Protein 2KJ9 (pdb70)

CATH classification: 1.10.150.130

Solvent-accessible surface area: 8297 Å² total; per-residue (Å²): 212,41,141,169,89,212,162,106,52,63,130,0,0,81,61,4,0,110,42,9,58,83,99,57,124,116,87,69,124,112,76,14,130,44,0,31,72,39,0,78,76,58,1,19,86,45,0,2,118,69,60,0,51,147,11,51,16,10,36,4,29,55,1,17,71,108,0,73,165,77,61,126,110,107,34,1,108,104,0,61,107,7,0,17,35,0,1,165,55,0,54,134,55,175,7,12,200,156,14,13,18,150,94,42,162,56,65,14,162,109,69,73,111,116,120,131,123,203

InterPro domains:
  IPR002104 Integrase, catalytic domain [PF00589] (210-392)
  IPR002104 Integrase, catalytic domain [PS51898] (203-401)
  IPR010998 Integrase/recombinase, N-terminal [G3DSA:1.10.150.130] (90-203)
  IPR011010 DNA breaking-rejoining enzyme, catalytic core [SSF56349] (102-399)
  IPR013762 Integrase-like, catalytic domain superfamily [G3DSA:1.10.443.10] (204-402)
  IPR025166 Integrase, DNA-binding domain [PF13356] (3-87)
  IPR038488 Integrase, DNA-binding domain superfamily [G3DSA:3.30.160.390] (1-87)
  IPR050808 Phage Integrase [PTHR30629] (1-411)
  IPR053876 Phage integrase, central domain [PF22022] (102-196)

Sequence (118 aa):
KSVQEKRNNTRAFKTVAKSWFATKTTWSEDYQRSVWTRLETYLFPDIGNKDIAELDTGDLLVPIKKIEKLGYLEIAMRVKQYATAIMRYAVQQKMIRFNPAYDLEGAVQKLEHHHHHHKSVQEKRNNTRAFKTVAKSWFATKTTWSEDYQRSVWTRLETYLFPDIGNKDIAELDTGDLLVPIKKIEKLGYLEIAMRVKQYATAIMRYAVQQKMIRFNPAYDLEGAVQKLEHHHHHHKSVQEKRNNTRAFKTVAKSWFATKTTWSEDYQRSVWTRLETYLFPDIGNKDIAELDTGDLLVPIKKIEKLGYLEIAMRVKQYATAIMRYAVQQKMIRFNPAYDLEGAVQKLEHHHHHHKSVQEKRNNTRAFKTVAKSWFATKTTWSEDYQRSVWTRLETYLFPDIGNKDIAELDTGDLLVPIKKIEKLGYLEIAMRVKQYATAIMRYAVQQKMIRFNPAYDLEGAVQKLEHHHHHHKSVQEKRNNTRAFKTVAKSWFATKTTWSEDYQRSVWTRLETYLFPDIGNKDIAELDTGDLLVPIKKIEKLGYLEIAMRVKQYATAIMRYAVQQKMIRFNPAYDLEGAVQKLEHHHHHHKSVQEKRNNTRAFKTVAKSWFATKTTWSEDYQRSVWTRLETYLFPDIGNKDIAELDTGDLLVPIKKIEKLGYLEIAMRVKQYATAIMRYAVQQKMIRFNPAYDLEGAVQKLEHHHHHHKSVQEKRNNTRAFKTVAKSWFATKTTWSEDYQRSVWTRLETYLFPDIGNKDIAELDTGDLLVPIKKIEKLGYLEIAMRVKQYATAIMRYAVQQKMIRFNPAYDLEGAVQKLEHHHHHHKSVQEKRNNTRAFKTVAKSWFATKTTWSEDYQRSVWTRLETYLFPDIGNKDIAELDTGDLLVPIKKIEKLGYLEIAMRVKQYATAIMRYAVQQKMIRFNPAYDLEGAVQKLEHHHHHHKSVQEKRNNTRAFKTVAKSWFATKTTWSEDYQRSVWTRLETYLFPDIGNKDIAELDTGDLLVPIKKIEKLGYLEIAMRVKQYATAIMRYAVQQKMIRFNPAYDLEGAVQKLEHHHHHHKSVQEKRNNTRAFKTVAKSWFATKTTWSEDYQRSVWTRLETYLFPDIGNKDIAELDTGDLLVPIKKIEKLGYLEIAMRVKQYATAIMRYAVQQKMIRFNPAYDLEGAVQKLEHHHHHHKSVQEKRNNTRAFKTVAKSWFATKTTWSEDYQRSVWTRLETYLFPDIGNKDIAELDTGDLLVPIKKIEKLGYLEIAMRVKQYATAIMRYAVQQKMIRFNPAYDLEGAVQKLEHHHHHHKSVQEKRNNTRAFKTVAKSWFATKTTWSEDYQRSVWTRLETYLFPDIGNKDIAELDTGDLLVPIKKIEKLGYLEIAMRVKQYATAIMRYAVQQKMIRFNPAYDLEGAVQKLEHHHHHHKSVQEKRNNTRAFKTVAKSWFATKTTWSEDYQRSVWTRLETYLFPDIGNKDIAELDTGDLLVPIKKIEKLGYLEIAMRVKQYATAIMRYAVQQKMIRFNPAYDLEGAVQKLEHHHHHHKSVQEKRNNTRAFKTVAKSWFATKTTWSEDYQRSVWTRLETYLFPDIGNKDIAELDTGDLLVPIKKIEKLGYLEIAMRVKQYATAIMRYAVQQKMIRFNPAYDLEGAVQKLEHHHHHHKSVQEKRNNTRAFKTVAKSWFATKTTWSEDYQRSVWTRLETYLFPDIGNKDIAELDTGDLLVPIKKIEKLGYLEIAMRVKQYATAIMRYAVQQKMIRFNPAYDLEGAVQKLEHHHHHHKSVQEKRNNTRAFKTVAKSWFATKTTWSEDYQRSVWTRLETYLFPDIGNKDIAELDTGDLLVPIKKIEKLGYLEIAMRVKQYATAIMRYAVQQKMIRFNPAYDLEGAVQKLEHHHHHHKSVQEKRNNTRAFKTVAKSWFATKTTWSEDYQRSVWTRLETYLFPDIGNKDIAELDTGDLLVPIKKIEKLGYLEIAMRVKQYATAIMRYAVQQKMIRFNPAYDLEGAVQKLEHHHHHHKSVQEKRNNTRAFKTVAKSWFATKTTWSEDYQRSVWTRLETYLFPDIGNKDIAELDTGDLLVPIKKIEKLGYLEIAMRVKQYATAIMRYAVQQKMIRFNPAYDLEGAVQKLEHHHHHHKSVQEKRNNTRAFKTVAKSWFATKTTWSEDYQRSVWTRLETYLFPDIGNKDIAELDTGDLLVPIKKIEKLGYLEIAMRVKQYATAIMRYAVQQKMIRFNPAYDLEGAVQKLEHHHHHHKSVQEKRNNTRAFKTVAKSWFATKTTWSEDYQRSVWTRLETYLFPDIGNKDIAELDTGDLLVPIKKIEKLGYLEIAMRVKQYATAIMRYAVQQKMIRFNPAYDLEGAVQKLEHHHHHH

Secondary structure (DSSP, 8-state):
-TTTSSSSS-SBHHHHHHHHHHT--SS-HHHHHHHHHHHHHTSSTTGGGSBGGG--HHHHHHHHHHHHTTT-HHHHHHHHHHHHHHHHHHHHTTSSSS-HHHH--S-SSSSSS-SS--

Organism: Pectobacterium atrosepticum (strain SCRI 1043 / ATCC BAA-672) (NCBI:txid218491)

Radius of gyration: 14.83 Å; Cα contacts (8 Å, |Δi|>4): 111; chains: 1; bounding box: 41×26×47 Å

Structure (mmCIF, N/CA/C/O backbone):
data_2KJ9
#
_entry.id   2KJ9
#
loop_
_atom_site.group_PDB
_atom_site.id
_atom_site.type_symbol
_atom_site.label_atom_id
_atom_site.label_alt_id
_atom_site.label_comp_id
_atom_site.label_asym_id
_atom_site.label_entity_id
_atom_site.label_seq_id
_atom_site.pdbx_PDB_ins_code
_atom_site.Cartn_x
_atom_site.Cartn_y
_atom_site.Cartn_z
_atom_site.occupancy
_atom_site.B_iso_or_equiv
_atom_site.auth_seq_id
_atom_site.auth_comp_id
_atom_site.auth_asym_id
_atom_site.auth_atom_id
_atom_site.pdbx_PDB_model_num
ATOM 1 N N . LYS A 1 1 ? -25.978 5.456 5.070 1.00 0.00 1 LYS A N 1
ATOM 2 C CA . LYS A 1 1 ? -26.293 6.412 3.982 1.00 0.00 1 LYS A CA 1
ATOM 3 C C . LYS A 1 1 ? -25.884 5.844 2.623 1.00 0.00 1 LYS A C 1
ATOM 4 O O . LYS A 1 1 ? -26.247 6.388 1.580 1.00 0.00 1 LYS A O 1
ATOM 25 N N . SER A 1 2 ? -25.166 4.725 2.639 1.00 0.00 2 SER A N 1
ATOM 26 C CA . SER A 1 2 ? -24.568 4.171 1.429 1.00 0.00 2 SER A CA 1
ATOM 27 C C . SER A 1 2 ? -25.620 3.623 0.464 1.00 0.00 2 SER A C 1
ATOM 28 O O . SER A 1 2 ? -25.308 3.296 -0.680 1.00 0.00 2 SER A O 1
ATOM 36 N N . VAL A 1 3 ? -26.864 3.529 0.922 1.00 0.00 3 VAL A N 1
ATOM 37 C CA . VAL A 1 3 ? -27.957 3.076 0.070 1.00 0.00 3 VAL A CA 1
ATOM 38 C C . VAL A 1 3 ? -28.327 4.165 -0.939 1.00 0.00 3 VAL A C 1
ATOM 39 O O . VAL A 1 3 ? -28.772 3.880 -2.055 1.00 0.00 3 VAL A O 1
ATOM 52 N N . GLN A 1 4 ? -28.127 5.418 -0.542 1.00 0.00 4 GLN A N 1
ATOM 53 C CA . GLN A 1 4 ? -28.383 6.543 -1.429 1.00 0.00 4 GLN A CA 1
ATOM 54 C C . GLN A 1 4 ? -27.162 6.827 -2.295 1.00 0.00 4 GLN A C 1
ATOM 55 O O . GLN A 1 4 ? -27.270 7.448 -3.358 1.00 0.00 4 GLN A O 1
ATOM 69 N N . GLU A 1 5 ? -26.004 6.366 -1.840 1.00 0.00 5 GLU A N 1
ATOM 70 C CA . GLU A 1 5 ? -24.802 6.379 -2.661 1.00 0.00 5 GLU A CA 1
ATOM 71 C C . GLU A 1 5 ? -24.929 5.333 -3.761 1.00 0.00 5 GLU A C 1
ATOM 72 O O . GLU A 1 5 ? -25.688 4.369 -3.626 1.00 0.00 5 GLU A O 1
ATOM 84 N N . LYS A 1 6 ? -24.198 5.516 -4.848 1.00 0.00 6 LYS A N 1
ATOM 85 C CA . LYS A 1 6 ? -24.269 4.583 -5.960 1.00 0.00 6 LYS A CA 1
ATOM 86 C C . LYS A 1 6 ? -23.464 3.329 -5.647 1.00 0.00 6 LYS A C 1
ATOM 87 O O . LYS A 1 6 ? -23.724 2.255 -6.187 1.00 0.00 6 LYS A O 1
ATOM 106 N N . ARG A 1 7 ? -22.492 3.471 -4.762 1.00 0.00 7 ARG A N 1
ATOM 107 C CA . ARG A 1 7 ? -21.667 2.351 -4.354 1.00 0.00 7 ARG A CA 1
ATOM 108 C C . ARG A 1 7 ? -21.379 2.447 -2.862 1.00 0.00 7 ARG A C 1
ATOM 109 O O . ARG A 1 7 ? -20.843 3.450 -2.387 1.00 0.00 7 ARG A O 1
ATOM 130 N N . ASN A 1 8 ? -21.749 1.399 -2.140 1.00 0.00 8 ASN A N 1
ATOM 131 C CA . ASN A 1 8 ? -21.664 1.372 -0.682 1.00 0.00 8 ASN A CA 1
ATOM 132 C C . ASN A 1 8 ? -20.249 1.642 -0.191 1.00 0.00 8 ASN A C 1
ATOM 133 O O . ASN A 1 8 ? -20.015 2.572 0.583 1.00 0.00 8 ASN A O 1
ATOM 144 N N . ASN A 1 9 ? -19.306 0.833 -0.643 1.00 0.00 9 ASN A N 1
ATOM 145 C CA . ASN A 1 9 ? -17.930 0.964 -0.204 1.00 0.00 9 ASN A CA 1
ATOM 146 C C . ASN A 1 9 ? -17.127 1.768 -1.219 1.00 0.00 9 ASN A C 1
ATOM 147 O O . ASN A 1 9 ? -16.491 1.209 -2.113 1.00 0.00 9 ASN A O 1
ATOM 158 N N . THR A 1 10 ? -17.200 3.083 -1.098 1.00 0.00 10 THR A N 1
ATOM 159 C CA . THR A 1 10 ? -16.478 3.979 -1.985 1.00 0.00 10 THR A CA 1
ATOM 160 C C . THR A 1 10 ? -15.369 4.701 -1.232 1.00 0.00 10 THR A C 1
ATOM 161 O O . THR A 1 10 ? -15.432 4.824 -0.010 1.00 0.00 10 THR A O 1
ATOM 172 N N . ARG A 1 11 ? -14.354 5.161 -1.966 1.00 0.00 11 ARG A N 1
ATOM 173 C CA . ARG A 1 11 ? -13.176 5.791 -1.364 1.00 0.00 11 ARG A CA 1
ATOM 174 C C . ARG A 1 11 ? -12.463 4.822 -0.424 1.00 0.00 11 ARG A C 1
ATOM 175 O O . ARG A 1 11 ? -11.776 5.231 0.505 1.00 0.00 11 ARG A O 1
ATOM 196 N N . ALA A 1 12 ? -12.611 3.533 -0.693 1.00 0.00 12 ALA A N 1
ATOM 197 C CA . ALA A 1 12 ? -11.959 2.510 0.107 1.00 0.00 12 ALA A CA 1
ATOM 198 C C . ALA A 1 12 ? -10.570 2.224 -0.433 1.00 0.00 12 ALA A C 1
ATOM 199 O O . ALA A 1 12 ? -10.337 2.335 -1.638 1.00 0.00 12 ALA A O 1
ATOM 206 N N . PHE A 1 13 ? -9.662 1.836 0.460 1.00 0.00 13 PHE A N 1
ATOM 207 C CA . PHE A 1 13 ? -8.256 1.643 0.113 1.00 0.00 13 PHE A CA 1
ATOM 208 C C . PHE A 1 13 ? -8.087 0.747 -1.115 1.00 0.00 13 PHE A C 1
ATOM 209 O O . PHE A 1 13 ? -7.293 1.056 -1.996 1.00 0.00 13 PHE A O 1
ATOM 226 N N . LYS A 1 14 ? -8.847 -0.344 -1.186 1.00 0.00 14 LYS A N 1
ATOM 227 C CA . LYS A 1 14 ? -8.703 -1.288 -2.295 1.00 0.00 14 LYS A CA 1
ATOM 228 C C . LYS A 1 14 ? -9.079 -0.649 -3.634 1.00 0.00 14 LYS A C 1
ATOM 229 O O . LYS A 1 14 ? -8.463 -0.936 -4.655 1.00 0.00 14 LYS A O 1
ATOM 248 N N . THR A 1 15 ? -10.077 0.227 -3.623 1.00 0.00 15 THR A N 1
ATOM 249 C CA . THR A 1 15 ? -10.499 0.923 -4.832 1.00 0.00 15 THR A CA 1
ATOM 250 C C . THR A 1 15 ? -9.489 2.004 -5.203 1.00 0.00 15 THR A C 1
ATOM 251 O O . THR A 1 15 ? -9.172 2.215 -6.374 1.00 0.00 15 THR A O 1
ATOM 262 N N . VAL A 1 16 ? -8.975 2.674 -4.188 1.00 0.00 16 VAL A N 1
ATOM 263 C CA . VAL A 1 16 ? -8.022 3.752 -4.382 1.00 0.00 16 VAL A CA 1
ATOM 264 C C . VAL A 1 16 ? -6.683 3.207 -4.859 1.00 0.00 16 VAL A C 1
ATOM 265 O O . VAL A 1 16 ? -6.089 3.729 -5.801 1.00 0.00 16 VAL A O 1
ATOM 278 N N . ALA A 1 17 ? -6.221 2.146 -4.210 1.00 0.00 17 ALA A N 1
ATOM 279 C CA . ALA A 1 17 ? -5.016 1.450 -4.642 1.00 0.00 17 ALA A CA 1
ATOM 280 C C . ALA A 1 17 ? -5.208 0.874 -6.041 1.00 0.00 17 ALA A C 1
ATOM 281 O O . ALA A 1 17 ? -4.265 0.800 -6.825 1.00 0.00 17 ALA A O 1
ATOM 288 N N . LYS A 1 18 ? -6.440 0.473 -6.345 1.00 0.00 18 LYS A N 1
ATOM 289 C CA . LYS A 1 18 ? -6.791 -0.004 -7.677 1.00 0.00 18 LYS A CA 1
ATOM 290 C C . LYS A 1 18 ? -6.571 1.111 -8.693 1.00 0.00 18 LYS A C 1
ATOM 291 O O . LYS A 1 18 ? -5.961 0.907 -9.742 1.00 0.00 18 LYS A O 1
ATOM 310 N N . SER A 1 19 ? -7.070 2.294 -8.357 1.00 0.00 19 SER A N 1
ATOM 311 C CA . SER A 1 19 ? -6.915 3.469 -9.200 1.00 0.00 19 SER A CA 1
ATOM 312 C C . SER A 1 19 ? -5.438 3.838 -9.315 1.00 0.00 19 SER A C 1
ATOM 313 O O . SER A 1 19 ? -4.949 4.174 -10.393 1.00 0.00 19 SER A O 1
ATOM 321 N N . TRP A 1 20 ? -4.734 3.751 -8.195 1.00 0.00 20 TRP A N 1
ATOM 322 C CA . TRP A 1 20 ? -3.300 4.010 -8.153 1.00 0.00 20 TRP A CA 1
ATOM 323 C C . TRP A 1 20 ? -2.559 3.045 -9.077 1.00 0.00 20 TRP A C 1
ATOM 324 O O . TRP A 1 20 ? -1.701 3.456 -9.857 1.00 0.00 20 TRP A O 1
ATOM 345 N N . PHE A 1 21 ? -2.916 1.768 -8.992 1.00 0.00 21 PHE A N 1
ATOM 346 C CA . PHE A 1 21 ? -2.342 0.739 -9.853 1.00 0.00 21 PHE A CA 1
ATOM 347 C C . PHE A 1 21 ? -2.637 1.042 -11.319 1.00 0.00 21 PHE A C 1
ATOM 348 O O . PHE A 1 21 ? -1.769 0.900 -12.178 1.00 0.00 21 PHE A O 1
ATOM 365 N N . ALA A 1 22 ? -3.860 1.479 -11.593 1.00 0.00 22 ALA A N 1
ATOM 366 C CA . ALA A 1 22 ? -4.274 1.815 -12.952 1.00 0.00 22 ALA A CA 1
ATOM 367 C C . ALA A 1 22 ? -3.529 3.041 -13.479 1.00 0.00 22 ALA A C 1
ATOM 368 O O . ALA A 1 22 ? -3.438 3.254 -14.688 1.00 0.00 22 ALA A O 1
ATOM 375 N N . THR A 1 23 ? -2.994 3.840 -12.568 1.00 0.00 23 THR A N 1
ATOM 376 C CA . THR A 1 23 ? -2.265 5.044 -12.938 1.00 0.00 23 THR A CA 1
ATOM 377 C C . THR A 1 23 ? -0.754 4.785 -12.903 1.00 0.00 23 THR A C 1
ATOM 378 O O . THR A 1 23 ? 0.060 5.686 -13.112 1.00 0.00 23 THR A O 1
ATOM 389 N N . LYS A 1 24 ? -0.383 3.538 -12.649 1.00 0.00 24 LYS A N 1
ATOM 390 C CA . LYS A 1 24 ? 1.021 3.162 -12.580 1.00 0.00 24 LYS A CA 1
ATOM 391 C C . LYS A 1 24 ? 1.399 2.196 -13.694 1.00 0.00 24 LYS A C 1
ATOM 392 O O . LYS A 1 24 ? 0.850 1.101 -13.798 1.00 0.00 24 LYS A O 1
ATOM 411 N N . THR A 1 25 ? 2.316 2.629 -14.540 1.00 0.00 25 THR A N 1
ATOM 412 C CA . THR A 1 25 ? 2.919 1.768 -15.546 1.00 0.00 25 THR A CA 1
ATOM 413 C C . THR A 1 25 ? 4.427 1.982 -15.564 1.00 0.00 25 THR A C 1
ATOM 414 O O . THR A 1 25 ? 5.133 1.490 -16.445 1.00 0.00 25 THR A O 1
ATOM 425 N N . THR A 1 26 ? 4.908 2.712 -14.563 1.00 0.00 26 THR A N 1
ATOM 426 C CA . THR A 1 26 ? 6.310 3.082 -14.467 1.00 0.00 26 THR A CA 1
ATOM 427 C C . THR A 1 26 ? 7.198 1.866 -14.230 1.00 0.00 26 THR A C 1
ATOM 428 O O . THR A 1 26 ? 8.274 1.743 -14.819 1.00 0.00 26 THR A O 1
ATOM 439 N N . TRP A 1 27 ? 6.745 0.973 -13.363 1.00 0.00 27 TRP A N 1
ATOM 440 C CA . TRP A 1 27 ? 7.472 -0.256 -13.086 1.00 0.00 27 TRP A CA 1
ATOM 441 C C . TRP A 1 27 ? 7.315 -1.236 -14.240 1.00 0.00 27 TRP A C 1
ATOM 442 O O . TRP A 1 27 ? 6.505 -1.018 -15.143 1.00 0.00 27 TRP A O 1
ATOM 463 N N . SER A 1 28 ? 8.091 -2.308 -14.219 1.00 0.00 28 SER A N 1
ATOM 464 C CA . SER A 1 28 ? 8.002 -3.312 -15.262 1.00 0.00 28 SER A CA 1
ATOM 465 C C . SER A 1 28 ? 6.755 -4.166 -15.071 1.00 0.00 28 SER A C 1
ATOM 466 O O . SER A 1 28 ? 6.267 -4.324 -13.952 1.00 0.00 28 SER A O 1
ATOM 474 N N . GLU A 1 29 ? 6.256 -4.709 -16.171 1.00 0.00 29 GLU A N 1
ATOM 475 C CA . GLU A 1 29 ? 5.013 -5.474 -16.186 1.00 0.00 29 GLU A CA 1
ATOM 476 C C . GLU A 1 29 ? 5.067 -6.628 -15.180 1.00 0.00 29 GLU A C 1
ATOM 477 O O . GLU A 1 29 ? 4.140 -6.822 -14.395 1.00 0.00 29 GLU A O 1
ATOM 489 N N . ASP A 1 30 ? 6.167 -7.373 -15.195 1.00 0.00 30 ASP A N 1
ATOM 490 C CA . ASP A 1 30 ? 6.329 -8.519 -14.303 1.00 0.00 30 ASP A CA 1
ATOM 491 C C . ASP A 1 30 ? 6.449 -8.079 -12.846 1.00 0.00 30 ASP A C 1
ATOM 492 O O . ASP A 1 30 ? 5.722 -8.567 -11.978 1.00 0.00 30 ASP A O 1
ATOM 501 N N . TYR A 1 31 ? 7.362 -7.149 -12.587 1.00 0.00 31 TYR A N 1
ATOM 502 C CA . TYR A 1 31 ? 7.622 -6.688 -11.228 1.00 0.00 31 TYR A CA 1
ATOM 503 C C . TYR A 1 31 ? 6.393 -6.020 -10.625 1.00 0.00 31 TYR A C 1
ATOM 504 O O . TYR A 1 31 ? 6.069 -6.241 -9.458 1.00 0.00 31 TYR A O 1
ATOM 522 N N . GLN A 1 32 ? 5.701 -5.217 -11.419 1.00 0.00 32 GLN A N 1
ATOM 523 C CA . GLN A 1 32 ? 4.539 -4.496 -10.928 1.00 0.00 32 GLN A CA 1
ATOM 524 C C . GLN A 1 32 ? 3.405 -5.457 -10.583 1.00 0.00 32 GLN A C 1
ATOM 525 O O . GLN A 1 32 ? 2.648 -5.221 -9.640 1.00 0.00 32 GLN A O 1
ATOM 539 N N . ARG A 1 33 ? 3.297 -6.543 -11.340 1.00 0.00 33 ARG A N 1
ATOM 540 C CA . ARG A 1 33 ? 2.340 -7.596 -11.025 1.00 0.00 33 ARG A CA 1
ATOM 541 C C . ARG A 1 33 ? 2.637 -8.178 -9.648 1.00 0.00 33 ARG A C 1
ATOM 542 O O . ARG A 1 33 ? 1.727 -8.442 -8.860 1.00 0.00 33 ARG A O 1
ATOM 563 N N . SER A 1 34 ? 3.918 -8.356 -9.358 1.00 0.00 34 SER A N 1
ATOM 564 C CA . SER A 1 34 ? 4.341 -8.856 -8.062 1.00 0.00 34 SER A CA 1
ATOM 565 C C . SER A 1 34 ? 4.003 -7.833 -6.975 1.00 0.00 34 SER A C 1
ATOM 566 O O . SER A 1 34 ? 3.561 -8.197 -5.883 1.00 0.00 34 SER A O 1
ATOM 574 N N . VAL A 1 35 ? 4.192 -6.551 -7.294 1.00 0.00 35 VAL A N 1
ATOM 575 C CA . VAL A 1 35 ? 3.807 -5.464 -6.396 1.00 0.00 35 VAL A CA 1
ATOM 576 C C . VAL A 1 35 ? 2.330 -5.575 -6.042 1.00 0.00 35 VAL A C 1
ATOM 577 O O . VAL A 1 35 ? 1.957 -5.573 -4.868 1.00 0.00 35 VAL A O 1
ATOM 590 N N . TRP A 1 36 ? 1.505 -5.702 -7.073 1.00 0.00 36 TRP A N 1
ATOM 591 C CA . TRP A 1 36 ? 0.063 -5.787 -6.908 1.00 0.00 36 TRP A CA 1
ATOM 592 C C . TRP A 1 36 ? -0.324 -7.019 -6.094 1.00 0.00 36 TRP A C 1
ATOM 593 O O . TRP A 1 36 ? -1.189 -6.948 -5.223 1.00 0.00 36 TRP A O 1
ATOM 614 N N . THR A 1 37 ? 0.338 -8.135 -6.363 1.00 0.00 37 THR A N 1
ATOM 615 C CA . THR A 1 37 ? 0.059 -9.382 -5.663 1.00 0.00 37 THR A CA 1
ATOM 616 C C . THR A 1 37 ? 0.340 -9.247 -4.161 1.00 0.00 37 THR A C 1
ATOM 617 O O . THR A 1 37 ? -0.384 -9.799 -3.327 1.00 0.00 37 THR A O 1
ATOM 628 N N . ARG A 1 38 ? 1.377 -8.489 -3.816 1.00 0.00 38 ARG A N 1
ATOM 629 C CA . ARG A 1 38 ? 1.723 -8.269 -2.417 1.00 0.00 38 ARG A CA 1
ATOM 630 C C . ARG A 1 38 ? 0.752 -7.291 -1.766 1.00 0.00 38 ARG A C 1
ATOM 631 O O . ARG A 1 38 ? 0.502 -7.356 -0.563 1.00 0.00 38 ARG A O 1
ATOM 652 N N . LEU A 1 39 ? 0.190 -6.395 -2.566 1.00 0.00 39 LEU A N 1
ATOM 653 C CA . LEU A 1 39 ? -0.836 -5.485 -2.076 1.00 0.00 39 LEU A CA 1
ATOM 654 C C . LEU A 1 39 ? -2.120 -6.259 -1.805 1.00 0.00 39 LEU A C 1
ATOM 655 O O . LEU A 1 39 ? -2.739 -6.106 -0.755 1.00 0.00 39 LEU A O 1
ATOM 671 N N . GLU A 1 40 ? -2.487 -7.114 -2.756 1.00 0.00 40 GLU A N 1
ATOM 672 C CA . GLU A 1 40 ? -3.673 -7.959 -2.646 1.00 0.00 40 GLU A CA 1
ATOM 673 C C . GLU A 1 40 ? -3.655 -8.807 -1.374 1.00 0.00 40 GLU A C 1
ATOM 674 O O . GLU A 1 40 ? -4.674 -8.953 -0.700 1.00 0.00 40 GLU A O 1
ATOM 686 N N . THR A 1 41 ? -2.497 -9.359 -1.050 1.00 0.00 41 THR A N 1
ATOM 687 C CA . THR A 1 41 ? -2.393 -10.320 0.035 1.00 0.00 41 THR A CA 1
ATOM 688 C C . THR A 1 41 ? -2.166 -9.668 1.400 1.00 0.00 41 THR A C 1
ATOM 689 O O . THR A 1 41 ? -2.677 -10.156 2.408 1.00 0.00 41 THR A O 1
ATOM 700 N N . TYR A 1 42 ? -1.414 -8.571 1.442 1.00 0.00 42 TYR A N 1
ATOM 701 C CA . TYR A 1 42 ? -1.048 -7.967 2.721 1.00 0.00 42 TYR A CA 1
ATOM 702 C C . TYR A 1 42 ? -1.750 -6.633 2.968 1.00 0.00 42 TYR A C 1
ATOM 703 O O . TYR A 1 42 ? -2.330 -6.421 4.029 1.00 0.00 42 TYR A O 1
ATOM 721 N N . LEU A 1 43 ? -1.713 -5.745 1.987 1.00 0.00 43 LEU A N 1
ATOM 722 C CA . LEU A 1 43 ? -2.124 -4.359 2.199 1.00 0.00 43 LEU A CA 1
ATOM 723 C C . LEU A 1 43 ? -3.587 -4.131 1.806 1.00 0.00 43 LEU A C 1
ATOM 724 O O . LEU A 1 43 ? -4.018 -2.998 1.617 1.00 0.00 43 LEU A O 1
ATOM 740 N N . PHE A 1 44 ? -4.351 -5.207 1.697 1.00 0.00 44 PHE A N 1
ATOM 741 C CA . PHE A 1 44 ? -5.771 -5.105 1.358 1.00 0.00 44 PHE A CA 1
ATOM 742 C C . PHE A 1 44 ? -6.701 -5.667 2.445 1.00 0.00 44 PHE A C 1
ATOM 743 O O . PHE A 1 44 ? -7.665 -4.998 2.811 1.00 0.00 44 PHE A O 1
ATOM 760 N N . PRO A 1 45 ? -6.439 -6.883 2.986 1.00 0.00 45 PRO A N 1
ATOM 761 C CA . PRO A 1 45 ? -7.368 -7.563 3.909 1.00 0.00 45 PRO A CA 1
ATOM 762 C C . PRO A 1 45 ? -7.928 -6.662 5.012 1.00 0.00 45 PRO A C 1
ATOM 763 O O . PRO A 1 45 ? -9.135 -6.662 5.272 1.00 0.00 45 PRO A O 1
ATOM 774 N N . ASP A 1 46 ? -7.062 -5.888 5.647 1.00 0.00 46 ASP A N 1
ATOM 775 C CA . ASP A 1 46 ? -7.470 -5.060 6.777 1.00 0.00 46 ASP A CA 1
ATOM 776 C C . ASP A 1 46 ? -8.054 -3.726 6.314 1.00 0.00 46 ASP A C 1
ATOM 777 O O . ASP A 1 46 ? -9.233 -3.441 6.532 1.00 0.00 46 ASP A O 1
ATOM 786 N N . ILE A 1 47 ? -7.232 -2.934 5.646 1.00 0.00 47 ILE A N 1
ATOM 787 C CA . ILE A 1 47 ? -7.577 -1.555 5.308 1.00 0.00 47 ILE A CA 1
ATOM 788 C C . ILE A 1 47 ? -8.491 -1.447 4.087 1.00 0.00 47 ILE A C 1
ATOM 789 O O . ILE A 1 47 ? -9.206 -0.459 3.930 1.00 0.00 47 ILE A O 1
ATOM 805 N N . GLY A 1 48 ? -8.481 -2.463 3.236 1.00 0.00 48 GLY A N 1
ATOM 806 C CA . GLY A 1 48 ? -9.244 -2.409 2.001 1.00 0.00 48 GLY A CA 1
ATOM 807 C C . GLY A 1 48 ? -10.743 -2.420 2.226 1.00 0.00 48 GLY A C 1
ATOM 808 O O . GLY A 1 48 ? -11.503 -1.914 1.399 1.00 0.00 48 GLY A O 1
ATOM 812 N N . ASN A 1 49 ? -11.169 -2.988 3.345 1.00 0.00 49 ASN A N 1
ATOM 813 C CA . ASN A 1 49 ? -12.591 -3.091 3.659 1.00 0.00 49 ASN A CA 1
ATOM 814 C C . ASN A 1 49 ? -13.010 -1.951 4.585 1.00 0.00 49 ASN A C 1
ATOM 815 O O . ASN A 1 49 ? -14.166 -1.845 4.990 1.00 0.00 49 ASN A O 1
ATOM 826 N N . LYS A 1 50 ? -12.060 -1.088 4.908 1.00 0.00 50 LYS A N 1
ATOM 827 C CA . LYS A 1 50 ? -12.315 0.036 5.793 1.00 0.00 50 LYS A CA 1
ATOM 828 C C . LYS A 1 50 ? -12.390 1.333 5.003 1.00 0.00 50 LYS A C 1
ATOM 829 O O . LYS A 1 50 ? -11.749 1.471 3.959 1.00 0.00 50 LYS A O 1
ATOM 848 N N . ASP A 1 51 ? -13.185 2.272 5.493 1.00 0.00 51 ASP A N 1
ATOM 849 C CA . ASP A 1 51 ? -13.195 3.620 4.944 1.00 0.00 51 ASP A CA 1
ATOM 850 C C . ASP A 1 51 ? -11.905 4.319 5.341 1.00 0.00 51 ASP A C 1
ATOM 851 O O . ASP A 1 51 ? -11.667 4.574 6.525 1.00 0.00 51 ASP A O 1
ATOM 860 N N . ILE A 1 52 ? -11.070 4.607 4.351 1.00 0.00 52 ILE A N 1
ATOM 861 C CA . ILE A 1 52 ? -9.727 5.122 4.596 1.00 0.00 52 ILE A CA 1
ATOM 862 C C . ILE A 1 52 ? -9.766 6.467 5.320 1.00 0.00 52 ILE A C 1
ATOM 863 O O . ILE A 1 52 ? -8.809 6.851 5.990 1.00 0.00 52 ILE A O 1
ATOM 879 N N . ALA A 1 53 ? -10.892 7.163 5.213 1.00 0.00 53 ALA A N 1
ATOM 880 C CA . ALA A 1 53 ? -11.061 8.447 5.874 1.00 0.00 53 ALA A CA 1
ATOM 881 C C . ALA A 1 53 ? -10.916 8.314 7.388 1.00 0.00 53 ALA A C 1
ATOM 882 O O . ALA A 1 53 ? -10.508 9.259 8.067 1.00 0.00 53 ALA A O 1
ATOM 889 N N . GLU A 1 54 ? -11.233 7.133 7.913 1.00 0.00 54 GLU A N 1
ATOM 890 C CA . GLU A 1 54 ? -11.137 6.885 9.344 1.00 0.00 54 GLU A CA 1
ATOM 891 C C . GLU A 1 54 ? -9.958 5.975 9.673 1.00 0.00 54 GLU A C 1
ATOM 892 O O . GLU A 1 54 ? -9.808 5.534 10.815 1.00 0.00 54 GLU A O 1
ATOM 904 N N . LEU A 1 55 ? -9.132 5.682 8.677 1.00 0.00 55 LEU A N 1
ATOM 905 C CA . LEU A 1 55 ? -7.969 4.835 8.894 1.00 0.00 55 LEU A CA 1
ATOM 906 C C . LEU A 1 55 ? -6.901 5.587 9.666 1.00 0.00 55 LEU A C 1
ATOM 907 O O . LEU A 1 55 ? -6.333 6.566 9.183 1.00 0.00 55 LEU A O 1
ATOM 923 N N . ASP A 1 56 ? -6.649 5.125 10.877 1.00 0.00 56 ASP A N 1
ATOM 924 C CA . ASP A 1 56 ? -5.704 5.774 11.765 1.00 0.00 56 ASP A CA 1
ATOM 925 C C . ASP A 1 56 ? -4.293 5.293 11.462 1.00 0.00 56 ASP A C 1
ATOM 926 O O . ASP A 1 56 ? -4.110 4.313 10.734 1.00 0.00 56 ASP A O 1
ATOM 935 N N . THR A 1 57 ? -3.302 5.983 12.013 1.00 0.00 57 THR A N 1
ATOM 936 C CA . THR A 1 57 ? -1.918 5.555 11.910 1.00 0.00 57 THR A CA 1
ATOM 937 C C . THR A 1 57 ? -1.792 4.104 12.367 1.00 0.00 57 THR A C 1
ATOM 938 O O . THR A 1 57 ? -1.112 3.299 11.733 1.00 0.00 57 THR A O 1
ATOM 949 N N . GLY A 1 58 ? -2.500 3.774 13.445 1.00 0.00 58 GLY A N 1
ATOM 950 C CA . GLY A 1 58 ? -2.489 2.421 13.965 1.00 0.00 58 GLY A CA 1
ATOM 951 C C . GLY A 1 58 ? -3.071 1.415 12.988 1.00 0.00 58 GLY A C 1
ATOM 952 O O . GLY A 1 58 ? -2.533 0.320 12.832 1.00 0.00 58 GLY A O 1
ATOM 956 N N . ASP A 1 59 ? -4.159 1.796 12.316 1.00 0.00 59 ASP A N 1
ATOM 957 C CA . ASP A 1 59 ? -4.829 0.913 11.354 1.00 0.00 59 ASP A CA 1
ATOM 958 C C . ASP A 1 59 ? -3.882 0.494 10.242 1.00 0.00 59 ASP A C 1
ATOM 959 O O . ASP A 1 59 ? -3.841 -0.668 9.858 1.00 0.00 59 ASP A O 1
ATOM 968 N N . LEU A 1 60 ? -3.125 1.450 9.729 1.00 0.00 60 LEU A N 1
ATOM 969 C CA . LEU A 1 60 ? -2.186 1.186 8.647 1.00 0.00 60 LEU A CA 1
ATOM 970 C C . LEU A 1 60 ? -0.941 0.478 9.172 1.00 0.00 60 LEU A C 1
ATOM 971 O O . LEU A 1 60 ? -0.279 -0.282 8.452 1.00 0.00 60 LEU A O 1
ATOM 987 N N . LEU A 1 61 ? -0.635 0.708 10.438 1.00 0.00 61 LEU A N 1
ATOM 988 C CA . LEU A 1 61 ? 0.494 0.051 11.070 1.00 0.00 61 LEU A CA 1
ATOM 989 C C . LEU A 1 61 ? 0.208 -1.426 11.302 1.00 0.00 61 LEU A C 1
ATOM 990 O O . LEU A 1 61 ? 1.132 -2.207 11.480 1.00 0.00 61 LEU A O 1
ATOM 1006 N N . VAL A 1 62 ? -1.066 -1.810 11.300 1.00 0.00 62 VAL A N 1
ATOM 1007 C CA . VAL A 1 62 ? -1.427 -3.216 11.457 1.00 0.00 62 VAL A CA 1
ATOM 1008 C C . VAL A 1 62 ? -0.842 -4.066 10.317 1.00 0.00 62 VAL A C 1
ATOM 1009 O O . VAL A 1 62 ? -0.051 -4.972 10.581 1.00 0.00 62 VAL A O 1
ATOM 1022 N N . PRO A 1 63 ? -1.200 -3.794 9.037 1.00 0.00 63 PRO A N 1
ATOM 1023 C CA . PRO A 1 63 ? -0.623 -4.514 7.896 1.00 0.00 63 PRO A CA 1
ATOM 1024 C C . PRO A 1 63 ? 0.891 -4.333 7.797 1.00 0.00 63 PRO A C 1
ATOM 1025 O O . PRO A 1 63 ? 1.606 -5.264 7.425 1.00 0.00 63 PRO A O 1
ATOM 1036 N N . ILE A 1 64 ? 1.384 -3.141 8.129 1.00 0.00 64 ILE A N 1
ATOM 1037 C CA . ILE A 1 64 ? 2.827 -2.907 8.143 1.00 0.00 64 ILE A CA 1
ATOM 1038 C C . ILE A 1 64 ? 3.509 -3.799 9.183 1.00 0.00 64 ILE A C 1
ATOM 1039 O O . ILE A 1 64 ? 4.459 -4.514 8.869 1.00 0.00 64 ILE A O 1
ATOM 1055 N N . LYS A 1 65 ? 2.998 -3.770 10.411 1.00 0.00 65 LYS A N 1
ATOM 1056 C CA . LYS A 1 65 ? 3.535 -4.581 11.503 1.00 0.00 65 LYS A CA 1
ATOM 1057 C C . LYS A 1 65 ? 3.422 -6.064 11.165 1.00 0.00 65 LYS A C 1
ATOM 1058 O O . LYS A 1 65 ? 4.276 -6.871 11.536 1.00 0.00 65 LYS A O 1
ATOM 1077 N N . LYS A 1 66 ? 2.347 -6.403 10.463 1.00 0.00 66 LYS A N 1
ATOM 1078 C CA . LYS A 1 66 ? 2.099 -7.763 9.998 1.00 0.00 66 LYS A CA 1
ATOM 1079 C C . LYS A 1 66 ? 3.288 -8.282 9.190 1.00 0.00 66 LYS A C 1
ATOM 1080 O O . LYS A 1 66 ? 3.755 -9.400 9.404 1.00 0.00 66 LYS A O 1
ATOM 1099 N N . ILE A 1 67 ? 3.782 -7.455 8.275 1.00 0.00 67 ILE A N 1
ATOM 1100 C CA . ILE A 1 67 ? 4.924 -7.827 7.447 1.00 0.00 67 ILE A CA 1
ATOM 1101 C C . ILE A 1 67 ? 6.232 -7.633 8.215 1.00 0.00 67 ILE A C 1
ATOM 1102 O O . ILE A 1 67 ? 7.167 -8.428 8.084 1.00 0.00 67 ILE A O 1
ATOM 1118 N N . GLU A 1 68 ? 6.280 -6.578 9.025 1.00 0.00 68 GLU A N 1
ATOM 1119 C CA . GLU A 1 68 ? 7.433 -6.293 9.877 1.00 0.00 68 GLU A CA 1
ATOM 1120 C C . GLU A 1 68 ? 7.816 -7.507 10.716 1.00 0.00 68 GLU A C 1
ATOM 1121 O O . GLU A 1 68 ? 8.986 -7.881 10.786 1.00 0.00 68 GLU A O 1
ATOM 1133 N N . LYS A 1 69 ? 6.825 -8.125 11.343 1.00 0.00 69 LYS A N 1
ATOM 1134 C CA . LYS A 1 69 ? 7.071 -9.273 12.204 1.00 0.00 69 LYS A CA 1
ATOM 1135 C C . LYS A 1 69 ? 6.879 -10.581 11.448 1.00 0.00 69 LYS A C 1
ATOM 1136 O O . LYS A 1 69 ? 6.910 -11.662 12.035 1.00 0.00 69 LYS A O 1
ATOM 1155 N N . LEU A 1 70 ? 6.697 -10.479 10.139 1.00 0.00 70 LEU A N 1
ATOM 1156 C CA . LEU A 1 70 ? 6.592 -11.655 9.285 1.00 0.00 70 LEU A CA 1
ATOM 1157 C C . LEU A 1 70 ? 7.988 -12.191 8.986 1.00 0.00 70 LEU A C 1
ATOM 1158 O O . LEU A 1 70 ? 8.162 -13.352 8.613 1.00 0.00 70 LEU A O 1
ATOM 1174 N N . GLY A 1 71 ? 8.980 -11.330 9.168 1.00 0.00 71 GLY A N 1
ATOM 1175 C CA . GLY A 1 71 ? 10.354 -11.719 8.934 1.00 0.00 71 GLY A CA 1
ATOM 1176 C C . GLY A 1 71 ? 10.849 -11.287 7.571 1.00 0.00 71 GLY A C 1
ATOM 1177 O O . GLY A 1 71 ? 11.829 -11.830 7.062 1.00 0.00 71 GLY A O 1
ATOM 1181 N N . TYR A 1 72 ? 10.165 -10.319 6.973 1.00 0.00 72 TYR A N 1
ATOM 1182 C CA . TYR A 1 72 ? 10.557 -9.797 5.672 1.00 0.00 72 TYR A CA 1
ATOM 1183 C C . TYR A 1 72 ? 10.600 -8.273 5.710 1.00 0.00 72 TYR A C 1
ATOM 1184 O O . TYR A 1 72 ? 9.607 -7.600 5.424 1.00 0.00 72 TYR A O 1
ATOM 1202 N N . LEU A 1 73 ? 11.758 -7.742 6.078 1.00 0.00 73 LEU A N 1
ATOM 1203 C CA . LEU A 1 73 ? 11.927 -6.305 6.267 1.00 0.00 73 LEU A CA 1
ATOM 1204 C C . LEU A 1 73 ? 11.871 -5.559 4.942 1.00 0.00 73 LEU A C 1
ATOM 1205 O O . LEU A 1 73 ? 11.265 -4.493 4.851 1.00 0.00 73 LEU A O 1
ATOM 1221 N N . GLU A 1 74 ? 12.492 -6.128 3.916 1.00 0.00 74 GLU A N 1
ATOM 1222 C CA . GLU A 1 74 ? 12.501 -5.511 2.595 1.00 0.00 74 GLU A CA 1
ATOM 1223 C C . GLU A 1 74 ? 11.081 -5.352 2.081 1.00 0.00 74 GLU A C 1
ATOM 1224 O O . GLU A 1 74 ? 10.701 -4.290 1.593 1.00 0.00 74 GLU A O 1
ATOM 1236 N N . ILE A 1 75 ? 10.296 -6.413 2.220 1.00 0.00 75 ILE A N 1
ATOM 1237 C CA . ILE A 1 75 ? 8.901 -6.394 1.805 1.00 0.00 75 ILE A CA 1
ATOM 1238 C C . ILE A 1 75 ? 8.135 -5.314 2.565 1.00 0.00 75 ILE A C 1
ATOM 1239 O O . ILE A 1 75 ? 7.419 -4.516 1.963 1.00 0.00 75 ILE A O 1
ATOM 1255 N N . ALA A 1 76 ? 8.322 -5.278 3.881 1.00 0.00 76 ALA A N 1
ATOM 1256 C CA . ALA A 1 76 ? 7.658 -4.296 4.732 1.00 0.00 76 ALA A CA 1
ATOM 1257 C C . ALA A 1 76 ? 8.020 -2.873 4.324 1.00 0.00 76 ALA A C 1
ATOM 1258 O O . ALA A 1 76 ? 7.145 -2.024 4.178 1.00 0.00 76 ALA A O 1
ATOM 1265 N N . MET A 1 77 ? 9.310 -2.617 4.134 1.00 0.00 77 MET A N 1
ATOM 1266 C CA . MET A 1 77 ? 9.775 -1.289 3.740 1.00 0.00 77 MET A CA 1
ATOM 1267 C C . MET A 1 77 ? 9.242 -0.901 2.364 1.00 0.00 77 MET A C 1
ATOM 1268 O O . MET A 1 77 ? 8.916 0.259 2.122 1.00 0.00 77 MET A O 1
ATOM 1282 N N . ARG A 1 78 ? 9.156 -1.870 1.462 1.00 0.00 78 ARG A N 1
ATOM 1283 C CA . ARG A 1 78 ? 8.657 -1.604 0.119 1.00 0.00 78 ARG A CA 1
ATOM 1284 C C . ARG A 1 78 ? 7.153 -1.359 0.139 1.00 0.00 78 ARG A C 1
ATOM 1285 O O . ARG A 1 78 ? 6.665 -0.447 -0.523 1.00 0.00 78 ARG A O 1
ATOM 1306 N N . VAL A 1 79 ? 6.422 -2.161 0.912 1.00 0.00 79 VAL A N 1
ATOM 1307 C CA . VAL A 1 79 ? 4.983 -1.960 1.079 1.00 0.00 79 VAL A CA 1
ATOM 1308 C C . VAL A 1 79 ? 4.723 -0.624 1.770 1.00 0.00 79 VAL A C 1
ATOM 1309 O O . VAL A 1 79 ? 3.764 0.080 1.451 1.00 0.00 79 VAL A O 1
ATOM 1322 N N . LYS A 1 80 ? 5.606 -0.282 2.704 1.00 0.00 80 LYS A N 1
ATOM 1323 C CA . LYS A 1 80 ? 5.611 1.026 3.348 1.00 0.00 80 LYS A CA 1
ATOM 1324 C C . LYS A 1 80 ? 5.619 2.135 2.297 1.00 0.00 80 LYS A C 1
ATOM 1325 O O . LYS A 1 80 ? 4.858 3.097 2.388 1.00 0.00 80 LYS A O 1
ATOM 1344 N N . GLN A 1 81 ? 6.461 1.973 1.282 1.00 0.00 81 GLN A N 1
ATOM 1345 C CA . GLN A 1 81 ? 6.602 2.978 0.237 1.00 0.00 81 GLN A CA 1
ATOM 1346 C C . GLN A 1 81 ? 5.423 2.938 -0.731 1.00 0.00 81 GLN A C 1
ATOM 1347 O O . GLN A 1 81 ? 4.933 3.987 -1.149 1.00 0.00 81 GLN A O 1
ATOM 1361 N N . TYR A 1 82 ? 4.974 1.732 -1.089 1.00 0.00 82 TYR A N 1
ATOM 1362 C CA . TYR A 1 82 ? 3.766 1.580 -1.901 1.00 0.00 82 TYR A CA 1
ATOM 1363 C C . TYR A 1 82 ? 2.610 2.327 -1.245 1.00 0.00 82 TYR A C 1
ATOM 1364 O O . TYR A 1 82 ? 1.943 3.147 -1.874 1.00 0.00 82 TYR A O 1
ATOM 1382 N N . ALA A 1 83 ? 2.401 2.042 0.039 1.00 0.00 83 ALA A N 1
ATOM 1383 C CA . ALA A 1 83 ? 1.333 2.662 0.808 1.00 0.00 83 ALA A CA 1
ATOM 1384 C C . ALA A 1 83 ? 1.513 4.172 0.878 1.00 0.00 83 ALA A C 1
ATOM 1385 O O . ALA A 1 83 ? 0.553 4.918 0.726 1.00 0.00 83 ALA A O 1
ATOM 1392 N N . THR A 1 84 ? 2.748 4.614 1.098 1.00 0.00 84 THR A N 1
ATOM 1393 C CA . THR A 1 84 ? 3.060 6.040 1.158 1.00 0.00 84 THR A CA 1
ATOM 1394 C C . THR A 1 84 ? 2.602 6.755 -0.115 1.00 0.00 84 THR A C 1
ATOM 1395 O O . THR A 1 84 ? 2.008 7.837 -0.055 1.00 0.00 84 THR A O 1
ATOM 1406 N N . ALA A 1 85 ? 2.858 6.131 -1.259 1.00 0.00 85 ALA A N 1
ATOM 1407 C CA . ALA A 1 85 ? 2.452 6.682 -2.545 1.00 0.00 85 ALA A CA 1
ATOM 1408 C C . ALA A 1 85 ? 0.931 6.753 -2.648 1.00 0.00 85 ALA A C 1
ATOM 1409 O O . ALA A 1 85 ? 0.372 7.745 -3.119 1.00 0.00 85 ALA A O 1
ATOM 1416 N N . ILE A 1 86 ? 0.270 5.701 -2.184 1.00 0.00 86 ILE A N 1
ATOM 1417 C CA . ILE A 1 86 ? -1.184 5.636 -2.205 1.00 0.00 86 ILE A CA 1
ATOM 1418 C C . ILE A 1 86 ? -1.785 6.660 -1.240 1.00 0.00 86 ILE A C 1
ATOM 1419 O O . ILE A 1 86 ? -2.804 7.278 -1.537 1.00 0.00 86 ILE A O 1
ATOM 1435 N N . MET A 1 87 ? -1.139 6.848 -0.091 1.00 0.00 87 MET A N 1
ATOM 1436 C CA . MET A 1 87 ? -1.591 7.832 0.894 1.00 0.00 87 MET A CA 1
ATOM 1437 C C . MET A 1 87 ? -1.459 9.243 0.335 1.00 0.00 87 MET A C 1
ATOM 1438 O O . MET A 1 87 ? -2.282 10.112 0.615 1.00 0.00 87 MET A O 1
ATOM 1452 N N . ARG A 1 88 ? -0.420 9.460 -0.461 1.00 0.00 88 ARG A N 1
ATOM 1453 C CA . ARG A 1 88 ? -0.213 10.744 -1.119 1.00 0.00 88 ARG A CA 1
ATOM 1454 C C . ARG A 1 88 ? -1.374 11.017 -2.073 1.00 0.00 88 ARG A C 1
ATOM 1455 O O . ARG A 1 88 ? -1.929 12.117 -2.115 1.00 0.00 88 ARG A O 1
ATOM 1476 N N . TYR A 1 89 ? -1.748 9.983 -2.814 1.00 0.00 89 TYR A N 1
ATOM 1477 C CA . TYR A 1 89 ? -2.882 10.043 -3.725 1.00 0.00 89 TYR A CA 1
ATOM 1478 C C . TYR A 1 89 ? -4.188 10.175 -2.935 1.00 0.00 89 TYR A C 1
ATOM 1479 O O . TYR A 1 89 ? -5.150 10.796 -3.392 1.00 0.00 89 TYR A O 1
ATOM 1497 N N . ALA A 1 90 ? -4.194 9.608 -1.735 1.00 0.00 90 ALA A N 1
ATOM 1498 C CA . ALA A 1 90 ? -5.355 9.648 -0.858 1.00 0.00 90 ALA A CA 1
ATOM 1499 C C . ALA A 1 90 ? -5.639 11.064 -0.375 1.00 0.00 90 ALA A C 1
ATOM 1500 O O . ALA A 1 90 ? -6.792 11.499 -0.354 1.00 0.00 90 ALA A O 1
ATOM 1507 N N . VAL A 1 91 ? -4.587 11.774 0.019 1.00 0.00 91 VAL A N 1
ATOM 1508 C CA . VAL A 1 91 ? -4.715 13.164 0.446 1.00 0.00 91 VAL A CA 1
ATOM 1509 C C . VAL A 1 91 ? -5.221 14.026 -0.705 1.00 0.00 91 VAL A C 1
ATOM 1510 O O . VAL A 1 91 ? -6.050 14.913 -0.511 1.00 0.00 91 VAL A O 1
ATOM 1523 N N . GLN A 1 92 ? -4.740 13.737 -1.910 1.00 0.00 92 GLN A N 1
ATOM 1524 C CA . GLN A 1 92 ? -5.162 14.473 -3.099 1.00 0.00 92 GLN A CA 1
ATOM 1525 C C . GLN A 1 92 ? -6.652 14.268 -3.379 1.00 0.00 92 GLN A C 1
ATOM 1526 O O . GLN A 1 92 ? -7.305 15.133 -3.957 1.00 0.00 92 GLN A O 1
ATOM 1540 N N . GLN A 1 93 ? -7.186 13.123 -2.968 1.00 0.00 93 GLN A N 1
ATOM 1541 C CA . GLN A 1 93 ? -8.615 12.853 -3.118 1.00 0.00 93 GLN A CA 1
ATOM 1542 C C . GLN A 1 93 ? -9.381 13.223 -1.849 1.00 0.00 93 GLN A C 1
ATOM 1543 O O . GLN A 1 93 ? -10.555 12.876 -1.700 1.00 0.00 93 GLN A O 1
ATOM 1557 N N . LYS A 1 94 ? -8.695 13.918 -0.939 1.00 0.00 94 LYS A N 1
ATOM 1558 C CA . LYS A 1 94 ? -9.287 14.423 0.306 1.00 0.00 94 LYS A CA 1
ATOM 1559 C C . LYS A 1 94 ? -9.778 13.287 1.211 1.00 0.00 94 LYS A C 1
ATOM 1560 O O . LYS A 1 94 ? -10.582 13.503 2.117 1.00 0.00 94 LYS A O 1
ATOM 1579 N N . MET A 1 95 ? -9.277 12.083 0.994 1.00 0.00 95 MET A N 1
ATOM 1580 C CA . MET A 1 95 ? -9.745 10.939 1.763 1.00 0.00 95 MET A CA 1
ATOM 1581 C C . MET A 1 95 ? -9.163 10.974 3.165 1.00 0.00 95 MET A C 1
ATOM 1582 O O . MET A 1 95 ? -9.846 10.676 4.142 1.00 0.00 95 MET A O 1
ATOM 1596 N N . ILE A 1 96 ? -7.901 11.357 3.259 1.00 0.00 96 ILE A N 1
ATOM 1597 C CA . ILE A 1 96 ? -7.235 11.465 4.544 1.00 0.00 96 ILE A CA 1
ATOM 1598 C C . ILE A 1 96 ? -6.674 12.868 4.729 1.00 0.00 96 ILE A C 1
ATOM 1599 O O . ILE A 1 96 ? -6.337 13.544 3.757 1.00 0.00 96 ILE A O 1
ATOM 1615 N N . ARG A 1 97 ? -6.608 13.305 5.980 1.00 0.00 97 ARG A N 1
ATOM 1616 C CA . ARG A 1 97 ? -6.081 14.623 6.316 1.00 0.00 97 ARG A CA 1
ATOM 1617 C C . ARG A 1 97 ? -4.599 14.719 5.971 1.00 0.00 97 ARG A C 1
ATOM 1618 O O . ARG A 1 97 ? -4.178 15.596 5.219 1.00 0.00 97 ARG A O 1
ATOM 1639 N N . PHE A 1 98 ? -3.822 13.806 6.529 1.00 0.00 98 PHE A N 1
ATOM 1640 C CA . PHE A 1 98 ? -2.395 13.728 6.262 1.00 0.00 98 PHE A CA 1
ATOM 1641 C C . PHE A 1 98 ? -2.002 12.268 6.138 1.00 0.00 98 PHE A C 1
ATOM 1642 O O . PHE A 1 98 ? -2.809 11.386 6.434 1.00 0.00 98 PHE A O 1
ATOM 1659 N N . ASN A 1 99 ? -0.779 12.008 5.707 1.00 0.00 99 ASN A N 1
ATOM 1660 C CA . ASN A 1 99 ? -0.303 10.638 5.582 1.00 0.00 99 ASN A CA 1
ATOM 1661 C C . ASN A 1 99 ? 0.166 10.149 6.940 1.00 0.00 99 ASN A C 1
ATOM 1662 O O . ASN A 1 99 ? 1.147 10.665 7.469 1.00 0.00 99 ASN A O 1
ATOM 1673 N N . PRO A 1 100 ? -0.519 9.160 7.533 1.00 0.00 100 PRO A N 1
ATOM 1674 C CA . PRO A 1 100 ? -0.110 8.579 8.819 1.00 0.00 100 PRO A CA 1
ATOM 1675 C C . PRO A 1 100 ? 1.314 8.033 8.765 1.00 0.00 100 PRO A C 1
ATOM 1676 O O . PRO A 1 100 ? 2.021 8.012 9.771 1.00 0.00 100 PRO A O 1
ATOM 1687 N N . ALA A 1 101 ? 1.731 7.614 7.572 1.00 0.00 101 ALA A N 1
ATOM 1688 C CA . ALA A 1 101 ? 3.081 7.108 7.361 1.00 0.00 101 ALA A CA 1
ATOM 1689 C C . ALA A 1 101 ? 4.112 8.228 7.477 1.00 0.00 101 ALA A C 1
ATOM 1690 O O . ALA A 1 101 ? 5.242 7.999 7.900 1.00 0.00 101 ALA A O 1
ATOM 1697 N N . TYR A 1 102 ? 3.711 9.439 7.102 1.00 0.00 102 TYR A N 1
ATOM 1698 C CA . TYR A 1 102 ? 4.579 10.604 7.221 1.00 0.00 102 TYR A CA 1
ATOM 1699 C C . TYR A 1 102 ? 4.438 11.236 8.600 1.00 0.00 102 TYR A C 1
ATOM 1700 O O . TYR A 1 102 ? 5.397 11.781 9.145 1.00 0.00 102 TYR A O 1
ATOM 1718 N N . ASP A 1 103 ? 3.228 11.174 9.144 1.00 0.00 103 ASP A N 1
ATOM 1719 C CA . ASP A 1 103 ? 2.921 11.799 10.424 1.00 0.00 103 ASP A CA 1
ATOM 1720 C C . ASP A 1 103 ? 3.710 11.164 11.552 1.00 0.00 103 ASP A C 1
ATOM 1721 O O . ASP A 1 103 ? 4.320 11.863 12.364 1.00 0.00 103 ASP A O 1
ATOM 1730 N N . LEU A 1 104 ? 3.705 9.842 11.600 1.00 0.00 104 LEU A N 1
ATOM 1731 C CA . LEU A 1 104 ? 4.419 9.134 12.642 1.00 0.00 104 LEU A CA 1
ATOM 1732 C C . LEU A 1 104 ? 5.920 9.170 12.381 1.00 0.00 104 LEU A C 1
ATOM 1733 O O . LEU A 1 104 ? 6.442 8.445 11.535 1.00 0.00 104 LEU A O 1
ATOM 1749 N N . GLU A 1 105 ? 6.602 10.030 13.125 1.00 0.00 105 GLU A N 1
ATOM 1750 C CA . GLU A 1 105 ? 8.048 10.196 13.012 1.00 0.00 105 GLU A CA 1
ATOM 1751 C C . GLU A 1 105 ? 8.786 9.013 13.628 1.00 0.00 105 GLU A C 1
ATOM 1752 O O . GLU A 1 105 ? 10.016 8.958 13.614 1.00 0.00 105 GLU A O 1
ATOM 1764 N N . GLY A 1 106 ? 8.030 8.069 14.165 1.00 0.00 106 GLY A N 1
ATOM 1765 C CA . GLY A 1 106 ? 8.621 7.010 14.954 1.00 0.00 106 GLY A CA 1
ATOM 1766 C C . GLY A 1 106 ? 8.691 7.418 16.407 1.00 0.00 106 GLY A C 1
ATOM 1767 O O . GLY A 1 106 ? 9.360 6.778 17.222 1.00 0.00 106 GLY A O 1
ATOM 1771 N N . ALA A 1 107 ? 7.993 8.508 16.713 1.00 0.00 107 ALA A N 1
ATOM 1772 C CA . ALA A 1 107 ? 7.943 9.060 18.056 1.00 0.00 107 ALA A CA 1
ATOM 1773 C C . ALA A 1 107 ? 7.363 8.056 19.036 1.00 0.00 107 ALA A C 1
ATOM 1774 O O . ALA A 1 107 ? 7.935 7.799 20.090 1.00 0.00 107 ALA A O 1
ATOM 1781 N N . VAL A 1 108 ? 6.219 7.491 18.686 1.00 0.00 108 VAL A N 1
ATOM 1782 C CA . VAL A 1 108 ? 5.586 6.497 19.528 1.00 0.00 108 VAL A CA 1
ATOM 1783 C C . VAL A 1 108 ? 5.974 5.100 19.065 1.00 0.00 108 VAL A C 1
ATOM 1784 O O . VAL A 1 108 ? 5.907 4.788 17.874 1.00 0.00 108 VAL A O 1
ATOM 1797 N N . GLN A 1 109 ? 6.379 4.272 20.015 1.00 0.00 109 GLN A N 1
ATOM 1798 C CA . GLN A 1 109 ? 6.848 2.922 19.726 1.00 0.00 109 GLN A CA 1
ATOM 1799 C C . GLN A 1 109 ? 5.687 1.929 19.690 1.00 0.00 109 GLN A C 1
ATOM 1800 O O . GLN A 1 109 ? 5.891 0.718 19.687 1.00 0.00 109 GLN A O 1
ATOM 1814 N N . LYS A 1 110 ? 4.472 2.451 19.651 1.00 0.00 110 LYS A N 1
ATOM 1815 C CA . LYS A 1 110 ? 3.280 1.618 19.631 1.00 0.00 110 LYS A CA 1
ATOM 1816 C C . LYS A 1 110 ? 2.348 2.046 18.505 1.00 0.00 110 LYS A C 1
ATOM 1817 O O . LYS A 1 110 ? 2.709 2.880 17.675 1.00 0.00 110 LYS A O 1
ATOM 1836 N N . LEU A 1 111 ? 1.149 1.474 18.485 1.00 0.00 111 LEU A N 1
ATOM 1837 C CA . LEU A 1 111 ? 0.156 1.796 17.464 1.00 0.00 111 LEU A CA 1
ATOM 1838 C C . LEU A 1 111 ? -0.718 2.955 17.929 1.00 0.00 111 LEU A C 1
ATOM 1839 O O . LEU A 1 111 ? -1.654 3.370 17.244 1.00 0.00 111 LEU A O 1
ATOM 1855 N N . GLU A 1 112 ? -0.397 3.469 19.106 1.00 0.00 112 GLU A N 1
ATOM 1856 C CA . GLU A 1 112 ? -1.138 4.568 19.695 1.00 0.00 112 GLU A CA 1
ATOM 1857 C C . GLU A 1 112 ? -0.392 5.872 19.460 1.00 0.00 112 GLU A C 1
ATOM 1858 O O . GLU A 1 112 ? 0.750 5.864 19.004 1.00 0.00 112 GLU A O 1
ATOM 1870 N N . HIS A 1 113 ? -1.033 6.992 19.755 1.00 0.00 113 HIS A N 1
ATOM 1871 C CA . HIS A 1 113 ? -0.414 8.293 19.531 1.00 0.00 113 HIS A CA 1
ATOM 1872 C C . HIS A 1 113 ? 0.214 8.804 20.820 1.00 0.00 113 HIS A C 1
ATOM 1873 O O . HIS A 1 113 ? 0.868 9.846 20.838 1.00 0.00 113 HIS A O 1
ATOM 1888 N N . HIS A 1 114 ? 0.007 8.067 21.898 1.00 0.00 114 HIS A N 1
ATOM 1889 C CA . HIS A 1 114 ? 0.495 8.472 23.207 1.00 0.00 114 HIS A CA 1
ATOM 1890 C C . HIS A 1 114 ? 1.390 7.408 23.814 1.00 0.00 114 HIS A C 1
ATOM 1891 O O . HIS A 1 114 ? 1.179 6.214 23.610 1.00 0.00 114 HIS A O 1
ATOM 1906 N N . HIS A 1 115 ? 2.397 7.854 24.547 1.00 0.00 115 HIS A N 1
ATOM 1907 C CA . HIS A 1 115 ? 3.242 6.956 25.316 1.00 0.00 115 HIS A CA 1
ATOM 1908 C C . HIS A 1 115 ? 2.577 6.696 26.653 1.00 0.00 115 HIS A C 1
ATOM 1909 O O . HIS A 1 115 ? 2.593 5.582 27.173 1.00 0.00 115 HIS A O 1
ATOM 1924 N N . HIS A 1 116 ? 1.985 7.747 27.197 1.00 0.00 116 HIS A N 1
ATOM 1925 C CA . HIS A 1 116 ? 1.245 7.655 28.438 1.00 0.00 116 HIS A CA 1
ATOM 1926 C C . HIS A 1 116 ? -0.235 7.831 28.139 1.00 0.00 116 HIS A C 1
ATOM 1927 O O . HIS A 1 116 ? -0.624 8.788 27.468 1.00 0.00 116 HIS A O 1
ATOM 1942 N N . HIS A 1 117 ? -1.052 6.903 28.612 1.00 0.00 117 HIS A N 1
ATOM 1943 C CA . HIS A 1 117 ? -2.482 6.938 28.329 1.00 0.00 117 HIS A CA 1
ATOM 1944 C C . HIS A 1 117 ? -3.148 8.042 29.135 1.00 0.00 117 HIS A C 1
ATOM 1945 O O . HIS A 1 117 ? -4.072 8.703 28.662 1.00 0.00 117 HIS A O 1
ATOM 1960 N N . HIS A 1 118 ? -2.672 8.233 30.357 1.00 0.00 118 HIS A N 1
ATOM 1961 C CA . HIS A 1 118 ? -3.038 9.396 31.143 1.00 0.00 118 HIS A CA 1
ATOM 1962 C C . HIS A 1 118 ? -1.930 9.681 32.157 1.00 0.00 118 HIS A C 1
ATOM 1963 O O . HIS A 1 118 ? -1.869 9.009 33.201 1.00 0.00 118 HIS A O 1
ATOM 1979 N N . LYS A 1 1 ? -17.146 -1.514 -11.426 1.00 0.00 1 LYS A N 2
ATOM 1980 C CA . LYS A 1 1 ? -17.059 -0.878 -12.758 1.00 0.00 1 LYS A CA 2
ATOM 1981 C C . LYS A 1 1 ? -16.470 0.527 -12.638 1.00 0.00 1 LYS A C 2
ATOM 1982 O O . LYS A 1 1 ? -16.408 1.272 -13.619 1.00 0.00 1 LYS A O 2
ATOM 2003 N N . SER A 1 2 ? -16.000 0.866 -11.438 1.00 0.00 2 SER A N 2
ATOM 2004 C CA . SER A 1 2 ? -15.469 2.192 -11.155 1.00 0.00 2 SER A CA 2
ATOM 2005 C C . SER A 1 2 ? -14.029 2.325 -11.642 1.00 0.00 2 SER A C 2
ATOM 2006 O O . SER A 1 2 ? -13.403 3.372 -11.487 1.00 0.00 2 SER A O 2
ATOM 2014 N N . VAL A 1 3 ? -13.507 1.250 -12.218 1.00 0.00 3 VAL A N 2
ATOM 2015 C CA . VAL A 1 3 ? -12.214 1.298 -12.879 1.00 0.00 3 VAL A CA 2
ATOM 2016 C C . VAL A 1 3 ? -12.397 1.911 -14.260 1.00 0.00 3 VAL A C 2
ATOM 2017 O O . VAL A 1 3 ? -11.558 2.672 -14.739 1.00 0.00 3 VAL A O 2
ATOM 2030 N N . GLN A 1 4 ? -13.525 1.581 -14.880 1.00 0.00 4 GLN A N 2
ATOM 2031 C CA . GLN A 1 4 ? -13.903 2.166 -16.155 1.00 0.00 4 GLN A CA 2
ATOM 2032 C C . GLN A 1 4 ? -14.485 3.555 -15.929 1.00 0.00 4 GLN A C 2
ATOM 2033 O O . GLN A 1 4 ? -14.217 4.488 -16.688 1.00 0.00 4 GLN A O 2
ATOM 2047 N N . GLU A 1 5 ? -15.290 3.679 -14.879 1.00 0.00 5 GLU A N 2
ATOM 2048 C CA . GLU A 1 5 ? -15.877 4.957 -14.510 1.00 0.00 5 GLU A CA 2
ATOM 2049 C C . GLU A 1 5 ? -14.784 5.927 -14.071 1.00 0.00 5 GLU A C 2
ATOM 2050 O O . GLU A 1 5 ? -13.896 5.569 -13.300 1.00 0.00 5 GLU A O 2
ATOM 2062 N N . LYS A 1 6 ? -14.844 7.145 -14.581 1.00 0.00 6 LYS A N 2
ATOM 2063 C CA . LYS A 1 6 ? -13.826 8.145 -14.288 1.00 0.00 6 LYS A CA 2
ATOM 2064 C C . LYS A 1 6 ? -13.957 8.640 -12.852 1.00 0.00 6 LYS A C 2
ATOM 2065 O O . LYS A 1 6 ? -12.982 9.075 -12.237 1.00 0.00 6 LYS A O 2
ATOM 2084 N N . ARG A 1 7 ? -15.168 8.564 -12.325 1.00 0.00 7 ARG A N 2
ATOM 2085 C CA . ARG A 1 7 ? -15.441 8.985 -10.964 1.00 0.00 7 ARG A CA 2
ATOM 2086 C C . ARG A 1 7 ? -15.608 7.775 -10.059 1.00 0.00 7 ARG A C 2
ATOM 2087 O O . ARG A 1 7 ? -16.632 7.092 -10.102 1.00 0.00 7 ARG A O 2
ATOM 2108 N N . ASN A 1 8 ? -14.587 7.499 -9.262 1.00 0.00 8 ASN A N 2
ATOM 2109 C CA . ASN A 1 8 ? -14.638 6.393 -8.318 1.00 0.00 8 ASN A CA 2
ATOM 2110 C C . ASN A 1 8 ? -15.476 6.800 -7.113 1.00 0.00 8 ASN A C 2
ATOM 2111 O O . ASN A 1 8 ? -15.180 7.792 -6.448 1.00 0.00 8 ASN A O 2
ATOM 2122 N N . ASN A 1 9 ? -16.527 6.043 -6.846 1.00 0.00 9 ASN A N 2
ATOM 2123 C CA . ASN A 1 9 ? -17.454 6.375 -5.771 1.00 0.00 9 ASN A CA 2
ATOM 2124 C C . ASN A 1 9 ? -17.053 5.691 -4.470 1.00 0.00 9 ASN A C 2
ATOM 2125 O O . ASN A 1 9 ? -17.610 5.975 -3.408 1.00 0.00 9 ASN A O 2
ATOM 2136 N N . THR A 1 10 ? -16.080 4.798 -4.551 1.00 0.00 10 THR A N 2
ATOM 2137 C CA . THR A 1 10 ? -15.670 4.022 -3.400 1.00 0.00 10 THR A CA 2
ATOM 2138 C C . THR A 1 10 ? -14.350 4.533 -2.835 1.00 0.00 10 THR A C 2
ATOM 2139 O O . THR A 1 10 ? -13.279 4.255 -3.377 1.00 0.00 10 THR A O 2
ATOM 2150 N N . ARG A 1 11 ? -14.432 5.292 -1.749 1.00 0.00 11 ARG A N 2
ATOM 2151 C CA . ARG A 1 11 ? -13.241 5.779 -1.072 1.00 0.00 11 ARG A CA 2
ATOM 2152 C C . ARG A 1 11 ? -12.718 4.713 -0.118 1.00 0.00 11 ARG A C 2
ATOM 2153 O O . ARG A 1 11 ? -12.717 4.886 1.104 1.00 0.00 11 ARG A O 2
ATOM 2174 N N . ALA A 1 12 ? -12.324 3.587 -0.687 1.00 0.00 12 ALA A N 2
ATOM 2175 C CA . ALA A 1 12 ? -11.733 2.499 0.072 1.00 0.00 12 ALA A CA 2
ATOM 2176 C C . ALA A 1 12 ? -10.358 2.185 -0.487 1.00 0.00 12 ALA A C 2
ATOM 2177 O O . ALA A 1 12 ? -10.166 2.195 -1.703 1.00 0.00 12 ALA A O 2
ATOM 2184 N N . PHE A 1 13 ? -9.415 1.888 0.399 1.00 0.00 13 PHE A N 2
ATOM 2185 C CA . PHE A 1 13 ? -8.009 1.769 0.025 1.00 0.00 13 PHE A CA 2
ATOM 2186 C C . PHE A 1 13 ? -7.806 0.793 -1.134 1.00 0.00 13 PHE A C 2
ATOM 2187 O O . PHE A 1 13 ? -7.100 1.108 -2.085 1.00 0.00 13 PHE A O 2
ATOM 2204 N N . LYS A 1 14 ? -8.441 -0.376 -1.068 1.00 0.00 14 LYS A N 2
ATOM 2205 C CA . LYS A 1 14 ? -8.246 -1.404 -2.092 1.00 0.00 14 LYS A CA 2
ATOM 2206 C C . LYS A 1 14 ? -8.689 -0.912 -3.473 1.00 0.00 14 LYS A C 2
ATOM 2207 O O . LYS A 1 14 ? -8.044 -1.203 -4.484 1.00 0.00 14 LYS A O 2
ATOM 2226 N N . THR A 1 15 ? -9.778 -0.158 -3.510 1.00 0.00 15 THR A N 2
ATOM 2227 C CA . THR A 1 15 ? -10.340 0.314 -4.764 1.00 0.00 15 THR A CA 2
ATOM 2228 C C . THR A 1 15 ? -9.555 1.512 -5.287 1.00 0.00 15 THR A C 2
ATOM 2229 O O . THR A 1 15 ? -9.336 1.653 -6.493 1.00 0.00 15 THR A O 2
ATOM 2240 N N . VAL A 1 16 ? -9.117 2.358 -4.368 1.00 0.00 16 VAL A N 2
ATOM 2241 C CA . VAL A 1 16 ? -8.316 3.519 -4.716 1.00 0.00 16 VAL A CA 2
ATOM 2242 C C . VAL A 1 16 ? -6.926 3.091 -5.164 1.00 0.00 16 VAL A C 2
ATOM 2243 O O . VAL A 1 16 ? -6.390 3.612 -6.140 1.00 0.00 16 VAL A O 2
ATOM 2256 N N . ALA A 1 17 ? -6.356 2.123 -4.459 1.00 0.00 17 ALA A N 2
ATOM 2257 C CA . ALA A 1 17 ? -5.059 1.575 -4.826 1.00 0.00 17 ALA A CA 2
ATOM 2258 C C . ALA A 1 17 ? -5.121 0.935 -6.204 1.00 0.00 17 ALA A C 2
ATOM 2259 O O . ALA A 1 17 ? -4.149 0.963 -6.949 1.00 0.00 17 ALA A O 2
ATOM 2266 N N . LYS A 1 18 ? -6.274 0.367 -6.539 1.00 0.00 18 LYS A N 2
ATOM 2267 C CA . LYS A 1 18 ? -6.479 -0.208 -7.860 1.00 0.00 18 LYS A CA 2
ATOM 2268 C C . LYS A 1 18 ? -6.538 0.895 -8.917 1.00 0.00 18 LYS A C 2
ATOM 2269 O O . LYS A 1 18 ? -6.060 0.724 -10.038 1.00 0.00 18 LYS A O 2
ATOM 2288 N N . SER A 1 19 ? -7.109 2.036 -8.544 1.00 0.00 19 SER A N 2
ATOM 2289 C CA . SER A 1 19 ? -7.148 3.196 -9.427 1.00 0.00 19 SER A CA 2
ATOM 2290 C C . SER A 1 19 ? -5.742 3.773 -9.585 1.00 0.00 19 SER A C 2
ATOM 2291 O O . SER A 1 19 ? -5.329 4.165 -10.677 1.00 0.00 19 SER A O 2
ATOM 2299 N N . TRP A 1 20 ? -5.013 3.804 -8.477 1.00 0.00 20 TRP A N 2
ATOM 2300 C CA . TRP A 1 20 ? -3.620 4.228 -8.461 1.00 0.00 20 TRP A CA 2
ATOM 2301 C C . TRP A 1 20 ? -2.770 3.280 -9.304 1.00 0.00 20 TRP A C 2
ATOM 2302 O O . TRP A 1 20 ? -1.899 3.714 -10.054 1.00 0.00 20 TRP A O 2
ATOM 2323 N N . PHE A 1 21 ? -3.046 1.988 -9.180 1.00 0.00 21 PHE A N 2
ATOM 2324 C CA . PHE A 1 21 ? -2.351 0.958 -9.947 1.00 0.00 21 PHE A CA 2
ATOM 2325 C C . PHE A 1 21 ? -2.554 1.174 -11.447 1.00 0.00 21 PHE A C 2
ATOM 2326 O O . PHE A 1 21 ? -1.663 0.912 -12.252 1.00 0.00 21 PHE A O 2
ATOM 2343 N N . ALA A 1 22 ? -3.731 1.672 -11.808 1.00 0.00 22 ALA A N 2
ATOM 2344 C CA . ALA A 1 22 ? -4.056 1.948 -13.203 1.00 0.00 22 ALA A CA 2
ATOM 2345 C C . ALA A 1 22 ? -3.558 3.328 -13.627 1.00 0.00 22 ALA A C 2
ATOM 2346 O O . ALA A 1 22 ? -3.792 3.765 -14.754 1.00 0.00 22 ALA A O 2
ATOM 2353 N N . THR A 1 23 ? -2.879 4.015 -12.721 1.00 0.00 23 THR A N 2
ATOM 2354 C CA . THR A 1 23 ? -2.306 5.321 -13.017 1.00 0.00 23 THR A CA 2
ATOM 2355 C C . THR A 1 23 ? -0.777 5.237 -13.005 1.00 0.00 23 THR A C 2
ATOM 2356 O O . THR A 1 23 ? -0.098 5.744 -13.900 1.00 0.00 23 THR A O 2
ATOM 2367 N N . LYS A 1 24 ? -0.255 4.573 -11.984 1.00 0.00 24 LYS A N 2
ATOM 2368 C CA . LYS A 1 24 ? 1.177 4.386 -11.817 1.00 0.00 24 LYS A CA 2
ATOM 2369 C C . LYS A 1 24 ? 1.681 3.292 -12.754 1.00 0.00 24 LYS A C 2
ATOM 2370 O O . LYS A 1 24 ? 1.436 2.114 -12.528 1.00 0.00 24 LYS A O 2
ATOM 2389 N N . THR A 1 25 ? 2.360 3.691 -13.815 1.00 0.00 25 THR A N 2
ATOM 2390 C CA . THR A 1 25 ? 2.942 2.740 -14.749 1.00 0.00 25 THR A CA 2
ATOM 2391 C C . THR A 1 25 ? 4.444 2.971 -14.872 1.00 0.00 25 THR A C 2
ATOM 2392 O O . THR A 1 25 ? 5.073 2.585 -15.858 1.00 0.00 25 THR A O 2
ATOM 2403 N N . THR A 1 26 ? 5.010 3.602 -13.849 1.00 0.00 26 THR A N 2
ATOM 2404 C CA . THR A 1 26 ? 6.425 3.943 -13.836 1.00 0.00 26 THR A CA 2
ATOM 2405 C C . THR A 1 26 ? 7.283 2.726 -13.493 1.00 0.00 26 THR A C 2
ATOM 2406 O O . THR A 1 26 ? 8.500 2.731 -13.689 1.00 0.00 26 THR A O 2
ATOM 2417 N N . TRP A 1 27 ? 6.641 1.693 -12.970 1.00 0.00 27 TRP A N 2
ATOM 2418 C CA . TRP A 1 27 ? 7.328 0.451 -12.653 1.00 0.00 27 TRP A CA 2
ATOM 2419 C C . TRP A 1 27 ? 7.171 -0.538 -13.793 1.00 0.00 27 TRP A C 2
ATOM 2420 O O . TRP A 1 27 ? 6.371 -0.325 -14.703 1.00 0.00 27 TRP A O 2
ATOM 2441 N N . SER A 1 28 ? 7.931 -1.617 -13.740 1.00 0.00 28 SER A N 2
ATOM 2442 C CA . SER A 1 28 ? 7.783 -2.687 -14.704 1.00 0.00 28 SER A CA 2
ATOM 2443 C C . SER A 1 28 ? 6.555 -3.523 -14.354 1.00 0.00 28 SER A C 2
ATOM 2444 O O . SER A 1 28 ? 6.173 -3.618 -13.184 1.00 0.00 28 SER A O 2
ATOM 2452 N N . GLU A 1 29 ? 5.947 -4.124 -15.364 1.00 0.00 29 GLU A N 2
ATOM 2453 C CA . GLU A 1 29 ? 4.695 -4.848 -15.187 1.00 0.00 29 GLU A CA 2
ATOM 2454 C C . GLU A 1 29 ? 4.853 -6.022 -14.225 1.00 0.00 29 GLU A C 2
ATOM 2455 O O . GLU A 1 29 ? 3.981 -6.268 -13.391 1.00 0.00 29 GLU A O 2
ATOM 2467 N N . ASP A 1 30 ? 5.967 -6.734 -14.331 1.00 0.00 30 ASP A N 2
ATOM 2468 C CA . ASP A 1 30 ? 6.230 -7.873 -13.455 1.00 0.00 30 ASP A CA 2
ATOM 2469 C C . ASP A 1 30 ? 6.423 -7.416 -12.016 1.00 0.00 30 ASP A C 2
ATOM 2470 O O . ASP A 1 30 ? 5.969 -8.076 -11.079 1.00 0.00 30 ASP A O 2
ATOM 2479 N N . TYR A 1 31 ? 7.083 -6.278 -11.845 1.00 0.00 31 TYR A N 2
ATOM 2480 C CA . TYR A 1 31 ? 7.271 -5.701 -10.523 1.00 0.00 31 TYR A CA 2
ATOM 2481 C C . TYR A 1 31 ? 5.918 -5.312 -9.941 1.00 0.00 31 TYR A C 2
ATOM 2482 O O . TYR A 1 31 ? 5.591 -5.667 -8.808 1.00 0.00 31 TYR A O 2
ATOM 2500 N N . GLN A 1 32 ? 5.118 -4.617 -10.741 1.00 0.00 32 GLN A N 2
ATOM 2501 C CA . GLN A 1 32 ? 3.792 -4.185 -10.317 1.00 0.00 32 GLN A CA 2
ATOM 2502 C C . GLN A 1 32 ? 2.889 -5.372 -10.011 1.00 0.00 32 GLN A C 2
ATOM 2503 O O . GLN A 1 32 ? 2.049 -5.299 -9.117 1.00 0.00 32 GLN A O 2
ATOM 2517 N N . ARG A 1 33 ? 3.072 -6.462 -10.744 1.00 0.00 33 ARG A N 2
ATOM 2518 C CA . ARG A 1 33 ? 2.288 -7.669 -10.523 1.00 0.00 33 ARG A CA 2
ATOM 2519 C C . ARG A 1 33 ? 2.537 -8.210 -9.118 1.00 0.00 33 ARG A C 2
ATOM 2520 O O . ARG A 1 33 ? 1.598 -8.563 -8.402 1.00 0.00 33 ARG A O 2
ATOM 2541 N N . SER A 1 34 ? 3.802 -8.261 -8.719 1.00 0.00 34 SER A N 2
ATOM 2542 C CA . SER A 1 34 ? 4.150 -8.697 -7.377 1.00 0.00 34 SER A CA 2
ATOM 2543 C C . SER A 1 34 ? 3.728 -7.658 -6.336 1.00 0.00 34 SER A C 2
ATOM 2544 O O . SER A 1 34 ? 3.327 -8.013 -5.229 1.00 0.00 34 SER A O 2
ATOM 2552 N N . VAL A 1 35 ? 3.797 -6.377 -6.702 1.00 0.00 35 VAL A N 2
ATOM 2553 C CA . VAL A 1 35 ? 3.331 -5.303 -5.827 1.00 0.00 35 VAL A CA 2
ATOM 2554 C C . VAL A 1 35 ? 1.852 -5.485 -5.515 1.00 0.00 35 VAL A C 2
ATOM 2555 O O . VAL A 1 35 ? 1.461 -5.606 -4.353 1.00 0.00 35 VAL A O 2
ATOM 2568 N N . TRP A 1 36 ? 1.050 -5.528 -6.571 1.00 0.00 36 TRP A N 2
ATOM 2569 C CA . TRP A 1 36 ? -0.395 -5.668 -6.461 1.00 0.00 36 TRP A CA 2
ATOM 2570 C C . TRP A 1 36 ? -0.767 -6.907 -5.651 1.00 0.00 36 TRP A C 2
ATOM 2571 O O . TRP A 1 36 ? -1.630 -6.851 -4.776 1.00 0.00 36 TRP A O 2
ATOM 2592 N N . THR A 1 37 ? -0.092 -8.013 -5.932 1.00 0.00 37 THR A N 2
ATOM 2593 C CA . THR A 1 37 ? -0.340 -9.258 -5.225 1.00 0.00 37 THR A CA 2
ATOM 2594 C C . THR A 1 37 ? -0.031 -9.119 -3.733 1.00 0.00 37 THR A C 2
ATOM 2595 O O . THR A 1 37 ? -0.857 -9.468 -2.889 1.00 0.00 37 THR A O 2
ATOM 2606 N N . ARG A 1 38 ? 1.143 -8.580 -3.409 1.00 0.00 38 ARG A N 2
ATOM 2607 C CA . ARG A 1 38 ? 1.547 -8.424 -2.016 1.00 0.00 38 ARG A CA 2
ATOM 2608 C C . ARG A 1 38 ? 0.617 -7.467 -1.280 1.00 0.00 38 ARG A C 2
ATOM 2609 O O . ARG A 1 38 ? 0.357 -7.637 -0.086 1.00 0.00 38 ARG A O 2
ATOM 2630 N N . LEU A 1 39 ? 0.106 -6.473 -1.995 1.00 0.00 39 LEU A N 2
ATOM 2631 C CA . LEU A 1 39 ? -0.860 -5.544 -1.426 1.00 0.00 39 LEU A CA 2
ATOM 2632 C C . LEU A 1 39 ? -2.119 -6.285 -0.992 1.00 0.00 39 LEU A C 2
ATOM 2633 O O . LEU A 1 39 ? -2.562 -6.150 0.150 1.00 0.00 39 LEU A O 2
ATOM 2649 N N . GLU A 1 40 ? -2.674 -7.088 -1.899 1.00 0.00 40 GLU A N 2
ATOM 2650 C CA . GLU A 1 40 ? -3.907 -7.828 -1.628 1.00 0.00 40 GLU A CA 2
ATOM 2651 C C . GLU A 1 40 ? -3.723 -8.823 -0.486 1.00 0.00 40 GLU A C 2
ATOM 2652 O O . GLU A 1 40 ? -4.639 -9.053 0.307 1.00 0.00 40 GLU A O 2
ATOM 2664 N N . THR A 1 41 ? -2.536 -9.409 -0.406 1.00 0.00 41 THR A N 2
ATOM 2665 C CA . THR A 1 41 ? -2.257 -10.445 0.578 1.00 0.00 41 THR A CA 2
ATOM 2666 C C . THR A 1 41 ? -2.116 -9.881 1.993 1.00 0.00 41 THR A C 2
ATOM 2667 O O . THR A 1 41 ? -2.750 -10.371 2.929 1.00 0.00 41 THR A O 2
ATOM 2678 N N . TYR A 1 42 ? -1.299 -8.849 2.153 1.00 0.00 42 TYR A N 2
ATOM 2679 C CA . TYR A 1 42 ? -0.921 -8.399 3.488 1.00 0.00 42 TYR A CA 2
ATOM 2680 C C . TYR A 1 42 ? -1.607 -7.098 3.891 1.00 0.00 42 TYR A C 2
ATOM 2681 O O . TYR A 1 42 ? -2.151 -6.996 4.988 1.00 0.00 42 TYR A O 2
ATOM 2699 N N . LEU A 1 43 ? -1.598 -6.119 3.001 1.00 0.00 43 LEU A N 2
ATOM 2700 C CA . LEU A 1 43 ? -2.013 -4.766 3.352 1.00 0.00 43 LEU A CA 2
ATOM 2701 C C . LEU A 1 43 ? -3.528 -4.581 3.228 1.00 0.00 43 LEU A C 2
ATOM 2702 O O . LEU A 1 43 ? -4.176 -4.056 4.134 1.00 0.00 43 LEU A O 2
ATOM 2718 N N . PHE A 1 44 ? -4.083 -5.035 2.110 1.00 0.00 44 PHE A N 2
ATOM 2719 C CA . PHE A 1 44 ? -5.499 -4.822 1.791 1.00 0.00 44 PHE A CA 2
ATOM 2720 C C . PHE A 1 44 ? -6.490 -5.434 2.799 1.00 0.00 44 PHE A C 2
ATOM 2721 O O . PHE A 1 44 ? -7.507 -4.812 3.063 1.00 0.00 44 PHE A O 2
ATOM 2738 N N . PRO A 1 45 ? -6.252 -6.647 3.359 1.00 0.00 45 PRO A N 2
ATOM 2739 C CA . PRO A 1 45 ? -7.200 -7.285 4.294 1.00 0.00 45 PRO A CA 2
ATOM 2740 C C . PRO A 1 45 ? -7.797 -6.330 5.335 1.00 0.00 45 PRO A C 2
ATOM 2741 O O . PRO A 1 45 ? -9.007 -6.335 5.570 1.00 0.00 45 PRO A O 2
ATOM 2752 N N . ASP A 1 46 ? -6.955 -5.503 5.937 1.00 0.00 46 ASP A N 2
ATOM 2753 C CA . ASP A 1 46 ? -7.399 -4.606 7.001 1.00 0.00 46 ASP A CA 2
ATOM 2754 C C . ASP A 1 46 ? -8.054 -3.341 6.452 1.00 0.00 46 ASP A C 2
ATOM 2755 O O . ASP A 1 46 ? -9.081 -2.894 6.962 1.00 0.00 46 ASP A O 2
ATOM 2764 N N . ILE A 1 47 ? -7.468 -2.777 5.407 1.00 0.00 47 ILE A N 2
ATOM 2765 C CA . ILE A 1 47 ? -7.881 -1.463 4.911 1.00 0.00 47 ILE A CA 2
ATOM 2766 C C . ILE A 1 47 ? -8.736 -1.550 3.645 1.00 0.00 47 ILE A C 2
ATOM 2767 O O . ILE A 1 47 ? -9.076 -0.531 3.042 1.00 0.00 47 ILE A O 2
ATOM 2783 N N . GLY A 1 48 ? -9.084 -2.760 3.248 1.00 0.00 48 GLY A N 2
ATOM 2784 C CA . GLY A 1 48 ? -9.807 -2.958 2.007 1.00 0.00 48 GLY A CA 2
ATOM 2785 C C . GLY A 1 48 ? -11.280 -2.630 2.117 1.00 0.00 48 GLY A C 2
ATOM 2786 O O . GLY A 1 48 ? -11.813 -1.859 1.316 1.00 0.00 48 GLY A O 2
ATOM 2790 N N . ASN A 1 49 ? -11.944 -3.227 3.095 1.00 0.00 49 ASN A N 2
ATOM 2791 C CA . ASN A 1 49 ? -13.371 -3.007 3.295 1.00 0.00 49 ASN A CA 2
ATOM 2792 C C . ASN A 1 49 ? -13.604 -1.907 4.318 1.00 0.00 49 ASN A C 2
ATOM 2793 O O . ASN A 1 49 ? -14.731 -1.667 4.748 1.00 0.00 49 ASN A O 2
ATOM 2804 N N . LYS A 1 50 ? -12.530 -1.231 4.692 1.00 0.00 50 LYS A N 2
ATOM 2805 C CA . LYS A 1 50 ? -12.607 -0.136 5.641 1.00 0.00 50 LYS A CA 2
ATOM 2806 C C . LYS A 1 50 ? -12.527 1.202 4.910 1.00 0.00 50 LYS A C 2
ATOM 2807 O O . LYS A 1 50 ? -11.761 1.354 3.957 1.00 0.00 50 LYS A O 2
ATOM 2826 N N . ASP A 1 51 ? -13.341 2.156 5.348 1.00 0.00 51 ASP A N 2
ATOM 2827 C CA . ASP A 1 51 ? -13.299 3.512 4.814 1.00 0.00 51 ASP A CA 2
ATOM 2828 C C . ASP A 1 51 ? -11.950 4.153 5.124 1.00 0.00 51 ASP A C 2
ATOM 2829 O O . ASP A 1 51 ? -11.546 4.234 6.286 1.00 0.00 51 ASP A O 2
ATOM 2838 N N . ILE A 1 52 ? -11.256 4.603 4.085 1.00 0.00 52 ILE A N 2
ATOM 2839 C CA . ILE A 1 52 ? -9.895 5.109 4.238 1.00 0.00 52 ILE A CA 2
ATOM 2840 C C . ILE A 1 52 ? -9.862 6.412 5.041 1.00 0.00 52 ILE A C 2
ATOM 2841 O O . ILE A 1 52 ? -8.862 6.727 5.686 1.00 0.00 52 ILE A O 2
ATOM 2857 N N . ALA A 1 53 ? -10.966 7.143 5.040 1.00 0.00 53 ALA A N 2
ATOM 2858 C CA . ALA A 1 53 ? -11.041 8.399 5.777 1.00 0.00 53 ALA A CA 2
ATOM 2859 C C . ALA A 1 53 ? -11.099 8.145 7.281 1.00 0.00 53 ALA A C 2
ATOM 2860 O O . ALA A 1 53 ? -10.938 9.066 8.085 1.00 0.00 53 ALA A O 2
ATOM 2867 N N . GLU A 1 54 ? -11.327 6.890 7.655 1.00 0.00 54 GLU A N 2
ATOM 2868 C CA . GLU A 1 54 ? -11.369 6.500 9.058 1.00 0.00 54 GLU A CA 2
ATOM 2869 C C . GLU A 1 54 ? -10.020 5.925 9.494 1.00 0.00 54 GLU A C 2
ATOM 2870 O O . GLU A 1 54 ? -9.752 5.763 10.686 1.00 0.00 54 GLU A O 2
ATOM 2882 N N . LEU A 1 55 ? -9.163 5.632 8.522 1.00 0.00 55 LEU A N 2
ATOM 2883 C CA . LEU A 1 55 ? -7.891 4.974 8.797 1.00 0.00 55 LEU A CA 2
ATOM 2884 C C . LEU A 1 55 ? -6.925 5.896 9.526 1.00 0.00 55 LEU A C 2
ATOM 2885 O O . LEU A 1 55 ? -6.893 7.107 9.294 1.00 0.00 55 LEU A O 2
ATOM 2901 N N . ASP A 1 56 ? -6.156 5.307 10.426 1.00 0.00 56 ASP A N 2
ATOM 2902 C CA . ASP A 1 56 ? -5.116 6.022 11.146 1.00 0.00 56 ASP A CA 2
ATOM 2903 C C . ASP A 1 56 ? -3.760 5.406 10.830 1.00 0.00 56 ASP A C 2
ATOM 2904 O O . ASP A 1 56 ? -3.691 4.311 10.261 1.00 0.00 56 ASP A O 2
ATOM 2913 N N . THR A 1 57 ? -2.692 6.108 11.184 1.00 0.00 57 THR A N 2
ATOM 2914 C CA . THR A 1 57 ? -1.341 5.598 11.013 1.00 0.00 57 THR A CA 2
ATOM 2915 C C . THR A 1 57 ? -1.205 4.219 11.664 1.00 0.00 57 THR A C 2
ATOM 2916 O O . THR A 1 57 ? -0.572 3.321 11.110 1.00 0.00 57 THR A O 2
ATOM 2927 N N . GLY A 1 58 ? -1.836 4.054 12.826 1.00 0.00 58 GLY A N 2
ATOM 2928 C CA . GLY A 1 58 ? -1.801 2.783 13.527 1.00 0.00 58 GLY A CA 2
ATOM 2929 C C . GLY A 1 58 ? -2.471 1.671 12.743 1.00 0.00 58 GLY A C 2
ATOM 2930 O O . GLY A 1 58 ? -1.977 0.547 12.706 1.00 0.00 58 GLY A O 2
ATOM 2934 N N . ASP A 1 59 ? -3.590 1.996 12.097 1.00 0.00 59 ASP A N 2
ATOM 2935 C CA . ASP A 1 59 ? -4.336 1.024 11.293 1.00 0.00 59 ASP A CA 2
ATOM 2936 C C . ASP A 1 59 ? -3.490 0.513 10.139 1.00 0.00 59 ASP A C 2
ATOM 2937 O O . ASP A 1 59 ? -3.631 -0.628 9.710 1.00 0.00 59 ASP A O 2
ATOM 2946 N N . LEU A 1 60 ? -2.617 1.370 9.640 1.00 0.00 60 LEU A N 2
ATOM 2947 C CA . LEU A 1 60 ? -1.720 1.013 8.551 1.00 0.00 60 LEU A CA 2
ATOM 2948 C C . LEU A 1 60 ? -0.516 0.231 9.078 1.00 0.00 60 LEU A C 2
ATOM 2949 O O . LEU A 1 60 ? -0.013 -0.700 8.431 1.00 0.00 60 LEU A O 2
ATOM 2965 N N . LEU A 1 61 ? -0.069 0.601 10.269 1.00 0.00 61 LEU A N 2
ATOM 2966 C CA . LEU A 1 61 ? 1.089 -0.029 10.879 1.00 0.00 61 LEU A CA 2
ATOM 2967 C C . LEU A 1 61 ? 0.818 -1.485 11.231 1.00 0.00 61 LEU A C 2
ATOM 2968 O O . LEU A 1 61 ? 1.740 -2.281 11.270 1.00 0.00 61 LEU A O 2
ATOM 2984 N N . VAL A 1 62 ? -0.442 -1.838 11.476 1.00 0.00 62 VAL A N 2
ATOM 2985 C CA . VAL A 1 62 ? -0.781 -3.216 11.837 1.00 0.00 62 VAL A CA 2
ATOM 2986 C C . VAL A 1 62 ? -0.422 -4.205 10.714 1.00 0.00 62 VAL A C 2
ATOM 2987 O O . VAL A 1 62 ? 0.347 -5.136 10.952 1.00 0.00 62 VAL A O 2
ATOM 3000 N N . PRO A 1 63 ? -0.959 -4.039 9.482 1.00 0.00 63 PRO A N 2
ATOM 3001 C CA . PRO A 1 63 ? -0.567 -4.879 8.345 1.00 0.00 63 PRO A CA 2
ATOM 3002 C C . PRO A 1 63 ? 0.941 -4.842 8.088 1.00 0.00 63 PRO A C 2
ATOM 3003 O O . PRO A 1 63 ? 1.554 -5.876 7.806 1.00 0.00 63 PRO A O 2
ATOM 3014 N N . ILE A 1 64 ? 1.545 -3.656 8.198 1.00 0.00 64 ILE A N 2
ATOM 3015 C CA . ILE A 1 64 ? 2.998 -3.534 8.045 1.00 0.00 64 ILE A CA 2
ATOM 3016 C C . ILE A 1 64 ? 3.722 -4.360 9.115 1.00 0.00 64 ILE A C 2
ATOM 3017 O O . ILE A 1 64 ? 4.647 -5.120 8.819 1.00 0.00 64 ILE A O 2
ATOM 3033 N N . LYS A 1 65 ? 3.260 -4.217 10.348 1.00 0.00 65 LYS A N 2
ATOM 3034 C CA . LYS A 1 65 ? 3.802 -4.930 11.500 1.00 0.00 65 LYS A CA 2
ATOM 3035 C C . LYS A 1 65 ? 3.648 -6.440 11.325 1.00 0.00 65 LYS A C 2
ATOM 3036 O O . LYS A 1 65 ? 4.506 -7.220 11.746 1.00 0.00 65 LYS A O 2
ATOM 3055 N N . LYS A 1 66 ? 2.546 -6.843 10.699 1.00 0.00 66 LYS A N 2
ATOM 3056 C CA . LYS A 1 66 ? 2.309 -8.246 10.385 1.00 0.00 66 LYS A CA 2
ATOM 3057 C C . LYS A 1 66 ? 3.415 -8.794 9.488 1.00 0.00 66 LYS A C 2
ATOM 3058 O O . LYS A 1 66 ? 3.862 -9.932 9.658 1.00 0.00 66 LYS A O 2
ATOM 3077 N N . ILE A 1 67 ? 3.859 -7.984 8.536 1.00 0.00 67 ILE A N 2
ATOM 3078 C CA . ILE A 1 67 ? 4.921 -8.394 7.630 1.00 0.00 67 ILE A CA 2
ATOM 3079 C C . ILE A 1 67 ? 6.255 -8.503 8.374 1.00 0.00 67 ILE A C 2
ATOM 3080 O O . ILE A 1 67 ? 7.069 -9.385 8.082 1.00 0.00 67 ILE A O 2
ATOM 3096 N N . GLU A 1 68 ? 6.469 -7.624 9.349 1.00 0.00 68 GLU A N 2
ATOM 3097 C CA . GLU A 1 68 ? 7.640 -7.727 10.216 1.00 0.00 68 GLU A CA 2
ATOM 3098 C C . GLU A 1 68 ? 7.631 -9.074 10.927 1.00 0.00 68 GLU A C 2
ATOM 3099 O O . GLU A 1 68 ? 8.636 -9.787 10.955 1.00 0.00 68 GLU A O 2
ATOM 3111 N N . LYS A 1 69 ? 6.473 -9.413 11.486 1.00 0.00 69 LYS A N 2
ATOM 3112 C CA . LYS A 1 69 ? 6.271 -10.687 12.171 1.00 0.00 69 LYS A CA 2
ATOM 3113 C C . LYS A 1 69 ? 6.436 -11.855 11.197 1.00 0.00 69 LYS A C 2
ATOM 3114 O O . LYS A 1 69 ? 6.796 -12.965 11.594 1.00 0.00 69 LYS A O 2
ATOM 3133 N N . LEU A 1 70 ? 6.183 -11.589 9.919 1.00 0.00 70 LEU A N 2
ATOM 3134 C CA . LEU A 1 70 ? 6.301 -12.605 8.884 1.00 0.00 70 LEU A CA 2
ATOM 3135 C C . LEU A 1 70 ? 7.769 -12.959 8.664 1.00 0.00 70 LEU A C 2
ATOM 3136 O O . LEU A 1 70 ? 8.115 -14.113 8.414 1.00 0.00 70 LEU A O 2
ATOM 3152 N N . GLY A 1 71 ? 8.629 -11.957 8.779 1.00 0.00 71 GLY A N 2
ATOM 3153 C CA . GLY A 1 71 ? 10.050 -12.174 8.597 1.00 0.00 71 GLY A CA 2
ATOM 3154 C C . GLY A 1 71 ? 10.576 -11.505 7.345 1.00 0.00 71 GLY A C 2
ATOM 3155 O O . GLY A 1 71 ? 11.610 -11.901 6.805 1.00 0.00 71 GLY A O 2
ATOM 3159 N N . TYR A 1 72 ? 9.857 -10.496 6.870 1.00 0.00 72 TYR A N 2
ATOM 3160 C CA . TYR A 1 72 ? 10.268 -9.761 5.685 1.00 0.00 72 TYR A CA 2
ATOM 3161 C C . TYR A 1 72 ? 10.240 -8.260 5.944 1.00 0.00 72 TYR A C 2
ATOM 3162 O O . TYR A 1 72 ? 9.256 -7.583 5.642 1.00 0.00 72 TYR A O 2
ATOM 3180 N N . LEU A 1 73 ? 11.322 -7.744 6.511 1.00 0.00 73 LEU A N 2
ATOM 3181 C CA . LEU A 1 73 ? 11.423 -6.321 6.808 1.00 0.00 73 LEU A CA 2
ATOM 3182 C C . LEU A 1 73 ? 11.514 -5.513 5.524 1.00 0.00 73 LEU A C 2
ATOM 3183 O O . LEU A 1 73 ? 11.003 -4.398 5.450 1.00 0.00 73 LEU A O 2
ATOM 3199 N N . GLU A 1 74 ? 12.153 -6.089 4.512 1.00 0.00 74 GLU A N 2
ATOM 3200 C CA . GLU A 1 74 ? 12.253 -5.446 3.206 1.00 0.00 74 GLU A CA 2
ATOM 3201 C C . GLU A 1 74 ? 10.860 -5.247 2.616 1.00 0.00 74 GLU A C 2
ATOM 3202 O O . GLU A 1 74 ? 10.530 -4.172 2.119 1.00 0.00 74 GLU A O 2
ATOM 3214 N N . ILE A 1 75 ? 10.046 -6.293 2.695 1.00 0.00 75 ILE A N 2
ATOM 3215 C CA . ILE A 1 75 ? 8.689 -6.246 2.177 1.00 0.00 75 ILE A CA 2
ATOM 3216 C C . ILE A 1 75 ? 7.859 -5.218 2.934 1.00 0.00 75 ILE A C 2
ATOM 3217 O O . ILE A 1 75 ? 7.217 -4.378 2.321 1.00 0.00 75 ILE A O 2
ATOM 3233 N N . ALA A 1 76 ? 7.896 -5.269 4.263 1.00 0.00 76 ALA A N 2
ATOM 3234 C CA . ALA A 1 76 ? 7.168 -4.304 5.089 1.00 0.00 76 ALA A CA 2
ATOM 3235 C C . ALA A 1 76 ? 7.590 -2.877 4.745 1.00 0.00 76 ALA A C 2
ATOM 3236 O O . ALA A 1 76 ? 6.756 -1.978 4.609 1.00 0.00 76 ALA A O 2
ATOM 3243 N N . MET A 1 77 ? 8.891 -2.695 4.586 1.00 0.00 77 MET A N 2
ATOM 3244 C CA . MET A 1 77 ? 9.467 -1.412 4.213 1.00 0.00 77 MET A CA 2
ATOM 3245 C C . MET A 1 77 ? 8.936 -0.940 2.861 1.00 0.00 77 MET A C 2
ATOM 3246 O O . MET A 1 77 ? 8.467 0.194 2.723 1.00 0.00 77 MET A O 2
ATOM 3260 N N . ARG A 1 78 ? 8.992 -1.821 1.875 1.00 0.00 78 ARG A N 2
ATOM 3261 C CA . ARG A 1 78 ? 8.609 -1.470 0.516 1.00 0.00 78 ARG A CA 2
ATOM 3262 C C . ARG A 1 78 ? 7.092 -1.407 0.350 1.00 0.00 78 ARG A C 2
ATOM 3263 O O . ARG A 1 78 ? 6.590 -0.639 -0.469 1.00 0.00 78 ARG A O 2
ATOM 3284 N N . VAL A 1 79 ? 6.363 -2.194 1.134 1.00 0.00 79 VAL A N 2
ATOM 3285 C CA . VAL A 1 79 ? 4.906 -2.127 1.130 1.00 0.00 79 VAL A CA 2
ATOM 3286 C C . VAL A 1 79 ? 4.447 -0.782 1.676 1.00 0.00 79 VAL A C 2
ATOM 3287 O O . VAL A 1 79 ? 3.501 -0.183 1.160 1.00 0.00 79 VAL A O 2
ATOM 3300 N N . LYS A 1 80 ? 5.140 -0.289 2.700 1.00 0.00 80 LYS A N 2
ATOM 3301 C CA . LYS A 1 80 ? 4.859 1.038 3.220 1.00 0.00 80 LYS A CA 2
ATOM 3302 C C . LYS A 1 80 ? 5.135 2.071 2.137 1.00 0.00 80 LYS A C 2
ATOM 3303 O O . LYS A 1 80 ? 4.393 3.036 1.991 1.00 0.00 80 LYS A O 2
ATOM 3322 N N . GLN A 1 81 ? 6.207 1.855 1.381 1.00 0.00 81 GLN A N 2
ATOM 3323 C CA . GLN A 1 81 ? 6.555 2.727 0.264 1.00 0.00 81 GLN A CA 2
ATOM 3324 C C . GLN A 1 81 ? 5.438 2.739 -0.780 1.00 0.00 81 GLN A C 2
ATOM 3325 O O . GLN A 1 81 ? 5.045 3.805 -1.262 1.00 0.00 81 GLN A O 2
ATOM 3339 N N . TYR A 1 82 ? 4.927 1.554 -1.117 1.00 0.00 82 TYR A N 2
ATOM 3340 C CA . TYR A 1 82 ? 3.800 1.443 -2.041 1.00 0.00 82 TYR A CA 2
ATOM 3341 C C . TYR A 1 82 ? 2.618 2.236 -1.506 1.00 0.00 82 TYR A C 2
ATOM 3342 O O . TYR A 1 82 ? 2.045 3.074 -2.202 1.00 0.00 82 TYR A O 2
ATOM 3360 N N . ALA A 1 83 ? 2.274 1.974 -0.250 1.00 0.00 83 ALA A N 2
ATOM 3361 C CA . ALA A 1 83 ? 1.167 2.649 0.405 1.00 0.00 83 ALA A CA 2
ATOM 3362 C C . ALA A 1 83 ? 1.388 4.156 0.452 1.00 0.00 83 ALA A C 2
ATOM 3363 O O . ALA A 1 83 ? 0.445 4.922 0.300 1.00 0.00 83 ALA A O 2
ATOM 3370 N N . THR A 1 84 ? 2.635 4.575 0.648 1.00 0.00 84 THR A N 2
ATOM 3371 C CA . THR A 1 84 ? 2.973 5.994 0.703 1.00 0.00 84 THR A CA 2
ATOM 3372 C C . THR A 1 84 ? 2.546 6.708 -0.578 1.00 0.00 84 THR A C 2
ATOM 3373 O O . THR A 1 84 ? 1.983 7.807 -0.535 1.00 0.00 84 THR A O 2
ATOM 3384 N N . ALA A 1 85 ? 2.793 6.066 -1.715 1.00 0.00 85 ALA A N 2
ATOM 3385 C CA . ALA A 1 85 ? 2.400 6.619 -3.003 1.00 0.00 85 ALA A CA 2
ATOM 3386 C C . ALA A 1 85 ? 0.882 6.652 -3.129 1.00 0.00 85 ALA A C 2
ATOM 3387 O O . ALA A 1 85 ? 0.309 7.614 -3.646 1.00 0.00 85 ALA A O 2
ATOM 3394 N N . ILE A 1 86 ? 0.236 5.602 -2.635 1.00 0.00 86 ILE A N 2
ATOM 3395 C CA . ILE A 1 86 ? -1.219 5.518 -2.639 1.00 0.00 86 ILE A CA 2
ATOM 3396 C C . ILE A 1 86 ? -1.816 6.595 -1.733 1.00 0.00 86 ILE A C 2
ATOM 3397 O O . ILE A 1 86 ? -2.845 7.188 -2.050 1.00 0.00 86 ILE A O 2
ATOM 3413 N N . MET A 1 87 ? -1.152 6.854 -0.613 1.00 0.00 87 MET A N 2
ATOM 3414 C CA . MET A 1 87 ? -1.580 7.898 0.313 1.00 0.00 87 MET A CA 2
ATOM 3415 C C . MET A 1 87 ? -1.522 9.262 -0.360 1.00 0.00 87 MET A C 2
ATOM 3416 O O . MET A 1 87 ? -2.398 10.096 -0.164 1.00 0.00 87 MET A O 2
ATOM 3430 N N . ARG A 1 88 ? -0.487 9.479 -1.163 1.00 0.00 88 ARG A N 2
ATOM 3431 C CA . ARG A 1 88 ? -0.354 10.719 -1.918 1.00 0.00 88 ARG A CA 2
ATOM 3432 C C . ARG A 1 88 ? -1.497 10.844 -2.924 1.00 0.00 88 ARG A C 2
ATOM 3433 O O . ARG A 1 88 ? -2.033 11.931 -3.147 1.00 0.00 88 ARG A O 2
ATOM 3454 N N . TYR A 1 89 ? -1.876 9.719 -3.511 1.00 0.00 89 TYR A N 2
ATOM 3455 C CA . TYR A 1 89 ? -3.017 9.663 -4.417 1.00 0.00 89 TYR A CA 2
ATOM 3456 C C . TYR A 1 89 ? -4.300 9.955 -3.632 1.00 0.00 89 TYR A C 2
ATOM 3457 O O . TYR A 1 89 ? -5.193 10.660 -4.105 1.00 0.00 89 TYR A O 2
ATOM 3475 N N . ALA A 1 90 ? -4.349 9.430 -2.410 1.00 0.00 90 ALA A N 2
ATOM 3476 C CA . ALA A 1 90 ? -5.486 9.610 -1.512 1.00 0.00 90 ALA A CA 2
ATOM 3477 C C . ALA A 1 90 ? -5.643 11.064 -1.076 1.00 0.00 90 ALA A C 2
ATOM 3478 O O . ALA A 1 90 ? -6.762 11.557 -0.938 1.00 0.00 90 ALA A O 2
ATOM 3485 N N . VAL A 1 91 ? -4.523 11.740 -0.837 1.00 0.00 91 VAL A N 2
ATOM 3486 C CA . VAL A 1 91 ? -4.543 13.154 -0.466 1.00 0.00 91 VAL A CA 2
ATOM 3487 C C . VAL A 1 91 ? -5.105 13.998 -1.605 1.00 0.00 91 VAL A C 2
ATOM 3488 O O . VAL A 1 91 ? -5.877 14.932 -1.384 1.00 0.00 91 VAL A O 2
ATOM 3501 N N . GLN A 1 92 ? -4.733 13.641 -2.826 1.00 0.00 92 GLN A N 2
ATOM 3502 C CA . GLN A 1 92 ? -5.174 14.373 -4.006 1.00 0.00 92 GLN A CA 2
ATOM 3503 C C . GLN A 1 92 ? -6.665 14.156 -4.269 1.00 0.00 92 GLN A C 2
ATOM 3504 O O . GLN A 1 92 ? -7.336 15.024 -4.823 1.00 0.00 92 GLN A O 2
ATOM 3518 N N . GLN A 1 93 ? -7.181 13.001 -3.862 1.00 0.00 93 GLN A N 2
ATOM 3519 C CA . GLN A 1 93 ? -8.617 12.737 -3.937 1.00 0.00 93 GLN A CA 2
ATOM 3520 C C . GLN A 1 93 ? -9.312 13.243 -2.676 1.00 0.00 93 GLN A C 2
ATOM 3521 O O . GLN A 1 93 ? -10.540 13.240 -2.580 1.00 0.00 93 GLN A O 2
ATOM 3535 N N . LYS A 1 94 ? -8.498 13.672 -1.721 1.00 0.00 94 LYS A N 2
ATOM 3536 C CA . LYS A 1 94 ? -8.961 14.199 -0.441 1.00 0.00 94 LYS A CA 2
ATOM 3537 C C . LYS A 1 94 ? -9.759 13.160 0.340 1.00 0.00 94 LYS A C 2
ATOM 3538 O O . LYS A 1 94 ? -10.859 13.427 0.824 1.00 0.00 94 LYS A O 2
ATOM 3557 N N . MET A 1 95 ? -9.207 11.969 0.451 1.00 0.00 95 MET A N 2
ATOM 3558 C CA . MET A 1 95 ? -9.794 10.955 1.308 1.00 0.00 95 MET A CA 2
ATOM 3559 C C . MET A 1 95 ? -9.138 11.022 2.675 1.00 0.00 95 MET A C 2
ATOM 3560 O O . MET A 1 95 ? -9.750 10.712 3.694 1.00 0.00 95 MET A O 2
ATOM 3574 N N . ILE A 1 96 ? -7.883 11.445 2.674 1.00 0.00 96 ILE A N 2
ATOM 3575 C CA . ILE A 1 96 ? -7.132 11.642 3.900 1.00 0.00 96 ILE A CA 2
ATOM 3576 C C . ILE A 1 96 ? -6.552 13.053 3.913 1.00 0.00 96 ILE A C 2
ATOM 3577 O O . ILE A 1 96 ? -6.768 13.822 2.972 1.00 0.00 96 ILE A O 2
ATOM 3593 N N . ARG A 1 97 ? -5.828 13.398 4.964 1.00 0.00 97 ARG A N 2
ATOM 3594 C CA . ARG A 1 97 ? -5.295 14.748 5.103 1.00 0.00 97 ARG A CA 2
ATOM 3595 C C . ARG A 1 97 ? -3.866 14.809 4.585 1.00 0.00 97 ARG A C 2
ATOM 3596 O O . ARG A 1 97 ? -3.559 15.557 3.658 1.00 0.00 97 ARG A O 2
ATOM 3617 N N . PHE A 1 98 ? -3.002 14.010 5.193 1.00 0.00 98 PHE A N 2
ATOM 3618 C CA . PHE A 1 98 ? -1.595 13.967 4.828 1.00 0.00 98 PHE A CA 2
ATOM 3619 C C . PHE A 1 98 ? -1.133 12.520 4.736 1.00 0.00 98 PHE A C 2
ATOM 3620 O O . PHE A 1 98 ? -1.946 11.600 4.842 1.00 0.00 98 PHE A O 2
ATOM 3637 N N . ASN A 1 99 ? 0.165 12.319 4.555 1.00 0.00 99 ASN A N 2
ATOM 3638 C CA . ASN A 1 99 ? 0.724 10.978 4.420 1.00 0.00 99 ASN A CA 2
ATOM 3639 C C . ASN A 1 99 ? 1.171 10.443 5.775 1.00 0.00 99 ASN A C 2
ATOM 3640 O O . ASN A 1 99 ? 2.209 10.854 6.295 1.00 0.00 99 ASN A O 2
ATOM 3651 N N . PRO A 1 100 ? 0.409 9.505 6.363 1.00 0.00 100 PRO A N 2
ATOM 3652 C CA . PRO A 1 100 ? 0.744 8.916 7.667 1.00 0.00 100 PRO A CA 2
ATOM 3653 C C . PRO A 1 100 ? 2.091 8.201 7.639 1.00 0.00 100 PRO A C 2
ATOM 3654 O O . PRO A 1 100 ? 2.783 8.107 8.651 1.00 0.00 100 PRO A O 2
ATOM 3665 N N . ALA A 1 101 ? 2.468 7.721 6.459 1.00 0.00 101 ALA A N 2
ATOM 3666 C CA . ALA A 1 101 ? 3.730 7.017 6.284 1.00 0.00 101 ALA A CA 2
ATOM 3667 C C . ALA A 1 101 ? 4.913 7.985 6.241 1.00 0.00 101 ALA A C 2
ATOM 3668 O O . ALA A 1 101 ? 6.071 7.557 6.239 1.00 0.00 101 ALA A O 2
ATOM 3675 N N . TYR A 1 102 ? 4.616 9.281 6.179 1.00 0.00 102 TYR A N 2
ATOM 3676 C CA . TYR A 1 102 ? 5.643 10.316 6.240 1.00 0.00 102 TYR A CA 2
ATOM 3677 C C . TYR A 1 102 ? 5.638 10.986 7.606 1.00 0.00 102 TYR A C 2
ATOM 3678 O O . TYR A 1 102 ? 6.692 11.305 8.155 1.00 0.00 102 TYR A O 2
ATOM 3696 N N . ASP A 1 103 ? 4.443 11.165 8.165 1.00 0.00 103 ASP A N 2
ATOM 3697 C CA . ASP A 1 103 ? 4.280 11.871 9.436 1.00 0.00 103 ASP A CA 2
ATOM 3698 C C . ASP A 1 103 ? 4.716 11.020 10.624 1.00 0.00 103 ASP A C 2
ATOM 3699 O O . ASP A 1 103 ? 4.402 11.327 11.773 1.00 0.00 103 ASP A O 2
ATOM 3708 N N . LEU A 1 104 ? 5.457 9.955 10.337 1.00 0.00 104 LEU A N 2
ATOM 3709 C CA . LEU A 1 104 ? 6.119 9.178 11.374 1.00 0.00 104 LEU A CA 2
ATOM 3710 C C . LEU A 1 104 ? 7.235 10.012 11.994 1.00 0.00 104 LEU A C 2
ATOM 3711 O O . LEU A 1 104 ? 7.739 9.696 13.074 1.00 0.00 104 LEU A O 2
ATOM 3727 N N . GLU A 1 105 ? 7.636 11.060 11.265 1.00 0.00 105 GLU A N 2
ATOM 3728 C CA . GLU A 1 105 ? 8.593 12.058 11.750 1.00 0.00 105 GLU A CA 2
ATOM 3729 C C . GLU A 1 105 ? 9.961 11.442 12.035 1.00 0.00 105 GLU A C 2
ATOM 3730 O O . GLU A 1 105 ? 10.774 12.014 12.761 1.00 0.00 105 GLU A O 2
ATOM 3742 N N . GLY A 1 106 ? 10.210 10.286 11.437 1.00 0.00 106 GLY A N 2
ATOM 3743 C CA . GLY A 1 106 ? 11.493 9.630 11.581 1.00 0.00 106 GLY A CA 2
ATOM 3744 C C . GLY A 1 106 ? 11.719 9.076 12.973 1.00 0.00 106 GLY A C 2
ATOM 3745 O O . GLY A 1 106 ? 12.857 8.957 13.416 1.00 0.00 106 GLY A O 2
ATOM 3749 N N . ALA A 1 107 ? 10.639 8.743 13.666 1.00 0.00 107 ALA A N 2
ATOM 3750 C CA . ALA A 1 107 ? 10.742 8.163 14.999 1.00 0.00 107 ALA A CA 2
ATOM 3751 C C . ALA A 1 107 ? 11.102 6.684 14.921 1.00 0.00 107 ALA A C 2
ATOM 3752 O O . ALA A 1 107 ? 11.568 6.092 15.893 1.00 0.00 107 ALA A O 2
ATOM 3759 N N . VAL A 1 108 ? 10.884 6.093 13.752 1.00 0.00 108 VAL A N 2
ATOM 3760 C CA . VAL A 1 108 ? 11.199 4.689 13.534 1.00 0.00 108 VAL A CA 2
ATOM 3761 C C . VAL A 1 108 ? 12.711 4.477 13.456 1.00 0.00 108 VAL A C 2
ATOM 3762 O O . VAL A 1 108 ? 13.420 5.227 12.788 1.00 0.00 108 VAL A O 2
ATOM 3775 N N . GLN A 1 109 ? 13.197 3.458 14.151 1.00 0.00 109 GLN A N 2
ATOM 3776 C CA . GLN A 1 109 ? 14.631 3.197 14.219 1.00 0.00 109 GLN A CA 2
ATOM 3777 C C . GLN A 1 109 ? 15.064 2.194 13.149 1.00 0.00 109 GLN A C 2
ATOM 3778 O O . GLN A 1 109 ? 16.252 1.939 12.968 1.00 0.00 109 GLN A O 2
ATOM 3792 N N . LYS A 1 110 ? 14.092 1.626 12.443 1.00 0.00 110 LYS A N 2
ATOM 3793 C CA . LYS A 1 110 ? 14.378 0.613 11.428 1.00 0.00 110 LYS A CA 2
ATOM 3794 C C . LYS A 1 110 ? 14.458 1.240 10.042 1.00 0.00 110 LYS A C 2
ATOM 3795 O O . LYS A 1 110 ? 14.666 0.546 9.046 1.00 0.00 110 LYS A O 2
ATOM 3814 N N . LEU A 1 111 ? 14.301 2.549 9.986 1.00 0.00 111 LEU A N 2
ATOM 3815 C CA . LEU A 1 111 ? 14.266 3.260 8.722 1.00 0.00 111 LEU A CA 2
ATOM 3816 C C . LEU A 1 111 ? 15.054 4.555 8.846 1.00 0.00 111 LEU A C 2
ATOM 3817 O O . LEU A 1 111 ? 15.351 4.994 9.959 1.00 0.00 111 LEU A O 2
ATOM 3833 N N . GLU A 1 112 ? 15.407 5.146 7.713 1.00 0.00 112 GLU A N 2
ATOM 3834 C CA . GLU A 1 112 ? 16.073 6.437 7.704 1.00 0.00 112 GLU A CA 2
ATOM 3835 C C . GLU A 1 112 ? 15.186 7.474 8.379 1.00 0.00 112 GLU A C 2
ATOM 3836 O O . GLU A 1 112 ? 14.012 7.621 8.033 1.00 0.00 112 GLU A O 2
ATOM 3848 N N . HIS A 1 113 ? 15.753 8.188 9.339 1.00 0.00 113 HIS A N 2
ATOM 3849 C CA . HIS A 1 113 ? 14.991 9.139 10.137 1.00 0.00 113 HIS A CA 2
ATOM 3850 C C . HIS A 1 113 ? 14.555 10.325 9.289 1.00 0.00 113 HIS A C 2
ATOM 3851 O O . HIS A 1 113 ? 13.531 10.948 9.556 1.00 0.00 113 HIS A O 2
ATOM 3866 N N . HIS A 1 114 ? 15.343 10.641 8.274 1.00 0.00 114 HIS A N 2
ATOM 3867 C CA . HIS A 1 114 ? 14.975 11.670 7.317 1.00 0.00 114 HIS A CA 2
ATOM 3868 C C . HIS A 1 114 ? 15.286 11.208 5.903 1.00 0.00 114 HIS A C 2
ATOM 3869 O O . HIS A 1 114 ? 16.427 11.284 5.448 1.00 0.00 114 HIS A O 2
ATOM 3884 N N . HIS A 1 115 ? 14.272 10.699 5.224 1.00 0.00 115 HIS A N 2
ATOM 3885 C CA . HIS A 1 115 ? 14.416 10.256 3.846 1.00 0.00 115 HIS A CA 2
ATOM 3886 C C . HIS A 1 115 ? 13.769 11.273 2.917 1.00 0.00 115 HIS A C 2
ATOM 3887 O O . HIS A 1 115 ? 12.565 11.507 2.991 1.00 0.00 115 HIS A O 2
ATOM 3902 N N . HIS A 1 116 ? 14.572 11.873 2.051 1.00 0.00 116 HIS A N 2
ATOM 3903 C CA . HIS A 1 116 ? 14.077 12.881 1.123 1.00 0.00 116 HIS A CA 2
ATOM 3904 C C . HIS A 1 116 ? 13.329 12.211 -0.020 1.00 0.00 116 HIS A C 2
ATOM 3905 O O . HIS A 1 116 ? 13.603 11.056 -0.346 1.00 0.00 116 HIS A O 2
ATOM 3920 N N . HIS A 1 117 ? 12.383 12.933 -0.611 1.00 0.00 117 HIS A N 2
ATOM 3921 C CA . HIS A 1 117 ? 11.593 12.406 -1.719 1.00 0.00 117 HIS A CA 2
ATOM 3922 C C . HIS A 1 117 ? 12.512 11.909 -2.830 1.00 0.00 117 HIS A C 2
ATOM 3923 O O . HIS A 1 117 ? 12.537 10.715 -3.134 1.00 0.00 117 HIS A O 2
ATOM 3938 N N . HIS A 1 118 ? 13.264 12.838 -3.411 1.00 0.00 118 HIS A N 2
ATOM 3939 C CA . HIS A 1 118 ? 14.222 12.542 -4.470 1.00 0.00 118 HIS A CA 2
ATOM 3940 C C . HIS A 1 118 ? 14.770 13.851 -5.024 1.00 0.00 118 HIS A C 2
ATOM 3941 O O . HIS A 1 118 ? 14.302 14.288 -6.096 1.00 0.00 118 HIS A O 2
ATOM 3957 N N . LYS A 1 1 ? -29.312 -10.516 -11.995 1.00 0.00 1 LYS A N 3
ATOM 3958 C CA . LYS A 1 1 ? -28.433 -9.678 -12.838 1.00 0.00 1 LYS A CA 3
ATOM 3959 C C . LYS A 1 1 ? -27.021 -9.648 -12.275 1.00 0.00 1 LYS A C 3
ATOM 3960 O O . LYS A 1 1 ? -26.816 -9.286 -11.117 1.00 0.00 1 LYS A O 3
ATOM 3981 N N . SER A 1 2 ? -26.057 -10.037 -13.094 1.00 0.00 2 SER A N 3
ATOM 3982 C CA . SER A 1 2 ? -24.658 -9.954 -12.719 1.00 0.00 2 SER A CA 3
ATOM 3983 C C . SER A 1 2 ? -24.194 -8.503 -12.781 1.00 0.00 2 SER A C 3
ATOM 3984 O O . SER A 1 2 ? -24.312 -7.847 -13.819 1.00 0.00 2 SER A O 3
ATOM 3992 N N . VAL A 1 3 ? -23.684 -8.000 -11.673 1.00 0.00 3 VAL A N 3
ATOM 3993 C CA . VAL A 1 3 ? -23.250 -6.614 -11.594 1.00 0.00 3 VAL A CA 3
ATOM 3994 C C . VAL A 1 3 ? -21.768 -6.524 -11.255 1.00 0.00 3 VAL A C 3
ATOM 3995 O O . VAL A 1 3 ? -21.247 -7.327 -10.481 1.00 0.00 3 VAL A O 3
ATOM 4008 N N . GLN A 1 4 ? -21.093 -5.557 -11.850 1.00 0.00 4 GLN A N 3
ATOM 4009 C CA . GLN A 1 4 ? -19.681 -5.348 -11.591 1.00 0.00 4 GLN A CA 3
ATOM 4010 C C . GLN A 1 4 ? -19.480 -4.098 -10.751 1.00 0.00 4 GLN A C 3
ATOM 4011 O O . GLN A 1 4 ? -20.052 -3.045 -11.036 1.00 0.00 4 GLN A O 3
ATOM 4025 N N . GLU A 1 5 ? -18.656 -4.218 -9.723 1.00 0.00 5 GLU A N 3
ATOM 4026 C CA . GLU A 1 5 ? -18.411 -3.135 -8.781 1.00 0.00 5 GLU A CA 3
ATOM 4027 C C . GLU A 1 5 ? -17.461 -2.085 -9.362 1.00 0.00 5 GLU A C 3
ATOM 4028 O O . GLU A 1 5 ? -16.827 -1.331 -8.630 1.00 0.00 5 GLU A O 3
ATOM 4040 N N . LYS A 1 6 ? -17.387 -2.030 -10.684 1.00 0.00 6 LYS A N 3
ATOM 4041 C CA . LYS A 1 6 ? -16.558 -1.049 -11.369 1.00 0.00 6 LYS A CA 3
ATOM 4042 C C . LYS A 1 6 ? -17.367 0.216 -11.640 1.00 0.00 6 LYS A C 3
ATOM 4043 O O . LYS A 1 6 ? -16.830 1.228 -12.091 1.00 0.00 6 LYS A O 3
ATOM 4062 N N . ARG A 1 7 ? -18.663 0.140 -11.360 1.00 0.00 7 ARG A N 3
ATOM 4063 C CA . ARG A 1 7 ? -19.586 1.231 -11.646 1.00 0.00 7 ARG A CA 3
ATOM 4064 C C . ARG A 1 7 ? -19.421 2.380 -10.655 1.00 0.00 7 ARG A C 3
ATOM 4065 O O . ARG A 1 7 ? -19.037 3.488 -11.035 1.00 0.00 7 ARG A O 3
ATOM 4086 N N . ASN A 1 8 ? -19.704 2.116 -9.387 1.00 0.00 8 ASN A N 3
ATOM 4087 C CA . ASN A 1 8 ? -19.623 3.149 -8.364 1.00 0.00 8 ASN A CA 3
ATOM 4088 C C . ASN A 1 8 ? -18.199 3.250 -7.842 1.00 0.00 8 ASN A C 3
ATOM 4089 O O . ASN A 1 8 ? -17.441 2.280 -7.884 1.00 0.00 8 ASN A O 3
ATOM 4100 N N . ASN A 1 9 ? -17.828 4.423 -7.366 1.00 0.00 9 ASN A N 3
ATOM 4101 C CA . ASN A 1 9 ? -16.487 4.630 -6.851 1.00 0.00 9 ASN A CA 3
ATOM 4102 C C . ASN A 1 9 ? -16.496 4.721 -5.334 1.00 0.00 9 ASN A C 3
ATOM 4103 O O . ASN A 1 9 ? -16.801 5.770 -4.766 1.00 0.00 9 ASN A O 3
ATOM 4114 N N . THR A 1 10 ? -16.207 3.606 -4.685 1.00 0.00 10 THR A N 3
ATOM 4115 C CA . THR A 1 10 ? -16.026 3.588 -3.245 1.00 0.00 10 THR A CA 3
ATOM 4116 C C . THR A 1 10 ? -14.598 4.022 -2.915 1.00 0.00 10 THR A C 3
ATOM 4117 O O . THR A 1 10 ? -13.657 3.641 -3.612 1.00 0.00 10 THR A O 3
ATOM 4128 N N . ARG A 1 11 ? -14.431 4.813 -1.860 1.00 0.00 11 ARG A N 3
ATOM 4129 C CA . ARG A 1 11 ? -13.112 5.325 -1.501 1.00 0.00 11 ARG A CA 3
ATOM 4130 C C . ARG A 1 11 ? -12.379 4.347 -0.594 1.00 0.00 11 ARG A C 3
ATOM 4131 O O . ARG A 1 11 ? -11.495 4.728 0.171 1.00 0.00 11 ARG A O 3
ATOM 4152 N N . ALA A 1 12 ? -12.745 3.080 -0.703 1.00 0.00 12 ALA A N 3
ATOM 4153 C CA . ALA A 1 12 ? -12.065 2.025 0.019 1.00 0.00 12 ALA A CA 3
ATOM 4154 C C . ALA A 1 12 ? -10.659 1.855 -0.524 1.00 0.00 12 ALA A C 3
ATOM 4155 O O . ALA A 1 12 ? -10.431 1.980 -1.729 1.00 0.00 12 ALA A O 3
ATOM 4162 N N . PHE A 1 13 ? -9.726 1.574 0.379 1.00 0.00 13 PHE A N 3
ATOM 4163 C CA . PHE A 1 13 ? -8.321 1.401 0.032 1.00 0.00 13 PHE A CA 3
ATOM 4164 C C . PHE A 1 13 ? -8.163 0.429 -1.136 1.00 0.00 13 PHE A C 3
ATOM 4165 O O . PHE A 1 13 ? -7.297 0.608 -1.983 1.00 0.00 13 PHE A O 3
ATOM 4182 N N . LYS A 1 14 ? -9.026 -0.582 -1.178 1.00 0.00 14 LYS A N 3
ATOM 4183 C CA . LYS A 1 14 ? -8.991 -1.595 -2.231 1.00 0.00 14 LYS A CA 3
ATOM 4184 C C . LYS A 1 14 ? -9.213 -0.970 -3.606 1.00 0.00 14 LYS A C 3
ATOM 4185 O O . LYS A 1 14 ? -8.356 -1.054 -4.489 1.00 0.00 14 LYS A O 3
ATOM 4204 N N . THR A 1 15 ? -10.371 -0.343 -3.774 1.00 0.00 15 THR A N 3
ATOM 4205 C CA . THR A 1 15 ? -10.769 0.232 -5.048 1.00 0.00 15 THR A CA 3
ATOM 4206 C C . THR A 1 15 ? -9.801 1.327 -5.491 1.00 0.00 15 THR A C 3
ATOM 4207 O O . THR A 1 15 ? -9.419 1.405 -6.661 1.00 0.00 15 THR A O 3
ATOM 4218 N N . VAL A 1 16 ? -9.389 2.152 -4.543 1.00 0.00 16 VAL A N 3
ATOM 4219 C CA . VAL A 1 16 ? -8.516 3.275 -4.839 1.00 0.00 16 VAL A CA 3
ATOM 4220 C C . VAL A 1 16 ? -7.104 2.811 -5.181 1.00 0.00 16 VAL A C 3
ATOM 4221 O O . VAL A 1 16 ? -6.468 3.358 -6.086 1.00 0.00 16 VAL A O 3
ATOM 4234 N N . ALA A 1 17 ? -6.620 1.794 -4.477 1.00 0.00 17 ALA A N 3
ATOM 4235 C CA . ALA A 1 17 ? -5.311 1.223 -4.775 1.00 0.00 17 ALA A CA 3
ATOM 4236 C C . ALA A 1 17 ? -5.272 0.679 -6.195 1.00 0.00 17 ALA A C 3
ATOM 4237 O O . ALA A 1 17 ? -4.240 0.732 -6.860 1.00 0.00 17 ALA A O 3
ATOM 4244 N N . LYS A 1 18 ? -6.405 0.170 -6.668 1.00 0.00 18 LYS A N 3
ATOM 4245 C CA . LYS A 1 18 ? -6.483 -0.347 -8.025 1.00 0.00 18 LYS A CA 3
ATOM 4246 C C . LYS A 1 18 ? -6.426 0.799 -9.030 1.00 0.00 18 LYS A C 3
ATOM 4247 O O . LYS A 1 18 ? -5.836 0.669 -10.103 1.00 0.00 18 LYS A O 3
ATOM 4266 N N . SER A 1 19 ? -7.038 1.923 -8.670 1.00 0.00 19 SER A N 3
ATOM 4267 C CA . SER A 1 19 ? -6.971 3.125 -9.491 1.00 0.00 19 SER A CA 3
ATOM 4268 C C . SER A 1 19 ? -5.536 3.639 -9.530 1.00 0.00 19 SER A C 3
ATOM 4269 O O . SER A 1 19 ? -5.033 4.037 -10.581 1.00 0.00 19 SER A O 3
ATOM 4277 N N . TRP A 1 20 ? -4.885 3.610 -8.376 1.00 0.00 20 TRP A N 3
ATOM 4278 C CA . TRP A 1 20 ? -3.478 3.972 -8.264 1.00 0.00 20 TRP A CA 3
ATOM 4279 C C . TRP A 1 20 ? -2.628 3.065 -9.151 1.00 0.00 20 TRP A C 3
ATOM 4280 O O . TRP A 1 20 ? -1.774 3.535 -9.900 1.00 0.00 20 TRP A O 3
ATOM 4301 N N . PHE A 1 21 ? -2.896 1.768 -9.070 1.00 0.00 21 PHE A N 3
ATOM 4302 C CA . PHE A 1 21 ? -2.187 0.767 -9.861 1.00 0.00 21 PHE A CA 3
ATOM 4303 C C . PHE A 1 21 ? -2.371 1.003 -11.361 1.00 0.00 21 PHE A C 3
ATOM 4304 O O . PHE A 1 21 ? -1.447 0.800 -12.149 1.00 0.00 21 PHE A O 3
ATOM 4321 N N . ALA A 1 22 ? -3.566 1.430 -11.749 1.00 0.00 22 ALA A N 3
ATOM 4322 C CA . ALA A 1 22 ? -3.877 1.660 -13.154 1.00 0.00 22 ALA A CA 3
ATOM 4323 C C . ALA A 1 22 ? -3.300 2.986 -13.645 1.00 0.00 22 ALA A C 3
ATOM 4324 O O . ALA A 1 22 ? -2.897 3.106 -14.801 1.00 0.00 22 ALA A O 3
ATOM 4331 N N . THR A 1 23 ? -3.257 3.974 -12.764 1.00 0.00 23 THR A N 3
ATOM 4332 C CA . THR A 1 23 ? -2.770 5.297 -13.124 1.00 0.00 23 THR A CA 3
ATOM 4333 C C . THR A 1 23 ? -1.241 5.340 -13.114 1.00 0.00 23 THR A C 3
ATOM 4334 O O . THR A 1 23 ? -0.619 6.009 -13.945 1.00 0.00 23 THR A O 3
ATOM 4345 N N . LYS A 1 24 ? -0.642 4.615 -12.180 1.00 0.00 24 LYS A N 3
ATOM 4346 C CA . LYS A 1 24 ? 0.804 4.579 -12.058 1.00 0.00 24 LYS A CA 3
ATOM 4347 C C . LYS A 1 24 ? 1.388 3.518 -12.977 1.00 0.00 24 LYS A C 3
ATOM 4348 O O . LYS A 1 24 ? 1.135 2.326 -12.814 1.00 0.00 24 LYS A O 3
ATOM 4367 N N . THR A 1 25 ? 2.174 3.967 -13.935 1.00 0.00 25 THR A N 3
ATOM 4368 C CA . THR A 1 25 ? 2.773 3.084 -14.917 1.00 0.00 25 THR A CA 3
ATOM 4369 C C . THR A 1 25 ? 4.275 3.330 -15.015 1.00 0.00 25 THR A C 3
ATOM 4370 O O . THR A 1 25 ? 4.889 3.114 -16.059 1.00 0.00 25 THR A O 3
ATOM 4381 N N . THR A 1 26 ? 4.866 3.769 -13.910 1.00 0.00 26 THR A N 3
ATOM 4382 C CA . THR A 1 26 ? 6.292 4.058 -13.866 1.00 0.00 26 THR A CA 3
ATOM 4383 C C . THR A 1 26 ? 7.107 2.793 -13.596 1.00 0.00 26 THR A C 3
ATOM 4384 O O . THR A 1 26 ? 8.334 2.836 -13.502 1.00 0.00 26 THR A O 3
ATOM 4395 N N . TRP A 1 27 ? 6.413 1.673 -13.461 1.00 0.00 27 TRP A N 3
ATOM 4396 C CA . TRP A 1 27 ? 7.060 0.382 -13.284 1.00 0.00 27 TRP A CA 3
ATOM 4397 C C . TRP A 1 27 ? 6.715 -0.538 -14.442 1.00 0.00 27 TRP A C 3
ATOM 4398 O O . TRP A 1 27 ? 5.732 -0.310 -15.150 1.00 0.00 27 TRP A O 3
ATOM 4419 N N . SER A 1 28 ? 7.523 -1.567 -14.637 1.00 0.00 28 SER A N 3
ATOM 4420 C CA . SER A 1 28 ? 7.212 -2.603 -15.601 1.00 0.00 28 SER A CA 3
ATOM 4421 C C . SER A 1 28 ? 6.003 -3.393 -15.111 1.00 0.00 28 SER A C 3
ATOM 4422 O O . SER A 1 28 ? 5.845 -3.601 -13.906 1.00 0.00 28 SER A O 3
ATOM 4430 N N . GLU A 1 29 ? 5.148 -3.820 -16.032 1.00 0.00 29 GLU A N 3
ATOM 4431 C CA . GLU A 1 29 ? 3.882 -4.441 -15.660 1.00 0.00 29 GLU A CA 3
ATOM 4432 C C . GLU A 1 29 ? 4.095 -5.746 -14.891 1.00 0.00 29 GLU A C 3
ATOM 4433 O O . GLU A 1 29 ? 3.293 -6.097 -14.024 1.00 0.00 29 GLU A O 3
ATOM 4445 N N . ASP A 1 30 ? 5.174 -6.457 -15.199 1.00 0.00 30 ASP A N 3
ATOM 4446 C CA . ASP A 1 30 ? 5.510 -7.674 -14.466 1.00 0.00 30 ASP A CA 3
ATOM 4447 C C . ASP A 1 30 ? 5.819 -7.351 -13.011 1.00 0.00 30 ASP A C 3
ATOM 4448 O O . ASP A 1 30 ? 5.326 -8.014 -12.095 1.00 0.00 30 ASP A O 3
ATOM 4457 N N . TYR A 1 31 ? 6.624 -6.316 -12.798 1.00 0.00 31 TYR A N 3
ATOM 4458 C CA . TYR A 1 31 ? 6.950 -5.881 -11.450 1.00 0.00 31 TYR A CA 3
ATOM 4459 C C . TYR A 1 31 ? 5.693 -5.373 -10.760 1.00 0.00 31 TYR A C 3
ATOM 4460 O O . TYR A 1 31 ? 5.454 -5.663 -9.588 1.00 0.00 31 TYR A O 3
ATOM 4478 N N . GLN A 1 32 ? 4.875 -4.637 -11.505 1.00 0.00 32 GLN A N 3
ATOM 4479 C CA . GLN A 1 32 ? 3.603 -4.153 -10.990 1.00 0.00 32 GLN A CA 3
ATOM 4480 C C . GLN A 1 32 ? 2.728 -5.313 -10.540 1.00 0.00 32 GLN A C 3
ATOM 4481 O O . GLN A 1 32 ? 2.012 -5.206 -9.550 1.00 0.00 32 GLN A O 3
ATOM 4495 N N . ARG A 1 33 ? 2.801 -6.419 -11.267 1.00 0.00 33 ARG A N 3
ATOM 4496 C CA . ARG A 1 33 ? 2.056 -7.621 -10.914 1.00 0.00 33 ARG A CA 3
ATOM 4497 C C . ARG A 1 33 ? 2.449 -8.113 -9.523 1.00 0.00 33 ARG A C 3
ATOM 4498 O O . ARG A 1 33 ? 1.585 -8.408 -8.694 1.00 0.00 33 ARG A O 3
ATOM 4519 N N . SER A 1 34 ? 3.751 -8.191 -9.262 1.00 0.00 34 SER A N 3
ATOM 4520 C CA . SER A 1 34 ? 4.223 -8.628 -7.955 1.00 0.00 34 SER A CA 3
ATOM 4521 C C . SER A 1 34 ? 3.848 -7.605 -6.880 1.00 0.00 34 SER A C 3
ATOM 4522 O O . SER A 1 34 ? 3.458 -7.975 -5.772 1.00 0.00 34 SER A O 3
ATOM 4530 N N . VAL A 1 35 ? 3.937 -6.317 -7.220 1.00 0.00 35 VAL A N 3
ATOM 4531 C CA . VAL A 1 35 ? 3.535 -5.249 -6.306 1.00 0.00 35 VAL A CA 3
ATOM 4532 C C . VAL A 1 35 ? 2.051 -5.365 -5.972 1.00 0.00 35 VAL A C 3
ATOM 4533 O O . VAL A 1 35 ? 1.654 -5.289 -4.808 1.00 0.00 35 VAL A O 3
ATOM 4546 N N . TRP A 1 36 ? 1.246 -5.570 -7.005 1.00 0.00 36 TRP A N 3
ATOM 4547 C CA . TRP A 1 36 ? -0.193 -5.720 -6.856 1.00 0.00 36 TRP A CA 3
ATOM 4548 C C . TRP A 1 36 ? -0.514 -6.917 -5.965 1.00 0.00 36 TRP A C 3
ATOM 4549 O O . TRP A 1 36 ? -1.353 -6.831 -5.068 1.00 0.00 36 TRP A O 3
ATOM 4570 N N . THR A 1 37 ? 0.186 -8.020 -6.201 1.00 0.00 37 THR A N 3
ATOM 4571 C CA . THR A 1 37 ? 0.015 -9.228 -5.405 1.00 0.00 37 THR A CA 3
ATOM 4572 C C . THR A 1 37 ? 0.358 -8.963 -3.935 1.00 0.00 37 THR A C 3
ATOM 4573 O O . THR A 1 37 ? -0.328 -9.444 -3.030 1.00 0.00 37 THR A O 3
ATOM 4584 N N . ARG A 1 38 ? 1.410 -8.181 -3.709 1.00 0.00 38 ARG A N 3
ATOM 4585 C CA . ARG A 1 38 ? 1.819 -7.815 -2.357 1.00 0.00 38 ARG A CA 3
ATOM 4586 C C . ARG A 1 38 ? 0.731 -6.990 -1.677 1.00 0.00 38 ARG A C 3
ATOM 4587 O O . ARG A 1 38 ? 0.427 -7.192 -0.501 1.00 0.00 38 ARG A O 3
ATOM 4608 N N . LEU A 1 39 ? 0.130 -6.081 -2.433 1.00 0.00 39 LEU A N 3
ATOM 4609 C CA . LEU A 1 39 ? -0.948 -5.249 -1.915 1.00 0.00 39 LEU A CA 3
ATOM 4610 C C . LEU A 1 39 ? -2.164 -6.096 -1.547 1.00 0.00 39 LEU A C 3
ATOM 4611 O O . LEU A 1 39 ? -2.663 -6.015 -0.421 1.00 0.00 39 LEU A O 3
ATOM 4627 N N . GLU A 1 40 ? -2.621 -6.921 -2.490 1.00 0.00 40 GLU A N 3
ATOM 4628 C CA . GLU A 1 40 ? -3.796 -7.771 -2.276 1.00 0.00 40 GLU A CA 3
ATOM 4629 C C . GLU A 1 40 ? -3.602 -8.704 -1.083 1.00 0.00 40 GLU A C 3
ATOM 4630 O O . GLU A 1 40 ? -4.522 -8.918 -0.294 1.00 0.00 40 GLU A O 3
ATOM 4642 N N . THR A 1 41 ? -2.404 -9.251 -0.957 1.00 0.00 41 THR A N 3
ATOM 4643 C CA . THR A 1 41 ? -2.127 -10.241 0.070 1.00 0.00 41 THR A CA 3
ATOM 4644 C C . THR A 1 41 ? -2.002 -9.617 1.462 1.00 0.00 41 THR A C 3
ATOM 4645 O O . THR A 1 41 ? -2.639 -10.075 2.406 1.00 0.00 41 THR A O 3
ATOM 4656 N N . TYR A 1 42 ? -1.203 -8.567 1.589 1.00 0.00 42 TYR A N 3
ATOM 4657 C CA . TYR A 1 42 ? -0.854 -8.054 2.910 1.00 0.00 42 TYR A CA 3
ATOM 4658 C C . TYR A 1 42 ? -1.755 -6.905 3.358 1.00 0.00 42 TYR A C 3
ATOM 4659 O O . TYR A 1 42 ? -2.218 -6.885 4.498 1.00 0.00 42 TYR A O 3
ATOM 4677 N N . LEU A 1 43 ? -2.012 -5.958 2.469 1.00 0.00 43 LEU A N 3
ATOM 4678 C CA . LEU A 1 43 ? -2.705 -4.732 2.852 1.00 0.00 43 LEU A CA 3
ATOM 4679 C C . LEU A 1 43 ? -4.214 -4.826 2.644 1.00 0.00 43 LEU A C 3
ATOM 4680 O O . LEU A 1 43 ? -4.985 -4.493 3.542 1.00 0.00 43 LEU A O 3
ATOM 4696 N N . PHE A 1 44 ? -4.632 -5.304 1.479 1.00 0.00 44 PHE A N 3
ATOM 4697 C CA . PHE A 1 44 ? -6.055 -5.350 1.114 1.00 0.00 44 PHE A CA 3
ATOM 4698 C C . PHE A 1 44 ? -6.980 -5.924 2.208 1.00 0.00 44 PHE A C 3
ATOM 4699 O O . PHE A 1 44 ? -8.043 -5.349 2.453 1.00 0.00 44 PHE A O 3
ATOM 4716 N N . PRO A 1 45 ? -6.624 -7.041 2.885 1.00 0.00 45 PRO A N 3
ATOM 4717 C CA . PRO A 1 45 ? -7.508 -7.648 3.889 1.00 0.00 45 PRO A CA 3
ATOM 4718 C C . PRO A 1 45 ? -7.678 -6.783 5.138 1.00 0.00 45 PRO A C 3
ATOM 4719 O O . PRO A 1 45 ? -8.697 -6.868 5.827 1.00 0.00 45 PRO A O 3
ATOM 4730 N N . ASP A 1 46 ? -6.691 -5.942 5.421 1.00 0.00 46 ASP A N 3
ATOM 4731 C CA . ASP A 1 46 ? -6.713 -5.127 6.630 1.00 0.00 46 ASP A CA 3
ATOM 4732 C C . ASP A 1 46 ? -7.105 -3.682 6.333 1.00 0.00 46 ASP A C 3
ATOM 4733 O O . ASP A 1 46 ? -8.020 -3.142 6.958 1.00 0.00 46 ASP A O 3
ATOM 4742 N N . ILE A 1 47 ? -6.437 -3.065 5.369 1.00 0.00 47 ILE A N 3
ATOM 4743 C CA . ILE A 1 47 ? -6.664 -1.654 5.070 1.00 0.00 47 ILE A CA 3
ATOM 4744 C C . ILE A 1 47 ? -7.963 -1.479 4.296 1.00 0.00 47 ILE A C 3
ATOM 4745 O O . ILE A 1 47 ? -8.622 -0.446 4.383 1.00 0.00 47 ILE A O 3
ATOM 4761 N N . GLY A 1 48 ? -8.334 -2.513 3.552 1.00 0.00 48 GLY A N 3
ATOM 4762 C CA . GLY A 1 48 ? -9.489 -2.423 2.683 1.00 0.00 48 GLY A CA 3
ATOM 4763 C C . GLY A 1 48 ? -10.803 -2.587 3.417 1.00 0.00 48 GLY A C 3
ATOM 4764 O O . GLY A 1 48 ? -11.865 -2.543 2.802 1.00 0.00 48 GLY A O 3
ATOM 4768 N N . ASN A 1 49 ? -10.735 -2.778 4.724 1.00 0.00 49 ASN A N 3
ATOM 4769 C CA . ASN A 1 49 ? -11.940 -2.903 5.535 1.00 0.00 49 ASN A CA 3
ATOM 4770 C C . ASN A 1 49 ? -12.245 -1.559 6.195 1.00 0.00 49 ASN A C 3
ATOM 4771 O O . ASN A 1 49 ? -13.111 -1.444 7.060 1.00 0.00 49 ASN A O 3
ATOM 4782 N N . LYS A 1 50 ? -11.517 -0.534 5.772 1.00 0.00 50 LYS A N 3
ATOM 4783 C CA . LYS A 1 50 ? -11.698 0.806 6.299 1.00 0.00 50 LYS A CA 3
ATOM 4784 C C . LYS A 1 50 ? -11.994 1.781 5.162 1.00 0.00 50 LYS A C 3
ATOM 4785 O O . LYS A 1 50 ? -11.612 1.545 4.016 1.00 0.00 50 LYS A O 3
ATOM 4804 N N . ASP A 1 51 ? -12.663 2.880 5.489 1.00 0.00 51 ASP A N 3
ATOM 4805 C CA . ASP A 1 51 ? -13.117 3.853 4.489 1.00 0.00 51 ASP A CA 3
ATOM 4806 C C . ASP A 1 51 ? -11.992 4.819 4.097 1.00 0.00 51 ASP A C 3
ATOM 4807 O O . ASP A 1 51 ? -12.241 5.886 3.538 1.00 0.00 51 ASP A O 3
ATOM 4816 N N . ILE A 1 52 ? -10.746 4.435 4.386 1.00 0.00 52 ILE A N 3
ATOM 4817 C CA . ILE A 1 52 ? -9.575 5.272 4.102 1.00 0.00 52 ILE A CA 3
ATOM 4818 C C . ILE A 1 52 ? -9.489 6.457 5.077 1.00 0.00 52 ILE A C 3
ATOM 4819 O O . ILE A 1 52 ? -8.425 6.738 5.627 1.00 0.00 52 ILE A O 3
ATOM 4835 N N . ALA A 1 53 ? -10.619 7.111 5.328 1.00 0.00 53 ALA A N 3
ATOM 4836 C CA . ALA A 1 53 ? -10.689 8.194 6.304 1.00 0.00 53 ALA A CA 3
ATOM 4837 C C . ALA A 1 53 ? -10.834 7.620 7.713 1.00 0.00 53 ALA A C 3
ATOM 4838 O O . ALA A 1 53 ? -11.218 8.313 8.656 1.00 0.00 53 ALA A O 3
ATOM 4845 N N . GLU A 1 54 ? -10.509 6.342 7.831 1.00 0.00 54 GLU A N 3
ATOM 4846 C CA . GLU A 1 54 ? -10.610 5.615 9.084 1.00 0.00 54 GLU A CA 3
ATOM 4847 C C . GLU A 1 54 ? -9.260 4.967 9.392 1.00 0.00 54 GLU A C 3
ATOM 4848 O O . GLU A 1 54 ? -9.164 3.983 10.134 1.00 0.00 54 GLU A O 3
ATOM 4860 N N . LEU A 1 55 ? -8.212 5.533 8.807 1.00 0.00 55 LEU A N 3
ATOM 4861 C CA . LEU A 1 55 ? -6.867 5.000 8.951 1.00 0.00 55 LEU A CA 3
ATOM 4862 C C . LEU A 1 55 ? -5.980 5.937 9.759 1.00 0.00 55 LEU A C 3
ATOM 4863 O O . LEU A 1 55 ? -5.692 7.059 9.343 1.00 0.00 55 LEU A O 3
ATOM 4879 N N . ASP A 1 56 ? -5.575 5.474 10.926 1.00 0.00 56 ASP A N 3
ATOM 4880 C CA . ASP A 1 56 ? -4.592 6.176 11.734 1.00 0.00 56 ASP A CA 3
ATOM 4881 C C . ASP A 1 56 ? -3.222 5.548 11.499 1.00 0.00 56 ASP A C 3
ATOM 4882 O O . ASP A 1 56 ? -3.131 4.472 10.906 1.00 0.00 56 ASP A O 3
ATOM 4891 N N . THR A 1 57 ? -2.164 6.223 11.933 1.00 0.00 57 THR A N 3
ATOM 4892 C CA . THR A 1 57 ? -0.819 5.677 11.858 1.00 0.00 57 THR A CA 3
ATOM 4893 C C . THR A 1 57 ? -0.774 4.277 12.472 1.00 0.00 57 THR A C 3
ATOM 4894 O O . THR A 1 57 ? -0.121 3.379 11.942 1.00 0.00 57 THR A O 3
ATOM 4905 N N . GLY A 1 58 ? -1.502 4.092 13.570 1.00 0.00 58 GLY A N 3
ATOM 4906 C CA . GLY A 1 58 ? -1.571 2.791 14.209 1.00 0.00 58 GLY A CA 3
ATOM 4907 C C . GLY A 1 58 ? -2.241 1.754 13.327 1.00 0.00 58 GLY A C 3
ATOM 4908 O O . GLY A 1 58 ? -1.776 0.617 13.230 1.00 0.00 58 GLY A O 3
ATOM 4912 N N . ASP A 1 59 ? -3.318 2.160 12.657 1.00 0.00 59 ASP A N 3
ATOM 4913 C CA . ASP A 1 59 ? -4.069 1.261 11.777 1.00 0.00 59 ASP A CA 3
ATOM 4914 C C . ASP A 1 59 ? -3.216 0.804 10.605 1.00 0.00 59 ASP A C 3
ATOM 4915 O O . ASP A 1 59 ? -3.472 -0.240 10.013 1.00 0.00 59 ASP A O 3
ATOM 4924 N N . LEU A 1 60 ? -2.213 1.600 10.268 1.00 0.00 60 LEU A N 3
ATOM 4925 C CA . LEU A 1 60 ? -1.322 1.282 9.162 1.00 0.00 60 LEU A CA 3
ATOM 4926 C C . LEU A 1 60 ? -0.103 0.508 9.657 1.00 0.00 60 LEU A C 3
ATOM 4927 O O . LEU A 1 60 ? 0.421 -0.365 8.957 1.00 0.00 60 LEU A O 3
ATOM 4943 N N . LEU A 1 61 ? 0.336 0.819 10.870 1.00 0.00 61 LEU A N 3
ATOM 4944 C CA . LEU A 1 61 ? 1.501 0.165 11.452 1.00 0.00 61 LEU A CA 3
ATOM 4945 C C . LEU A 1 61 ? 1.254 -1.314 11.698 1.00 0.00 61 LEU A C 3
ATOM 4946 O O . LEU A 1 61 ? 2.165 -2.117 11.557 1.00 0.00 61 LEU A O 3
ATOM 4962 N N . VAL A 1 62 ? 0.030 -1.672 12.067 1.00 0.00 62 VAL A N 3
ATOM 4963 C CA . VAL A 1 62 ? -0.289 -3.067 12.360 1.00 0.00 62 VAL A CA 3
ATOM 4964 C C . VAL A 1 62 ? -0.074 -3.972 11.136 1.00 0.00 62 VAL A C 3
ATOM 4965 O O . VAL A 1 62 ? 0.578 -4.998 11.255 1.00 0.00 62 VAL A O 3
ATOM 4978 N N . PRO A 1 63 ? -0.627 -3.634 9.951 1.00 0.00 63 PRO A N 3
ATOM 4979 C CA . PRO A 1 63 ? -0.333 -4.372 8.709 1.00 0.00 63 PRO A CA 3
ATOM 4980 C C . PRO A 1 63 ? 1.163 -4.413 8.383 1.00 0.00 63 PRO A C 3
ATOM 4981 O O . PRO A 1 63 ? 1.673 -5.428 7.912 1.00 0.00 63 PRO A O 3
ATOM 4992 N N . ILE A 1 64 ? 1.867 -3.314 8.634 1.00 0.00 64 ILE A N 3
ATOM 4993 C CA . ILE A 1 64 ? 3.321 -3.300 8.476 1.00 0.00 64 ILE A CA 3
ATOM 4994 C C . ILE A 1 64 ? 3.958 -4.275 9.467 1.00 0.00 64 ILE A C 3
ATOM 4995 O O . ILE A 1 64 ? 4.859 -5.042 9.127 1.00 0.00 64 ILE A O 3
ATOM 5011 N N . LYS A 1 65 ? 3.445 -4.244 10.685 1.00 0.00 65 LYS A N 3
ATOM 5012 C CA . LYS A 1 65 ? 3.904 -5.106 11.763 1.00 0.00 65 LYS A CA 3
ATOM 5013 C C . LYS A 1 65 ? 3.497 -6.557 11.497 1.00 0.00 65 LYS A C 3
ATOM 5014 O O . LYS A 1 65 ? 4.102 -7.493 12.011 1.00 0.00 65 LYS A O 3
ATOM 5033 N N . LYS A 1 66 ? 2.462 -6.720 10.690 1.00 0.00 66 LYS A N 3
ATOM 5034 C CA . LYS A 1 66 ? 2.008 -8.029 10.242 1.00 0.00 66 LYS A CA 3
ATOM 5035 C C . LYS A 1 66 ? 3.079 -8.662 9.361 1.00 0.00 66 LYS A C 3
ATOM 5036 O O . LYS A 1 66 ? 3.367 -9.855 9.457 1.00 0.00 66 LYS A O 3
ATOM 5055 N N . ILE A 1 67 ? 3.679 -7.835 8.514 1.00 0.00 67 ILE A N 3
ATOM 5056 C CA . ILE A 1 67 ? 4.779 -8.266 7.662 1.00 0.00 67 ILE A CA 3
ATOM 5057 C C . ILE A 1 67 ? 6.066 -8.359 8.486 1.00 0.00 67 ILE A C 3
ATOM 5058 O O . ILE A 1 67 ? 6.940 -9.186 8.212 1.00 0.00 67 ILE A O 3
ATOM 5074 N N . GLU A 1 68 ? 6.161 -7.511 9.509 1.00 0.00 68 GLU A N 3
ATOM 5075 C CA . GLU A 1 68 ? 7.233 -7.597 10.500 1.00 0.00 68 GLU A CA 3
ATOM 5076 C C . GLU A 1 68 ? 7.198 -8.963 11.184 1.00 0.00 68 GLU A C 3
ATOM 5077 O O . GLU A 1 68 ? 8.223 -9.630 11.333 1.00 0.00 68 GLU A O 3
ATOM 5089 N N . LYS A 1 69 ? 5.999 -9.370 11.578 1.00 0.00 69 LYS A N 3
ATOM 5090 C CA . LYS A 1 69 ? 5.779 -10.651 12.232 1.00 0.00 69 LYS A CA 3
ATOM 5091 C C . LYS A 1 69 ? 5.927 -11.793 11.227 1.00 0.00 69 LYS A C 3
ATOM 5092 O O . LYS A 1 69 ? 6.055 -12.963 11.600 1.00 0.00 69 LYS A O 3
ATOM 5111 N N . LEU A 1 70 ? 5.912 -11.442 9.948 1.00 0.00 70 LEU A N 3
ATOM 5112 C CA . LEU A 1 70 ? 6.097 -12.413 8.883 1.00 0.00 70 LEU A CA 3
ATOM 5113 C C . LEU A 1 70 ? 7.589 -12.672 8.676 1.00 0.00 70 LEU A C 3
ATOM 5114 O O . LEU A 1 70 ? 7.980 -13.634 8.017 1.00 0.00 70 LEU A O 3
ATOM 5130 N N . GLY A 1 71 ? 8.414 -11.798 9.245 1.00 0.00 71 GLY A N 3
ATOM 5131 C CA . GLY A 1 71 ? 9.853 -11.973 9.176 1.00 0.00 71 GLY A CA 3
ATOM 5132 C C . GLY A 1 71 ? 10.488 -11.168 8.061 1.00 0.00 71 GLY A C 3
ATOM 5133 O O . GLY A 1 71 ? 11.712 -11.110 7.946 1.00 0.00 71 GLY A O 3
ATOM 5137 N N . TYR A 1 72 ? 9.664 -10.535 7.245 1.00 0.00 72 TYR A N 3
ATOM 5138 C CA . TYR A 1 72 ? 10.163 -9.787 6.104 1.00 0.00 72 TYR A CA 3
ATOM 5139 C C . TYR A 1 72 ? 10.164 -8.290 6.381 1.00 0.00 72 TYR A C 3
ATOM 5140 O O . TYR A 1 72 ? 9.260 -7.569 5.960 1.00 0.00 72 TYR A O 3
ATOM 5158 N N . LEU A 1 73 ? 11.180 -7.829 7.094 1.00 0.00 73 LEU A N 3
ATOM 5159 C CA . LEU A 1 73 ? 11.315 -6.409 7.403 1.00 0.00 73 LEU A CA 3
ATOM 5160 C C . LEU A 1 73 ? 11.537 -5.595 6.137 1.00 0.00 73 LEU A C 3
ATOM 5161 O O . LEU A 1 73 ? 11.043 -4.475 6.014 1.00 0.00 73 LEU A O 3
ATOM 5177 N N . GLU A 1 74 ? 12.269 -6.169 5.191 1.00 0.00 74 GLU A N 3
ATOM 5178 C CA . GLU A 1 74 ? 12.517 -5.506 3.921 1.00 0.00 74 GLU A CA 3
ATOM 5179 C C . GLU A 1 74 ? 11.208 -5.301 3.166 1.00 0.00 74 GLU A C 3
ATOM 5180 O O . GLU A 1 74 ? 10.925 -4.207 2.683 1.00 0.00 74 GLU A O 3
ATOM 5192 N N . ILE A 1 75 ? 10.408 -6.358 3.083 1.00 0.00 75 ILE A N 3
ATOM 5193 C CA . ILE A 1 75 ? 9.127 -6.291 2.395 1.00 0.00 75 ILE A CA 3
ATOM 5194 C C . ILE A 1 75 ? 8.203 -5.287 3.075 1.00 0.00 75 ILE A C 3
ATOM 5195 O O . ILE A 1 75 ? 7.518 -4.521 2.403 1.00 0.00 75 ILE A O 3
ATOM 5211 N N . ALA A 1 76 ? 8.213 -5.275 4.404 1.00 0.00 76 ALA A N 3
ATOM 5212 C CA . ALA A 1 76 ? 7.419 -4.318 5.169 1.00 0.00 76 ALA A CA 3
ATOM 5213 C C . ALA A 1 76 ? 7.758 -2.886 4.761 1.00 0.00 76 ALA A C 3
ATOM 5214 O O . ALA A 1 76 ? 6.869 -2.060 4.551 1.00 0.00 76 ALA A O 3
ATOM 5221 N N . MET A 1 77 ? 9.051 -2.600 4.640 1.00 0.00 77 MET A N 3
ATOM 5222 C CA . MET A 1 77 ? 9.505 -1.280 4.203 1.00 0.00 77 MET A CA 3
ATOM 5223 C C . MET A 1 77 ? 9.095 -1.007 2.755 1.00 0.00 77 MET A C 3
ATOM 5224 O O . MET A 1 77 ? 8.720 0.115 2.408 1.00 0.00 77 MET A O 3
ATOM 5238 N N . ARG A 1 78 ? 9.165 -2.036 1.917 1.00 0.00 78 ARG A N 3
ATOM 5239 C CA . ARG A 1 78 ? 8.814 -1.903 0.507 1.00 0.00 78 ARG A CA 3
ATOM 5240 C C . ARG A 1 78 ? 7.320 -1.649 0.329 1.00 0.00 78 ARG A C 3
ATOM 5241 O O . ARG A 1 78 ? 6.919 -0.761 -0.422 1.00 0.00 78 ARG A O 3
ATOM 5262 N N . VAL A 1 79 ? 6.501 -2.423 1.029 1.00 0.00 79 VAL A N 3
ATOM 5263 C CA . VAL A 1 79 ? 5.054 -2.273 0.942 1.00 0.00 79 VAL A CA 3
ATOM 5264 C C . VAL A 1 79 ? 4.625 -0.936 1.536 1.00 0.00 79 VAL A C 3
ATOM 5265 O O . VAL A 1 79 ? 3.679 -0.305 1.056 1.00 0.00 79 VAL A O 3
ATOM 5278 N N . LYS A 1 80 ? 5.343 -0.492 2.564 1.00 0.00 80 LYS A N 3
ATOM 5279 C CA . LYS A 1 80 ? 5.097 0.815 3.155 1.00 0.00 80 LYS A CA 3
ATOM 5280 C C . LYS A 1 80 ? 5.291 1.901 2.103 1.00 0.00 80 LYS A C 3
ATOM 5281 O O . LYS A 1 80 ? 4.544 2.877 2.057 1.00 0.00 80 LYS A O 3
ATOM 5300 N N . GLN A 1 81 ? 6.295 1.714 1.250 1.00 0.00 81 GLN A N 3
ATOM 5301 C CA . GLN A 1 81 ? 6.585 2.664 0.183 1.00 0.00 81 GLN A CA 3
ATOM 5302 C C . GLN A 1 81 ? 5.423 2.737 -0.802 1.00 0.00 81 GLN A C 3
ATOM 5303 O O . GLN A 1 81 ? 5.006 3.829 -1.198 1.00 0.00 81 GLN A O 3
ATOM 5317 N N . TYR A 1 82 ? 4.904 1.574 -1.195 1.00 0.00 82 TYR A N 3
ATOM 5318 C CA . TYR A 1 82 ? 3.749 1.522 -2.086 1.00 0.00 82 TYR A CA 3
ATOM 5319 C C . TYR A 1 82 ? 2.577 2.246 -1.442 1.00 0.00 82 TYR A C 3
ATOM 5320 O O . TYR A 1 82 ? 1.931 3.089 -2.063 1.00 0.00 82 TYR A O 3
ATOM 5338 N N . ALA A 1 83 ? 2.331 1.919 -0.177 1.00 0.00 83 ALA A N 3
ATOM 5339 C CA . ALA A 1 83 ? 1.253 2.528 0.583 1.00 0.00 83 ALA A CA 3
ATOM 5340 C C . ALA A 1 83 ? 1.421 4.040 0.655 1.00 0.00 83 ALA A C 3
ATOM 5341 O O . ALA A 1 83 ? 0.468 4.778 0.448 1.00 0.00 83 ALA A O 3
ATOM 5348 N N . THR A 1 84 ? 2.642 4.494 0.930 1.00 0.00 84 THR A N 3
ATOM 5349 C CA . THR A 1 84 ? 2.930 5.922 1.028 1.00 0.00 84 THR A CA 3
ATOM 5350 C C . THR A 1 84 ? 2.582 6.647 -0.277 1.00 0.00 84 THR A C 3
ATOM 5351 O O . THR A 1 84 ? 2.105 7.786 -0.258 1.00 0.00 84 THR A O 3
ATOM 5362 N N . ALA A 1 85 ? 2.804 5.978 -1.402 1.00 0.00 85 ALA A N 3
ATOM 5363 C CA . ALA A 1 85 ? 2.452 6.536 -2.698 1.00 0.00 85 ALA A CA 3
ATOM 5364 C C . ALA A 1 85 ? 0.937 6.610 -2.850 1.00 0.00 85 ALA A C 3
ATOM 5365 O O . ALA A 1 85 ? 0.401 7.592 -3.367 1.00 0.00 85 ALA A O 3
ATOM 5372 N N . ILE A 1 86 ? 0.253 5.570 -2.381 1.00 0.00 86 ILE A N 3
ATOM 5373 C CA . ILE A 1 86 ? -1.206 5.540 -2.391 1.00 0.00 86 ILE A CA 3
ATOM 5374 C C . ILE A 1 86 ? -1.761 6.623 -1.466 1.00 0.00 86 ILE A C 3
ATOM 5375 O O . ILE A 1 86 ? -2.784 7.240 -1.760 1.00 0.00 86 ILE A O 3
ATOM 5391 N N . MET A 1 87 ? -1.067 6.851 -0.356 1.00 0.00 87 MET A N 3
ATOM 5392 C CA . MET A 1 87 ? -1.456 7.884 0.601 1.00 0.00 87 MET A CA 3
ATOM 5393 C C . MET A 1 87 ? -1.492 9.247 -0.073 1.00 0.00 87 MET A C 3
ATOM 5394 O O . MET A 1 87 ? -2.466 9.985 0.057 1.00 0.00 87 MET A O 3
ATOM 5408 N N . ARG A 1 88 ? -0.430 9.569 -0.810 1.00 0.00 88 ARG A N 3
ATOM 5409 C CA . ARG A 1 88 ? -0.354 10.846 -1.509 1.00 0.00 88 ARG A CA 3
ATOM 5410 C C . ARG A 1 88 ? -1.440 10.928 -2.577 1.00 0.00 88 ARG A C 3
ATOM 5411 O O . ARG A 1 88 ? -2.027 11.987 -2.801 1.00 0.00 88 ARG A O 3
ATOM 5432 N N . TYR A 1 89 ? -1.710 9.799 -3.218 1.00 0.00 89 TYR A N 3
ATOM 5433 C CA . TYR A 1 89 ? -2.789 9.709 -4.192 1.00 0.00 89 TYR A CA 3
ATOM 5434 C C . TYR A 1 89 ? -4.123 10.021 -3.513 1.00 0.00 89 TYR A C 3
ATOM 5435 O O . TYR A 1 89 ? -4.945 10.765 -4.043 1.00 0.00 89 TYR A O 3
ATOM 5453 N N . ALA A 1 90 ? -4.312 9.461 -2.322 1.00 0.00 90 ALA A N 3
ATOM 5454 C CA . ALA A 1 90 ? -5.522 9.688 -1.541 1.00 0.00 90 ALA A CA 3
ATOM 5455 C C . ALA A 1 90 ? -5.635 11.145 -1.101 1.00 0.00 90 ALA A C 3
ATOM 5456 O O . ALA A 1 90 ? -6.731 11.701 -1.056 1.00 0.00 90 ALA A O 3
ATOM 5463 N N . VAL A 1 91 ? -4.501 11.756 -0.769 1.00 0.00 91 VAL A N 3
ATOM 5464 C CA . VAL A 1 91 ? -4.471 13.172 -0.407 1.00 0.00 91 VAL A CA 3
ATOM 5465 C C . VAL A 1 91 ? -4.922 14.032 -1.585 1.00 0.00 91 VAL A C 3
ATOM 5466 O O . VAL A 1 91 ? -5.759 14.927 -1.436 1.00 0.00 91 VAL A O 3
ATOM 5479 N N . GLN A 1 92 ? -4.376 13.738 -2.757 1.00 0.00 92 GLN A N 3
ATOM 5480 C CA . GLN A 1 92 ? -4.695 14.484 -3.966 1.00 0.00 92 GLN A CA 3
ATOM 5481 C C . GLN A 1 92 ? -6.133 14.225 -4.413 1.00 0.00 92 GLN A C 3
ATOM 5482 O O . GLN A 1 92 ? -6.774 15.100 -4.993 1.00 0.00 92 GLN A O 3
ATOM 5496 N N . GLN A 1 93 ? -6.637 13.028 -4.129 1.00 0.00 93 GLN A N 3
ATOM 5497 C CA . GLN A 1 93 ? -8.016 12.679 -4.459 1.00 0.00 93 GLN A CA 3
ATOM 5498 C C . GLN A 1 93 ? -8.972 13.192 -3.375 1.00 0.00 93 GLN A C 3
ATOM 5499 O O . GLN A 1 93 ? -10.188 13.025 -3.473 1.00 0.00 93 GLN A O 3
ATOM 5513 N N . LYS A 1 94 ? -8.400 13.812 -2.344 1.00 0.00 94 LYS A N 3
ATOM 5514 C CA . LYS A 1 94 ? -9.170 14.391 -1.241 1.00 0.00 94 LYS A CA 3
ATOM 5515 C C . LYS A 1 94 ? -9.915 13.325 -0.449 1.00 0.00 94 LYS A C 3
ATOM 5516 O O . LYS A 1 94 ? -11.041 13.542 -0.002 1.00 0.00 94 LYS A O 3
ATOM 5535 N N . MET A 1 95 ? -9.288 12.178 -0.262 1.00 0.00 95 MET A N 3
ATOM 5536 C CA . MET A 1 95 ? -9.875 11.136 0.563 1.00 0.00 95 MET A CA 3
ATOM 5537 C C . MET A 1 95 ? -9.368 11.264 1.990 1.00 0.00 95 MET A C 3
ATOM 5538 O O . MET A 1 95 ? -10.077 10.955 2.946 1.00 0.00 95 MET A O 3
ATOM 5552 N N . ILE A 1 96 ? -8.129 11.720 2.119 1.00 0.00 96 ILE A N 3
ATOM 5553 C CA . ILE A 1 96 ? -7.527 11.968 3.419 1.00 0.00 96 ILE A CA 3
ATOM 5554 C C . ILE A 1 96 ? -6.894 13.353 3.427 1.00 0.00 96 ILE A C 3
ATOM 5555 O O . ILE A 1 96 ? -6.935 14.063 2.420 1.00 0.00 96 ILE A O 3
ATOM 5571 N N . ARG A 1 97 ? -6.307 13.734 4.550 1.00 0.00 97 ARG A N 3
ATOM 5572 C CA . ARG A 1 97 ? -5.692 15.045 4.676 1.00 0.00 97 ARG A CA 3
ATOM 5573 C C . ARG A 1 97 ? -4.214 14.964 4.338 1.00 0.00 97 ARG A C 3
ATOM 5574 O O . ARG A 1 97 ? -3.725 15.669 3.457 1.00 0.00 97 ARG A O 3
ATOM 5595 N N . PHE A 1 98 ? -3.511 14.092 5.036 1.00 0.00 98 PHE A N 3
ATOM 5596 C CA . PHE A 1 98 ? -2.086 13.918 4.828 1.00 0.00 98 PHE A CA 3
ATOM 5597 C C . PHE A 1 98 ? -1.700 12.487 5.165 1.00 0.00 98 PHE A C 3
ATOM 5598 O O . PHE A 1 98 ? -2.448 11.790 5.851 1.00 0.00 98 PHE A O 3
ATOM 5615 N N . ASN A 1 99 ? -0.547 12.051 4.673 1.00 0.00 99 ASN A N 3
ATOM 5616 C CA . ASN A 1 99 ? -0.069 10.691 4.901 1.00 0.00 99 ASN A CA 3
ATOM 5617 C C . ASN A 1 99 ? 0.085 10.405 6.392 1.00 0.00 99 ASN A C 3
ATOM 5618 O O . ASN A 1 99 ? 0.915 11.018 7.064 1.00 0.00 99 ASN A O 3
ATOM 5629 N N . PRO A 1 100 ? -0.710 9.470 6.935 1.00 0.00 100 PRO A N 3
ATOM 5630 C CA . PRO A 1 100 ? -0.585 9.050 8.331 1.00 0.00 100 PRO A CA 3
ATOM 5631 C C . PRO A 1 100 ? 0.697 8.253 8.551 1.00 0.00 100 PRO A C 3
ATOM 5632 O O . PRO A 1 100 ? 1.197 8.138 9.668 1.00 0.00 100 PRO A O 3
ATOM 5643 N N . ALA A 1 101 ? 1.232 7.720 7.461 1.00 0.00 101 ALA A N 3
ATOM 5644 C CA . ALA A 1 101 ? 2.462 6.943 7.501 1.00 0.00 101 ALA A CA 3
ATOM 5645 C C . ALA A 1 101 ? 3.670 7.815 7.161 1.00 0.00 101 ALA A C 3
ATOM 5646 O O . ALA A 1 101 ? 4.746 7.313 6.848 1.00 0.00 101 ALA A O 3
ATOM 5653 N N . TYR A 1 102 ? 3.482 9.125 7.228 1.00 0.00 102 TYR A N 3
ATOM 5654 C CA . TYR A 1 102 ? 4.555 10.067 6.936 1.00 0.00 102 TYR A CA 3
ATOM 5655 C C . TYR A 1 102 ? 5.231 10.508 8.230 1.00 0.00 102 TYR A C 3
ATOM 5656 O O . TYR A 1 102 ? 6.459 10.537 8.326 1.00 0.00 102 TYR A O 3
ATOM 5674 N N . ASP A 1 103 ? 4.411 10.808 9.233 1.00 0.00 103 ASP A N 3
ATOM 5675 C CA . ASP A 1 103 ? 4.890 11.366 10.498 1.00 0.00 103 ASP A CA 3
ATOM 5676 C C . ASP A 1 103 ? 5.619 10.339 11.355 1.00 0.00 103 ASP A C 3
ATOM 5677 O O . ASP A 1 103 ? 6.127 10.671 12.427 1.00 0.00 103 ASP A O 3
ATOM 5686 N N . LEU A 1 104 ? 5.668 9.096 10.899 1.00 0.00 104 LEU A N 3
ATOM 5687 C CA . LEU A 1 104 ? 6.382 8.062 11.631 1.00 0.00 104 LEU A CA 3
ATOM 5688 C C . LEU A 1 104 ? 7.883 8.154 11.373 1.00 0.00 104 LEU A C 3
ATOM 5689 O O . LEU A 1 104 ? 8.689 7.612 12.130 1.00 0.00 104 LEU A O 3
ATOM 5705 N N . GLU A 1 105 ? 8.256 8.849 10.304 1.00 0.00 105 GLU A N 3
ATOM 5706 C CA . GLU A 1 105 ? 9.658 9.075 10.006 1.00 0.00 105 GLU A CA 3
ATOM 5707 C C . GLU A 1 105 ? 10.164 10.241 10.843 1.00 0.00 105 GLU A C 3
ATOM 5708 O O . GLU A 1 105 ? 9.930 11.407 10.521 1.00 0.00 105 GLU A O 3
ATOM 5720 N N . GLY A 1 106 ? 10.838 9.908 11.928 1.00 0.00 106 GLY A N 3
ATOM 5721 C CA . GLY A 1 106 ? 11.252 10.907 12.887 1.00 0.00 106 GLY A CA 3
ATOM 5722 C C . GLY A 1 106 ? 10.748 10.564 14.269 1.00 0.00 106 GLY A C 3
ATOM 5723 O O . GLY A 1 106 ? 11.114 11.203 15.256 1.00 0.00 106 GLY A O 3
ATOM 5727 N N . ALA A 1 107 ? 9.901 9.545 14.334 1.00 0.00 107 ALA A N 3
ATOM 5728 C CA . ALA A 1 107 ? 9.388 9.055 15.602 1.00 0.00 107 ALA A CA 3
ATOM 5729 C C . ALA A 1 107 ? 10.433 8.183 16.285 1.00 0.00 107 ALA A C 3
ATOM 5730 O O . ALA A 1 107 ? 10.935 7.224 15.695 1.00 0.00 107 ALA A O 3
ATOM 5737 N N . VAL A 1 108 ? 10.743 8.503 17.535 1.00 0.00 108 VAL A N 3
ATOM 5738 C CA . VAL A 1 108 ? 11.791 7.802 18.279 1.00 0.00 108 VAL A CA 3
ATOM 5739 C C . VAL A 1 108 ? 11.369 6.380 18.656 1.00 0.00 108 VAL A C 3
ATOM 5740 O O . VAL A 1 108 ? 12.111 5.653 19.319 1.00 0.00 108 VAL A O 3
ATOM 5753 N N . GLN A 1 109 ? 10.181 5.988 18.216 1.00 0.00 109 GLN A N 3
ATOM 5754 C CA . GLN A 1 109 ? 9.658 4.657 18.483 1.00 0.00 109 GLN A CA 3
ATOM 5755 C C . GLN A 1 109 ? 10.479 3.597 17.752 1.00 0.00 109 GLN A C 3
ATOM 5756 O O . GLN A 1 109 ? 10.662 2.488 18.249 1.00 0.00 109 GLN A O 3
ATOM 5770 N N . LYS A 1 110 ? 10.973 3.944 16.569 1.00 0.00 110 LYS A N 3
ATOM 5771 C CA . LYS A 1 110 ? 11.806 3.029 15.799 1.00 0.00 110 LYS A CA 3
ATOM 5772 C C . LYS A 1 110 ? 13.157 3.681 15.516 1.00 0.00 110 LYS A C 3
ATOM 5773 O O . LYS A 1 110 ? 13.851 3.347 14.558 1.00 0.00 110 LYS A O 3
ATOM 5792 N N . LEU A 1 111 ? 13.521 4.619 16.372 1.00 0.00 111 LEU A N 3
ATOM 5793 C CA . LEU A 1 111 ? 14.835 5.235 16.318 1.00 0.00 111 LEU A CA 3
ATOM 5794 C C . LEU A 1 111 ? 15.613 4.855 17.565 1.00 0.00 111 LEU A C 3
ATOM 5795 O O . LEU A 1 111 ? 16.059 5.717 18.325 1.00 0.00 111 LEU A O 3
ATOM 5811 N N . GLU A 1 112 ? 15.754 3.553 17.779 1.00 0.00 112 GLU A N 3
ATOM 5812 C CA . GLU A 1 112 ? 16.414 3.038 18.967 1.00 0.00 112 GLU A CA 3
ATOM 5813 C C . GLU A 1 112 ? 17.859 3.510 19.027 1.00 0.00 112 GLU A C 3
ATOM 5814 O O . GLU A 1 112 ? 18.514 3.687 17.999 1.00 0.00 112 GLU A O 3
ATOM 5826 N N . HIS A 1 113 ? 18.347 3.719 20.238 1.00 0.00 113 HIS A N 3
ATOM 5827 C CA . HIS A 1 113 ? 19.734 4.114 20.437 1.00 0.00 113 HIS A CA 3
ATOM 5828 C C . HIS A 1 113 ? 20.610 2.883 20.281 1.00 0.00 113 HIS A C 3
ATOM 5829 O O . HIS A 1 113 ? 21.778 2.964 19.904 1.00 0.00 113 HIS A O 3
ATOM 5844 N N . HIS A 1 114 ? 20.013 1.741 20.579 1.00 0.00 114 HIS A N 3
ATOM 5845 C CA . HIS A 1 114 ? 20.597 0.447 20.285 1.00 0.00 114 HIS A CA 3
ATOM 5846 C C . HIS A 1 114 ? 19.567 -0.387 19.545 1.00 0.00 114 HIS A C 3
ATOM 5847 O O . HIS A 1 114 ? 18.650 -0.934 20.159 1.00 0.00 114 HIS A O 3
ATOM 5862 N N . HIS A 1 115 ? 19.690 -0.450 18.228 1.00 0.00 115 HIS A N 3
ATOM 5863 C CA . HIS A 1 115 ? 18.726 -1.175 17.412 1.00 0.00 115 HIS A CA 3
ATOM 5864 C C . HIS A 1 115 ? 18.846 -2.661 17.695 1.00 0.00 115 HIS A C 3
ATOM 5865 O O . HIS A 1 115 ? 19.855 -3.289 17.365 1.00 0.00 115 HIS A O 3
ATOM 5880 N N . HIS A 1 116 ? 17.822 -3.221 18.313 1.00 0.00 116 HIS A N 3
ATOM 5881 C CA . HIS A 1 116 ? 17.887 -4.586 18.806 1.00 0.00 116 HIS A CA 3
ATOM 5882 C C . HIS A 1 116 ? 17.596 -5.591 17.704 1.00 0.00 116 HIS A C 3
ATOM 5883 O O . HIS A 1 116 ? 16.797 -5.337 16.802 1.00 0.00 116 HIS A O 3
ATOM 5898 N N . HIS A 1 117 ? 18.280 -6.720 17.775 1.00 0.00 117 HIS A N 3
ATOM 5899 C CA . HIS A 1 117 ? 18.046 -7.830 16.868 1.00 0.00 117 HIS A CA 3
ATOM 5900 C C . HIS A 1 117 ? 17.269 -8.915 17.610 1.00 0.00 117 HIS A C 3
ATOM 5901 O O . HIS A 1 117 ? 16.840 -9.911 17.031 1.00 0.00 117 HIS A O 3
ATOM 5916 N N . HIS A 1 118 ? 17.105 -8.700 18.908 1.00 0.00 118 HIS A N 3
ATOM 5917 C CA . HIS A 1 118 ? 16.385 -9.624 19.773 1.00 0.00 118 HIS A CA 3
ATOM 5918 C C . HIS A 1 118 ? 15.426 -8.839 20.655 1.00 0.00 118 HIS A C 3
ATOM 5919 O O . HIS A 1 118 ? 15.913 -8.006 21.448 1.00 0.00 118 HIS A O 3
ATOM 5935 N N . LYS A 1 1 ? -22.499 13.918 -10.522 1.00 0.00 1 LYS A N 4
ATOM 5936 C CA . LYS A 1 1 ? -21.170 13.617 -11.093 1.00 0.00 1 LYS A CA 4
ATOM 5937 C C . LYS A 1 1 ? -21.279 12.573 -12.194 1.00 0.00 1 LYS A C 4
ATOM 5938 O O . LYS A 1 1 ? -22.016 11.594 -12.063 1.00 0.00 1 LYS A O 4
ATOM 5959 N N . SER A 1 2 ? -20.553 12.788 -13.278 1.00 0.00 2 SER A N 4
ATOM 5960 C CA . SER A 1 2 ? -20.443 11.792 -14.330 1.00 0.00 2 SER A CA 4
ATOM 5961 C C . SER A 1 2 ? -19.143 11.021 -14.152 1.00 0.00 2 SER A C 4
ATOM 5962 O O . SER A 1 2 ? -18.057 11.527 -14.449 1.00 0.00 2 SER A O 4
ATOM 5970 N N . VAL A 1 3 ? -19.257 9.811 -13.635 1.00 0.00 3 VAL A N 4
ATOM 5971 C CA . VAL A 1 3 ? -18.092 8.990 -13.355 1.00 0.00 3 VAL A CA 4
ATOM 5972 C C . VAL A 1 3 ? -18.010 7.818 -14.325 1.00 0.00 3 VAL A C 4
ATOM 5973 O O . VAL A 1 3 ? -18.998 7.466 -14.973 1.00 0.00 3 VAL A O 4
ATOM 5986 N N . GLN A 1 4 ? -16.831 7.223 -14.423 1.00 0.00 4 GLN A N 4
ATOM 5987 C CA . GLN A 1 4 ? -16.633 6.075 -15.293 1.00 0.00 4 GLN A CA 4
ATOM 5988 C C . GLN A 1 4 ? -17.247 4.834 -14.657 1.00 0.00 4 GLN A C 4
ATOM 5989 O O . GLN A 1 4 ? -18.098 4.169 -15.250 1.00 0.00 4 GLN A O 4
ATOM 6003 N N . GLU A 1 5 ? -16.812 4.543 -13.440 1.00 0.00 5 GLU A N 4
ATOM 6004 C CA . GLU A 1 5 ? -17.331 3.419 -12.679 1.00 0.00 5 GLU A CA 4
ATOM 6005 C C . GLU A 1 5 ? -17.979 3.917 -11.395 1.00 0.00 5 GLU A C 4
ATOM 6006 O O . GLU A 1 5 ? -17.544 4.916 -10.820 1.00 0.00 5 GLU A O 4
ATOM 6018 N N . LYS A 1 6 ? -19.009 3.217 -10.944 1.00 0.00 6 LYS A N 4
ATOM 6019 C CA . LYS A 1 6 ? -19.758 3.633 -9.766 1.00 0.00 6 LYS A CA 4
ATOM 6020 C C . LYS A 1 6 ? -18.920 3.472 -8.505 1.00 0.00 6 LYS A C 4
ATOM 6021 O O . LYS A 1 6 ? -19.018 4.272 -7.572 1.00 0.00 6 LYS A O 4
ATOM 6040 N N . ARG A 1 7 ? -18.076 2.448 -8.489 1.00 0.00 7 ARG A N 4
ATOM 6041 C CA . ARG A 1 7 ? -17.252 2.158 -7.323 1.00 0.00 7 ARG A CA 4
ATOM 6042 C C . ARG A 1 7 ? -16.110 3.158 -7.178 1.00 0.00 7 ARG A C 4
ATOM 6043 O O . ARG A 1 7 ? -15.390 3.137 -6.189 1.00 0.00 7 ARG A O 4
ATOM 6064 N N . ASN A 1 8 ? -15.962 4.053 -8.145 1.00 0.00 8 ASN A N 4
ATOM 6065 C CA . ASN A 1 8 ? -14.962 5.113 -8.040 1.00 0.00 8 ASN A CA 4
ATOM 6066 C C . ASN A 1 8 ? -15.391 6.127 -6.985 1.00 0.00 8 ASN A C 4
ATOM 6067 O O . ASN A 1 8 ? -14.614 6.990 -6.571 1.00 0.00 8 ASN A O 4
ATOM 6078 N N . ASN A 1 9 ? -16.645 6.019 -6.563 1.00 0.00 9 ASN A N 4
ATOM 6079 C CA . ASN A 1 9 ? -17.156 6.831 -5.472 1.00 0.00 9 ASN A CA 4
ATOM 6080 C C . ASN A 1 9 ? -16.685 6.260 -4.142 1.00 0.00 9 ASN A C 4
ATOM 6081 O O . ASN A 1 9 ? -16.332 7.005 -3.228 1.00 0.00 9 ASN A O 4
ATOM 6092 N N . THR A 1 10 ? -16.666 4.933 -4.046 1.00 0.00 10 THR A N 4
ATOM 6093 C CA . THR A 1 10 ? -16.207 4.267 -2.839 1.00 0.00 10 THR A CA 4
ATOM 6094 C C . THR A 1 10 ? -14.689 4.341 -2.725 1.00 0.00 10 THR A C 4
ATOM 6095 O O . THR A 1 10 ? -13.961 3.835 -3.577 1.00 0.00 10 THR A O 4
ATOM 6106 N N . ARG A 1 11 ? -14.225 4.967 -1.656 1.00 0.00 11 ARG A N 4
ATOM 6107 C CA . ARG A 1 11 ? -12.810 5.263 -1.488 1.00 0.00 11 ARG A CA 4
ATOM 6108 C C . ARG A 1 11 ? -12.117 4.197 -0.648 1.00 0.00 11 ARG A C 4
ATOM 6109 O O . ARG A 1 11 ? -11.181 4.485 0.101 1.00 0.00 11 ARG A O 4
ATOM 6130 N N . ALA A 1 12 ? -12.580 2.960 -0.804 1.00 0.00 12 ALA A N 4
ATOM 6131 C CA . ALA A 1 12 ? -11.917 1.801 -0.224 1.00 0.00 12 ALA A CA 4
ATOM 6132 C C . ALA A 1 12 ? -10.507 1.686 -0.776 1.00 0.00 12 ALA A C 4
ATOM 6133 O O . ALA A 1 12 ? -10.284 1.915 -1.968 1.00 0.00 12 ALA A O 4
ATOM 6140 N N . PHE A 1 13 ? -9.568 1.336 0.094 1.00 0.00 13 PHE A N 4
ATOM 6141 C CA . PHE A 1 13 ? -8.154 1.262 -0.270 1.00 0.00 13 PHE A CA 4
ATOM 6142 C C . PHE A 1 13 ? -7.959 0.424 -1.532 1.00 0.00 13 PHE A C 4
ATOM 6143 O O . PHE A 1 13 ? -7.138 0.753 -2.383 1.00 0.00 13 PHE A O 4
ATOM 6160 N N . LYS A 1 14 ? -8.742 -0.642 -1.652 1.00 0.00 14 LYS A N 4
ATOM 6161 C CA . LYS A 1 14 ? -8.661 -1.534 -2.803 1.00 0.00 14 LYS A CA 4
ATOM 6162 C C . LYS A 1 14 ? -9.042 -0.802 -4.087 1.00 0.00 14 LYS A C 4
ATOM 6163 O O . LYS A 1 14 ? -8.307 -0.830 -5.074 1.00 0.00 14 LYS A O 4
ATOM 6182 N N . THR A 1 15 ? -10.188 -0.141 -4.052 1.00 0.00 15 THR A N 4
ATOM 6183 C CA . THR A 1 15 ? -10.706 0.590 -5.199 1.00 0.00 15 THR A CA 4
ATOM 6184 C C . THR A 1 15 ? -9.765 1.725 -5.600 1.00 0.00 15 THR A C 4
ATOM 6185 O O . THR A 1 15 ? -9.543 1.988 -6.786 1.00 0.00 15 THR A O 4
ATOM 6196 N N . VAL A 1 16 ? -9.200 2.385 -4.605 1.00 0.00 16 VAL A N 4
ATOM 6197 C CA . VAL A 1 16 ? -8.304 3.498 -4.850 1.00 0.00 16 VAL A CA 4
ATOM 6198 C C . VAL A 1 16 ? -6.962 3.016 -5.384 1.00 0.00 16 VAL A C 4
ATOM 6199 O O . VAL A 1 16 ? -6.414 3.599 -6.322 1.00 0.00 16 VAL A O 4
ATOM 6212 N N . ALA A 1 17 ? -6.447 1.939 -4.805 1.00 0.00 17 ALA A N 4
ATOM 6213 C CA . ALA A 1 17 ? -5.211 1.339 -5.285 1.00 0.00 17 ALA A CA 4
ATOM 6214 C C . ALA A 1 17 ? -5.393 0.829 -6.710 1.00 0.00 17 ALA A C 4
ATOM 6215 O O . ALA A 1 17 ? -4.454 0.824 -7.499 1.00 0.00 17 ALA A O 4
ATOM 6222 N N . LYS A 1 18 ? -6.612 0.407 -7.029 1.00 0.00 18 LYS A N 4
ATOM 6223 C CA . LYS A 1 18 ? -6.962 0.013 -8.390 1.00 0.00 18 LYS A CA 4
ATOM 6224 C C . LYS A 1 18 ? -6.731 1.175 -9.353 1.00 0.00 18 LYS A C 4
ATOM 6225 O O . LYS A 1 18 ? -6.119 1.014 -10.409 1.00 0.00 18 LYS A O 4
ATOM 6244 N N . SER A 1 19 ? -7.215 2.350 -8.968 1.00 0.00 19 SER A N 4
ATOM 6245 C CA . SER A 1 19 ? -7.033 3.556 -9.765 1.00 0.00 19 SER A CA 4
ATOM 6246 C C . SER A 1 19 ? -5.554 3.938 -9.832 1.00 0.00 19 SER A C 4
ATOM 6247 O O . SER A 1 19 ? -5.069 4.432 -10.850 1.00 0.00 19 SER A O 4
ATOM 6255 N N . TRP A 1 20 ? -4.845 3.692 -8.741 1.00 0.00 20 TRP A N 4
ATOM 6256 C CA . TRP A 1 20 ? -3.412 3.938 -8.675 1.00 0.00 20 TRP A CA 4
ATOM 6257 C C . TRP A 1 20 ? -2.671 2.988 -9.617 1.00 0.00 20 TRP A C 4
ATOM 6258 O O . TRP A 1 20 ? -1.761 3.392 -10.334 1.00 0.00 20 TRP A O 4
ATOM 6279 N N . PHE A 1 21 ? -3.098 1.733 -9.631 1.00 0.00 21 PHE A N 4
ATOM 6280 C CA . PHE A 1 21 ? -2.501 0.708 -10.486 1.00 0.00 21 PHE A CA 4
ATOM 6281 C C . PHE A 1 21 ? -2.782 0.994 -11.963 1.00 0.00 21 PHE A C 4
ATOM 6282 O O . PHE A 1 21 ? -2.056 0.541 -12.848 1.00 0.00 21 PHE A O 4
ATOM 6299 N N . ALA A 1 22 ? -3.840 1.753 -12.221 1.00 0.00 22 ALA A N 4
ATOM 6300 C CA . ALA A 1 22 ? -4.226 2.092 -13.584 1.00 0.00 22 ALA A CA 4
ATOM 6301 C C . ALA A 1 22 ? -3.568 3.391 -14.050 1.00 0.00 22 ALA A C 4
ATOM 6302 O O . ALA A 1 22 ? -3.687 3.775 -15.212 1.00 0.00 22 ALA A O 4
ATOM 6309 N N . THR A 1 23 ? -2.875 4.069 -13.145 1.00 0.00 23 THR A N 4
ATOM 6310 C CA . THR A 1 23 ? -2.217 5.324 -13.486 1.00 0.00 23 THR A CA 4
ATOM 6311 C C . THR A 1 23 ? -0.701 5.216 -13.330 1.00 0.00 23 THR A C 4
ATOM 6312 O O . THR A 1 23 ? 0.059 5.685 -14.181 1.00 0.00 23 THR A O 4
ATOM 6323 N N . LYS A 1 24 ? -0.267 4.591 -12.245 1.00 0.00 24 LYS A N 4
ATOM 6324 C CA . LYS A 1 24 ? 1.149 4.382 -11.993 1.00 0.00 24 LYS A CA 4
ATOM 6325 C C . LYS A 1 24 ? 1.700 3.358 -12.978 1.00 0.00 24 LYS A C 4
ATOM 6326 O O . LYS A 1 24 ? 1.376 2.177 -12.901 1.00 0.00 24 LYS A O 4
ATOM 6345 N N . THR A 1 25 ? 2.507 3.820 -13.917 1.00 0.00 25 THR A N 4
ATOM 6346 C CA . THR A 1 25 ? 3.065 2.952 -14.941 1.00 0.00 25 THR A CA 4
ATOM 6347 C C . THR A 1 25 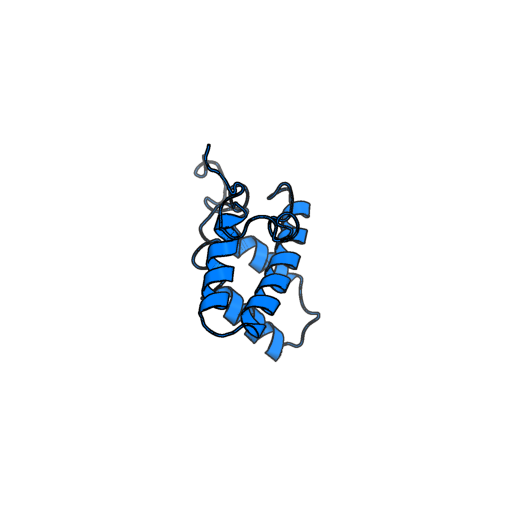? 4.588 3.050 -14.950 1.00 0.00 25 THR A C 4
ATOM 6348 O O . THR A 1 25 ? 5.238 2.840 -15.974 1.00 0.00 25 THR A O 4
ATOM 6359 N N . THR A 1 26 ? 5.144 3.363 -13.787 1.00 0.00 26 THR A N 4
ATOM 6360 C CA . THR A 1 26 ? 6.576 3.579 -13.646 1.00 0.00 26 THR A CA 4
ATOM 6361 C C . THR A 1 26 ? 7.341 2.252 -13.594 1.00 0.00 26 THR A C 4
ATOM 6362 O O . THR A 1 26 ? 8.526 2.191 -13.933 1.00 0.00 26 THR A O 4
ATOM 6373 N N . TRP A 1 27 ? 6.657 1.195 -13.180 1.00 0.00 27 TRP A N 4
ATOM 6374 C CA . TRP A 1 27 ? 7.273 -0.122 -13.094 1.00 0.00 27 TRP A CA 4
ATOM 6375 C C . TRP A 1 27 ? 6.777 -1.011 -14.226 1.00 0.00 27 TRP A C 4
ATOM 6376 O O . TRP A 1 27 ? 5.809 -0.676 -14.909 1.00 0.00 27 TRP A O 4
ATOM 6397 N N . SER A 1 28 ? 7.439 -2.137 -14.427 1.00 0.00 28 SER A N 4
ATOM 6398 C CA . SER A 1 28 ? 7.026 -3.085 -15.446 1.00 0.00 28 SER A CA 4
ATOM 6399 C C . SER A 1 28 ? 5.898 -3.962 -14.910 1.00 0.00 28 SER A C 4
ATOM 6400 O O . SER A 1 28 ? 5.780 -4.148 -13.696 1.00 0.00 28 SER A O 4
ATOM 6408 N N . GLU A 1 29 ? 5.081 -4.500 -15.812 1.00 0.00 29 GLU A N 4
ATOM 6409 C CA . GLU A 1 29 ? 3.906 -5.285 -15.429 1.00 0.00 29 GLU A CA 4
ATOM 6410 C C . GLU A 1 29 ? 4.266 -6.428 -14.487 1.00 0.00 29 GLU A C 4
ATOM 6411 O O . GLU A 1 29 ? 3.564 -6.671 -13.511 1.00 0.00 29 GLU A O 4
ATOM 6423 N N . ASP A 1 30 ? 5.369 -7.114 -14.766 1.00 0.00 30 ASP A N 4
ATOM 6424 C CA . ASP A 1 30 ? 5.787 -8.253 -13.951 1.00 0.00 30 ASP A CA 4
ATOM 6425 C C . ASP A 1 30 ? 6.057 -7.826 -12.509 1.00 0.00 30 ASP A C 4
ATOM 6426 O O . ASP A 1 30 ? 5.560 -8.442 -11.565 1.00 0.00 30 ASP A O 4
ATOM 6435 N N . TYR A 1 31 ? 6.811 -6.750 -12.341 1.00 0.00 31 TYR A N 4
ATOM 6436 C CA . TYR A 1 31 ? 7.170 -6.279 -11.016 1.00 0.00 31 TYR A CA 4
ATOM 6437 C C . TYR A 1 31 ? 5.981 -5.611 -10.341 1.00 0.00 31 TYR A C 4
ATOM 6438 O O . TYR A 1 31 ? 5.707 -5.853 -9.168 1.00 0.00 31 TYR A O 4
ATOM 6456 N N . GLN A 1 32 ? 5.260 -4.793 -11.092 1.00 0.00 32 GLN A N 4
ATOM 6457 C CA . GLN A 1 32 ? 4.168 -4.021 -10.527 1.00 0.00 32 GLN A CA 4
ATOM 6458 C C . GLN A 1 32 ? 2.979 -4.913 -10.182 1.00 0.00 32 GLN A C 4
ATOM 6459 O O . GLN A 1 32 ? 2.242 -4.629 -9.242 1.00 0.00 32 GLN A O 4
ATOM 6473 N N . ARG A 1 33 ? 2.791 -5.999 -10.928 1.00 0.00 33 ARG A N 4
ATOM 6474 C CA . ARG A 1 33 ? 1.759 -6.970 -10.583 1.00 0.00 33 ARG A CA 4
ATOM 6475 C C . ARG A 1 33 ? 2.164 -7.707 -9.313 1.00 0.00 33 ARG A C 4
ATOM 6476 O O . ARG A 1 33 ? 1.323 -8.038 -8.478 1.00 0.00 33 ARG A O 4
ATOM 6497 N N . SER A 1 34 ? 3.466 -7.948 -9.170 1.00 0.00 34 SER A N 4
ATOM 6498 C CA . SER A 1 34 ? 4.004 -8.506 -7.940 1.00 0.00 34 SER A CA 4
ATOM 6499 C C . SER A 1 34 ? 3.752 -7.547 -6.777 1.00 0.00 34 SER A C 4
ATOM 6500 O O . SER A 1 34 ? 3.539 -7.976 -5.644 1.00 0.00 34 SER A O 4
ATOM 6508 N N . VAL A 1 35 ? 3.780 -6.249 -7.075 1.00 0.00 35 VAL A N 4
ATOM 6509 C CA . VAL A 1 35 ? 3.434 -5.216 -6.104 1.00 0.00 35 VAL A CA 4
ATOM 6510 C C . VAL A 1 35 ? 1.942 -5.262 -5.789 1.00 0.00 35 VAL A C 4
ATOM 6511 O O . VAL A 1 35 ? 1.539 -5.230 -4.627 1.00 0.00 35 VAL A O 4
ATOM 6524 N N . TRP A 1 36 ? 1.136 -5.352 -6.839 1.00 0.00 36 TRP A N 4
ATOM 6525 C CA . TRP A 1 36 ? -0.314 -5.379 -6.715 1.00 0.00 36 TRP A CA 4
ATOM 6526 C C . TRP A 1 36 ? -0.769 -6.530 -5.820 1.00 0.00 36 TRP A C 4
ATOM 6527 O O . TRP A 1 36 ? -1.432 -6.311 -4.806 1.00 0.00 36 TRP A O 4
ATOM 6548 N N . THR A 1 37 ? -0.387 -7.750 -6.179 1.00 0.00 37 THR A N 4
ATOM 6549 C CA . THR A 1 37 ? -0.767 -8.922 -5.402 1.00 0.00 37 THR A CA 4
ATOM 6550 C C . THR A 1 37 ? -0.088 -8.921 -4.028 1.00 0.00 37 THR A C 4
ATOM 6551 O O . THR A 1 37 ? -0.598 -9.502 -3.066 1.00 0.00 37 THR A O 4
ATOM 6562 N N . ARG A 1 38 ? 1.051 -8.241 -3.930 1.00 0.00 38 ARG A N 4
ATOM 6563 C CA . ARG A 1 38 ? 1.721 -8.061 -2.650 1.00 0.00 38 ARG A CA 4
ATOM 6564 C C . ARG A 1 38 ? 0.805 -7.272 -1.724 1.00 0.00 38 ARG A C 4
ATOM 6565 O O . ARG A 1 38 ? 0.597 -7.636 -0.565 1.00 0.00 38 ARG A O 4
ATOM 6586 N N . LEU A 1 39 ? 0.242 -6.201 -2.267 1.00 0.00 39 LEU A N 4
ATOM 6587 C CA . LEU A 1 39 ? -0.714 -5.384 -1.543 1.00 0.00 39 LEU A CA 4
ATOM 6588 C C . LEU A 1 39 ? -1.956 -6.205 -1.205 1.00 0.00 39 LEU A C 4
ATOM 6589 O O . LEU A 1 39 ? -2.410 -6.206 -0.064 1.00 0.00 39 LEU A O 4
ATOM 6605 N N . GLU A 1 40 ? -2.479 -6.923 -2.203 1.00 0.00 40 GLU A N 4
ATOM 6606 C CA . GLU A 1 40 ? -3.677 -7.754 -2.038 1.00 0.00 40 GLU A CA 4
ATOM 6607 C C . GLU A 1 40 ? -3.533 -8.737 -0.876 1.00 0.00 40 GLU A C 4
ATOM 6608 O O . GLU A 1 40 ? -4.497 -9.016 -0.155 1.00 0.00 40 GLU A O 4
ATOM 6620 N N . THR A 1 41 ? -2.330 -9.254 -0.698 1.00 0.00 41 THR A N 4
ATOM 6621 C CA . THR A 1 41 ? -2.089 -10.309 0.269 1.00 0.00 41 THR A CA 4
ATOM 6622 C C . THR A 1 41 ? -1.836 -9.767 1.680 1.00 0.00 41 THR A C 4
ATOM 6623 O O . THR A 1 41 ? -2.306 -10.342 2.662 1.00 0.00 41 THR A O 4
ATOM 6634 N N . TYR A 1 42 ? -1.111 -8.659 1.787 1.00 0.00 42 TYR A N 4
ATOM 6635 C CA . TYR A 1 42 ? -0.663 -8.190 3.095 1.00 0.00 42 TYR A CA 4
ATOM 6636 C C . TYR A 1 42 ? -1.368 -6.913 3.549 1.00 0.00 42 TYR A C 4
ATOM 6637 O O . TYR A 1 42 ? -1.716 -6.773 4.720 1.00 0.00 42 TYR A O 4
ATOM 6655 N N . LEU A 1 43 ? -1.583 -5.987 2.627 1.00 0.00 43 LEU A N 4
ATOM 6656 C CA . LEU A 1 43 ? -2.042 -4.650 2.989 1.00 0.00 43 LEU A CA 4
ATOM 6657 C C . LEU A 1 43 ? -3.557 -4.504 2.812 1.00 0.00 43 LEU A C 4
ATOM 6658 O O . LEU A 1 43 ? -4.248 -3.968 3.680 1.00 0.00 43 LEU A O 4
ATOM 6674 N N . PHE A 1 44 ? -4.064 -5.014 1.697 1.00 0.00 44 PHE A N 4
ATOM 6675 C CA . PHE A 1 44 ? -5.489 -4.924 1.359 1.00 0.00 44 PHE A CA 4
ATOM 6676 C C . PHE A 1 44 ? -6.437 -5.575 2.390 1.00 0.00 44 PHE A C 4
ATOM 6677 O O . PHE A 1 44 ? -7.513 -5.041 2.627 1.00 0.00 44 PHE A O 4
ATOM 6694 N N . PRO A 1 45 ? -6.097 -6.730 3.006 1.00 0.00 45 PRO A N 4
ATOM 6695 C CA . PRO A 1 45 ? -7.036 -7.444 3.888 1.00 0.00 45 PRO A CA 4
ATOM 6696 C C . PRO A 1 45 ? -7.509 -6.606 5.074 1.00 0.00 45 PRO A C 4
ATOM 6697 O O . PRO A 1 45 ? -8.671 -6.679 5.475 1.00 0.00 45 PRO A O 4
ATOM 6708 N N . ASP A 1 46 ? -6.614 -5.799 5.620 1.00 0.00 46 ASP A N 4
ATOM 6709 C CA . ASP A 1 46 ? -6.891 -5.076 6.856 1.00 0.00 46 ASP A CA 4
ATOM 6710 C C . ASP A 1 46 ? -7.635 -3.766 6.598 1.00 0.00 46 ASP A C 4
ATOM 6711 O O . ASP A 1 46 ? -8.623 -3.457 7.265 1.00 0.00 46 ASP A O 4
ATOM 6720 N N . ILE A 1 47 ? -7.165 -3.005 5.622 1.00 0.00 47 ILE A N 4
ATOM 6721 C CA . ILE A 1 47 ? -7.680 -1.659 5.370 1.00 0.00 47 ILE A CA 4
ATOM 6722 C C . ILE A 1 47 ? -8.542 -1.595 4.111 1.00 0.00 47 ILE A C 4
ATOM 6723 O O . ILE A 1 47 ? -9.136 -0.562 3.810 1.00 0.00 47 ILE A O 4
ATOM 6739 N N . GLY A 1 48 ? -8.607 -2.702 3.390 1.00 0.00 48 GLY A N 4
ATOM 6740 C CA . GLY A 1 48 ? -9.234 -2.713 2.081 1.00 0.00 48 GLY A CA 4
ATOM 6741 C C . GLY A 1 48 ? -10.711 -2.391 2.103 1.00 0.00 48 GLY A C 4
ATOM 6742 O O . GLY A 1 48 ? -11.196 -1.650 1.248 1.00 0.00 48 GLY A O 4
ATOM 6746 N N . ASN A 1 49 ? -11.430 -2.944 3.066 1.00 0.00 49 ASN A N 4
ATOM 6747 C CA . ASN A 1 49 ? -12.871 -2.740 3.144 1.00 0.00 49 ASN A CA 4
ATOM 6748 C C . ASN A 1 49 ? -13.202 -1.538 4.020 1.00 0.00 49 ASN A C 4
ATOM 6749 O O . ASN A 1 49 ? -14.372 -1.246 4.279 1.00 0.00 49 ASN A O 4
ATOM 6760 N N . LYS A 1 50 ? -12.172 -0.840 4.470 1.00 0.00 50 LYS A N 4
ATOM 6761 C CA . LYS A 1 50 ? -12.363 0.346 5.280 1.00 0.00 50 LYS A CA 4
ATOM 6762 C C . LYS A 1 50 ? -12.422 1.573 4.381 1.00 0.00 50 LYS A C 4
ATOM 6763 O O . LYS A 1 50 ? -11.837 1.594 3.298 1.00 0.00 50 LYS A O 4
ATOM 6782 N N . ASP A 1 51 ? -13.132 2.589 4.842 1.00 0.00 51 ASP A N 4
ATOM 6783 C CA . ASP A 1 51 ? -13.398 3.785 4.050 1.00 0.00 51 ASP A CA 4
ATOM 6784 C C . ASP A 1 51 ? -12.175 4.696 3.947 1.00 0.00 51 ASP A C 4
ATOM 6785 O O . ASP A 1 51 ? -12.276 5.810 3.426 1.00 0.00 51 ASP A O 4
ATOM 6794 N N . ILE A 1 52 ? -11.037 4.226 4.466 1.00 0.00 52 ILE A N 4
ATOM 6795 C CA . ILE A 1 52 ? -9.746 4.918 4.340 1.00 0.00 52 ILE A CA 4
ATOM 6796 C C . ILE A 1 52 ? -9.649 6.173 5.223 1.00 0.00 52 ILE A C 4
ATOM 6797 O O . ILE A 1 52 ? -8.668 6.347 5.944 1.00 0.00 52 ILE A O 4
ATOM 6813 N N . ALA A 1 53 ? -10.673 7.021 5.194 1.00 0.00 53 ALA A N 4
ATOM 6814 C CA . ALA A 1 53 ? -10.632 8.309 5.883 1.00 0.00 53 ALA A CA 4
ATOM 6815 C C . ALA A 1 53 ? -10.531 8.150 7.397 1.00 0.00 53 ALA A C 4
ATOM 6816 O O . ALA A 1 53 ? -10.031 9.033 8.093 1.00 0.00 53 ALA A O 4
ATOM 6823 N N . GLU A 1 54 ? -10.998 7.017 7.901 1.00 0.00 54 GLU A N 4
ATOM 6824 C CA . GLU A 1 54 ? -11.044 6.785 9.336 1.00 0.00 54 GLU A CA 4
ATOM 6825 C C . GLU A 1 54 ? -9.886 5.905 9.797 1.00 0.00 54 GLU A C 4
ATOM 6826 O O . GLU A 1 54 ? -9.839 5.479 10.952 1.00 0.00 54 GLU A O 4
ATOM 6838 N N . LEU A 1 55 ? -8.950 5.639 8.896 1.00 0.00 55 LEU A N 4
ATOM 6839 C CA . LEU A 1 55 ? -7.786 4.828 9.232 1.00 0.00 55 LEU A CA 4
ATOM 6840 C C . LEU A 1 55 ? -6.772 5.654 10.009 1.00 0.00 55 LEU A C 4
ATOM 6841 O O . LEU A 1 55 ? -6.452 6.782 9.631 1.00 0.00 55 LEU A O 4
ATOM 6857 N N . ASP A 1 56 ? -6.292 5.098 11.106 1.00 0.00 56 ASP A N 4
ATOM 6858 C CA . ASP A 1 56 ? -5.289 5.758 11.927 1.00 0.00 56 ASP A CA 4
ATOM 6859 C C . ASP A 1 56 ? -3.913 5.189 11.613 1.00 0.00 56 ASP A C 4
ATOM 6860 O O . ASP A 1 56 ? -3.803 4.128 10.995 1.00 0.00 56 ASP A O 4
ATOM 6869 N N . THR A 1 57 ? -2.870 5.894 12.025 1.00 0.00 57 THR A N 4
ATOM 6870 C CA . THR A 1 57 ? -1.509 5.422 11.852 1.00 0.00 57 THR A CA 4
ATOM 6871 C C . THR A 1 57 ? -1.340 4.034 12.474 1.00 0.00 57 THR A C 4
ATOM 6872 O O . THR A 1 57 ? -0.661 3.172 11.918 1.00 0.00 57 THR A O 4
ATOM 6883 N N . GLY A 1 58 ? -2.004 3.818 13.608 1.00 0.00 58 GLY A N 4
ATOM 6884 C CA . GLY A 1 58 ? -1.924 2.543 14.293 1.00 0.00 58 GLY A CA 4
ATOM 6885 C C . GLY A 1 58 ? -2.539 1.417 13.489 1.00 0.00 58 GLY A C 4
ATOM 6886 O O . GLY A 1 58 ? -2.036 0.291 13.504 1.00 0.00 58 GLY A O 4
ATOM 6890 N N . ASP A 1 59 ? -3.614 1.725 12.766 1.00 0.00 59 ASP A N 4
ATOM 6891 C CA . ASP A 1 59 ? -4.302 0.727 11.952 1.00 0.00 59 ASP A CA 4
ATOM 6892 C C . ASP A 1 59 ? -3.435 0.328 10.772 1.00 0.00 59 ASP A C 4
ATOM 6893 O O . ASP A 1 59 ? -3.518 -0.789 10.280 1.00 0.00 59 ASP A O 4
ATOM 6902 N N . LEU A 1 60 ? -2.610 1.260 10.321 1.00 0.00 60 LEU A N 4
ATOM 6903 C CA . LEU A 1 60 ? -1.673 1.005 9.237 1.00 0.00 60 LEU A CA 4
ATOM 6904 C C . LEU A 1 60 ? -0.454 0.254 9.759 1.00 0.00 60 LEU A C 4
ATOM 6905 O O . LEU A 1 60 ? 0.147 -0.565 9.055 1.00 0.00 60 LEU A O 4
ATOM 6921 N N . LEU A 1 61 ? -0.100 0.531 11.006 1.00 0.00 61 LEU A N 4
ATOM 6922 C CA . LEU A 1 61 ? 1.015 -0.142 11.645 1.00 0.00 61 LEU A CA 4
ATOM 6923 C C . LEU A 1 61 ? 0.728 -1.626 11.812 1.00 0.00 61 LEU A C 4
ATOM 6924 O O . LEU A 1 61 ? 1.645 -2.431 11.768 1.00 0.00 61 LEU A O 4
ATOM 6940 N N . VAL A 1 62 ? -0.543 -1.985 11.991 1.00 0.00 62 VAL A N 4
ATOM 6941 C CA . VAL A 1 62 ? -0.921 -3.386 12.173 1.00 0.00 62 VAL A CA 4
ATOM 6942 C C . VAL A 1 62 ? -0.429 -4.261 11.006 1.00 0.00 62 VAL A C 4
ATOM 6943 O O . VAL A 1 62 ? 0.368 -5.176 11.224 1.00 0.00 62 VAL A O 4
ATOM 6956 N N . PRO A 1 63 ? -0.873 -4.001 9.752 1.00 0.00 63 PRO A N 4
ATOM 6957 C CA . PRO A 1 63 ? -0.411 -4.767 8.594 1.00 0.00 63 PRO A CA 4
ATOM 6958 C C . PRO A 1 63 ? 1.101 -4.677 8.402 1.00 0.00 63 PRO A C 4
ATOM 6959 O O . PRO A 1 63 ? 1.751 -5.677 8.094 1.00 0.00 63 PRO A O 4
ATOM 6970 N N . ILE A 1 64 ? 1.667 -3.490 8.596 1.00 0.00 64 ILE A N 4
ATOM 6971 C CA . ILE A 1 64 ? 3.111 -3.322 8.467 1.00 0.00 64 ILE A CA 4
ATOM 6972 C C . ILE A 1 64 ? 3.850 -4.182 9.497 1.00 0.00 64 ILE A C 4
ATOM 6973 O O . ILE A 1 64 ? 4.826 -4.861 9.177 1.00 0.00 64 ILE A O 4
ATOM 6989 N N . LYS A 1 65 ? 3.347 -4.165 10.722 1.00 0.00 65 LYS A N 4
ATOM 6990 C CA . LYS A 1 65 ? 3.951 -4.889 11.833 1.00 0.00 65 LYS A CA 4
ATOM 6991 C C . LYS A 1 65 ? 3.875 -6.399 11.632 1.00 0.00 65 LYS A C 4
ATOM 6992 O O . LYS A 1 65 ? 4.819 -7.119 11.949 1.00 0.00 65 LYS A O 4
ATOM 7011 N N . LYS A 1 66 ? 2.755 -6.887 11.110 1.00 0.00 66 LYS A N 4
ATOM 7012 C CA . LYS A 1 66 ? 2.610 -8.321 10.884 1.00 0.00 66 LYS A CA 4
ATOM 7013 C C . LYS A 1 66 ? 3.489 -8.783 9.723 1.00 0.00 66 LYS A C 4
ATOM 7014 O O . LYS A 1 66 ? 3.800 -9.965 9.609 1.00 0.00 66 LYS A O 4
ATOM 7033 N N . ILE A 1 67 ? 3.894 -7.845 8.867 1.00 0.00 67 ILE A N 4
ATOM 7034 C CA . ILE A 1 67 ? 4.887 -8.142 7.837 1.00 0.00 67 ILE A CA 4
ATOM 7035 C C . ILE A 1 67 ? 6.285 -8.128 8.455 1.00 0.00 67 ILE A C 4
ATOM 7036 O O . ILE A 1 67 ? 7.134 -8.960 8.130 1.00 0.00 67 ILE A O 4
ATOM 7052 N N . GLU A 1 68 ? 6.503 -7.182 9.359 1.00 0.00 68 GLU A N 4
ATOM 7053 C CA . GLU A 1 68 ? 7.735 -7.116 10.133 1.00 0.00 68 GLU A CA 4
ATOM 7054 C C . GLU A 1 68 ? 7.942 -8.423 10.896 1.00 0.00 68 GLU A C 4
ATOM 7055 O O . GLU A 1 68 ? 8.994 -9.057 10.800 1.00 0.00 68 GLU A O 4
ATOM 7067 N N . LYS A 1 69 ? 6.910 -8.832 11.626 1.00 0.00 69 LYS A N 4
ATOM 7068 C CA . LYS A 1 69 ? 6.925 -10.083 12.375 1.00 0.00 69 LYS A CA 4
ATOM 7069 C C . LYS A 1 69 ? 7.041 -11.282 11.434 1.00 0.00 69 LYS A C 4
ATOM 7070 O O . LYS A 1 69 ? 7.501 -12.357 11.828 1.00 0.00 69 LYS A O 4
ATOM 7089 N N . LEU A 1 70 ? 6.648 -11.090 10.181 1.00 0.00 70 LEU A N 4
ATOM 7090 C CA . LEU A 1 70 ? 6.714 -12.154 9.192 1.00 0.00 70 LEU A CA 4
ATOM 7091 C C . LEU A 1 70 ? 8.173 -12.437 8.832 1.00 0.00 70 LEU A C 4
ATOM 7092 O O . LEU A 1 70 ? 8.495 -13.465 8.232 1.00 0.00 70 LEU A O 4
ATOM 7108 N N . GLY A 1 71 ? 9.050 -11.516 9.214 1.00 0.00 71 GLY A N 4
ATOM 7109 C CA . GLY A 1 71 ? 10.471 -11.710 9.017 1.00 0.00 71 GLY A CA 4
ATOM 7110 C C . GLY A 1 71 ? 11.004 -10.901 7.860 1.00 0.00 71 GLY A C 4
ATOM 7111 O O . GLY A 1 71 ? 12.215 -10.788 7.678 1.00 0.00 71 GLY A O 4
ATOM 7115 N N . TYR A 1 72 ? 10.105 -10.323 7.080 1.00 0.00 72 TYR A N 4
ATOM 7116 C CA . TYR A 1 72 ? 10.505 -9.590 5.894 1.00 0.00 72 TYR A CA 4
ATOM 7117 C C . TYR A 1 72 ? 10.513 -8.090 6.161 1.00 0.00 72 TYR A C 4
ATOM 7118 O O . TYR A 1 72 ? 9.570 -7.377 5.810 1.00 0.00 72 TYR A O 4
ATOM 7136 N N . LEU A 1 73 ? 11.576 -7.620 6.803 1.00 0.00 73 LEU A N 4
ATOM 7137 C CA . LEU A 1 73 ? 11.736 -6.196 7.076 1.00 0.00 73 LEU A CA 4
ATOM 7138 C C . LEU A 1 73 ? 11.797 -5.407 5.779 1.00 0.00 73 LEU A C 4
ATOM 7139 O O . LEU A 1 73 ? 11.310 -4.279 5.701 1.00 0.00 73 LEU A O 4
ATOM 7155 N N . GLU A 1 74 ? 12.387 -6.014 4.758 1.00 0.00 74 GLU A N 4
ATOM 7156 C CA . GLU A 1 74 ? 12.469 -5.394 3.448 1.00 0.00 74 GLU A CA 4
ATOM 7157 C C . GLU A 1 74 ? 11.081 -5.161 2.881 1.00 0.00 74 GLU A C 4
ATOM 7158 O O . GLU A 1 74 ? 10.756 -4.060 2.446 1.00 0.00 74 GLU A O 4
ATOM 7170 N N . ILE A 1 75 ? 10.268 -6.211 2.883 1.00 0.00 75 ILE A N 4
ATOM 7171 C CA . ILE A 1 75 ? 8.908 -6.123 2.373 1.00 0.00 75 ILE A CA 4
ATOM 7172 C C . ILE A 1 75 ? 8.099 -5.115 3.184 1.00 0.00 75 ILE A C 4
ATOM 7173 O O . ILE A 1 75 ? 7.311 -4.364 2.623 1.00 0.00 75 ILE A O 4
ATOM 7189 N N . ALA A 1 76 ? 8.325 -5.081 4.492 1.00 0.00 76 ALA A N 4
ATOM 7190 C CA . ALA A 1 76 ? 7.661 -4.104 5.353 1.00 0.00 76 ALA A CA 4
ATOM 7191 C C . ALA A 1 76 ? 7.973 -2.679 4.893 1.00 0.00 76 ALA A C 4
ATOM 7192 O O . ALA A 1 76 ? 7.081 -1.831 4.805 1.00 0.00 76 ALA A O 4
ATOM 7199 N N . MET A 1 77 ? 9.245 -2.425 4.595 1.00 0.00 77 MET A N 4
ATOM 7200 C CA . MET A 1 77 ? 9.664 -1.124 4.074 1.00 0.00 77 MET A CA 4
ATOM 7201 C C . MET A 1 77 ? 9.105 -0.899 2.669 1.00 0.00 77 MET A C 4
ATOM 7202 O O . MET A 1 77 ? 8.583 0.172 2.360 1.00 0.00 77 MET A O 4
ATOM 7216 N N . ARG A 1 78 ? 9.219 -1.922 1.829 1.00 0.00 78 ARG A N 4
ATOM 7217 C CA . ARG A 1 78 ? 8.779 -1.844 0.440 1.00 0.00 78 ARG A CA 4
ATOM 7218 C C . ARG A 1 78 ? 7.274 -1.601 0.334 1.00 0.00 78 ARG A C 4
ATOM 7219 O O . ARG A 1 78 ? 6.832 -0.781 -0.468 1.00 0.00 78 ARG A O 4
ATOM 7240 N N . VAL A 1 79 ? 6.490 -2.304 1.144 1.00 0.00 79 VAL A N 4
ATOM 7241 C CA . VAL A 1 79 ? 5.040 -2.133 1.140 1.00 0.00 79 VAL A CA 4
ATOM 7242 C C . VAL A 1 79 ? 4.659 -0.730 1.605 1.00 0.00 79 VAL A C 4
ATOM 7243 O O . VAL A 1 79 ? 3.750 -0.112 1.052 1.00 0.00 79 VAL A O 4
ATOM 7256 N N . LYS A 1 80 ? 5.373 -0.219 2.606 1.00 0.00 80 LYS A N 4
ATOM 7257 C CA . LYS A 1 80 ? 5.140 1.138 3.087 1.00 0.00 80 LYS A CA 4
ATOM 7258 C C . LYS A 1 80 ? 5.390 2.146 1.969 1.00 0.00 80 LYS A C 4
ATOM 7259 O O . LYS A 1 80 ? 4.672 3.137 1.844 1.00 0.00 80 LYS A O 4
ATOM 7278 N N . GLN A 1 81 ? 6.404 1.877 1.154 1.00 0.00 81 GLN A N 4
ATOM 7279 C CA . GLN A 1 81 ? 6.725 2.727 0.016 1.00 0.00 81 GLN A CA 4
ATOM 7280 C C . GLN A 1 81 ? 5.538 2.796 -0.946 1.00 0.00 81 GLN A C 4
ATOM 7281 O O . GLN A 1 81 ? 5.117 3.880 -1.354 1.00 0.00 81 GLN A O 4
ATOM 7295 N N . TYR A 1 82 ? 4.991 1.631 -1.284 1.00 0.00 82 TYR A N 4
ATOM 7296 C CA . TYR A 1 82 ? 3.841 1.554 -2.181 1.00 0.00 82 TYR A CA 4
ATOM 7297 C C . TYR A 1 82 ? 2.642 2.249 -1.553 1.00 0.00 82 TYR A C 4
ATOM 7298 O O . TYR A 1 82 ? 1.957 3.041 -2.201 1.00 0.00 82 TYR A O 4
ATOM 7316 N N . ALA A 1 83 ? 2.408 1.950 -0.280 1.00 0.00 83 ALA A N 4
ATOM 7317 C CA . ALA A 1 83 ? 1.290 2.522 0.459 1.00 0.00 83 ALA A CA 4
ATOM 7318 C C . ALA A 1 83 ? 1.366 4.043 0.484 1.00 0.00 83 ALA A C 4
ATOM 7319 O O . ALA A 1 83 ? 0.365 4.718 0.265 1.00 0.00 83 ALA A O 4
ATOM 7326 N N . THR A 1 84 ? 2.557 4.574 0.734 1.00 0.00 84 THR A N 4
ATOM 7327 C CA . THR A 1 84 ? 2.761 6.016 0.795 1.00 0.00 84 THR A CA 4
ATOM 7328 C C . THR A 1 84 ? 2.388 6.680 -0.533 1.00 0.00 84 THR A C 4
ATOM 7329 O O . THR A 1 84 ? 1.763 7.744 -0.551 1.00 0.00 84 THR A O 4
ATOM 7340 N N . ALA A 1 85 ? 2.744 6.033 -1.638 1.00 0.00 85 ALA A N 4
ATOM 7341 C CA . ALA A 1 85 ? 2.403 6.539 -2.963 1.00 0.00 85 ALA A CA 4
ATOM 7342 C C . ALA A 1 85 ? 0.889 6.574 -3.152 1.00 0.00 85 ALA A C 4
ATOM 7343 O O . ALA A 1 85 ? 0.337 7.536 -3.693 1.00 0.00 85 ALA A O 4
ATOM 7350 N N . ILE A 1 86 ? 0.222 5.524 -2.685 1.00 0.00 86 ILE A N 4
ATOM 7351 C CA . ILE A 1 86 ? -1.233 5.443 -2.749 1.00 0.00 86 ILE A CA 4
ATOM 7352 C C . ILE A 1 86 ? -1.865 6.479 -1.821 1.00 0.00 86 ILE A C 4
ATOM 7353 O O . ILE A 1 86 ? -2.885 7.080 -2.149 1.00 0.00 86 ILE A O 4
ATOM 7369 N N . MET A 1 87 ? -1.237 6.701 -0.671 1.00 0.00 87 MET A N 4
ATOM 7370 C CA . MET A 1 87 ? -1.719 7.686 0.293 1.00 0.00 87 MET A CA 4
ATOM 7371 C C . MET A 1 87 ? -1.637 9.096 -0.283 1.00 0.00 87 MET A C 4
ATOM 7372 O O . MET A 1 87 ? -2.483 9.938 0.003 1.00 0.00 87 MET A O 4
ATOM 7386 N N . ARG A 1 88 ? -0.619 9.351 -1.100 1.00 0.00 88 ARG A N 4
ATOM 7387 C CA . ARG A 1 88 ? -0.502 10.638 -1.774 1.00 0.00 88 ARG A CA 4
ATOM 7388 C C . ARG A 1 88 ? -1.634 10.801 -2.784 1.00 0.00 88 ARG A C 4
ATOM 7389 O O . ARG A 1 88 ? -2.227 11.874 -2.906 1.00 0.00 88 ARG A O 4
ATOM 7410 N N . TYR A 1 89 ? -1.946 9.718 -3.487 1.00 0.00 89 TYR A N 4
ATOM 7411 C CA . TYR A 1 89 ? -3.066 9.705 -4.419 1.00 0.00 89 TYR A CA 4
ATOM 7412 C C . TYR A 1 89 ? -4.375 9.870 -3.648 1.00 0.00 89 TYR A C 4
ATOM 7413 O O . TYR A 1 89 ? -5.339 10.450 -4.149 1.00 0.00 89 TYR A O 4
ATOM 7431 N N . ALA A 1 90 ? -4.388 9.370 -2.417 1.00 0.00 90 ALA A N 4
ATOM 7432 C CA . ALA A 1 90 ? -5.531 9.515 -1.530 1.00 0.00 90 ALA A CA 4
ATOM 7433 C C . ALA A 1 90 ? -5.773 10.982 -1.189 1.00 0.00 90 ALA A C 4
ATOM 7434 O O . ALA A 1 90 ? -6.892 11.475 -1.316 1.00 0.00 90 ALA A O 4
ATOM 7441 N N . VAL A 1 91 ? -4.720 11.680 -0.769 1.00 0.00 91 VAL A N 4
ATOM 7442 C CA . VAL A 1 91 ? -4.825 13.106 -0.453 1.00 0.00 91 VAL A CA 4
ATOM 7443 C C . VAL A 1 91 ? -5.243 13.890 -1.695 1.00 0.00 91 VAL A C 4
ATOM 7444 O O . VAL A 1 91 ? -5.981 14.875 -1.613 1.00 0.00 91 VAL A O 4
ATOM 7457 N N . GLN A 1 92 ? -4.784 13.422 -2.849 1.00 0.00 92 GLN A N 4
ATOM 7458 C CA . GLN A 1 92 ? -5.081 14.065 -4.121 1.00 0.00 92 GLN A CA 4
ATOM 7459 C C . GLN A 1 92 ? -6.567 13.941 -4.465 1.00 0.00 92 GLN A C 4
ATOM 7460 O O . GLN A 1 92 ? -7.128 14.785 -5.166 1.00 0.00 92 GLN A O 4
ATOM 7474 N N . GLN A 1 93 ? -7.204 12.885 -3.965 1.00 0.00 93 GLN A N 4
ATOM 7475 C CA . GLN A 1 93 ? -8.642 12.698 -4.159 1.00 0.00 93 GLN A CA 4
ATOM 7476 C C . GLN A 1 93 ? -9.416 13.173 -2.931 1.00 0.00 93 GLN A C 4
ATOM 7477 O O . GLN A 1 93 ? -10.626 12.972 -2.838 1.00 0.00 93 GLN A O 4
ATOM 7491 N N . LYS A 1 94 ? -8.695 13.784 -1.990 1.00 0.00 94 LYS A N 4
ATOM 7492 C CA . LYS A 1 94 ? -9.281 14.314 -0.755 1.00 0.00 94 LYS A CA 4
ATOM 7493 C C . LYS A 1 94 ? -9.847 13.182 0.111 1.00 0.00 94 LYS A C 4
ATOM 7494 O O . LYS A 1 94 ? -10.786 13.373 0.886 1.00 0.00 94 LYS A O 4
ATOM 7513 N N . MET A 1 95 ? -9.250 12.006 -0.018 1.00 0.00 95 MET A N 4
ATOM 7514 C CA . MET A 1 95 ? -9.626 10.852 0.791 1.00 0.00 95 MET A CA 4
ATOM 7515 C C . MET A 1 95 ? -9.126 11.037 2.212 1.00 0.00 95 MET A C 4
ATOM 7516 O O . MET A 1 95 ? -9.883 10.942 3.176 1.00 0.00 95 MET A O 4
ATOM 7530 N N . ILE A 1 96 ? -7.834 11.300 2.322 1.00 0.00 96 ILE A N 4
ATOM 7531 C CA . ILE A 1 96 ? -7.213 11.600 3.596 1.00 0.00 96 ILE A CA 4
ATOM 7532 C C . ILE A 1 96 ? -6.583 12.981 3.522 1.00 0.00 96 ILE A C 4
ATOM 7533 O O . ILE A 1 96 ? -6.233 13.448 2.438 1.00 0.00 96 ILE A O 4
ATOM 7549 N N . ARG A 1 97 ? -6.451 13.640 4.658 1.00 0.00 97 ARG A N 4
ATOM 7550 C CA . ARG A 1 97 ? -5.973 15.017 4.673 1.00 0.00 97 ARG A CA 4
ATOM 7551 C C . ARG A 1 97 ? -4.450 15.070 4.680 1.00 0.00 97 ARG A C 4
ATOM 7552 O O . ARG A 1 97 ? -3.850 15.968 4.090 1.00 0.00 97 ARG A O 4
ATOM 7573 N N . PHE A 1 98 ? -3.828 14.103 5.339 1.00 0.00 98 PHE A N 4
ATOM 7574 C CA . PHE A 1 98 ? -2.374 14.034 5.409 1.00 0.00 98 PHE A CA 4
ATOM 7575 C C . PHE A 1 98 ? -1.903 12.587 5.399 1.00 0.00 98 PHE A C 4
ATOM 7576 O O . PHE A 1 98 ? -2.715 11.663 5.464 1.00 0.00 98 PHE A O 4
ATOM 7593 N N . ASN A 1 99 ? -0.594 12.402 5.327 1.00 0.00 99 ASN A N 4
ATOM 7594 C CA . ASN A 1 99 ? 0.000 11.071 5.284 1.00 0.00 99 ASN A CA 4
ATOM 7595 C C . ASN A 1 99 ? 0.408 10.620 6.687 1.00 0.00 99 ASN A C 4
ATOM 7596 O O . ASN A 1 99 ? 1.281 11.222 7.308 1.00 0.00 99 ASN A O 4
ATOM 7607 N N . PRO A 1 100 ? -0.221 9.550 7.202 1.00 0.00 100 PRO A N 4
ATOM 7608 C CA . PRO A 1 100 ? 0.043 9.037 8.551 1.00 0.00 100 PRO A CA 4
ATOM 7609 C C . PRO A 1 100 ? 1.398 8.339 8.673 1.00 0.00 100 PRO A C 4
ATOM 7610 O O . PRO A 1 100 ? 1.915 8.165 9.774 1.00 0.00 100 PRO A O 4
ATOM 7621 N N . ALA A 1 101 ? 1.980 7.949 7.544 1.00 0.00 101 ALA A N 4
ATOM 7622 C CA . ALA A 1 101 ? 3.255 7.241 7.557 1.00 0.00 101 ALA A CA 4
ATOM 7623 C C . ALA A 1 101 ? 4.396 8.186 7.931 1.00 0.00 101 ALA A C 4
ATOM 7624 O O . ALA A 1 101 ? 5.335 7.796 8.627 1.00 0.00 101 ALA A O 4
ATOM 7631 N N . TYR A 1 102 ? 4.302 9.434 7.476 1.00 0.00 102 TYR A N 4
ATOM 7632 C CA . TYR A 1 102 ? 5.270 10.463 7.851 1.00 0.00 102 TYR A CA 4
ATOM 7633 C C . TYR A 1 102 ? 4.946 11.023 9.231 1.00 0.00 102 TYR A C 4
ATOM 7634 O O . TYR A 1 102 ? 5.804 11.606 9.892 1.00 0.00 102 TYR A O 4
ATOM 7652 N N . ASP A 1 103 ? 3.701 10.821 9.655 1.00 0.00 103 ASP A N 4
ATOM 7653 C CA . ASP A 1 103 ? 3.178 11.399 10.897 1.00 0.00 103 ASP A CA 4
ATOM 7654 C C . ASP A 1 103 ? 3.964 10.927 12.122 1.00 0.00 103 ASP A C 4
ATOM 7655 O O . ASP A 1 103 ? 3.997 11.604 13.150 1.00 0.00 103 ASP A O 4
ATOM 7664 N N . LEU A 1 104 ? 4.605 9.773 12.004 1.00 0.00 104 LEU A N 4
ATOM 7665 C CA . LEU A 1 104 ? 5.402 9.227 13.096 1.00 0.00 104 LEU A CA 4
ATOM 7666 C C . LEU A 1 104 ? 6.672 10.042 13.312 1.00 0.00 104 LEU A C 4
ATOM 7667 O O . LEU A 1 104 ? 7.191 10.098 14.429 1.00 0.00 104 LEU A O 4
ATOM 7683 N N . GLU A 1 105 ? 7.162 10.659 12.233 1.00 0.00 105 GLU A N 4
ATOM 7684 C CA . GLU A 1 105 ? 8.426 11.406 12.229 1.00 0.00 105 GLU A CA 4
ATOM 7685 C C . GLU A 1 105 ? 9.632 10.494 12.450 1.00 0.00 105 GLU A C 4
ATOM 7686 O O . GLU A 1 105 ? 10.551 10.462 11.635 1.00 0.00 105 GLU A O 4
ATOM 7698 N N . GLY A 1 106 ? 9.628 9.755 13.549 1.00 0.00 106 GLY A N 4
ATOM 7699 C CA . GLY A 1 106 ? 10.744 8.894 13.875 1.00 0.00 106 GLY A CA 4
ATOM 7700 C C . GLY A 1 106 ? 10.584 8.260 15.236 1.00 0.00 106 GLY A C 4
ATOM 7701 O O . GLY A 1 106 ? 11.514 8.256 16.041 1.00 0.00 106 GLY A O 4
ATOM 7705 N N . ALA A 1 107 ? 9.392 7.733 15.496 1.00 0.00 107 ALA A N 4
ATOM 7706 C CA . ALA A 1 107 ? 9.106 7.061 16.758 1.00 0.00 107 ALA A CA 4
ATOM 7707 C C . ALA A 1 107 ? 10.004 5.841 16.934 1.00 0.00 107 ALA A C 4
ATOM 7708 O O . ALA A 1 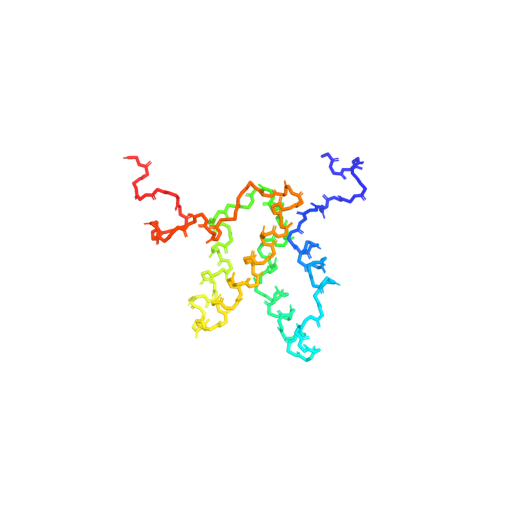107 ? 10.364 5.474 18.051 1.00 0.00 107 ALA A O 4
ATOM 7715 N N . VAL A 1 108 ? 10.366 5.226 15.819 1.00 0.00 108 VAL A N 4
ATOM 7716 C CA . VAL A 1 108 ? 11.284 4.102 15.822 1.00 0.00 108 VAL A CA 4
ATOM 7717 C C . VAL A 1 108 ? 12.219 4.205 14.620 1.00 0.00 108 VAL A C 4
ATOM 7718 O O . VAL A 1 108 ? 11.778 4.473 13.502 1.00 0.00 108 VAL A O 4
ATOM 7731 N N . GLN A 1 109 ? 13.510 4.033 14.865 1.00 0.00 109 GLN A N 4
ATOM 7732 C CA . GLN A 1 109 ? 14.512 4.130 13.812 1.00 0.00 109 GLN A CA 4
ATOM 7733 C C . GLN A 1 109 ? 15.449 2.929 13.872 1.00 0.00 109 GLN A C 4
ATOM 7734 O O . GLN A 1 109 ? 15.297 2.068 14.738 1.00 0.00 109 GLN A O 4
ATOM 7748 N N . LYS A 1 110 ? 16.419 2.881 12.961 1.00 0.00 110 LYS A N 4
ATOM 7749 C CA . LYS A 1 110 ? 17.382 1.778 12.901 1.00 0.00 110 LYS A CA 4
ATOM 7750 C C . LYS A 1 110 ? 18.189 1.665 14.195 1.00 0.00 110 LYS A C 4
ATOM 7751 O O . LYS A 1 110 ? 18.672 0.587 14.550 1.00 0.00 110 LYS A O 4
ATOM 7770 N N . LEU A 1 111 ? 18.330 2.782 14.893 1.00 0.00 111 LEU A N 4
ATOM 7771 C CA . LEU A 1 111 ? 19.075 2.820 16.144 1.00 0.00 111 LEU A CA 4
ATOM 7772 C C . LEU A 1 111 ? 18.264 2.193 17.278 1.00 0.00 111 LEU A C 4
ATOM 7773 O O . LEU A 1 111 ? 18.813 1.783 18.304 1.00 0.00 111 LEU A O 4
ATOM 7789 N N . GLU A 1 112 ? 16.958 2.100 17.072 1.00 0.00 112 GLU A N 4
ATOM 7790 C CA . GLU A 1 112 ? 16.055 1.600 18.094 1.00 0.00 112 GLU A CA 4
ATOM 7791 C C . GLU A 1 112 ? 15.615 0.177 17.797 1.00 0.00 112 GLU A C 4
ATOM 7792 O O . GLU A 1 112 ? 15.755 -0.316 16.678 1.00 0.00 112 GLU A O 4
ATOM 7804 N N . HIS A 1 113 ? 15.096 -0.483 18.819 1.00 0.00 113 HIS A N 4
ATOM 7805 C CA . HIS A 1 113 ? 14.605 -1.844 18.693 1.00 0.00 113 HIS A CA 4
ATOM 7806 C C . HIS A 1 113 ? 13.283 -1.979 19.435 1.00 0.00 113 HIS A C 4
ATOM 7807 O O . HIS A 1 113 ? 12.836 -1.034 20.085 1.00 0.00 113 HIS A O 4
ATOM 7822 N N . HIS A 1 114 ? 12.666 -3.149 19.341 1.00 0.00 114 HIS A N 4
ATOM 7823 C CA . HIS A 1 114 ? 11.380 -3.394 19.988 1.00 0.00 114 HIS A CA 4
ATOM 7824 C C . HIS A 1 114 ? 11.564 -3.597 21.486 1.00 0.00 114 HIS A C 4
ATOM 7825 O O . HIS A 1 114 ? 10.626 -3.442 22.264 1.00 0.00 114 HIS A O 4
ATOM 7840 N N . HIS A 1 115 ? 12.777 -3.959 21.878 1.00 0.00 115 HIS A N 4
ATOM 7841 C CA . HIS A 1 115 ? 13.127 -4.057 23.286 1.00 0.00 115 HIS A CA 4
ATOM 7842 C C . HIS A 1 115 ? 14.220 -3.054 23.626 1.00 0.00 115 HIS A C 4
ATOM 7843 O O . HIS A 1 115 ? 15.402 -3.301 23.382 1.00 0.00 115 HIS A O 4
ATOM 7858 N N . HIS A 1 116 ? 13.821 -1.911 24.158 1.00 0.00 116 HIS A N 4
ATOM 7859 C CA . HIS A 1 116 ? 14.774 -0.884 24.550 1.00 0.00 116 HIS A CA 4
ATOM 7860 C C . HIS A 1 116 ? 15.177 -1.093 26.005 1.00 0.00 116 HIS A C 4
ATOM 7861 O O . HIS A 1 116 ? 14.528 -0.588 26.919 1.00 0.00 116 HIS A O 4
ATOM 7876 N N . HIS A 1 117 ? 16.225 -1.872 26.212 1.00 0.00 117 HIS A N 4
ATOM 7877 C CA . HIS A 1 117 ? 16.731 -2.130 27.554 1.00 0.00 117 HIS A CA 4
ATOM 7878 C C . HIS A 1 117 ? 18.102 -1.490 27.725 1.00 0.00 117 HIS A C 4
ATOM 7879 O O . HIS A 1 117 ? 18.935 -1.550 26.823 1.00 0.00 117 HIS A O 4
ATOM 7894 N N . HIS A 1 118 ? 18.324 -0.864 28.868 1.00 0.00 118 HIS A N 4
ATOM 7895 C CA . HIS A 1 118 ? 19.617 -0.276 29.168 1.00 0.00 118 HIS A CA 4
ATOM 7896 C C . HIS A 1 118 ? 20.459 -1.254 29.976 1.00 0.00 118 HIS A C 4
ATOM 7897 O O . HIS A 1 118 ? 21.269 -1.983 29.369 1.00 0.00 118 HIS A O 4
ATOM 7913 N N . LYS A 1 1 ? -12.529 6.189 -23.272 1.00 0.00 1 LYS A N 5
ATOM 7914 C CA . LYS A 1 1 ? -12.269 7.403 -24.081 1.00 0.00 1 LYS A CA 5
ATOM 7915 C C . LYS A 1 1 ? -12.980 8.628 -23.503 1.00 0.00 1 LYS A C 5
ATOM 7916 O O . LYS A 1 1 ? -12.671 9.764 -23.871 1.00 0.00 1 LYS A O 5
ATOM 7937 N N . SER A 1 2 ? -13.932 8.406 -22.605 1.00 0.00 2 SER A N 5
ATOM 7938 C CA . SER A 1 2 ? -14.578 9.506 -21.902 1.00 0.00 2 SER A CA 5
ATOM 7939 C C . SER A 1 2 ? -13.724 9.946 -20.723 1.00 0.00 2 SER A C 5
ATOM 7940 O O . SER A 1 2 ? -12.949 9.155 -20.184 1.00 0.00 2 SER A O 5
ATOM 7948 N N . VAL A 1 3 ? -13.853 11.207 -20.331 1.00 0.00 3 VAL A N 5
ATOM 7949 C CA . VAL A 1 3 ? -13.150 11.706 -19.158 1.00 0.00 3 VAL A CA 5
ATOM 7950 C C . VAL A 1 3 ? -13.650 10.978 -17.918 1.00 0.00 3 VAL A C 5
ATOM 7951 O O . VAL A 1 3 ? -12.864 10.486 -17.106 1.00 0.00 3 VAL A O 5
ATOM 7964 N N . GLN A 1 4 ? -14.967 10.894 -17.798 1.00 0.00 4 GLN A N 5
ATOM 7965 C CA . GLN A 1 4 ? -15.599 10.186 -16.697 1.00 0.00 4 GLN A CA 5
ATOM 7966 C C . GLN A 1 4 ? -16.748 9.335 -17.220 1.00 0.00 4 GLN A C 5
ATOM 7967 O O . GLN A 1 4 ? -17.646 9.838 -17.897 1.00 0.00 4 GLN A O 5
ATOM 7981 N N . GLU A 1 5 ? -16.705 8.044 -16.925 1.00 0.00 5 GLU A N 5
ATOM 7982 C CA . GLU A 1 5 ? -17.744 7.124 -17.366 1.00 0.00 5 GLU A CA 5
ATOM 7983 C C . GLU A 1 5 ? -18.783 6.938 -16.261 1.00 0.00 5 GLU A C 5
ATOM 7984 O O . GLU A 1 5 ? -18.838 7.728 -15.319 1.00 0.00 5 GLU A O 5
ATOM 7996 N N . LYS A 1 6 ? -19.590 5.887 -16.361 1.00 0.00 6 LYS A N 5
ATOM 7997 C CA . LYS A 1 6 ? -20.673 5.657 -15.406 1.00 0.00 6 LYS A CA 5
ATOM 7998 C C . LYS A 1 6 ? -20.172 4.887 -14.185 1.00 0.00 6 LYS A C 5
ATOM 7999 O O . LYS A 1 6 ? -20.926 4.165 -13.535 1.00 0.00 6 LYS A O 5
ATOM 8018 N N . ARG A 1 7 ? -18.898 5.068 -13.872 1.00 0.00 7 ARG A N 5
ATOM 8019 C CA . ARG A 1 7 ? -18.277 4.388 -12.743 1.00 0.00 7 ARG A CA 5
ATOM 8020 C C . ARG A 1 7 ? -18.259 5.307 -11.527 1.00 0.00 7 ARG A C 5
ATOM 8021 O O . ARG A 1 7 ? -18.681 6.464 -11.609 1.00 0.00 7 ARG A O 5
ATOM 8042 N N . ASN A 1 8 ? -17.774 4.795 -10.406 1.00 0.00 8 ASN A N 5
ATOM 8043 C CA . ASN A 1 8 ? -17.669 5.590 -9.187 1.00 0.00 8 ASN A CA 5
ATOM 8044 C C . ASN A 1 8 ? -16.391 5.249 -8.438 1.00 0.00 8 ASN A C 5
ATOM 8045 O O . ASN A 1 8 ? -16.262 4.161 -7.870 1.00 0.00 8 ASN A O 5
ATOM 8056 N N . ASN A 1 9 ? -15.438 6.168 -8.461 1.00 0.00 9 ASN A N 5
ATOM 8057 C CA . ASN A 1 9 ? -14.199 5.999 -7.719 1.00 0.00 9 ASN A CA 5
ATOM 8058 C C . ASN A 1 9 ? -14.450 6.199 -6.230 1.00 0.00 9 ASN A C 5
ATOM 8059 O O . ASN A 1 9 ? -14.379 7.317 -5.715 1.00 0.00 9 ASN A O 5
ATOM 8070 N N . THR A 1 10 ? -14.789 5.112 -5.558 1.00 0.00 10 THR A N 5
ATOM 8071 C CA . THR A 1 10 ? -15.043 5.140 -4.133 1.00 0.00 10 THR A CA 5
ATOM 8072 C C . THR A 1 10 ? -13.731 5.303 -3.372 1.00 0.00 10 THR A C 5
ATOM 8073 O O . THR A 1 10 ? -12.724 4.687 -3.720 1.00 0.00 10 THR A O 5
ATOM 8084 N N . ARG A 1 11 ? -13.749 6.132 -2.338 1.00 0.00 11 ARG A N 5
ATOM 8085 C CA . ARG A 1 11 ? -12.555 6.425 -1.553 1.00 0.00 11 ARG A CA 5
ATOM 8086 C C . ARG A 1 11 ? -12.207 5.294 -0.581 1.00 0.00 11 ARG A C 5
ATOM 8087 O O . ARG A 1 11 ? -11.712 5.537 0.516 1.00 0.00 11 ARG A O 5
ATOM 8108 N N . ALA A 1 12 ? -12.438 4.059 -1.004 1.00 0.00 12 ALA A N 5
ATOM 8109 C CA . ALA A 1 12 ? -12.024 2.902 -0.230 1.00 0.00 12 ALA A CA 5
ATOM 8110 C C . ALA A 1 12 ? -10.645 2.461 -0.698 1.00 0.00 12 ALA A C 5
ATOM 8111 O O . ALA A 1 12 ? -10.308 2.639 -1.868 1.00 0.00 12 ALA A O 5
ATOM 8118 N N . PHE A 1 13 ? -9.857 1.890 0.202 1.00 0.00 13 PHE A N 5
ATOM 8119 C CA . PHE A 1 13 ? -8.476 1.536 -0.107 1.00 0.00 13 PHE A CA 5
ATOM 8120 C C . PHE A 1 13 ? -8.391 0.612 -1.319 1.00 0.00 13 PHE A C 5
ATOM 8121 O O . PHE A 1 13 ? -7.607 0.859 -2.229 1.00 0.00 13 PHE A O 5
ATOM 8138 N N . LYS A 1 14 ? -9.206 -0.440 -1.334 1.00 0.00 14 LYS A N 5
ATOM 8139 C CA . LYS A 1 14 ? -9.183 -1.411 -2.429 1.00 0.00 14 LYS A CA 5
ATOM 8140 C C . LYS A 1 14 ? -9.470 -0.740 -3.775 1.00 0.00 14 LYS A C 5
ATOM 8141 O O . LYS A 1 14 ? -8.824 -1.040 -4.785 1.00 0.00 14 LYS A O 5
ATOM 8160 N N . THR A 1 15 ? -10.421 0.181 -3.777 1.00 0.00 15 THR A N 5
ATOM 8161 C CA . THR A 1 15 ? -10.826 0.864 -4.990 1.00 0.00 15 THR A CA 5
ATOM 8162 C C . THR A 1 15 ? -9.746 1.840 -5.445 1.00 0.00 15 THR A C 5
ATOM 8163 O O . THR A 1 15 ? -9.330 1.835 -6.603 1.00 0.00 15 THR A O 5
ATOM 8174 N N . VAL A 1 16 ? -9.278 2.651 -4.510 1.00 0.00 16 VAL A N 5
ATOM 8175 C CA . VAL A 1 16 ? -8.302 3.685 -4.806 1.00 0.00 16 VAL A CA 5
ATOM 8176 C C . VAL A 1 16 ? -6.944 3.088 -5.160 1.00 0.00 16 VAL A C 5
ATOM 8177 O O . VAL A 1 16 ? -6.248 3.601 -6.034 1.00 0.00 16 VAL A O 5
ATOM 8190 N N . ALA A 1 17 ? -6.576 1.998 -4.497 1.00 0.00 17 ALA A N 5
ATOM 8191 C CA . ALA A 1 17 ? -5.337 1.303 -4.820 1.00 0.00 17 ALA A CA 5
ATOM 8192 C C . ALA A 1 17 ? -5.387 0.763 -6.243 1.00 0.00 17 ALA A C 5
ATOM 8193 O O . ALA A 1 17 ? -4.390 0.787 -6.962 1.00 0.00 17 ALA A O 5
ATOM 8200 N N . LYS A 1 18 ? -6.560 0.287 -6.649 1.00 0.00 18 LYS A N 5
ATOM 8201 C CA . LYS A 1 18 ? -6.754 -0.199 -8.009 1.00 0.00 18 LYS A CA 5
ATOM 8202 C C . LYS A 1 18 ? -6.640 0.946 -9.015 1.00 0.00 18 LYS A C 5
ATOM 8203 O O . LYS A 1 18 ? -6.003 0.803 -10.061 1.00 0.00 18 LYS A O 5
ATOM 8222 N N . SER A 1 19 ? -7.252 2.078 -8.690 1.00 0.00 19 SER A N 5
ATOM 8223 C CA . SER A 1 19 ? -7.152 3.269 -9.522 1.00 0.00 19 SER A CA 5
ATOM 8224 C C . SER A 1 19 ? -5.705 3.756 -9.580 1.00 0.00 19 SER A C 5
ATOM 8225 O O . SER A 1 19 ? -5.215 4.157 -10.636 1.00 0.00 19 SER A O 5
ATOM 8233 N N . TRP A 1 20 ? -5.031 3.702 -8.440 1.00 0.00 20 TRP A N 5
ATOM 8234 C CA . TRP A 1 20 ? -3.621 4.059 -8.347 1.00 0.00 20 TRP A CA 5
ATOM 8235 C C . TRP A 1 20 ? -2.788 3.170 -9.265 1.00 0.00 20 TRP A C 5
ATOM 8236 O O . TRP A 1 20 ? -1.953 3.655 -10.027 1.00 0.00 20 TRP A O 5
ATOM 8257 N N . PHE A 1 21 ? -3.047 1.871 -9.200 1.00 0.00 21 PHE A N 5
ATOM 8258 C CA . PHE A 1 21 ? -2.340 0.886 -10.016 1.00 0.00 21 PHE A CA 5
ATOM 8259 C C . PHE A 1 21 ? -2.563 1.138 -11.509 1.00 0.00 21 PHE A C 5
ATOM 8260 O O . PHE A 1 21 ? -1.660 0.947 -12.323 1.00 0.00 21 PHE A O 5
ATOM 8277 N N . ALA A 1 22 ? -3.765 1.576 -11.861 1.00 0.00 22 ALA A N 5
ATOM 8278 C CA . ALA A 1 22 ? -4.101 1.849 -13.253 1.00 0.00 22 ALA A CA 5
ATOM 8279 C C . ALA A 1 22 ? -3.564 3.210 -13.700 1.00 0.00 22 ALA A C 5
ATOM 8280 O O . ALA A 1 22 ? -3.412 3.468 -14.895 1.00 0.00 22 ALA A O 5
ATOM 8287 N N . THR A 1 23 ? -3.281 4.073 -12.739 1.00 0.00 23 THR A N 5
ATOM 8288 C CA . THR A 1 23 ? -2.796 5.411 -13.037 1.00 0.00 23 THR A CA 5
ATOM 8289 C C . THR A 1 23 ? -1.269 5.444 -13.065 1.00 0.00 23 THR A C 5
ATOM 8290 O O . THR A 1 23 ? -0.664 5.919 -14.028 1.00 0.00 23 THR A O 5
ATOM 8301 N N . LYS A 1 24 ? -0.653 4.923 -12.015 1.00 0.00 24 LYS A N 5
ATOM 8302 C CA . LYS A 1 24 ? 0.790 4.966 -11.880 1.00 0.00 24 LYS A CA 5
ATOM 8303 C C . LYS A 1 24 ? 1.442 3.787 -12.591 1.00 0.00 24 LYS A C 5
ATOM 8304 O O . LYS A 1 24 ? 1.142 2.627 -12.315 1.00 0.00 24 LYS A O 5
ATOM 8323 N N . THR A 1 25 ? 2.339 4.103 -13.508 1.00 0.00 25 THR A N 5
ATOM 8324 C CA . THR A 1 25 ? 3.044 3.096 -14.279 1.00 0.00 25 THR A CA 5
ATOM 8325 C C . THR A 1 25 ? 4.515 3.469 -14.425 1.00 0.00 25 THR A C 5
ATOM 8326 O O . THR A 1 25 ? 4.994 3.762 -15.520 1.00 0.00 25 THR A O 5
ATOM 8337 N N . THR A 1 26 ? 5.215 3.492 -13.301 1.00 0.00 26 THR A N 5
ATOM 8338 C CA . THR A 1 26 ? 6.627 3.840 -13.284 1.00 0.00 26 THR A CA 5
ATOM 8339 C C . THR A 1 26 ? 7.502 2.593 -13.230 1.00 0.00 26 THR A C 5
ATOM 8340 O O . THR A 1 26 ? 8.731 2.675 -13.276 1.00 0.00 26 THR A O 5
ATOM 8351 N N . TRP A 1 27 ? 6.862 1.439 -13.132 1.00 0.00 27 TRP A N 5
ATOM 8352 C CA . TRP A 1 27 ? 7.577 0.175 -13.059 1.00 0.00 27 TRP A CA 5
ATOM 8353 C C . TRP A 1 27 ? 7.211 -0.706 -14.246 1.00 0.00 27 TRP A C 5
ATOM 8354 O O . TRP A 1 27 ? 6.458 -0.290 -15.129 1.00 0.00 27 TRP A O 5
ATOM 8375 N N . SER A 1 28 ? 7.749 -1.913 -14.266 1.00 0.00 28 SER A N 5
ATOM 8376 C CA . SER A 1 28 ? 7.413 -2.884 -15.291 1.00 0.00 28 SER A CA 5
ATOM 8377 C C . SER A 1 28 ? 6.125 -3.609 -14.913 1.00 0.00 28 SER A C 5
ATOM 8378 O O . SER A 1 28 ? 5.733 -3.614 -13.745 1.00 0.00 28 SER A O 5
ATOM 8386 N N . GLU A 1 29 ? 5.468 -4.215 -15.893 1.00 0.00 29 GLU A N 5
ATOM 8387 C CA . GLU A 1 29 ? 4.197 -4.888 -15.658 1.00 0.00 29 GLU A CA 5
ATOM 8388 C C . GLU A 1 29 ? 4.349 -6.037 -14.671 1.00 0.00 29 GLU A C 5
ATOM 8389 O O . GLU A 1 29 ? 3.515 -6.205 -13.786 1.00 0.00 29 GLU A O 5
ATOM 8401 N N . ASP A 1 30 ? 5.415 -6.816 -14.816 1.00 0.00 30 ASP A N 5
ATOM 8402 C CA . ASP A 1 30 ? 5.647 -7.957 -13.930 1.00 0.00 30 ASP A CA 5
ATOM 8403 C C . ASP A 1 30 ? 5.925 -7.491 -12.511 1.00 0.00 30 ASP A C 5
ATOM 8404 O O . ASP A 1 30 ? 5.458 -8.097 -11.545 1.00 0.00 30 ASP A O 5
ATOM 8413 N N . TYR A 1 31 ? 6.679 -6.408 -12.380 1.00 0.00 31 TYR A N 5
ATOM 8414 C CA . TYR A 1 31 ? 6.981 -5.867 -11.065 1.00 0.00 31 TYR A CA 5
ATOM 8415 C C . TYR A 1 31 ? 5.721 -5.276 -10.447 1.00 0.00 31 TYR A C 5
ATOM 8416 O O . TYR A 1 31 ? 5.439 -5.494 -9.276 1.00 0.00 31 TYR A O 5
ATOM 8434 N N . GLN A 1 32 ? 4.947 -4.554 -11.248 1.00 0.00 32 GLN A N 5
ATOM 8435 C CA . GLN A 1 32 ? 3.691 -3.993 -10.773 1.00 0.00 32 GLN A CA 5
ATOM 8436 C C . GLN A 1 32 ? 2.705 -5.100 -10.423 1.00 0.00 32 GLN A C 5
ATOM 8437 O O . GLN A 1 32 ? 1.959 -4.988 -9.456 1.00 0.00 32 GLN A O 5
ATOM 8451 N N . ARG A 1 33 ? 2.715 -6.170 -11.211 1.00 0.00 33 ARG A N 5
ATOM 8452 C CA . ARG A 1 33 ? 1.877 -7.331 -10.944 1.00 0.00 33 ARG A CA 5
ATOM 8453 C C . ARG A 1 33 ? 2.203 -7.923 -9.578 1.00 0.00 33 ARG A C 5
ATOM 8454 O O . ARG A 1 33 ? 1.307 -8.174 -8.774 1.00 0.00 33 ARG A O 5
ATOM 8475 N N . SER A 1 34 ? 3.487 -8.134 -9.320 1.00 0.00 34 SER A N 5
ATOM 8476 C CA . SER A 1 34 ? 3.918 -8.699 -8.052 1.00 0.00 34 SER A CA 5
ATOM 8477 C C . SER A 1 34 ? 3.684 -7.715 -6.906 1.00 0.00 34 SER A C 5
ATOM 8478 O O . SER A 1 34 ? 3.326 -8.122 -5.805 1.00 0.00 34 SER A O 5
ATOM 8486 N N . VAL A 1 35 ? 3.874 -6.424 -7.170 1.00 0.00 35 VAL A N 5
ATOM 8487 C CA . VAL A 1 35 ? 3.549 -5.388 -6.191 1.00 0.00 35 VAL A CA 5
ATOM 8488 C C . VAL A 1 35 ? 2.065 -5.445 -5.836 1.00 0.00 35 VAL A C 5
ATOM 8489 O O . VAL A 1 35 ? 1.699 -5.547 -4.665 1.00 0.00 35 VAL A O 5
ATOM 8502 N N . TRP A 1 36 ? 1.228 -5.409 -6.864 1.00 0.00 36 TRP A N 5
ATOM 8503 C CA . TRP A 1 36 ? -0.221 -5.452 -6.705 1.00 0.00 36 TRP A CA 5
ATOM 8504 C C . TRP A 1 36 ? -0.657 -6.707 -5.947 1.00 0.00 36 TRP A C 5
ATOM 8505 O O . TRP A 1 36 ? -1.408 -6.627 -4.973 1.00 0.00 36 TRP A O 5
ATOM 8526 N N . THR A 1 37 ? -0.158 -7.856 -6.383 1.00 0.00 37 THR A N 5
ATOM 8527 C CA . THR A 1 37 ? -0.485 -9.126 -5.753 1.00 0.00 37 THR A CA 5
ATOM 8528 C C . THR A 1 37 ? 0.003 -9.154 -4.303 1.00 0.00 37 THR A C 5
ATOM 8529 O O . THR A 1 37 ? -0.682 -9.662 -3.412 1.00 0.00 37 THR A O 5
ATOM 8540 N N . ARG A 1 38 ? 1.182 -8.584 -4.071 1.00 0.00 38 ARG A N 5
ATOM 8541 C CA . ARG A 1 38 ? 1.753 -8.507 -2.732 1.00 0.00 38 ARG A CA 5
ATOM 8542 C C . ARG A 1 38 ? 0.867 -7.649 -1.838 1.00 0.00 38 ARG A C 5
ATOM 8543 O O . ARG A 1 38 ? 0.647 -7.967 -0.664 1.00 0.00 38 ARG A O 5
ATOM 8564 N N . LEU A 1 39 ? 0.351 -6.566 -2.408 1.00 0.00 39 LEU A N 5
ATOM 8565 C CA . LEU A 1 39 ? -0.573 -5.693 -1.702 1.00 0.00 39 LEU A CA 5
ATOM 8566 C C . LEU A 1 39 ? -1.819 -6.471 -1.297 1.00 0.00 39 LEU A C 5
ATOM 8567 O O . LEU A 1 39 ? -2.247 -6.409 -0.147 1.00 0.00 39 LEU A O 5
ATOM 8583 N N . GLU A 1 40 ? -2.378 -7.227 -2.240 1.00 0.00 40 GLU A N 5
ATOM 8584 C CA . GLU A 1 40 ? -3.554 -8.054 -1.968 1.00 0.00 40 GLU A CA 5
ATOM 8585 C C . GLU A 1 40 ? -3.269 -9.073 -0.867 1.00 0.00 40 GLU A C 5
ATOM 8586 O O . GLU A 1 40 ? -4.172 -9.493 -0.143 1.00 0.00 40 GLU A O 5
ATOM 8598 N N . THR A 1 41 ? -2.007 -9.454 -0.739 1.00 0.00 41 THR A N 5
ATOM 8599 C CA . THR A 1 41 ? -1.608 -10.492 0.196 1.00 0.00 41 THR A CA 5
ATOM 8600 C C . THR A 1 41 ? -1.531 -9.972 1.639 1.00 0.00 41 THR A C 5
ATOM 8601 O O . THR A 1 41 ? -2.111 -10.566 2.550 1.00 0.00 41 THR A O 5
ATOM 8612 N N . TYR A 1 42 ? -0.821 -8.870 1.848 1.00 0.00 42 TYR A N 5
ATOM 8613 C CA . TYR A 1 42 ? -0.542 -8.399 3.206 1.00 0.00 42 TYR A CA 5
ATOM 8614 C C . TYR A 1 42 ? -1.295 -7.117 3.561 1.00 0.00 42 TYR A C 5
ATOM 8615 O O . TYR A 1 42 ? -1.625 -6.888 4.722 1.00 0.00 42 TYR A O 5
ATOM 8633 N N . LEU A 1 43 ? -1.576 -6.294 2.563 1.00 0.00 43 LEU A N 5
ATOM 8634 C CA . LEU A 1 43 ? -2.089 -4.946 2.800 1.00 0.00 43 LEU A CA 5
ATOM 8635 C C . LEU A 1 43 ? -3.614 -4.897 2.658 1.00 0.00 43 LEU A C 5
ATOM 8636 O O . LEU A 1 43 ? -4.319 -4.418 3.545 1.00 0.00 43 LEU A O 5
ATOM 8652 N N . PHE A 1 44 ? -4.112 -5.429 1.549 1.00 0.00 44 PHE A N 5
ATOM 8653 C CA . PHE A 1 44 ? -5.549 -5.439 1.247 1.00 0.00 44 PHE A CA 5
ATOM 8654 C C . PHE A 1 44 ? -6.426 -6.174 2.289 1.00 0.00 44 PHE A C 5
ATOM 8655 O O . PHE A 1 44 ? -7.523 -5.709 2.578 1.00 0.00 44 PHE A O 5
ATOM 8672 N N . PRO A 1 45 ? -5.987 -7.315 2.875 1.00 0.00 45 PRO A N 5
ATOM 8673 C CA . PRO A 1 45 ? -6.855 -8.130 3.745 1.00 0.00 45 PRO A CA 5
ATOM 8674 C C . PRO A 1 45 ? -7.279 -7.410 5.027 1.00 0.00 45 PRO A C 5
ATOM 8675 O O . PRO A 1 45 ? -8.189 -7.862 5.728 1.00 0.00 45 PRO A O 5
ATOM 8686 N N . ASP A 1 46 ? -6.631 -6.291 5.329 1.00 0.00 46 ASP A N 5
ATOM 8687 C CA . ASP A 1 46 ? -6.927 -5.550 6.547 1.00 0.00 46 ASP A CA 5
ATOM 8688 C C . ASP A 1 46 ? -7.661 -4.246 6.240 1.00 0.00 46 ASP A C 5
ATOM 8689 O O . ASP A 1 46 ? -8.763 -4.012 6.739 1.00 0.00 46 ASP A O 5
ATOM 8698 N N . ILE A 1 47 ? -7.059 -3.414 5.400 1.00 0.00 47 ILE A N 5
ATOM 8699 C CA . ILE A 1 47 ? -7.593 -2.085 5.106 1.00 0.00 47 ILE A CA 5
ATOM 8700 C C . ILE A 1 47 ? -8.415 -2.056 3.820 1.00 0.00 47 ILE A C 5
ATOM 8701 O O . ILE A 1 47 ? -8.940 -1.013 3.440 1.00 0.00 47 ILE A O 5
ATOM 8717 N N . GLY A 1 48 ? -8.526 -3.200 3.158 1.00 0.00 48 GLY A N 5
ATOM 8718 C CA . GLY A 1 48 ? -9.238 -3.266 1.892 1.00 0.00 48 GLY A CA 5
ATOM 8719 C C . GLY A 1 48 ? -10.678 -2.803 2.001 1.00 0.00 48 GLY A C 5
ATOM 8720 O O . GLY A 1 48 ? -11.134 -1.978 1.208 1.00 0.00 48 GLY A O 5
ATOM 8724 N N . ASN A 1 49 ? -11.391 -3.325 2.988 1.00 0.00 49 ASN A N 5
ATOM 8725 C CA . ASN A 1 49 ? -12.784 -2.960 3.194 1.00 0.00 49 ASN A CA 5
ATOM 8726 C C . ASN A 1 49 ? -12.945 -2.158 4.476 1.00 0.00 49 ASN A C 5
ATOM 8727 O O . ASN A 1 49 ? -14.047 -2.026 5.009 1.00 0.00 49 ASN A O 5
ATOM 8738 N N . LYS A 1 50 ? -11.841 -1.609 4.954 1.00 0.00 50 LYS A N 5
ATOM 8739 C CA . LYS A 1 50 ? -11.867 -0.711 6.093 1.00 0.00 50 LYS A CA 5
ATOM 8740 C C . LYS A 1 50 ? -11.762 0.705 5.556 1.00 0.00 50 LYS A C 5
ATOM 8741 O O . LYS A 1 50 ? -10.905 0.985 4.717 1.00 0.00 50 LYS A O 5
ATOM 8760 N N . ASP A 1 51 ? -12.649 1.581 6.002 1.00 0.00 51 ASP A N 5
ATOM 8761 C CA . ASP A 1 51 ? -12.739 2.923 5.436 1.00 0.00 51 ASP A CA 5
ATOM 8762 C C . ASP A 1 51 ? -11.406 3.656 5.552 1.00 0.00 51 ASP A C 5
ATOM 8763 O O . ASP A 1 51 ? -10.768 3.652 6.606 1.00 0.00 51 ASP A O 5
ATOM 8772 N N . ILE A 1 52 ? -11.009 4.293 4.461 1.00 0.00 52 ILE A N 5
ATOM 8773 C CA . ILE A 1 52 ? -9.704 4.931 4.354 1.00 0.00 52 ILE A CA 5
ATOM 8774 C C . ILE A 1 52 ? -9.610 6.157 5.271 1.00 0.00 52 ILE A C 5
ATOM 8775 O O . ILE A 1 52 ? -8.530 6.507 5.750 1.00 0.00 52 ILE A O 5
ATOM 8791 N N . ALA A 1 53 ? -10.750 6.787 5.539 1.00 0.00 53 ALA A N 5
ATOM 8792 C CA . ALA A 1 53 ? -10.787 7.961 6.401 1.00 0.00 53 ALA A CA 5
ATOM 8793 C C . ALA A 1 53 ? -11.034 7.538 7.840 1.00 0.00 53 ALA A C 5
ATOM 8794 O O . ALA A 1 53 ? -11.037 8.355 8.763 1.00 0.00 53 ALA A O 5
ATOM 8801 N N . GLU A 1 54 ? -11.239 6.245 8.014 1.00 0.00 54 GLU A N 5
ATOM 8802 C CA . GLU A 1 54 ? -11.457 5.659 9.323 1.00 0.00 54 GLU A CA 5
ATOM 8803 C C . GLU A 1 54 ? -10.170 4.967 9.769 1.00 0.00 54 GLU A C 5
ATOM 8804 O O . GLU A 1 54 ? -10.105 4.327 10.817 1.00 0.00 54 GLU A O 5
ATOM 8816 N N . LEU A 1 55 ? -9.134 5.124 8.957 1.00 0.00 55 LEU A N 5
ATOM 8817 C CA . LEU A 1 55 ? -7.837 4.532 9.243 1.00 0.00 55 LEU A CA 5
ATOM 8818 C C . LEU A 1 55 ? -6.985 5.459 10.100 1.00 0.00 55 LEU A C 5
ATOM 8819 O O . LEU A 1 55 ? -6.809 6.638 9.786 1.00 0.00 55 LEU A O 5
ATOM 8835 N N . ASP A 1 56 ? -6.489 4.918 11.195 1.00 0.00 56 ASP A N 5
ATOM 8836 C CA . ASP A 1 56 ? -5.548 5.618 12.056 1.00 0.00 56 ASP A CA 5
ATOM 8837 C C . ASP A 1 56 ? -4.127 5.221 11.667 1.00 0.00 56 ASP A C 5
ATOM 8838 O O . ASP A 1 56 ? -3.938 4.241 10.942 1.00 0.00 56 ASP A O 5
ATOM 8847 N N . THR A 1 57 ? -3.136 5.979 12.122 1.00 0.00 57 THR A N 5
ATOM 8848 C CA . THR A 1 57 ? -1.742 5.630 11.889 1.00 0.00 57 THR A CA 5
ATOM 8849 C C . THR A 1 57 ? -1.463 4.211 12.384 1.00 0.00 57 THR A C 5
ATOM 8850 O O . THR A 1 57 ? -0.816 3.417 11.700 1.00 0.00 57 THR A O 5
ATOM 8861 N N . GLY A 1 58 ? -2.002 3.892 13.559 1.00 0.00 58 GLY A N 5
ATOM 8862 C CA . GLY A 1 58 ? -1.817 2.576 14.136 1.00 0.00 58 GLY A CA 5
ATOM 8863 C C . GLY A 1 58 ? -2.476 1.494 13.308 1.00 0.00 58 GLY A C 5
ATOM 8864 O O . GLY A 1 58 ? -1.953 0.388 13.200 1.00 0.00 58 GLY A O 5
ATOM 8868 N N . ASP A 1 59 ? -3.617 1.829 12.708 1.00 0.00 59 ASP A N 5
ATOM 8869 C CA . ASP A 1 59 ? -4.350 0.893 11.857 1.00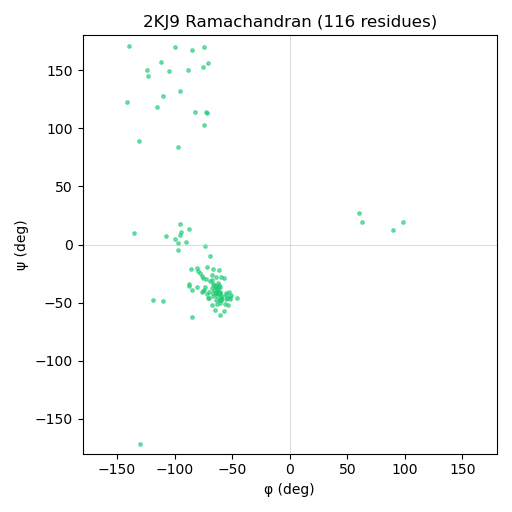 0.00 59 ASP A CA 5
ATOM 8870 C C . ASP A 1 59 ? -3.478 0.422 10.707 1.00 0.00 59 ASP A C 5
ATOM 8871 O O . ASP A 1 59 ? -3.428 -0.763 10.403 1.00 0.00 59 ASP A O 5
ATOM 8880 N N . LEU A 1 60 ? -2.797 1.364 10.078 1.00 0.00 60 LEU A N 5
ATOM 8881 C CA . LEU A 1 60 ? -1.941 1.068 8.938 1.00 0.00 60 LEU A CA 5
ATOM 8882 C C . LEU A 1 60 ? -0.659 0.382 9.397 1.00 0.00 60 LEU A C 5
ATOM 8883 O O . LEU A 1 60 ? -0.084 -0.456 8.687 1.00 0.00 60 LEU A O 5
ATOM 8899 N N . LEU A 1 61 ? -0.225 0.725 10.600 1.00 0.00 61 LEU A N 5
ATOM 8900 C CA . LEU A 1 61 ? 0.951 0.105 11.183 1.00 0.00 61 LEU A CA 5
ATOM 8901 C C . LEU A 1 61 ? 0.719 -1.378 11.432 1.00 0.00 61 LEU A C 5
ATOM 8902 O O . LEU A 1 61 ? 1.667 -2.149 11.441 1.00 0.00 61 LEU A O 5
ATOM 8918 N N . VAL A 1 62 ? -0.538 -1.779 11.621 1.00 0.00 62 VAL A N 5
ATOM 8919 C CA . VAL A 1 62 ? -0.850 -3.185 11.870 1.00 0.00 62 VAL A CA 5
ATOM 8920 C C . VAL A 1 62 ? -0.366 -4.082 10.720 1.00 0.00 62 VAL A C 5
ATOM 8921 O O . VAL A 1 62 ? 0.472 -4.952 10.945 1.00 0.00 62 VAL A O 5
ATOM 8934 N N . PRO A 1 63 ? -0.870 -3.899 9.472 1.00 0.00 63 PRO A N 5
ATOM 8935 C CA . PRO A 1 63 ? -0.400 -4.679 8.323 1.00 0.00 63 PRO A CA 5
ATOM 8936 C C . PRO A 1 63 ? 1.101 -4.517 8.078 1.00 0.00 63 PRO A C 5
ATOM 8937 O O . PRO A 1 63 ? 1.785 -5.488 7.755 1.00 0.00 63 PRO A O 5
ATOM 8948 N N . ILE A 1 64 ? 1.615 -3.298 8.242 1.00 0.00 64 ILE A N 5
ATOM 8949 C CA . ILE A 1 64 ? 3.049 -3.055 8.061 1.00 0.00 64 ILE A CA 5
ATOM 8950 C C . ILE A 1 64 ? 3.866 -3.860 9.078 1.00 0.00 64 ILE A C 5
ATOM 8951 O O . ILE A 1 64 ? 4.827 -4.549 8.726 1.00 0.00 64 ILE A O 5
ATOM 8967 N N . LYS A 1 65 ? 3.447 -3.784 10.333 1.00 0.00 65 LYS A N 5
ATOM 8968 C CA . LYS A 1 65 ? 4.087 -4.507 11.427 1.00 0.00 65 LYS A CA 5
ATOM 8969 C C . LYS A 1 65 ? 3.904 -6.011 11.259 1.00 0.00 65 LYS A C 5
ATOM 8970 O O . LYS A 1 65 ? 4.763 -6.803 11.645 1.00 0.00 65 LYS A O 5
ATOM 8989 N N . LYS A 1 66 ? 2.769 -6.391 10.691 1.00 0.00 66 LYS A N 5
ATOM 8990 C CA . LYS A 1 66 ? 2.472 -7.787 10.394 1.00 0.00 66 LYS A CA 5
ATOM 8991 C C . LYS A 1 66 ? 3.546 -8.388 9.487 1.00 0.00 66 LYS A C 5
ATOM 8992 O O . LYS A 1 66 ? 3.950 -9.539 9.664 1.00 0.00 66 LYS A O 5
ATOM 9011 N N . ILE A 1 67 ? 4.012 -7.604 8.520 1.00 0.00 67 ILE A N 5
ATOM 9012 C CA . ILE A 1 67 ? 5.059 -8.059 7.612 1.00 0.00 67 ILE A CA 5
ATOM 9013 C C . ILE A 1 67 ? 6.421 -8.017 8.308 1.00 0.00 67 ILE A C 5
ATOM 9014 O O . ILE A 1 67 ? 7.297 -8.843 8.042 1.00 0.00 67 ILE A O 5
ATOM 9030 N N . GLU A 1 68 ? 6.586 -7.050 9.203 1.00 0.00 68 GLU A N 5
ATOM 9031 C CA . GLU A 1 68 ? 7.788 -6.951 10.023 1.00 0.00 68 GLU A CA 5
ATOM 9032 C C . GLU A 1 68 ? 7.967 -8.233 10.833 1.00 0.00 68 GLU A C 5
ATOM 9033 O O . GLU A 1 68 ? 9.032 -8.853 10.810 1.00 0.00 68 GLU A O 5
ATOM 9045 N N . LYS A 1 69 ? 6.899 -8.649 11.505 1.00 0.00 69 LYS A N 5
ATOM 9046 C CA . LYS A 1 69 ? 6.923 -9.852 12.329 1.00 0.00 69 LYS A CA 5
ATOM 9047 C C . LYS A 1 69 ? 6.813 -11.114 11.482 1.00 0.00 69 LYS A C 5
ATOM 9048 O O . LYS A 1 69 ? 6.818 -12.230 12.002 1.00 0.00 69 LYS A O 5
ATOM 9067 N N . LEU A 1 70 ? 6.721 -10.930 10.174 1.00 0.00 70 LEU A N 5
ATOM 9068 C CA . LEU A 1 70 ? 6.761 -12.043 9.237 1.00 0.00 70 LEU A CA 5
ATOM 9069 C C . LEU A 1 70 ? 8.216 -12.415 8.967 1.00 0.00 70 LEU A C 5
ATOM 9070 O O . LEU A 1 70 ? 8.515 -13.462 8.392 1.00 0.00 70 LEU A O 5
ATOM 9086 N N . GLY A 1 71 ? 9.115 -11.536 9.395 1.00 0.00 71 GLY A N 5
ATOM 9087 C CA . GLY A 1 71 ? 10.532 -11.764 9.209 1.00 0.00 71 GLY A CA 5
ATOM 9088 C C . GLY A 1 71 ? 11.052 -11.138 7.934 1.00 0.00 71 GLY A C 5
ATOM 9089 O O . GLY A 1 71 ? 12.176 -11.408 7.512 1.00 0.00 71 GLY A O 5
ATOM 9093 N N . TYR A 1 72 ? 10.232 -10.298 7.315 1.00 0.00 72 TYR A N 5
ATOM 9094 C CA . TYR A 1 72 ? 10.599 -9.656 6.064 1.00 0.00 72 TYR A CA 5
ATOM 9095 C C . TYR A 1 72 ? 10.530 -8.143 6.194 1.00 0.00 72 TYR A C 5
ATOM 9096 O O . TYR A 1 72 ? 9.506 -7.524 5.904 1.00 0.00 72 TYR A O 5
ATOM 9114 N N . LEU A 1 73 ? 11.630 -7.556 6.646 1.00 0.00 73 LEU A N 5
ATOM 9115 C CA . LEU A 1 73 ? 11.706 -6.116 6.847 1.00 0.00 73 LEU A CA 5
ATOM 9116 C C . LEU A 1 73 ? 11.609 -5.368 5.523 1.00 0.00 73 LEU A C 5
ATOM 9117 O O . LEU A 1 73 ? 10.902 -4.367 5.425 1.00 0.00 73 LEU A O 5
ATOM 9133 N N . GLU A 1 74 ? 12.308 -5.864 4.508 1.00 0.00 74 GLU A N 5
ATOM 9134 C CA . GLU A 1 74 ? 12.297 -5.229 3.193 1.00 0.00 74 GLU A CA 5
ATOM 9135 C C . GLU A 1 74 ? 10.889 -5.193 2.626 1.00 0.00 74 GLU A C 5
ATOM 9136 O O . GLU A 1 74 ? 10.423 -4.151 2.172 1.00 0.00 74 GLU A O 5
ATOM 9148 N N . ILE A 1 75 ? 10.215 -6.334 2.670 1.00 0.00 75 ILE A N 5
ATOM 9149 C CA . ILE A 1 75 ? 8.849 -6.433 2.179 1.00 0.00 75 ILE A CA 5
ATOM 9150 C C . ILE A 1 75 ? 7.955 -5.428 2.900 1.00 0.00 75 ILE A C 5
ATOM 9151 O O . ILE A 1 75 ? 7.205 -4.694 2.263 1.00 0.00 75 ILE A O 5
ATOM 9167 N N . ALA A 1 76 ? 8.073 -5.382 4.226 1.00 0.00 76 ALA A N 5
ATOM 9168 C CA . ALA A 1 76 ? 7.293 -4.455 5.039 1.00 0.00 76 ALA A CA 5
ATOM 9169 C C . ALA A 1 76 ? 7.535 -3.010 4.615 1.00 0.00 76 ALA A C 5
ATOM 9170 O O . ALA A 1 76 ? 6.595 -2.274 4.320 1.00 0.00 76 ALA A O 5
ATOM 9177 N N . MET A 1 77 ? 8.806 -2.619 4.568 1.00 0.00 77 MET A N 5
ATOM 9178 C CA . MET A 1 77 ? 9.178 -1.251 4.214 1.00 0.00 77 MET A CA 5
ATOM 9179 C C . MET A 1 77 ? 8.750 -0.907 2.788 1.00 0.00 77 MET A C 5
ATOM 9180 O O . MET A 1 77 ? 8.303 0.205 2.522 1.00 0.00 77 MET A O 5
ATOM 9194 N N . ARG A 1 78 ? 8.883 -1.862 1.875 1.00 0.00 78 ARG A N 5
ATOM 9195 C CA . ARG A 1 78 ? 8.557 -1.618 0.475 1.00 0.00 78 ARG A CA 5
ATOM 9196 C C . ARG A 1 78 ? 7.049 -1.557 0.259 1.00 0.00 78 ARG A C 5
ATOM 9197 O O . ARG A 1 78 ? 6.568 -0.711 -0.490 1.00 0.00 78 ARG A O 5
ATOM 9218 N N . VAL A 1 79 ? 6.301 -2.434 0.924 1.00 0.00 79 VAL A N 5
ATOM 9219 C CA . VAL A 1 79 ? 4.842 -2.370 0.878 1.00 0.00 79 VAL A CA 5
ATOM 9220 C C . VAL A 1 79 ? 4.373 -1.054 1.483 1.00 0.00 79 VAL A C 5
ATOM 9221 O O . VAL A 1 79 ? 3.466 -0.400 0.966 1.00 0.00 79 VAL A O 5
ATOM 9234 N N . LYS A 1 80 ? 5.031 -0.658 2.565 1.00 0.00 80 LYS A N 5
ATOM 9235 C CA . LYS A 1 80 ? 4.776 0.625 3.200 1.00 0.00 80 LYS A CA 5
ATOM 9236 C C . LYS A 1 80 ? 5.126 1.772 2.250 1.00 0.00 80 LYS A C 5
ATOM 9237 O O . LYS A 1 80 ? 4.448 2.798 2.228 1.00 0.00 80 LYS A O 5
ATOM 9256 N N . GLN A 1 81 ? 6.172 1.581 1.450 1.00 0.00 81 GLN A N 5
ATOM 9257 C CA . GLN A 1 81 ? 6.573 2.570 0.455 1.00 0.00 81 GLN A CA 5
ATOM 9258 C C . GLN A 1 81 ? 5.506 2.700 -0.630 1.00 0.00 81 GLN A C 5
ATOM 9259 O O . GLN A 1 81 ? 5.132 3.815 -1.010 1.00 0.00 81 GLN A O 5
ATOM 9273 N N . TYR A 1 82 ? 5.022 1.561 -1.129 1.00 0.00 82 TYR A N 5
ATOM 9274 C CA . TYR A 1 82 ? 3.918 1.554 -2.084 1.00 0.00 82 TYR A CA 5
ATOM 9275 C C . TYR A 1 82 ? 2.719 2.277 -1.487 1.00 0.00 82 TYR A C 5
ATOM 9276 O O . TYR A 1 82 ? 2.135 3.160 -2.114 1.00 0.00 82 TYR A O 5
ATOM 9294 N N . ALA A 1 83 ? 2.377 1.901 -0.257 1.00 0.00 83 ALA A N 5
ATOM 9295 C CA . ALA A 1 83 ? 1.257 2.499 0.456 1.00 0.00 83 ALA A CA 5
ATOM 9296 C C . ALA A 1 83 ? 1.443 4.003 0.620 1.00 0.00 83 ALA A C 5
ATOM 9297 O O . ALA A 1 83 ? 0.488 4.763 0.502 1.00 0.00 83 ALA A O 5
ATOM 9304 N N . THR A 1 84 ? 2.675 4.430 0.881 1.00 0.00 84 THR A N 5
ATOM 9305 C CA . THR A 1 84 ? 2.984 5.849 1.018 1.00 0.00 84 THR A CA 5
ATOM 9306 C C . THR A 1 84 ? 2.609 6.609 -0.256 1.00 0.00 84 THR A C 5
ATOM 9307 O O . THR A 1 84 ? 2.049 7.708 -0.197 1.00 0.00 84 THR A O 5
ATOM 9318 N N . ALA A 1 85 ? 2.892 6.003 -1.406 1.00 0.00 85 ALA A N 5
ATOM 9319 C CA . ALA A 1 85 ? 2.549 6.602 -2.688 1.00 0.00 85 ALA A CA 5
ATOM 9320 C C . ALA A 1 85 ? 1.037 6.628 -2.875 1.00 0.00 85 ALA A C 5
ATOM 9321 O O . ALA A 1 85 ? 0.479 7.600 -3.386 1.00 0.00 85 ALA A O 5
ATOM 9328 N N . ILE A 1 86 ? 0.379 5.557 -2.441 1.00 0.00 86 ILE A N 5
ATOM 9329 C CA . ILE A 1 86 ? -1.074 5.466 -2.502 1.00 0.00 86 ILE A CA 5
ATOM 9330 C C . ILE A 1 86 ? -1.713 6.517 -1.595 1.00 0.00 86 ILE A C 5
ATOM 9331 O O . ILE A 1 86 ? -2.712 7.135 -1.953 1.00 0.00 86 ILE A O 5
ATOM 9347 N N . MET A 1 87 ? -1.117 6.725 -0.426 1.00 0.00 87 MET A N 5
ATOM 9348 C CA . MET A 1 87 ? -1.623 7.706 0.527 1.00 0.00 87 MET A CA 5
ATOM 9349 C C . MET A 1 87 ? -1.485 9.117 -0.024 1.00 0.00 87 MET A C 5
ATOM 9350 O O . MET A 1 87 ? -2.372 9.946 0.158 1.00 0.00 87 MET A O 5
ATOM 9364 N N . ARG A 1 88 ? -0.377 9.387 -0.708 1.00 0.00 88 ARG A N 5
ATOM 9365 C CA . ARG A 1 88 ? -0.183 10.688 -1.333 1.00 0.00 88 ARG A CA 5
ATOM 9366 C C . ARG A 1 88 ? -1.193 10.871 -2.460 1.00 0.00 88 ARG A C 5
ATOM 9367 O O . ARG A 1 88 ? -1.728 11.961 -2.658 1.00 0.00 88 ARG A O 5
ATOM 9388 N N . TYR A 1 89 ? -1.468 9.788 -3.177 1.00 0.00 89 TYR A N 5
ATOM 9389 C CA . TYR A 1 89 ? -2.506 9.788 -4.197 1.00 0.00 89 TYR A CA 5
ATOM 9390 C C . TYR A 1 89 ? -3.867 10.031 -3.548 1.00 0.00 89 TYR A C 5
ATOM 9391 O O . TYR A 1 89 ? -4.706 10.754 -4.087 1.00 0.00 89 TYR A O 5
ATOM 9409 N N . ALA A 1 90 ? -4.066 9.433 -2.379 1.00 0.00 90 ALA A N 5
ATOM 9410 C CA . ALA A 1 90 ? -5.290 9.613 -1.607 1.00 0.00 90 ALA A CA 5
ATOM 9411 C C . ALA A 1 90 ? -5.472 11.071 -1.203 1.00 0.00 90 ALA A C 5
ATOM 9412 O O . ALA A 1 90 ? -6.578 11.603 -1.259 1.00 0.00 90 ALA A O 5
ATOM 9419 N N . VAL A 1 91 ? -4.383 11.713 -0.798 1.00 0.00 91 VAL A N 5
ATOM 9420 C CA . VAL A 1 91 ? -4.419 13.129 -0.454 1.00 0.00 91 VAL A CA 5
ATOM 9421 C C . VAL A 1 91 ? -4.788 13.962 -1.679 1.00 0.00 91 VAL A C 5
ATOM 9422 O O . VAL A 1 91 ? -5.558 14.917 -1.584 1.00 0.00 91 VAL A O 5
ATOM 9435 N N . GLN A 1 92 ? -4.255 13.575 -2.834 1.00 0.00 92 GLN A N 5
ATOM 9436 C CA . GLN A 1 92 ? -4.567 14.248 -4.094 1.00 0.00 92 GLN A CA 5
ATOM 9437 C C . GLN A 1 92 ? -6.047 14.104 -4.437 1.00 0.00 92 GLN A C 5
ATOM 9438 O O . GLN A 1 92 ? -6.641 14.984 -5.061 1.00 0.00 92 GLN A O 5
ATOM 9452 N N . GLN A 1 93 ? -6.637 12.990 -4.030 1.00 0.00 93 GLN A N 5
ATOM 9453 C CA . GLN A 1 93 ? -8.058 12.755 -4.248 1.00 0.00 93 GLN A CA 5
ATOM 9454 C C . GLN A 1 93 ? -8.873 13.273 -3.063 1.00 0.00 93 GLN A C 5
ATOM 9455 O O . GLN A 1 93 ? -10.085 13.051 -2.986 1.00 0.00 93 GLN A O 5
ATOM 9469 N N . LYS A 1 94 ? -8.184 13.957 -2.144 1.00 0.00 94 LYS A N 5
ATOM 9470 C CA . LYS A 1 94 ? -8.813 14.583 -0.981 1.00 0.00 94 LYS A CA 5
ATOM 9471 C C . LYS A 1 94 ? -9.525 13.545 -0.119 1.00 0.00 94 LYS A C 5
ATOM 9472 O O . LYS A 1 94 ? -10.622 13.773 0.391 1.00 0.00 94 LYS A O 5
ATOM 9491 N N . MET A 1 95 ? -8.866 12.407 0.048 1.00 0.00 95 MET A N 5
ATOM 9492 C CA . MET A 1 95 ? -9.406 11.300 0.822 1.00 0.00 95 MET A CA 5
ATOM 9493 C C . MET A 1 95 ? -9.003 11.404 2.287 1.00 0.00 95 MET A C 5
ATOM 9494 O O . MET A 1 95 ? -9.847 11.349 3.178 1.00 0.00 95 MET A O 5
ATOM 9508 N N . ILE A 1 96 ? -7.708 11.557 2.529 1.00 0.00 96 ILE A N 5
ATOM 9509 C CA . ILE A 1 96 ? -7.184 11.552 3.888 1.00 0.00 96 ILE A CA 5
ATOM 9510 C C . ILE A 1 96 ? -6.510 12.873 4.230 1.00 0.00 96 ILE A C 5
ATOM 9511 O O . ILE A 1 96 ? -6.095 13.624 3.344 1.00 0.00 96 ILE A O 5
ATOM 9527 N N . ARG A 1 97 ? -6.403 13.143 5.521 1.00 0.00 97 ARG A N 5
ATOM 9528 C CA . ARG A 1 97 ? -5.768 14.358 6.006 1.00 0.00 97 ARG A CA 5
ATOM 9529 C C . ARG A 1 97 ? -4.271 14.124 6.168 1.00 0.00 97 ARG A C 5
ATOM 9530 O O . ARG A 1 97 ? -3.792 13.830 7.269 1.00 0.00 97 ARG A O 5
ATOM 9551 N N . PHE A 1 98 ? -3.556 14.211 5.043 1.00 0.00 98 PHE A N 5
ATOM 9552 C CA . PHE A 1 98 ? -2.110 13.976 4.988 1.00 0.00 98 PHE A CA 5
ATOM 9553 C C . PHE A 1 98 ? -1.793 12.494 5.188 1.00 0.00 98 PHE A C 5
ATOM 9554 O O . PHE A 1 98 ? -2.649 11.716 5.612 1.00 0.00 98 PHE A O 5
ATOM 9571 N N . ASN A 1 99 ? -0.565 12.103 4.873 1.00 0.00 99 ASN A N 5
ATOM 9572 C CA . ASN A 1 99 ? -0.170 10.698 4.942 1.00 0.00 99 ASN A CA 5
ATOM 9573 C C . ASN A 1 99 ? 0.164 10.302 6.374 1.00 0.00 99 ASN A C 5
ATOM 9574 O O . ASN A 1 99 ? 1.091 10.848 6.975 1.00 0.00 99 ASN A O 5
ATOM 9585 N N . PRO A 1 100 ? -0.577 9.341 6.943 1.00 0.00 100 PRO A N 5
ATOM 9586 C CA . PRO A 1 100 ? -0.296 8.814 8.283 1.00 0.00 100 PRO A CA 5
ATOM 9587 C C . PRO A 1 100 ? 1.028 8.055 8.329 1.00 0.00 100 PRO A C 5
ATOM 9588 O O . PRO A 1 100 ? 1.596 7.837 9.397 1.00 0.00 100 PRO A O 5
ATOM 9599 N N . ALA A 1 101 ? 1.532 7.681 7.154 1.00 0.00 101 ALA A N 5
ATOM 9600 C CA . ALA A 1 101 ? 2.768 6.910 7.058 1.00 0.00 101 ALA A CA 5
ATOM 9601 C C . ALA A 1 101 ? 4.001 7.775 7.309 1.00 0.00 101 ALA A C 5
ATOM 9602 O O . ALA A 1 101 ? 5.130 7.303 7.206 1.00 0.00 101 ALA A O 5
ATOM 9609 N N . TYR A 1 102 ? 3.788 9.047 7.627 1.00 0.00 102 TYR A N 5
ATOM 9610 C CA . TYR A 1 102 ? 4.887 9.918 8.022 1.00 0.00 102 TYR A CA 5
ATOM 9611 C C . TYR A 1 102 ? 5.130 9.797 9.522 1.00 0.00 102 TYR A C 5
ATOM 9612 O O . TYR A 1 102 ? 5.993 10.483 10.075 1.00 0.00 102 TYR A O 5
ATOM 9630 N N . ASP A 1 103 ? 4.362 8.906 10.158 1.00 0.00 103 ASP A N 5
ATOM 9631 C CA . ASP A 1 103 ? 4.424 8.681 11.603 1.00 0.00 103 ASP A CA 5
ATOM 9632 C C . ASP A 1 103 ? 4.010 9.929 12.357 1.00 0.00 103 ASP A C 5
ATOM 9633 O O . ASP A 1 103 ? 4.806 10.847 12.552 1.00 0.00 103 ASP A O 5
ATOM 9642 N N . LEU A 1 104 ? 2.757 9.967 12.781 1.00 0.00 104 LEU A N 5
ATOM 9643 C CA . LEU A 1 104 ? 2.220 11.158 13.419 1.00 0.00 104 LEU A CA 5
ATOM 9644 C C . LEU A 1 104 ? 2.749 11.273 14.845 1.00 0.00 104 LEU A C 5
ATOM 9645 O O . LEU A 1 104 ? 2.798 12.369 15.408 1.00 0.00 104 LEU A O 5
ATOM 9661 N N . GLU A 1 105 ? 3.147 10.132 15.416 1.00 0.00 105 GLU A N 5
ATOM 9662 C CA . GLU A 1 105 ? 3.734 10.083 16.757 1.00 0.00 105 GLU A CA 5
ATOM 9663 C C . GLU A 1 105 ? 2.752 10.593 17.810 1.00 0.00 105 GLU A C 5
ATOM 9664 O O . GLU A 1 105 ? 3.154 11.176 18.818 1.00 0.00 105 GLU A O 5
ATOM 9676 N N . GLY A 1 106 ? 1.467 10.355 17.586 1.00 0.00 106 GLY A N 5
ATOM 9677 C CA . GLY A 1 106 ? 0.454 10.859 18.491 1.00 0.00 106 GLY A CA 5
ATOM 9678 C C . GLY A 1 106 ? -0.197 12.114 17.950 1.00 0.00 106 GLY A C 5
ATOM 9679 O O . GLY A 1 106 ? -1.164 12.623 18.525 1.00 0.00 106 GLY A O 5
ATOM 9683 N N . ALA A 1 107 ? 0.354 12.610 16.844 1.00 0.00 107 ALA A N 5
ATOM 9684 C CA . ALA A 1 107 ? -0.167 13.784 16.149 1.00 0.00 107 ALA A CA 5
ATOM 9685 C C . ALA A 1 107 ? -0.088 15.032 17.021 1.00 0.00 107 ALA A C 5
ATOM 9686 O O . ALA A 1 107 ? 0.636 15.067 18.021 1.00 0.00 107 ALA A O 5
ATOM 9693 N N . VAL A 1 108 ? -0.818 16.060 16.623 1.00 0.00 108 VAL A N 5
ATOM 9694 C CA . VAL A 1 108 ? -0.844 17.307 17.364 1.00 0.00 108 VAL A CA 5
ATOM 9695 C C . VAL A 1 108 ? -1.938 17.279 18.423 1.00 0.00 108 VAL A C 5
ATOM 9696 O O . VAL A 1 108 ? -3.002 16.694 18.218 1.00 0.00 108 VAL A O 5
ATOM 9709 N N . GLN A 1 109 ? -1.661 17.898 19.559 1.00 0.00 109 GLN A N 5
ATOM 9710 C CA . GLN A 1 109 ? -2.638 17.998 20.632 1.00 0.00 109 GLN A CA 5
ATOM 9711 C C . GLN A 1 109 ? -3.672 19.060 20.285 1.00 0.00 109 GLN A C 5
ATOM 9712 O O . GLN A 1 109 ? -4.862 18.911 20.572 1.00 0.00 109 GLN A O 5
ATOM 9726 N N . LYS A 1 110 ? -3.203 20.132 19.666 1.00 0.00 110 LYS A N 5
ATOM 9727 C CA . LYS A 1 110 ? -4.077 21.166 19.140 1.00 0.00 110 LYS A CA 5
ATOM 9728 C C . LYS A 1 110 ? -4.206 21.001 17.630 1.00 0.00 110 LYS A C 5
ATOM 9729 O O . LYS A 1 110 ? -3.316 21.394 16.873 1.00 0.00 110 LYS A O 5
ATOM 9748 N N . LEU A 1 111 ? -5.309 20.406 17.201 1.00 0.00 111 LEU A N 5
ATOM 9749 C CA . LEU A 1 111 ? -5.510 20.089 15.793 1.00 0.00 111 LEU A CA 5
ATOM 9750 C C . LEU A 1 111 ? -5.900 21.330 15.004 1.00 0.00 111 LEU A C 5
ATOM 9751 O O . LEU A 1 111 ? -6.252 22.361 15.578 1.00 0.00 111 LEU A O 5
ATOM 9767 N N . GLU A 1 112 ? -5.834 21.220 13.684 1.00 0.00 112 GLU A N 5
ATOM 9768 C CA . GLU A 1 112 ? -6.195 22.322 12.807 1.00 0.00 112 GLU A CA 5
ATOM 9769 C C . GLU A 1 112 ? -7.692 22.604 12.878 1.00 0.00 112 GLU A C 5
ATOM 9770 O O . GLU A 1 112 ? -8.106 23.752 13.040 1.00 0.00 112 GLU A O 5
ATOM 9782 N N . HIS A 1 113 ? -8.499 21.560 12.776 1.00 0.00 113 HIS A N 5
ATOM 9783 C CA . HIS A 1 113 ? -9.935 21.686 12.975 1.00 0.00 113 HIS A CA 5
ATOM 9784 C C . HIS A 1 113 ? -10.315 21.186 14.361 1.00 0.00 113 HIS A C 5
ATOM 9785 O O . HIS A 1 113 ? -10.069 20.031 14.702 1.00 0.00 113 HIS A O 5
ATOM 9800 N N . HIS A 1 114 ? -10.904 22.061 15.160 1.00 0.00 114 HIS A N 5
ATOM 9801 C CA . HIS A 1 114 ? -11.341 21.691 16.499 1.00 0.00 114 HIS A CA 5
ATOM 9802 C C . HIS A 1 114 ? -12.740 21.102 16.446 1.00 0.00 114 HIS A C 5
ATOM 9803 O O . HIS A 1 114 ? -13.064 20.176 17.189 1.00 0.00 114 HIS A O 5
ATOM 9818 N N . HIS A 1 115 ? -13.559 21.638 15.554 1.00 0.00 115 HIS A N 5
ATOM 9819 C CA . HIS A 1 115 ? -14.892 21.100 15.323 1.00 0.00 115 HIS A CA 5
ATOM 9820 C C . HIS A 1 115 ? -14.821 20.013 14.263 1.00 0.00 115 HIS A C 5
ATOM 9821 O O . HIS A 1 115 ? -14.520 20.286 13.100 1.00 0.00 115 HIS A O 5
ATOM 9836 N N . HIS A 1 116 ? -15.079 18.780 14.666 1.00 0.00 116 HIS A N 5
ATOM 9837 C CA . HIS A 1 116 ? -15.021 17.655 13.744 1.00 0.00 116 HIS A CA 5
ATOM 9838 C C . HIS A 1 116 ? -16.303 17.577 12.932 1.00 0.00 116 HIS A C 5
ATOM 9839 O O . HIS A 1 116 ? -17.377 17.312 13.472 1.00 0.00 116 HIS A O 5
ATOM 9854 N N . HIS A 1 117 ? -16.188 17.834 11.639 1.00 0.00 117 HIS A N 5
ATOM 9855 C CA . HIS A 1 117 ? -17.340 17.817 10.750 1.00 0.00 117 HIS A CA 5
ATOM 9856 C C . HIS A 1 117 ? -17.404 16.519 9.964 1.00 0.00 117 HIS A C 5
ATOM 9857 O O . HIS A 1 117 ? -16.456 15.730 9.970 1.00 0.00 117 HIS A O 5
ATOM 9872 N N . HIS A 1 118 ? -18.531 16.298 9.308 1.00 0.00 118 HIS A N 5
ATOM 9873 C CA . HIS A 1 118 ? -18.700 15.154 8.428 1.00 0.00 118 HIS A CA 5
ATOM 9874 C C . HIS A 1 118 ? -19.746 15.477 7.368 1.00 0.00 118 HIS A C 5
ATOM 9875 O O . HIS A 1 118 ? -20.946 15.273 7.636 1.00 0.00 118 HIS A O 5
ATOM 9891 N N . LYS A 1 1 ? -12.404 19.033 -14.114 1.00 0.00 1 LYS A N 6
ATOM 9892 C CA . LYS A 1 1 ? -11.928 19.557 -15.419 1.00 0.00 1 LYS A CA 6
ATOM 9893 C C . LYS A 1 1 ? -10.506 19.085 -15.697 1.00 0.00 1 LYS A C 6
ATOM 9894 O O . LYS A 1 1 ? -10.289 18.178 -16.498 1.00 0.00 1 LYS A O 6
ATOM 9915 N N . SER A 1 2 ? -9.538 19.705 -15.040 1.00 0.00 2 SER A N 6
ATOM 9916 C CA . SER A 1 2 ? -8.148 19.296 -15.167 1.00 0.00 2 SER A CA 6
ATOM 9917 C C . SER A 1 2 ? -7.860 18.134 -14.222 1.00 0.00 2 SER A C 6
ATOM 9918 O O . SER A 1 2 ? -7.533 17.026 -14.650 1.00 0.00 2 SER A O 6
ATOM 9926 N N . VAL A 1 3 ? -8.000 18.396 -12.935 1.00 0.00 3 VAL A N 6
ATOM 9927 C CA . VAL A 1 3 ? -7.861 17.365 -11.926 1.00 0.00 3 VAL A CA 6
ATOM 9928 C C . VAL A 1 3 ? -9.234 16.848 -11.519 1.00 0.00 3 VAL A C 6
ATOM 9929 O O . VAL A 1 3 ? -10.252 17.339 -12.011 1.00 0.00 3 VAL A O 6
ATOM 9942 N N . GLN A 1 4 ? -9.247 15.849 -10.631 1.00 0.00 4 GLN A N 6
ATOM 9943 C CA . GLN A 1 4 ? -10.489 15.286 -10.092 1.00 0.00 4 GLN A CA 6
ATOM 9944 C C . GLN A 1 4 ? -11.267 14.525 -11.163 1.00 0.00 4 GLN A C 6
ATOM 9945 O O . GLN A 1 4 ? -12.461 14.279 -11.018 1.00 0.00 4 GLN A O 6
ATOM 9959 N N . GLU A 1 5 ? -10.574 14.120 -12.221 1.00 0.00 5 GLU A N 6
ATOM 9960 C CA . GLU A 1 5 ? -11.198 13.368 -13.306 1.00 0.00 5 GLU A CA 6
ATOM 9961 C C . GLU A 1 5 ? -11.176 11.870 -13.005 1.00 0.00 5 GLU A C 6
ATOM 9962 O O . GLU A 1 5 ? -11.440 11.043 -13.879 1.00 0.00 5 GLU A O 6
ATOM 9974 N N . LYS A 1 6 ? -10.871 11.534 -11.759 1.00 0.00 6 LYS A N 6
ATOM 9975 C CA . LYS A 1 6 ? -10.791 10.150 -11.321 1.00 0.00 6 LYS A CA 6
ATOM 9976 C C . LYS A 1 6 ? -11.341 10.018 -9.909 1.00 0.00 6 LYS A C 6
ATOM 9977 O O . LYS A 1 6 ? -10.621 9.675 -8.971 1.00 0.00 6 LYS A O 6
ATOM 9996 N N . ARG A 1 7 ? -12.615 10.333 -9.764 1.00 0.00 7 ARG A N 6
ATOM 9997 C CA . ARG A 1 7 ? -13.287 10.235 -8.478 1.00 0.00 7 ARG A CA 6
ATOM 9998 C C . ARG A 1 7 ? -13.856 8.836 -8.291 1.00 0.00 7 ARG A C 6
ATOM 9999 O O . ARG A 1 7 ? -14.754 8.416 -9.024 1.00 0.00 7 ARG A O 6
ATOM 10020 N N . ASN A 1 8 ? -13.321 8.111 -7.324 1.00 0.00 8 ASN A N 6
ATOM 10021 C CA . ASN A 1 8 ? -13.789 6.762 -7.045 1.00 0.00 8 ASN A CA 6
ATOM 10022 C C . ASN A 1 8 ? -15.005 6.801 -6.134 1.00 0.00 8 ASN A C 6
ATOM 10023 O O . ASN A 1 8 ? -15.139 7.704 -5.308 1.00 0.00 8 ASN A O 6
ATOM 10034 N N . ASN A 1 9 ? -15.890 5.823 -6.305 1.00 0.00 9 ASN A N 6
ATOM 10035 C CA . ASN A 1 9 ? -17.102 5.716 -5.495 1.00 0.00 9 ASN A CA 6
ATOM 10036 C C . ASN A 1 9 ? -16.742 5.564 -4.021 1.00 0.00 9 ASN A C 6
ATOM 10037 O O . ASN A 1 9 ? -17.070 6.417 -3.195 1.00 0.00 9 ASN A O 6
ATOM 10048 N N . THR A 1 10 ? -16.054 4.480 -3.703 1.00 0.00 10 THR A N 6
ATOM 10049 C CA . THR A 1 10 ? -15.697 4.184 -2.330 1.00 0.00 10 THR A CA 6
ATOM 10050 C C . THR A 1 10 ? -14.277 4.632 -2.021 1.00 0.00 10 THR A C 6
ATOM 10051 O O . THR A 1 10 ? -13.361 4.421 -2.819 1.00 0.00 10 THR A O 6
ATOM 10062 N N . ARG A 1 11 ? -14.095 5.251 -0.862 1.00 0.00 11 ARG A N 6
ATOM 10063 C CA . ARG A 1 11 ? -12.769 5.629 -0.404 1.00 0.00 11 ARG A CA 6
ATOM 10064 C C . ARG A 1 11 ? -12.121 4.433 0.275 1.00 0.00 11 ARG A C 6
ATOM 10065 O O . ARG A 1 11 ? -11.816 4.459 1.465 1.00 0.00 11 ARG A O 6
ATOM 10086 N N . ALA A 1 12 ? -11.958 3.370 -0.492 1.00 0.00 12 ALA A N 6
ATOM 10087 C CA . ALA A 1 12 ? -11.361 2.145 0.003 1.00 0.00 12 ALA A CA 6
ATOM 10088 C C . ALA A 1 12 ? -9.967 1.981 -0.559 1.00 0.00 12 ALA A C 6
ATOM 10089 O O . ALA A 1 12 ? -9.711 2.322 -1.715 1.00 0.00 12 ALA A O 6
ATOM 10096 N N . PHE A 1 13 ? -9.070 1.460 0.264 1.00 0.00 13 PHE A N 6
ATOM 10097 C CA . PHE A 1 13 ? -7.686 1.258 -0.131 1.00 0.00 13 PHE A CA 6
ATOM 10098 C C . PHE A 1 13 ? -7.610 0.408 -1.398 1.00 0.00 13 PHE A C 6
ATOM 10099 O O . PHE A 1 13 ? -6.766 0.642 -2.252 1.00 0.00 13 PHE A O 6
ATOM 10116 N N . LYS A 1 14 ? -8.515 -0.561 -1.522 1.00 0.00 14 LYS A N 6
ATOM 10117 C CA . LYS A 1 14 ? -8.562 -1.422 -2.702 1.00 0.00 14 LYS A CA 6
ATOM 10118 C C . LYS A 1 14 ? -8.868 -0.604 -3.951 1.00 0.00 14 LYS A C 6
ATOM 10119 O O . LYS A 1 14 ? -8.120 -0.629 -4.926 1.00 0.00 14 LYS A O 6
ATOM 10138 N N . THR A 1 15 ? -9.976 0.121 -3.894 1.00 0.00 15 THR A N 6
ATOM 10139 C CA . THR A 1 15 ? -10.465 0.899 -5.021 1.00 0.00 15 THR A CA 6
ATOM 10140 C C . THR A 1 15 ? -9.446 1.954 -5.443 1.00 0.00 15 THR A C 6
ATOM 10141 O O . THR A 1 15 ? -9.160 2.130 -6.630 1.00 0.00 15 THR A O 6
ATOM 10152 N N . VAL A 1 16 ? -8.890 2.638 -4.456 1.00 0.00 16 VAL A N 6
ATOM 10153 C CA . VAL A 1 16 ? -7.988 3.747 -4.703 1.00 0.00 16 VAL A CA 6
ATOM 10154 C C . VAL A 1 16 ? -6.615 3.267 -5.163 1.00 0.00 16 VAL A C 6
ATOM 10155 O O . VAL A 1 16 ? -6.034 3.834 -6.089 1.00 0.00 16 VAL A O 6
ATOM 10168 N N . ALA A 1 17 ? -6.108 2.211 -4.539 1.00 0.00 17 ALA A N 6
ATOM 10169 C CA . ALA A 1 17 ? -4.839 1.628 -4.959 1.00 0.00 17 ALA A CA 6
ATOM 10170 C C . ALA A 1 17 ? -4.961 1.056 -6.363 1.00 0.00 17 ALA A C 6
ATOM 10171 O O . ALA A 1 17 ? -3.989 1.017 -7.112 1.00 0.00 17 ALA A O 6
ATOM 10178 N N . LYS A 1 18 ? -6.164 0.622 -6.715 1.00 0.00 18 LYS A N 6
ATOM 10179 C CA . LYS A 1 18 ? -6.436 0.116 -8.051 1.00 0.00 18 LYS A CA 6
ATOM 10180 C C . LYS A 1 18 ? -6.392 1.248 -9.077 1.00 0.00 18 LYS A C 6
ATOM 10181 O O . LYS A 1 18 ? -5.843 1.088 -10.167 1.00 0.00 18 LYS A O 6
ATOM 10200 N N . SER A 1 19 ? -6.964 2.390 -8.725 1.00 0.00 19 SER A N 6
ATOM 10201 C CA . SER A 1 19 ? -6.923 3.558 -9.596 1.00 0.00 19 SER A CA 6
ATOM 10202 C C . SER A 1 19 ? -5.500 4.104 -9.683 1.00 0.00 19 SER A C 6
ATOM 10203 O O . SER A 1 19 ? -5.077 4.616 -10.721 1.00 0.00 19 SER A O 6
ATOM 10211 N N . TRP A 1 20 ? -4.767 3.982 -8.584 1.00 0.00 20 TRP A N 6
ATOM 10212 C CA . TRP A 1 20 ? -3.348 4.313 -8.552 1.00 0.00 20 TRP A CA 6
ATOM 10213 C C . TRP A 1 20 ? -2.580 3.363 -9.472 1.00 0.00 20 TRP A C 6
ATOM 10214 O O . TRP A 1 20 ? -1.729 3.788 -10.252 1.00 0.00 20 TRP A O 6
ATOM 10235 N N . PHE A 1 21 ? -2.922 2.085 -9.381 1.00 0.00 21 PHE A N 6
ATOM 10236 C CA . PHE A 1 21 ? -2.332 1.033 -10.207 1.00 0.00 21 PHE A CA 6
ATOM 10237 C C . PHE A 1 21 ? -2.614 1.280 -11.691 1.00 0.00 21 PHE A C 6
ATOM 10238 O O . PHE A 1 21 ? -1.810 0.949 -12.557 1.00 0.00 21 PHE A O 6
ATOM 10255 N N . ALA A 1 22 ? -3.771 1.865 -11.972 1.00 0.00 22 ALA A N 6
ATOM 10256 C CA . ALA A 1 22 ? -4.168 2.169 -13.341 1.00 0.00 22 ALA A CA 6
ATOM 10257 C C . ALA A 1 22 ? -3.501 3.448 -13.847 1.00 0.00 22 ALA A C 6
ATOM 10258 O O . ALA A 1 22 ? -3.359 3.654 -15.054 1.00 0.00 22 ALA A O 6
ATOM 10265 N N . THR A 1 23 ? -3.095 4.303 -12.922 1.00 0.00 23 THR A N 6
ATOM 10266 C CA . THR A 1 23 ? -2.476 5.570 -13.280 1.00 0.00 23 THR A CA 6
ATOM 10267 C C . THR A 1 23 ? -0.957 5.428 -13.366 1.00 0.00 23 THR A C 6
ATOM 10268 O O . THR A 1 23 ? -0.326 5.945 -14.289 1.00 0.00 23 THR A O 6
ATOM 10279 N N . LYS A 1 24 ? -0.379 4.712 -12.414 1.00 0.00 24 LYS A N 6
ATOM 10280 C CA . LYS A 1 24 ? 1.059 4.523 -12.376 1.00 0.00 24 LYS A CA 6
ATOM 10281 C C . LYS A 1 24 ? 1.449 3.176 -12.962 1.00 0.00 24 LYS A C 6
ATOM 10282 O O . LYS A 1 24 ? 1.123 2.125 -12.416 1.00 0.00 24 LYS A O 6
ATOM 10301 N N . THR A 1 25 ? 2.162 3.225 -14.071 1.00 0.00 25 THR A N 6
ATOM 10302 C CA . THR A 1 25 ? 2.642 2.027 -14.735 1.00 0.00 25 THR A CA 6
ATOM 10303 C C . THR A 1 25 ? 4.160 2.069 -14.863 1.00 0.00 25 THR A C 6
ATOM 10304 O O . THR A 1 25 ? 4.734 1.587 -15.844 1.00 0.00 25 THR A O 6
ATOM 10315 N N . THR A 1 26 ? 4.804 2.645 -13.850 1.00 0.00 26 THR A N 6
ATOM 10316 C CA . THR A 1 26 ? 6.252 2.814 -13.838 1.00 0.00 26 THR A CA 6
ATOM 10317 C C . THR A 1 26 ? 6.971 1.466 -13.851 1.00 0.00 26 THR A C 6
ATOM 10318 O O . THR A 1 26 ? 7.985 1.298 -14.531 1.00 0.00 26 THR A O 6
ATOM 10329 N N . TRP A 1 27 ? 6.439 0.511 -13.104 1.00 0.00 27 TRP A N 6
ATOM 10330 C CA . TRP A 1 27 ? 7.048 -0.806 -13.015 1.00 0.00 27 TRP A CA 6
ATOM 10331 C C . TRP A 1 27 ? 6.566 -1.690 -14.155 1.00 0.00 27 TRP A C 6
ATOM 10332 O O . TRP A 1 27 ? 5.432 -1.549 -14.623 1.00 0.00 27 TRP A O 6
ATOM 10353 N N . SER A 1 28 ? 7.428 -2.592 -14.604 1.00 0.00 28 SER A N 6
ATOM 10354 C CA . SER A 1 28 ? 7.072 -3.524 -15.661 1.00 0.00 28 SER A CA 6
ATOM 10355 C C . SER A 1 28 ? 6.042 -4.522 -15.144 1.00 0.00 28 SER A C 6
ATOM 10356 O O . SER A 1 28 ? 6.000 -4.801 -13.945 1.00 0.00 28 SER A O 6
ATOM 10364 N N . GLU A 1 29 ? 5.226 -5.054 -16.055 1.00 0.00 29 GLU A N 6
ATOM 10365 C CA . GLU A 1 29 ? 4.087 -5.914 -15.705 1.00 0.00 29 GLU A CA 6
ATOM 10366 C C . GLU A 1 29 ? 4.435 -6.979 -14.663 1.00 0.00 29 GLU A C 6
ATOM 10367 O O . GLU A 1 29 ? 3.644 -7.242 -13.762 1.00 0.00 29 GLU A O 6
ATOM 10379 N N . ASP A 1 30 ? 5.614 -7.574 -14.784 1.00 0.00 30 ASP A N 6
ATOM 10380 C CA . ASP A 1 30 ? 6.044 -8.625 -13.862 1.00 0.00 30 ASP A CA 6
ATOM 10381 C C . ASP A 1 30 ? 6.103 -8.119 -12.419 1.00 0.00 30 ASP A C 6
ATOM 10382 O O . ASP A 1 30 ? 5.410 -8.635 -11.538 1.00 0.00 30 ASP A O 6
ATOM 10391 N N . TYR A 1 31 ? 6.915 -7.097 -12.180 1.00 0.00 31 TYR A N 6
ATOM 10392 C CA . TYR A 1 31 ? 7.063 -6.543 -10.840 1.00 0.00 31 TYR A CA 6
ATOM 10393 C C . TYR A 1 31 ? 5.807 -5.777 -10.442 1.00 0.00 31 TYR A C 6
ATOM 10394 O O . TYR A 1 31 ? 5.411 -5.782 -9.279 1.00 0.00 31 TYR A O 6
ATOM 10412 N N . GLN A 1 32 ? 5.175 -5.137 -11.421 1.00 0.00 32 GLN A N 6
ATOM 10413 C CA . GLN A 1 32 ? 3.963 -4.362 -11.182 1.00 0.00 32 GLN A CA 6
ATOM 10414 C C . GLN A 1 32 ? 2.849 -5.266 -10.659 1.00 0.00 32 GLN A C 6
ATOM 10415 O O . GLN A 1 32 ? 2.140 -4.908 -9.716 1.00 0.00 32 GLN A O 6
ATOM 10429 N N . ARG A 1 33 ? 2.711 -6.443 -11.266 1.00 0.00 33 ARG A N 6
ATOM 10430 C CA . ARG A 1 33 ? 1.751 -7.441 -10.802 1.00 0.00 33 ARG A CA 6
ATOM 10431 C C . ARG A 1 33 ? 2.120 -7.902 -9.399 1.00 0.00 33 ARG A C 6
ATOM 10432 O O . ARG A 1 33 ? 1.258 -8.051 -8.535 1.00 0.00 33 ARG A O 6
ATOM 10453 N N . SER A 1 34 ? 3.416 -8.114 -9.184 1.00 0.00 34 SER A N 6
ATOM 10454 C CA . SER A 1 34 ? 3.923 -8.540 -7.888 1.00 0.00 34 SER A CA 6
ATOM 10455 C C . SER A 1 34 ? 3.556 -7.521 -6.807 1.00 0.00 34 SER A C 6
ATOM 10456 O O . SER A 1 34 ? 3.213 -7.890 -5.685 1.00 0.00 34 SER A O 6
ATOM 10464 N N . VAL A 1 35 ? 3.618 -6.240 -7.160 1.00 0.00 35 VAL A N 6
ATOM 10465 C CA . VAL A 1 35 ? 3.187 -5.172 -6.264 1.00 0.00 35 VAL A CA 6
ATOM 10466 C C . VAL A 1 35 ? 1.722 -5.359 -5.888 1.00 0.00 35 VAL A C 6
ATOM 10467 O O . VAL A 1 35 ? 1.375 -5.397 -4.707 1.00 0.00 35 VAL A O 6
ATOM 10480 N N . TRP A 1 36 ? 0.879 -5.507 -6.905 1.00 0.00 36 TRP A N 6
ATOM 10481 C CA . TRP A 1 36 ? -0.559 -5.662 -6.717 1.00 0.00 36 TRP A CA 6
ATOM 10482 C C . TRP A 1 36 ? -0.880 -6.877 -5.847 1.00 0.00 36 TRP A C 6
ATOM 10483 O O . TRP A 1 36 ? -1.611 -6.770 -4.861 1.00 0.00 36 TRP A O 6
ATOM 10504 N N . THR A 1 37 ? -0.317 -8.025 -6.206 1.00 0.00 37 THR A N 6
ATOM 10505 C CA . THR A 1 37 ? -0.565 -9.261 -5.477 1.00 0.00 37 THR A CA 6
ATOM 10506 C C . THR A 1 37 ? -0.109 -9.158 -4.017 1.00 0.00 37 THR A C 6
ATOM 10507 O O . THR A 1 37 ? -0.817 -9.600 -3.108 1.00 0.00 37 THR A O 6
ATOM 10518 N N . ARG A 1 38 ? 1.054 -8.557 -3.786 1.00 0.00 38 ARG A N 6
ATOM 10519 C CA . ARG A 1 38 ? 1.563 -8.415 -2.427 1.00 0.00 38 ARG A CA 6
ATOM 10520 C C . ARG A 1 38 ? 0.712 -7.436 -1.626 1.00 0.00 38 ARG A C 6
ATOM 10521 O O . ARG A 1 38 ? 0.453 -7.659 -0.446 1.00 0.00 38 ARG A O 6
ATOM 10542 N N . LEU A 1 39 ? 0.256 -6.370 -2.273 1.00 0.00 39 LEU A N 6
ATOM 10543 C CA . LEU A 1 39 ? -0.665 -5.434 -1.637 1.00 0.00 39 LEU A CA 6
ATOM 10544 C C . LEU A 1 39 ? -1.939 -6.159 -1.220 1.00 0.00 39 LEU A C 6
ATOM 10545 O O . LEU A 1 39 ? -2.384 -6.048 -0.075 1.00 0.00 39 LEU A O 6
ATOM 10561 N N . GLU A 1 40 ? -2.492 -6.925 -2.155 1.00 0.00 40 GLU A N 6
ATOM 10562 C CA . GLU A 1 40 ? -3.717 -7.691 -1.934 1.00 0.00 40 GLU A CA 6
ATOM 10563 C C . GLU A 1 40 ? -3.544 -8.773 -0.867 1.00 0.00 40 GLU A C 6
ATOM 10564 O O . GLU A 1 40 ? -4.527 -9.249 -0.299 1.00 0.00 40 GLU A O 6
ATOM 10576 N N . THR A 1 41 ? -2.305 -9.164 -0.601 1.00 0.00 41 THR A N 6
ATOM 10577 C CA . THR A 1 41 ? -2.033 -10.215 0.371 1.00 0.00 41 THR A CA 6
ATOM 10578 C C . THR A 1 41 ? -1.697 -9.645 1.755 1.00 0.00 41 THR A C 6
ATOM 10579 O O . THR A 1 41 ? -2.082 -10.210 2.781 1.00 0.00 41 THR A O 6
ATOM 10590 N N . TYR A 1 42 ? -0.995 -8.521 1.790 1.00 0.00 42 TYR A N 6
ATOM 10591 C CA . TYR A 1 42 ? -0.527 -7.971 3.058 1.00 0.00 42 TYR A CA 6
ATOM 10592 C C . TYR A 1 42 ? -1.464 -6.891 3.593 1.00 0.00 42 TYR A C 6
ATOM 10593 O O . TYR A 1 42 ? -2.049 -7.047 4.663 1.00 0.00 42 TYR A O 6
ATOM 10611 N N . LEU A 1 43 ? -1.622 -5.816 2.833 1.00 0.00 43 LEU A N 6
ATOM 10612 C CA . LEU A 1 43 ? -2.343 -4.635 3.306 1.00 0.00 43 LEU A CA 6
ATOM 10613 C C . LEU A 1 43 ? -3.847 -4.737 3.062 1.00 0.00 43 LEU A C 6
ATOM 10614 O O . LEU A 1 43 ? -4.648 -4.565 3.981 1.00 0.00 43 LEU A O 6
ATOM 10630 N N . PHE A 1 44 ? -4.217 -5.030 1.820 1.00 0.00 44 PHE A N 6
ATOM 10631 C CA . PHE A 1 44 ? -5.623 -5.059 1.399 1.00 0.00 44 PHE A CA 6
ATOM 10632 C C . PHE A 1 44 ? -6.537 -5.900 2.311 1.00 0.00 44 PHE A C 6
ATOM 10633 O O . PHE A 1 44 ? -7.662 -5.489 2.581 1.00 0.00 44 PHE A O 6
ATOM 10650 N N . PRO A 1 45 ? -6.108 -7.088 2.789 1.00 0.00 45 PRO A N 6
ATOM 10651 C CA . PRO A 1 45 ? -6.951 -7.930 3.651 1.00 0.00 45 PRO A CA 6
ATOM 10652 C C . PRO A 1 45 ? -7.378 -7.232 4.941 1.00 0.00 45 PRO A C 6
ATOM 10653 O O . PRO A 1 45 ? -8.359 -7.624 5.571 1.00 0.00 45 PRO A O 6
ATOM 10664 N N . ASP A 1 46 ? -6.653 -6.192 5.328 1.00 0.00 46 ASP A N 6
ATOM 10665 C CA . ASP A 1 46 ? -6.915 -5.517 6.591 1.00 0.00 46 ASP A CA 6
ATOM 10666 C C . ASP A 1 46 ? -7.503 -4.123 6.384 1.00 0.00 46 ASP A C 6
ATOM 10667 O O . ASP A 1 46 ? -8.407 -3.710 7.113 1.00 0.00 46 ASP A O 6
ATOM 10676 N N . ILE A 1 47 ? -7.003 -3.403 5.391 1.00 0.00 47 ILE A N 6
ATOM 10677 C CA . ILE A 1 47 ? -7.433 -2.023 5.160 1.00 0.00 47 ILE A CA 6
ATOM 10678 C C . ILE A 1 47 ? -8.270 -1.898 3.892 1.00 0.00 47 ILE A C 6
ATOM 10679 O O . ILE A 1 47 ? -8.620 -0.797 3.471 1.00 0.00 47 ILE A O 6
ATOM 10695 N N . GLY A 1 48 ? -8.599 -3.025 3.289 1.00 0.00 48 GLY A N 6
ATOM 10696 C CA . GLY A 1 48 ? -9.349 -3.000 2.053 1.00 0.00 48 GLY A CA 6
ATOM 10697 C C . GLY A 1 48 ? -10.844 -3.009 2.272 1.00 0.00 48 GLY A C 6
ATOM 10698 O O . GLY A 1 48 ? -11.596 -2.421 1.495 1.00 0.00 48 GLY A O 6
ATOM 10702 N N . ASN A 1 49 ? -11.280 -3.676 3.330 1.00 0.00 49 ASN A N 6
ATOM 10703 C CA . ASN A 1 49 ? -12.703 -3.766 3.638 1.00 0.00 49 ASN A CA 6
ATOM 10704 C C . ASN A 1 49 ? -13.106 -2.649 4.591 1.00 0.00 49 ASN A C 6
ATOM 10705 O O . ASN A 1 49 ? -14.258 -2.558 5.015 1.00 0.00 49 ASN A O 6
ATOM 10716 N N . LYS A 1 50 ? -12.147 -1.803 4.918 1.00 0.00 50 LYS A N 6
ATOM 10717 C CA . LYS A 1 50 ? -12.367 -0.709 5.844 1.00 0.00 50 LYS A CA 6
ATOM 10718 C C . LYS A 1 50 ? -12.186 0.614 5.115 1.00 0.00 50 LYS A C 6
ATOM 10719 O O . LYS A 1 50 ? -11.308 0.736 4.260 1.00 0.00 50 LYS A O 6
ATOM 10738 N N . ASP A 1 51 ? -13.036 1.586 5.425 1.00 0.00 51 ASP A N 6
ATOM 10739 C CA . ASP A 1 51 ? -12.939 2.904 4.813 1.00 0.00 51 ASP A CA 6
ATOM 10740 C C . ASP A 1 51 ? -11.573 3.515 5.108 1.00 0.00 51 ASP A C 6
ATOM 10741 O O . ASP A 1 51 ? -11.116 3.524 6.254 1.00 0.00 51 ASP A O 6
ATOM 10750 N N . ILE A 1 52 ? -10.934 4.016 4.065 1.00 0.00 52 ILE A N 6
ATOM 10751 C CA . ILE A 1 52 ? -9.562 4.503 4.134 1.00 0.00 52 ILE A CA 6
ATOM 10752 C C . ILE A 1 52 ? -9.432 5.692 5.101 1.00 0.00 52 ILE A C 6
ATOM 10753 O O . ILE A 1 52 ? -8.361 5.936 5.654 1.00 0.00 52 ILE A O 6
ATOM 10769 N N . ALA A 1 53 ? -10.530 6.413 5.322 1.00 0.00 53 ALA A N 6
ATOM 10770 C CA . ALA A 1 53 ? -10.503 7.585 6.189 1.00 0.00 53 ALA A CA 6
ATOM 10771 C C . ALA A 1 53 ? -10.575 7.173 7.652 1.00 0.00 53 ALA A C 6
ATOM 10772 O O . ALA A 1 53 ? -10.242 7.950 8.550 1.00 0.00 53 ALA A O 6
ATOM 10779 N N . GLU A 1 54 ? -10.991 5.934 7.885 1.00 0.00 54 GLU A N 6
ATOM 10780 C CA . GLU A 1 54 ? -11.097 5.401 9.236 1.00 0.00 54 GLU A CA 6
ATOM 10781 C C . GLU A 1 54 ? -9.773 4.785 9.662 1.00 0.00 54 GLU A C 6
ATOM 10782 O O . GLU A 1 54 ? -9.666 4.186 10.733 1.00 0.00 54 GLU A O 6
ATOM 10794 N N . LEU A 1 55 ? -8.773 4.920 8.810 1.00 0.00 55 LEU A N 6
ATOM 10795 C CA . LEU A 1 55 ? -7.472 4.333 9.063 1.00 0.00 55 LEU A CA 6
ATOM 10796 C C . LEU A 1 55 ? -6.573 5.281 9.839 1.00 0.00 55 LEU A C 6
ATOM 10797 O O . LEU A 1 55 ? -6.140 6.315 9.327 1.00 0.00 55 LEU A O 6
ATOM 10813 N N . ASP A 1 56 ? -6.323 4.931 11.090 1.00 0.00 56 ASP A N 6
ATOM 10814 C CA . ASP A 1 56 ? -5.384 5.662 11.927 1.00 0.00 56 ASP A CA 6
ATOM 10815 C C . ASP A 1 56 ? -3.959 5.270 11.551 1.00 0.00 56 ASP A C 6
ATOM 10816 O O . ASP A 1 56 ? -3.746 4.216 10.953 1.00 0.00 56 ASP A O 6
ATOM 10825 N N . THR A 1 57 ? -2.992 6.112 11.892 1.00 0.00 57 THR A N 6
ATOM 10826 C CA . THR A 1 57 ? -1.594 5.843 11.586 1.00 0.00 57 THR A CA 6
ATOM 10827 C C . THR A 1 57 ? -1.159 4.485 12.144 1.00 0.00 57 THR A C 6
ATOM 10828 O O . THR A 1 57 ? -0.432 3.738 11.490 1.00 0.00 57 THR A O 6
ATOM 10839 N N . GLY A 1 58 ? -1.638 4.156 13.338 1.00 0.00 58 GLY A N 6
ATOM 10840 C CA . GLY A 1 58 ? -1.299 2.884 13.944 1.00 0.00 58 GLY A CA 6
ATOM 10841 C C . GLY A 1 58 ? -2.084 1.739 13.340 1.00 0.00 58 GLY A C 6
ATOM 10842 O O . GLY A 1 58 ? -1.648 0.586 13.374 1.00 0.00 58 GLY A O 6
ATOM 10846 N N . ASP A 1 59 ? -3.233 2.061 12.761 1.00 0.00 59 ASP A N 6
ATOM 10847 C CA . ASP A 1 59 ? -4.089 1.058 12.155 1.00 0.00 59 ASP A CA 6
ATOM 10848 C C . ASP A 1 59 ? -3.513 0.672 10.800 1.00 0.00 59 ASP A C 6
ATOM 10849 O O . ASP A 1 59 ? -3.707 -0.438 10.317 1.00 0.00 59 ASP A O 6
ATOM 10858 N N . LEU A 1 60 ? -2.786 1.613 10.206 1.00 0.00 60 LEU A N 6
ATOM 10859 C CA . LEU A 1 60 ? -1.994 1.351 9.012 1.00 0.00 60 LEU A CA 6
ATOM 10860 C C . LEU A 1 60 ? -0.757 0.543 9.386 1.00 0.00 60 LEU A C 6
ATOM 10861 O O . LEU A 1 60 ? -0.256 -0.274 8.603 1.00 0.00 60 LEU A O 6
ATOM 10877 N N . LEU A 1 61 ? -0.266 0.776 10.598 1.00 0.00 61 LEU A N 6
ATOM 10878 C CA . LEU A 1 61 ? 0.876 0.037 11.107 1.00 0.00 61 LEU A CA 6
ATOM 10879 C C . LEU A 1 61 ? 0.526 -1.425 11.314 1.00 0.00 61 LEU A C 6
ATOM 10880 O O . LEU A 1 61 ? 1.401 -2.273 11.260 1.00 0.00 61 LEU A O 6
ATOM 10896 N N . VAL A 1 62 ? -0.747 -1.717 11.567 1.00 0.00 62 VAL A N 6
ATOM 10897 C CA . VAL A 1 62 ? -1.183 -3.102 11.733 1.00 0.00 62 VAL A CA 6
ATOM 10898 C C . VAL A 1 62 ? -0.726 -3.973 10.548 1.00 0.00 62 VAL A C 6
ATOM 10899 O O . VAL A 1 62 ? 0.007 -4.939 10.756 1.00 0.00 62 VAL A O 6
ATOM 10912 N N . PRO A 1 63 ? -1.134 -3.657 9.295 1.00 0.00 63 PRO A N 6
ATOM 10913 C CA . PRO A 1 63 ? -0.662 -4.381 8.106 1.00 0.00 63 PRO A CA 6
ATOM 10914 C C . PRO A 1 63 ? 0.853 -4.274 7.907 1.00 0.00 63 PRO A C 6
ATOM 10915 O O . PRO A 1 63 ? 1.496 -5.239 7.490 1.00 0.00 63 PRO A O 6
ATOM 10926 N N . ILE A 1 64 ? 1.427 -3.105 8.198 1.00 0.00 64 ILE A N 6
ATOM 10927 C CA . ILE A 1 64 ? 2.875 -2.924 8.066 1.00 0.00 64 ILE A CA 6
ATOM 10928 C C . ILE A 1 64 ? 3.634 -3.856 9.020 1.00 0.00 64 ILE A C 6
ATOM 10929 O O . ILE A 1 64 ? 4.527 -4.598 8.606 1.00 0.00 64 ILE A O 6
ATOM 10945 N N . LYS A 1 65 ? 3.249 -3.826 10.289 1.00 0.00 65 LYS A N 6
ATOM 10946 C CA . LYS A 1 65 ? 3.849 -4.674 11.312 1.00 0.00 65 LYS A CA 6
ATOM 10947 C C . LYS A 1 65 ? 3.499 -6.140 11.069 1.00 0.00 65 LYS A C 6
ATOM 10948 O O . LYS A 1 65 ? 4.213 -7.043 11.499 1.00 0.00 65 LYS A O 6
ATOM 10967 N N . LYS A 1 66 ? 2.397 -6.359 10.366 1.00 0.00 66 LYS A N 6
ATOM 10968 C CA . LYS A 1 66 ? 1.991 -7.690 9.933 1.00 0.00 66 LYS A CA 6
ATOM 10969 C C . LYS A 1 66 ? 3.053 -8.286 9.009 1.00 0.00 66 LYS A C 6
ATOM 10970 O O . LYS A 1 66 ? 3.343 -9.482 9.062 1.00 0.00 66 LYS A O 6
ATOM 10989 N N . ILE A 1 67 ? 3.645 -7.437 8.178 1.00 0.00 67 ILE A N 6
ATOM 10990 C CA . ILE A 1 67 ? 4.729 -7.856 7.298 1.00 0.00 67 ILE A CA 6
ATOM 10991 C C . ILE A 1 67 ? 6.035 -7.984 8.085 1.00 0.00 67 ILE A C 6
ATOM 10992 O O . ILE A 1 67 ? 6.896 -8.807 7.760 1.00 0.00 67 ILE A O 6
ATOM 11008 N N . GLU A 1 68 ? 6.176 -7.170 9.126 1.00 0.00 68 GLU A N 6
ATOM 11009 C CA . GLU A 1 68 ? 7.324 -7.271 10.020 1.00 0.00 68 GLU A CA 6
ATOM 11010 C C . GLU A 1 68 ? 7.342 -8.626 10.715 1.00 0.00 68 GLU A C 6
ATOM 11011 O O . GLU A 1 68 ? 8.396 -9.246 10.860 1.00 0.00 68 GLU A O 6
ATOM 11023 N N . LYS A 1 69 ? 6.169 -9.085 11.138 1.00 0.00 69 LYS A N 6
ATOM 11024 C CA . LYS A 1 69 ? 6.046 -10.385 11.790 1.00 0.00 69 LYS A CA 6
ATOM 11025 C C . LYS A 1 69 ? 6.113 -11.511 10.766 1.00 0.00 69 LYS A C 6
ATOM 11026 O O . LYS A 1 69 ? 6.205 -12.686 11.121 1.00 0.00 69 LYS A O 6
ATOM 11045 N N . LEU A 1 70 ? 6.059 -11.141 9.493 1.00 0.00 70 LEU A N 6
ATOM 11046 C CA . LEU A 1 70 ? 6.202 -12.098 8.407 1.00 0.00 70 LEU A CA 6
ATOM 11047 C C . LEU A 1 70 ? 7.675 -12.470 8.248 1.00 0.00 70 LEU A C 6
ATOM 11048 O O . LEU A 1 70 ? 8.011 -13.543 7.741 1.00 0.00 70 LEU A O 6
ATOM 11064 N N . GLY A 1 71 ? 8.547 -11.569 8.693 1.00 0.00 71 GLY A N 6
ATOM 11065 C CA . GLY A 1 71 ? 9.972 -11.836 8.676 1.00 0.00 71 GLY A CA 6
ATOM 11066 C C . GLY A 1 71 ? 10.740 -10.905 7.760 1.00 0.00 71 GLY A C 6
ATOM 11067 O O . GLY A 1 71 ? 11.957 -10.769 7.880 1.00 0.00 71 GLY A O 6
ATOM 11071 N N . TYR A 1 72 ? 10.035 -10.250 6.852 1.00 0.00 72 TYR A N 6
ATOM 11072 C CA . TYR A 1 72 ? 10.689 -9.430 5.844 1.00 0.00 72 TYR A CA 6
ATOM 11073 C C . TYR A 1 72 ? 10.548 -7.947 6.162 1.00 0.00 72 TYR A C 6
ATOM 11074 O O . TYR A 1 72 ? 9.561 -7.312 5.790 1.00 0.00 72 TYR A O 6
ATOM 11092 N N . LEU A 1 73 ? 11.544 -7.402 6.848 1.00 0.00 73 LEU A N 6
ATOM 11093 C CA . LEU A 1 73 ? 11.538 -5.993 7.228 1.00 0.00 73 LEU A CA 6
ATOM 11094 C C . LEU A 1 73 ? 11.610 -5.081 6.009 1.00 0.00 73 LEU A C 6
ATOM 11095 O O . LEU A 1 73 ? 10.922 -4.062 5.950 1.00 0.00 73 LEU A O 6
ATOM 11111 N N . GLU A 1 74 ? 12.434 -5.446 5.032 1.00 0.00 74 GLU A N 6
ATOM 11112 C CA . GLU A 1 74 ? 12.547 -4.656 3.813 1.00 0.00 74 GLU A CA 6
ATOM 11113 C C . GLU A 1 74 ? 11.221 -4.613 3.076 1.00 0.00 74 GLU A C 6
ATOM 11114 O O . GLU A 1 74 ? 10.801 -3.562 2.608 1.00 0.00 74 GLU A O 6
ATOM 11126 N N . ILE A 1 75 ? 10.555 -5.756 2.989 1.00 0.00 75 ILE A N 6
ATOM 11127 C CA . ILE A 1 75 ? 9.279 -5.828 2.301 1.00 0.00 75 ILE A CA 6
ATOM 11128 C C . ILE A 1 75 ? 8.228 -5.005 3.034 1.00 0.00 75 ILE A C 6
ATOM 11129 O O . ILE A 1 75 ? 7.412 -4.348 2.404 1.00 0.00 75 ILE A O 6
ATOM 11145 N N . ALA A 1 76 ? 8.277 -5.012 4.361 1.00 0.00 76 ALA A N 6
ATOM 11146 C CA . ALA A 1 76 ? 7.378 -4.184 5.157 1.00 0.00 76 ALA A CA 6
ATOM 11147 C C . ALA A 1 76 ? 7.548 -2.713 4.790 1.00 0.00 76 ALA A C 6
ATOM 11148 O O . ALA A 1 76 ? 6.576 -2.011 4.516 1.00 0.00 76 ALA A O 6
ATOM 11155 N N . MET A 1 77 ? 8.798 -2.261 4.767 1.00 0.00 77 MET A N 6
ATOM 11156 C CA . MET A 1 77 ? 9.116 -0.883 4.393 1.00 0.00 77 MET A CA 6
ATOM 11157 C C . MET A 1 77 ? 8.801 -0.614 2.918 1.00 0.00 77 MET A C 6
ATOM 11158 O O . MET A 1 77 ? 8.389 0.488 2.559 1.00 0.00 77 MET A O 6
ATOM 11172 N N . ARG A 1 78 ? 8.997 -1.614 2.067 1.00 0.00 78 ARG A N 6
ATOM 11173 C CA . ARG A 1 78 ? 8.774 -1.442 0.633 1.00 0.00 78 ARG A CA 6
ATOM 11174 C C . ARG A 1 78 ? 7.290 -1.473 0.287 1.00 0.00 78 ARG A C 6
ATOM 11175 O O . ARG A 1 78 ? 6.849 -0.773 -0.623 1.00 0.00 78 ARG A O 6
ATOM 11196 N N . VAL A 1 79 ? 6.515 -2.272 1.007 1.00 0.00 79 VAL A N 6
ATOM 11197 C CA . VAL A 1 79 ? 5.070 -2.259 0.834 1.00 0.00 79 VAL A CA 6
ATOM 11198 C C . VAL A 1 79 ? 4.505 -0.968 1.420 1.00 0.00 79 VAL A C 6
ATOM 11199 O O . VAL A 1 79 ? 3.547 -0.397 0.893 1.00 0.00 79 VAL A O 6
ATOM 11212 N N . LYS A 1 80 ? 5.128 -0.495 2.498 1.00 0.00 80 LYS A N 6
ATOM 11213 C CA . LYS A 1 80 ? 4.810 0.819 3.035 1.00 0.00 80 LYS A CA 6
ATOM 11214 C C . LYS A 1 80 ? 5.120 1.889 1.997 1.00 0.00 80 LYS A C 6
ATOM 11215 O O . LYS A 1 80 ? 4.422 2.890 1.913 1.00 0.00 80 LYS A O 6
ATOM 11234 N N . GLN A 1 81 ? 6.167 1.671 1.205 1.00 0.00 81 GLN A N 6
ATOM 11235 C CA . GLN A 1 81 ? 6.532 2.613 0.156 1.00 0.00 81 GLN A CA 6
ATOM 11236 C C . GLN A 1 81 ? 5.447 2.668 -0.914 1.00 0.00 81 GLN A C 6
ATOM 11237 O O . GLN A 1 81 ? 5.053 3.753 -1.348 1.00 0.00 81 GLN A O 6
ATOM 11251 N N . TYR A 1 82 ? 4.965 1.497 -1.336 1.00 0.00 82 TYR A N 6
ATOM 11252 C CA . TYR A 1 82 ? 3.813 1.429 -2.231 1.00 0.00 82 TYR A CA 6
ATOM 11253 C C . TYR A 1 82 ? 2.671 2.244 -1.644 1.00 0.00 82 TYR A C 6
ATOM 11254 O O . TYR A 1 82 ? 2.122 3.135 -2.294 1.00 0.00 82 TYR A O 6
ATOM 11272 N N . ALA A 1 83 ? 2.343 1.933 -0.394 1.00 0.00 83 ALA A N 6
ATOM 11273 C CA . ALA A 1 83 ? 1.271 2.606 0.321 1.00 0.00 83 ALA A CA 6
ATOM 11274 C C . ALA A 1 83 ? 1.534 4.100 0.445 1.00 0.00 83 ALA A C 6
ATOM 11275 O O . ALA A 1 83 ? 0.607 4.891 0.423 1.00 0.00 83 ALA A O 6
ATOM 11282 N N . THR A 1 84 ? 2.800 4.479 0.566 1.00 0.00 84 THR A N 6
ATOM 11283 C CA . THR A 1 84 ? 3.180 5.883 0.682 1.00 0.00 84 THR A CA 6
ATOM 11284 C C . THR A 1 84 ? 2.716 6.675 -0.541 1.00 0.00 84 THR A C 6
ATOM 11285 O O . THR A 1 84 ? 2.158 7.769 -0.411 1.00 0.00 84 THR A O 6
ATOM 11296 N N . ALA A 1 85 ? 2.922 6.106 -1.724 1.00 0.00 85 ALA A N 6
ATOM 11297 C CA . ALA A 1 85 ? 2.477 6.735 -2.958 1.00 0.00 85 ALA A CA 6
ATOM 11298 C C . ALA A 1 85 ? 0.953 6.740 -3.030 1.00 0.00 85 ALA A C 6
ATOM 11299 O O . ALA A 1 85 ? 0.342 7.715 -3.474 1.00 0.00 85 ALA A O 6
ATOM 11306 N N . ILE A 1 86 ? 0.351 5.650 -2.568 1.00 0.00 86 ILE A N 6
ATOM 11307 C CA . ILE A 1 86 ? -1.101 5.523 -2.534 1.00 0.00 86 ILE A CA 6
ATOM 11308 C C . ILE A 1 86 ? -1.705 6.536 -1.563 1.00 0.00 86 ILE A C 6
ATOM 11309 O O . ILE A 1 86 ? -2.710 7.175 -1.865 1.00 0.00 86 ILE A O 6
ATOM 11325 N N . MET A 1 87 ? -1.074 6.687 -0.404 1.00 0.00 87 MET A N 6
ATOM 11326 C CA . MET A 1 87 ? -1.519 7.648 0.598 1.00 0.00 87 MET A CA 6
ATOM 11327 C C . MET A 1 87 ? -1.421 9.065 0.058 1.00 0.00 87 MET A C 6
ATOM 11328 O O . MET A 1 87 ? -2.277 9.897 0.333 1.00 0.00 87 MET A O 6
ATOM 11342 N N . ARG A 1 88 ? -0.371 9.337 -0.708 1.00 0.00 88 ARG A N 6
ATOM 11343 C CA . ARG A 1 88 ? -0.190 10.652 -1.311 1.00 0.00 88 ARG A CA 6
ATOM 11344 C C . ARG A 1 88 ? -1.328 10.942 -2.284 1.00 0.00 88 ARG A C 6
ATOM 11345 O O . ARG A 1 88 ? -1.858 12.052 -2.331 1.00 0.00 88 ARG A O 6
ATOM 11366 N N . TYR A 1 89 ? -1.710 9.927 -3.046 1.00 0.00 89 TYR A N 6
ATOM 11367 C CA . TYR A 1 89 ? -2.855 10.027 -3.937 1.00 0.00 89 TYR A CA 6
ATOM 11368 C C . TYR A 1 89 ? -4.128 10.214 -3.114 1.00 0.00 89 TYR A C 6
ATOM 11369 O O . TYR A 1 89 ? -4.990 11.027 -3.450 1.00 0.00 89 TYR A O 6
ATOM 11387 N N . ALA A 1 90 ? -4.214 9.470 -2.014 1.00 0.00 90 ALA A N 6
ATOM 11388 C CA . ALA A 1 90 ? -5.333 9.568 -1.083 1.00 0.00 90 ALA A CA 6
ATOM 11389 C C . ALA A 1 90 ? -5.435 10.968 -0.485 1.00 0.00 90 ALA A C 6
ATOM 11390 O O . ALA A 1 90 ? -6.531 11.452 -0.201 1.00 0.00 90 ALA A O 6
ATOM 11397 N N . VAL A 1 91 ? -4.285 11.603 -0.283 1.00 0.00 91 VAL A N 6
ATOM 11398 C CA . VAL A 1 91 ? -4.236 12.975 0.203 1.00 0.00 91 VAL A CA 6
ATOM 11399 C C . VAL A 1 91 ? -4.900 13.914 -0.797 1.00 0.00 91 VAL A C 6
ATOM 11400 O O . VAL A 1 91 ? -5.746 14.724 -0.427 1.00 0.00 91 VAL A O 6
ATOM 11413 N N . GLN A 1 92 ? -4.529 13.778 -2.067 1.00 0.00 92 GLN A N 6
ATOM 11414 C CA . GLN A 1 92 ? -5.086 14.621 -3.125 1.00 0.00 92 GLN A CA 6
ATOM 11415 C C . GLN A 1 92 ? -6.578 14.349 -3.296 1.00 0.00 92 GLN A C 6
ATOM 11416 O O . GLN A 1 92 ? -7.359 15.258 -3.582 1.00 0.00 92 GLN A O 6
ATOM 11430 N N . GLN A 1 93 ? -6.966 13.096 -3.097 1.00 0.00 93 GLN A N 6
ATOM 11431 C CA . GLN A 1 93 ? -8.363 12.691 -3.208 1.00 0.00 93 GLN A CA 6
ATOM 11432 C C . GLN A 1 93 ? -9.133 13.086 -1.942 1.00 0.00 93 GLN A C 6
ATOM 11433 O O . GLN A 1 93 ? -10.334 12.835 -1.820 1.00 0.00 93 GLN A O 6
ATOM 11447 N N . LYS A 1 94 ? -8.409 13.699 -1.003 1.00 0.00 94 LYS A N 6
ATOM 11448 C CA . LYS A 1 94 ? -8.981 14.248 0.227 1.00 0.00 94 LYS A CA 6
ATOM 11449 C C . LYS A 1 94 ? -9.574 13.150 1.103 1.00 0.00 94 LYS A C 6
ATOM 11450 O O . LYS A 1 94 ? -10.463 13.399 1.916 1.00 0.00 94 LYS A O 6
ATOM 11469 N N . MET A 1 95 ? -9.064 11.941 0.956 1.00 0.00 95 MET A N 6
ATOM 11470 C CA . MET A 1 95 ? -9.578 10.818 1.720 1.00 0.00 95 MET A CA 6
ATOM 11471 C C . MET A 1 95 ? -9.011 10.825 3.127 1.00 0.00 95 MET A C 6
ATOM 11472 O O . MET A 1 95 ? -9.750 10.715 4.104 1.00 0.00 95 MET A O 6
ATOM 11486 N N . ILE A 1 96 ? -7.698 10.968 3.230 1.00 0.00 96 ILE A N 6
ATOM 11487 C CA . ILE A 1 96 ? -7.041 10.954 4.528 1.00 0.00 96 ILE A CA 6
ATOM 11488 C C . ILE A 1 96 ? -6.573 12.346 4.929 1.00 0.00 96 ILE A C 6
ATOM 11489 O O . ILE A 1 96 ? -6.088 12.542 6.049 1.00 0.00 96 ILE A O 6
ATOM 11505 N N . ARG A 1 97 ? -6.730 13.307 4.008 1.00 0.00 97 ARG A N 6
ATOM 11506 C CA . ARG A 1 97 ? -6.391 14.714 4.256 1.00 0.00 97 ARG A CA 6
ATOM 11507 C C . ARG A 1 97 ? -4.871 14.933 4.306 1.00 0.00 97 ARG A C 6
ATOM 11508 O O . ARG A 1 97 ? -4.320 15.671 3.488 1.00 0.00 97 ARG A O 6
ATOM 11529 N N . PHE A 1 98 ? -4.199 14.286 5.249 1.00 0.00 98 PHE A N 6
ATOM 11530 C CA . PHE A 1 98 ? -2.744 14.361 5.354 1.00 0.00 98 PHE A CA 6
ATOM 11531 C C . PHE A 1 98 ? -2.135 12.971 5.256 1.00 0.00 98 PHE A C 6
ATOM 11532 O O . PHE A 1 98 ? -2.854 11.974 5.259 1.00 0.00 98 PHE A O 6
ATOM 11549 N N . ASN A 1 99 ? -0.813 12.907 5.167 1.00 0.00 99 ASN A N 6
ATOM 11550 C CA . ASN A 1 99 ? -0.120 11.633 5.012 1.00 0.00 99 ASN A CA 6
ATOM 11551 C C . ASN A 1 99 ? 0.356 11.112 6.366 1.00 0.00 99 ASN A C 6
ATOM 11552 O O . ASN A 1 99 ? 1.289 11.661 6.953 1.00 0.00 99 ASN A O 6
ATOM 11563 N N . PRO A 1 100 ? -0.281 10.044 6.876 1.00 0.00 100 PRO A N 6
ATOM 11564 C CA . PRO A 1 100 ? 0.044 9.471 8.191 1.00 0.00 100 PRO A CA 6
ATOM 11565 C C . PRO A 1 100 ? 1.481 8.957 8.269 1.00 0.00 100 PRO A C 6
ATOM 11566 O O . PRO A 1 100 ? 2.187 9.214 9.240 1.00 0.00 100 PRO A O 6
ATOM 11577 N N . ALA A 1 101 ? 1.910 8.249 7.227 1.00 0.00 101 ALA A N 6
ATOM 11578 C CA . ALA A 1 101 ? 3.253 7.679 7.173 1.00 0.00 101 ALA A CA 6
ATOM 11579 C C . ALA A 1 101 ? 4.318 8.772 7.300 1.00 0.00 101 ALA A C 6
ATOM 11580 O O . ALA A 1 101 ? 5.283 8.629 8.051 1.00 0.00 101 ALA A O 6
ATOM 11587 N N . TYR A 1 102 ? 4.129 9.867 6.570 1.00 0.00 102 TYR A N 6
ATOM 11588 C CA . TYR A 1 102 ? 5.073 10.982 6.584 1.00 0.00 102 TYR A CA 6
ATOM 11589 C C . TYR A 1 102 ? 5.038 11.739 7.907 1.00 0.00 102 TYR A C 6
ATOM 11590 O O . TYR A 1 102 ? 6.083 12.025 8.498 1.00 0.00 102 TYR A O 6
ATOM 11608 N N . ASP A 1 103 ? 3.836 12.054 8.372 1.00 0.00 103 ASP A N 6
ATOM 11609 C CA . ASP A 1 103 ? 3.672 12.936 9.524 1.00 0.00 103 ASP A CA 6
ATOM 11610 C C . ASP A 1 103 ? 4.021 12.217 10.822 1.00 0.00 103 ASP A C 6
ATOM 11611 O O . ASP A 1 103 ? 4.323 12.851 11.833 1.00 0.00 103 ASP A O 6
ATOM 11620 N N . LEU A 1 104 ? 3.997 10.888 10.780 1.00 0.00 104 LEU A N 6
ATOM 11621 C CA . LEU A 1 104 ? 4.358 10.065 11.932 1.00 0.00 104 LEU A CA 6
ATOM 11622 C C . LEU A 1 104 ? 5.763 10.424 12.417 1.00 0.00 104 LEU A C 6
ATOM 11623 O O . LEU A 1 104 ? 6.004 10.578 13.615 1.00 0.00 104 LEU A O 6
ATOM 11639 N N . GLU A 1 105 ? 6.674 10.599 11.467 1.00 0.00 105 GLU A N 6
ATOM 11640 C CA . GLU A 1 105 ? 8.077 10.851 11.782 1.00 0.00 105 GLU A CA 6
ATOM 11641 C C . GLU A 1 105 ? 8.318 12.308 12.183 1.00 0.00 105 GLU A C 6
ATOM 11642 O O . GLU A 1 105 ? 9.465 12.723 12.369 1.00 0.00 105 GLU A O 6
ATOM 11654 N N . GLY A 1 106 ? 7.245 13.082 12.311 1.00 0.00 106 GLY A N 6
ATOM 11655 C CA . GLY A 1 106 ? 7.385 14.476 12.692 1.00 0.00 106 GLY A CA 6
ATOM 11656 C C . GLY A 1 106 ? 6.323 14.928 13.675 1.00 0.00 106 GLY A C 6
ATOM 11657 O O . GLY A 1 106 ? 6.210 16.121 13.966 1.00 0.00 106 GLY A O 6
ATOM 11661 N N . ALA A 1 107 ? 5.550 13.979 14.190 1.00 0.00 107 ALA A N 6
ATOM 11662 C CA . ALA A 1 107 ? 4.477 14.289 15.130 1.00 0.00 107 ALA A CA 6
ATOM 11663 C C . ALA A 1 107 ? 5.036 14.639 16.507 1.00 0.00 107 ALA A C 6
ATOM 11664 O O . ALA A 1 107 ? 4.388 15.325 17.303 1.00 0.00 107 ALA A O 6
ATOM 11671 N N . VAL A 1 108 ? 6.245 14.169 16.776 1.00 0.00 108 VAL A N 6
ATOM 11672 C CA . VAL A 1 108 ? 6.911 14.439 18.041 1.00 0.00 108 VAL A CA 6
ATOM 11673 C C . VAL A 1 108 ? 7.979 15.514 17.863 1.00 0.00 108 VAL A C 6
ATOM 11674 O O . VAL A 1 108 ? 8.628 15.582 16.814 1.00 0.00 108 VAL A O 6
ATOM 11687 N N . GLN A 1 109 ? 8.144 16.349 18.888 1.00 0.00 109 GLN A N 6
ATOM 11688 C CA . GLN A 1 109 ? 9.097 17.461 18.861 1.00 0.00 109 GLN A CA 6
ATOM 11689 C C . GLN A 1 109 ? 8.750 18.442 17.742 1.00 0.00 109 GLN A C 6
ATOM 11690 O O . GLN A 1 109 ? 9.253 18.339 16.619 1.00 0.00 109 GLN A O 6
ATOM 11704 N N . LYS A 1 110 ? 7.865 19.380 18.043 1.00 0.00 110 LYS A N 6
ATOM 11705 C CA . LYS A 1 110 ? 7.426 20.351 17.059 1.00 0.00 110 LYS A CA 6
ATOM 11706 C C . LYS A 1 110 ? 7.968 21.737 17.379 1.00 0.00 110 LYS A C 6
ATOM 11707 O O . LYS A 1 110 ? 7.650 22.325 18.418 1.00 0.00 110 LYS A O 6
ATOM 11726 N N . LEU A 1 111 ? 8.810 22.243 16.496 1.00 0.00 111 LEU A N 6
ATOM 11727 C CA . LEU A 1 111 ? 9.290 23.609 16.596 1.00 0.00 111 LEU A CA 6
ATOM 11728 C C . LEU A 1 111 ? 8.299 24.530 15.908 1.00 0.00 111 LEU A C 6
ATOM 11729 O O . LEU A 1 111 ? 7.754 24.179 14.858 1.00 0.00 111 LEU A O 6
ATOM 11745 N N . GLU A 1 112 ? 8.049 25.691 16.495 1.00 0.00 112 GLU A N 6
ATOM 11746 C CA . GLU A 1 112 ? 7.106 26.628 15.913 1.00 0.00 112 GLU A CA 6
ATOM 11747 C C . GLU A 1 112 ? 7.635 27.139 14.582 1.00 0.00 112 GLU A C 6
ATOM 11748 O O . GLU A 1 112 ? 8.848 27.226 14.373 1.00 0.00 112 GLU A O 6
ATOM 11760 N N . HIS A 1 113 ? 6.715 27.470 13.694 1.00 0.00 113 HIS A N 6
ATOM 11761 C CA . HIS A 1 113 ? 7.050 27.898 12.342 1.00 0.00 113 HIS A CA 6
ATOM 11762 C C . HIS A 1 113 ? 7.835 29.200 12.392 1.00 0.00 113 HIS A C 6
ATOM 11763 O O . HIS A 1 113 ? 8.631 29.502 11.502 1.00 0.00 113 HIS A O 6
ATOM 11778 N N . HIS A 1 114 ? 7.594 29.968 13.440 1.00 0.00 114 HIS A N 6
ATOM 11779 C CA . HIS A 1 114 ? 8.444 31.096 13.780 1.00 0.00 114 HIS A CA 6
ATOM 11780 C C . HIS A 1 114 ? 9.412 30.656 14.868 1.00 0.00 114 HIS A C 6
ATOM 11781 O O . HIS A 1 114 ? 9.009 30.449 16.014 1.00 0.00 114 HIS A O 6
ATOM 11796 N N . HIS A 1 115 ? 10.677 30.484 14.506 1.00 0.00 115 HIS A N 6
ATOM 11797 C CA . HIS A 1 115 ? 11.674 29.957 15.434 1.00 0.00 115 HIS A CA 6
ATOM 11798 C C . HIS A 1 115 ? 12.077 30.996 16.476 1.00 0.00 115 HIS A C 6
ATOM 11799 O O . HIS A 1 115 ? 13.188 31.526 16.457 1.00 0.00 115 HIS A O 6
ATOM 11814 N N . HIS A 1 116 ? 11.145 31.298 17.365 1.00 0.00 116 HIS A N 6
ATOM 11815 C CA . HIS A 1 116 ? 11.397 32.214 18.467 1.00 0.00 116 HIS A CA 6
ATOM 11816 C C . HIS A 1 116 ? 10.720 31.696 19.731 1.00 0.00 116 HIS A C 6
ATOM 11817 O O . HIS A 1 116 ? 10.926 32.223 20.824 1.00 0.00 116 HIS A O 6
ATOM 11832 N N . HIS A 1 117 ? 9.906 30.654 19.575 1.00 0.00 117 HIS A N 6
ATOM 11833 C CA . HIS A 1 117 ? 9.161 30.090 20.692 1.00 0.00 117 HIS A CA 6
ATOM 11834 C C . HIS A 1 117 ? 9.200 28.569 20.688 1.00 0.00 117 HIS A C 6
ATOM 11835 O O . HIS A 1 117 ? 8.807 27.924 19.714 1.00 0.00 117 HIS A O 6
ATOM 11850 N N . HIS A 1 118 ? 9.699 28.017 21.781 1.00 0.00 118 HIS A N 6
ATOM 11851 C CA . HIS A 1 118 ? 9.638 26.588 22.047 1.00 0.00 118 HIS A CA 6
ATOM 11852 C C . HIS A 1 118 ? 10.083 26.347 23.482 1.00 0.00 118 HIS A C 6
ATOM 11853 O O . HIS A 1 118 ? 11.282 26.083 23.703 1.00 0.00 118 HIS A O 6
ATOM 11869 N N . LYS A 1 1 ? -22.228 -5.790 -5.294 1.00 0.00 1 LYS A N 7
ATOM 11870 C CA . LYS A 1 1 ? -23.237 -4.715 -5.402 1.00 0.00 1 LYS A CA 7
ATOM 11871 C C . LYS A 1 1 ? -22.723 -3.443 -4.744 1.00 0.00 1 LYS A C 7
ATOM 11872 O O . LYS A 1 1 ? -21.773 -3.477 -3.963 1.00 0.00 1 LYS A O 7
ATOM 11893 N N . SER A 1 2 ? -23.346 -2.322 -5.075 1.00 0.00 2 SER A N 7
ATOM 11894 C CA . SER A 1 2 ? -22.977 -1.035 -4.503 1.00 0.00 2 SER A CA 7
ATOM 11895 C C . SER A 1 2 ? -24.211 -0.159 -4.346 1.00 0.00 2 SER A C 7
ATOM 11896 O O . SER A 1 2 ? -24.817 0.263 -5.334 1.00 0.00 2 SER A O 7
ATOM 11904 N N . VAL A 1 3 ? -24.590 0.099 -3.107 1.00 0.00 3 VAL A N 7
ATOM 11905 C CA . VAL A 1 3 ? -25.760 0.911 -2.828 1.00 0.00 3 VAL A CA 7
ATOM 11906 C C . VAL A 1 3 ? -25.406 2.392 -2.836 1.00 0.00 3 VAL A C 7
ATOM 11907 O O . VAL A 1 3 ? -24.248 2.766 -3.033 1.00 0.00 3 VAL A O 7
ATOM 11920 N N . GLN A 1 4 ? -26.403 3.231 -2.613 1.00 0.00 4 GLN A N 7
ATOM 11921 C CA . GLN A 1 4 ? -26.217 4.674 -2.674 1.00 0.00 4 GLN A CA 7
ATOM 11922 C C . GLN A 1 4 ? -26.116 5.262 -1.273 1.00 0.00 4 GLN A C 7
ATOM 11923 O O . GLN A 1 4 ? -26.124 6.479 -1.092 1.00 0.00 4 GLN A O 7
ATOM 11937 N N . GLU A 1 5 ? -26.005 4.385 -0.286 1.00 0.00 5 GLU A N 7
ATOM 11938 C CA . GLU A 1 5 ? -25.965 4.802 1.108 1.00 0.00 5 GLU A CA 7
ATOM 11939 C C . GLU A 1 5 ? -24.554 5.201 1.526 1.00 0.00 5 GLU A C 7
ATOM 11940 O O . GLU A 1 5 ? -23.577 4.842 0.870 1.00 0.00 5 GLU A O 7
ATOM 11952 N N . LYS A 1 6 ? -24.459 5.929 2.636 1.00 0.00 6 LYS A N 7
ATOM 11953 C CA . LYS A 1 6 ? -23.173 6.399 3.150 1.00 0.00 6 LYS A CA 7
ATOM 11954 C C . LYS A 1 6 ? -22.305 5.230 3.611 1.00 0.00 6 LYS A C 7
ATOM 11955 O O . LYS A 1 6 ? -21.080 5.345 3.682 1.00 0.00 6 LYS A O 7
ATOM 11974 N N . ARG A 1 7 ? -22.951 4.114 3.937 1.00 0.00 7 ARG A N 7
ATOM 11975 C CA . ARG A 1 7 ? -22.249 2.900 4.340 1.00 0.00 7 ARG A CA 7
ATOM 11976 C C . ARG A 1 7 ? -21.376 2.385 3.201 1.00 0.00 7 ARG A C 7
ATOM 11977 O O . ARG A 1 7 ? -20.340 1.759 3.429 1.00 0.00 7 ARG A O 7
ATOM 11998 N N . ASN A 1 8 ? -21.790 2.665 1.973 1.00 0.00 8 ASN A N 7
ATOM 11999 C CA . ASN A 1 8 ? -21.018 2.270 0.808 1.00 0.00 8 ASN A CA 7
ATOM 12000 C C . ASN A 1 8 ? -19.934 3.307 0.543 1.00 0.00 8 ASN A C 7
ATOM 12001 O O . ASN A 1 8 ? -20.143 4.283 -0.176 1.00 0.00 8 ASN A O 7
ATOM 12012 N N . ASN A 1 9 ? -18.792 3.114 1.182 1.00 0.00 9 ASN A N 7
ATOM 12013 C CA . ASN A 1 9 ? -17.678 4.036 1.055 1.00 0.00 9 ASN A CA 7
ATOM 12014 C C . ASN A 1 9 ? -16.853 3.717 -0.186 1.00 0.00 9 ASN A C 7
ATOM 12015 O O . ASN A 1 9 ? -16.117 2.730 -0.228 1.00 0.00 9 ASN A O 7
ATOM 12026 N N . THR A 1 10 ? -16.989 4.564 -1.194 1.00 0.00 10 THR A N 7
ATOM 12027 C CA . THR A 1 10 ? -16.292 4.394 -2.460 1.00 0.00 10 THR A CA 7
ATOM 12028 C C . THR A 1 10 ? -14.882 4.963 -2.400 1.00 0.00 10 THR A C 7
ATOM 12029 O O . THR A 1 10 ? -14.265 5.260 -3.422 1.00 0.00 10 THR A O 7
ATOM 12040 N N . ARG A 1 11 ? -14.380 5.086 -1.191 1.00 0.00 11 ARG A N 7
ATOM 12041 C CA . ARG A 1 11 ? -13.035 5.583 -0.949 1.00 0.00 11 ARG A CA 7
ATOM 12042 C C . ARG A 1 11 ? -12.205 4.488 -0.300 1.00 0.00 11 ARG A C 7
ATOM 12043 O O . ARG A 1 11 ? -11.182 4.749 0.330 1.00 0.00 11 ARG A O 7
ATOM 12064 N N . ALA A 1 12 ? -12.674 3.258 -0.450 1.00 0.00 12 ALA A N 7
ATOM 12065 C CA . ALA A 1 12 ? -12.006 2.109 0.132 1.00 0.00 12 ALA A CA 7
ATOM 12066 C C . ALA A 1 12 ? -10.653 1.889 -0.518 1.00 0.00 12 ALA A C 7
ATOM 12067 O O . ALA A 1 12 ? -10.495 2.089 -1.726 1.00 0.00 12 ALA A O 7
ATOM 12074 N N . PHE A 1 13 ? -9.689 1.465 0.293 1.00 0.00 13 PHE A N 7
ATOM 12075 C CA . PHE A 1 13 ? -8.327 1.233 -0.169 1.00 0.00 13 PHE A CA 7
ATOM 12076 C C . PHE A 1 13 ? -8.322 0.302 -1.381 1.00 0.00 13 PHE A C 7
ATOM 12077 O O . PHE A 1 13 ? -7.512 0.467 -2.284 1.00 0.00 13 PHE A O 7
ATOM 12094 N N . LYS A 1 14 ? -9.254 -0.650 -1.401 1.00 0.00 14 LYS A N 7
ATOM 12095 C CA . LYS A 1 14 ? -9.373 -1.596 -2.510 1.00 0.00 14 LYS A CA 7
ATOM 12096 C C . LYS A 1 14 ? -9.529 -0.866 -3.844 1.00 0.00 14 LYS A C 7
ATOM 12097 O O . LYS A 1 14 ? -8.749 -1.065 -4.774 1.00 0.00 14 LYS A O 7
ATOM 12116 N N . THR A 1 15 ? -10.538 -0.009 -3.917 1.00 0.00 15 THR A N 7
ATOM 12117 C CA . THR A 1 15 ? -10.870 0.692 -5.149 1.00 0.00 15 THR A CA 7
ATOM 12118 C C . THR A 1 15 ? -9.782 1.694 -5.519 1.00 0.00 15 THR A C 7
ATOM 12119 O O . THR A 1 15 ? -9.408 1.832 -6.687 1.00 0.00 15 THR A O 7
ATOM 12130 N N . VAL A 1 16 ? -9.266 2.380 -4.517 1.00 0.00 16 VAL A N 7
ATOM 12131 C CA . VAL A 1 16 ? -8.295 3.437 -4.738 1.00 0.00 16 VAL A CA 7
ATOM 12132 C C . VAL A 1 16 ? -6.930 2.874 -5.123 1.00 0.00 16 VAL A C 7
ATOM 12133 O O . VAL A 1 16 ? -6.270 3.397 -6.017 1.00 0.00 16 VAL A O 7
ATOM 12146 N N . ALA A 1 17 ? -6.519 1.799 -4.468 1.00 0.00 17 ALA A N 7
ATOM 12147 C CA . ALA A 1 17 ? -5.273 1.129 -4.824 1.00 0.00 17 ALA A CA 7
ATOM 12148 C C . ALA A 1 17 ? -5.356 0.561 -6.235 1.00 0.00 17 ALA A C 7
ATOM 12149 O O . ALA A 1 17 ? -4.367 0.532 -6.964 1.00 0.00 17 ALA A O 7
ATOM 12156 N N . LYS A 1 18 ? -6.549 0.125 -6.623 1.00 0.00 18 LYS A N 7
ATOM 12157 C CA . LYS A 1 18 ? -6.754 -0.450 -7.944 1.00 0.00 18 LYS A CA 7
ATOM 12158 C C . LYS A 1 18 ? -6.734 0.632 -9.017 1.00 0.00 18 LYS A C 7
ATOM 12159 O O . LYS A 1 18 ? -6.134 0.452 -10.075 1.00 0.00 18 LYS A O 7
ATOM 12178 N N . SER A 1 19 ? -7.371 1.764 -8.740 1.00 0.00 19 SER A N 7
ATOM 12179 C CA . SER A 1 19 ? -7.349 2.885 -9.669 1.00 0.00 19 SER A CA 7
ATOM 12180 C C . SER A 1 19 ? -5.954 3.507 -9.714 1.00 0.00 19 SER A C 7
ATOM 12181 O O . SER A 1 19 ? -5.521 4.025 -10.744 1.00 0.00 19 SER A O 7
ATOM 12189 N N . TRP A 1 20 ? -5.253 3.440 -8.589 1.00 0.00 20 TRP A N 7
ATOM 12190 C CA . TRP A 1 20 ? -3.852 3.832 -8.527 1.00 0.00 20 TRP A CA 7
ATOM 12191 C C . TRP A 1 20 ? -3.022 2.935 -9.441 1.00 0.00 20 TRP A C 7
ATOM 12192 O O . TRP A 1 20 ? -2.228 3.415 -10.241 1.00 0.00 20 TRP A O 7
ATOM 12213 N N . PHE A 1 21 ? -3.236 1.630 -9.335 1.00 0.00 21 PHE A N 7
ATOM 12214 C CA . PHE A 1 21 ? -2.531 0.654 -10.161 1.00 0.00 21 PHE A CA 7
ATOM 12215 C C . PHE A 1 21 ? -2.878 0.834 -11.641 1.00 0.00 21 PHE A C 7
ATOM 12216 O O . PHE A 1 21 ? -2.070 0.538 -12.523 1.00 0.00 21 PHE A O 7
ATOM 12233 N N . ALA A 1 22 ? -4.078 1.334 -11.906 1.00 0.00 22 ALA A N 7
ATOM 12234 C CA . ALA A 1 22 ? -4.537 1.541 -13.274 1.00 0.00 22 ALA A CA 7
ATOM 12235 C C . ALA A 1 22 ? -3.971 2.828 -13.871 1.00 0.00 22 ALA A C 7
ATOM 12236 O O . ALA A 1 22 ? -3.878 2.967 -15.091 1.00 0.00 22 ALA A O 7
ATOM 12243 N N . THR A 1 23 ? -3.598 3.769 -13.013 1.00 0.00 23 THR A N 7
ATOM 12244 C CA . THR A 1 23 ? -3.066 5.047 -13.469 1.00 0.00 23 THR A CA 7
ATOM 12245 C C . THR A 1 23 ? -1.538 5.069 -13.415 1.00 0.00 23 THR A C 7
ATOM 12246 O O . THR A 1 23 ? -0.878 5.575 -14.325 1.00 0.00 23 THR A O 7
ATOM 12257 N N . LYS A 1 24 ? -0.988 4.502 -12.349 1.00 0.00 24 LYS A N 7
ATOM 12258 C CA . LYS A 1 24 ? 0.446 4.522 -12.109 1.00 0.00 24 LYS A CA 7
ATOM 12259 C C . LYS A 1 24 ? 1.168 3.559 -13.045 1.00 0.00 24 LYS A C 7
ATOM 12260 O O . LYS A 1 24 ? 0.856 2.369 -13.087 1.00 0.00 24 LYS A O 7
ATOM 12279 N N . THR A 1 25 ? 2.117 4.078 -13.799 1.00 0.00 25 THR A N 7
ATOM 12280 C CA . THR A 1 25 ? 2.992 3.251 -14.613 1.00 0.00 25 THR A CA 7
ATOM 12281 C C . THR A 1 25 ? 4.441 3.674 -14.402 1.00 0.00 25 THR A C 7
ATOM 12282 O O . THR A 1 25 ? 4.931 4.603 -15.041 1.00 0.00 25 THR A O 7
ATOM 12293 N N . THR A 1 26 ? 5.111 3.011 -13.472 1.00 0.00 26 THR A N 7
ATOM 12294 C CA . THR A 1 26 ? 6.463 3.394 -13.099 1.00 0.00 26 THR A CA 7
ATOM 12295 C C . THR A 1 26 ? 7.410 2.207 -13.172 1.00 0.00 26 THR A C 7
ATOM 12296 O O . THR A 1 26 ? 8.523 2.316 -13.689 1.00 0.00 26 THR A O 7
ATOM 12307 N N . TRP A 1 27 ? 6.962 1.076 -12.663 1.00 0.00 27 TRP A N 7
ATOM 12308 C CA . TRP A 1 27 ? 7.768 -0.130 -12.676 1.00 0.00 27 TRP A CA 7
ATOM 12309 C C . TRP A 1 27 ? 7.482 -0.937 -13.932 1.00 0.00 27 TRP A C 7
ATOM 12310 O O . TRP A 1 27 ? 6.620 -0.570 -14.736 1.00 0.00 27 TRP A O 7
ATOM 12331 N N . SER A 1 28 ? 8.219 -2.019 -14.108 1.00 0.00 28 SER A N 7
ATOM 12332 C CA . SER A 1 28 ? 7.950 -2.949 -15.188 1.00 0.00 28 SER A CA 7
ATOM 12333 C C . SER A 1 28 ? 6.644 -3.674 -14.893 1.00 0.00 28 SER A C 7
ATOM 12334 O O . SER A 1 28 ? 6.280 -3.841 -13.726 1.00 0.00 28 SER A O 7
ATOM 12342 N N . GLU A 1 29 ? 5.942 -4.089 -15.941 1.00 0.00 29 GLU A N 7
ATOM 12343 C CA . GLU A 1 29 ? 4.656 -4.761 -15.793 1.00 0.00 29 GLU A CA 7
ATOM 12344 C C . GLU A 1 29 ? 4.798 -5.949 -14.845 1.00 0.00 29 GLU A C 7
ATOM 12345 O O . GLU A 1 29 ? 4.007 -6.114 -13.923 1.00 0.00 29 GLU A O 7
ATOM 12357 N N . ASP A 1 30 ? 5.845 -6.736 -15.060 1.00 0.00 30 ASP A N 7
ATOM 12358 C CA . ASP A 1 30 ? 6.146 -7.892 -14.215 1.00 0.00 30 ASP A CA 7
ATOM 12359 C C . ASP A 1 30 ? 6.241 -7.501 -12.741 1.00 0.00 30 ASP A C 7
ATOM 12360 O O . ASP A 1 30 ? 5.562 -8.075 -11.884 1.00 0.00 30 ASP A O 7
ATOM 12369 N N . TYR A 1 31 ? 7.081 -6.513 -12.450 1.00 0.00 31 TYR A N 7
ATOM 12370 C CA . TYR A 1 31 ? 7.343 -6.115 -11.072 1.00 0.00 31 TYR A CA 7
ATOM 12371 C C . TYR A 1 31 ? 6.130 -5.432 -10.458 1.00 0.00 31 TYR A C 7
ATOM 12372 O O . TYR A 1 31 ? 5.752 -5.730 -9.328 1.00 0.00 31 TYR A O 7
ATOM 12390 N N . GLN A 1 32 ? 5.513 -4.525 -11.201 1.00 0.00 32 GLN A N 7
ATOM 12391 C CA . GLN A 1 32 ? 4.394 -3.761 -10.673 1.00 0.00 32 GLN A CA 7
ATOM 12392 C C . GLN A 1 32 ? 3.163 -4.649 -10.511 1.00 0.00 32 GLN A C 7
ATOM 12393 O O . GLN A 1 32 ? 2.348 -4.430 -9.615 1.00 0.00 32 GLN A O 7
ATOM 12407 N N . ARG A 1 33 ? 3.036 -5.662 -11.363 1.00 0.00 33 ARG A N 7
ATOM 12408 C CA . ARG A 1 33 ? 1.987 -6.661 -11.192 1.00 0.00 33 ARG A CA 7
ATOM 12409 C C . ARG A 1 33 ? 2.218 -7.405 -9.884 1.00 0.00 33 ARG A C 7
ATOM 12410 O O . ARG A 1 33 ? 1.280 -7.690 -9.138 1.00 0.00 33 ARG A O 7
ATOM 12431 N N . SER A 1 34 ? 3.484 -7.697 -9.610 1.00 0.00 34 SER A N 7
ATOM 12432 C CA . SER A 1 34 ? 3.872 -8.337 -8.364 1.00 0.00 34 SER A CA 7
ATOM 12433 C C . SER A 1 34 ? 3.585 -7.408 -7.183 1.00 0.00 34 SER A C 7
ATOM 12434 O O . SER A 1 34 ? 3.236 -7.864 -6.097 1.00 0.00 34 SER A O 7
ATOM 12442 N N . VAL A 1 35 ? 3.728 -6.104 -7.410 1.00 0.00 35 VAL A N 7
ATOM 12443 C CA . VAL A 1 35 ? 3.376 -5.103 -6.408 1.00 0.00 35 VAL A CA 7
ATOM 12444 C C . VAL A 1 35 ? 1.882 -5.156 -6.112 1.00 0.00 35 VAL A C 7
ATOM 12445 O O . VAL A 1 35 ? 1.469 -5.153 -4.954 1.00 0.00 35 VAL A O 7
ATOM 12458 N N . TRP A 1 36 ? 1.085 -5.219 -7.170 1.00 0.00 36 TRP A N 7
ATOM 12459 C CA . TRP A 1 36 ? -0.363 -5.315 -7.049 1.00 0.00 36 TRP A CA 7
ATOM 12460 C C . TRP A 1 36 ? -0.758 -6.545 -6.235 1.00 0.00 36 TRP A C 7
ATOM 12461 O O . TRP A 1 36 ? -1.536 -6.452 -5.283 1.00 0.00 36 TRP A O 7
ATOM 12482 N N . THR A 1 37 ? -0.205 -7.690 -6.601 1.00 0.00 37 THR A N 7
ATOM 12483 C CA . THR A 1 37 ? -0.480 -8.928 -5.893 1.00 0.00 37 THR A CA 7
ATOM 12484 C C . THR A 1 37 ? 0.063 -8.873 -4.461 1.00 0.00 37 THR A C 7
ATOM 12485 O O . THR A 1 37 ? -0.525 -9.440 -3.536 1.00 0.00 37 THR A O 7
ATOM 12496 N N . ARG A 1 38 ? 1.176 -8.172 -4.282 1.00 0.00 38 ARG A N 7
ATOM 12497 C CA . ARG A 1 38 ? 1.758 -7.973 -2.961 1.00 0.00 38 ARG A CA 7
ATOM 12498 C C . ARG A 1 38 ? 0.806 -7.163 -2.091 1.00 0.00 38 ARG A C 7
ATOM 12499 O O . ARG A 1 38 ? 0.656 -7.437 -0.897 1.00 0.00 38 ARG A O 7
ATOM 12520 N N . LEU A 1 39 ? 0.155 -6.176 -2.699 1.00 0.00 39 LEU A N 7
ATOM 12521 C CA . LEU A 1 39 ? -0.880 -5.414 -2.017 1.00 0.00 39 LEU A CA 7
ATOM 12522 C C . LEU A 1 39 ? -2.007 -6.340 -1.591 1.00 0.00 39 LEU A C 7
ATOM 12523 O O . LEU A 1 39 ? -2.330 -6.420 -0.411 1.00 0.00 39 LEU A O 7
ATOM 12539 N N . GLU A 1 40 ? -2.567 -7.066 -2.565 1.00 0.00 40 GLU A N 7
ATOM 12540 C CA . GLU A 1 40 ? -3.676 -7.993 -2.318 1.00 0.00 40 GLU A CA 7
ATOM 12541 C C . GLU A 1 40 ? -3.346 -8.959 -1.183 1.00 0.00 40 GLU A C 7
ATOM 12542 O O . GLU A 1 40 ? -4.202 -9.288 -0.361 1.00 0.00 40 GLU A O 7
ATOM 12554 N N . THR A 1 41 ? -2.100 -9.410 -1.148 1.00 0.00 41 THR A N 7
ATOM 12555 C CA . THR A 1 41 ? -1.664 -10.375 -0.153 1.00 0.00 41 THR A CA 7
ATOM 12556 C C . THR A 1 41 ? -1.626 -9.760 1.250 1.00 0.00 41 THR A C 7
ATOM 12557 O O . THR A 1 41 ? -2.306 -10.236 2.161 1.00 0.00 41 THR A O 7
ATOM 12568 N N . TYR A 1 42 ? -0.853 -8.694 1.417 1.00 0.00 42 TYR A N 7
ATOM 12569 C CA . TYR A 1 42 ? -0.600 -8.151 2.748 1.00 0.00 42 TYR A CA 7
ATOM 12570 C C . TYR A 1 42 ? -1.480 -6.945 3.052 1.00 0.00 42 TYR A C 7
ATOM 12571 O O . TYR A 1 42 ? -2.267 -6.960 3.997 1.00 0.00 42 TYR A O 7
ATOM 12589 N N . LEU A 1 43 ? -1.360 -5.913 2.232 1.00 0.00 43 LEU A N 7
ATOM 12590 C CA . LEU A 1 43 ? -1.936 -4.614 2.546 1.00 0.00 43 LEU A CA 7
ATOM 12591 C C . LEU A 1 43 ? -3.241 -4.402 1.784 1.00 0.00 43 LEU A C 7
ATOM 12592 O O . LEU A 1 43 ? -3.406 -3.420 1.060 1.00 0.00 43 LEU A O 7
ATOM 12608 N N . PHE A 1 44 ? -4.169 -5.326 1.959 1.00 0.00 44 PHE A N 7
ATOM 12609 C CA . PHE A 1 44 ? -5.443 -5.275 1.253 1.00 0.00 44 PHE A CA 7
ATOM 12610 C C . PHE A 1 44 ? -6.601 -5.787 2.118 1.00 0.00 44 PHE A C 7
ATOM 12611 O O . PHE A 1 44 ? -7.633 -5.134 2.194 1.00 0.00 44 PHE A O 7
ATOM 12628 N N . PRO A 1 45 ? -6.469 -6.959 2.782 1.00 0.00 45 PRO A N 7
ATOM 12629 C CA . PRO A 1 45 ? -7.567 -7.520 3.579 1.00 0.00 45 PRO A CA 7
ATOM 12630 C C . PRO A 1 45 ? -7.885 -6.693 4.825 1.00 0.00 45 PRO A C 7
ATOM 12631 O O . PRO A 1 45 ? -9.052 -6.440 5.130 1.00 0.00 45 PRO A O 7
ATOM 12642 N N . ASP A 1 46 ? -6.842 -6.267 5.529 1.00 0.00 46 ASP A N 7
ATOM 12643 C CA . ASP A 1 46 ? -6.992 -5.544 6.790 1.00 0.00 46 ASP A CA 7
ATOM 12644 C C . ASP A 1 46 ? -7.715 -4.214 6.583 1.00 0.00 46 ASP A C 7
ATOM 12645 O O . ASP A 1 46 ? -8.709 -3.920 7.247 1.00 0.00 46 ASP A O 7
ATOM 12654 N N . ILE A 1 47 ? -7.217 -3.424 5.644 1.00 0.00 47 ILE A N 7
ATOM 12655 C CA . ILE A 1 47 ? -7.741 -2.087 5.386 1.00 0.00 47 ILE A CA 7
ATOM 12656 C C . ILE A 1 47 ? -8.734 -2.075 4.227 1.00 0.00 47 ILE A C 7
ATOM 12657 O O . ILE A 1 47 ? -9.185 -1.013 3.798 1.00 0.00 47 ILE A O 7
ATOM 12673 N N . GLY A 1 48 ? -9.081 -3.258 3.741 1.00 0.00 48 GLY A N 7
ATOM 12674 C CA . GLY A 1 48 ? -9.891 -3.370 2.541 1.00 0.00 48 GLY A CA 7
ATOM 12675 C C . GLY A 1 48 ? -11.251 -2.724 2.663 1.00 0.00 48 GLY A C 7
ATOM 12676 O O . GLY A 1 48 ? -11.685 -2.004 1.762 1.00 0.00 48 GLY A O 7
ATOM 12680 N N . ASN A 1 49 ? -11.929 -2.975 3.767 1.00 0.00 49 ASN A N 7
ATOM 12681 C CA . ASN A 1 49 ? -13.280 -2.467 3.951 1.00 0.00 49 ASN A CA 7
ATOM 12682 C C . ASN A 1 49 ? -13.295 -1.283 4.906 1.00 0.00 49 ASN A C 7
ATOM 12683 O O . ASN A 1 49 ? -14.338 -0.925 5.450 1.00 0.00 49 ASN A O 7
ATOM 12694 N N . LYS A 1 50 ? -12.137 -0.671 5.099 1.00 0.00 50 LYS A N 7
ATOM 12695 C CA . LYS A 1 50 ? -12.042 0.509 5.937 1.00 0.00 50 LYS A CA 7
ATOM 12696 C C . LYS A 1 50 ? -12.278 1.763 5.109 1.00 0.00 50 LYS A C 7
ATOM 12697 O O . LYS A 1 50 ? -12.024 1.783 3.903 1.00 0.00 50 LYS A O 7
ATOM 12716 N N . ASP A 1 51 ? -12.761 2.809 5.768 1.00 0.00 51 ASP A N 7
ATOM 12717 C CA . ASP A 1 51 ? -13.132 4.051 5.093 1.00 0.00 51 ASP A CA 7
ATOM 12718 C C . ASP A 1 51 ? -11.910 4.838 4.638 1.00 0.00 51 ASP A C 7
ATOM 12719 O O . ASP A 1 51 ? -12.053 5.889 4.016 1.00 0.00 51 ASP A O 7
ATOM 12728 N N . ILE A 1 52 ? -10.719 4.336 4.974 1.00 0.00 52 ILE A N 7
ATOM 12729 C CA . ILE A 1 52 ? -9.454 4.999 4.644 1.00 0.00 52 ILE A CA 7
ATOM 12730 C C . ILE A 1 52 ? -9.239 6.250 5.512 1.00 0.00 52 ILE A C 7
ATOM 12731 O O . ILE A 1 52 ? -8.143 6.475 6.024 1.00 0.00 52 ILE A O 7
ATOM 12747 N N . ALA A 1 53 ? -10.292 7.041 5.701 1.00 0.00 53 ALA A N 7
ATOM 12748 C CA . ALA A 1 53 ? -10.238 8.202 6.576 1.00 0.00 53 ALA A CA 7
ATOM 12749 C C . ALA A 1 53 ? -10.261 7.757 8.033 1.00 0.00 53 ALA A C 7
ATOM 12750 O O . ALA A 1 53 ? -9.884 8.505 8.936 1.00 0.00 53 ALA A O 7
ATOM 12757 N N . GLU A 1 54 ? -10.711 6.523 8.241 1.00 0.00 54 GLU A N 7
ATOM 12758 C CA . GLU A 1 54 ? -10.716 5.910 9.563 1.00 0.00 54 GLU A CA 7
ATOM 12759 C C . GLU A 1 54 ? -9.299 5.524 9.972 1.00 0.00 54 GLU A C 7
ATOM 12760 O O . GLU A 1 54 ? -8.976 5.458 11.160 1.00 0.00 54 GLU A O 7
ATOM 12772 N N . LEU A 1 55 ? -8.459 5.291 8.974 1.00 0.00 55 LEU A N 7
ATOM 12773 C CA . LEU A 1 55 ? -7.119 4.772 9.197 1.00 0.00 55 LEU A CA 7
ATOM 12774 C C . LEU A 1 55 ? -6.240 5.765 9.941 1.00 0.00 55 LEU A C 7
ATOM 12775 O O . LEU A 1 55 ? -5.846 6.805 9.406 1.00 0.00 55 LEU A O 7
ATOM 12791 N N . ASP A 1 56 ? -5.967 5.438 11.191 1.00 0.00 56 ASP A N 7
ATOM 12792 C CA . ASP A 1 56 ? -5.025 6.190 12.004 1.00 0.00 56 ASP A CA 7
ATOM 12793 C C . ASP A 1 56 ? -3.615 5.742 11.647 1.00 0.00 56 ASP A C 7
ATOM 12794 O O . ASP A 1 56 ? -3.443 4.667 11.071 1.00 0.00 56 ASP A O 7
ATOM 12803 N N . THR A 1 57 ? -2.614 6.550 11.975 1.00 0.00 57 THR A N 7
ATOM 12804 C CA . THR A 1 57 ? -1.230 6.195 11.700 1.00 0.00 57 THR A CA 7
ATOM 12805 C C . THR A 1 57 ? -0.908 4.805 12.248 1.00 0.00 57 THR A C 7
ATOM 12806 O O . THR A 1 57 ? -0.328 3.970 11.555 1.00 0.00 57 THR A O 7
ATOM 12817 N N . GLY A 1 58 ? -1.333 4.553 13.481 1.00 0.00 58 GLY A N 7
ATOM 12818 C CA . GLY A 1 58 ? -1.060 3.277 14.111 1.00 0.00 58 GLY A CA 7
ATOM 12819 C C . GLY A 1 58 ? -1.884 2.154 13.516 1.00 0.00 58 GLY A C 7
ATOM 12820 O O . GLY A 1 58 ? -1.469 1.000 13.533 1.00 0.00 58 GLY A O 7
ATOM 12824 N N . ASP A 1 59 ? -3.042 2.503 12.963 1.00 0.00 59 ASP A N 7
ATOM 12825 C CA . ASP A 1 59 ? -3.949 1.516 12.381 1.00 0.00 59 ASP A CA 7
ATOM 12826 C C . ASP A 1 59 ? -3.419 1.059 11.024 1.00 0.00 59 ASP A C 7
ATOM 12827 O O . ASP A 1 59 ? -3.791 0.003 10.517 1.00 0.00 59 ASP A O 7
ATOM 12836 N N . LEU A 1 60 ? -2.541 1.876 10.449 1.00 0.00 60 LEU A N 7
ATOM 12837 C CA . LEU A 1 60 ? -1.802 1.514 9.242 1.00 0.00 60 LEU A CA 7
ATOM 12838 C C . LEU A 1 60 ? -0.522 0.772 9.611 1.00 0.00 60 LEU A C 7
ATOM 12839 O O . LEU A 1 60 ? -0.064 -0.122 8.888 1.00 0.00 60 LEU A O 7
ATOM 12855 N N . LEU A 1 61 ? 0.050 1.151 10.746 1.00 0.00 61 LEU A N 7
ATOM 12856 C CA . LEU A 1 61 ? 1.279 0.541 11.222 1.00 0.00 61 LEU A CA 7
ATOM 12857 C C . LEU A 1 61 ? 1.082 -0.931 11.537 1.00 0.00 61 LEU A C 7
ATOM 12858 O O . LEU A 1 61 ? 2.005 -1.715 11.389 1.00 0.00 61 LEU A O 7
ATOM 12874 N N . VAL A 1 62 ? -0.117 -1.308 11.968 1.00 0.00 62 VAL A N 7
ATOM 12875 C CA . VAL A 1 62 ? -0.377 -2.700 12.330 1.00 0.00 62 VAL A CA 7
ATOM 12876 C C . VAL A 1 62 ? -0.275 -3.637 11.117 1.00 0.00 62 VAL A C 7
ATOM 12877 O O . VAL A 1 62 ? 0.371 -4.667 11.215 1.00 0.00 62 VAL A O 7
ATOM 12890 N N . PRO A 1 63 ? -0.922 -3.333 9.968 1.00 0.00 63 PRO A N 7
ATOM 12891 C CA . PRO A 1 63 ? -0.680 -4.072 8.718 1.00 0.00 63 PRO A CA 7
ATOM 12892 C C . PRO A 1 63 ? 0.808 -4.155 8.369 1.00 0.00 63 PRO A C 7
ATOM 12893 O O . PRO A 1 63 ? 1.318 -5.225 8.025 1.00 0.00 63 PRO A O 7
ATOM 12904 N N . ILE A 1 64 ? 1.507 -3.026 8.459 1.00 0.00 64 ILE A N 7
ATOM 12905 C CA . ILE A 1 64 ? 2.949 -3.014 8.219 1.00 0.00 64 ILE A CA 7
ATOM 12906 C C . ILE A 1 64 ? 3.657 -3.918 9.232 1.00 0.00 64 ILE A C 7
ATOM 12907 O O . ILE A 1 64 ? 4.565 -4.675 8.891 1.00 0.00 64 ILE A O 7
ATOM 12923 N N . LYS A 1 65 ? 3.191 -3.850 10.470 1.00 0.00 65 LYS A N 7
ATOM 12924 C CA . LYS A 1 65 ? 3.732 -4.644 11.564 1.00 0.00 65 LYS A CA 7
ATOM 12925 C C . LYS A 1 65 ? 3.339 -6.112 11.417 1.00 0.00 65 LYS A C 7
ATOM 12926 O O . LYS A 1 65 ? 3.985 -7.003 11.960 1.00 0.00 65 LYS A O 7
ATOM 12945 N N . LYS A 1 66 ? 2.265 -6.346 10.689 1.00 0.00 66 LYS A N 7
ATOM 12946 C CA . LYS A 1 66 ? 1.832 -7.686 10.337 1.00 0.00 66 LYS A CA 7
ATOM 12947 C C . LYS A 1 66 ? 2.849 -8.311 9.391 1.00 0.00 66 LYS A C 7
ATOM 12948 O O . LYS A 1 66 ? 3.055 -9.523 9.383 1.00 0.00 66 LYS A O 7
ATOM 12967 N N . ILE A 1 67 ? 3.500 -7.461 8.611 1.00 0.00 67 ILE A N 7
ATOM 12968 C CA . ILE A 1 67 ? 4.596 -7.893 7.758 1.00 0.00 67 ILE A CA 7
ATOM 12969 C C . ILE A 1 67 ? 5.889 -8.008 8.574 1.00 0.00 67 ILE A C 7
ATOM 12970 O O . ILE A 1 67 ? 6.743 -8.853 8.288 1.00 0.00 67 ILE A O 7
ATOM 12986 N N . GLU A 1 68 ? 6.027 -7.167 9.605 1.00 0.00 68 GLU A N 7
ATOM 12987 C CA . GLU A 1 68 ? 7.086 -7.355 10.603 1.00 0.00 68 GLU A CA 7
ATOM 12988 C C . GLU A 1 68 ? 6.933 -8.729 11.242 1.00 0.00 68 GLU A C 7
ATOM 12989 O O . GLU A 1 68 ? 7.898 -9.472 11.414 1.00 0.00 68 GLU A O 7
ATOM 13001 N N . LYS A 1 69 ? 5.689 -9.044 11.576 1.00 0.00 69 LYS A N 7
ATOM 13002 C CA . LYS A 1 69 ? 5.308 -10.320 12.168 1.00 0.00 69 LYS A CA 7
ATOM 13003 C C . LYS A 1 69 ? 5.552 -11.470 11.189 1.00 0.00 69 LYS A C 7
ATOM 13004 O O . LYS A 1 69 ? 5.686 -12.629 11.586 1.00 0.00 69 LYS A O 7
ATOM 13023 N N . LEU A 1 70 ? 5.616 -11.139 9.905 1.00 0.00 70 LEU A N 7
ATOM 13024 C CA . LEU A 1 70 ? 5.911 -12.122 8.876 1.00 0.00 70 LEU A CA 7
ATOM 13025 C C . LEU A 1 70 ? 7.401 -12.454 8.881 1.00 0.00 70 LEU A C 7
ATOM 13026 O O . LEU A 1 70 ? 7.831 -13.451 8.303 1.00 0.00 70 LEU A O 7
ATOM 13042 N N . GLY A 1 71 ? 8.183 -11.610 9.545 1.00 0.00 71 GLY A N 7
ATOM 13043 C CA . GLY A 1 71 ? 9.611 -11.821 9.613 1.00 0.00 71 GLY A CA 7
ATOM 13044 C C . GLY A 1 71 ? 10.332 -11.193 8.442 1.00 0.00 71 GLY A C 7
ATOM 13045 O O . GLY A 1 71 ? 11.479 -11.538 8.153 1.00 0.00 71 GLY A O 7
ATOM 13049 N N . TYR A 1 72 ? 9.663 -10.269 7.766 1.00 0.00 72 TYR A N 7
ATOM 13050 C CA . TYR A 1 72 ? 10.243 -9.603 6.609 1.00 0.00 72 TYR A CA 7
ATOM 13051 C C . TYR A 1 72 ? 10.191 -8.088 6.755 1.00 0.00 72 TYR A C 7
ATOM 13052 O O . TYR A 1 72 ? 9.222 -7.449 6.348 1.00 0.00 72 TYR A O 7
ATOM 13070 N N . LEU A 1 73 ? 11.236 -7.523 7.345 1.00 0.00 73 LEU A N 7
ATOM 13071 C CA . LEU A 1 73 ? 11.362 -6.074 7.464 1.00 0.00 73 LEU A CA 7
ATOM 13072 C C . LEU A 1 73 ? 11.491 -5.452 6.088 1.00 0.00 73 LEU A C 7
ATOM 13073 O O . LEU A 1 73 ? 10.742 -4.549 5.747 1.00 0.00 73 LEU A O 7
ATOM 13089 N N . GLU A 1 74 ? 12.419 -5.971 5.293 1.00 0.00 74 GLU A N 7
ATOM 13090 C CA . GLU A 1 74 ? 12.658 -5.462 3.945 1.00 0.00 74 GLU A CA 7
ATOM 13091 C C . GLU A 1 74 ? 11.356 -5.355 3.151 1.00 0.00 74 GLU A C 7
ATOM 13092 O O . GLU A 1 74 ? 11.080 -4.330 2.526 1.00 0.00 74 GLU A O 7
ATOM 13104 N N . ILE A 1 75 ? 10.553 -6.409 3.200 1.00 0.00 75 ILE A N 7
ATOM 13105 C CA . ILE A 1 75 ? 9.273 -6.423 2.510 1.00 0.00 75 ILE A CA 7
ATOM 13106 C C . ILE A 1 75 ? 8.337 -5.366 3.091 1.00 0.00 75 ILE A C 7
ATOM 13107 O O . ILE A 1 75 ? 7.674 -4.644 2.349 1.00 0.00 75 ILE A O 7
ATOM 13123 N N . ALA A 1 76 ? 8.320 -5.254 4.416 1.00 0.00 76 ALA A N 7
ATOM 13124 C CA . ALA A 1 76 ? 7.481 -4.274 5.097 1.00 0.00 76 ALA A CA 7
ATOM 13125 C C . ALA A 1 76 ? 7.830 -2.855 4.659 1.00 0.00 76 ALA A C 7
ATOM 13126 O O . ALA A 1 76 ? 6.941 -2.047 4.382 1.00 0.00 76 ALA A O 7
ATOM 13133 N N . MET A 1 77 ? 9.127 -2.557 4.595 1.00 0.00 77 MET A N 7
ATOM 13134 C CA . MET A 1 77 ? 9.583 -1.236 4.157 1.00 0.00 77 MET A CA 7
ATOM 13135 C C . MET A 1 77 ? 9.100 -0.964 2.736 1.00 0.00 77 MET A C 7
ATOM 13136 O O . MET A 1 77 ? 8.593 0.116 2.432 1.00 0.00 77 MET A O 7
ATOM 13150 N N . ARG A 1 78 ? 9.251 -1.966 1.875 1.00 0.00 78 ARG A N 7
ATOM 13151 C CA . ARG A 1 78 ? 8.834 -1.858 0.482 1.00 0.00 78 ARG A CA 7
ATOM 13152 C C . ARG A 1 78 ? 7.324 -1.669 0.374 1.00 0.00 78 ARG A C 7
ATOM 13153 O O . ARG A 1 78 ? 6.852 -0.851 -0.414 1.00 0.00 78 ARG A O 7
ATOM 13174 N N . VAL A 1 79 ? 6.567 -2.422 1.169 1.00 0.00 79 VAL A N 7
ATOM 13175 C CA . VAL A 1 79 ? 5.114 -2.305 1.166 1.00 0.00 79 VAL A CA 7
ATOM 13176 C C . VAL A 1 79 ? 4.690 -0.925 1.667 1.00 0.00 79 VAL A C 7
ATOM 13177 O O . VAL A 1 79 ? 3.744 -0.333 1.144 1.00 0.00 79 VAL A O 7
ATOM 13190 N N . LYS A 1 80 ? 5.409 -0.404 2.658 1.00 0.00 80 LYS A N 7
ATOM 13191 C CA . LYS A 1 80 ? 5.166 0.953 3.133 1.00 0.00 80 LYS A CA 7
ATOM 13192 C C . LYS A 1 80 ? 5.385 1.943 1.995 1.00 0.00 80 LYS A C 7
ATOM 13193 O O . LYS A 1 80 ? 4.626 2.898 1.834 1.00 0.00 80 LYS A O 7
ATOM 13212 N N . GLN A 1 81 ? 6.424 1.702 1.203 1.00 0.00 81 GLN A N 7
ATOM 13213 C CA . GLN A 1 81 ? 6.745 2.563 0.071 1.00 0.00 81 GLN A CA 7
ATOM 13214 C C . GLN A 1 81 ? 5.618 2.547 -0.958 1.00 0.00 81 GLN A C 7
ATOM 13215 O O . GLN A 1 81 ? 5.228 3.598 -1.475 1.00 0.00 81 GLN A O 7
ATOM 13229 N N . TYR A 1 82 ? 5.106 1.354 -1.257 1.00 0.00 82 TYR A N 7
ATOM 13230 C CA . TYR A 1 82 ? 3.953 1.219 -2.143 1.00 0.00 82 TYR A CA 7
ATOM 13231 C C . TYR A 1 82 ? 2.769 1.992 -1.575 1.00 0.00 82 TYR A C 7
ATOM 13232 O O . TYR A 1 82 ? 2.144 2.796 -2.269 1.00 0.00 82 TYR A O 7
ATOM 13250 N N . ALA A 1 83 ? 2.480 1.748 -0.299 1.00 0.00 83 ALA A N 7
ATOM 13251 C CA . ALA A 1 83 ? 1.380 2.406 0.391 1.00 0.00 83 ALA A CA 7
ATOM 13252 C C . ALA A 1 83 ? 1.536 3.917 0.353 1.00 0.00 83 ALA A C 7
ATOM 13253 O O . ALA A 1 83 ? 0.570 4.638 0.136 1.00 0.00 83 ALA A O 7
ATOM 13260 N N . THR A 1 84 ? 2.761 4.382 0.556 1.00 0.00 84 THR A N 7
ATOM 13261 C CA . THR A 1 84 ? 3.070 5.805 0.519 1.00 0.00 84 THR A CA 7
ATOM 13262 C C . THR A 1 84 ? 2.634 6.428 -0.807 1.00 0.00 84 THR A C 7
ATOM 13263 O O . THR A 1 84 ? 2.079 7.529 -0.838 1.00 0.00 84 THR A O 7
ATOM 13274 N N . ALA A 1 85 ? 2.868 5.711 -1.895 1.00 0.00 85 ALA A N 7
ATOM 13275 C CA . ALA A 1 85 ? 2.480 6.184 -3.212 1.00 0.00 85 ALA A CA 7
ATOM 13276 C C . ALA A 1 85 ? 0.959 6.225 -3.338 1.00 0.00 85 ALA A C 7
ATOM 13277 O O . ALA A 1 85 ? 0.396 7.160 -3.915 1.00 0.00 85 ALA A O 7
ATOM 13284 N N . ILE A 1 86 ? 0.303 5.218 -2.781 1.00 0.00 86 ILE A N 7
ATOM 13285 C CA . ILE A 1 86 ? -1.151 5.143 -2.801 1.00 0.00 86 ILE A CA 7
ATOM 13286 C C . ILE A 1 86 ? -1.757 6.231 -1.914 1.00 0.00 86 ILE A C 7
ATOM 13287 O O . ILE A 1 86 ? -2.755 6.850 -2.271 1.00 0.00 86 ILE A O 7
ATOM 13303 N N . MET A 1 87 ? -1.131 6.471 -0.765 1.00 0.00 87 MET A N 7
ATOM 13304 C CA . MET A 1 87 ? -1.575 7.522 0.149 1.00 0.00 87 MET A CA 7
ATOM 13305 C C . MET A 1 87 ? -1.452 8.887 -0.515 1.00 0.00 87 MET A C 7
ATOM 13306 O O . MET A 1 87 ? -2.283 9.764 -0.305 1.00 0.00 87 MET A O 7
ATOM 13320 N N . ARG A 1 88 ? -0.416 9.046 -1.330 1.00 0.00 88 ARG A N 7
ATOM 13321 C CA . ARG A 1 88 ? -0.212 10.271 -2.093 1.00 0.00 88 ARG A CA 7
ATOM 13322 C C . ARG A 1 88 ? -1.391 10.495 -3.038 1.00 0.00 88 ARG A C 7
ATOM 13323 O O . ARG A 1 88 ? -1.880 11.615 -3.207 1.00 0.00 88 ARG A O 7
ATOM 13344 N N . TYR A 1 89 ? -1.849 9.407 -3.642 1.00 0.00 89 TYR A N 7
ATOM 13345 C CA . TYR A 1 89 ? -3.012 9.430 -4.516 1.00 0.00 89 TYR A CA 7
ATOM 13346 C C . TYR A 1 89 ? -4.277 9.688 -3.691 1.00 0.00 89 TYR A C 7
ATOM 13347 O O . TYR A 1 89 ? -5.196 10.374 -4.134 1.00 0.00 89 TYR A O 7
ATOM 13365 N N . ALA A 1 90 ? -4.290 9.158 -2.472 1.00 0.00 90 ALA A N 7
ATOM 13366 C CA . ALA A 1 90 ? -5.409 9.333 -1.553 1.00 0.00 90 ALA A CA 7
ATOM 13367 C C . ALA A 1 90 ? -5.525 10.782 -1.082 1.00 0.00 90 ALA A C 7
ATOM 13368 O O . ALA A 1 90 ? -6.629 11.298 -0.915 1.00 0.00 90 ALA A O 7
ATOM 13375 N N . VAL A 1 91 ? -4.382 11.427 -0.855 1.00 0.00 91 VAL A N 7
ATOM 13376 C CA . VAL A 1 91 ? -4.356 12.838 -0.477 1.00 0.00 91 VAL A CA 7
ATOM 13377 C C . VAL A 1 91 ? -4.925 13.695 -1.604 1.00 0.00 91 VAL A C 7
ATOM 13378 O O . VAL A 1 91 ? -5.668 14.648 -1.362 1.00 0.00 91 VAL A O 7
ATOM 13391 N N . GLN A 1 92 ? -4.587 13.333 -2.838 1.00 0.00 92 GLN A N 7
ATOM 13392 C CA . GLN A 1 92 ? -5.100 14.027 -4.013 1.00 0.00 92 GLN A CA 7
ATOM 13393 C C . GLN A 1 92 ? -6.610 13.846 -4.137 1.00 0.00 92 GLN A C 7
ATOM 13394 O O . GLN A 1 92 ? -7.315 14.747 -4.590 1.00 0.00 92 GLN A O 7
ATOM 13408 N N . GLN A 1 93 ? -7.104 12.684 -3.722 1.00 0.00 93 GLN A N 7
ATOM 13409 C CA . GLN A 1 93 ? -8.539 12.419 -3.740 1.00 0.00 93 GLN A CA 7
ATOM 13410 C C . GLN A 1 93 ? -9.206 12.948 -2.471 1.00 0.00 93 GLN A C 7
ATOM 13411 O O . GLN A 1 93 ? -10.415 12.805 -2.290 1.00 0.00 93 GLN A O 7
ATOM 13425 N N . LYS A 1 94 ? -8.395 13.547 -1.599 1.00 0.00 94 LYS A N 7
ATOM 13426 C CA . LYS A 1 94 ? -8.865 14.179 -0.361 1.00 0.00 94 LYS A CA 7
ATOM 13427 C C . LYS A 1 94 ? -9.465 13.156 0.602 1.00 0.00 94 LYS A C 7
ATOM 13428 O O . LYS A 1 94 ? -10.249 13.504 1.487 1.00 0.00 94 LYS A O 7
ATOM 13447 N N . MET A 1 95 ? -9.084 11.899 0.449 1.00 0.00 95 MET A N 7
ATOM 13448 C CA . MET A 1 95 ? -9.615 10.849 1.305 1.00 0.00 95 MET A CA 7
ATOM 13449 C C . MET A 1 95 ? -8.987 10.932 2.687 1.00 0.00 95 MET A C 7
ATOM 13450 O O . MET A 1 95 ? -9.672 10.829 3.704 1.00 0.00 95 MET A O 7
ATOM 13464 N N . ILE A 1 96 ? -7.681 11.132 2.717 1.00 0.00 96 ILE A N 7
ATOM 13465 C CA . ILE A 1 96 ? -6.962 11.248 3.971 1.00 0.00 96 ILE A CA 7
ATOM 13466 C C . ILE A 1 96 ? -6.380 12.643 4.123 1.00 0.00 96 ILE A C 7
ATOM 13467 O O . ILE A 1 96 ? -6.199 13.360 3.136 1.00 0.00 96 ILE A O 7
ATOM 13483 N N . ARG A 1 97 ? -6.113 13.021 5.364 1.00 0.00 97 ARG A N 7
ATOM 13484 C CA . ARG A 1 97 ? -5.470 14.294 5.675 1.00 0.00 97 ARG A CA 7
ATOM 13485 C C . ARG A 1 97 ? -4.136 14.410 4.947 1.00 0.00 97 ARG A C 7
ATOM 13486 O O . ARG A 1 97 ? -3.917 15.326 4.153 1.00 0.00 97 ARG A O 7
ATOM 13507 N N . PHE A 1 98 ? -3.261 13.464 5.231 1.00 0.00 98 PHE A N 7
ATOM 13508 C CA . PHE A 1 98 ? -1.947 13.393 4.620 1.00 0.00 98 PHE A CA 7
ATOM 13509 C C . PHE A 1 98 ? -1.414 11.985 4.842 1.00 0.00 98 PHE A C 7
ATOM 13510 O O . PHE A 1 98 ? -2.111 11.165 5.439 1.00 0.00 98 PHE A O 7
ATOM 13527 N N . ASN A 1 99 ? -0.219 11.695 4.354 1.00 0.00 99 ASN A N 7
ATOM 13528 C CA . ASN A 1 99 ? 0.402 10.394 4.580 1.00 0.00 99 ASN A CA 7
ATOM 13529 C C . ASN A 1 99 ? 0.795 10.249 6.046 1.00 0.00 99 ASN A C 7
ATOM 13530 O O . ASN A 1 99 ? 1.769 10.860 6.487 1.00 0.00 99 ASN A O 7
ATOM 13541 N N . PRO A 1 100 ? 0.065 9.420 6.817 1.00 0.00 100 PRO A N 7
ATOM 13542 C CA . PRO A 1 100 ? 0.328 9.242 8.251 1.00 0.00 100 PRO A CA 7
ATOM 13543 C C . PRO A 1 100 ? 1.725 8.696 8.493 1.00 0.00 100 PRO A C 7
ATOM 13544 O O . PRO A 1 100 ? 2.339 8.938 9.534 1.00 0.00 100 PRO A O 7
ATOM 13555 N N . ALA A 1 101 ? 2.228 7.975 7.498 1.00 0.00 101 ALA A N 7
ATOM 13556 C CA . ALA A 1 101 ? 3.564 7.412 7.549 1.00 0.00 101 ALA A CA 7
ATOM 13557 C C . ALA A 1 101 ? 4.620 8.520 7.599 1.00 0.00 101 ALA A C 7
ATOM 13558 O O . ALA A 1 101 ? 5.742 8.301 8.054 1.00 0.00 101 ALA A O 7
ATOM 13565 N N . TYR A 1 102 ? 4.245 9.711 7.133 1.00 0.00 102 TYR A N 7
ATOM 13566 C CA . TYR A 1 102 ? 5.125 10.874 7.176 1.00 0.00 102 TYR A CA 7
ATOM 13567 C C . TYR A 1 102 ? 4.753 11.800 8.328 1.00 0.00 102 TYR A C 7
ATOM 13568 O O . TYR A 1 102 ? 5.611 12.499 8.867 1.00 0.00 102 TYR A O 7
ATOM 13586 N N . ASP A 1 103 ? 3.470 11.824 8.688 1.00 0.00 103 ASP A N 7
ATOM 13587 C CA . ASP A 1 103 ? 3.018 12.607 9.838 1.00 0.00 103 ASP A CA 7
ATOM 13588 C C . ASP A 1 103 ? 3.762 12.176 11.092 1.00 0.00 103 ASP A C 7
ATOM 13589 O O . ASP A 1 103 ? 4.308 13.004 11.822 1.00 0.00 103 ASP A O 7
ATOM 13598 N N . LEU A 1 104 ? 3.788 10.873 11.328 1.00 0.00 104 LEU A N 7
ATOM 13599 C CA . LEU A 1 104 ? 4.494 10.320 12.472 1.00 0.00 104 LEU A CA 7
ATOM 13600 C C . LEU A 1 104 ? 5.983 10.192 12.162 1.00 0.00 104 LEU A C 7
ATOM 13601 O O . LEU A 1 104 ? 6.822 10.293 13.061 1.00 0.00 104 LEU A O 7
ATOM 13617 N N . GLU A 1 105 ? 6.290 9.977 10.879 1.00 0.00 105 GLU A N 7
ATOM 13618 C CA . GLU A 1 105 ? 7.666 9.833 10.394 1.00 0.00 105 GLU A CA 7
ATOM 13619 C C . GLU A 1 105 ? 8.316 8.576 10.969 1.00 0.00 105 GLU A C 7
ATOM 13620 O O . GLU A 1 105 ? 8.321 7.519 10.337 1.00 0.00 105 GLU A O 7
ATOM 13632 N N . GLY A 1 106 ? 8.844 8.697 12.175 1.00 0.00 106 GLY A N 7
ATOM 13633 C CA . GLY A 1 106 ? 9.477 7.578 12.833 1.00 0.00 106 GLY A CA 7
ATOM 13634 C C . GLY A 1 106 ? 9.558 7.796 14.327 1.00 0.00 106 GLY A C 7
ATOM 13635 O O . GLY A 1 106 ? 10.462 7.289 14.988 1.00 0.00 106 GLY A O 7
ATOM 13639 N N . ALA A 1 107 ? 8.619 8.572 14.852 1.00 0.00 107 ALA A N 7
ATOM 13640 C CA . ALA A 1 107 ? 8.579 8.864 16.275 1.00 0.00 107 ALA A CA 7
ATOM 13641 C C . ALA A 1 107 ? 8.055 7.666 17.050 1.00 0.00 107 ALA A C 7
ATOM 13642 O O . ALA A 1 107 ? 6.871 7.327 16.971 1.00 0.00 107 ALA A O 7
ATOM 13649 N N . VAL A 1 108 ? 8.943 7.015 17.781 1.00 0.00 108 VAL A N 7
ATOM 13650 C CA . VAL A 1 108 ? 8.578 5.856 18.569 1.00 0.00 108 VAL A CA 7
ATOM 13651 C C . VAL A 1 108 ? 8.186 6.288 19.979 1.00 0.00 108 VAL A C 7
ATOM 13652 O O . VAL A 1 108 ? 9.031 6.724 20.763 1.00 0.00 108 VAL A O 7
ATOM 13665 N N . GLN A 1 109 ? 6.897 6.194 20.281 1.00 0.00 109 GLN A N 7
ATOM 13666 C CA . GLN A 1 109 ? 6.380 6.586 21.588 1.00 0.00 109 GLN A CA 7
ATOM 13667 C C . GLN A 1 109 ? 6.872 5.629 22.669 1.00 0.00 109 GLN A C 7
ATOM 13668 O O . GLN A 1 109 ? 7.304 6.054 23.742 1.00 0.00 109 GLN A O 7
ATOM 13682 N N . LYS A 1 110 ? 6.795 4.338 22.383 1.00 0.00 110 LYS A N 7
ATOM 13683 C CA . LYS A 1 110 ? 7.315 3.324 23.289 1.00 0.00 110 LYS A CA 7
ATOM 13684 C C . LYS A 1 110 ? 8.624 2.783 22.733 1.00 0.00 110 LYS A C 7
ATOM 13685 O O . LYS A 1 110 ? 8.626 1.898 21.877 1.00 0.00 110 LYS A O 7
ATOM 13704 N N . LEU A 1 111 ? 9.729 3.337 23.215 1.00 0.00 111 LEU A N 7
ATOM 13705 C CA . LEU A 1 111 ? 11.052 3.047 22.669 1.00 0.00 111 LEU A CA 7
ATOM 13706 C C . LEU A 1 111 ? 11.419 1.576 22.833 1.00 0.00 111 LEU A C 7
ATOM 13707 O O . LEU A 1 111 ? 11.958 0.955 21.914 1.00 0.00 111 LEU A O 7
ATOM 13723 N N . GLU A 1 112 ? 11.129 1.024 24.003 1.00 0.00 112 GLU A N 7
ATOM 13724 C CA . GLU A 1 112 ? 11.452 -0.364 24.286 1.00 0.00 112 GLU A CA 7
ATOM 13725 C C . GLU A 1 112 ? 10.532 -1.290 23.496 1.00 0.00 112 GLU A C 7
ATOM 13726 O O . GLU A 1 112 ? 9.395 -1.553 23.894 1.00 0.00 112 GLU A O 7
ATOM 13738 N N . HIS A 1 113 ? 11.028 -1.760 22.361 1.00 0.00 113 HIS A N 7
ATOM 13739 C CA . HIS A 1 113 ? 10.248 -2.610 21.475 1.00 0.00 113 HIS A CA 7
ATOM 13740 C C . HIS A 1 113 ? 10.005 -3.976 22.094 1.00 0.00 113 HIS A C 7
ATOM 13741 O O . HIS A 1 113 ? 10.932 -4.769 22.268 1.00 0.00 113 HIS A O 7
ATOM 13756 N N . HIS A 1 114 ? 8.756 -4.235 22.436 1.00 0.00 114 HIS A N 7
ATOM 13757 C CA . HIS A 1 114 ? 8.361 -5.526 22.969 1.00 0.00 114 HIS A CA 7
ATOM 13758 C C . HIS A 1 114 ? 7.821 -6.398 21.848 1.00 0.00 114 HIS A C 7
ATOM 13759 O O . HIS A 1 114 ? 6.795 -6.081 21.245 1.00 0.00 114 HIS A O 7
ATOM 13774 N N . HIS A 1 115 ? 8.529 -7.481 21.560 1.00 0.00 115 HIS A N 7
ATOM 13775 C CA . HIS A 1 115 ? 8.198 -8.334 20.427 1.00 0.00 115 HIS A CA 7
ATOM 13776 C C . HIS A 1 115 ? 6.976 -9.192 20.718 1.00 0.00 115 HIS A C 7
ATOM 13777 O O . HIS A 1 115 ? 6.190 -9.490 19.813 1.00 0.00 115 HIS A O 7
ATOM 13792 N N . HIS A 1 116 ? 6.811 -9.589 21.974 1.00 0.00 116 HIS A N 7
ATOM 13793 C CA . HIS A 1 116 ? 5.623 -10.326 22.384 1.00 0.00 116 HIS A CA 7
ATOM 13794 C C . HIS A 1 116 ? 4.481 -9.354 22.637 1.00 0.00 116 HIS A C 7
ATOM 13795 O O . HIS A 1 116 ? 4.239 -8.937 23.771 1.00 0.00 116 HIS A O 7
ATOM 13810 N N . HIS A 1 117 ? 3.807 -8.972 21.565 1.00 0.00 117 HIS A N 7
ATOM 13811 C CA . HIS A 1 117 ? 2.743 -7.986 21.645 1.00 0.00 117 HIS A CA 7
ATOM 13812 C C . HIS A 1 117 ? 1.444 -8.627 22.105 1.00 0.00 117 HIS A C 7
ATOM 13813 O O . HIS A 1 117 ? 0.857 -9.444 21.396 1.00 0.00 117 HIS A O 7
ATOM 13828 N N . HIS A 1 118 ? 1.005 -8.253 23.291 1.00 0.00 118 HIS A N 7
ATOM 13829 C CA . HIS A 1 118 ? -0.314 -8.625 23.762 1.00 0.00 118 HIS A CA 7
ATOM 13830 C C . HIS A 1 118 ? -0.982 -7.411 24.385 1.00 0.00 118 HIS A C 7
ATOM 13831 O O . HIS A 1 118 ? -0.783 -7.181 25.594 1.00 0.00 118 HIS A O 7
ATOM 13847 N N . LYS A 1 1 ? -32.212 4.340 -11.889 1.00 0.00 1 LYS A N 8
ATOM 13848 C CA . LYS A 1 1 ? -32.485 3.761 -10.553 1.00 0.00 1 LYS A CA 8
ATOM 13849 C C . LYS A 1 1 ? -31.411 2.743 -10.189 1.00 0.00 1 LYS A C 8
ATOM 13850 O O . LYS A 1 1 ? -31.498 1.574 -10.565 1.00 0.00 1 LYS A O 8
ATOM 13871 N N . SER A 1 2 ? -30.388 3.200 -9.484 1.00 0.00 2 SER A N 8
ATOM 13872 C CA . SER A 1 2 ? -29.289 2.337 -9.082 1.00 0.00 2 SER A CA 8
ATOM 13873 C C . SER A 1 2 ? -28.740 2.751 -7.721 1.00 0.00 2 SER A C 8
ATOM 13874 O O . SER A 1 2 ? -28.930 3.887 -7.283 1.00 0.00 2 SER A O 8
ATOM 13882 N N . VAL A 1 3 ? -28.079 1.816 -7.053 1.00 0.00 3 VAL A N 8
ATOM 13883 C CA . VAL A 1 3 ? -27.442 2.088 -5.769 1.00 0.00 3 VAL A CA 8
ATOM 13884 C C . VAL A 1 3 ? -25.935 2.221 -5.949 1.00 0.00 3 VAL A C 8
ATOM 13885 O O . VAL A 1 3 ? -25.333 3.206 -5.521 1.00 0.00 3 VAL A O 8
ATOM 13898 N N . GLN A 1 4 ? -25.329 1.229 -6.594 1.00 0.00 4 GLN A N 8
ATOM 13899 C CA . GLN A 1 4 ? -23.896 1.256 -6.852 1.00 0.00 4 GLN A CA 8
ATOM 13900 C C . GLN A 1 4 ? -23.594 1.788 -8.252 1.00 0.00 4 GLN A C 8
ATOM 13901 O O . GLN A 1 4 ? -24.485 1.905 -9.096 1.00 0.00 4 GLN A O 8
ATOM 13915 N N . GLU A 1 5 ? -22.324 2.088 -8.482 1.00 0.00 5 GLU A N 8
ATOM 13916 C CA . GLU A 1 5 ? -21.868 2.704 -9.723 1.00 0.00 5 GLU A CA 8
ATOM 13917 C C . GLU A 1 5 ? -21.575 1.658 -10.798 1.00 0.00 5 GLU A C 8
ATOM 13918 O O . GLU A 1 5 ? -21.396 0.475 -10.501 1.00 0.00 5 GLU A O 8
ATOM 13930 N N . LYS A 1 6 ? -21.516 2.108 -12.046 1.00 0.00 6 LYS A N 8
ATOM 13931 C CA . LYS A 1 6 ? -21.048 1.275 -13.147 1.00 0.00 6 LYS A CA 8
ATOM 13932 C C . LYS A 1 6 ? -19.528 1.257 -13.145 1.00 0.00 6 LYS A C 8
ATOM 13933 O O . LYS A 1 6 ? -18.896 0.229 -13.391 1.00 0.00 6 LYS A O 8
ATOM 13952 N N . ARG A 1 7 ? -18.954 2.412 -12.834 1.00 0.00 7 ARG A N 8
ATOM 13953 C CA . ARG A 1 7 ? -17.510 2.580 -12.783 1.00 0.00 7 ARG A CA 8
ATOM 13954 C C . ARG A 1 7 ? -16.966 2.067 -11.456 1.00 0.00 7 ARG A C 8
ATOM 13955 O O . ARG A 1 7 ? -15.755 1.983 -11.255 1.00 0.00 7 ARG A O 8
ATOM 13976 N N . ASN A 1 8 ? -17.892 1.719 -10.564 1.00 0.00 8 ASN A N 8
ATOM 13977 C CA . ASN A 1 8 ? -17.568 1.234 -9.224 1.00 0.00 8 ASN A CA 8
ATOM 13978 C C . ASN A 1 8 ? -16.758 2.276 -8.455 1.00 0.00 8 ASN A C 8
ATOM 13979 O O . ASN A 1 8 ? -15.557 2.117 -8.232 1.00 0.00 8 ASN A O 8
ATOM 13990 N N . ASN A 1 9 ? -17.421 3.359 -8.076 1.00 0.00 9 ASN A N 8
ATOM 13991 C CA . ASN A 1 9 ? -16.772 4.414 -7.316 1.00 0.00 9 ASN A CA 8
ATOM 13992 C C . ASN A 1 9 ? -16.926 4.142 -5.832 1.00 0.00 9 ASN A C 8
ATOM 13993 O O . ASN A 1 9 ? -18.035 4.156 -5.299 1.00 0.00 9 ASN A O 8
ATOM 14004 N N . THR A 1 10 ? -15.820 3.855 -5.176 1.00 0.00 10 THR A N 8
ATOM 14005 C CA . THR A 1 10 ? -15.831 3.578 -3.754 1.00 0.00 10 THR A CA 8
ATOM 14006 C C . THR A 1 10 ? -14.608 4.195 -3.094 1.00 0.00 10 THR A C 8
ATOM 14007 O O . THR A 1 10 ? -13.477 3.937 -3.508 1.00 0.00 10 THR A O 8
ATOM 14018 N N . ARG A 1 11 ? -14.834 5.015 -2.077 1.00 0.00 11 ARG A N 8
ATOM 14019 C CA . ARG A 1 11 ? -13.741 5.645 -1.354 1.00 0.00 11 ARG A CA 8
ATOM 14020 C C . ARG A 1 11 ? -13.163 4.665 -0.338 1.00 0.00 11 ARG A C 8
ATOM 14021 O O . ARG A 1 11 ? -13.221 4.873 0.874 1.00 0.00 11 ARG A O 8
ATOM 14042 N N . ALA A 1 12 ? -12.650 3.568 -0.861 1.00 0.00 12 ALA A N 8
ATOM 14043 C CA . ALA A 1 12 ? -12.022 2.537 -0.058 1.00 0.00 12 ALA A CA 8
ATOM 14044 C C . ALA A 1 12 ? -10.629 2.269 -0.589 1.00 0.00 12 ALA A C 8
ATOM 14045 O O . ALA A 1 12 ? -10.392 2.399 -1.791 1.00 0.00 12 ALA A O 8
ATOM 14052 N N . PHE A 1 13 ? -9.716 1.897 0.302 1.00 0.00 13 PHE A N 8
ATOM 14053 C CA . PHE A 1 13 ? -8.325 1.650 -0.078 1.00 0.00 13 PHE A CA 8
ATOM 14054 C C . PHE A 1 13 ? -8.243 0.670 -1.248 1.00 0.00 13 PHE A C 8
ATOM 14055 O O . PHE A 1 13 ? -7.423 0.831 -2.147 1.00 0.00 13 PHE A O 8
ATOM 14072 N N . LYS A 1 14 ? -9.123 -0.322 -1.235 1.00 0.00 14 LYS A N 8
ATOM 14073 C CA . LYS A 1 14 ? -9.143 -1.368 -2.253 1.00 0.00 14 LYS A CA 8
ATOM 14074 C C . LYS A 1 14 ? -9.349 -0.786 -3.652 1.00 0.00 14 LYS A C 8
ATOM 14075 O O . LYS A 1 14 ? -8.532 -0.987 -4.550 1.00 0.00 14 LYS A O 8
ATOM 14094 N N . THR A 1 15 ? -10.444 -0.058 -3.821 1.00 0.00 15 THR A N 8
ATOM 14095 C CA . THR A 1 15 ? -10.818 0.476 -5.121 1.00 0.00 15 THR A CA 8
ATOM 14096 C C . THR A 1 15 ? -9.836 1.554 -5.577 1.00 0.00 15 THR A C 8
ATOM 14097 O O . THR A 1 15 ? -9.527 1.679 -6.766 1.00 0.00 15 THR A O 8
ATOM 14108 N N . VAL A 1 16 ? -9.333 2.321 -4.624 1.00 0.00 16 VAL A N 8
ATOM 14109 C CA . VAL A 1 16 ? -8.404 3.395 -4.929 1.00 0.00 16 VAL A CA 8
ATOM 14110 C C . VAL A 1 16 ? -7.028 2.843 -5.295 1.00 0.00 16 VAL A C 8
ATOM 14111 O O . VAL A 1 16 ? -6.359 3.369 -6.184 1.00 0.00 16 VAL A O 8
ATOM 14124 N N . ALA A 1 17 ? -6.615 1.771 -4.624 1.00 0.00 17 ALA A N 8
ATOM 14125 C CA . ALA A 1 17 ? -5.368 1.092 -4.963 1.00 0.00 17 ALA A CA 8
ATOM 14126 C C . ALA A 1 17 ? -5.400 0.612 -6.409 1.00 0.00 17 ALA A C 8
ATOM 14127 O O . ALA A 1 17 ? -4.395 0.669 -7.115 1.00 0.00 17 ALA A O 8
ATOM 14134 N N . LYS A 1 18 ? -6.570 0.150 -6.841 1.00 0.00 18 LYS A N 8
ATOM 14135 C CA . LYS A 1 18 ? -6.786 -0.244 -8.228 1.00 0.00 18 LYS A CA 8
ATOM 14136 C C . LYS A 1 18 ? -6.519 0.935 -9.164 1.00 0.00 18 LYS A C 8
ATOM 14137 O O . LYS A 1 18 ? -5.810 0.806 -10.163 1.00 0.00 18 LYS A O 8
ATOM 14156 N N . SER A 1 19 ? -7.082 2.087 -8.818 1.00 0.00 19 SER A N 8
ATOM 14157 C CA . SER A 1 19 ? -6.893 3.298 -9.605 1.00 0.00 19 SER A CA 8
ATOM 14158 C C . SER A 1 19 ? -5.429 3.731 -9.585 1.00 0.00 19 SER A C 8
ATOM 14159 O O . SER A 1 19 ? -4.882 4.161 -10.601 1.00 0.00 19 SER A O 8
ATOM 14167 N N . TRP A 1 20 ? -4.798 3.596 -8.425 1.00 0.00 20 TRP A N 8
ATOM 14168 C CA . TRP A 1 20 ? -3.386 3.909 -8.269 1.00 0.00 20 TRP A CA 8
ATOM 14169 C C . TRP A 1 20 ? -2.543 3.004 -9.164 1.00 0.00 20 TRP A C 8
ATOM 14170 O O . TRP A 1 20 ? -1.639 3.466 -9.855 1.00 0.00 20 TRP A O 8
ATOM 14191 N N . PHE A 1 21 ? -2.868 1.719 -9.152 1.00 0.00 21 PHE A N 8
ATOM 14192 C CA . PHE A 1 21 ? -2.177 0.722 -9.965 1.00 0.00 21 PHE A CA 8
ATOM 14193 C C . PHE A 1 21 ? -2.223 1.095 -11.449 1.00 0.00 21 PHE A C 8
ATOM 14194 O O . PHE A 1 21 ? -1.260 0.878 -12.186 1.00 0.00 21 PHE A O 8
ATOM 14211 N N . ALA A 1 22 ? -3.336 1.684 -11.874 1.00 0.00 22 ALA A N 8
ATOM 14212 C CA . ALA A 1 22 ? -3.514 2.073 -13.269 1.00 0.00 22 ALA A CA 8
ATOM 14213 C C . ALA A 1 22 ? -2.936 3.462 -13.545 1.00 0.00 22 ALA A C 8
ATOM 14214 O O . ALA A 1 22 ? -2.951 3.939 -14.680 1.00 0.00 22 ALA A O 8
ATOM 14221 N N . THR A 1 23 ? -2.436 4.109 -12.506 1.00 0.00 23 THR A N 8
ATOM 14222 C CA . THR A 1 23 ? -1.870 5.444 -12.639 1.00 0.00 23 THR A CA 8
ATOM 14223 C C . THR A 1 23 ? -0.349 5.413 -12.475 1.00 0.00 23 THR A C 8
ATOM 14224 O O . THR A 1 23 ? 0.385 6.097 -13.192 1.00 0.00 23 THR A O 8
ATOM 14235 N N . LYS A 1 24 ? 0.112 4.594 -11.542 1.00 0.00 24 LYS A N 8
ATOM 14236 C CA . LYS A 1 24 ? 1.519 4.536 -11.186 1.00 0.00 24 LYS A CA 8
ATOM 14237 C C . LYS A 1 24 ? 2.249 3.489 -12.027 1.00 0.00 24 LYS A C 8
ATOM 14238 O O . LYS A 1 24 ? 2.666 2.446 -11.523 1.00 0.00 24 LYS A O 8
ATOM 14257 N N . THR A 1 25 ? 2.389 3.770 -13.314 1.00 0.00 25 THR A N 8
ATOM 14258 C CA . THR A 1 25 ? 3.075 2.868 -14.231 1.00 0.00 25 THR A CA 8
ATOM 14259 C C . THR A 1 25 ? 4.587 3.105 -14.202 1.00 0.00 25 THR A C 8
ATOM 14260 O O . THR A 1 25 ? 5.232 3.257 -15.241 1.00 0.00 25 THR A O 8
ATOM 14271 N N . THR A 1 26 ? 5.140 3.131 -12.999 1.00 0.00 26 THR A N 8
ATOM 14272 C CA . THR A 1 26 ? 6.557 3.394 -12.805 1.00 0.00 26 THR A CA 8
ATOM 14273 C C . THR A 1 26 ? 7.381 2.122 -12.999 1.00 0.00 26 THR A C 8
ATOM 14274 O O . THR A 1 26 ? 8.589 2.177 -13.241 1.00 0.00 26 THR A O 8
ATOM 14285 N N . TRP A 1 27 ? 6.717 0.982 -12.912 1.00 0.00 27 TRP A N 8
ATOM 14286 C CA . TRP A 1 27 ? 7.383 -0.299 -13.059 1.00 0.00 27 TRP A CA 8
ATOM 14287 C C . TRP A 1 27 ? 6.742 -1.077 -14.198 1.00 0.00 27 TRP A C 8
ATOM 14288 O O . TRP A 1 27 ? 5.715 -0.658 -14.733 1.00 0.00 27 TRP A O 8
ATOM 14309 N N . SER A 1 28 ? 7.346 -2.198 -14.566 1.00 0.00 28 SER A N 8
ATOM 14310 C CA . SER A 1 28 ? 6.797 -3.056 -15.602 1.00 0.00 28 SER A CA 8
ATOM 14311 C C . SER A 1 28 ? 5.519 -3.718 -15.107 1.00 0.00 28 SER A C 8
ATOM 14312 O O . SER A 1 28 ? 5.327 -3.862 -13.901 1.00 0.00 28 SER A O 8
ATOM 14320 N N . GLU A 1 29 ? 4.657 -4.127 -16.030 1.00 0.00 29 GLU A N 8
ATOM 14321 C CA . GLU A 1 29 ? 3.412 -4.800 -15.671 1.00 0.00 29 GLU A CA 8
ATOM 14322 C C . GLU A 1 29 ? 3.694 -6.029 -14.818 1.00 0.00 29 GLU A C 8
ATOM 14323 O O . GLU A 1 29 ? 2.943 -6.344 -13.895 1.00 0.00 29 GLU A O 8
ATOM 14335 N N . ASP A 1 30 ? 4.788 -6.712 -15.133 1.00 0.00 30 ASP A N 8
ATOM 14336 C CA . ASP A 1 30 ? 5.198 -7.894 -14.388 1.00 0.00 30 ASP A CA 8
ATOM 14337 C C . ASP A 1 30 ? 5.477 -7.540 -12.934 1.00 0.00 30 ASP A C 8
ATOM 14338 O O . ASP A 1 30 ? 4.925 -8.154 -12.021 1.00 0.00 30 ASP A O 8
ATOM 14347 N N . TYR A 1 31 ? 6.316 -6.532 -12.722 1.00 0.00 31 TYR A N 8
ATOM 14348 C CA . TYR A 1 31 ? 6.665 -6.118 -11.372 1.00 0.00 31 TYR A CA 8
ATOM 14349 C C . TYR A 1 31 ? 5.464 -5.466 -10.698 1.00 0.00 31 TYR A C 8
ATOM 14350 O O . TYR A 1 31 ? 5.255 -5.632 -9.497 1.00 0.00 31 TYR A O 8
ATOM 14368 N N . GLN A 1 32 ? 4.668 -4.737 -11.479 1.00 0.00 32 GLN A N 8
ATOM 14369 C CA . GLN A 1 32 ? 3.446 -4.135 -10.968 1.00 0.00 32 GLN A CA 8
ATOM 14370 C C . GLN A 1 32 ? 2.511 -5.203 -10.429 1.00 0.00 32 GLN A C 8
ATOM 14371 O O . GLN A 1 32 ? 1.890 -5.015 -9.389 1.00 0.00 32 GLN A O 8
ATOM 14385 N N . ARG A 1 33 ? 2.415 -6.326 -11.135 1.00 0.00 33 ARG A N 8
ATOM 14386 C CA . ARG A 1 33 ? 1.564 -7.420 -10.695 1.00 0.00 33 ARG A CA 8
ATOM 14387 C C . ARG A 1 33 ? 2.094 -8.014 -9.398 1.00 0.00 33 ARG A C 8
ATOM 14388 O O . ARG A 1 33 ? 1.320 -8.406 -8.527 1.00 0.00 33 ARG A O 8
ATOM 14409 N N . SER A 1 34 ? 3.414 -8.081 -9.269 1.00 0.00 34 SER A N 8
ATOM 14410 C CA . SER A 1 34 ? 4.032 -8.519 -8.026 1.00 0.00 34 SER A CA 8
ATOM 14411 C C . SER A 1 34 ? 3.659 -7.567 -6.894 1.00 0.00 34 SER A C 8
ATOM 14412 O O . SER A 1 34 ? 3.259 -7.999 -5.813 1.00 0.00 34 SER A O 8
ATOM 14420 N N . VAL A 1 35 ? 3.772 -6.269 -7.166 1.00 0.00 35 VAL A N 8
ATOM 14421 C CA . VAL A 1 35 ? 3.362 -5.243 -6.218 1.00 0.00 35 VAL A CA 8
ATOM 14422 C C . VAL A 1 35 ? 1.882 -5.396 -5.888 1.00 0.00 35 VAL A C 8
ATOM 14423 O O . VAL A 1 35 ? 1.498 -5.439 -4.724 1.00 0.00 35 VAL A O 8
ATOM 14436 N N . TRP A 1 36 ? 1.069 -5.506 -6.927 1.00 0.00 36 TRP A N 8
ATOM 14437 C CA . TRP A 1 36 ? -0.372 -5.658 -6.782 1.00 0.00 36 TRP A CA 8
ATOM 14438 C C . TRP A 1 36 ? -0.714 -6.890 -5.946 1.00 0.00 36 TRP A C 8
ATOM 14439 O O . TRP A 1 36 ? -1.562 -6.830 -5.059 1.00 0.00 36 TRP A O 8
ATOM 14460 N N . THR A 1 37 ? -0.031 -7.994 -6.216 1.00 0.00 37 THR A N 8
ATOM 14461 C CA . THR A 1 37 ? -0.256 -9.230 -5.482 1.00 0.00 37 THR A CA 8
ATOM 14462 C C . THR A 1 37 ? 0.058 -9.056 -3.995 1.00 0.00 37 THR A C 8
ATOM 14463 O O . THR A 1 37 ? -0.751 -9.415 -3.139 1.00 0.00 37 THR A O 8
ATOM 14474 N N . ARG A 1 38 ? 1.223 -8.494 -3.684 1.00 0.00 38 ARG A N 8
ATOM 14475 C CA . ARG A 1 38 ? 1.607 -8.301 -2.292 1.00 0.00 38 ARG A CA 8
ATOM 14476 C C . ARG A 1 38 ? 0.755 -7.218 -1.640 1.00 0.00 38 ARG A C 8
ATOM 14477 O O . ARG A 1 38 ? 0.533 -7.244 -0.431 1.00 0.00 38 ARG A O 8
ATOM 14498 N N . LEU A 1 39 ? 0.255 -6.282 -2.441 1.00 0.00 39 LEU A N 8
ATOM 14499 C CA . LEU A 1 39 ? -0.715 -5.317 -1.950 1.00 0.00 39 LEU A CA 8
ATOM 14500 C C . LEU A 1 39 ? -1.976 -6.046 -1.511 1.00 0.00 39 LEU A C 8
ATOM 14501 O O . LEU A 1 39 ? -2.435 -5.881 -0.388 1.00 0.00 39 LEU A O 8
ATOM 14517 N N . GLU A 1 40 ? -2.505 -6.894 -2.389 1.00 0.00 40 GLU A N 8
ATOM 14518 C CA . GLU A 1 40 ? -3.720 -7.646 -2.086 1.00 0.00 40 GLU A CA 8
ATOM 14519 C C . GLU A 1 40 ? -3.488 -8.669 -0.975 1.00 0.00 40 GLU A C 8
ATOM 14520 O O . GLU A 1 40 ? -4.440 -9.156 -0.362 1.00 0.00 40 GLU A O 8
ATOM 14532 N N . THR A 1 41 ? -2.231 -8.997 -0.716 1.00 0.00 41 THR A N 8
ATOM 14533 C CA . THR A 1 41 ? -1.898 -9.977 0.307 1.00 0.00 41 THR A CA 8
ATOM 14534 C C . THR A 1 41 ? -1.693 -9.324 1.678 1.00 0.00 41 THR A C 8
ATOM 14535 O O . THR A 1 41 ? -2.309 -9.730 2.662 1.00 0.00 41 THR A O 8
ATOM 14546 N N . TYR A 1 42 ? -0.842 -8.307 1.737 1.00 0.00 42 TYR A N 8
ATOM 14547 C CA . TYR A 1 42 ? -0.465 -7.710 3.014 1.00 0.00 42 TYR A CA 8
ATOM 14548 C C . TYR A 1 42 ? -1.242 -6.428 3.297 1.00 0.00 42 TYR A C 8
ATOM 14549 O O . TYR A 1 42 ? -1.565 -6.131 4.444 1.00 0.00 42 TYR A O 8
ATOM 14567 N N . LEU A 1 43 ? -1.550 -5.677 2.253 1.00 0.00 43 LEU A N 8
ATOM 14568 C CA . LEU A 1 43 ? -2.060 -4.321 2.416 1.00 0.00 43 LEU A CA 8
ATOM 14569 C C . LEU A 1 43 ? -3.492 -4.201 1.887 1.00 0.00 43 LEU A C 8
ATOM 14570 O O . LEU A 1 43 ? -3.906 -3.148 1.413 1.00 0.00 43 LEU A O 8
ATOM 14586 N N . PHE A 1 44 ? -4.251 -5.281 1.992 1.00 0.00 44 PHE A N 8
ATOM 14587 C CA . PHE A 1 44 ? -5.621 -5.301 1.482 1.00 0.00 44 PHE A CA 8
ATOM 14588 C C . PHE A 1 44 ? -6.622 -5.888 2.483 1.00 0.00 44 PHE A C 8
ATOM 14589 O O . PHE A 1 44 ? -7.654 -5.282 2.728 1.00 0.00 44 PHE A O 8
ATOM 14606 N N . PRO A 1 45 ? -6.357 -7.068 3.082 1.00 0.00 45 PRO A N 8
ATOM 14607 C CA . PRO A 1 45 ? -7.337 -7.725 3.963 1.00 0.00 45 PRO A CA 8
ATOM 14608 C C . PRO A 1 45 ? -7.489 -7.031 5.317 1.00 0.00 45 PRO A C 8
ATOM 14609 O O . PRO A 1 45 ? -8.472 -7.240 6.031 1.00 0.00 45 PRO A O 8
ATOM 14620 N N . ASP A 1 46 ? -6.520 -6.199 5.662 1.00 0.00 46 ASP A N 8
ATOM 14621 C CA . ASP A 1 46 ? -6.489 -5.566 6.973 1.00 0.00 46 ASP A CA 8
ATOM 14622 C C . ASP A 1 46 ? -7.108 -4.173 6.931 1.00 0.00 46 ASP A C 8
ATOM 14623 O O . ASP A 1 46 ? -7.732 -3.731 7.893 1.00 0.00 46 ASP A O 8
ATOM 14632 N N . ILE A 1 47 ? -6.936 -3.490 5.807 1.00 0.00 47 ILE A N 8
ATOM 14633 C CA . ILE A 1 47 ? -7.504 -2.158 5.623 1.00 0.00 47 ILE A CA 8
ATOM 14634 C C . ILE A 1 47 ? -8.671 -2.188 4.642 1.00 0.00 47 ILE A C 8
ATOM 14635 O O . ILE A 1 47 ? -9.321 -1.172 4.391 1.00 0.00 47 ILE A O 8
ATOM 14651 N N . GLY A 1 48 ? -8.924 -3.361 4.084 1.00 0.00 48 GLY A N 8
ATOM 14652 C CA . GLY A 1 48 ? -10.070 -3.539 3.224 1.00 0.00 48 GLY A CA 8
ATOM 14653 C C . GLY A 1 48 ? -11.347 -3.531 4.023 1.00 0.00 48 GLY A C 8
ATOM 14654 O O . GLY A 1 48 ? -11.322 -3.857 5.210 1.00 0.00 48 GLY A O 8
ATOM 14658 N N . ASN A 1 49 ? -12.452 -3.146 3.376 1.00 0.00 49 ASN A N 8
ATOM 14659 C CA . ASN A 1 49 ? -13.760 -2.969 4.031 1.00 0.00 49 ASN A CA 8
ATOM 14660 C C . ASN A 1 49 ? -13.639 -2.178 5.337 1.00 0.00 49 ASN A C 8
ATOM 14661 O O . ASN A 1 49 ? -14.491 -2.278 6.216 1.00 0.00 49 ASN A O 8
ATOM 14672 N N . LYS A 1 50 ? -12.597 -1.358 5.423 1.00 0.00 50 LYS A N 8
ATOM 14673 C CA . LYS A 1 50 ? -12.338 -0.536 6.595 1.00 0.00 50 LYS A CA 8
ATOM 14674 C C . LYS A 1 50 ? -12.319 0.923 6.156 1.00 0.00 50 LYS A C 8
ATOM 14675 O O . LYS A 1 50 ? -11.660 1.773 6.759 1.00 0.00 50 LYS A O 8
ATOM 14694 N N . ASP A 1 51 ? -13.069 1.187 5.085 1.00 0.00 51 ASP A N 8
ATOM 14695 C CA . ASP A 1 51 ? -13.147 2.512 4.482 1.00 0.00 51 ASP A CA 8
ATOM 14696 C C . ASP A 1 51 ? -11.766 2.916 3.951 1.00 0.00 51 ASP A C 8
ATOM 14697 O O . ASP A 1 51 ? -11.166 2.191 3.150 1.00 0.00 51 ASP A O 8
ATOM 14706 N N . ILE A 1 52 ? -11.275 4.057 4.400 1.00 0.00 52 ILE A N 8
ATOM 14707 C CA . ILE A 1 52 ? -9.945 4.535 4.055 1.00 0.00 52 ILE A CA 8
ATOM 14708 C C . ILE A 1 52 ? -9.672 5.819 4.839 1.00 0.00 52 ILE A C 8
ATOM 14709 O O . ILE A 1 52 ? -8.547 6.087 5.244 1.00 0.00 52 ILE A O 8
ATOM 14725 N N . ALA A 1 53 ? -10.729 6.585 5.092 1.00 0.00 53 ALA A N 8
ATOM 14726 C CA . ALA A 1 53 ? -10.625 7.788 5.899 1.00 0.00 53 ALA A CA 8
ATOM 14727 C C . ALA A 1 53 ? -10.509 7.420 7.372 1.00 0.00 53 ALA A C 8
ATOM 14728 O O . ALA A 1 53 ? -10.113 8.237 8.205 1.00 0.00 53 ALA A O 8
ATOM 14735 N N . GLU A 1 54 ? -10.876 6.180 7.684 1.00 0.00 54 GLU A N 8
ATOM 14736 C CA . GLU A 1 54 ? -10.720 5.642 9.029 1.00 0.00 54 GLU A CA 8
ATOM 14737 C C . GLU A 1 54 ? -9.265 5.334 9.314 1.00 0.00 54 GLU A C 8
ATOM 14738 O O . GLU A 1 54 ? -8.832 5.356 10.463 1.00 0.00 54 GLU A O 8
ATOM 14750 N N . LEU A 1 55 ? -8.524 5.045 8.256 1.00 0.00 55 LEU A N 8
ATOM 14751 C CA . LEU A 1 55 ? -7.181 4.514 8.383 1.00 0.00 55 LEU A CA 8
ATOM 14752 C C . LEU A 1 55 ? -6.229 5.542 8.974 1.00 0.00 55 LEU A C 8
ATOM 14753 O O . LEU A 1 55 ? -5.693 6.398 8.270 1.00 0.00 55 LEU A O 8
ATOM 14769 N N . ASP A 1 56 ? -6.056 5.463 10.283 1.00 0.00 56 ASP A N 8
ATOM 14770 C CA . ASP A 1 56 ? -5.125 6.323 10.987 1.00 0.00 56 ASP A CA 8
ATOM 14771 C C . ASP A 1 56 ? -3.773 5.628 11.055 1.00 0.00 56 ASP A C 8
ATOM 14772 O O . ASP A 1 56 ? -3.579 4.582 10.427 1.00 0.00 56 ASP A O 8
ATOM 14781 N N . THR A 1 57 ? -2.848 6.189 11.812 1.00 0.00 57 THR A N 8
ATOM 14782 C CA . THR A 1 57 ? -1.527 5.614 11.957 1.00 0.00 57 THR A CA 8
ATOM 14783 C C . THR A 1 57 ? -1.626 4.172 12.450 1.00 0.00 57 THR A C 8
ATOM 14784 O O . THR A 1 57 ? -0.985 3.278 11.903 1.00 0.00 57 THR A O 8
ATOM 14795 N N . GLY A 1 58 ? -2.474 3.949 13.451 1.00 0.00 58 GLY A N 8
ATOM 14796 C CA . GLY A 1 58 ? -2.655 2.615 13.998 1.00 0.00 58 GLY A CA 8
ATOM 14797 C C . GLY A 1 58 ? -3.182 1.623 12.974 1.00 0.00 58 GLY A C 8
ATOM 14798 O O . GLY A 1 58 ? -2.669 0.505 12.866 1.00 0.00 58 GLY A O 8
ATOM 14802 N N . ASP A 1 59 ? -4.192 2.035 12.212 1.00 0.00 59 ASP A N 8
ATOM 14803 C CA . ASP A 1 59 ? -4.809 1.171 11.203 1.00 0.00 59 ASP A CA 8
ATOM 14804 C C . ASP A 1 59 ? -3.788 0.698 10.180 1.00 0.00 59 ASP A C 8
ATOM 14805 O O . ASP A 1 59 ? -3.841 -0.438 9.715 1.00 0.00 59 ASP A O 8
ATOM 14814 N N . LEU A 1 60 ? -2.865 1.578 9.829 1.00 0.00 60 LEU A N 8
ATOM 14815 C CA . LEU A 1 60 ? -1.861 1.274 8.820 1.00 0.00 60 LEU A CA 8
ATOM 14816 C C . LEU A 1 60 ? -0.669 0.542 9.431 1.00 0.00 60 LEU A C 8
ATOM 14817 O O . LEU A 1 60 ? 0.002 -0.249 8.758 1.00 0.00 60 LEU A O 8
ATOM 14833 N N . LEU A 1 61 ? -0.413 0.794 10.710 1.00 0.00 61 LEU A N 8
ATOM 14834 C CA . LEU A 1 61 ? 0.657 0.104 11.418 1.00 0.00 61 LEU A CA 8
ATOM 14835 C C . LEU A 1 61 ? 0.386 -1.392 11.481 1.00 0.00 61 LEU A C 8
ATOM 14836 O O . LEU A 1 61 ? 1.316 -2.188 11.475 1.00 0.00 61 LEU A O 8
ATOM 14852 N N . VAL A 1 62 ? -0.890 -1.770 11.530 1.00 0.00 62 VAL A N 8
ATOM 14853 C CA . VAL A 1 62 ? -1.264 -3.182 11.595 1.00 0.00 62 VAL A CA 8
ATOM 14854 C C . VAL A 1 62 ? -0.663 -3.986 10.427 1.00 0.00 62 VAL A C 8
ATOM 14855 O O . VAL A 1 62 ? 0.147 -4.880 10.663 1.00 0.00 62 VAL A O 8
ATOM 14868 N N . PRO A 1 63 ? -1.024 -3.693 9.154 1.00 0.00 63 PRO A N 8
ATOM 14869 C CA . PRO A 1 63 ? -0.470 -4.418 8.002 1.00 0.00 63 PRO A CA 8
ATOM 14870 C C . PRO A 1 63 ? 1.049 -4.278 7.883 1.00 0.00 63 PRO A C 8
ATOM 14871 O O . PRO A 1 63 ? 1.735 -5.218 7.476 1.00 0.00 63 PRO A O 8
ATOM 14882 N N . ILE A 1 64 ? 1.581 -3.113 8.244 1.00 0.00 64 ILE A N 8
ATOM 14883 C CA . ILE A 1 64 ? 3.029 -2.912 8.211 1.00 0.00 64 ILE A CA 8
ATOM 14884 C C . ILE A 1 64 ? 3.720 -3.812 9.240 1.00 0.00 64 ILE A C 8
ATOM 14885 O O . ILE A 1 64 ? 4.723 -4.464 8.940 1.00 0.00 64 ILE A O 8
ATOM 14901 N N . LYS A 1 65 ? 3.158 -3.860 10.442 1.00 0.00 65 LYS A N 8
ATOM 14902 C CA . LYS A 1 65 ? 3.678 -4.706 11.514 1.00 0.00 65 LYS A CA 8
ATOM 14903 C C . LYS A 1 65 ? 3.472 -6.173 11.160 1.00 0.00 65 LYS A C 8
ATOM 14904 O O . LYS A 1 65 ? 4.257 -7.041 11.534 1.00 0.00 65 LYS A O 8
ATOM 14923 N N . LYS A 1 66 ? 2.394 -6.423 10.435 1.00 0.00 66 LYS A N 8
ATOM 14924 C CA . LYS A 1 66 ? 2.052 -7.751 9.947 1.00 0.00 66 LYS A CA 8
ATOM 14925 C C . LYS A 1 66 ? 3.191 -8.332 9.110 1.00 0.00 66 LYS A C 8
ATOM 14926 O O . LYS A 1 66 ? 3.499 -9.519 9.207 1.00 0.00 66 LYS A O 8
ATOM 14945 N N . ILE A 1 67 ? 3.815 -7.490 8.293 1.00 0.00 67 ILE A N 8
ATOM 14946 C CA . ILE A 1 67 ? 4.963 -7.914 7.494 1.00 0.00 67 ILE A CA 8
ATOM 14947 C C . ILE A 1 67 ? 6.243 -7.864 8.327 1.00 0.00 67 ILE A C 8
ATOM 14948 O O . ILE A 1 67 ? 7.134 -8.704 8.175 1.00 0.00 67 ILE A O 8
ATOM 14964 N N . GLU A 1 68 ? 6.321 -6.875 9.209 1.00 0.00 68 GLU A N 8
ATOM 14965 C CA . GLU A 1 68 ? 7.462 -6.717 10.105 1.00 0.00 68 GLU A CA 8
ATOM 14966 C C . GLU A 1 68 ? 7.668 -7.988 10.929 1.00 0.00 68 GLU A C 8
ATOM 14967 O O . GLU A 1 68 ? 8.733 -8.609 10.884 1.00 0.00 68 GLU A O 8
ATOM 14979 N N . LYS A 1 69 ? 6.624 -8.394 11.640 1.00 0.00 69 LYS A N 8
ATOM 14980 C CA . LYS A 1 69 ? 6.683 -9.577 12.491 1.00 0.00 69 LYS A CA 8
ATOM 14981 C C . LYS A 1 69 ? 6.621 -10.850 11.646 1.00 0.00 69 LYS A C 8
ATOM 14982 O O . LYS A 1 69 ? 6.760 -11.963 12.158 1.00 0.00 69 LYS A O 8
ATOM 15001 N N . LEU A 1 70 ? 6.410 -10.677 10.348 1.00 0.00 70 LEU A N 8
ATOM 15002 C CA . LEU A 1 70 ? 6.390 -11.796 9.418 1.00 0.00 70 LEU A CA 8
ATOM 15003 C C . LEU A 1 70 ? 7.817 -12.250 9.131 1.00 0.00 70 LEU A C 8
ATOM 15004 O O . LEU A 1 70 ? 8.055 -13.402 8.768 1.00 0.00 70 LEU A O 8
ATOM 15020 N N . GLY A 1 71 ? 8.765 -11.338 9.315 1.00 0.00 71 GLY A N 8
ATOM 15021 C CA . GLY A 1 71 ? 10.161 -11.667 9.112 1.00 0.00 71 GLY A CA 8
ATOM 15022 C C . GLY A 1 71 ? 10.752 -10.986 7.895 1.00 0.00 71 GLY A C 8
ATOM 15023 O O . GLY A 1 71 ? 11.857 -11.319 7.466 1.00 0.00 71 GLY A O 8
ATOM 15027 N N . TYR A 1 72 ? 10.022 -10.032 7.333 1.00 0.00 72 TYR A N 8
ATOM 15028 C CA . TYR A 1 72 ? 10.491 -9.316 6.155 1.00 0.00 72 TYR A CA 8
ATOM 15029 C C . TYR A 1 72 ? 10.498 -7.813 6.412 1.00 0.00 72 TYR A C 8
ATOM 15030 O O . TYR A 1 72 ? 9.459 -7.156 6.338 1.00 0.00 72 TYR A O 8
ATOM 15048 N N . LEU A 1 73 ? 11.670 -7.272 6.712 1.00 0.00 73 LEU A N 8
ATOM 15049 C CA . LEU A 1 73 ? 11.790 -5.856 7.040 1.00 0.00 73 LEU A CA 8
ATOM 15050 C C . LEU A 1 73 ? 11.780 -4.982 5.793 1.00 0.00 73 LEU A C 8
ATOM 15051 O O . LEU A 1 73 ? 11.072 -3.974 5.745 1.00 0.00 73 LEU A O 8
ATOM 15067 N N . GLU A 1 74 ? 12.549 -5.363 4.783 1.00 0.00 74 GLU A N 8
ATOM 15068 C CA . GLU A 1 74 ? 12.598 -4.589 3.553 1.00 0.00 74 GLU A CA 8
ATOM 15069 C C . GLU A 1 74 ? 11.296 -4.719 2.791 1.00 0.00 74 GLU A C 8
ATOM 15070 O O . GLU A 1 74 ? 10.829 -3.757 2.195 1.00 0.00 74 GLU A O 8
ATOM 15082 N N . ILE A 1 75 ? 10.700 -5.904 2.821 1.00 0.00 75 ILE A N 8
ATOM 15083 C CA . ILE A 1 75 ? 9.405 -6.109 2.190 1.00 0.00 75 ILE A CA 8
ATOM 15084 C C . ILE A 1 75 ? 8.371 -5.174 2.806 1.00 0.00 75 ILE A C 8
ATOM 15085 O O . ILE A 1 75 ? 7.636 -4.495 2.089 1.00 0.00 75 ILE A O 8
ATOM 15101 N N . ALA A 1 76 ? 8.352 -5.110 4.134 1.00 0.00 76 ALA A N 8
ATOM 15102 C CA . ALA A 1 76 ? 7.456 -4.203 4.842 1.00 0.00 76 ALA A CA 8
ATOM 15103 C C . ALA A 1 76 ? 7.753 -2.754 4.474 1.00 0.00 76 ALA A C 8
ATOM 15104 O O . ALA A 1 76 ? 6.841 -1.955 4.272 1.00 0.00 76 ALA A O 8
ATOM 15111 N N . MET A 1 77 ? 9.036 -2.429 4.383 1.00 0.00 77 MET A N 8
ATOM 15112 C CA . MET A 1 77 ? 9.464 -1.081 4.026 1.00 0.00 77 MET A CA 8
ATOM 15113 C C . MET A 1 77 ? 9.060 -0.739 2.590 1.00 0.00 77 MET A C 8
ATOM 15114 O O . MET A 1 77 ? 8.652 0.384 2.298 1.00 0.00 77 MET A O 8
ATOM 15128 N N . ARG A 1 78 ? 9.175 -1.717 1.700 1.00 0.00 78 ARG A N 8
ATOM 15129 C CA . ARG A 1 78 ? 8.820 -1.528 0.297 1.00 0.00 78 ARG A CA 8
ATOM 15130 C C . ARG A 1 78 ? 7.311 -1.419 0.130 1.00 0.00 78 ARG A C 8
ATOM 15131 O O . ARG A 1 78 ? 6.829 -0.602 -0.654 1.00 0.00 78 ARG A O 8
ATOM 15152 N N . VAL A 1 79 ? 6.565 -2.233 0.868 1.00 0.00 79 VAL A N 8
ATOM 15153 C CA . VAL A 1 79 ? 5.110 -2.143 0.852 1.00 0.00 79 VAL A CA 8
ATOM 15154 C C . VAL A 1 79 ? 4.677 -0.811 1.456 1.00 0.00 79 VAL A C 8
ATOM 15155 O O . VAL A 1 79 ? 3.705 -0.206 1.012 1.00 0.00 79 VAL A O 8
ATOM 15168 N N . LYS A 1 80 ? 5.427 -0.349 2.453 1.00 0.00 80 LYS A N 8
ATOM 15169 C CA . LYS A 1 80 ? 5.217 0.979 3.019 1.00 0.00 80 LYS A CA 8
ATOM 15170 C C . LYS A 1 80 ? 5.380 2.043 1.937 1.00 0.00 80 LYS A C 8
ATOM 15171 O O . LYS A 1 80 ? 4.616 3.001 1.880 1.00 0.00 80 LYS A O 8
ATOM 15190 N N . GLN A 1 81 ? 6.382 1.863 1.080 1.00 0.00 81 GLN A N 8
ATOM 15191 C CA . GLN A 1 81 ? 6.626 2.781 -0.027 1.00 0.00 81 GLN A CA 8
ATOM 15192 C C . GLN A 1 81 ? 5.448 2.777 -1.001 1.00 0.00 81 GLN A C 8
ATOM 15193 O O . GLN A 1 81 ? 4.963 3.838 -1.401 1.00 0.00 81 GLN A O 8
ATOM 15207 N N . TYR A 1 82 ? 4.999 1.583 -1.381 1.00 0.00 82 TYR A N 8
ATOM 15208 C CA . TYR A 1 82 ? 3.829 1.442 -2.244 1.00 0.00 82 TYR A CA 8
ATOM 15209 C C . TYR A 1 82 ? 2.618 2.093 -1.584 1.00 0.00 82 TYR A C 8
ATOM 15210 O O . TYR A 1 82 ? 1.881 2.848 -2.216 1.00 0.00 82 TYR A O 8
ATOM 15228 N N . ALA A 1 83 ? 2.437 1.802 -0.299 1.00 0.00 83 ALA A N 8
ATOM 15229 C CA . ALA A 1 83 ? 1.351 2.377 0.483 1.00 0.00 83 ALA A CA 8
ATOM 15230 C C . ALA A 1 83 ? 1.436 3.896 0.507 1.00 0.00 83 ALA A C 8
ATOM 15231 O O . ALA A 1 83 ? 0.446 4.578 0.273 1.00 0.00 83 ALA A O 8
ATOM 15238 N N . THR A 1 84 ? 2.629 4.415 0.781 1.00 0.00 84 THR A N 8
ATOM 15239 C CA . THR A 1 84 ? 2.858 5.855 0.831 1.00 0.00 84 THR A CA 8
ATOM 15240 C C . THR A 1 84 ? 2.486 6.513 -0.497 1.00 0.00 84 THR A C 8
ATOM 15241 O O . THR A 1 84 ? 1.914 7.604 -0.523 1.00 0.00 84 THR A O 8
ATOM 15252 N N . ALA A 1 85 ? 2.797 5.833 -1.595 1.00 0.00 85 ALA A N 8
ATOM 15253 C CA . ALA A 1 85 ? 2.454 6.329 -2.918 1.00 0.00 85 ALA A CA 8
ATOM 15254 C C . ALA A 1 85 ? 0.939 6.373 -3.097 1.00 0.00 85 ALA A C 8
ATOM 15255 O O . ALA A 1 85 ? 0.395 7.338 -3.636 1.00 0.00 85 ALA A O 8
ATOM 15262 N N . ILE A 1 86 ? 0.263 5.325 -2.631 1.00 0.00 86 ILE A N 8
ATOM 15263 C CA . ILE A 1 86 ? -1.196 5.278 -2.659 1.00 0.00 86 ILE A CA 8
ATOM 15264 C C . ILE A 1 86 ? -1.773 6.361 -1.754 1.00 0.00 86 ILE A C 8
ATOM 15265 O O . ILE A 1 86 ? -2.725 7.046 -2.117 1.00 0.00 86 ILE A O 8
ATOM 15281 N N . MET A 1 87 ? -1.172 6.522 -0.580 1.00 0.00 87 MET A N 8
ATOM 15282 C CA . MET A 1 87 ? -1.603 7.538 0.372 1.00 0.00 87 MET A CA 8
ATOM 15283 C C . MET A 1 87 ? -1.471 8.933 -0.231 1.00 0.00 87 MET A C 8
ATOM 15284 O O . MET A 1 87 ? -2.335 9.779 -0.034 1.00 0.00 87 MET A O 8
ATOM 15298 N N . ARG A 1 88 ? -0.385 9.164 -0.965 1.00 0.00 88 ARG A N 8
ATOM 15299 C CA . ARG A 1 88 ? -0.170 10.442 -1.639 1.00 0.00 88 ARG A CA 8
ATOM 15300 C C . ARG A 1 88 ? -1.320 10.721 -2.601 1.00 0.00 88 ARG A C 8
ATOM 15301 O O . ARG A 1 88 ? -1.855 11.829 -2.656 1.00 0.00 88 ARG A O 8
ATOM 15322 N N . TYR A 1 89 ? -1.706 9.689 -3.341 1.00 0.00 89 TYR A N 8
ATOM 15323 C CA . TYR A 1 89 ? -2.821 9.772 -4.270 1.00 0.00 89 TYR A CA 8
ATOM 15324 C C . TYR A 1 89 ? -4.120 10.009 -3.498 1.00 0.00 89 TYR A C 8
ATOM 15325 O O . TYR A 1 89 ? -4.972 10.796 -3.915 1.00 0.00 89 TYR A O 8
ATOM 15343 N N . ALA A 1 90 ? -4.240 9.343 -2.353 1.00 0.00 90 ALA A N 8
ATOM 15344 C CA . ALA A 1 90 ? -5.408 9.473 -1.488 1.00 0.00 90 ALA A CA 8
ATOM 15345 C C . ALA A 1 90 ? -5.542 10.889 -0.931 1.00 0.00 90 ALA A C 8
ATOM 15346 O O . ALA A 1 90 ? -6.651 11.404 -0.790 1.00 0.00 90 ALA A O 8
ATOM 15353 N N . VAL A 1 91 ? -4.411 11.507 -0.607 1.00 0.00 91 VAL A N 8
ATOM 15354 C CA . VAL A 1 91 ? -4.402 12.881 -0.108 1.00 0.00 91 VAL A CA 8
ATOM 15355 C C . VAL A 1 91 ? -4.920 13.838 -1.177 1.00 0.00 91 VAL A C 8
ATOM 15356 O O . VAL A 1 91 ? -5.673 14.767 -0.883 1.00 0.00 91 VAL A O 8
ATOM 15369 N N . GLN A 1 92 ? -4.530 13.592 -2.422 1.00 0.00 92 GLN A N 8
ATOM 15370 C CA . GLN A 1 92 ? -4.969 14.418 -3.542 1.00 0.00 92 GLN A CA 8
ATOM 15371 C C . GLN A 1 92 ? -6.450 14.182 -3.842 1.00 0.00 92 GLN A C 8
ATOM 15372 O O . GLN A 1 92 ? -7.149 15.071 -4.329 1.00 0.00 92 GLN A O 8
ATOM 15386 N N . GLN A 1 93 ? -6.928 12.984 -3.532 1.00 0.00 93 GLN A N 8
ATOM 15387 C CA . GLN A 1 93 ? -8.347 12.666 -3.671 1.00 0.00 93 GLN A CA 8
ATOM 15388 C C . GLN A 1 93 ? -9.127 13.081 -2.427 1.00 0.00 93 GLN A C 8
ATOM 15389 O O . GLN A 1 93 ? -10.329 12.837 -2.332 1.00 0.00 93 GLN A O 8
ATOM 15403 N N . LYS A 1 94 ? -8.424 13.693 -1.469 1.00 0.00 94 LYS A N 8
ATOM 15404 C CA . LYS A 1 94 ? -9.040 14.231 -0.253 1.00 0.00 94 LYS A CA 8
ATOM 15405 C C . LYS A 1 94 ? -9.624 13.132 0.629 1.00 0.00 94 LYS A C 8
ATOM 15406 O O . LYS A 1 94 ? -10.482 13.399 1.474 1.00 0.00 94 LYS A O 8
ATOM 15425 N N . MET A 1 95 ? -9.146 11.909 0.463 1.00 0.00 95 MET A N 8
ATOM 15426 C CA . MET A 1 95 ? -9.675 10.791 1.231 1.00 0.00 95 MET A CA 8
ATOM 15427 C C . MET A 1 95 ? -9.088 10.771 2.633 1.00 0.00 95 MET A C 8
ATOM 15428 O O . MET A 1 95 ? -9.768 10.415 3.595 1.00 0.00 95 MET A O 8
ATOM 15442 N N . ILE A 1 96 ? -7.824 11.151 2.745 1.00 0.00 96 ILE A N 8
ATOM 15443 C CA . ILE A 1 96 ? -7.149 11.165 4.033 1.00 0.00 96 ILE A CA 8
ATOM 15444 C C . ILE A 1 96 ? -6.540 12.532 4.305 1.00 0.00 96 ILE A C 8
ATOM 15445 O O . ILE A 1 96 ? -6.513 13.397 3.425 1.00 0.00 96 ILE A O 8
ATOM 15461 N N . ARG A 1 97 ? -6.053 12.719 5.524 1.00 0.00 97 ARG A N 8
ATOM 15462 C CA . ARG A 1 97 ? -5.484 13.993 5.935 1.00 0.00 97 ARG A CA 8
ATOM 15463 C C . ARG A 1 97 ? -4.030 14.088 5.487 1.00 0.00 97 ARG A C 8
ATOM 15464 O O . ARG A 1 97 ? -3.679 14.913 4.647 1.00 0.00 97 ARG A O 8
ATOM 15485 N N . PHE A 1 98 ? -3.198 13.223 6.051 1.00 0.00 98 PHE A N 8
ATOM 15486 C CA . PHE A 1 98 ? -1.779 13.190 5.735 1.00 0.00 98 PHE A CA 8
ATOM 15487 C C . PHE A 1 98 ? -1.332 11.743 5.580 1.00 0.00 98 PHE A C 8
ATOM 15488 O O . PHE A 1 98 ? -2.166 10.841 5.530 1.00 0.00 98 PHE A O 8
ATOM 15505 N N . ASN A 1 99 ? -0.025 11.520 5.510 1.00 0.00 99 ASN A N 8
ATOM 15506 C CA . ASN A 1 99 ? 0.508 10.171 5.359 1.00 0.00 99 ASN A CA 8
ATOM 15507 C C . ASN A 1 99 ? 1.058 9.669 6.689 1.00 0.00 99 ASN A C 8
ATOM 15508 O O . ASN A 1 99 ? 2.176 10.015 7.071 1.00 0.00 99 ASN A O 8
ATOM 15519 N N . PRO A 1 100 ? 0.281 8.847 7.413 1.00 0.00 100 PRO A N 8
ATOM 15520 C CA . PRO A 1 100 ? 0.667 8.340 8.739 1.00 0.00 100 PRO A CA 8
ATOM 15521 C C . PRO A 1 100 ? 1.887 7.421 8.698 1.00 0.00 100 PRO A C 8
ATOM 15522 O O . PRO A 1 100 ? 2.524 7.180 9.721 1.00 0.00 100 PRO A O 8
ATOM 15533 N N . ALA A 1 101 ? 2.218 6.929 7.508 1.00 0.00 101 ALA A N 8
ATOM 15534 C CA . ALA A 1 101 ? 3.317 5.980 7.343 1.00 0.00 101 ALA A CA 8
ATOM 15535 C C . ALA A 1 101 ? 4.658 6.584 7.755 1.00 0.00 101 ALA A C 8
ATOM 15536 O O . ALA A 1 101 ? 5.505 5.899 8.329 1.00 0.00 101 ALA A O 8
ATOM 15543 N N . TYR A 1 102 ? 4.855 7.861 7.457 1.00 0.00 102 TYR A N 8
ATOM 15544 C CA . TYR A 1 102 ? 6.076 8.548 7.859 1.00 0.00 102 TYR A CA 8
ATOM 15545 C C . TYR A 1 102 ? 5.738 9.747 8.736 1.00 0.00 102 TYR A C 8
ATOM 15546 O O . TYR A 1 102 ? 6.572 10.622 8.972 1.00 0.00 102 TYR A O 8
ATOM 15564 N N . ASP A 1 103 ? 4.511 9.750 9.250 1.00 0.00 103 ASP A N 8
ATOM 15565 C CA . ASP A 1 103 ? 4.025 10.822 10.121 1.00 0.00 103 ASP A CA 8
ATOM 15566 C C . ASP A 1 103 ? 4.783 10.817 11.447 1.00 0.00 103 ASP A C 8
ATOM 15567 O O . ASP A 1 103 ? 4.754 11.786 12.209 1.00 0.00 103 ASP A O 8
ATOM 15576 N N . LEU A 1 104 ? 5.487 9.718 11.693 1.00 0.00 104 LEU A N 8
ATOM 15577 C CA . LEU A 1 104 ? 6.271 9.548 12.909 1.00 0.00 104 LEU A CA 8
ATOM 15578 C C . LEU A 1 104 ? 7.522 10.420 12.862 1.00 0.00 104 LEU A C 8
ATOM 15579 O O . LEU A 1 104 ? 8.239 10.542 13.861 1.00 0.00 104 LEU A O 8
ATOM 15595 N N . GLU A 1 105 ? 7.785 10.994 11.682 1.00 0.00 105 GLU A N 8
ATOM 15596 C CA . GLU A 1 105 ? 8.949 11.849 11.439 1.00 0.00 105 GLU A CA 8
ATOM 15597 C C . GLU A 1 105 ? 10.237 11.022 11.383 1.00 0.00 105 GLU A C 8
ATOM 15598 O O . GLU A 1 105 ? 10.936 11.018 10.370 1.00 0.00 105 GLU A O 8
ATOM 15610 N N . GLY A 1 106 ? 10.534 10.309 12.459 1.00 0.00 106 GLY A N 8
ATOM 15611 C CA . GLY A 1 106 ? 11.741 9.515 12.513 1.00 0.00 106 GLY A CA 8
ATOM 15612 C C . GLY A 1 106 ? 11.929 8.860 13.863 1.00 0.00 106 GLY A C 8
ATOM 15613 O O . GLY A 1 106 ? 13.039 8.818 14.389 1.00 0.00 106 GLY A O 8
ATOM 15617 N N . ALA A 1 107 ? 10.841 8.338 14.418 1.00 0.00 107 ALA A N 8
ATOM 15618 C CA . ALA A 1 107 ? 10.874 7.717 15.737 1.00 0.00 107 ALA A CA 8
ATOM 15619 C C . ALA A 1 107 ? 11.659 6.406 15.716 1.00 0.00 107 ALA A C 8
ATOM 15620 O O . ALA A 1 107 ? 12.102 5.918 16.755 1.00 0.00 107 ALA A O 8
ATOM 15627 N N . VAL A 1 108 ? 11.829 5.841 14.530 1.00 0.00 108 VAL A N 8
ATOM 15628 C CA . VAL A 1 108 ? 12.576 4.602 14.383 1.00 0.00 108 VAL A CA 8
ATOM 15629 C C . VAL A 1 108 ? 14.070 4.898 14.312 1.00 0.00 108 VAL A C 8
ATOM 15630 O O . VAL A 1 108 ? 14.611 5.198 13.244 1.00 0.00 108 VAL A O 8
ATOM 15643 N N . GLN A 1 109 ? 14.725 4.842 15.459 1.00 0.00 109 GLN A N 8
ATOM 15644 C CA . GLN A 1 109 ? 16.142 5.150 15.547 1.00 0.00 109 GLN A CA 8
ATOM 15645 C C . GLN A 1 109 ? 16.916 3.947 16.056 1.00 0.00 109 GLN A C 8
ATOM 15646 O O . GLN A 1 109 ? 16.358 3.078 16.722 1.00 0.00 109 GLN A O 8
ATOM 15660 N N . LYS A 1 110 ? 18.202 3.905 15.743 1.00 0.00 110 LYS A N 8
ATOM 15661 C CA . LYS A 1 110 ? 19.069 2.839 16.218 1.00 0.00 110 LYS A CA 8
ATOM 15662 C C . LYS A 1 110 ? 19.765 3.278 17.501 1.00 0.00 110 LYS A C 8
ATOM 15663 O O . LYS A 1 110 ? 20.462 2.495 18.150 1.00 0.00 110 LYS A O 8
ATOM 15682 N N . LEU A 1 111 ? 19.567 4.546 17.851 1.00 0.00 111 LEU A N 8
ATOM 15683 C CA . LEU A 1 111 ? 20.123 5.108 19.077 1.00 0.00 111 LEU A CA 8
ATOM 15684 C C . LEU A 1 111 ? 19.341 4.612 20.286 1.00 0.00 111 LEU A C 8
ATOM 15685 O O . LEU A 1 111 ? 19.892 4.444 21.375 1.00 0.00 111 LEU A O 8
ATOM 15701 N N . GLU A 1 112 ? 18.053 4.386 20.082 1.00 0.00 112 GLU A N 8
ATOM 15702 C CA . GLU A 1 112 ? 17.195 3.850 21.121 1.00 0.00 112 GLU A CA 8
ATOM 15703 C C . GLU A 1 112 ? 16.753 2.454 20.704 1.00 0.00 112 GLU A C 8
ATOM 15704 O O . GLU A 1 112 ? 15.959 2.298 19.776 1.00 0.00 112 GLU A O 8
ATOM 15716 N N . HIS A 1 113 ? 17.292 1.446 21.381 1.00 0.00 113 HIS A N 8
ATOM 15717 C CA . HIS A 1 113 ? 17.130 0.055 20.964 1.00 0.00 113 HIS A CA 8
ATOM 15718 C C . HIS A 1 113 ? 15.665 -0.366 21.012 1.00 0.00 113 HIS A C 8
ATOM 15719 O O . HIS A 1 113 ? 15.207 -1.161 20.195 1.00 0.00 113 HIS A O 8
ATOM 15734 N N . HIS A 1 114 ? 14.949 0.165 21.983 1.00 0.00 114 HIS A N 8
ATOM 15735 C CA . HIS A 1 114 ? 13.511 -0.012 22.064 1.00 0.00 114 HIS A CA 8
ATOM 15736 C C . HIS A 1 114 ? 12.887 1.316 22.444 1.00 0.00 114 HIS A C 8
ATOM 15737 O O . HIS A 1 114 ? 12.889 1.693 23.617 1.00 0.00 114 HIS A O 8
ATOM 15752 N N . HIS A 1 115 ? 12.406 2.040 21.438 1.00 0.00 115 HIS A N 8
ATOM 15753 C CA . HIS A 1 115 ? 11.851 3.369 21.646 1.00 0.00 115 HIS A CA 8
ATOM 15754 C C . HIS A 1 115 ? 10.765 3.337 22.713 1.00 0.00 115 HIS A C 8
ATOM 15755 O O . HIS A 1 115 ? 9.817 2.553 22.633 1.00 0.00 115 HIS A O 8
ATOM 15770 N N . HIS A 1 116 ? 10.924 4.188 23.713 1.00 0.00 116 HIS A N 8
ATOM 15771 C CA . HIS A 1 116 ? 9.978 4.268 24.814 1.00 0.00 116 HIS A CA 8
ATOM 15772 C C . HIS A 1 116 ? 8.637 4.788 24.312 1.00 0.00 116 HIS A C 8
ATOM 15773 O O . HIS A 1 116 ? 8.582 5.700 23.489 1.00 0.00 116 HIS A O 8
ATOM 15788 N N . HIS A 1 117 ? 7.559 4.206 24.810 1.00 0.00 117 HIS A N 8
ATOM 15789 C CA . HIS A 1 117 ? 6.218 4.601 24.397 1.00 0.00 117 HIS A CA 8
ATOM 15790 C C . HIS A 1 117 ? 5.744 5.799 25.207 1.00 0.00 117 HIS A C 8
ATOM 15791 O O . HIS A 1 117 ? 4.618 6.270 25.046 1.00 0.00 117 HIS A O 8
ATOM 15806 N N . HIS A 1 118 ? 6.608 6.280 26.086 1.00 0.00 118 HIS A N 8
ATOM 15807 C CA . HIS A 1 118 ? 6.300 7.427 26.917 1.00 0.00 118 HIS A CA 8
ATOM 15808 C C . HIS A 1 118 ? 7.555 8.268 27.121 1.00 0.00 118 HIS A C 8
ATOM 15809 O O . HIS A 1 118 ? 7.886 9.066 26.220 1.00 0.00 118 HIS A O 8
ATOM 15825 N N . LYS A 1 1 ? -25.465 -7.125 -20.814 1.00 0.00 1 LYS A N 9
ATOM 15826 C CA . LYS A 1 1 ? -24.733 -6.090 -20.048 1.00 0.00 1 LYS A CA 9
ATOM 15827 C C . LYS A 1 1 ? -24.627 -4.815 -20.873 1.00 0.00 1 LYS A C 9
ATOM 15828 O O . LYS A 1 1 ? -24.739 -4.853 -22.099 1.00 0.00 1 LYS A O 9
ATOM 15849 N N . SER A 1 2 ? -24.411 -3.695 -20.201 1.00 0.00 2 SER A N 9
ATOM 15850 C CA . SER A 1 2 ? -24.251 -2.419 -20.879 1.00 0.00 2 SER A CA 9
ATOM 15851 C C . SER A 1 2 ? -22.792 -2.213 -21.279 1.00 0.00 2 SER A C 9
ATOM 15852 O O . SER A 1 2 ? -21.905 -2.918 -20.788 1.00 0.00 2 SER A O 9
ATOM 15860 N N . VAL A 1 3 ? -22.553 -1.270 -22.183 1.00 0.00 3 VAL A N 9
ATOM 15861 C CA . VAL A 1 3 ? -21.208 -1.001 -22.677 1.00 0.00 3 VAL A CA 9
ATOM 15862 C C . VAL A 1 3 ? -20.284 -0.552 -21.549 1.00 0.00 3 VAL A C 9
ATOM 15863 O O . VAL A 1 3 ? -19.296 -1.224 -21.238 1.00 0.00 3 VAL A O 9
ATOM 15876 N N . GLN A 1 4 ? -20.610 0.576 -20.935 1.00 0.00 4 GLN A N 9
ATOM 15877 C CA . GLN A 1 4 ? -19.770 1.137 -19.887 1.00 0.00 4 GLN A CA 9
ATOM 15878 C C . GLN A 1 4 ? -20.149 0.590 -18.520 1.00 0.00 4 GLN A C 9
ATOM 15879 O O . GLN A 1 4 ? -21.320 0.602 -18.134 1.00 0.00 4 GLN A O 9
ATOM 15893 N N . GLU A 1 5 ? -19.152 0.101 -17.797 1.00 0.00 5 GLU A N 9
ATOM 15894 C CA . GLU A 1 5 ? -19.349 -0.355 -16.431 1.00 0.00 5 GLU A CA 9
ATOM 15895 C C . GLU A 1 5 ? -19.551 0.839 -15.511 1.00 0.00 5 GLU A C 9
ATOM 15896 O O . GLU A 1 5 ? -19.131 1.953 -15.826 1.00 0.00 5 GLU A O 9
ATOM 15908 N N . LYS A 1 6 ? -20.187 0.611 -14.377 1.00 0.00 6 LYS A N 9
ATOM 15909 C CA . LYS A 1 6 ? -20.432 1.679 -13.426 1.00 0.00 6 LYS A CA 9
ATOM 15910 C C . LYS A 1 6 ? -19.155 1.988 -12.664 1.00 0.00 6 LYS A C 9
ATOM 15911 O O . LYS A 1 6 ? -18.783 3.150 -12.495 1.00 0.00 6 LYS A O 9
ATOM 15930 N N . ARG A 1 7 ? -18.473 0.920 -12.250 1.00 0.00 7 ARG A N 9
ATOM 15931 C CA . ARG A 1 7 ? -17.263 1.015 -11.439 1.00 0.00 7 ARG A CA 9
ATOM 15932 C C . ARG A 1 7 ? -17.512 1.887 -10.216 1.00 0.00 7 ARG A C 9
ATOM 15933 O O . ARG A 1 7 ? -16.992 3.000 -10.118 1.00 0.00 7 ARG A O 9
ATOM 15954 N N . ASN A 1 8 ? -18.342 1.397 -9.304 1.00 0.00 8 ASN A N 9
ATOM 15955 C CA . ASN A 1 8 ? -18.643 2.134 -8.083 1.00 0.00 8 ASN A CA 9
ATOM 15956 C C . ASN A 1 8 ? -17.407 2.199 -7.201 1.00 0.00 8 ASN A C 9
ATOM 15957 O O . ASN A 1 8 ? -17.021 1.211 -6.576 1.00 0.00 8 ASN A O 9
ATOM 15968 N N . ASN A 1 9 ? -16.777 3.359 -7.174 1.00 0.00 9 ASN A N 9
ATOM 15969 C CA . ASN A 1 9 ? -15.534 3.537 -6.442 1.00 0.00 9 ASN A CA 9
ATOM 15970 C C . ASN A 1 9 ? -15.781 4.242 -5.119 1.00 0.00 9 ASN A C 9
ATOM 15971 O O . ASN A 1 9 ? -16.159 5.414 -5.087 1.00 0.00 9 ASN A O 9
ATOM 15982 N N . THR A 1 10 ? -15.591 3.516 -4.034 1.00 0.00 10 THR A N 9
ATOM 15983 C CA . THR A 1 10 ? -15.686 4.083 -2.705 1.00 0.00 10 THR A CA 9
ATOM 15984 C C . THR A 1 10 ? -14.305 4.509 -2.227 1.00 0.00 10 THR A C 9
ATOM 15985 O O . THR A 1 10 ? -13.297 4.158 -2.845 1.00 0.00 10 THR A O 9
ATOM 15996 N N . ARG A 1 11 ? -14.247 5.256 -1.135 1.00 0.00 11 ARG A N 9
ATOM 15997 C CA . ARG A 1 11 ? -12.967 5.675 -0.582 1.00 0.00 11 ARG A CA 9
ATOM 15998 C C . ARG A 1 11 ? -12.374 4.567 0.281 1.00 0.00 11 ARG A C 9
ATOM 15999 O O . ARG A 1 11 ? -12.100 4.752 1.465 1.00 0.00 11 ARG A O 9
ATOM 16020 N N . ALA A 1 12 ? -12.202 3.405 -0.330 1.00 0.00 12 ALA A N 9
ATOM 16021 C CA . ALA A 1 12 ? -11.574 2.275 0.325 1.00 0.00 12 ALA A CA 9
ATOM 16022 C C . ALA A 1 12 ? -10.186 2.077 -0.249 1.00 0.00 12 ALA A C 9
ATOM 16023 O O . ALA A 1 12 ? -9.991 2.192 -1.459 1.00 0.00 12 ALA A O 9
ATOM 16030 N N . PHE A 1 13 ? -9.227 1.776 0.616 1.00 0.00 13 PHE A N 9
ATOM 16031 C CA . PHE A 1 13 ? -7.827 1.718 0.214 1.00 0.00 13 PHE A CA 9
ATOM 16032 C C . PHE A 1 13 ? -7.609 0.746 -0.941 1.00 0.00 13 PHE A C 9
ATOM 16033 O O . PHE A 1 13 ? -6.868 1.051 -1.866 1.00 0.00 13 PHE A O 9
ATOM 16050 N N . LYS A 1 14 ? -8.269 -0.408 -0.908 1.00 0.00 14 LYS A N 9
ATOM 16051 C CA . LYS A 1 14 ? -8.052 -1.417 -1.940 1.00 0.00 14 LYS A CA 9
ATOM 16052 C C . LYS A 1 14 ? -8.671 -0.988 -3.269 1.00 0.00 14 LYS A C 9
ATOM 16053 O O . LYS A 1 14 ? -8.130 -1.276 -4.335 1.00 0.00 14 LYS A O 9
ATOM 16072 N N . THR A 1 15 ? -9.792 -0.285 -3.200 1.00 0.00 15 THR A N 9
ATOM 16073 C CA . THR A 1 15 ? -10.457 0.204 -4.396 1.00 0.00 15 THR A CA 9
ATOM 16074 C C . THR A 1 15 ? -9.655 1.348 -5.014 1.00 0.00 15 THR A C 9
ATOM 16075 O O . THR A 1 15 ? -9.470 1.418 -6.235 1.00 0.00 15 THR A O 9
ATOM 16086 N N . VAL A 1 16 ? -9.157 2.225 -4.156 1.00 0.00 16 VAL A N 9
ATOM 16087 C CA . VAL A 1 16 ? -8.350 3.352 -4.594 1.00 0.00 16 VAL A CA 9
ATOM 16088 C C . VAL A 1 16 ? -6.979 2.882 -5.071 1.00 0.00 16 VAL A C 9
ATOM 16089 O O . VAL A 1 16 ? -6.419 3.429 -6.022 1.00 0.00 16 VAL A O 9
ATOM 16102 N N . ALA A 1 17 ? -6.448 1.857 -4.417 1.00 0.00 17 ALA A N 9
ATOM 16103 C CA . ALA A 1 17 ? -5.204 1.235 -4.857 1.00 0.00 17 ALA A CA 9
ATOM 16104 C C . ALA A 1 17 ? -5.362 0.642 -6.251 1.00 0.00 17 ALA A C 9
ATOM 16105 O O . ALA A 1 17 ? -4.412 0.613 -7.026 1.00 0.00 17 ALA A O 9
ATOM 16112 N N . LYS A 1 18 ? -6.567 0.178 -6.570 1.00 0.00 18 LYS A N 9
ATOM 16113 C CA . LYS A 1 18 ? -6.851 -0.340 -7.903 1.00 0.00 18 LYS A CA 9
ATOM 16114 C C . LYS A 1 18 ? -6.705 0.774 -8.938 1.00 0.00 18 LYS A C 9
ATOM 16115 O O . LYS A 1 18 ? -6.055 0.597 -9.967 1.00 0.00 18 LYS A O 9
ATOM 16134 N N . SER A 1 19 ? -7.302 1.927 -8.649 1.00 0.00 19 SER A N 9
ATOM 16135 C CA . SER A 1 19 ? -7.188 3.082 -9.533 1.00 0.00 19 SER A CA 9
ATOM 16136 C C . SER A 1 19 ? -5.763 3.639 -9.526 1.00 0.00 19 SER A C 9
ATOM 16137 O O . SER A 1 19 ? -5.301 4.206 -10.516 1.00 0.00 19 SER A O 9
ATOM 16145 N N . TRP A 1 20 ? -5.067 3.464 -8.410 1.00 0.00 20 TRP A N 9
ATOM 16146 C CA . TRP A 1 20 ? -3.661 3.838 -8.310 1.00 0.00 20 TRP A CA 9
ATOM 16147 C C . TRP A 1 20 ? -2.824 2.936 -9.214 1.00 0.00 20 TRP A C 9
ATOM 16148 O O . TRP A 1 20 ? -1.954 3.402 -9.946 1.00 0.00 20 TRP A O 9
ATOM 16169 N N . PHE A 1 21 ? -3.122 1.645 -9.170 1.00 0.00 21 PHE A N 9
ATOM 16170 C CA . PHE A 1 21 ? -2.467 0.658 -10.019 1.00 0.00 21 PHE A CA 9
ATOM 16171 C C . PHE A 1 21 ? -2.761 0.938 -11.492 1.00 0.00 21 PHE A C 9
ATOM 16172 O O . PHE A 1 21 ? -1.906 0.751 -12.359 1.00 0.00 21 PHE A O 9
ATOM 16189 N N . ALA A 1 22 ? -3.973 1.408 -11.760 1.00 0.00 22 ALA A N 9
ATOM 16190 C CA . ALA A 1 22 ? -4.403 1.708 -13.120 1.00 0.00 22 ALA A CA 9
ATOM 16191 C C . ALA A 1 22 ? -3.831 3.037 -13.613 1.00 0.00 22 ALA A C 9
ATOM 16192 O O . ALA A 1 22 ? -3.883 3.334 -14.808 1.00 0.00 22 ALA A O 9
ATOM 16199 N N . THR A 1 23 ? -3.301 3.841 -12.698 1.00 0.00 23 THR A N 9
ATOM 16200 C CA . THR A 1 23 ? -2.688 5.111 -13.069 1.00 0.00 23 THR A CA 9
ATOM 16201 C C . THR A 1 23 ? -1.173 5.045 -12.928 1.00 0.00 23 THR A C 9
ATOM 16202 O O . THR A 1 23 ? -0.471 6.031 -13.156 1.00 0.00 23 THR A O 9
ATOM 16213 N N . LYS A 1 24 ? -0.669 3.879 -12.555 1.00 0.00 24 LYS A N 9
ATOM 16214 C CA . LYS A 1 24 ? 0.758 3.701 -12.373 1.00 0.00 24 LYS A CA 9
ATOM 16215 C C . LYS A 1 24 ? 1.362 2.999 -13.580 1.00 0.00 24 LYS A C 9
ATOM 16216 O O . LYS A 1 24 ? 1.150 1.804 -13.792 1.00 0.00 24 LYS A O 9
ATOM 16235 N N . THR A 1 25 ? 2.081 3.757 -14.384 1.00 0.00 25 THR A N 9
ATOM 16236 C CA . THR A 1 25 ? 2.763 3.215 -15.546 1.00 0.00 25 THR A CA 9
ATOM 16237 C C . THR A 1 25 ? 4.271 3.371 -15.392 1.00 0.00 25 THR A C 9
ATOM 16238 O O . THR A 1 25 ? 5.024 3.310 -16.366 1.00 0.00 25 THR A O 9
ATOM 16249 N N . THR A 1 26 ? 4.703 3.559 -14.151 1.00 0.00 26 THR A N 9
ATOM 16250 C CA . THR A 1 26 ? 6.099 3.828 -13.856 1.00 0.00 26 THR A CA 9
ATOM 16251 C C . THR A 1 26 ? 6.913 2.541 -13.770 1.00 0.00 26 THR A C 9
ATOM 16252 O O . THR A 1 26 ? 8.067 2.494 -14.200 1.00 0.00 26 THR A O 9
ATOM 16263 N N . TRP A 1 27 ? 6.310 1.498 -13.222 1.00 0.00 27 TRP A N 9
ATOM 16264 C CA . TRP A 1 27 ? 6.961 0.201 -13.149 1.00 0.00 27 TRP A CA 9
ATOM 16265 C C . TRP A 1 27 ? 6.602 -0.634 -14.364 1.00 0.00 27 TRP A C 9
ATOM 16266 O O . TRP A 1 27 ? 5.609 -0.363 -15.043 1.00 0.00 27 TRP A O 9
ATOM 16287 N N . SER A 1 28 ? 7.414 -1.640 -14.641 1.00 0.00 28 SER A N 9
ATOM 16288 C CA . SER A 1 28 ? 7.105 -2.592 -15.689 1.00 0.00 28 SER A CA 9
ATOM 16289 C C . SER A 1 28 ? 5.927 -3.455 -15.254 1.00 0.00 28 SER A C 9
ATOM 16290 O O . SER A 1 28 ? 5.814 -3.797 -14.076 1.00 0.00 28 SER A O 9
ATOM 16298 N N . GLU A 1 29 ? 5.060 -3.799 -16.201 1.00 0.00 29 GLU A N 9
ATOM 16299 C CA . GLU A 1 29 ? 3.842 -4.555 -15.913 1.00 0.00 29 GLU A CA 9
ATOM 16300 C C . GLU A 1 29 ? 4.130 -5.817 -15.104 1.00 0.00 29 GLU A C 9
ATOM 16301 O O . GLU A 1 29 ? 3.399 -6.133 -14.170 1.00 0.00 29 GLU A O 9
ATOM 16313 N N . ASP A 1 30 ? 5.195 -6.527 -15.461 1.00 0.00 30 ASP A N 9
ATOM 16314 C CA . ASP A 1 30 ? 5.570 -7.754 -14.757 1.00 0.00 30 ASP A CA 9
ATOM 16315 C C . ASP A 1 30 ? 5.847 -7.473 -13.281 1.00 0.00 30 ASP A C 9
ATOM 16316 O O . ASP A 1 30 ? 5.240 -8.083 -12.396 1.00 0.00 30 ASP A O 9
ATOM 16325 N N . TYR A 1 31 ? 6.744 -6.528 -13.022 1.00 0.00 31 TYR A N 9
ATOM 16326 C CA . TYR A 1 31 ? 7.120 -6.189 -11.657 1.00 0.00 31 TYR A CA 9
ATOM 16327 C C . TYR A 1 31 ? 5.952 -5.562 -10.906 1.00 0.00 31 TYR A C 9
ATOM 16328 O O . TYR A 1 31 ? 5.736 -5.841 -9.728 1.00 0.00 31 TYR A O 9
ATOM 16346 N N . GLN A 1 32 ? 5.191 -4.718 -11.591 1.00 0.00 32 GLN A N 9
ATOM 16347 C CA . GLN A 1 32 ? 4.089 -4.018 -10.954 1.00 0.00 32 GLN A CA 9
ATOM 16348 C C . GLN A 1 32 ? 2.945 -4.984 -10.666 1.00 0.00 32 GLN A C 9
ATOM 16349 O O . GLN A 1 32 ? 2.164 -4.776 -9.737 1.00 0.00 32 GLN A O 9
ATOM 16363 N N . ARG A 1 33 ? 2.861 -6.050 -11.456 1.00 0.00 33 ARG A N 9
ATOM 16364 C CA . ARG A 1 33 ? 1.912 -7.118 -11.184 1.00 0.00 33 ARG A CA 9
ATOM 16365 C C . ARG A 1 33 ? 2.258 -7.743 -9.840 1.00 0.00 33 ARG A C 9
ATOM 16366 O O . ARG A 1 33 ? 1.380 -8.022 -9.021 1.00 0.00 33 ARG A O 9
ATOM 16387 N N . SER A 1 34 ? 3.556 -7.944 -9.618 1.00 0.00 34 SER A N 9
ATOM 16388 C CA . SER A 1 34 ? 4.050 -8.435 -8.342 1.00 0.00 34 SER A CA 9
ATOM 16389 C C . SER A 1 34 ? 3.744 -7.439 -7.231 1.00 0.00 34 SER A C 9
ATOM 16390 O O . SER A 1 34 ? 3.424 -7.830 -6.113 1.00 0.00 34 SER A O 9
ATOM 16398 N N . VAL A 1 35 ? 3.845 -6.148 -7.549 1.00 0.00 35 VAL A N 9
ATOM 16399 C CA . VAL A 1 35 ? 3.510 -5.093 -6.596 1.00 0.00 35 VAL A CA 9
ATOM 16400 C C . VAL A 1 35 ? 2.073 -5.251 -6.116 1.00 0.00 35 VAL A C 9
ATOM 16401 O O . VAL A 1 35 ? 1.819 -5.346 -4.917 1.00 0.00 35 VAL A O 9
ATOM 16414 N N . TRP A 1 36 ? 1.144 -5.310 -7.066 1.00 0.00 36 TRP A N 9
ATOM 16415 C CA . TRP A 1 36 ? -0.271 -5.470 -6.755 1.00 0.00 36 TRP A CA 9
ATOM 16416 C C . TRP A 1 36 ? -0.522 -6.780 -6.005 1.00 0.00 36 TRP A C 9
ATOM 16417 O O . TRP A 1 36 ? -1.296 -6.822 -5.048 1.00 0.00 36 TRP A O 9
ATOM 16438 N N . THR A 1 37 ? 0.149 -7.840 -6.436 1.00 0.00 37 THR A N 9
ATOM 16439 C CA . THR A 1 37 ? 0.014 -9.143 -5.799 1.00 0.00 37 THR A CA 9
ATOM 16440 C C . THR A 1 37 ? 0.518 -9.098 -4.355 1.00 0.00 37 THR A C 9
ATOM 16441 O O . THR A 1 37 ? -0.143 -9.584 -3.439 1.00 0.00 37 THR A O 9
ATOM 16452 N N . ARG A 1 38 ? 1.682 -8.494 -4.159 1.00 0.00 38 ARG A N 9
ATOM 16453 C CA . ARG A 1 38 ? 2.256 -8.338 -2.828 1.00 0.00 38 ARG A CA 9
ATOM 16454 C C . ARG A 1 38 ? 1.325 -7.515 -1.943 1.00 0.00 38 ARG A C 9
ATOM 16455 O O . ARG A 1 38 ? 1.158 -7.805 -0.752 1.00 0.00 38 ARG A O 9
ATOM 16476 N N . LEU A 1 39 ? 0.715 -6.496 -2.541 1.00 0.00 39 LEU A N 9
ATOM 16477 C CA . LEU A 1 39 ? -0.233 -5.650 -1.839 1.00 0.00 39 LEU A CA 9
ATOM 16478 C C . LEU A 1 39 ? -1.402 -6.468 -1.310 1.00 0.00 39 LEU A C 9
ATOM 16479 O O . LEU A 1 39 ? -1.622 -6.509 -0.113 1.00 0.00 39 LEU A O 9
ATOM 16495 N N . GLU A 1 40 ? -2.117 -7.151 -2.201 1.00 0.00 40 GLU A N 9
ATOM 16496 C CA . GLU A 1 40 ? -3.329 -7.878 -1.816 1.00 0.00 40 GLU A CA 9
ATOM 16497 C C . GLU A 1 40 ? -3.038 -9.022 -0.840 1.00 0.00 40 GLU A C 9
ATOM 16498 O O . GLU A 1 40 ? -3.939 -9.491 -0.143 1.00 0.00 40 GLU A O 9
ATOM 16510 N N . THR A 1 41 ? -1.791 -9.476 -0.789 1.00 0.00 41 THR A N 9
ATOM 16511 C CA . THR A 1 41 ? -1.414 -10.531 0.139 1.00 0.00 41 THR A CA 9
ATOM 16512 C C . THR A 1 41 ? -1.349 -10.014 1.583 1.00 0.00 41 THR A C 9
ATOM 16513 O O . THR A 1 41 ? -2.031 -10.536 2.468 1.00 0.00 41 THR A O 9
ATOM 16524 N N . TYR A 1 42 ? -0.545 -8.981 1.816 1.00 0.00 42 TYR A N 9
ATOM 16525 C CA . TYR A 1 42 ? -0.293 -8.503 3.176 1.00 0.00 42 TYR A CA 9
ATOM 16526 C C . TYR A 1 42 ? -1.191 -7.319 3.529 1.00 0.00 42 TYR A C 9
ATOM 16527 O O . TYR A 1 42 ? -1.595 -7.140 4.680 1.00 0.00 42 TYR A O 9
ATOM 16545 N N . LEU A 1 43 ? -1.500 -6.522 2.528 1.00 0.00 43 LEU A N 9
ATOM 16546 C CA . LEU A 1 43 ? -2.268 -5.301 2.703 1.00 0.00 43 LEU A CA 9
ATOM 16547 C C . LEU A 1 43 ? -3.672 -5.515 2.143 1.00 0.00 43 LEU A C 9
ATOM 16548 O O . LEU A 1 43 ? -3.884 -6.458 1.385 1.00 0.00 43 LEU A O 9
ATOM 16564 N N . PHE A 1 44 ? -4.624 -4.669 2.575 1.00 0.00 44 PHE A N 9
ATOM 16565 C CA . PHE A 1 44 ? -6.025 -4.660 2.083 1.00 0.00 44 PHE A CA 9
ATOM 16566 C C . PHE A 1 44 ? -7.058 -5.331 3.020 1.00 0.00 44 PHE A C 9
ATOM 16567 O O . PHE A 1 44 ? -8.165 -4.815 3.126 1.00 0.00 44 PHE A O 9
ATOM 16584 N N . PRO A 1 45 ? -6.776 -6.464 3.714 1.00 0.00 45 PRO A N 9
ATOM 16585 C CA . PRO A 1 45 ? -7.780 -7.087 4.593 1.00 0.00 45 PRO A CA 9
ATOM 16586 C C . PRO A 1 45 ? -8.255 -6.128 5.677 1.00 0.00 45 PRO A C 9
ATOM 16587 O O . PRO A 1 45 ? -9.419 -6.141 6.075 1.00 0.00 45 PRO A O 9
ATOM 16598 N N . ASP A 1 46 ? -7.344 -5.286 6.133 1.00 0.00 46 ASP A N 9
ATOM 16599 C CA . ASP A 1 46 ? -7.663 -4.284 7.137 1.00 0.00 46 ASP A CA 9
ATOM 16600 C C . ASP A 1 46 ? -8.145 -2.998 6.479 1.00 0.00 46 ASP A C 9
ATOM 16601 O O . ASP A 1 46 ? -9.324 -2.663 6.526 1.00 0.00 46 ASP A O 9
ATOM 16610 N N . ILE A 1 47 ? -7.219 -2.313 5.826 1.00 0.00 47 ILE A N 9
ATOM 16611 C CA . ILE A 1 47 ? -7.459 -0.970 5.308 1.00 0.00 47 ILE A CA 9
ATOM 16612 C C . ILE A 1 47 ? -8.280 -0.975 4.022 1.00 0.00 47 ILE A C 9
ATOM 16613 O O . ILE A 1 47 ? -8.769 0.063 3.585 1.00 0.00 47 ILE A O 9
ATOM 16629 N N . GLY A 1 48 ? -8.424 -2.138 3.410 1.00 0.00 48 GLY A N 9
ATOM 16630 C CA . GLY A 1 48 ? -9.166 -2.228 2.171 1.00 0.00 48 GLY A CA 9
ATOM 16631 C C . GLY A 1 48 ? -10.641 -2.447 2.407 1.00 0.00 48 GLY A C 9
ATOM 16632 O O . GLY A 1 48 ? -11.468 -2.098 1.568 1.00 0.00 48 GLY A O 9
ATOM 16636 N N . ASN A 1 49 ? -10.968 -3.045 3.543 1.00 0.00 49 ASN A N 9
ATOM 16637 C CA . ASN A 1 49 ? -12.359 -3.262 3.922 1.00 0.00 49 ASN A CA 9
ATOM 16638 C C . ASN A 1 49 ? -12.823 -2.141 4.836 1.00 0.00 49 ASN A C 9
ATOM 16639 O O . ASN A 1 49 ? -14.014 -1.973 5.092 1.00 0.00 49 ASN A O 9
ATOM 16650 N N . LYS A 1 50 ? -11.861 -1.380 5.323 1.00 0.00 50 LYS A N 9
ATOM 16651 C CA . LYS A 1 50 ? -12.132 -0.224 6.154 1.00 0.00 50 LYS A CA 9
ATOM 16652 C C . LYS A 1 50 ? -12.126 1.026 5.286 1.00 0.00 50 LYS A C 9
ATOM 16653 O O . LYS A 1 50 ? -11.407 1.081 4.288 1.00 0.00 50 LYS A O 9
ATOM 16672 N N . ASP A 1 51 ? -12.936 2.011 5.643 1.00 0.00 51 ASP A N 9
ATOM 16673 C CA . ASP A 1 51 ? -12.922 3.285 4.937 1.00 0.00 51 ASP A CA 9
ATOM 16674 C C . ASP A 1 51 ? -11.562 3.945 5.113 1.00 0.00 51 ASP A C 9
ATOM 16675 O O . ASP A 1 51 ? -11.038 4.020 6.228 1.00 0.00 51 ASP A O 9
ATOM 16684 N N . ILE A 1 52 ? -10.999 4.416 4.012 1.00 0.00 52 ILE A N 9
ATOM 16685 C CA . ILE A 1 52 ? -9.638 4.938 3.988 1.00 0.00 52 ILE A CA 9
ATOM 16686 C C . ILE A 1 52 ? -9.508 6.182 4.880 1.00 0.00 52 ILE A C 9
ATOM 16687 O O . ILE A 1 52 ? -8.435 6.472 5.407 1.00 0.00 52 ILE A O 9
ATOM 16703 N N . ALA A 1 53 ? -10.614 6.899 5.075 1.00 0.00 53 ALA A N 9
ATOM 16704 C CA . ALA A 1 53 ? -10.594 8.114 5.877 1.00 0.00 53 ALA A CA 9
ATOM 16705 C C . ALA A 1 53 ? -10.770 7.788 7.355 1.00 0.00 53 ALA A C 9
ATOM 16706 O O . ALA A 1 53 ? -10.693 8.668 8.215 1.00 0.00 53 ALA A O 9
ATOM 16713 N N . GLU A 1 54 ? -11.003 6.515 7.644 1.00 0.00 54 GLU A N 9
ATOM 16714 C CA . GLU A 1 54 ? -11.147 6.052 9.015 1.00 0.00 54 GLU A CA 9
ATOM 16715 C C . GLU A 1 54 ? -9.901 5.285 9.442 1.00 0.00 54 GLU A C 9
ATOM 16716 O O . GLU A 1 54 ? -9.947 4.455 10.352 1.00 0.00 54 GLU A O 9
ATOM 16728 N N . LEU A 1 55 ? -8.792 5.564 8.773 1.00 0.00 55 LEU A N 9
ATOM 16729 C CA . LEU A 1 55 ? -7.538 4.891 9.066 1.00 0.00 55 LEU A CA 9
ATOM 16730 C C . LEU A 1 55 ? -6.605 5.800 9.856 1.00 0.00 55 LEU A C 9
ATOM 16731 O O . LEU A 1 55 ? -6.361 6.944 9.471 1.00 0.00 55 LEU A O 9
ATOM 16747 N N . ASP A 1 56 ? -6.104 5.287 10.968 1.00 0.00 56 ASP A N 9
ATOM 16748 C CA . ASP A 1 56 ? -5.138 6.008 11.787 1.00 0.00 56 ASP A CA 9
ATOM 16749 C C . ASP A 1 56 ? -3.764 5.366 11.614 1.00 0.00 56 ASP A C 9
ATOM 16750 O O . ASP A 1 56 ? -3.641 4.351 10.918 1.00 0.00 56 ASP A O 9
ATOM 16759 N N . THR A 1 57 ? -2.742 5.941 12.236 1.00 0.00 57 THR A N 9
ATOM 16760 C CA . THR A 1 57 ? -1.399 5.388 12.170 1.00 0.00 57 THR A CA 9
ATOM 16761 C C . THR A 1 57 ? -1.408 3.929 12.620 1.00 0.00 57 THR A C 9
ATOM 16762 O O . THR A 1 57 ? -0.795 3.069 11.987 1.00 0.00 57 THR A O 9
ATOM 16773 N N . GLY A 1 58 ? -2.144 3.659 13.697 1.00 0.00 58 GLY A N 9
ATOM 16774 C CA . GLY A 1 58 ? -2.245 2.310 14.223 1.00 0.00 58 GLY A CA 9
ATOM 16775 C C . GLY A 1 58 ? -2.888 1.349 13.244 1.00 0.00 58 GLY A C 9
ATOM 16776 O O . GLY A 1 58 ? -2.470 0.198 13.140 1.00 0.00 58 GLY A O 9
ATOM 16780 N N . ASP A 1 59 ? -3.892 1.826 12.511 1.00 0.00 59 ASP A N 9
ATOM 16781 C CA . ASP A 1 59 ? -4.599 0.994 11.537 1.00 0.00 59 ASP A CA 9
ATOM 16782 C C . ASP A 1 59 ? -3.657 0.510 10.452 1.00 0.00 59 ASP A C 9
ATOM 16783 O O . ASP A 1 59 ? -3.760 -0.624 9.989 1.00 0.00 59 ASP A O 9
ATOM 16792 N N . LEU A 1 60 ? -2.747 1.381 10.052 1.00 0.00 60 LEU A N 9
ATOM 16793 C CA . LEU A 1 60 ? -1.777 1.061 9.015 1.00 0.00 60 LEU A CA 9
ATOM 16794 C C . LEU A 1 60 ? -0.647 0.213 9.589 1.00 0.00 60 LEU A C 9
ATOM 16795 O O . LEU A 1 60 ? -0.080 -0.646 8.905 1.00 0.00 60 LEU A O 9
ATOM 16811 N N . LEU A 1 61 ? -0.343 0.441 10.859 1.00 0.00 61 LEU A N 9
ATOM 16812 C CA . LEU A 1 61 ? 0.703 -0.306 11.535 1.00 0.00 61 LEU A CA 9
ATOM 16813 C C . LEU A 1 61 ? 0.320 -1.767 11.713 1.00 0.00 61 LEU A C 9
ATOM 16814 O O . LEU A 1 61 ? 1.190 -2.617 11.790 1.00 0.00 61 LEU A O 9
ATOM 16830 N N . VAL A 1 62 ? -0.975 -2.062 11.773 1.00 0.00 62 VAL A N 9
ATOM 16831 C CA . VAL A 1 62 ? -1.426 -3.444 11.947 1.00 0.00 62 VAL A CA 9
ATOM 16832 C C . VAL A 1 62 ? -0.882 -4.355 10.831 1.00 0.00 62 VAL A C 9
ATOM 16833 O O . VAL A 1 62 ? -0.163 -5.312 11.119 1.00 0.00 62 VAL A O 9
ATOM 16846 N N . PRO A 1 63 ? -1.200 -4.083 9.543 1.00 0.00 63 PRO A N 9
ATOM 16847 C CA . PRO A 1 63 ? -0.657 -4.865 8.428 1.00 0.00 63 PRO A CA 9
ATOM 16848 C C . PRO A 1 63 ? 0.866 -4.757 8.311 1.00 0.00 63 PRO A C 9
ATOM 16849 O O . PRO A 1 63 ? 1.534 -5.732 7.963 1.00 0.00 63 PRO A O 9
ATOM 16860 N N . ILE A 1 64 ? 1.420 -3.580 8.603 1.00 0.00 64 ILE A N 9
ATOM 16861 C CA . ILE A 1 64 ? 2.872 -3.407 8.567 1.00 0.00 64 ILE A CA 9
ATOM 16862 C C . ILE A 1 64 ? 3.542 -4.279 9.633 1.00 0.00 64 ILE A C 9
ATOM 16863 O O . ILE A 1 64 ? 4.531 -4.961 9.362 1.00 0.00 64 ILE A O 9
ATOM 16879 N N . LYS A 1 65 ? 2.975 -4.264 10.831 1.00 0.00 65 LYS A N 9
ATOM 16880 C CA . LYS A 1 65 ? 3.449 -5.078 11.942 1.00 0.00 65 LYS A CA 9
ATOM 16881 C C . LYS A 1 65 ? 3.349 -6.559 11.597 1.00 0.00 65 LYS A C 9
ATOM 16882 O O . LYS A 1 65 ? 4.212 -7.352 11.966 1.00 0.00 65 LYS A O 9
ATOM 16901 N N . LYS A 1 66 ? 2.283 -6.912 10.889 1.00 0.00 66 LYS A N 9
ATOM 16902 C CA . LYS A 1 66 ? 2.084 -8.272 10.394 1.00 0.00 66 LYS A CA 9
ATOM 16903 C C . LYS A 1 66 ? 3.310 -8.747 9.611 1.00 0.00 66 LYS A C 9
ATOM 16904 O O . LYS A 1 66 ? 3.815 -9.847 9.836 1.00 0.00 66 LYS A O 9
ATOM 16923 N N . ILE A 1 67 ? 3.793 -7.904 8.703 1.00 0.00 67 ILE A N 9
ATOM 16924 C CA . ILE A 1 67 ? 4.953 -8.246 7.884 1.00 0.00 67 ILE A CA 9
ATOM 16925 C C . ILE A 1 67 ? 6.247 -8.107 8.686 1.00 0.00 67 ILE A C 9
ATOM 16926 O O . ILE A 1 67 ? 7.189 -8.882 8.510 1.00 0.00 67 ILE A O 9
ATOM 16942 N N . GLU A 1 68 ? 6.279 -7.117 9.568 1.00 0.00 68 GLU A N 9
ATOM 16943 C CA . GLU A 1 68 ? 7.445 -6.870 10.406 1.00 0.00 68 GLU A CA 9
ATOM 16944 C C . GLU A 1 68 ? 7.697 -8.070 11.317 1.00 0.00 68 GLU A C 9
ATOM 16945 O O . GLU A 1 68 ? 8.833 -8.508 11.488 1.00 0.00 68 GLU A O 9
ATOM 16957 N N . LYS A 1 69 ? 6.621 -8.613 11.880 1.00 0.00 69 LYS A N 9
ATOM 16958 C CA . LYS A 1 69 ? 6.706 -9.820 12.698 1.00 0.00 69 LYS A CA 9
ATOM 16959 C C . LYS A 1 69 ? 6.958 -11.046 11.830 1.00 0.00 69 LYS A C 9
ATOM 16960 O O . LYS A 1 69 ? 7.448 -12.070 12.308 1.00 0.00 69 LYS A O 9
ATOM 16979 N N . LEU A 1 70 ? 6.617 -10.940 10.554 1.00 0.00 70 LEU A N 9
ATOM 16980 C CA . LEU A 1 70 ? 6.783 -12.044 9.619 1.00 0.00 70 LEU A CA 9
ATOM 16981 C C . LEU A 1 70 ? 8.267 -12.287 9.364 1.00 0.00 70 LEU A C 9
ATOM 16982 O O . LEU A 1 70 ? 8.675 -13.378 8.968 1.00 0.00 70 LEU A O 9
ATOM 16998 N N . GLY A 1 71 ? 9.072 -11.254 9.601 1.00 0.00 71 GLY A N 9
ATOM 16999 C CA . GLY A 1 71 ? 10.507 -11.382 9.463 1.00 0.00 71 GLY A CA 9
ATOM 17000 C C . GLY A 1 71 ? 11.020 -10.762 8.184 1.00 0.00 71 GLY A C 9
ATOM 17001 O O . GLY A 1 71 ? 12.225 -10.571 8.015 1.00 0.00 71 GLY A O 9
ATOM 17005 N N . TYR A 1 72 ? 10.104 -10.434 7.283 1.00 0.00 72 TYR A N 9
ATOM 17006 C CA . TYR A 1 72 ? 10.473 -9.871 5.995 1.00 0.00 72 TYR A CA 9
ATOM 17007 C C . TYR A 1 72 ? 10.438 -8.351 6.042 1.00 0.00 72 TYR A C 9
ATOM 17008 O O . TYR A 1 72 ? 9.432 -7.724 5.700 1.00 0.00 72 TYR A O 9
ATOM 17026 N N . LEU A 1 73 ? 11.542 -7.764 6.484 1.00 0.00 73 LEU A N 9
ATOM 17027 C CA . LEU A 1 73 ? 11.640 -6.318 6.617 1.00 0.00 73 LEU A CA 9
ATOM 17028 C C . LEU A 1 73 ? 11.613 -5.641 5.254 1.00 0.00 73 LEU A C 9
ATOM 17029 O O . LEU A 1 73 ? 10.996 -4.592 5.094 1.00 0.00 73 LEU A O 9
ATOM 17045 N N . GLU A 1 74 ? 12.264 -6.251 4.270 1.00 0.00 74 GLU A N 9
ATOM 17046 C CA . GLU A 1 74 ? 12.292 -5.701 2.920 1.00 0.00 74 GLU A CA 9
ATOM 17047 C C . GLU A 1 74 ? 10.885 -5.563 2.363 1.00 0.00 74 GLU A C 9
ATOM 17048 O O . GLU A 1 74 ? 10.505 -4.497 1.885 1.00 0.00 74 GLU A O 9
ATOM 17060 N N . ILE A 1 75 ? 10.110 -6.633 2.450 1.00 0.00 75 ILE A N 9
ATOM 17061 C CA . ILE A 1 75 ? 8.734 -6.613 1.976 1.00 0.00 75 ILE A CA 9
ATOM 17062 C C . ILE A 1 75 ? 7.935 -5.550 2.726 1.00 0.00 75 ILE A C 9
ATOM 17063 O O . ILE A 1 75 ? 7.218 -4.761 2.114 1.00 0.00 75 ILE A O 9
ATOM 17079 N N . ALA A 1 76 ? 8.103 -5.505 4.046 1.00 0.00 76 ALA A N 9
ATOM 17080 C CA . ALA A 1 76 ? 7.400 -4.531 4.878 1.00 0.00 76 ALA A CA 9
ATOM 17081 C C . ALA A 1 76 ? 7.737 -3.103 4.465 1.00 0.00 76 ALA A C 9
ATOM 17082 O O . ALA A 1 76 ? 6.848 -2.263 4.321 1.00 0.00 76 ALA A O 9
ATOM 17089 N N . MET A 1 77 ? 9.023 -2.834 4.264 1.00 0.00 77 MET A N 9
ATOM 17090 C CA . MET A 1 77 ? 9.471 -1.495 3.900 1.00 0.00 77 MET A CA 9
ATOM 17091 C C . MET A 1 77 ? 8.995 -1.123 2.502 1.00 0.00 77 MET A C 9
ATOM 17092 O O . MET A 1 77 ? 8.569 0.006 2.267 1.00 0.00 77 MET A O 9
ATOM 17106 N N . ARG A 1 78 ? 9.054 -2.078 1.580 1.00 0.00 78 ARG A N 9
ATOM 17107 C CA . ARG A 1 78 ? 8.628 -1.834 0.207 1.00 0.00 78 ARG A CA 9
ATOM 17108 C C . ARG A 1 78 ? 7.121 -1.600 0.137 1.00 0.00 78 ARG A C 9
ATOM 17109 O O . ARG A 1 78 ? 6.664 -0.704 -0.568 1.00 0.00 78 ARG A O 9
ATOM 17130 N N . VAL A 1 79 ? 6.351 -2.398 0.877 1.00 0.00 79 VAL A N 9
ATOM 17131 C CA . VAL A 1 79 ? 4.904 -2.207 0.947 1.00 0.00 79 VAL A CA 9
ATOM 17132 C C . VAL A 1 79 ? 4.586 -0.851 1.567 1.00 0.00 79 VAL A C 9
ATOM 17133 O O . VAL A 1 79 ? 3.673 -0.152 1.126 1.00 0.00 79 VAL A O 9
ATOM 17146 N N . LYS A 1 80 ? 5.362 -0.477 2.577 1.00 0.00 80 LYS A N 9
ATOM 17147 C CA . LYS A 1 80 ? 5.217 0.823 3.217 1.00 0.00 80 LYS A CA 9
ATOM 17148 C C . LYS A 1 80 ? 5.462 1.940 2.200 1.00 0.00 80 LYS A C 9
ATOM 17149 O O . LYS A 1 80 ? 4.787 2.968 2.216 1.00 0.00 80 LYS A O 9
ATOM 17168 N N . GLN A 1 81 ? 6.425 1.718 1.307 1.00 0.00 81 GLN A N 9
ATOM 17169 C CA . GLN A 1 81 ? 6.711 2.659 0.228 1.00 0.00 81 GLN A CA 9
ATOM 17170 C C . GLN A 1 81 ? 5.537 2.745 -0.744 1.00 0.00 81 GLN A C 9
ATOM 17171 O O . GLN A 1 81 ? 5.090 3.841 -1.087 1.00 0.00 81 GLN A O 9
ATOM 17185 N N . TYR A 1 82 ? 5.038 1.586 -1.174 1.00 0.00 82 TYR A N 9
ATOM 17186 C CA . TYR A 1 82 ? 3.887 1.534 -2.072 1.00 0.00 82 TYR A CA 9
ATOM 17187 C C . TYR A 1 82 ? 2.700 2.254 -1.444 1.00 0.00 82 TYR A C 9
ATOM 17188 O O . TYR A 1 82 ? 2.036 3.065 -2.090 1.00 0.00 82 TYR A O 9
ATOM 17206 N N . ALA A 1 83 ? 2.453 1.961 -0.171 1.00 0.00 83 ALA A N 9
ATOM 17207 C CA . ALA A 1 83 ? 1.365 2.584 0.565 1.00 0.00 83 ALA A CA 9
ATOM 17208 C C . ALA A 1 83 ? 1.542 4.093 0.616 1.00 0.00 83 ALA A C 9
ATOM 17209 O O . ALA A 1 83 ? 0.600 4.833 0.366 1.00 0.00 83 ALA A O 9
ATOM 17216 N N . THR A 1 84 ? 2.758 4.541 0.917 1.00 0.00 84 THR A N 9
ATOM 17217 C CA . THR A 1 84 ? 3.063 5.969 0.998 1.00 0.00 84 THR A CA 9
ATOM 17218 C C . THR A 1 84 ? 2.736 6.682 -0.319 1.00 0.00 84 THR A C 9
ATOM 17219 O O . THR A 1 84 ? 2.245 7.815 -0.319 1.00 0.00 84 THR A O 9
ATOM 17230 N N . ALA A 1 85 ? 2.989 6.006 -1.436 1.00 0.00 85 ALA A N 9
ATOM 17231 C CA . ALA A 1 85 ? 2.661 6.549 -2.747 1.00 0.00 85 ALA A CA 9
ATOM 17232 C C . ALA A 1 85 ? 1.148 6.669 -2.907 1.00 0.00 85 ALA A C 9
ATOM 17233 O O . ALA A 1 85 ? 0.641 7.673 -3.409 1.00 0.00 85 ALA A O 9
ATOM 17240 N N . ILE A 1 86 ? 0.434 5.643 -2.458 1.00 0.00 86 ILE A N 9
ATOM 17241 C CA . ILE A 1 86 ? -1.023 5.641 -2.508 1.00 0.00 86 ILE A CA 9
ATOM 17242 C C . ILE A 1 86 ? -1.590 6.704 -1.568 1.00 0.00 86 ILE A C 9
ATOM 17243 O O . ILE A 1 86 ? -2.594 7.344 -1.874 1.00 0.00 86 ILE A O 9
ATOM 17259 N N . MET A 1 87 ? -0.926 6.894 -0.429 1.00 0.00 87 MET A N 9
ATOM 17260 C CA . MET A 1 87 ? -1.327 7.906 0.546 1.00 0.00 87 MET A CA 9
ATOM 17261 C C . MET A 1 87 ? -1.406 9.281 -0.102 1.00 0.00 87 MET A C 9
ATOM 17262 O O . MET A 1 87 ? -2.398 9.989 0.048 1.00 0.00 87 MET A O 9
ATOM 17276 N N . ARG A 1 88 ? -0.361 9.650 -0.836 1.00 0.00 88 ARG A N 9
ATOM 17277 C CA . ARG A 1 88 ? -0.306 10.967 -1.456 1.00 0.00 88 ARG A CA 9
ATOM 17278 C C . ARG A 1 88 ? -1.337 11.068 -2.575 1.00 0.00 88 ARG A C 9
ATOM 17279 O O . ARG A 1 88 ? -1.907 12.134 -2.816 1.00 0.00 88 ARG A O 9
ATOM 17300 N N . TYR A 1 89 ? -1.590 9.949 -3.241 1.00 0.00 89 TYR A N 9
ATOM 17301 C CA . TYR A 1 89 ? -2.638 9.881 -4.249 1.00 0.00 89 TYR A CA 9
ATOM 17302 C C . TYR A 1 89 ? -3.998 10.088 -3.581 1.00 0.00 89 TYR A C 9
ATOM 17303 O O . TYR A 1 89 ? -4.879 10.759 -4.124 1.00 0.00 89 TYR A O 9
ATOM 17321 N N . ALA A 1 90 ? -4.144 9.524 -2.386 1.00 0.00 90 ALA A N 9
ATOM 17322 C CA . ALA A 1 90 ? -5.351 9.686 -1.585 1.00 0.00 90 ALA A CA 9
ATOM 17323 C C . ALA A 1 90 ? -5.527 11.136 -1.145 1.00 0.00 90 ALA A C 9
ATOM 17324 O O . ALA A 1 90 ? -6.650 11.630 -1.036 1.00 0.00 90 ALA A O 9
ATOM 17331 N N . VAL A 1 91 ? -4.411 11.807 -0.881 1.00 0.00 91 VAL A N 9
ATOM 17332 C CA . VAL A 1 91 ? -4.427 13.223 -0.531 1.00 0.00 91 VAL A CA 9
ATOM 17333 C C . VAL A 1 91 ? -4.952 14.049 -1.702 1.00 0.00 91 VAL A C 9
ATOM 17334 O O . VAL A 1 91 ? -5.725 14.992 -1.514 1.00 0.00 91 VAL A O 9
ATOM 17347 N N . GLN A 1 92 ? -4.543 13.673 -2.910 1.00 0.00 92 GLN A N 9
ATOM 17348 C CA . GLN A 1 92 ? -5.000 14.345 -4.123 1.00 0.00 92 GLN A CA 9
ATOM 17349 C C . GLN A 1 92 ? -6.510 14.194 -4.282 1.00 0.00 92 GLN A C 9
ATOM 17350 O O . GLN A 1 92 ? -7.199 15.141 -4.658 1.00 0.00 92 GLN A O 9
ATOM 17364 N N . GLN A 1 93 ? -7.015 13.005 -3.970 1.00 0.00 93 GLN A N 9
ATOM 17365 C CA . GLN A 1 93 ? -8.447 12.726 -4.043 1.00 0.00 93 GLN A CA 9
ATOM 17366 C C . GLN A 1 93 ? -9.178 13.260 -2.814 1.00 0.00 93 GLN A C 9
ATOM 17367 O O . GLN A 1 93 ? -10.392 13.089 -2.682 1.00 0.00 93 GLN A O 9
ATOM 17381 N N . LYS A 1 94 ? -8.424 13.895 -1.916 1.00 0.00 94 LYS A N 9
ATOM 17382 C CA . LYS A 1 94 ? -8.979 14.505 -0.707 1.00 0.00 94 LYS A CA 9
ATOM 17383 C C . LYS A 1 94 ? -9.616 13.462 0.204 1.00 0.00 94 LYS A C 9
ATOM 17384 O O . LYS A 1 94 ? -10.592 13.748 0.899 1.00 0.00 94 LYS A O 9
ATOM 17403 N N . MET A 1 95 ? -9.062 12.261 0.214 1.00 0.00 95 MET A N 9
ATOM 17404 C CA . MET A 1 95 ? -9.587 11.205 1.067 1.00 0.00 95 MET A CA 9
ATOM 17405 C C . MET A 1 95 ? -9.057 11.350 2.485 1.00 0.00 95 MET A C 9
ATOM 17406 O O . MET A 1 95 ? -9.827 11.390 3.445 1.00 0.00 95 MET A O 9
ATOM 17420 N N . ILE A 1 96 ? -7.741 11.446 2.612 1.00 0.00 96 ILE A N 9
ATOM 17421 C CA . ILE A 1 96 ? -7.115 11.576 3.917 1.00 0.00 96 ILE A CA 9
ATOM 17422 C C . ILE A 1 96 ? -6.593 12.988 4.129 1.00 0.00 96 ILE A C 9
ATOM 17423 O O . ILE A 1 96 ? -6.463 13.761 3.176 1.00 0.00 96 ILE A O 9
ATOM 17439 N N . ARG A 1 97 ? -6.322 13.320 5.382 1.00 0.00 97 ARG A N 9
ATOM 17440 C CA . ARG A 1 97 ? -5.782 14.621 5.741 1.00 0.00 97 ARG A CA 9
ATOM 17441 C C . ARG A 1 97 ? -4.352 14.752 5.222 1.00 0.00 97 ARG A C 9
ATOM 17442 O O . ARG A 1 97 ? -4.035 15.662 4.458 1.00 0.00 97 ARG A O 9
ATOM 17463 N N . PHE A 1 98 ? -3.507 13.816 5.627 1.00 0.00 98 PHE A N 9
ATOM 17464 C CA . PHE A 1 98 ? -2.108 13.798 5.223 1.00 0.00 98 PHE A CA 9
ATOM 17465 C C . PHE A 1 98 ? -1.543 12.404 5.476 1.00 0.00 98 PHE A C 9
ATOM 17466 O O . PHE A 1 98 ? -2.167 11.614 6.182 1.00 0.00 98 PHE A O 9
ATOM 17483 N N . ASN A 1 99 ? -0.386 12.102 4.891 1.00 0.00 99 ASN A N 9
ATOM 17484 C CA . ASN A 1 99 ? 0.241 10.786 5.041 1.00 0.00 99 ASN A CA 9
ATOM 17485 C C . ASN A 1 99 ? 0.534 10.472 6.505 1.00 0.00 99 ASN A C 9
ATOM 17486 O O . ASN A 1 99 ? 1.407 11.089 7.118 1.00 0.00 99 ASN A O 9
ATOM 17497 N N . PRO A 1 100 ? -0.176 9.487 7.078 1.00 0.00 100 PRO A N 9
ATOM 17498 C CA . PRO A 1 100 ? -0.002 9.086 8.476 1.00 0.00 100 PRO A CA 9
ATOM 17499 C C . PRO A 1 100 ? 1.295 8.309 8.690 1.00 0.00 100 PRO A C 9
ATOM 17500 O O . PRO A 1 100 ? 1.722 8.086 9.822 1.00 0.00 100 PRO A O 9
ATOM 17511 N N . ALA A 1 101 ? 1.933 7.918 7.594 1.00 0.00 101 ALA A N 9
ATOM 17512 C CA . ALA A 1 101 ? 3.170 7.151 7.660 1.00 0.00 101 ALA A CA 9
ATOM 17513 C C . ALA A 1 101 ? 4.342 8.021 8.113 1.00 0.00 101 ALA A C 9
ATOM 17514 O O . ALA A 1 101 ? 5.409 7.513 8.447 1.00 0.00 101 ALA A O 9
ATOM 17521 N N . TYR A 1 102 ? 4.145 9.333 8.126 1.00 0.00 102 TYR A N 9
ATOM 17522 C CA . TYR A 1 102 ? 5.163 10.235 8.648 1.00 0.00 102 TYR A CA 9
ATOM 17523 C C . TYR A 1 102 ? 5.073 10.300 10.167 1.00 0.00 102 TYR A C 9
ATOM 17524 O O . TYR A 1 102 ? 6.061 10.559 10.851 1.00 0.00 102 TYR A O 9
ATOM 17542 N N . ASP A 1 103 ? 3.884 10.026 10.686 1.00 0.00 103 ASP A N 9
ATOM 17543 C CA . ASP A 1 103 ? 3.643 10.063 12.123 1.00 0.00 103 ASP A CA 9
ATOM 17544 C C . ASP A 1 103 ? 4.378 8.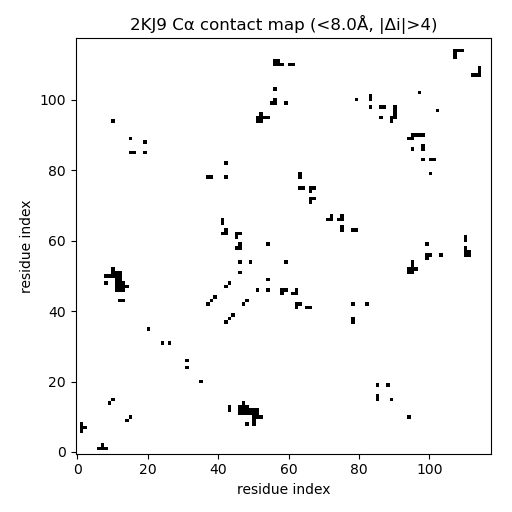922 12.815 1.00 0.00 103 ASP A C 9
ATOM 17545 O O . ASP A 1 103 ? 4.873 9.074 13.931 1.00 0.00 103 ASP A O 9
ATOM 17554 N N . LEU A 1 104 ? 4.482 7.789 12.127 1.00 0.00 104 LEU A N 9
ATOM 17555 C CA . LEU A 1 104 ? 5.159 6.623 12.683 1.00 0.00 104 LEU A CA 9
ATOM 17556 C C . LEU A 1 104 ? 6.675 6.753 12.555 1.00 0.00 104 LEU A C 9
ATOM 17557 O O . LEU A 1 104 ? 7.422 5.936 13.090 1.00 0.00 104 LEU A O 9
ATOM 17573 N N . GLU A 1 105 ? 7.130 7.779 11.843 1.00 0.00 105 GLU A N 9
ATOM 17574 C CA . GLU A 1 105 ? 8.556 8.058 11.767 1.00 0.00 105 GLU A CA 9
ATOM 17575 C C . GLU A 1 105 ? 8.964 8.871 12.987 1.00 0.00 105 GLU A C 9
ATOM 17576 O O . GLU A 1 105 ? 10.142 8.960 13.339 1.00 0.00 105 GLU A O 9
ATOM 17588 N N . GLY A 1 106 ? 7.963 9.459 13.635 1.00 0.00 106 GLY A N 9
ATOM 17589 C CA . GLY A 1 106 ? 8.183 10.124 14.900 1.00 0.00 106 GLY A CA 9
ATOM 17590 C C . GLY A 1 106 ? 8.409 9.114 16.003 1.00 0.00 106 GLY A C 9
ATOM 17591 O O . GLY A 1 106 ? 8.937 9.443 17.066 1.00 0.00 106 GLY A O 9
ATOM 17595 N N . ALA A 1 107 ? 7.997 7.876 15.742 1.00 0.00 107 ALA A N 9
ATOM 17596 C CA . ALA A 1 107 ? 8.231 6.772 16.658 1.00 0.00 107 ALA A CA 9
ATOM 17597 C C . ALA A 1 107 ? 9.724 6.468 16.727 1.00 0.00 107 ALA A C 9
ATOM 17598 O O . ALA A 1 107 ? 10.323 5.999 15.754 1.00 0.00 107 ALA A O 9
ATOM 17605 N N . VAL A 1 108 ? 10.325 6.748 17.870 1.00 0.00 108 VAL A N 9
ATOM 17606 C CA . VAL A 1 108 ? 11.766 6.622 18.020 1.00 0.00 108 VAL A CA 9
ATOM 17607 C C . VAL A 1 108 ? 12.160 5.260 18.575 1.00 0.00 108 VAL A C 9
ATOM 17608 O O . VAL A 1 108 ? 11.436 4.660 19.376 1.00 0.00 108 VAL A O 9
ATOM 17621 N N . GLN A 1 109 ? 13.304 4.770 18.121 1.00 0.00 109 GLN A N 9
ATOM 17622 C CA . GLN A 1 109 ? 13.847 3.511 18.599 1.00 0.00 109 GLN A CA 9
ATOM 17623 C C . GLN A 1 109 ? 14.675 3.760 19.849 1.00 0.00 109 GLN A C 9
ATOM 17624 O O . GLN A 1 109 ? 14.789 2.901 20.721 1.00 0.00 109 GLN A O 9
ATOM 17638 N N . LYS A 1 110 ? 15.241 4.956 19.927 1.00 0.00 110 LYS A N 9
ATOM 17639 C CA . LYS A 1 110 ? 16.059 5.345 21.060 1.00 0.00 110 LYS A CA 9
ATOM 17640 C C . LYS A 1 110 ? 15.433 6.534 21.773 1.00 0.00 110 LYS A C 9
ATOM 17641 O O . LYS A 1 110 ? 15.133 7.557 21.154 1.00 0.00 110 LYS A O 9
ATOM 17660 N N . LEU A 1 111 ? 15.224 6.383 23.068 1.00 0.00 111 LEU A N 9
ATOM 17661 C CA . LEU A 1 111 ? 14.556 7.398 23.864 1.00 0.00 111 LEU A CA 9
ATOM 17662 C C . LEU A 1 111 ? 15.569 8.252 24.609 1.00 0.00 111 LEU A C 9
ATOM 17663 O O . LEU A 1 111 ? 16.554 7.737 25.144 1.00 0.00 111 LEU A O 9
ATOM 17679 N N . GLU A 1 112 ? 15.336 9.555 24.630 1.00 0.00 112 GLU A N 9
ATOM 17680 C CA . GLU A 1 112 ? 16.145 10.442 25.444 1.00 0.00 112 GLU A CA 9
ATOM 17681 C C . GLU A 1 112 ? 15.745 10.274 26.903 1.00 0.00 112 GLU A C 9
ATOM 17682 O O . GLU A 1 112 ? 14.556 10.190 27.217 1.00 0.00 112 GLU A O 9
ATOM 17694 N N . HIS A 1 113 ? 16.738 10.212 27.782 1.00 0.00 113 HIS A N 9
ATOM 17695 C CA . HIS A 1 113 ? 16.501 9.917 29.195 1.00 0.00 113 HIS A CA 9
ATOM 17696 C C . HIS A 1 113 ? 15.509 10.901 29.796 1.00 0.00 113 HIS A C 9
ATOM 17697 O O . HIS A 1 113 ? 14.484 10.507 30.359 1.00 0.00 113 HIS A O 9
ATOM 17712 N N . HIS A 1 114 ? 15.804 12.178 29.661 1.00 0.00 114 HIS A N 9
ATOM 17713 C CA . HIS A 1 114 ? 14.921 13.208 30.165 1.00 0.00 114 HIS A CA 9
ATOM 17714 C C . HIS A 1 114 ? 14.323 13.965 28.988 1.00 0.00 114 HIS A C 9
ATOM 17715 O O . HIS A 1 114 ? 15.029 14.307 28.040 1.00 0.00 114 HIS A O 9
ATOM 17730 N N . HIS A 1 115 ? 13.025 14.229 29.050 1.00 0.00 115 HIS A N 9
ATOM 17731 C CA . HIS A 1 115 ? 12.294 14.766 27.903 1.00 0.00 115 HIS A CA 9
ATOM 17732 C C . HIS A 1 115 ? 12.422 16.283 27.805 1.00 0.00 115 HIS A C 9
ATOM 17733 O O . HIS A 1 115 ? 11.561 16.946 27.225 1.00 0.00 115 HIS A O 9
ATOM 17748 N N . HIS A 1 116 ? 13.515 16.813 28.351 1.00 0.00 116 HIS A N 9
ATOM 17749 C CA . HIS A 1 116 ? 13.844 18.241 28.280 1.00 0.00 116 HIS A CA 9
ATOM 17750 C C . HIS A 1 116 ? 12.859 19.079 29.090 1.00 0.00 116 HIS A C 9
ATOM 17751 O O . HIS A 1 116 ? 13.171 19.506 30.202 1.00 0.00 116 HIS A O 9
ATOM 17766 N N . HIS A 1 117 ? 11.667 19.282 28.535 1.00 0.00 117 HIS A N 9
ATOM 17767 C CA . HIS A 1 117 ? 10.630 20.101 29.161 1.00 0.00 117 HIS A CA 9
ATOM 17768 C C . HIS A 1 117 ? 9.439 20.228 28.226 1.00 0.00 117 HIS A C 9
ATOM 17769 O O . HIS A 1 117 ? 8.306 20.386 28.673 1.00 0.00 117 HIS A O 9
ATOM 17784 N N . HIS A 1 118 ? 9.723 20.162 26.925 1.00 0.00 118 HIS A N 9
ATOM 17785 C CA . HIS A 1 118 ? 8.717 20.338 25.879 1.00 0.00 118 HIS A CA 9
ATOM 17786 C C . HIS A 1 118 ? 8.234 21.785 25.854 1.00 0.00 118 HIS A C 9
ATOM 17787 O O . HIS A 1 118 ? 7.256 22.110 26.556 1.00 0.00 118 HIS A O 9
ATOM 17803 N N . LYS A 1 1 ? -16.153 -4.283 -20.002 1.00 0.00 1 LYS A N 10
ATOM 17804 C CA . LYS A 1 1 ? -15.622 -3.421 -18.921 1.00 0.00 1 LYS A CA 10
ATOM 17805 C C . LYS A 1 1 ? -16.715 -2.536 -18.317 1.00 0.00 1 LYS A C 10
ATOM 17806 O O . LYS A 1 1 ? -16.539 -1.977 -17.232 1.00 0.00 1 LYS A O 10
ATOM 17827 N N . SER A 1 2 ? -17.842 -2.410 -19.010 1.00 0.00 2 SER A N 10
ATOM 17828 C CA . SER A 1 2 ? -18.949 -1.594 -18.525 1.00 0.00 2 SER A CA 10
ATOM 17829 C C . SER A 1 2 ? -19.783 -2.377 -17.506 1.00 0.00 2 SER A C 10
ATOM 17830 O O . SER A 1 2 ? -20.915 -2.782 -17.782 1.00 0.00 2 SER A O 10
ATOM 17838 N N . VAL A 1 3 ? -19.206 -2.594 -16.333 1.00 0.00 3 VAL A N 10
ATOM 17839 C CA . VAL A 1 3 ? -19.824 -3.433 -15.314 1.00 0.00 3 VAL A CA 10
ATOM 17840 C C . VAL A 1 3 ? -20.403 -2.612 -14.164 1.00 0.00 3 VAL A C 10
ATOM 17841 O O . VAL A 1 3 ? -20.435 -1.383 -14.216 1.00 0.00 3 VAL A O 10
ATOM 17854 N N . GLN A 1 4 ? -20.850 -3.310 -13.126 1.00 0.00 4 GLN A N 10
ATOM 17855 C CA . GLN A 1 4 ? -21.481 -2.676 -11.972 1.00 0.00 4 GLN A CA 10
ATOM 17856 C C . GLN A 1 4 ? -20.429 -2.133 -11.015 1.00 0.00 4 GLN A C 10
ATOM 17857 O O . GLN A 1 4 ? -20.617 -1.099 -10.383 1.00 0.00 4 GLN A O 10
ATOM 17871 N N . GLU A 1 5 ? -19.320 -2.850 -10.927 1.00 0.00 5 GLU A N 10
ATOM 17872 C CA . GLU A 1 5 ? -18.280 -2.568 -9.947 1.00 0.00 5 GLU A CA 10
ATOM 17873 C C . GLU A 1 5 ? -17.668 -1.186 -10.156 1.00 0.00 5 GLU A C 10
ATOM 17874 O O . GLU A 1 5 ? -17.270 -0.524 -9.200 1.00 0.00 5 GLU A O 10
ATOM 17886 N N . LYS A 1 6 ? -17.626 -0.738 -11.404 1.00 0.00 6 LYS A N 10
ATOM 17887 C CA . LYS A 1 6 ? -17.013 0.546 -11.732 1.00 0.00 6 LYS A CA 10
ATOM 17888 C C . LYS A 1 6 ? -17.986 1.699 -11.508 1.00 0.00 6 LYS A C 10
ATOM 17889 O O . LYS A 1 6 ? -17.681 2.848 -11.822 1.00 0.00 6 LYS A O 10
ATOM 17908 N N . ARG A 1 7 ? -19.155 1.390 -10.963 1.00 0.00 7 ARG A N 10
ATOM 17909 C CA . ARG A 1 7 ? -20.138 2.415 -10.639 1.00 0.00 7 ARG A CA 10
ATOM 17910 C C . ARG A 1 7 ? -19.943 2.894 -9.209 1.00 0.00 7 ARG A C 10
ATOM 17911 O O . ARG A 1 7 ? -20.385 3.983 -8.836 1.00 0.00 7 ARG A O 10
ATOM 17932 N N . ASN A 1 8 ? -19.273 2.078 -8.411 1.00 0.00 8 ASN A N 10
ATOM 17933 C CA . ASN A 1 8 ? -19.022 2.418 -7.020 1.00 0.00 8 ASN A CA 10
ATOM 17934 C C . ASN A 1 8 ? -17.545 2.679 -6.788 1.00 0.00 8 ASN A C 10
ATOM 17935 O O . ASN A 1 8 ? -16.802 1.785 -6.388 1.00 0.00 8 ASN A O 10
ATOM 17946 N N . ASN A 1 9 ? -17.114 3.900 -7.067 1.00 0.00 9 ASN A N 10
ATOM 17947 C CA . ASN A 1 9 ? -15.742 4.300 -6.782 1.00 0.00 9 ASN A CA 10
ATOM 17948 C C . ASN A 1 9 ? -15.615 4.620 -5.298 1.00 0.00 9 ASN A C 10
ATOM 17949 O O . ASN A 1 9 ? -15.742 5.774 -4.878 1.00 0.00 9 ASN A O 10
ATOM 17960 N N . THR A 1 10 ? -15.421 3.585 -4.502 1.00 0.00 10 THR A N 10
ATOM 17961 C CA . THR A 1 10 ? -15.334 3.738 -3.065 1.00 0.00 10 THR A CA 10
ATOM 17962 C C . THR A 1 10 ? -13.950 4.210 -2.653 1.00 0.00 10 THR A C 10
ATOM 17963 O O . THR A 1 10 ? -12.974 4.023 -3.381 1.00 0.00 10 THR A O 10
ATOM 17974 N N . ARG A 1 11 ? -13.870 4.820 -1.484 1.00 0.00 11 ARG A N 10
ATOM 17975 C CA . ARG A 1 11 ? -12.605 5.314 -0.971 1.00 0.00 11 ARG A CA 10
ATOM 17976 C C . ARG A 1 11 ? -11.937 4.247 -0.112 1.00 0.00 11 ARG A C 10
ATOM 17977 O O . ARG A 1 11 ? -11.161 4.553 0.790 1.00 0.00 11 ARG A O 10
ATOM 17998 N N . ALA A 1 12 ? -12.247 2.993 -0.409 1.00 0.00 12 ALA A N 10
ATOM 17999 C CA . ALA A 1 12 ? -11.602 1.864 0.237 1.00 0.00 12 ALA A CA 10
ATOM 18000 C C . ALA A 1 12 ? -10.190 1.711 -0.300 1.00 0.00 12 ALA A C 10
ATOM 18001 O O . ALA A 1 12 ? -9.944 1.972 -1.480 1.00 0.00 12 ALA A O 10
ATOM 18008 N N . PHE A 1 13 ? -9.267 1.299 0.563 1.00 0.00 13 PHE A N 10
ATOM 18009 C CA . PHE A 1 13 ? -7.873 1.124 0.172 1.00 0.00 13 PHE A CA 10
ATOM 18010 C C . PHE A 1 13 ? -7.779 0.235 -1.065 1.00 0.00 13 PHE A C 10
ATOM 18011 O O . PHE A 1 13 ? -7.000 0.506 -1.968 1.00 0.00 13 PHE A O 10
ATOM 18028 N N . LYS A 1 14 ? -8.604 -0.806 -1.103 1.00 0.00 14 LYS A N 10
ATOM 18029 C CA . LYS A 1 14 ? -8.614 -1.752 -2.217 1.00 0.00 14 LYS A CA 10
ATOM 18030 C C . LYS A 1 14 ? -8.904 -1.044 -3.536 1.00 0.00 14 LYS A C 10
ATOM 18031 O O . LYS A 1 14 ? -8.131 -1.133 -4.492 1.00 0.00 14 LYS A O 10
ATOM 18050 N N . THR A 1 15 ? -10.024 -0.336 -3.570 1.00 0.00 15 THR A N 10
ATOM 18051 C CA . THR A 1 15 ? -10.478 0.346 -4.769 1.00 0.00 15 THR A CA 10
ATOM 18052 C C . THR A 1 15 ? -9.479 1.418 -5.199 1.00 0.00 15 THR A C 10
ATOM 18053 O O . THR A 1 15 ? -9.118 1.520 -6.375 1.00 0.00 15 THR A O 10
ATOM 18064 N N . VAL A 1 16 ? -9.016 2.197 -4.231 1.00 0.00 16 VAL A N 10
ATOM 18065 C CA . VAL A 1 16 ? -8.098 3.290 -4.503 1.00 0.00 16 VAL A CA 10
ATOM 18066 C C . VAL A 1 16 ? -6.723 2.774 -4.908 1.00 0.00 16 VAL A C 10
ATOM 18067 O O . VAL A 1 16 ? -6.064 3.360 -5.767 1.00 0.00 16 VAL A O 10
ATOM 18080 N N . ALA A 1 17 ? -6.299 1.668 -4.310 1.00 0.00 17 ALA A N 10
ATOM 18081 C CA . ALA A 1 17 ? -5.034 1.045 -4.674 1.00 0.00 17 ALA A CA 10
ATOM 18082 C C . ALA A 1 17 ? -5.028 0.652 -6.145 1.00 0.00 17 ALA A C 10
ATOM 18083 O O . ALA A 1 17 ? -4.014 0.790 -6.824 1.00 0.00 17 ALA A O 10
ATOM 18090 N N . LYS A 1 18 ? -6.166 0.179 -6.648 1.00 0.00 18 LYS A N 10
ATOM 18091 C CA . LYS A 1 18 ? -6.249 -0.206 -8.049 1.00 0.00 18 LYS A CA 10
ATOM 18092 C C . LYS A 1 18 ? -6.384 1.027 -8.934 1.00 0.00 18 LYS A C 10
ATOM 18093 O O . LYS A 1 18 ? -5.982 1.015 -10.100 1.00 0.00 18 LYS A O 10
ATOM 18112 N N . SER A 1 19 ? -6.955 2.091 -8.381 1.00 0.00 19 SER A N 10
ATOM 18113 C CA . SER A 1 19 ? -7.005 3.368 -9.074 1.00 0.00 19 SER A CA 10
ATOM 18114 C C . SER A 1 19 ? -5.588 3.917 -9.201 1.00 0.00 19 SER A C 10
ATOM 18115 O O . SER A 1 19 ? -5.192 4.428 -10.248 1.00 0.00 19 SER A O 10
ATOM 18123 N N . TRP A 1 20 ? -4.827 3.777 -8.123 1.00 0.00 20 TRP A N 10
ATOM 18124 C CA . TRP A 1 20 ? -3.418 4.140 -8.108 1.00 0.00 20 TRP A CA 10
ATOM 18125 C C . TRP A 1 20 ? -2.642 3.262 -9.084 1.00 0.00 20 TRP A C 10
ATOM 18126 O O . TRP A 1 20 ? -1.799 3.746 -9.830 1.00 0.00 20 TRP A O 10
ATOM 18147 N N . PHE A 1 21 ? -2.955 1.972 -9.077 1.00 0.00 21 PHE A N 10
ATOM 18148 C CA . PHE A 1 21 ? -2.345 1.006 -9.986 1.00 0.00 21 PHE A CA 10
ATOM 18149 C C . PHE A 1 21 ? -2.582 1.407 -11.445 1.00 0.00 21 PHE A C 10
ATOM 18150 O O . PHE A 1 21 ? -1.780 1.100 -12.326 1.00 0.00 21 PHE A O 10
ATOM 18167 N N . ALA A 1 22 ? -3.688 2.098 -11.689 1.00 0.00 22 ALA A N 10
ATOM 18168 C CA . ALA A 1 22 ? -4.038 2.538 -13.029 1.00 0.00 22 ALA A CA 10
ATOM 18169 C C . ALA A 1 22 ? -3.345 3.852 -13.375 1.00 0.00 22 ALA A C 10
ATOM 18170 O O . ALA A 1 22 ? -2.895 4.049 -14.506 1.00 0.00 22 ALA A O 10
ATOM 18177 N N . THR A 1 23 ? -3.267 4.749 -12.400 1.00 0.00 23 THR A N 10
ATOM 18178 C CA . THR A 1 23 ? -2.636 6.046 -12.599 1.00 0.00 23 THR A CA 10
ATOM 18179 C C . THR A 1 23 ? -1.111 5.916 -12.625 1.00 0.00 23 THR A C 10
ATOM 18180 O O . THR A 1 23 ? -0.423 6.624 -13.362 1.00 0.00 23 THR A O 10
ATOM 18191 N N . LYS A 1 24 ? -0.596 4.998 -11.824 1.00 0.00 24 LYS A N 10
ATOM 18192 C CA . LYS A 1 24 ? 0.837 4.807 -11.677 1.00 0.00 24 LYS A CA 10
ATOM 18193 C C . LYS A 1 24 ? 1.282 3.528 -12.380 1.00 0.00 24 LYS A C 10
ATOM 18194 O O . LYS A 1 24 ? 1.142 2.436 -11.841 1.00 0.00 24 LYS A O 10
ATOM 18213 N N . THR A 1 25 ? 1.795 3.667 -13.594 1.00 0.00 25 THR A N 10
ATOM 18214 C CA . THR A 1 25 ? 2.274 2.518 -14.356 1.00 0.00 25 THR A CA 10
ATOM 18215 C C . THR A 1 25 ? 3.733 2.701 -14.770 1.00 0.00 25 THR A C 10
ATOM 18216 O O . THR A 1 25 ? 4.159 2.231 -15.826 1.00 0.00 25 THR A O 10
ATOM 18227 N N . THR A 1 26 ? 4.493 3.379 -13.914 1.00 0.00 26 THR A N 10
ATOM 18228 C CA . THR A 1 26 ? 5.908 3.634 -14.161 1.00 0.00 26 THR A CA 10
ATOM 18229 C C . THR A 1 26 ? 6.717 2.336 -14.175 1.00 0.00 26 THR A C 10
ATOM 18230 O O . THR A 1 26 ? 7.652 2.180 -14.966 1.00 0.00 26 THR A O 10
ATOM 18241 N N . TRP A 1 27 ? 6.342 1.409 -13.305 1.00 0.00 27 TRP A N 10
ATOM 18242 C CA . TRP A 1 27 ? 7.052 0.146 -13.184 1.00 0.00 27 TRP A CA 10
ATOM 18243 C C . TRP A 1 27 ? 6.733 -0.768 -14.352 1.00 0.00 27 TRP A C 10
ATOM 18244 O O . TRP A 1 27 ? 5.733 -0.582 -15.048 1.00 0.00 27 TRP A O 10
ATOM 18265 N N . SER A 1 28 ? 7.593 -1.744 -14.570 1.00 0.00 28 SER A N 10
ATOM 18266 C CA . SER A 1 28 ? 7.340 -2.767 -15.563 1.00 0.00 28 SER A CA 10
ATOM 18267 C C . SER A 1 28 ? 6.207 -3.664 -15.082 1.00 0.00 28 SER A C 10
ATOM 18268 O O . SER A 1 28 ? 6.055 -3.882 -13.875 1.00 0.00 28 SER A O 10
ATOM 18276 N N . GLU A 1 29 ? 5.411 -4.179 -16.013 1.00 0.00 29 GLU A N 10
ATOM 18277 C CA . GLU A 1 29 ? 4.273 -5.023 -15.659 1.00 0.00 29 GLU A CA 10
ATOM 18278 C C . GLU A 1 29 ? 4.715 -6.265 -14.892 1.00 0.00 29 GLU A C 10
ATOM 18279 O O . GLU A 1 29 ? 3.910 -6.911 -14.236 1.00 0.00 29 GLU A O 10
ATOM 18291 N N . ASP A 1 30 ? 5.992 -6.599 -14.979 1.00 0.00 30 ASP A N 10
ATOM 18292 C CA . ASP A 1 30 ? 6.542 -7.711 -14.215 1.00 0.00 30 ASP A CA 10
ATOM 18293 C C . ASP A 1 30 ? 6.531 -7.373 -12.729 1.00 0.00 30 ASP A C 10
ATOM 18294 O O . ASP A 1 30 ? 5.855 -8.024 -11.924 1.00 0.00 30 ASP A O 10
ATOM 18303 N N . TYR A 1 31 ? 7.254 -6.318 -12.380 1.00 0.00 31 TYR A N 10
ATOM 18304 C CA . TYR A 1 31 ? 7.394 -5.905 -10.992 1.00 0.00 31 TYR A CA 10
ATOM 18305 C C . TYR A 1 31 ? 6.085 -5.340 -10.456 1.00 0.00 31 TYR A C 10
ATOM 18306 O O . TYR A 1 31 ? 5.681 -5.651 -9.339 1.00 0.00 31 TYR A O 10
ATOM 18324 N N . GLN A 1 32 ? 5.411 -4.531 -11.264 1.00 0.00 32 GLN A N 10
ATOM 18325 C CA . GLN A 1 32 ? 4.206 -3.848 -10.814 1.00 0.00 32 GLN A CA 10
ATOM 18326 C C . GLN A 1 32 ? 3.053 -4.828 -10.589 1.00 0.00 32 GLN A C 10
ATOM 18327 O O . GLN A 1 32 ? 2.255 -4.650 -9.669 1.00 0.00 32 GLN A O 10
ATOM 18341 N N . ARG A 1 33 ? 2.967 -5.864 -11.416 1.00 0.00 33 ARG A N 10
ATOM 18342 C CA . ARG A 1 33 ? 1.952 -6.896 -11.221 1.00 0.00 33 ARG A CA 10
ATOM 18343 C C . ARG A 1 33 ? 2.244 -7.654 -9.934 1.00 0.00 33 ARG A C 10
ATOM 18344 O O . ARG A 1 33 ? 1.330 -8.029 -9.197 1.00 0.00 33 ARG A O 10
ATOM 18365 N N . SER A 1 34 ? 3.528 -7.858 -9.661 1.00 0.00 34 SER A N 10
ATOM 18366 C CA . SER A 1 34 ? 3.953 -8.440 -8.399 1.00 0.00 34 SER A CA 10
ATOM 18367 C C . SER A 1 34 ? 3.523 -7.540 -7.241 1.00 0.00 34 SER A C 10
ATOM 18368 O O . SER A 1 34 ? 3.099 -8.026 -6.193 1.00 0.00 34 SER A O 10
ATOM 18376 N N . VAL A 1 35 ? 3.618 -6.226 -7.450 1.00 0.00 35 VAL A N 10
ATOM 18377 C CA . VAL A 1 35 ? 3.158 -5.246 -6.468 1.00 0.00 35 VAL A CA 10
ATOM 18378 C C . VAL A 1 35 ? 1.670 -5.423 -6.190 1.00 0.00 35 VAL A C 10
ATOM 18379 O O . VAL A 1 35 ? 1.251 -5.471 -5.035 1.00 0.00 35 VAL A O 10
ATOM 18392 N N . TRP A 1 36 ? 0.886 -5.540 -7.257 1.00 0.00 36 TRP A N 10
ATOM 18393 C CA . TRP A 1 36 ? -0.562 -5.695 -7.143 1.00 0.00 36 TRP A CA 10
ATOM 18394 C C . TRP A 1 36 ? -0.919 -6.913 -6.292 1.00 0.00 36 TRP A C 10
ATOM 18395 O O . TRP A 1 36 ? -1.612 -6.789 -5.283 1.00 0.00 36 TRP A O 10
ATOM 18416 N N . THR A 1 37 ? -0.414 -8.079 -6.680 1.00 0.00 37 THR A N 10
ATOM 18417 C CA . THR A 1 37 ? -0.697 -9.312 -5.955 1.00 0.00 37 THR A CA 10
ATOM 18418 C C . THR A 1 37 ? -0.141 -9.250 -4.525 1.00 0.00 37 THR A C 10
ATOM 18419 O O . THR A 1 37 ? -0.711 -9.827 -3.593 1.00 0.00 37 THR A O 10
ATOM 18430 N N . ARG A 1 38 ? 0.962 -8.532 -4.354 1.00 0.00 38 ARG A N 10
ATOM 18431 C CA . ARG A 1 38 ? 1.554 -8.330 -3.038 1.00 0.00 38 ARG A CA 10
ATOM 18432 C C . ARG A 1 38 ? 0.622 -7.498 -2.160 1.00 0.00 38 ARG A C 10
ATOM 18433 O O . ARG A 1 38 ? 0.415 -7.811 -0.985 1.00 0.00 38 ARG A O 10
ATOM 18454 N N . LEU A 1 39 ? 0.045 -6.456 -2.746 1.00 0.00 39 LEU A N 10
ATOM 18455 C CA . LEU A 1 39 ? -0.911 -5.614 -2.042 1.00 0.00 39 LEU A CA 10
ATOM 18456 C C . LEU A 1 39 ? -2.150 -6.421 -1.669 1.00 0.00 39 LEU A C 10
ATOM 18457 O O . LEU A 1 39 ? -2.603 -6.372 -0.525 1.00 0.00 39 LEU A O 10
ATOM 18473 N N . GLU A 1 40 ? -2.667 -7.182 -2.636 1.00 0.00 40 GLU A N 10
ATOM 18474 C CA . GLU A 1 40 ? -3.838 -8.035 -2.418 1.00 0.00 40 GLU A CA 10
ATOM 18475 C C . GLU A 1 40 ? -3.626 -8.960 -1.223 1.00 0.00 40 GLU A C 10
ATOM 18476 O O . GLU A 1 40 ? -4.551 -9.230 -0.457 1.00 0.00 40 GLU A O 10
ATOM 18488 N N . THR A 1 41 ? -2.399 -9.435 -1.072 1.00 0.00 41 THR A N 10
ATOM 18489 C CA . THR A 1 41 ? -2.073 -10.399 -0.037 1.00 0.00 41 THR A CA 10
ATOM 18490 C C . THR A 1 41 ? -2.013 -9.756 1.354 1.00 0.00 41 THR A C 10
ATOM 18491 O O . THR A 1 41 ? -2.666 -10.224 2.289 1.00 0.00 41 THR A O 10
ATOM 18502 N N . TYR A 1 42 ? -1.253 -8.678 1.486 1.00 0.00 42 TYR A N 10
ATOM 18503 C CA . TYR A 1 42 ? -0.943 -8.137 2.806 1.00 0.00 42 TYR A CA 10
ATOM 18504 C C . TYR A 1 42 ? -1.729 -6.869 3.136 1.00 0.00 42 TYR A C 10
ATOM 18505 O O . TYR A 1 42 ? -2.274 -6.745 4.231 1.00 0.00 42 TYR A O 10
ATOM 18523 N N . LEU A 1 43 ? -1.803 -5.944 2.193 1.00 0.00 43 LEU A N 10
ATOM 18524 C CA . LEU A 1 43 ? -2.231 -4.583 2.503 1.00 0.00 43 LEU A CA 10
ATOM 18525 C C . LEU A 1 43 ? -3.704 -4.352 2.151 1.00 0.00 43 LEU A C 10
ATOM 18526 O O . LEU A 1 43 ? -4.174 -3.217 2.110 1.00 0.00 43 LEU A O 10
ATOM 18542 N N . PHE A 1 44 ? -4.430 -5.431 1.915 1.00 0.00 44 PHE A N 10
ATOM 18543 C CA . PHE A 1 44 ? -5.848 -5.347 1.569 1.00 0.00 44 PHE A CA 10
ATOM 18544 C C . PHE A 1 44 ? -6.786 -5.844 2.687 1.00 0.00 44 PHE A C 10
ATOM 18545 O O . PHE A 1 44 ? -7.762 -5.165 2.998 1.00 0.00 44 PHE A O 10
ATOM 18562 N N . PRO A 1 45 ? -6.514 -7.014 3.316 1.00 0.00 45 PRO A N 10
ATOM 18563 C CA . PRO A 1 45 ? -7.473 -7.666 4.233 1.00 0.00 45 PRO A CA 10
ATOM 18564 C C . PRO A 1 45 ? -8.000 -6.760 5.350 1.00 0.00 45 PRO A C 10
ATOM 18565 O O . PRO A 1 45 ? -9.201 -6.735 5.625 1.00 0.00 45 PRO A O 10
ATOM 18576 N N . ASP A 1 46 ? -7.109 -6.019 5.992 1.00 0.00 46 ASP A N 10
ATOM 18577 C CA . ASP A 1 46 ? -7.486 -5.231 7.163 1.00 0.00 46 ASP A CA 10
ATOM 18578 C C . ASP A 1 46 ? -7.983 -3.844 6.765 1.00 0.00 46 ASP A C 10
ATOM 18579 O O . ASP A 1 46 ? -9.165 -3.531 6.898 1.00 0.00 46 ASP A O 10
ATOM 18588 N N . ILE A 1 47 ? -7.073 -3.042 6.236 1.00 0.00 47 ILE A N 10
ATOM 18589 C CA . ILE A 1 47 ? -7.342 -1.638 5.948 1.00 0.00 47 ILE A CA 10
ATOM 18590 C C . ILE A 1 47 ? -8.173 -1.456 4.680 1.00 0.00 47 ILE A C 10
ATOM 18591 O O . ILE A 1 47 ? -8.725 -0.383 4.441 1.00 0.00 47 ILE A O 10
ATOM 18607 N N . GLY A 1 48 ? -8.272 -2.501 3.876 1.00 0.00 48 GLY A N 10
ATOM 18608 C CA . GLY A 1 48 ? -8.971 -2.395 2.614 1.00 0.00 48 GLY A CA 10
ATOM 18609 C C . GLY A 1 48 ? -10.475 -2.461 2.765 1.00 0.00 48 GLY A C 10
ATOM 18610 O O . GLY A 1 48 ? -11.207 -1.922 1.937 1.00 0.00 48 GLY A O 10
ATOM 18614 N N . ASN A 1 49 ? -10.938 -3.121 3.818 1.00 0.00 49 ASN A N 10
ATOM 18615 C CA . ASN A 1 49 ? -12.370 -3.290 4.037 1.00 0.00 49 ASN A CA 10
ATOM 18616 C C . ASN A 1 49 ? -12.934 -2.113 4.829 1.00 0.00 49 ASN A C 10
ATOM 18617 O O . ASN A 1 49 ? -14.141 -1.870 4.844 1.00 0.00 49 ASN A O 10
ATOM 18628 N N . LYS A 1 50 ? -12.046 -1.375 5.471 1.00 0.00 50 LYS A N 10
ATOM 18629 C CA . LYS A 1 50 ? -12.439 -0.227 6.267 1.00 0.00 50 LYS A CA 10
ATOM 18630 C C . LYS A 1 50 ? -12.216 1.059 5.478 1.00 0.00 50 LYS A C 10
ATOM 18631 O O . LYS A 1 50 ? -11.351 1.112 4.603 1.00 0.00 50 LYS A O 10
ATOM 18650 N N . ASP A 1 51 ? -13.024 2.076 5.770 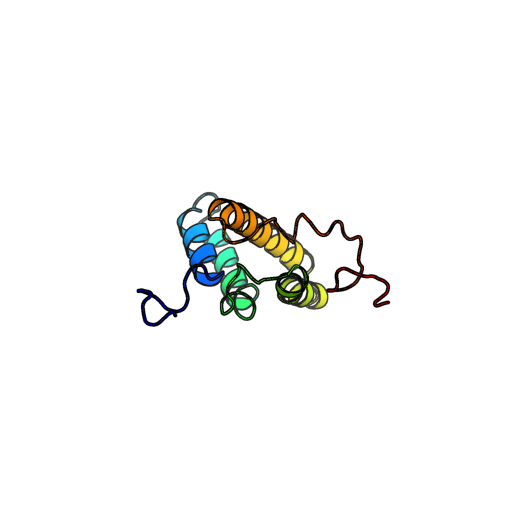1.00 0.00 51 ASP A N 10
ATOM 18651 C CA . ASP A 1 51 ? -12.835 3.403 5.194 1.00 0.00 51 ASP A CA 10
ATOM 18652 C C . ASP A 1 51 ? -11.425 3.893 5.471 1.00 0.00 51 ASP A C 10
ATOM 18653 O O . ASP A 1 51 ? -11.059 4.138 6.620 1.00 0.00 51 ASP A O 10
ATOM 18662 N N . ILE A 1 52 ? -10.645 4.038 4.414 1.00 0.00 52 ILE A N 10
ATOM 18663 C CA . ILE A 1 52 ? -9.240 4.401 4.535 1.00 0.00 52 ILE A CA 10
ATOM 18664 C C . ILE A 1 52 ? -9.092 5.817 5.101 1.00 0.00 52 ILE A C 10
ATOM 18665 O O . ILE A 1 52 ? -8.061 6.172 5.665 1.00 0.00 52 ILE A O 10
ATOM 18681 N N . ALA A 1 53 ? -10.153 6.608 4.976 1.00 0.00 53 ALA A N 10
ATOM 18682 C CA . ALA A 1 53 ? -10.155 7.977 5.472 1.00 0.00 53 ALA A CA 10
ATOM 18683 C C . ALA A 1 53 ? -10.531 8.019 6.950 1.00 0.00 53 ALA A C 10
ATOM 18684 O O . ALA A 1 53 ? -10.564 9.085 7.563 1.00 0.00 53 ALA A O 10
ATOM 18691 N N . GLU A 1 54 ? -10.819 6.855 7.516 1.00 0.00 54 GLU A N 10
ATOM 18692 C CA . GLU A 1 54 ? -11.186 6.759 8.920 1.00 0.00 54 GLU A CA 10
ATOM 18693 C C . GLU A 1 54 ? -10.199 5.847 9.650 1.00 0.00 54 GLU A C 10
ATOM 18694 O O . GLU A 1 54 ? -10.393 5.471 10.809 1.00 0.00 54 GLU A O 10
ATOM 18706 N N . LEU A 1 55 ? -9.123 5.508 8.956 1.00 0.00 55 LEU A N 10
ATOM 18707 C CA . LEU A 1 55 ? -8.063 4.698 9.531 1.00 0.00 55 LEU A CA 10
ATOM 18708 C C . LEU A 1 55 ? -7.034 5.587 10.208 1.00 0.00 55 LEU A C 10
ATOM 18709 O O . LEU A 1 55 ? -6.773 6.701 9.754 1.00 0.00 55 LEU A O 10
ATOM 18725 N N . ASP A 1 56 ? -6.461 5.101 11.294 1.00 0.00 56 ASP A N 10
ATOM 18726 C CA . ASP A 1 56 ? -5.400 5.824 11.971 1.00 0.00 56 ASP A CA 10
ATOM 18727 C C . ASP A 1 56 ? -4.054 5.365 11.445 1.00 0.00 56 ASP A C 10
ATOM 18728 O O . ASP A 1 56 ? -3.949 4.303 10.818 1.00 0.00 56 ASP A O 10
ATOM 18737 N N . THR A 1 57 ? -3.022 6.153 11.704 1.00 0.00 57 THR A N 10
ATOM 18738 C CA . THR A 1 57 ? -1.669 5.764 11.356 1.00 0.00 57 THR A CA 10
ATOM 18739 C C . THR A 1 57 ? -1.338 4.419 12.003 1.00 0.00 57 THR A C 10
ATOM 18740 O O . THR A 1 57 ? -0.610 3.605 11.440 1.00 0.00 57 THR A O 10
ATOM 18751 N N . GLY A 1 58 ? -1.925 4.183 13.176 1.00 0.00 58 GLY A N 10
ATOM 18752 C CA . GLY A 1 58 ? -1.745 2.921 13.866 1.00 0.00 58 GLY A CA 10
ATOM 18753 C C . GLY A 1 58 ? -2.361 1.759 13.110 1.00 0.00 58 GLY A C 10
ATOM 18754 O O . GLY A 1 58 ? -1.781 0.677 13.056 1.00 0.00 58 GLY A O 10
ATOM 18758 N N . ASP A 1 59 ? -3.523 1.992 12.501 1.00 0.00 59 ASP A N 10
ATOM 18759 C CA . ASP A 1 59 ? -4.215 0.954 11.735 1.00 0.00 59 ASP A CA 10
ATOM 18760 C C . ASP A 1 59 ? -3.405 0.556 10.514 1.00 0.00 59 ASP A C 10
ATOM 18761 O O . ASP A 1 59 ? -3.512 -0.562 10.028 1.00 0.00 59 ASP A O 10
ATOM 18770 N N . LEU A 1 60 ? -2.613 1.490 10.012 1.00 0.00 60 LEU A N 10
ATOM 18771 C CA . LEU A 1 60 ? -1.712 1.217 8.898 1.00 0.00 60 LEU A CA 10
ATOM 18772 C C . LEU A 1 60 ? -0.452 0.503 9.389 1.00 0.00 60 LEU A C 10
ATOM 18773 O O . LEU A 1 60 ? 0.065 -0.418 8.738 1.00 0.00 60 LEU A O 10
ATOM 18789 N N . LEU A 1 61 ? 0.026 0.919 10.553 1.00 0.00 61 LEU A N 10
ATOM 18790 C CA . LEU A 1 61 ? 1.237 0.359 11.129 1.00 0.00 61 LEU A CA 10
ATOM 18791 C C . LEU A 1 61 ? 1.073 -1.119 11.463 1.00 0.00 61 LEU A C 10
ATOM 18792 O O . LEU A 1 61 ? 2.026 -1.877 11.357 1.00 0.00 61 LEU A O 10
ATOM 18808 N N . VAL A 1 62 ? -0.130 -1.528 11.855 1.00 0.00 62 VAL A N 10
ATOM 18809 C CA . VAL A 1 62 ? -0.361 -2.914 12.261 1.00 0.00 62 VAL A CA 10
ATOM 18810 C C . VAL A 1 62 ? -0.074 -3.911 11.126 1.00 0.00 62 VAL A C 10
ATOM 18811 O O . VAL A 1 62 ? 0.719 -4.827 11.321 1.00 0.00 62 VAL A O 10
ATOM 18824 N N . PRO A 1 63 ? -0.706 -3.778 9.934 1.00 0.00 63 PRO A N 10
ATOM 18825 C CA . PRO A 1 63 ? -0.396 -4.644 8.791 1.00 0.00 63 PRO A CA 10
ATOM 18826 C C . PRO A 1 63 ? 1.073 -4.562 8.380 1.00 0.00 63 PRO A C 10
ATOM 18827 O O . PRO A 1 63 ? 1.691 -5.585 8.078 1.00 0.00 63 PRO A O 10
ATOM 18838 N N . ILE A 1 64 ? 1.638 -3.354 8.378 1.00 0.00 64 ILE A N 10
ATOM 18839 C CA . ILE A 1 64 ? 3.061 -3.193 8.072 1.00 0.00 64 ILE A CA 10
ATOM 18840 C C . ILE A 1 64 ? 3.906 -3.970 9.085 1.00 0.00 64 ILE A C 10
ATOM 18841 O O . ILE A 1 64 ? 4.797 -4.742 8.725 1.00 0.00 64 ILE A O 10
ATOM 18857 N N . LYS A 1 65 ? 3.581 -3.770 10.354 1.00 0.00 65 LYS A N 10
ATOM 18858 C CA . LYS A 1 65 ? 4.239 -4.448 11.465 1.00 0.00 65 LYS A CA 10
ATOM 18859 C C . LYS A 1 65 ? 4.018 -5.957 11.389 1.00 0.00 65 LYS A C 10
ATOM 18860 O O . LYS A 1 65 ? 4.871 -6.744 11.791 1.00 0.00 65 LYS A O 10
ATOM 18879 N N . LYS A 1 66 ? 2.865 -6.345 10.865 1.00 0.00 66 LYS A N 10
ATOM 18880 C CA . LYS A 1 66 ? 2.502 -7.748 10.728 1.00 0.00 66 LYS A CA 10
ATOM 18881 C C . LYS A 1 66 ? 3.453 -8.457 9.771 1.00 0.00 66 LYS A C 10
ATOM 18882 O O . LYS A 1 66 ? 3.773 -9.633 9.953 1.00 0.00 66 LYS A O 10
ATOM 18901 N N . ILE A 1 67 ? 3.913 -7.736 8.758 1.00 0.00 67 ILE A N 10
ATOM 18902 C CA . ILE A 1 67 ? 4.881 -8.284 7.818 1.00 0.00 67 ILE A CA 10
ATOM 18903 C C . ILE A 1 67 ? 6.265 -8.359 8.464 1.00 0.00 67 ILE A C 10
ATOM 18904 O O . ILE A 1 67 ? 7.024 -9.304 8.227 1.00 0.00 67 ILE A O 10
ATOM 18920 N N . GLU A 1 68 ? 6.587 -7.376 9.299 1.00 0.00 68 GLU A N 10
ATOM 18921 C CA . GLU A 1 68 ? 7.821 -7.415 10.081 1.00 0.00 68 GLU A CA 10
ATOM 18922 C C . GLU A 1 68 ? 7.775 -8.603 11.036 1.00 0.00 68 GLU A C 10
ATOM 18923 O O . GLU A 1 68 ? 8.764 -9.309 11.229 1.00 0.00 68 GLU A O 10
ATOM 18935 N N . LYS A 1 69 ? 6.601 -8.814 11.614 1.00 0.00 69 LYS A N 10
ATOM 18936 C CA . LYS A 1 69 ? 6.341 -9.956 12.480 1.00 0.00 69 LYS A CA 10
ATOM 18937 C C . LYS A 1 69 ? 6.444 -11.261 11.691 1.00 0.00 69 LYS A C 10
ATOM 18938 O O . LYS A 1 69 ? 6.771 -12.311 12.244 1.00 0.00 69 LYS A O 10
ATOM 18957 N N . LEU A 1 70 ? 6.181 -11.180 10.389 1.00 0.00 70 LEU A N 10
ATOM 18958 C CA . LEU A 1 70 ? 6.284 -12.335 9.508 1.00 0.00 70 LEU A CA 10
ATOM 18959 C C . LEU A 1 70 ? 7.747 -12.740 9.358 1.00 0.00 70 LEU A C 10
ATOM 18960 O O . LEU A 1 70 ? 8.068 -13.918 9.176 1.00 0.00 70 LEU A O 10
ATOM 18976 N N . GLY A 1 71 ? 8.630 -11.754 9.456 1.00 0.00 71 GLY A N 10
ATOM 18977 C CA . GLY A 1 71 ? 10.052 -12.017 9.379 1.00 0.00 71 GLY A CA 10
ATOM 18978 C C . GLY A 1 71 ? 10.704 -11.364 8.178 1.00 0.00 71 GLY A C 10
ATOM 18979 O O . GLY A 1 71 ? 11.886 -11.578 7.916 1.00 0.00 71 GLY A O 10
ATOM 18983 N N . TYR A 1 72 ? 9.939 -10.567 7.443 1.00 0.00 72 TYR A N 10
ATOM 18984 C CA . TYR A 1 72 ? 10.456 -9.921 6.246 1.00 0.00 72 TYR A CA 10
ATOM 18985 C C . TYR A 1 72 ? 10.358 -8.406 6.357 1.00 0.00 72 TYR A C 10
ATOM 18986 O O . TYR A 1 72 ? 9.308 -7.815 6.097 1.00 0.00 72 TYR A O 10
ATOM 19004 N N . LEU A 1 73 ? 11.465 -7.788 6.747 1.00 0.00 73 LEU A N 10
ATOM 19005 C CA . LEU A 1 73 ? 11.513 -6.350 6.958 1.00 0.00 73 LEU A CA 10
ATOM 19006 C C . LEU A 1 73 ? 11.432 -5.595 5.640 1.00 0.00 73 LEU A C 10
ATOM 19007 O O . LEU A 1 73 ? 10.682 -4.628 5.523 1.00 0.00 73 LEU A O 10
ATOM 19023 N N . GLU A 1 74 ? 12.200 -6.039 4.645 1.00 0.00 74 GLU A N 10
ATOM 19024 C CA . GLU A 1 74 ? 12.198 -5.384 3.341 1.00 0.00 74 GLU A CA 10
ATOM 19025 C C . GLU A 1 74 ? 10.810 -5.397 2.730 1.00 0.00 74 GLU A C 10
ATOM 19026 O O . GLU A 1 74 ? 10.348 -4.385 2.214 1.00 0.00 74 GLU A O 10
ATOM 19038 N N . ILE A 1 75 ? 10.150 -6.545 2.797 1.00 0.00 75 ILE A N 10
ATOM 19039 C CA . ILE A 1 75 ? 8.804 -6.678 2.260 1.00 0.00 75 ILE A CA 10
ATOM 19040 C C . ILE A 1 75 ? 7.870 -5.672 2.926 1.00 0.00 75 ILE A C 10
ATOM 19041 O O . ILE A 1 75 ? 7.130 -4.964 2.246 1.00 0.00 75 ILE A O 10
ATOM 19057 N N . ALA A 1 76 ? 7.943 -5.588 4.250 1.00 0.00 76 ALA A N 10
ATOM 19058 C CA . ALA A 1 76 ? 7.127 -4.646 5.009 1.00 0.00 76 ALA A CA 10
ATOM 19059 C C . ALA A 1 76 ? 7.412 -3.207 4.587 1.00 0.00 76 ALA A C 10
ATOM 19060 O O . ALA A 1 76 ? 6.492 -2.450 4.273 1.00 0.00 76 ALA A O 10
ATOM 19067 N N . MET A 1 77 ? 8.690 -2.841 4.569 1.00 0.00 77 MET A N 10
ATOM 19068 C CA . MET A 1 77 ? 9.097 -1.486 4.198 1.00 0.00 77 MET A CA 10
ATOM 19069 C C . MET A 1 77 ? 8.719 -1.173 2.752 1.00 0.00 77 MET A C 10
ATOM 19070 O O . MET A 1 77 ? 8.340 -0.047 2.435 1.00 0.00 77 MET A O 10
ATOM 19084 N N . ARG A 1 78 ? 8.821 -2.171 1.880 1.00 0.00 78 ARG A N 10
ATOM 19085 C CA . ARG A 1 78 ? 8.450 -2.002 0.479 1.00 0.00 78 ARG A CA 10
ATOM 19086 C C . ARG A 1 78 ? 6.945 -1.816 0.333 1.00 0.00 78 ARG A C 10
ATOM 19087 O O . ARG A 1 78 ? 6.495 -0.946 -0.410 1.00 0.00 78 ARG A O 10
ATOM 19108 N N . VAL A 1 79 ? 6.173 -2.631 1.043 1.00 0.00 79 VAL A N 10
ATOM 19109 C CA . VAL A 1 79 ? 4.719 -2.504 1.033 1.00 0.00 79 VAL A CA 10
ATOM 19110 C C . VAL A 1 79 ? 4.309 -1.139 1.577 1.00 0.00 79 VAL A C 10
ATOM 19111 O O . VAL A 1 79 ? 3.436 -0.471 1.021 1.00 0.00 79 VAL A O 10
ATOM 19124 N N . LYS A 1 80 ? 4.970 -0.721 2.650 1.00 0.00 80 LYS A N 10
ATOM 19125 C CA . LYS A 1 80 ? 4.756 0.601 3.221 1.00 0.00 80 LYS A CA 10
ATOM 19126 C C . LYS A 1 80 ? 5.172 1.692 2.236 1.00 0.00 80 LYS A C 10
ATOM 19127 O O . LYS A 1 80 ? 4.571 2.765 2.195 1.00 0.00 80 LYS A O 10
ATOM 19146 N N . GLN A 1 81 ? 6.188 1.408 1.428 1.00 0.00 81 GLN A N 10
ATOM 19147 C CA . GLN A 1 81 ? 6.653 2.361 0.429 1.00 0.00 81 GLN A CA 10
ATOM 19148 C C . GLN A 1 81 ? 5.597 2.539 -0.658 1.00 0.00 81 GLN A C 10
ATOM 19149 O O . GLN A 1 81 ? 5.283 3.667 -1.048 1.00 0.00 81 GLN A O 10
ATOM 19163 N N . TYR A 1 82 ? 5.041 1.421 -1.137 1.00 0.00 82 TYR A N 10
ATOM 19164 C CA . TYR A 1 82 ? 3.919 1.470 -2.068 1.00 0.00 82 TYR A CA 10
ATOM 19165 C C . TYR A 1 82 ? 2.780 2.260 -1.439 1.00 0.00 82 TYR A C 10
ATOM 19166 O O . TYR A 1 82 ? 2.212 3.160 -2.057 1.00 0.00 82 TYR A O 10
ATOM 19184 N N . ALA A 1 83 ? 2.477 1.920 -0.189 1.00 0.00 83 ALA A N 10
ATOM 19185 C CA . ALA A 1 83 ? 1.413 2.573 0.561 1.00 0.00 83 ALA A CA 10
ATOM 19186 C C . ALA A 1 83 ? 1.642 4.074 0.659 1.00 0.00 83 ALA A C 10
ATOM 19187 O O . ALA A 1 83 ? 0.704 4.850 0.544 1.00 0.00 83 ALA A O 10
ATOM 19194 N N . THR A 1 84 ? 2.892 4.474 0.858 1.00 0.00 84 THR A N 10
ATOM 19195 C CA . THR A 1 84 ? 3.237 5.885 0.961 1.00 0.00 84 THR A CA 10
ATOM 19196 C C . THR A 1 84 ? 2.840 6.632 -0.314 1.00 0.00 84 THR A C 10
ATOM 19197 O O . THR A 1 84 ? 2.280 7.730 -0.256 1.00 0.00 84 THR A O 10
ATOM 19208 N N . ALA A 1 85 ? 3.104 6.017 -1.462 1.00 0.00 85 ALA A N 10
ATOM 19209 C CA . ALA A 1 85 ? 2.730 6.601 -2.743 1.00 0.00 85 ALA A CA 10
ATOM 19210 C C . ALA A 1 85 ? 1.213 6.639 -2.892 1.00 0.00 85 ALA A C 10
ATOM 19211 O O . ALA A 1 85 ? 0.651 7.599 -3.420 1.00 0.00 85 ALA A O 10
ATOM 19218 N N . ILE A 1 86 ? 0.556 5.590 -2.407 1.00 0.00 86 ILE A N 10
ATOM 19219 C CA . ILE A 1 86 ? -0.900 5.508 -2.439 1.00 0.00 86 ILE A CA 10
ATOM 19220 C C . ILE A 1 86 ? -1.516 6.548 -1.505 1.00 0.00 86 ILE A C 10
ATOM 19221 O O . ILE A 1 86 ? -2.556 7.124 -1.805 1.00 0.00 86 ILE A O 10
ATOM 19237 N N . MET A 1 87 ? -0.859 6.794 -0.376 1.00 0.00 87 MET A N 10
ATOM 19238 C CA . MET A 1 87 ? -1.327 7.788 0.585 1.00 0.00 87 MET A CA 10
ATOM 19239 C C . MET A 1 87 ? -1.280 9.186 -0.013 1.00 0.00 87 MET A C 10
ATOM 19240 O O . MET A 1 87 ? -2.227 9.957 0.127 1.00 0.00 87 MET A O 10
ATOM 19254 N N . ARG A 1 88 ? -0.182 9.512 -0.685 1.00 0.00 88 ARG A N 10
ATOM 19255 C CA . ARG A 1 88 ? -0.053 10.809 -1.339 1.00 0.00 88 ARG A CA 10
ATOM 19256 C C . ARG A 1 88 ? -1.114 10.939 -2.429 1.00 0.00 88 ARG A C 10
ATOM 19257 O O . ARG A 1 88 ? -1.696 12.007 -2.635 1.00 0.00 88 ARG A O 10
ATOM 19278 N N . TYR A 1 89 ? -1.363 9.827 -3.110 1.00 0.00 89 TYR A N 10
ATOM 19279 C CA . TYR A 1 89 ? -2.413 9.742 -4.115 1.00 0.00 89 TYR A CA 10
ATOM 19280 C C . TYR A 1 89 ? -3.778 9.958 -3.464 1.00 0.00 89 TYR A C 10
ATOM 19281 O O . TYR A 1 89 ? -4.642 10.631 -4.019 1.00 0.00 89 TYR A O 10
ATOM 19299 N N . ALA A 1 90 ? -3.943 9.397 -2.270 1.00 0.00 90 ALA A N 10
ATOM 19300 C CA . ALA A 1 90 ? -5.182 9.511 -1.512 1.00 0.00 90 ALA A CA 10
ATOM 19301 C C . ALA A 1 90 ? -5.453 10.952 -1.089 1.00 0.00 90 ALA A C 10
ATOM 19302 O O . ALA A 1 90 ? -6.602 11.395 -1.080 1.00 0.00 90 ALA A O 10
ATOM 19309 N N . VAL A 1 91 ? -4.399 11.678 -0.730 1.00 0.00 91 VAL A N 10
ATOM 19310 C CA . VAL A 1 91 ? -4.535 13.087 -0.370 1.00 0.00 91 VAL A CA 10
ATOM 19311 C C . VAL A 1 91 ? -5.028 13.887 -1.577 1.00 0.00 91 VAL A C 10
ATOM 19312 O O . VAL A 1 91 ? -5.874 14.772 -1.451 1.00 0.00 91 VAL A O 10
ATOM 19325 N N . GLN A 1 92 ? -4.511 13.544 -2.753 1.00 0.00 92 GLN A N 10
ATOM 19326 C CA . GLN A 1 92 ? -4.938 14.182 -3.995 1.00 0.00 92 GLN A CA 10
ATOM 19327 C C . GLN A 1 92 ? -6.349 13.730 -4.365 1.00 0.00 92 GLN A C 10
ATOM 19328 O O . GLN A 1 92 ? -7.100 14.460 -5.011 1.00 0.00 92 GLN A O 10
ATOM 19342 N N . GLN A 1 93 ? -6.693 12.520 -3.944 1.00 0.00 93 GLN A N 10
ATOM 19343 C CA . GLN A 1 93 ? -7.994 11.925 -4.234 1.00 0.00 93 GLN A CA 10
ATOM 19344 C C . GLN A 1 93 ? -9.079 12.446 -3.297 1.00 0.00 93 GLN A C 10
ATOM 19345 O O . GLN A 1 93 ? -10.212 11.962 -3.343 1.00 0.00 93 GLN A O 10
ATOM 19359 N N . LYS A 1 94 ? -8.729 13.410 -2.438 1.00 0.00 94 LYS A N 10
ATOM 19360 C CA . LYS A 1 94 ? -9.691 14.016 -1.512 1.00 0.00 94 LYS A CA 10
ATOM 19361 C C . LYS A 1 94 ? -10.130 12.989 -0.458 1.00 0.00 94 LYS A C 10
ATOM 19362 O O . LYS A 1 94 ? -11.197 13.098 0.147 1.00 0.00 94 LYS A O 10
ATOM 19381 N N . MET A 1 95 ? -9.279 11.999 -0.230 1.00 0.00 95 MET A N 10
ATOM 19382 C CA . MET A 1 95 ? -9.584 10.917 0.696 1.00 0.00 95 MET A CA 10
ATOM 19383 C C . MET A 1 95 ? -9.106 11.244 2.101 1.00 0.00 95 MET A C 10
ATOM 19384 O O . MET A 1 95 ? -9.906 11.517 2.993 1.00 0.00 95 MET A O 10
ATOM 19398 N N . ILE A 1 96 ? -7.797 11.217 2.291 1.00 0.00 96 ILE A N 10
ATOM 19399 C CA . ILE A 1 96 ? -7.216 11.475 3.595 1.00 0.00 96 ILE A CA 10
ATOM 19400 C C . ILE A 1 96 ? -6.755 12.921 3.695 1.00 0.00 96 ILE A C 10
ATOM 19401 O O . ILE A 1 96 ? -6.309 13.511 2.711 1.00 0.00 96 ILE A O 10
ATOM 19417 N N . ARG A 1 97 ? -6.881 13.488 4.885 1.00 0.00 97 ARG A N 10
ATOM 19418 C CA . ARG A 1 97 ? -6.589 14.901 5.101 1.00 0.00 97 ARG A CA 10
ATOM 19419 C C . ARG A 1 97 ? -5.085 15.153 5.124 1.00 0.00 97 ARG A C 10
ATOM 19420 O O . ARG A 1 97 ? -4.618 16.220 4.730 1.00 0.00 97 ARG A O 10
ATOM 19441 N N . PHE A 1 98 ? -4.334 14.162 5.587 1.00 0.00 98 PHE A N 10
ATOM 19442 C CA . PHE A 1 98 ? -2.881 14.250 5.644 1.00 0.00 98 PHE A CA 10
ATOM 19443 C C . PHE A 1 98 ? -2.266 12.897 5.323 1.00 0.00 98 PHE A C 10
ATOM 19444 O O . PHE A 1 98 ? -2.979 11.903 5.200 1.00 0.00 98 PHE A O 10
ATOM 19461 N N . ASN A 1 99 ? -0.946 12.863 5.200 1.00 0.00 99 ASN A N 10
ATOM 19462 C CA . ASN A 1 99 ? -0.232 11.630 4.897 1.00 0.00 99 ASN A CA 10
ATOM 19463 C C . ASN A 1 99 ? 0.282 11.001 6.193 1.00 0.00 99 ASN A C 10
ATOM 19464 O O . ASN A 1 99 ? 1.253 11.479 6.777 1.00 0.00 99 ASN A O 10
ATOM 19475 N N . PRO A 1 100 ? -0.362 9.911 6.651 1.00 0.00 100 PRO A N 10
ATOM 19476 C CA . PRO A 1 100 ? -0.034 9.259 7.932 1.00 0.00 100 PRO A CA 10
ATOM 19477 C C . PRO A 1 100 ? 1.407 8.751 7.999 1.00 0.00 100 PRO A C 10
ATOM 19478 O O . PRO A 1 100 ? 2.046 8.815 9.045 1.00 0.00 100 PRO A O 10
ATOM 19489 N N . ALA A 1 101 ? 1.915 8.250 6.879 1.00 0.00 101 ALA A N 10
ATOM 19490 C CA . ALA A 1 101 ? 3.293 7.762 6.812 1.00 0.00 101 ALA A CA 10
ATOM 19491 C C . ALA A 1 101 ? 4.299 8.887 7.083 1.00 0.00 101 ALA A C 10
ATOM 19492 O O . ALA A 1 101 ? 5.459 8.631 7.403 1.00 0.00 101 ALA A O 10
ATOM 19499 N N . TYR A 1 102 ? 3.843 10.130 6.966 1.00 0.00 102 TYR A N 10
ATOM 19500 C CA . TYR A 1 102 ? 4.693 11.286 7.221 1.00 0.00 102 TYR A CA 10
ATOM 19501 C C . TYR A 1 102 ? 4.343 11.951 8.547 1.00 0.00 102 TYR A C 10
ATOM 19502 O O . TYR A 1 102 ? 4.925 12.977 8.902 1.00 0.00 102 TYR A O 10
ATOM 19520 N N . ASP A 1 103 ? 3.413 11.368 9.291 1.00 0.00 103 ASP A N 10
ATOM 19521 C CA . ASP A 1 103 ? 2.963 11.959 10.540 1.00 0.00 103 ASP A CA 10
ATOM 19522 C C . ASP A 1 103 ? 2.129 10.966 11.328 1.00 0.00 103 ASP A C 10
ATOM 19523 O O . ASP A 1 103 ? 0.987 10.663 10.980 1.00 0.00 103 ASP A O 10
ATOM 19532 N N . LEU A 1 104 ? 2.732 10.446 12.376 1.00 0.00 104 LEU A N 10
ATOM 19533 C CA . LEU A 1 104 ? 2.061 9.516 13.274 1.00 0.00 104 LEU A CA 10
ATOM 19534 C C . LEU A 1 104 ? 1.108 10.261 14.204 1.00 0.00 104 LEU A C 10
ATOM 19535 O O . LEU A 1 104 ? 0.265 9.644 14.855 1.00 0.00 104 LEU A O 10
ATOM 19551 N N . GLU A 1 105 ? 1.268 11.587 14.257 1.00 0.00 105 GLU A N 10
ATOM 19552 C CA . GLU A 1 105 ? 0.561 12.456 15.203 1.00 0.00 105 GLU A CA 10
ATOM 19553 C C . GLU A 1 105 ? 0.997 12.177 16.641 1.00 0.00 105 GLU A C 10
ATOM 19554 O O . GLU A 1 105 ? 1.547 13.054 17.311 1.00 0.00 105 GLU A O 10
ATOM 19566 N N . GLY A 1 106 ? 0.769 10.956 17.107 1.00 0.00 106 GLY A N 10
ATOM 19567 C CA . GLY A 1 106 ? 1.105 10.606 18.470 1.00 0.00 106 GLY A CA 10
ATOM 19568 C C . GLY A 1 106 ? 1.012 9.114 18.721 1.00 0.00 106 GLY A C 10
ATOM 19569 O O . GLY A 1 106 ? 0.321 8.675 19.639 1.00 0.00 106 GLY A O 10
ATOM 19573 N N . ALA A 1 107 ? 1.697 8.333 17.895 1.00 0.00 107 ALA A N 10
ATOM 19574 C CA . ALA A 1 107 ? 1.740 6.885 18.070 1.00 0.00 107 ALA A CA 10
ATOM 19575 C C . ALA A 1 107 ? 2.925 6.503 18.949 1.00 0.00 107 ALA A C 10
ATOM 19576 O O . ALA A 1 107 ? 2.762 5.945 20.034 1.00 0.00 107 ALA A O 10
ATOM 19583 N N . VAL A 1 108 ? 4.120 6.814 18.474 1.00 0.00 108 VAL A N 10
ATOM 19584 C CA . VAL A 1 108 ? 5.323 6.629 19.264 1.00 0.00 108 VAL A CA 10
ATOM 19585 C C . VAL A 1 108 ? 5.892 7.990 19.633 1.00 0.00 108 VAL A C 10
ATOM 19586 O O . VAL A 1 108 ? 5.289 9.013 19.309 1.00 0.00 108 VAL A O 10
ATOM 19599 N N . GLN A 1 109 ? 7.033 7.996 20.322 1.00 0.00 109 GLN A N 10
ATOM 19600 C CA . GLN A 1 109 ? 7.696 9.238 20.727 1.00 0.00 109 GLN A CA 10
ATOM 19601 C C . GLN A 1 109 ? 6.831 10.016 21.729 1.00 0.00 109 GLN A C 10
ATOM 19602 O O . GLN A 1 109 ? 7.071 11.193 22.009 1.00 0.00 109 GLN A O 10
ATOM 19616 N N . LYS A 1 110 ? 5.821 9.341 22.269 1.00 0.00 110 LYS A N 10
ATOM 19617 C CA . LYS A 1 110 ? 4.951 9.931 23.275 1.00 0.00 110 LYS A CA 10
ATOM 19618 C C . LYS A 1 110 ? 5.704 10.084 24.588 1.00 0.00 110 LYS A C 10
ATOM 19619 O O . LYS A 1 110 ? 6.275 9.119 25.097 1.00 0.00 110 LYS A O 10
ATOM 19638 N N . LEU A 1 111 ? 5.703 11.293 25.126 1.00 0.00 111 LEU A N 10
ATOM 19639 C CA . LEU A 1 111 ? 6.391 11.571 26.379 1.00 0.00 111 LEU A CA 10
ATOM 19640 C C . LEU A 1 111 ? 5.436 11.447 27.560 1.00 0.00 111 LEU A C 10
ATOM 19641 O O . LEU A 1 111 ? 5.738 11.893 28.668 1.00 0.00 111 LEU A O 10
ATOM 19657 N N . GLU A 1 112 ? 4.282 10.846 27.313 1.00 0.00 112 GLU A N 10
ATOM 19658 C CA . GLU A 1 112 ? 3.322 10.578 28.370 1.00 0.00 112 GLU A CA 10
ATOM 19659 C C . GLU A 1 112 ? 3.840 9.462 29.268 1.00 0.00 112 GLU A C 10
ATOM 19660 O O . GLU A 1 112 ? 4.476 8.524 28.794 1.00 0.00 112 GLU A O 10
ATOM 19672 N N . HIS A 1 113 ? 3.541 9.560 30.553 1.00 0.00 113 HIS A N 10
ATOM 19673 C CA . HIS A 1 113 ? 4.130 8.680 31.559 1.00 0.00 113 HIS A CA 10
ATOM 19674 C C . HIS A 1 113 ? 3.680 7.231 31.373 1.00 0.00 113 HIS A C 10
ATOM 19675 O O . HIS A 1 113 ? 4.352 6.304 31.821 1.00 0.00 113 HIS A O 10
ATOM 19690 N N . HIS A 1 114 ? 2.544 7.042 30.714 1.00 0.00 114 HIS A N 10
ATOM 19691 C CA . HIS A 1 114 ? 2.028 5.702 30.458 1.00 0.00 114 HIS A CA 10
ATOM 19692 C C . HIS A 1 114 ? 2.860 5.017 29.372 1.00 0.00 114 HIS A C 10
ATOM 19693 O O . HIS A 1 114 ? 2.934 3.790 29.313 1.00 0.00 114 HIS A O 10
ATOM 19708 N N . HIS A 1 115 ? 3.501 5.816 28.531 1.00 0.00 115 HIS A N 10
ATOM 19709 C CA . HIS A 1 115 ? 4.266 5.289 27.413 1.00 0.00 115 HIS A CA 10
ATOM 19710 C C . HIS A 1 115 ? 5.760 5.346 27.713 1.00 0.00 115 HIS A C 10
ATOM 19711 O O . HIS A 1 115 ? 6.310 6.411 27.987 1.00 0.00 115 HIS A O 10
ATOM 19726 N N . HIS A 1 116 ? 6.412 4.201 27.646 1.00 0.00 116 HIS A N 10
ATOM 19727 C CA . HIS A 1 116 ? 7.840 4.118 27.917 1.00 0.00 116 HIS A CA 10
ATOM 19728 C C . HIS A 1 116 ? 8.621 4.171 26.613 1.00 0.00 116 HIS A C 10
ATOM 19729 O O . HIS A 1 116 ? 8.048 4.053 25.530 1.00 0.00 116 HIS A O 10
ATOM 19744 N N . HIS A 1 117 ? 9.928 4.350 26.712 1.00 0.00 117 HIS A N 10
ATOM 19745 C CA . HIS A 1 117 ? 10.775 4.378 25.529 1.00 0.00 117 HIS A CA 10
ATOM 19746 C C . HIS A 1 117 ? 11.238 2.970 25.187 1.00 0.00 117 HIS A C 10
ATOM 19747 O O . HIS A 1 117 ? 10.909 2.439 24.127 1.00 0.00 117 HIS A O 10
ATOM 19762 N N . HIS A 1 118 ? 11.991 2.363 26.092 1.00 0.00 118 HIS A N 10
ATOM 19763 C CA . HIS A 1 118 ? 12.428 0.988 25.913 1.00 0.00 118 HIS A CA 10
ATOM 19764 C C . HIS A 1 118 ? 12.041 0.161 27.129 1.00 0.00 118 HIS A C 10
ATOM 19765 O O . HIS A 1 118 ? 12.933 -0.188 27.928 1.00 0.00 118 HIS A O 10
ATOM 19781 N N . LYS A 1 1 ? -42.686 -6.783 -3.256 1.00 0.00 1 LYS A N 11
ATOM 19782 C CA . LYS A 1 1 ? -41.562 -5.874 -3.570 1.00 0.00 1 LYS A CA 11
ATOM 19783 C C . LYS A 1 1 ? -40.709 -5.644 -2.335 1.00 0.00 1 LYS A C 11
ATOM 19784 O O . LYS A 1 1 ? -41.202 -5.730 -1.209 1.00 0.00 1 LYS A O 11
ATOM 19805 N N . SER A 1 2 ? -39.430 -5.381 -2.543 1.00 0.00 2 SER A N 11
ATOM 19806 C CA . SER A 1 2 ? -38.519 -5.082 -1.451 1.00 0.00 2 SER A CA 11
ATOM 19807 C C . SER A 1 2 ? -37.475 -4.063 -1.898 1.00 0.00 2 SER A C 11
ATOM 19808 O O . SER A 1 2 ? -37.100 -4.018 -3.073 1.00 0.00 2 SER A O 11
ATOM 19816 N N . VAL A 1 3 ? -37.019 -3.241 -0.967 1.00 0.00 3 VAL A N 11
ATOM 19817 C CA . VAL A 1 3 ? -36.011 -2.235 -1.256 1.00 0.00 3 VAL A CA 11
ATOM 19818 C C . VAL A 1 3 ? -34.822 -2.392 -0.316 1.00 0.00 3 VAL A C 11
ATOM 19819 O O . VAL A 1 3 ? -34.924 -2.178 0.893 1.00 0.00 3 VAL A O 11
ATOM 19832 N N . GLN A 1 4 ? -33.698 -2.791 -0.878 1.00 0.00 4 GLN A N 11
ATOM 19833 C CA . GLN A 1 4 ? -32.509 -3.055 -0.087 1.00 0.00 4 GLN A CA 11
ATOM 19834 C C . GLN A 1 4 ? -31.492 -1.941 -0.257 1.00 0.00 4 GLN A C 11
ATOM 19835 O O . GLN A 1 4 ? -31.621 -1.104 -1.154 1.00 0.00 4 GLN A O 11
ATOM 19849 N N . GLU A 1 5 ? -30.480 -1.942 0.602 1.00 0.00 5 GLU A N 11
ATOM 19850 C CA . GLU A 1 5 ? -29.444 -0.918 0.569 1.00 0.00 5 GLU A CA 11
ATOM 19851 C C . GLU A 1 5 ? -28.709 -0.941 -0.768 1.00 0.00 5 GLU A C 11
ATOM 19852 O O . GLU A 1 5 ? -28.672 0.065 -1.476 1.00 0.00 5 GLU A O 11
ATOM 19864 N N . LYS A 1 6 ? -28.138 -2.098 -1.106 1.00 0.00 6 LYS A N 11
ATOM 19865 C CA . LYS A 1 6 ? -27.444 -2.291 -2.382 1.00 0.00 6 LYS A CA 11
ATOM 19866 C C . LYS A 1 6 ? -26.389 -1.207 -2.601 1.00 0.00 6 LYS A C 11
ATOM 19867 O O . LYS A 1 6 ? -26.345 -0.563 -3.651 1.00 0.00 6 LYS A O 11
ATOM 19886 N N . ARG A 1 7 ? -25.543 -1.013 -1.599 1.00 0.00 7 ARG A N 11
ATOM 19887 C CA . ARG A 1 7 ? -24.527 0.028 -1.642 1.00 0.00 7 ARG A CA 11
ATOM 19888 C C . ARG A 1 7 ? -23.267 -0.476 -2.342 1.00 0.00 7 ARG A C 11
ATOM 19889 O O . ARG A 1 7 ? -23.246 -1.579 -2.890 1.00 0.00 7 ARG A O 11
ATOM 19910 N N . ASN A 1 8 ? -22.222 0.339 -2.324 1.00 0.00 8 ASN A N 11
ATOM 19911 C CA . ASN A 1 8 ? -20.965 -0.003 -2.978 1.00 0.00 8 ASN A CA 11
ATOM 19912 C C . ASN A 1 8 ? -19.791 0.537 -2.172 1.00 0.00 8 ASN A C 11
ATOM 19913 O O . ASN A 1 8 ? -19.983 1.151 -1.123 1.00 0.00 8 ASN A O 11
ATOM 19924 N N . ASN A 1 9 ? -18.580 0.314 -2.661 1.00 0.00 9 ASN A N 11
ATOM 19925 C CA . ASN A 1 9 ? -17.385 0.771 -1.965 1.00 0.00 9 ASN A CA 11
ATOM 19926 C C . ASN A 1 9 ? -17.072 2.212 -2.341 1.00 0.00 9 ASN A C 11
ATOM 19927 O O . ASN A 1 9 ? -16.840 2.520 -3.510 1.00 0.00 9 ASN A O 11
ATOM 19938 N N . THR A 1 10 ? -17.085 3.093 -1.354 1.00 0.00 10 THR A N 11
ATOM 19939 C CA . THR A 1 10 ? -16.733 4.484 -1.578 1.00 0.00 10 THR A CA 11
ATOM 19940 C C . THR A 1 10 ? -15.471 4.846 -0.798 1.00 0.00 10 THR A C 11
ATOM 19941 O O . THR A 1 10 ? -15.376 4.590 0.403 1.00 0.00 10 THR A O 11
ATOM 19952 N N . ARG A 1 11 ? -14.491 5.397 -1.516 1.00 0.00 11 ARG A N 11
ATOM 19953 C CA . ARG A 1 11 ? -13.200 5.794 -0.943 1.00 0.00 11 ARG A CA 11
ATOM 19954 C C . ARG A 1 11 ? -12.436 4.597 -0.373 1.00 0.00 11 ARG A C 11
ATOM 19955 O O . ARG A 1 11 ? -11.427 4.768 0.306 1.00 0.00 11 ARG A O 11
ATOM 19976 N N . ALA A 1 12 ? -12.909 3.392 -0.668 1.00 0.00 12 ALA A N 11
ATOM 19977 C CA . ALA A 1 12 ? -12.263 2.180 -0.191 1.00 0.00 12 ALA A CA 11
ATOM 19978 C C . ALA A 1 12 ? -10.876 2.040 -0.801 1.00 0.00 12 ALA A C 11
ATOM 19979 O O . ALA A 1 12 ? -10.694 2.266 -2.002 1.00 0.00 12 ALA A O 11
ATOM 19986 N N . PHE A 1 13 ? -9.909 1.659 0.032 1.00 0.00 13 PHE A N 11
ATOM 19987 C CA . PHE A 1 13 ? -8.516 1.530 -0.390 1.00 0.00 13 PHE A CA 11
ATOM 19988 C C . PHE A 1 13 ? -8.401 0.638 -1.626 1.00 0.00 13 PHE A C 11
ATOM 19989 O O . PHE A 1 13 ? -7.562 0.869 -2.486 1.00 0.00 13 PHE A O 11
ATOM 20006 N N . LYS A 1 14 ? -9.280 -0.357 -1.717 1.00 0.00 14 LYS A N 11
ATOM 20007 C CA . LYS A 1 14 ? -9.297 -1.290 -2.844 1.00 0.00 14 LYS A CA 11
ATOM 20008 C C . LYS A 1 14 ? -9.463 -0.551 -4.174 1.00 0.00 14 LYS A C 11
ATOM 20009 O O . LYS A 1 14 ? -8.618 -0.648 -5.062 1.00 0.00 14 LYS A O 11
ATOM 20028 N N . THR A 1 15 ? -10.552 0.200 -4.287 1.00 0.00 15 THR A N 11
ATOM 20029 C CA . THR A 1 15 ? -10.892 0.893 -5.523 1.00 0.00 15 THR A CA 11
ATOM 20030 C C . THR A 1 15 ? -9.899 2.023 -5.816 1.00 0.00 15 THR A C 11
ATOM 20031 O O . THR A 1 15 ? -9.575 2.311 -6.973 1.00 0.00 15 THR A O 11
ATOM 20042 N N . VAL A 1 16 ? -9.401 2.648 -4.764 1.00 0.00 16 VAL A N 11
ATOM 20043 C CA . VAL A 1 16 ? -8.474 3.754 -4.914 1.00 0.00 16 VAL A CA 11
ATOM 20044 C C . VAL A 1 16 ? -7.088 3.257 -5.315 1.00 0.00 16 VAL A C 11
ATOM 20045 O O . VAL A 1 16 ? -6.439 3.843 -6.182 1.00 0.00 16 VAL A O 11
ATOM 20058 N N . ALA A 1 17 ? -6.650 2.164 -4.700 1.00 0.00 17 ALA A N 11
ATOM 20059 C CA . ALA A 1 17 ? -5.395 1.522 -5.084 1.00 0.00 17 ALA A CA 11
ATOM 20060 C C . ALA A 1 17 ? -5.449 1.075 -6.540 1.00 0.00 17 ALA A C 11
ATOM 20061 O O . ALA A 1 17 ? -4.450 1.130 -7.251 1.00 0.00 17 ALA A O 11
ATOM 20068 N N . LYS A 1 18 ? -6.629 0.639 -6.976 1.00 0.00 18 LYS A N 11
ATOM 20069 C CA . LYS A 1 18 ? -6.856 0.298 -8.378 1.00 0.00 18 LYS A CA 11
ATOM 20070 C C . LYS A 1 18 ? -6.531 1.486 -9.279 1.00 0.00 18 LYS A C 11
ATOM 20071 O O . LYS A 1 18 ? -5.842 1.344 -10.290 1.00 0.00 18 LYS A O 11
ATOM 20090 N N . SER A 1 19 ? -7.031 2.656 -8.900 1.00 0.00 19 SER A N 11
ATOM 20091 C CA . SER A 1 19 ? -6.801 3.876 -9.664 1.00 0.00 19 SER A CA 11
ATOM 20092 C C . SER A 1 19 ? -5.313 4.228 -9.678 1.00 0.00 19 SER A C 11
ATOM 20093 O O . SER A 1 19 ? -4.773 4.671 -10.694 1.00 0.00 19 SER A O 11
ATOM 20101 N N . TRP A 1 20 ? -4.661 4.014 -8.543 1.00 0.00 20 TRP A N 11
ATOM 20102 C CA . TRP A 1 20 ? -3.226 4.249 -8.400 1.00 0.00 20 TRP A CA 11
ATOM 20103 C C . TRP A 1 20 ? -2.437 3.295 -9.299 1.00 0.00 20 TRP A C 11
ATOM 20104 O O . TRP A 1 20 ? -1.538 3.711 -10.036 1.00 0.00 20 TRP A O 11
ATOM 20125 N N . PHE A 1 21 ? -2.802 2.019 -9.239 1.00 0.00 21 PHE A N 11
ATOM 20126 C CA . PHE A 1 21 ? -2.154 0.972 -10.022 1.00 0.00 21 PHE A CA 11
ATOM 20127 C C . PHE A 1 21 ? -2.365 1.197 -11.518 1.00 0.00 21 PHE A C 11
ATOM 20128 O O . PHE A 1 21 ? -1.467 0.963 -12.325 1.00 0.00 21 PHE A O 11
ATOM 20145 N N . ALA A 1 22 ? -3.553 1.663 -11.877 1.00 0.00 22 ALA A N 11
ATOM 20146 C CA . ALA A 1 22 ? -3.878 1.937 -13.268 1.00 0.00 22 ALA A CA 11
ATOM 20147 C C . ALA A 1 22 ? -3.106 3.149 -13.778 1.00 0.00 22 ALA A C 11
ATOM 20148 O O . ALA A 1 22 ? -2.697 3.195 -14.935 1.00 0.00 22 ALA A O 11
ATOM 20155 N N . THR A 1 23 ? -2.897 4.121 -12.903 1.00 0.00 23 THR A N 11
ATOM 20156 C CA . THR A 1 23 ? -2.190 5.340 -13.268 1.00 0.00 23 THR A CA 11
ATOM 20157 C C . THR A 1 23 ? -0.689 5.088 -13.424 1.00 0.00 23 THR A C 11
ATOM 20158 O O . THR A 1 23 ? -0.045 5.639 -14.321 1.00 0.00 23 THR A O 11
ATOM 20169 N N . LYS A 1 24 ? -0.136 4.246 -12.564 1.00 0.00 24 LYS A N 11
ATOM 20170 C CA . LYS A 1 24 ? 1.287 3.960 -12.606 1.00 0.00 24 LYS A CA 11
ATOM 20171 C C . LYS A 1 24 ? 1.615 2.868 -13.608 1.00 0.00 24 LYS A C 11
ATOM 20172 O O . LYS A 1 24 ? 1.043 1.782 -13.578 1.00 0.00 24 LYS A O 11
ATOM 20191 N N . THR A 1 25 ? 2.537 3.181 -14.499 1.00 0.00 25 THR A N 11
ATOM 20192 C CA . THR A 1 25 ? 3.015 2.236 -15.491 1.00 0.00 25 THR A CA 11
ATOM 20193 C C . THR A 1 25 ? 4.518 2.394 -15.680 1.00 0.00 25 THR A C 11
ATOM 20194 O O . THR A 1 25 ? 5.087 1.956 -16.677 1.00 0.00 25 THR A O 11
ATOM 20205 N N . THR A 1 26 ? 5.156 3.024 -14.699 1.00 0.00 26 THR A N 11
ATOM 20206 C CA . THR A 1 26 ? 6.591 3.244 -14.731 1.00 0.00 26 THR A CA 11
ATOM 20207 C C . THR A 1 26 ? 7.343 1.979 -14.332 1.00 0.00 26 THR A C 11
ATOM 20208 O O . THR A 1 26 ? 8.533 1.828 -14.613 1.00 0.00 26 THR A O 11
ATOM 20219 N N . TRP A 1 27 ? 6.641 1.082 -13.654 1.00 0.00 27 TRP A N 11
ATOM 20220 C CA . TRP A 1 27 ? 7.188 -0.217 -13.311 1.00 0.00 27 TRP A CA 11
ATOM 20221 C C . TRP A 1 27 ? 6.890 -1.208 -14.429 1.00 0.00 27 TRP A C 11
ATOM 20222 O O . TRP A 1 27 ? 6.044 -0.950 -15.287 1.00 0.00 27 TRP A O 11
ATOM 20243 N N . SER A 1 28 ? 7.585 -2.332 -14.426 1.00 0.00 28 SER A N 11
ATOM 20244 C CA . SER A 1 28 ? 7.361 -3.361 -15.423 1.00 0.00 28 SER A CA 11
ATOM 20245 C C . SER A 1 28 ? 6.151 -4.213 -15.050 1.00 0.00 28 SER A C 11
ATOM 20246 O O . SER A 1 28 ? 5.796 -4.308 -13.875 1.00 0.00 28 SER A O 11
ATOM 20254 N N . GLU A 1 29 ? 5.521 -4.816 -16.055 1.00 0.00 29 GLU A N 11
ATOM 20255 C CA . GLU A 1 29 ? 4.343 -5.659 -15.854 1.00 0.00 29 GLU A CA 11
ATOM 20256 C C . GLU A 1 29 ? 4.606 -6.737 -14.805 1.00 0.00 29 GLU A C 11
ATOM 20257 O O . GLU A 1 29 ? 3.798 -6.954 -13.899 1.00 0.00 29 GLU A O 11
ATOM 20269 N N . ASP A 1 30 ? 5.752 -7.394 -14.930 1.00 0.00 30 ASP A N 11
ATOM 20270 C CA . ASP A 1 30 ? 6.133 -8.464 -14.013 1.00 0.00 30 ASP A CA 11
ATOM 20271 C C . ASP A 1 30 ? 6.269 -7.937 -12.595 1.00 0.00 30 ASP A C 11
ATOM 20272 O O . ASP A 1 30 ? 5.837 -8.580 -11.634 1.00 0.00 30 ASP A O 11
ATOM 20281 N N . TYR A 1 31 ? 6.859 -6.759 -12.465 1.00 0.00 31 TYR A N 11
ATOM 20282 C CA . TYR A 1 31 ? 7.071 -6.166 -11.159 1.00 0.00 31 TYR A CA 11
ATOM 20283 C C . TYR A 1 31 ? 5.754 -5.659 -10.591 1.00 0.00 31 TYR A C 11
ATOM 20284 O O . TYR A 1 31 ? 5.461 -5.872 -9.419 1.00 0.00 31 TYR A O 11
ATOM 20302 N N . GLN A 1 32 ? 4.953 -5.009 -11.430 1.00 0.00 32 GLN A N 11
ATOM 20303 C CA . GLN A 1 32 ? 3.668 -4.477 -10.996 1.00 0.00 32 GLN A CA 11
ATOM 20304 C C . GLN A 1 32 ? 2.742 -5.587 -10.528 1.00 0.00 32 GLN A C 11
ATOM 20305 O O . GLN A 1 32 ? 2.015 -5.416 -9.551 1.00 0.00 32 GLN A O 11
ATOM 20319 N N . ARG A 1 33 ? 2.768 -6.725 -11.214 1.00 0.00 33 ARG A N 11
ATOM 20320 C CA . ARG A 1 33 ? 1.971 -7.867 -10.793 1.00 0.00 33 ARG A CA 11
ATOM 20321 C C . ARG A 1 33 ? 2.442 -8.344 -9.425 1.00 0.00 33 ARG A C 11
ATOM 20322 O O . ARG A 1 33 ? 1.636 -8.618 -8.539 1.00 0.00 33 ARG A O 11
ATOM 20343 N N . SER A 1 34 ? 3.759 -8.415 -9.262 1.00 0.00 34 SER A N 11
ATOM 20344 C CA . SER A 1 34 ? 4.356 -8.818 -7.995 1.00 0.00 34 SER A CA 11
ATOM 20345 C C . SER A 1 34 ? 3.970 -7.840 -6.888 1.00 0.00 34 SER A C 11
ATOM 20346 O O . SER A 1 34 ? 3.720 -8.239 -5.753 1.00 0.00 34 SER A O 11
ATOM 20354 N N . VAL A 1 35 ? 3.917 -6.557 -7.235 1.00 0.00 35 VAL A N 11
ATOM 20355 C CA . VAL A 1 35 ? 3.482 -5.524 -6.303 1.00 0.00 35 VAL A CA 11
ATOM 20356 C C . VAL A 1 35 ? 2.008 -5.703 -5.955 1.00 0.00 35 VAL A C 11
ATOM 20357 O O . VAL A 1 35 ? 1.651 -5.825 -4.786 1.00 0.00 35 VAL A O 11
ATOM 20370 N N . TRP A 1 36 ? 1.172 -5.749 -6.984 1.00 0.00 36 TRP A N 11
ATOM 20371 C CA . TRP A 1 36 ? -0.275 -5.833 -6.819 1.00 0.00 36 TRP A CA 11
ATOM 20372 C C . TRP A 1 36 ? -0.675 -7.065 -6.007 1.00 0.00 36 TRP A C 11
ATOM 20373 O O . TRP A 1 36 ? -1.392 -6.947 -5.011 1.00 0.00 36 TRP A O 11
ATOM 20394 N N . THR A 1 37 ? -0.189 -8.235 -6.412 1.00 0.00 37 THR A N 11
ATOM 20395 C CA . THR A 1 37 ? -0.496 -9.475 -5.709 1.00 0.00 37 THR A CA 11
ATOM 20396 C C . THR A 1 37 ? 0.003 -9.426 -4.259 1.00 0.00 37 THR A C 11
ATOM 20397 O O . THR A 1 37 ? -0.680 -9.885 -3.338 1.00 0.00 37 THR A O 11
ATOM 20408 N N . ARG A 1 38 ? 1.186 -8.849 -4.054 1.00 0.00 38 ARG A N 11
ATOM 20409 C CA . ARG A 1 38 ? 1.746 -8.714 -2.713 1.00 0.00 38 ARG A CA 11
ATOM 20410 C C . ARG A 1 38 ? 0.901 -7.760 -1.876 1.00 0.00 38 ARG A C 11
ATOM 20411 O O . ARG A 1 38 ? 0.657 -8.009 -0.692 1.00 0.00 38 ARG A O 11
ATOM 20432 N N . LEU A 1 39 ? 0.436 -6.684 -2.500 1.00 0.00 39 LEU A N 11
ATOM 20433 C CA . LEU A 1 39 ? -0.441 -5.735 -1.831 1.00 0.00 39 LEU A CA 11
ATOM 20434 C C . LEU A 1 39 ? -1.743 -6.413 -1.431 1.00 0.00 39 LEU A C 11
ATOM 20435 O O . LEU A 1 39 ? -2.190 -6.279 -0.295 1.00 0.00 39 LEU A O 11
ATOM 20451 N N . GLU A 1 40 ? -2.334 -7.164 -2.359 1.00 0.00 40 GLU A N 11
ATOM 20452 C CA . GLU A 1 40 ? -3.576 -7.890 -2.089 1.00 0.00 40 GLU A CA 11
ATOM 20453 C C . GLU A 1 40 ? -3.403 -8.869 -0.930 1.00 0.00 40 GLU A C 11
ATOM 20454 O O . GLU A 1 40 ? -4.351 -9.150 -0.198 1.00 0.00 40 GLU A O 11
ATOM 20466 N N . THR A 1 41 ? -2.191 -9.378 -0.773 1.00 0.00 41 THR A N 11
ATOM 20467 C CA . THR A 1 41 ? -1.917 -10.408 0.214 1.00 0.00 41 THR A CA 11
ATOM 20468 C C . THR A 1 41 ? -1.695 -9.827 1.612 1.00 0.00 41 THR A C 11
ATOM 20469 O O . THR A 1 41 ? -2.361 -10.229 2.564 1.00 0.00 41 THR A O 11
ATOM 20480 N N . TYR A 1 42 ? -0.774 -8.878 1.738 1.00 0.00 42 TYR A N 11
ATOM 20481 C CA . TYR A 1 42 ? -0.355 -8.411 3.060 1.00 0.00 42 TYR A CA 11
ATOM 20482 C C . TYR A 1 42 ? -0.981 -7.072 3.451 1.00 0.00 42 TYR A C 11
ATOM 20483 O O . TYR A 1 42 ? -1.143 -6.786 4.635 1.00 0.00 42 TYR A O 11
ATOM 20501 N N . LEU A 1 43 ? -1.336 -6.259 2.468 1.00 0.00 43 LEU A N 11
ATOM 20502 C CA . LEU A 1 43 ? -1.736 -4.882 2.740 1.00 0.00 43 LEU A CA 11
ATOM 20503 C C . LEU A 1 43 ? -3.250 -4.692 2.631 1.00 0.00 43 LEU A C 11
ATOM 20504 O O . LEU A 1 43 ? -3.905 -4.251 3.577 1.00 0.00 43 LEU A O 11
ATOM 20520 N N . PHE A 1 44 ? -3.796 -5.048 1.476 1.00 0.00 44 PHE A N 11
ATOM 20521 C CA . PHE A 1 44 ? -5.214 -4.835 1.166 1.00 0.00 44 PHE A CA 11
ATOM 20522 C C . PHE A 1 44 ? -6.194 -5.448 2.187 1.00 0.00 44 PHE A C 11
ATOM 20523 O O . PHE A 1 44 ? -7.162 -4.792 2.553 1.00 0.00 44 PHE A O 11
ATOM 20540 N N . PRO A 1 45 ? -5.985 -6.692 2.671 1.00 0.00 45 PRO A N 11
ATOM 20541 C CA . PRO A 1 45 ? -6.998 -7.395 3.478 1.00 0.00 45 PRO A CA 11
ATOM 20542 C C . PRO A 1 45 ? -7.289 -6.734 4.826 1.00 0.00 45 PRO A C 11
ATOM 20543 O O . PRO A 1 45 ? -8.275 -7.069 5.480 1.00 0.00 45 PRO A O 11
ATOM 20554 N N . ASP A 1 46 ? -6.441 -5.802 5.238 1.00 0.00 46 ASP A N 11
ATOM 20555 C CA . ASP A 1 46 ? -6.590 -5.176 6.547 1.00 0.00 46 ASP A CA 11
ATOM 20556 C C . ASP A 1 46 ? -7.048 -3.720 6.441 1.00 0.00 46 ASP A C 11
ATOM 20557 O O . ASP A 1 46 ? -7.537 -3.149 7.416 1.00 0.00 46 ASP A O 11
ATOM 20566 N N . ILE A 1 47 ? -6.899 -3.118 5.266 1.00 0.00 47 ILE A N 11
ATOM 20567 C CA . ILE A 1 47 ? -7.287 -1.718 5.080 1.00 0.00 47 ILE A CA 11
ATOM 20568 C C . ILE A 1 47 ? -8.294 -1.546 3.946 1.00 0.00 47 ILE A C 11
ATOM 20569 O O . ILE A 1 47 ? -9.005 -0.544 3.885 1.00 0.00 47 ILE A O 11
ATOM 20585 N N . GLY A 1 48 ? -8.357 -2.521 3.053 1.00 0.00 48 GLY A N 11
ATOM 20586 C CA . GLY A 1 48 ? -9.283 -2.445 1.940 1.00 0.00 48 GLY A CA 11
ATOM 20587 C C . GLY A 1 48 ? -10.712 -2.646 2.385 1.00 0.00 48 GLY A C 11
ATOM 20588 O O . GLY A 1 48 ? -11.644 -2.117 1.780 1.00 0.00 48 GLY A O 11
ATOM 20592 N N . ASN A 1 49 ? -10.877 -3.408 3.454 1.00 0.00 49 ASN A N 11
ATOM 20593 C CA . ASN A 1 49 ? -12.190 -3.652 4.037 1.00 0.00 49 ASN A CA 11
ATOM 20594 C C . ASN A 1 49 ? -12.489 -2.594 5.092 1.00 0.00 49 ASN A C 11
ATOM 20595 O O . ASN A 1 49 ? -13.525 -2.625 5.757 1.00 0.00 49 ASN A O 11
ATOM 20606 N N . LYS A 1 50 ? -11.568 -1.650 5.224 1.00 0.00 50 LYS A N 11
ATOM 20607 C CA . LYS A 1 50 ? -11.708 -0.568 6.179 1.00 0.00 50 LYS A CA 11
ATOM 20608 C C . LYS A 1 50 ? -12.318 0.637 5.469 1.00 0.00 50 LYS A C 11
ATOM 20609 O O . LYS A 1 50 ? -12.471 0.629 4.248 1.00 0.00 50 LYS A O 11
ATOM 20628 N N . ASP A 1 51 ? -12.661 1.668 6.223 1.00 0.00 51 ASP A N 11
ATOM 20629 C CA . ASP A 1 51 ? -13.355 2.818 5.655 1.00 0.00 51 ASP A CA 11
ATOM 20630 C C . ASP A 1 51 ? -12.375 3.890 5.186 1.00 0.00 51 ASP A C 11
ATOM 20631 O O . ASP A 1 51 ? -12.790 4.967 4.762 1.00 0.00 51 ASP A O 11
ATOM 20640 N N . ILE A 1 52 ? -11.080 3.583 5.292 1.00 0.00 52 ILE A N 11
ATOM 20641 C CA . ILE A 1 52 ? -9.992 4.455 4.817 1.00 0.00 52 ILE A CA 11
ATOM 20642 C C . ILE A 1 52 ? -9.835 5.742 5.650 1.00 0.00 52 ILE A C 11
ATOM 20643 O O . ILE A 1 52 ? -8.719 6.109 6.008 1.00 0.00 52 ILE A O 11
ATOM 20659 N N . ALA A 1 53 ? -10.938 6.405 5.978 1.00 0.00 53 ALA A N 11
ATOM 20660 C CA . ALA A 1 53 ? -10.889 7.661 6.723 1.00 0.00 53 ALA A CA 11
ATOM 20661 C C . ALA A 1 53 ? -10.282 7.462 8.108 1.00 0.00 53 ALA A C 11
ATOM 20662 O O . ALA A 1 53 ? -9.620 8.351 8.646 1.00 0.00 53 ALA A O 11
ATOM 20669 N N . GLU A 1 54 ? -10.497 6.283 8.674 1.00 0.00 54 GLU A N 11
ATOM 20670 C CA . GLU A 1 54 ? -9.992 5.975 10.003 1.00 0.00 54 GLU A CA 11
ATOM 20671 C C . GLU A 1 54 ? -8.648 5.255 9.932 1.00 0.00 54 GLU A C 11
ATOM 20672 O O . GLU A 1 54 ? -8.178 4.706 10.927 1.00 0.00 54 GLU A O 11
ATOM 20684 N N . LEU A 1 55 ? -8.028 5.260 8.757 1.00 0.00 55 LEU A N 11
ATOM 20685 C CA . LEU A 1 55 ? -6.705 4.674 8.607 1.00 0.00 55 LEU A CA 11
ATOM 20686 C C . LEU A 1 55 ? -5.642 5.672 9.040 1.00 0.00 55 LEU A C 11
ATOM 20687 O O . LEU A 1 55 ? -5.106 6.428 8.228 1.00 0.00 55 LEU A O 11
ATOM 20703 N N . ASP A 1 56 ? -5.382 5.708 10.335 1.00 0.00 56 ASP A N 11
ATOM 20704 C CA . ASP A 1 56 ? -4.364 6.587 10.877 1.00 0.00 56 ASP A CA 11
ATOM 20705 C C . ASP A 1 56 ? -3.030 5.856 10.947 1.00 0.00 56 ASP A C 11
ATOM 20706 O O . ASP A 1 56 ? -2.914 4.719 10.482 1.00 0.00 56 ASP A O 11
ATOM 20715 N N . THR A 1 57 ? -2.038 6.509 11.540 1.00 0.00 57 THR A N 11
ATOM 20716 C CA . THR A 1 57 ? -0.697 5.957 11.652 1.00 0.00 57 THR A CA 11
ATOM 20717 C C . THR A 1 57 ? -0.715 4.545 12.240 1.00 0.00 57 THR A C 11
ATOM 20718 O O . THR A 1 57 ? -0.074 3.636 11.716 1.00 0.00 57 THR A O 11
ATOM 20729 N N . GLY A 1 58 ? -1.490 4.361 13.304 1.00 0.00 58 GLY A N 11
ATOM 20730 C CA . GLY A 1 58 ? -1.515 3.085 13.990 1.00 0.00 58 GLY A CA 11
ATOM 20731 C C . GLY A 1 58 ? -2.212 2.000 13.192 1.00 0.00 58 GLY A C 11
ATOM 20732 O O . GLY A 1 58 ? -1.733 0.866 13.126 1.00 0.00 58 GLY A O 11
ATOM 20736 N N . ASP A 1 59 ? -3.326 2.346 12.555 1.00 0.00 59 ASP A N 11
ATOM 20737 C CA . ASP A 1 59 ? -4.131 1.355 11.848 1.00 0.00 59 ASP A CA 11
ATOM 20738 C C . ASP A 1 59 ? -3.434 0.914 10.565 1.00 0.00 59 ASP A C 11
ATOM 20739 O O . ASP A 1 59 ? -3.649 -0.194 10.074 1.00 0.00 59 ASP A O 11
ATOM 20748 N N . LEU A 1 60 ? -2.589 1.783 10.033 1.00 0.00 60 LEU A N 11
ATOM 20749 C CA . LEU A 1 60 ? -1.768 1.443 8.878 1.00 0.00 60 LEU A CA 11
ATOM 20750 C C . LEU A 1 60 ? -0.536 0.658 9.320 1.00 0.00 60 LEU A C 11
ATOM 20751 O O . LEU A 1 60 ? -0.026 -0.206 8.594 1.00 0.00 60 LEU A O 11
ATOM 20767 N N . LEU A 1 61 ? -0.064 0.945 10.526 1.00 0.00 61 LEU A N 11
ATOM 20768 C CA . LEU A 1 61 ? 1.032 0.183 11.095 1.00 0.00 61 LEU A CA 11
ATOM 20769 C C . LEU A 1 61 ? 0.617 -1.257 11.336 1.00 0.00 61 LEU A C 11
ATOM 20770 O O . LEU A 1 61 ? 1.465 -2.130 11.393 1.00 0.00 61 LEU A O 11
ATOM 20786 N N . VAL A 1 62 ? -0.685 -1.498 11.489 1.00 0.00 62 VAL A N 11
ATOM 20787 C CA . VAL A 1 62 ? -1.192 -2.860 11.674 1.00 0.00 62 VAL A CA 11
ATOM 20788 C C . VAL A 1 62 ? -0.695 -3.798 10.559 1.00 0.00 62 VAL A C 11
ATOM 20789 O O . VAL A 1 62 ? 0.017 -4.757 10.849 1.00 0.00 62 VAL A O 11
ATOM 20802 N N . PRO A 1 63 ? -1.039 -3.552 9.273 1.00 0.00 63 PRO A N 11
ATOM 20803 C CA . PRO A 1 63 ? -0.507 -4.357 8.168 1.00 0.00 63 PRO A CA 11
ATOM 20804 C C . PRO A 1 63 ? 1.020 -4.276 8.061 1.00 0.00 63 PRO A C 11
ATOM 20805 O O . PRO A 1 63 ? 1.674 -5.258 7.705 1.00 0.00 63 PRO A O 11
ATOM 20816 N N . ILE A 1 64 ? 1.596 -3.115 8.383 1.00 0.00 64 ILE A N 11
ATOM 20817 C CA . ILE A 1 64 ? 3.052 -2.964 8.335 1.00 0.00 64 ILE A CA 11
ATOM 20818 C C . ILE A 1 64 ? 3.745 -3.872 9.361 1.00 0.00 64 ILE A C 11
ATOM 20819 O O . ILE A 1 64 ? 4.651 -4.631 9.015 1.00 0.00 64 ILE A O 11
ATOM 20835 N N . LYS A 1 65 ? 3.306 -3.804 10.617 1.00 0.00 65 LYS A N 11
ATOM 20836 C CA . LYS A 1 65 ? 3.896 -4.613 11.684 1.00 0.00 65 LYS A CA 11
ATOM 20837 C C . LYS A 1 65 ? 3.511 -6.078 11.508 1.00 0.00 65 LYS A C 11
ATOM 20838 O O . LYS A 1 65 ? 4.158 -6.976 12.044 1.00 0.00 65 LYS A O 11
ATOM 20857 N N . LYS A 1 66 ? 2.448 -6.305 10.753 1.00 0.00 66 LYS A N 11
ATOM 20858 C CA . LYS A 1 66 ? 2.035 -7.644 10.372 1.00 0.00 66 LYS A CA 11
ATOM 20859 C C . LYS A 1 66 ? 3.125 -8.301 9.527 1.00 0.00 66 LYS A C 11
ATOM 20860 O O . LYS A 1 66 ? 3.445 -9.475 9.705 1.00 0.00 66 LYS A O 11
ATOM 20879 N N . ILE A 1 67 ? 3.712 -7.524 8.625 1.00 0.00 67 ILE A N 11
ATOM 20880 C CA . ILE A 1 67 ? 4.823 -8.005 7.813 1.00 0.00 67 ILE A CA 11
ATOM 20881 C C . ILE A 1 67 ? 6.117 -8.000 8.631 1.00 0.00 67 ILE A C 11
ATOM 20882 O O . ILE A 1 67 ? 6.999 -8.839 8.431 1.00 0.00 67 ILE A O 11
ATOM 20898 N N . GLU A 1 68 ? 6.214 -7.053 9.561 1.00 0.00 68 GLU A N 11
ATOM 20899 C CA . GLU A 1 68 ? 7.326 -7.011 10.506 1.00 0.00 68 GLU A CA 11
ATOM 20900 C C . GLU A 1 68 ? 7.402 -8.323 11.283 1.00 0.00 68 GLU A C 11
ATOM 20901 O O . GLU A 1 68 ? 8.465 -8.934 11.406 1.00 0.00 68 GLU A O 11
ATOM 20913 N N . LYS A 1 69 ? 6.252 -8.760 11.789 1.00 0.00 69 LYS A N 11
ATOM 20914 C CA . LYS A 1 69 ? 6.164 -9.990 12.561 1.00 0.00 69 LYS A CA 11
ATOM 20915 C C . LYS A 1 69 ? 6.360 -11.209 11.657 1.00 0.00 69 LYS A C 11
ATOM 20916 O O . LYS A 1 69 ? 6.657 -12.306 12.131 1.00 0.00 69 LYS A O 11
ATOM 20935 N N . LEU A 1 70 ? 6.203 -11.003 10.354 1.00 0.00 70 LEU A N 11
ATOM 20936 C CA . LEU A 1 70 ? 6.429 -12.057 9.374 1.00 0.00 70 LEU A CA 11
ATOM 20937 C C . LEU A 1 70 ? 7.926 -12.330 9.244 1.00 0.00 70 LEU A C 11
ATOM 20938 O O . LEU A 1 70 ? 8.344 -13.400 8.801 1.00 0.00 70 LEU A O 11
ATOM 20954 N N . GLY A 1 71 ? 8.727 -11.347 9.643 1.00 0.00 71 GLY A N 11
ATOM 20955 C CA . GLY A 1 71 ? 10.167 -11.492 9.600 1.00 0.00 71 GLY A CA 11
ATOM 20956 C C . GLY A 1 71 ? 10.774 -10.775 8.417 1.00 0.00 71 GLY A C 11
ATOM 20957 O O . GLY A 1 71 ? 11.971 -10.899 8.148 1.00 0.00 71 GLY A O 11
ATOM 20961 N N . TYR A 1 72 ? 9.954 -10.014 7.711 1.00 0.00 72 TYR A N 11
ATOM 20962 C CA . TYR A 1 72 ? 10.403 -9.327 6.509 1.00 0.00 72 TYR A CA 11
ATOM 20963 C C . TYR A 1 72 ? 10.279 -7.816 6.655 1.00 0.00 72 TYR A C 11
ATOM 20964 O O . TYR A 1 72 ? 9.242 -7.232 6.343 1.00 0.00 72 TYR A O 11
ATOM 20982 N N . LEU A 1 73 ? 11.344 -7.185 7.124 1.00 0.00 73 LEU A N 11
ATOM 20983 C CA . LEU A 1 73 ? 11.342 -5.745 7.335 1.00 0.00 73 LEU A CA 11
ATOM 20984 C C . LEU A 1 73 ? 11.480 -5.004 6.013 1.00 0.00 73 LEU A C 11
ATOM 20985 O O . LEU A 1 73 ? 10.867 -3.956 5.817 1.00 0.00 73 LEU A O 11
ATOM 21001 N N . GLU A 1 74 ? 12.275 -5.556 5.103 1.00 0.00 74 GLU A N 11
ATOM 21002 C CA . GLU A 1 74 ? 12.428 -4.962 3.783 1.00 0.00 74 GLU A CA 11
ATOM 21003 C C . GLU A 1 74 ? 11.099 -4.994 3.042 1.00 0.00 74 GLU A C 11
ATOM 21004 O O . GLU A 1 74 ? 10.690 -4.004 2.439 1.00 0.00 74 GLU A O 11
ATOM 21016 N N . ILE A 1 75 ? 10.425 -6.137 3.103 1.00 0.00 75 ILE A N 11
ATOM 21017 C CA . ILE A 1 75 ? 9.122 -6.288 2.474 1.00 0.00 75 ILE A CA 11
ATOM 21018 C C . ILE A 1 75 ? 8.134 -5.294 3.072 1.00 0.00 75 ILE A C 11
ATOM 21019 O O . ILE A 1 75 ? 7.385 -4.647 2.346 1.00 0.00 75 ILE A O 11
ATOM 21035 N N . ALA A 1 76 ? 8.163 -5.157 4.396 1.00 0.00 76 ALA A N 11
ATOM 21036 C CA . ALA A 1 76 ? 7.312 -4.195 5.087 1.00 0.00 76 ALA A CA 11
ATOM 21037 C C . ALA A 1 76 ? 7.572 -2.780 4.579 1.00 0.00 76 ALA A C 11
ATOM 21038 O O . ALA A 1 76 ? 6.638 -2.028 4.306 1.00 0.00 76 ALA A O 11
ATOM 21045 N N . MET A 1 77 ? 8.847 -2.427 4.443 1.00 0.00 77 MET A N 11
ATOM 21046 C CA . MET A 1 77 ? 9.223 -1.111 3.936 1.00 0.00 77 MET A CA 11
ATOM 21047 C C . MET A 1 77 ? 8.772 -0.936 2.488 1.00 0.00 77 MET A C 11
ATOM 21048 O O . MET A 1 77 ? 8.218 0.103 2.127 1.00 0.00 77 MET A O 11
ATOM 21062 N N . ARG A 1 78 ? 9.004 -1.958 1.669 1.00 0.00 78 ARG A N 11
ATOM 21063 C CA . ARG A 1 78 ? 8.610 -1.921 0.265 1.00 0.00 78 ARG A CA 11
ATOM 21064 C C . ARG A 1 78 ? 7.100 -1.766 0.130 1.00 0.00 78 ARG A C 11
ATOM 21065 O O . ARG A 1 78 ? 6.624 -0.893 -0.595 1.00 0.00 78 ARG A O 11
ATOM 21086 N N . VAL A 1 79 ? 6.354 -2.610 0.839 1.00 0.00 79 VAL A N 11
ATOM 21087 C CA . VAL A 1 79 ? 4.897 -2.566 0.802 1.00 0.00 79 VAL A CA 11
ATOM 21088 C C . VAL A 1 79 ? 4.389 -1.218 1.301 1.00 0.00 79 VAL A C 11
ATOM 21089 O O . VAL A 1 79 ? 3.473 -0.632 0.716 1.00 0.00 79 VAL A O 11
ATOM 21102 N N . LYS A 1 80 ? 5.002 -0.718 2.369 1.00 0.00 80 LYS A N 11
ATOM 21103 C CA . LYS A 1 80 ? 4.626 0.575 2.912 1.00 0.00 80 LYS A CA 11
ATOM 21104 C C . LYS A 1 80 ? 4.878 1.670 1.888 1.00 0.00 80 LYS A C 11
ATOM 21105 O O . LYS A 1 80 ? 4.088 2.592 1.766 1.00 0.00 80 LYS A O 11
ATOM 21124 N N . GLN A 1 81 ? 5.986 1.567 1.163 1.00 0.00 81 GLN A N 11
ATOM 21125 C CA . GLN A 1 81 ? 6.347 2.573 0.167 1.00 0.00 81 GLN A CA 11
ATOM 21126 C C . GLN A 1 81 ? 5.286 2.673 -0.931 1.00 0.00 81 GLN A C 11
ATOM 21127 O O . GLN A 1 81 ? 4.860 3.779 -1.280 1.00 0.00 81 GLN A O 11
ATOM 21141 N N . TYR A 1 82 ? 4.863 1.532 -1.473 1.00 0.00 82 TYR A N 11
ATOM 21142 C CA . TYR A 1 82 ? 3.755 1.511 -2.427 1.00 0.00 82 TYR A CA 11
ATOM 21143 C C . TYR A 1 82 ? 2.540 2.204 -1.818 1.00 0.00 82 TYR A C 11
ATOM 21144 O O . TYR A 1 82 ? 1.961 3.118 -2.409 1.00 0.00 82 TYR A O 11
ATOM 21162 N N . ALA A 1 83 ? 2.183 1.772 -0.613 1.00 0.00 83 ALA A N 11
ATOM 21163 C CA . ALA A 1 83 ? 1.026 2.304 0.094 1.00 0.00 83 ALA A CA 11
ATOM 21164 C C . ALA A 1 83 ? 1.169 3.797 0.373 1.00 0.00 83 ALA A C 11
ATOM 21165 O O . ALA A 1 83 ? 0.201 4.537 0.281 1.00 0.00 83 ALA A O 11
ATOM 21172 N N . THR A 1 84 ? 2.381 4.233 0.701 1.00 0.00 84 THR A N 11
ATOM 21173 C CA . THR A 1 84 ? 2.640 5.636 1.010 1.00 0.00 84 THR A CA 11
ATOM 21174 C C . THR A 1 84 ? 2.287 6.522 -0.186 1.00 0.00 84 THR A C 11
ATOM 21175 O O . THR A 1 84 ? 1.718 7.602 -0.028 1.00 0.00 84 THR A O 11
ATOM 21186 N N . ALA A 1 85 ? 2.599 6.040 -1.382 1.00 0.00 85 ALA A N 11
ATOM 21187 C CA . ALA A 1 85 ? 2.252 6.753 -2.601 1.00 0.00 85 ALA A CA 11
ATOM 21188 C C . ALA A 1 85 ? 0.737 6.798 -2.775 1.00 0.00 85 ALA A C 11
ATOM 21189 O O . ALA A 1 85 ? 0.184 7.796 -3.239 1.00 0.00 85 ALA A O 11
ATOM 21196 N N . ILE A 1 86 ? 0.072 5.716 -2.384 1.00 0.00 86 ILE A N 11
ATOM 21197 C CA . ILE A 1 86 ? -1.382 5.644 -2.446 1.00 0.00 86 ILE A CA 11
ATOM 21198 C C . ILE A 1 86 ? -2.007 6.552 -1.388 1.00 0.00 86 ILE A C 11
ATOM 21199 O O . ILE A 1 86 ? -3.057 7.150 -1.608 1.00 0.00 86 ILE A O 11
ATOM 21215 N N . MET A 1 87 ? -1.343 6.658 -0.247 1.00 0.00 87 MET A N 11
ATOM 21216 C CA . MET A 1 87 ? -1.841 7.458 0.866 1.00 0.00 87 MET A CA 11
ATOM 21217 C C . MET A 1 87 ? -1.874 8.935 0.515 1.00 0.00 87 MET A C 11
ATOM 21218 O O . MET A 1 87 ? -2.879 9.606 0.738 1.00 0.00 87 MET A O 11
ATOM 21232 N N . ARG A 1 88 ? -0.786 9.448 -0.045 1.00 0.00 88 ARG A N 11
ATOM 21233 C CA . ARG A 1 88 ? -0.745 10.851 -0.427 1.00 0.00 88 ARG A CA 11
ATOM 21234 C C . ARG A 1 88 ? -1.648 11.084 -1.635 1.00 0.00 88 ARG A C 11
ATOM 21235 O O . ARG A 1 88 ? -2.163 12.183 -1.841 1.00 0.00 88 ARG A O 11
ATOM 21256 N N . TYR A 1 89 ? -1.850 10.035 -2.420 1.00 0.00 89 TYR A N 11
ATOM 21257 C CA . TYR A 1 89 ? -2.815 10.065 -3.510 1.00 0.00 89 TYR A CA 11
ATOM 21258 C C . TYR A 1 89 ? -4.229 10.166 -2.932 1.00 0.00 89 TYR A C 11
ATOM 21259 O O . TYR A 1 89 ? -5.092 10.857 -3.474 1.00 0.00 89 TYR A O 11
ATOM 21277 N N . ALA A 1 90 ? -4.438 9.488 -1.810 1.00 0.00 90 ALA A N 11
ATOM 21278 C CA . ALA A 1 90 ? -5.707 9.530 -1.097 1.00 0.00 90 ALA A CA 11
ATOM 21279 C C . ALA A 1 90 ? -5.946 10.910 -0.494 1.00 0.00 90 ALA A C 11
ATOM 21280 O O . ALA A 1 90 ? -7.084 11.376 -0.421 1.00 0.00 90 ALA A O 11
ATOM 21287 N N . VAL A 1 91 ? -4.869 11.555 -0.058 1.00 0.00 91 VAL A N 11
ATOM 21288 C CA . VAL A 1 91 ? -4.944 12.922 0.452 1.00 0.00 91 VAL A CA 11
ATOM 21289 C C . VAL A 1 91 ? -5.382 13.868 -0.661 1.00 0.00 91 VAL A C 11
ATOM 21290 O O . VAL A 1 91 ? -6.190 14.769 -0.448 1.00 0.00 91 VAL A O 11
ATOM 21303 N N . GLN A 1 92 ? -4.855 13.629 -1.857 1.00 0.00 92 GLN A N 11
ATOM 21304 C CA . GLN A 1 92 ? -5.205 14.425 -3.028 1.00 0.00 92 GLN A CA 11
ATOM 21305 C C . GLN A 1 92 ? -6.665 14.212 -3.411 1.00 0.00 92 GLN A C 11
ATOM 21306 O O . GLN A 1 92 ? -7.331 15.128 -3.889 1.00 0.00 92 GLN A O 11
ATOM 21320 N N . GLN A 1 93 ? -7.165 13.003 -3.189 1.00 0.00 93 GLN A N 11
ATOM 21321 C CA . GLN A 1 93 ? -8.575 12.711 -3.431 1.00 0.00 93 GLN A CA 11
ATOM 21322 C C . GLN A 1 93 ? -9.416 13.077 -2.210 1.00 0.00 93 GLN A C 11
ATOM 21323 O O . GLN A 1 93 ? -10.629 12.849 -2.190 1.00 0.00 93 GLN A O 11
ATOM 21337 N N . LYS A 1 94 ? -8.752 13.633 -1.195 1.00 0.00 94 LYS A N 11
ATOM 21338 C CA . LYS A 1 94 ? -9.414 14.153 -0.002 1.00 0.00 94 LYS A CA 11
ATOM 21339 C C . LYS A 1 94 ? -10.177 13.051 0.738 1.00 0.00 94 LYS A C 11
ATOM 21340 O O . LYS A 1 94 ? -11.279 13.267 1.243 1.00 0.00 94 LYS A O 11
ATOM 21359 N N . MET A 1 95 ? -9.587 11.865 0.807 1.00 0.00 95 MET A N 11
ATOM 21360 C CA . MET A 1 95 ? -10.236 10.747 1.483 1.00 0.00 95 MET A CA 11
ATOM 21361 C C . MET A 1 95 ? -9.774 10.656 2.926 1.00 0.00 95 MET A C 11
ATOM 21362 O O . MET A 1 95 ? -10.556 10.333 3.819 1.00 0.00 95 MET A O 11
ATOM 21376 N N . ILE A 1 96 ? -8.498 10.929 3.142 1.00 0.00 96 ILE A N 11
ATOM 21377 C CA . ILE A 1 96 ? -7.923 10.879 4.475 1.00 0.00 96 ILE A CA 11
ATOM 21378 C C . ILE A 1 96 ? -7.464 12.264 4.905 1.00 0.00 96 ILE A C 11
ATOM 21379 O O . ILE A 1 96 ? -7.479 13.202 4.106 1.00 0.00 96 ILE A O 11
ATOM 21395 N N . ARG A 1 97 ? -7.053 12.385 6.159 1.00 0.00 97 ARG A N 11
ATOM 21396 C CA . ARG A 1 97 ? -6.672 13.674 6.715 1.00 0.00 97 ARG A CA 11
ATOM 21397 C C . ARG A 1 97 ? -5.267 14.061 6.265 1.00 0.00 97 ARG A C 11
ATOM 21398 O O . ARG A 1 97 ? -5.024 15.195 5.855 1.00 0.00 97 ARG A O 11
ATOM 21419 N N . PHE A 1 98 ? -4.350 13.109 6.338 1.00 0.00 98 PHE A N 11
ATOM 21420 C CA . PHE A 1 98 ? -2.959 13.351 5.985 1.00 0.00 98 PHE A CA 11
ATOM 21421 C C . PHE A 1 98 ? -2.273 12.017 5.713 1.00 0.00 98 PHE A C 11
ATOM 21422 O O . PHE A 1 98 ? -2.889 10.968 5.875 1.00 0.00 98 PHE A O 11
ATOM 21439 N N . ASN A 1 99 ? -1.015 12.058 5.295 1.00 0.00 99 ASN A N 11
ATOM 21440 C CA . ASN A 1 99 ? -0.255 10.845 5.019 1.00 0.00 99 ASN A CA 11
ATOM 21441 C C . ASN A 1 99 ? 0.536 10.437 6.265 1.00 0.00 99 ASN A C 11
ATOM 21442 O O . ASN A 1 99 ? 1.627 10.953 6.510 1.00 0.00 99 ASN A O 11
ATOM 21453 N N . PRO A 1 100 ? 0.007 9.480 7.049 1.00 0.00 100 PRO A N 11
ATOM 21454 C CA . PRO A 1 100 ? 0.579 9.102 8.353 1.00 0.00 100 PRO A CA 11
ATOM 21455 C C . PRO A 1 100 ? 1.965 8.475 8.236 1.00 0.00 100 PRO A C 11
ATOM 21456 O O . PRO A 1 100 ? 2.760 8.514 9.176 1.00 0.00 100 PRO A O 11
ATOM 21467 N N . ALA A 1 101 ? 2.256 7.909 7.072 1.00 0.00 101 ALA A N 11
ATOM 21468 C CA . ALA A 1 101 ? 3.540 7.265 6.834 1.00 0.00 101 ALA A CA 11
ATOM 21469 C C . ALA A 1 101 ? 4.677 8.285 6.803 1.00 0.00 101 ALA A C 11
ATOM 21470 O O . ALA A 1 101 ? 5.851 7.917 6.886 1.00 0.00 101 ALA A O 11
ATOM 21477 N N . TYR A 1 102 ? 4.330 9.563 6.679 1.00 0.00 102 TYR A N 11
ATOM 21478 C CA . TYR A 1 102 ? 5.326 10.626 6.712 1.00 0.00 102 TYR A CA 11
ATOM 21479 C C . TYR A 1 102 ? 5.403 11.259 8.097 1.00 0.00 102 TYR A C 11
ATOM 21480 O O . TYR A 1 102 ? 6.429 11.829 8.466 1.00 0.00 102 TYR A O 11
ATOM 21498 N N . ASP A 1 103 ? 4.322 11.138 8.864 1.00 0.00 103 ASP A N 11
ATOM 21499 C CA . ASP A 1 103 ? 4.278 11.679 10.222 1.00 0.00 103 ASP A CA 11
ATOM 21500 C C . ASP A 1 103 ? 5.330 11.015 11.100 1.00 0.00 103 ASP A C 11
ATOM 21501 O O . ASP A 1 103 ? 5.896 11.644 11.996 1.00 0.00 103 ASP A O 11
ATOM 21510 N N . LEU A 1 104 ? 5.589 9.742 10.828 1.00 0.00 104 LEU A N 11
ATOM 21511 C CA . LEU A 1 104 ? 6.593 8.984 11.564 1.00 0.00 104 LEU A CA 11
ATOM 21512 C C . LEU A 1 104 ? 7.996 9.509 11.301 1.00 0.00 104 LEU A C 11
ATOM 21513 O O . LEU A 1 104 ? 8.871 9.390 12.161 1.00 0.00 104 LEU A O 11
ATOM 21529 N N . GLU A 1 105 ? 8.195 10.071 10.103 1.00 0.00 105 GLU A N 11
ATOM 21530 C CA . GLU A 1 105 ? 9.514 10.500 9.627 1.00 0.00 105 GLU A CA 11
ATOM 21531 C C . GLU A 1 105 ? 10.425 9.295 9.389 1.00 0.00 105 GLU A C 11
ATOM 21532 O O . GLU A 1 105 ? 10.854 9.037 8.263 1.00 0.00 105 GLU A O 11
ATOM 21544 N N . GLY A 1 106 ? 10.690 8.556 10.453 1.00 0.00 106 GLY A N 11
ATOM 21545 C CA . GLY A 1 106 ? 11.546 7.394 10.383 1.00 0.00 106 GLY A CA 11
ATOM 21546 C C . GLY A 1 106 ? 11.617 6.687 11.717 1.00 0.00 106 GLY A C 11
ATOM 21547 O O . GLY A 1 106 ? 12.559 5.944 11.993 1.00 0.00 106 GLY A O 11
ATOM 21551 N N . ALA A 1 107 ? 10.599 6.906 12.541 1.00 0.00 107 ALA A N 11
ATOM 21552 C CA . ALA A 1 107 ? 10.566 6.353 13.890 1.00 0.00 107 ALA A CA 11
ATOM 21553 C C . ALA A 1 107 ? 9.989 4.941 13.900 1.00 0.00 107 ALA A C 11
ATOM 21554 O O . ALA A 1 107 ? 9.666 4.404 14.953 1.00 0.00 107 ALA A O 11
ATOM 21561 N N . VAL A 1 108 ? 9.896 4.333 12.723 1.00 0.00 108 VAL A N 11
ATOM 21562 C CA . VAL A 1 108 ? 9.328 2.995 12.589 1.00 0.00 108 VAL A CA 11
ATOM 21563 C C . VAL A 1 108 ? 10.204 1.949 13.288 1.00 0.00 108 VAL A C 11
ATOM 21564 O O . VAL A 1 108 ? 9.708 0.939 13.784 1.00 0.00 108 VAL A O 11
ATOM 21577 N N . GLN A 1 109 ? 11.504 2.210 13.349 1.00 0.00 109 GLN A N 11
ATOM 21578 C CA . GLN A 1 109 ? 12.434 1.281 13.978 1.00 0.00 109 GLN A CA 11
ATOM 21579 C C . GLN A 1 109 ? 12.951 1.862 15.292 1.00 0.00 109 GLN A C 11
ATOM 21580 O O . GLN A 1 109 ? 13.932 1.380 15.863 1.00 0.00 109 GLN A O 11
ATOM 21594 N N . LYS A 1 110 ? 12.280 2.894 15.777 1.00 0.00 110 LYS A N 11
ATOM 21595 C CA . LYS A 1 110 ? 12.663 3.529 17.026 1.00 0.00 110 LYS A CA 11
ATOM 21596 C C . LYS A 1 110 ? 11.789 2.996 18.153 1.00 0.00 110 LYS A C 11
ATOM 21597 O O . LYS A 1 110 ? 10.572 3.171 18.144 1.00 0.00 110 LYS A O 11
ATOM 21616 N N . LEU A 1 111 ? 12.413 2.333 19.111 1.00 0.00 111 LEU A N 11
ATOM 21617 C CA . LEU A 1 111 ? 11.681 1.715 20.205 1.00 0.00 111 LEU A CA 11
ATOM 21618 C C . LEU A 1 111 ? 11.298 2.754 21.251 1.00 0.00 111 LEU A C 11
ATOM 21619 O O . LEU A 1 111 ? 12.168 3.415 21.827 1.00 0.00 111 LEU A O 11
ATOM 21635 N N . GLU A 1 112 ? 9.995 2.904 21.476 1.00 0.00 112 GLU A N 11
ATOM 21636 C CA . GLU A 1 112 ? 9.490 3.836 22.477 1.00 0.00 112 GLU A CA 11
ATOM 21637 C C . GLU A 1 112 ? 9.993 3.452 23.860 1.00 0.00 112 GLU A C 11
ATOM 21638 O O . GLU A 1 112 ? 9.803 2.316 24.307 1.00 0.00 112 GLU A O 11
ATOM 21650 N N . HIS A 1 113 ? 10.623 4.393 24.535 1.00 0.00 113 HIS A N 11
ATOM 21651 C CA . HIS A 1 113 ? 11.086 4.162 25.888 1.00 0.00 113 HIS A CA 11
ATOM 21652 C C . HIS A 1 113 ? 9.936 4.311 26.867 1.00 0.00 113 HIS A C 11
ATOM 21653 O O . HIS A 1 113 ? 9.748 5.367 27.470 1.00 0.00 113 HIS A O 11
ATOM 21668 N N . HIS A 1 114 ? 9.145 3.255 26.978 1.00 0.00 114 HIS A N 11
ATOM 21669 C CA . HIS A 1 114 ? 8.022 3.234 27.897 1.00 0.00 114 HIS A CA 11
ATOM 21670 C C . HIS A 1 114 ? 8.518 3.110 29.326 1.00 0.00 114 HIS A C 11
ATOM 21671 O O . HIS A 1 114 ? 9.404 2.304 29.619 1.00 0.00 114 HIS A O 11
ATOM 21686 N N . HIS A 1 115 ? 7.948 3.911 30.209 1.00 0.00 115 HIS A N 11
ATOM 21687 C CA . HIS A 1 115 ? 8.383 3.946 31.597 1.00 0.00 115 HIS A CA 11
ATOM 21688 C C . HIS A 1 115 ? 7.967 2.669 32.309 1.00 0.00 115 HIS A C 11
ATOM 21689 O O . HIS A 1 115 ? 6.792 2.473 32.620 1.00 0.00 115 HIS A O 11
ATOM 21704 N N . HIS A 1 116 ? 8.935 1.803 32.552 1.00 0.00 116 HIS A N 11
ATOM 21705 C CA . HIS A 1 116 ? 8.658 0.488 33.104 1.00 0.00 116 HIS A CA 11
ATOM 21706 C C . HIS A 1 116 ? 8.494 0.531 34.613 1.00 0.00 116 HIS A C 11
ATOM 21707 O O . HIS A 1 116 ? 9.465 0.418 35.362 1.00 0.00 116 HIS A O 11
ATOM 21722 N N . HIS A 1 117 ? 7.262 0.729 35.051 1.00 0.00 117 HIS A N 11
ATOM 21723 C CA . HIS A 1 117 ? 6.916 0.582 36.455 1.00 0.00 117 HIS A CA 11
ATOM 21724 C C . HIS A 1 117 ? 6.515 -0.862 36.689 1.00 0.00 117 HIS A C 11
ATOM 21725 O O . HIS A 1 117 ? 6.960 -1.512 37.633 1.00 0.00 117 HIS A O 11
ATOM 21740 N N . HIS A 1 118 ? 5.690 -1.358 35.782 1.00 0.00 118 HIS A N 11
ATOM 21741 C CA . HIS A 1 118 ? 5.289 -2.751 35.768 1.00 0.00 118 HIS A CA 11
ATOM 21742 C C . HIS A 1 118 ? 4.954 -3.146 34.337 1.00 0.00 118 HIS A C 11
ATOM 21743 O O . HIS A 1 118 ? 3.781 -3.010 33.937 1.00 0.00 118 HIS A O 11
ATOM 21759 N N . LYS A 1 1 ? -15.212 2.800 -15.969 1.00 0.00 1 LYS A N 12
ATOM 21760 C CA . LYS A 1 1 ? -14.293 3.249 -14.902 1.00 0.00 1 LYS A CA 12
ATOM 21761 C C . LYS A 1 1 ? -14.992 4.261 -14.008 1.00 0.00 1 LYS A C 12
ATOM 21762 O O . LYS A 1 1 ? -14.989 5.461 -14.284 1.00 0.00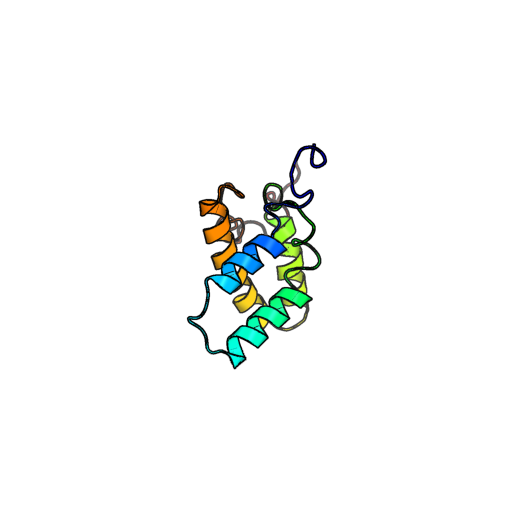 1 LYS A O 12
ATOM 21783 N N . SER A 1 2 ? -15.599 3.759 -12.944 1.00 0.00 2 SER A N 12
ATOM 21784 C CA . SER A 1 2 ? -16.407 4.566 -12.047 1.00 0.00 2 SER A CA 12
ATOM 21785 C C . SER A 1 2 ? -15.572 5.609 -11.305 1.00 0.00 2 SER A C 12
ATOM 21786 O O . SER A 1 2 ? -16.057 6.695 -11.005 1.00 0.00 2 SER A O 12
ATOM 21794 N N . VAL A 1 3 ? -14.314 5.282 -11.026 1.00 0.00 3 VAL A N 12
ATOM 21795 C CA . VAL A 1 3 ? -13.427 6.201 -10.315 1.00 0.00 3 VAL A CA 12
ATOM 21796 C C . VAL A 1 3 ? -13.084 7.411 -11.188 1.00 0.00 3 VAL A C 12
ATOM 21797 O O . VAL A 1 3 ? -12.788 8.496 -10.685 1.00 0.00 3 VAL A O 12
ATOM 21810 N N . GLN A 1 4 ? -13.152 7.229 -12.501 1.00 0.00 4 GLN A N 12
ATOM 21811 C CA . GLN A 1 4 ? -12.887 8.316 -13.435 1.00 0.00 4 GLN A CA 12
ATOM 21812 C C . GLN A 1 4 ? -14.196 8.961 -13.876 1.00 0.00 4 GLN A C 12
ATOM 21813 O O . GLN A 1 4 ? -14.242 9.684 -14.873 1.00 0.00 4 GLN A O 12
ATOM 21827 N N . GLU A 1 5 ? -15.251 8.706 -13.124 1.00 0.00 5 GLU A N 12
ATOM 21828 C CA . GLU A 1 5 ? -16.572 9.195 -13.470 1.00 0.00 5 GLU A CA 12
ATOM 21829 C C . GLU A 1 5 ? -17.323 9.592 -12.199 1.00 0.00 5 GLU A C 12
ATOM 21830 O O . GLU A 1 5 ? -16.829 9.388 -11.090 1.00 0.00 5 GLU A O 12
ATOM 21842 N N . LYS A 1 6 ? -18.503 10.172 -12.352 1.00 0.00 6 LYS A N 12
ATOM 21843 C CA . LYS A 1 6 ? -19.295 10.592 -11.203 1.00 0.00 6 LYS A CA 12
ATOM 21844 C C . LYS A 1 6 ? -20.327 9.537 -10.819 1.00 0.00 6 LYS A C 12
ATOM 21845 O O . LYS A 1 6 ? -21.182 9.776 -9.970 1.00 0.00 6 LYS A O 12
ATOM 21864 N N . ARG A 1 7 ? -20.233 8.368 -11.437 1.00 0.00 7 ARG A N 12
ATOM 21865 C CA . ARG A 1 7 ? -21.163 7.284 -11.151 1.00 0.00 7 ARG A CA 12
ATOM 21866 C C . ARG A 1 7 ? -20.520 6.243 -10.247 1.00 0.00 7 ARG A C 12
ATOM 21867 O O . ARG A 1 7 ? -19.741 5.408 -10.709 1.00 0.00 7 ARG A O 12
ATOM 21888 N N . ASN A 1 8 ? -20.850 6.324 -8.961 1.00 0.00 8 ASN A N 12
ATOM 21889 C CA . ASN A 1 8 ? -20.404 5.366 -7.946 1.00 0.00 8 ASN A CA 12
ATOM 21890 C C . ASN A 1 8 ? -18.885 5.342 -7.791 1.00 0.00 8 ASN A C 12
ATOM 21891 O O . ASN A 1 8 ? -18.195 4.531 -8.404 1.00 0.00 8 ASN A O 12
ATOM 21902 N N . ASN A 1 9 ? -18.369 6.235 -6.966 1.00 0.00 9 ASN A N 12
ATOM 21903 C CA . ASN A 1 9 ? -16.951 6.232 -6.649 1.00 0.00 9 ASN A CA 12
ATOM 21904 C C . ASN A 1 9 ? -16.757 5.798 -5.203 1.00 0.00 9 ASN A C 12
ATOM 21905 O O . ASN A 1 9 ? -17.436 6.289 -4.300 1.00 0.00 9 ASN A O 12
ATOM 21916 N N . THR A 1 10 ? -15.851 4.862 -4.992 1.00 0.00 10 THR A N 12
ATOM 21917 C CA . THR A 1 10 ? -15.621 4.314 -3.669 1.00 0.00 10 THR A CA 12
ATOM 21918 C C . THR A 1 10 ? -14.200 4.617 -3.204 1.00 0.00 10 THR A C 12
ATOM 21919 O O . THR A 1 10 ? -13.234 4.322 -3.905 1.00 0.00 10 THR A O 12
ATOM 21930 N N . ARG A 1 11 ? -14.085 5.198 -2.014 1.00 0.00 11 ARG A N 12
ATOM 21931 C CA . ARG A 1 11 ? -12.792 5.605 -1.472 1.00 0.00 11 ARG A CA 12
ATOM 21932 C C . ARG A 1 11 ? -12.098 4.446 -0.762 1.00 0.00 11 ARG A C 12
ATOM 21933 O O . ARG A 1 11 ? -11.143 4.647 -0.013 1.00 0.00 11 ARG A O 12
ATOM 21954 N N . ALA A 1 12 ? -12.585 3.236 -0.998 1.00 0.00 12 ALA A N 12
ATOM 21955 C CA . ALA A 1 12 ? -11.991 2.053 -0.401 1.00 0.00 12 ALA A CA 12
ATOM 21956 C C . ALA A 1 12 ? -10.575 1.856 -0.916 1.00 0.00 12 ALA A C 12
ATOM 21957 O O . ALA A 1 12 ? -10.315 2.018 -2.112 1.00 0.00 12 ALA A O 12
ATOM 21964 N N . PHE A 1 13 ? -9.673 1.498 -0.010 1.00 0.00 13 PHE A N 12
ATOM 21965 C CA . PHE A 1 13 ? -8.256 1.369 -0.327 1.00 0.00 13 PHE A CA 12
ATOM 21966 C C . PHE A 1 13 ? -8.032 0.477 -1.548 1.00 0.00 13 PHE A C 12
ATOM 21967 O O . PHE A 1 13 ? -7.250 0.820 -2.424 1.00 0.00 13 PHE A O 12
ATOM 21984 N N . LYS A 1 14 ? -8.738 -0.651 -1.616 1.00 0.00 14 LYS A N 12
ATOM 21985 C CA . LYS A 1 14 ? -8.559 -1.587 -2.724 1.00 0.00 14 LYS A CA 12
ATOM 21986 C C . LYS A 1 14 ? -9.017 -0.982 -4.053 1.00 0.00 14 LYS A C 12
ATOM 21987 O O . LYS A 1 14 ? -8.413 -1.227 -5.093 1.00 0.00 14 LYS A O 12
ATOM 22006 N N . THR A 1 15 ? -10.070 -0.177 -4.009 1.00 0.00 15 THR A N 12
ATOM 22007 C CA . THR A 1 15 ? -10.604 0.455 -5.208 1.00 0.00 15 THR A CA 12
ATOM 22008 C C . THR A 1 15 ? -9.691 1.589 -5.671 1.00 0.00 15 THR A C 12
ATOM 22009 O O . THR A 1 15 ? -9.399 1.734 -6.863 1.00 0.00 15 THR A O 12
ATOM 22020 N N . VAL A 1 16 ? -9.228 2.380 -4.714 1.00 0.00 16 VAL A N 12
ATOM 22021 C CA . VAL A 1 16 ? -8.353 3.502 -5.004 1.00 0.00 16 VAL A CA 12
ATOM 22022 C C . VAL A 1 16 ? -6.967 3.021 -5.423 1.00 0.00 16 VAL A C 12
ATOM 22023 O O . VAL A 1 16 ? -6.391 3.532 -6.386 1.00 0.00 16 VAL A O 12
ATOM 22036 N N . ALA A 1 17 ? -6.451 2.018 -4.722 1.00 0.00 17 ALA A N 12
ATOM 22037 C CA . ALA A 1 17 ? -5.158 1.436 -5.064 1.00 0.00 17 ALA A CA 12
ATOM 22038 C C . ALA A 1 17 ? -5.200 0.807 -6.450 1.00 0.00 17 ALA A C 12
ATOM 22039 O O . ALA A 1 17 ? -4.202 0.790 -7.161 1.00 0.00 17 ALA A O 12
ATOM 22046 N N . LYS A 1 18 ? -6.367 0.302 -6.834 1.00 0.00 18 LYS A N 12
ATOM 22047 C CA . LYS A 1 18 ? -6.545 -0.289 -8.155 1.00 0.00 18 LYS A C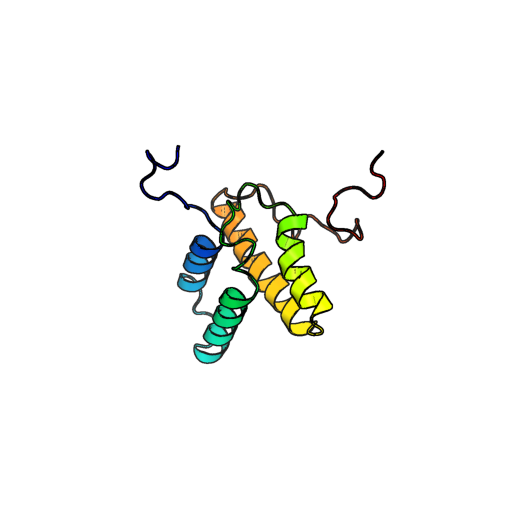A 12
ATOM 22048 C C . LYS A 1 18 ? -6.451 0.788 -9.232 1.00 0.00 18 LYS A C 12
ATOM 22049 O O . LYS A 1 18 ? -5.886 0.566 -10.304 1.00 0.00 18 LYS A O 12
ATOM 22068 N N . SER A 1 19 ? -7.000 1.958 -8.934 1.00 0.00 19 SER A N 12
ATOM 22069 C CA . SER A 1 19 ? -6.933 3.083 -9.853 1.00 0.00 19 SER A CA 12
ATOM 22070 C C . SER A 1 19 ? -5.513 3.646 -9.887 1.00 0.00 19 SER A C 12
ATOM 22071 O O . SER A 1 19 ? -5.010 4.043 -10.939 1.00 0.00 19 SER A O 12
ATOM 22079 N N . TRP A 1 20 ? -4.873 3.652 -8.725 1.00 0.00 20 TRP A N 12
ATOM 22080 C CA . TRP A 1 20 ? -3.476 4.042 -8.599 1.00 0.00 20 TRP A CA 12
ATOM 22081 C C . TRP A 1 20 ? -2.589 3.087 -9.398 1.00 0.00 20 TRP A C 12
ATOM 22082 O O . TRP A 1 20 ? -1.697 3.510 -10.130 1.00 0.00 20 TRP A O 12
ATOM 22103 N N . PHE A 1 21 ? -2.870 1.800 -9.258 1.00 0.00 21 PHE A N 12
ATOM 22104 C CA . PHE A 1 21 ? -2.142 0.744 -9.954 1.00 0.00 21 PHE A CA 12
ATOM 22105 C C . PHE A 1 21 ? -2.202 0.934 -11.470 1.00 0.00 21 PHE A C 12
ATOM 22106 O O . PHE A 1 21 ? -1.219 0.705 -12.174 1.00 0.00 21 PHE A O 12
ATOM 22123 N N . ALA A 1 22 ? -3.351 1.376 -11.961 1.00 0.00 22 ALA A N 12
ATOM 22124 C CA . ALA A 1 22 ? -3.549 1.568 -13.392 1.00 0.00 22 ALA A CA 12
ATOM 22125 C C . ALA A 1 22 ? -3.030 2.928 -13.856 1.00 0.00 22 ALA A C 12
ATOM 22126 O O . ALA A 1 22 ? -3.221 3.314 -15.009 1.00 0.00 22 ALA A O 12
ATOM 22133 N N . THR A 1 23 ? -2.373 3.647 -12.958 1.00 0.00 23 THR A N 12
ATOM 22134 C CA . THR A 1 23 ? -1.854 4.970 -13.275 1.00 0.00 23 THR A CA 12
ATOM 22135 C C . THR A 1 23 ? -0.344 5.048 -13.029 1.00 0.00 23 THR A C 12
ATOM 22136 O O . THR A 1 23 ? 0.380 5.730 -13.757 1.00 0.00 23 THR A O 12
ATOM 22147 N N . LYS A 1 24 ? 0.127 4.334 -12.014 1.00 0.00 24 LYS A N 12
ATOM 22148 C CA . LYS A 1 24 ? 1.529 4.395 -11.623 1.00 0.00 24 LYS A CA 12
ATOM 22149 C C . LYS A 1 24 ? 2.404 3.577 -12.574 1.00 0.00 24 LYS A C 12
ATOM 22150 O O . LYS A 1 24 ? 2.577 2.376 -12.393 1.00 0.00 24 LYS A O 12
ATOM 22169 N N . THR A 1 25 ? 2.953 4.239 -13.580 1.00 0.00 25 THR A N 12
ATOM 22170 C CA . THR A 1 25 ? 3.798 3.583 -14.572 1.00 0.00 25 THR A CA 12
ATOM 22171 C C . THR A 1 25 ? 5.269 3.593 -14.149 1.00 0.00 25 THR A C 12
ATOM 22172 O O . THR A 1 25 ? 6.171 3.538 -14.988 1.00 0.00 25 THR A O 12
ATOM 22183 N N . THR A 1 26 ? 5.499 3.640 -12.846 1.00 0.00 26 THR A N 12
ATOM 22184 C CA . THR A 1 26 ? 6.845 3.744 -12.297 1.00 0.00 26 THR A CA 12
ATOM 22185 C C . THR A 1 26 ? 7.630 2.444 -12.465 1.00 0.00 26 THR A C 12
ATOM 22186 O O . THR A 1 26 ? 8.834 2.459 -12.731 1.00 0.00 26 THR A O 12
ATOM 22197 N N . TRP A 1 27 ? 6.946 1.324 -12.323 1.00 0.00 27 TRP A N 12
ATOM 22198 C CA . TRP A 1 27 ? 7.605 0.030 -12.371 1.00 0.00 27 TRP A CA 12
ATOM 22199 C C . TRP A 1 27 ? 7.160 -0.757 -13.592 1.00 0.00 27 TRP A C 12
ATOM 22200 O O . TRP A 1 27 ? 6.241 -0.352 -14.305 1.00 0.00 27 TRP A O 12
ATOM 22221 N N . SER A 1 28 ? 7.827 -1.875 -13.832 1.00 0.00 28 SER A N 12
ATOM 22222 C CA . SER A 1 28 ? 7.427 -2.799 -14.879 1.00 0.00 28 SER A CA 12
ATOM 22223 C C . SER A 1 28 ? 6.128 -3.490 -14.476 1.00 0.00 28 SER A C 12
ATOM 22224 O O . SER A 1 28 ? 5.874 -3.677 -13.287 1.00 0.00 28 SER A O 12
ATOM 22232 N N . GLU A 1 29 ? 5.315 -3.869 -15.451 1.00 0.00 29 GLU A N 12
ATOM 22233 C CA . GLU A 1 29 ? 4.038 -4.511 -15.165 1.00 0.00 29 GLU A CA 12
ATOM 22234 C C . GLU A 1 29 ? 4.262 -5.852 -14.461 1.00 0.00 29 GLU A C 12
ATOM 22235 O O . GLU A 1 29 ? 3.411 -6.311 -13.695 1.00 0.00 29 GLU A O 12
ATOM 22247 N N . ASP A 1 30 ? 5.416 -6.464 -14.723 1.00 0.00 30 ASP A N 12
ATOM 22248 C CA . ASP A 1 30 ? 5.850 -7.650 -13.984 1.00 0.00 30 ASP A CA 12
ATOM 22249 C C . ASP A 1 30 ? 5.913 -7.341 -12.496 1.00 0.00 30 ASP A C 12
ATOM 22250 O O . ASP A 1 30 ? 5.230 -7.969 -11.684 1.00 0.00 30 ASP A O 12
ATOM 22259 N N . TYR A 1 31 ? 6.728 -6.350 -12.154 1.00 0.00 31 TYR A N 12
ATOM 22260 C CA . TYR A 1 31 ? 6.892 -5.927 -10.772 1.00 0.00 31 TYR A CA 12
ATOM 22261 C C . TYR A 1 31 ? 5.570 -5.400 -10.219 1.00 0.00 31 TYR A C 12
ATOM 22262 O O . TYR A 1 31 ? 5.240 -5.635 -9.061 1.00 0.00 31 TYR A O 12
ATOM 22280 N N . GLN A 1 32 ? 4.812 -4.706 -11.066 1.00 0.00 32 GLN A N 12
ATOM 22281 C CA . GLN A 1 32 ? 3.514 -4.166 -10.675 1.00 0.00 32 GLN A CA 12
ATOM 22282 C C . GLN A 1 32 ? 2.564 -5.262 -10.219 1.00 0.00 32 GLN A C 12
ATOM 22283 O O . GLN A 1 32 ? 1.849 -5.090 -9.235 1.00 0.00 32 GLN A O 12
ATOM 22297 N N . ARG A 1 33 ? 2.544 -6.384 -10.933 1.00 0.00 33 ARG A N 12
ATOM 22298 C CA . ARG A 1 33 ? 1.672 -7.489 -10.557 1.00 0.00 33 ARG A CA 12
ATOM 22299 C C . ARG A 1 33 ? 2.089 -8.028 -9.198 1.00 0.00 33 ARG A C 12
ATOM 22300 O O . ARG A 1 33 ? 1.247 -8.345 -8.359 1.00 0.00 33 ARG A O 12
ATOM 22321 N N . SER A 1 34 ? 3.395 -8.103 -8.976 1.00 0.00 34 SER A N 12
ATOM 22322 C CA . SER A 1 34 ? 3.925 -8.502 -7.684 1.00 0.00 34 SER A CA 12
ATOM 22323 C C . SER A 1 34 ? 3.491 -7.510 -6.606 1.00 0.00 34 SER A C 12
ATOM 22324 O O . SER A 1 34 ? 3.103 -7.908 -5.509 1.00 0.00 34 SER A O 12
ATOM 22332 N N . VAL A 1 35 ? 3.544 -6.220 -6.936 1.00 0.00 35 VAL A N 12
ATOM 22333 C CA . VAL A 1 35 ? 3.069 -5.170 -6.040 1.00 0.00 35 VAL A CA 12
ATOM 22334 C C . VAL A 1 35 ? 1.595 -5.378 -5.711 1.00 0.00 35 VAL A C 12
ATOM 22335 O O . VAL A 1 35 ? 1.214 -5.441 -4.543 1.00 0.00 35 VAL A O 12
ATOM 22348 N N . TRP A 1 36 ? 0.785 -5.502 -6.756 1.00 0.00 36 TRP A N 12
ATOM 22349 C CA . TRP A 1 36 ? -0.657 -5.662 -6.617 1.00 0.00 36 TRP A CA 12
ATOM 22350 C C . TRP A 1 36 ? -0.996 -6.873 -5.749 1.00 0.00 36 TRP A C 12
ATOM 22351 O O . TRP A 1 36 ? -1.742 -6.758 -4.776 1.00 0.00 36 TRP A O 12
ATOM 22372 N N . THR A 1 37 ? -0.423 -8.019 -6.089 1.00 0.00 37 THR A N 12
ATOM 22373 C CA . THR A 1 37 ? -0.658 -9.247 -5.341 1.00 0.00 37 THR A CA 12
ATOM 22374 C C . THR A 1 37 ? -0.177 -9.112 -3.895 1.00 0.00 37 THR A C 12
ATOM 22375 O O . THR A 1 37 ? -0.830 -9.593 -2.965 1.00 0.00 37 THR A O 12
ATOM 22386 N N . ARG A 1 38 ? 0.956 -8.444 -3.709 1.00 0.00 38 ARG A N 12
ATOM 22387 C CA . ARG A 1 38 ? 1.494 -8.207 -2.375 1.00 0.00 38 ARG A CA 12
ATOM 22388 C C . ARG A 1 38 ? 0.533 -7.340 -1.567 1.00 0.00 38 ARG A C 12
ATOM 22389 O O . ARG A 1 38 ? 0.317 -7.578 -0.375 1.00 0.00 38 ARG A O 12
ATOM 22410 N N . LEU A 1 39 ? -0.062 -6.353 -2.225 1.00 0.00 39 LEU A N 12
ATOM 22411 C CA . LEU A 1 39 ? -1.066 -5.511 -1.594 1.00 0.00 39 LEU A CA 12
ATOM 22412 C C . LEU A 1 39 ? -2.266 -6.357 -1.178 1.00 0.00 39 LEU A C 12
ATOM 22413 O O . LEU A 1 39 ? -2.720 -6.283 -0.041 1.00 0.00 39 LEU A O 12
ATOM 22429 N N . GLU A 1 40 ? -2.748 -7.180 -2.104 1.00 0.00 40 GLU A N 12
ATOM 22430 C CA . GLU A 1 40 ? -3.897 -8.046 -1.849 1.00 0.00 40 GLU A CA 12
ATOM 22431 C C . GLU A 1 40 ? -3.643 -8.977 -0.668 1.00 0.00 40 GLU A C 12
ATOM 22432 O O . GLU A 1 40 ? -4.532 -9.216 0.151 1.00 0.00 40 GLU A O 12
ATOM 22444 N N . THR A 1 41 ? -2.426 -9.489 -0.582 1.00 0.00 41 THR A N 12
ATOM 22445 C CA . THR A 1 41 ? -2.088 -10.499 0.410 1.00 0.00 41 THR A CA 12
ATOM 22446 C C . THR A 1 41 ? -1.922 -9.913 1.815 1.00 0.00 41 THR A C 12
ATOM 22447 O O . THR A 1 41 ? -2.450 -10.457 2.788 1.00 0.00 41 THR A O 12
ATOM 22458 N N . TYR A 1 42 ? -1.192 -8.808 1.928 1.00 0.00 42 TYR A N 12
ATOM 22459 C CA . TYR A 1 42 ? -0.803 -8.301 3.241 1.00 0.00 42 TYR A CA 12
ATOM 22460 C C . TYR A 1 42 ? -1.519 -7.002 3.616 1.00 0.00 42 TYR A C 12
ATOM 22461 O O . TYR A 1 42 ? -1.847 -6.781 4.779 1.00 0.00 42 TYR A O 12
ATOM 22479 N N . LEU A 1 43 ? -1.767 -6.152 2.632 1.00 0.00 43 LEU A N 12
ATOM 22480 C CA . LEU A 1 43 ? -2.214 -4.788 2.899 1.00 0.00 43 LEU A CA 12
ATOM 22481 C C . LEU A 1 43 ? -3.742 -4.663 2.848 1.00 0.00 43 LEU A C 12
ATOM 22482 O O . LEU A 1 43 ? -4.355 -4.054 3.724 1.00 0.00 43 LEU A O 12
ATOM 22498 N N . PHE A 1 44 ? -4.348 -5.268 1.837 1.00 0.00 44 PHE A N 12
ATOM 22499 C CA . PHE A 1 44 ? -5.798 -5.194 1.627 1.00 0.00 44 PHE A CA 12
ATOM 22500 C C . PHE A 1 44 ? -6.656 -5.846 2.739 1.00 0.00 44 PHE A C 12
ATOM 22501 O O . PHE A 1 44 ? -7.750 -5.348 2.998 1.00 0.00 44 PHE A O 12
ATOM 22518 N N . PRO A 1 45 ? -6.213 -6.956 3.398 1.00 0.00 45 PRO A N 12
ATOM 22519 C CA . PRO A 1 45 ? -7.034 -7.684 4.389 1.00 0.00 45 PRO A CA 12
ATOM 22520 C C . PRO A 1 45 ? -7.793 -6.783 5.366 1.00 0.00 45 PRO A C 12
ATOM 22521 O O . PRO A 1 45 ? -8.957 -7.043 5.680 1.00 0.00 45 PRO A O 12
ATOM 22532 N N . ASP A 1 46 ? -7.138 -5.735 5.848 1.00 0.00 46 ASP A N 12
ATOM 22533 C CA . ASP A 1 46 ? -7.764 -4.828 6.803 1.00 0.00 46 ASP A CA 12
ATOM 22534 C C . ASP A 1 46 ? -8.231 -3.542 6.133 1.00 0.00 46 ASP A C 12
ATOM 22535 O O . ASP A 1 46 ? -9.429 -3.266 6.059 1.00 0.00 46 ASP A O 12
ATOM 22544 N N . ILE A 1 47 ? -7.283 -2.768 5.623 1.00 0.00 47 ILE A N 12
ATOM 22545 C CA . ILE A 1 47 ? -7.572 -1.424 5.135 1.00 0.00 47 ILE A CA 12
ATOM 22546 C C . ILE A 1 47 ? -8.256 -1.448 3.776 1.00 0.00 47 ILE A C 12
ATOM 22547 O O . ILE A 1 47 ? -8.901 -0.478 3.384 1.00 0.00 47 ILE A O 12
ATOM 22563 N N . GLY A 1 48 ? -8.131 -2.562 3.069 1.00 0.00 48 GLY A N 12
ATOM 22564 C CA . GLY A 1 48 ? -8.769 -2.698 1.776 1.00 0.00 48 GLY A CA 12
ATOM 22565 C C . GLY A 1 48 ? -10.277 -2.701 1.893 1.00 0.00 48 GLY A C 12
ATOM 22566 O O . GLY A 1 48 ? -10.985 -2.329 0.956 1.00 0.00 48 GLY A O 12
ATOM 22570 N N . ASN A 1 49 ? -10.768 -3.119 3.052 1.00 0.00 49 ASN A N 12
ATOM 22571 C CA . ASN A 1 49 ? -12.200 -3.159 3.310 1.00 0.00 49 ASN A CA 12
ATOM 22572 C C . ASN A 1 49 ? -12.626 -1.970 4.158 1.00 0.00 49 ASN A C 12
ATOM 22573 O O . ASN A 1 49 ? -13.791 -1.844 4.535 1.00 0.00 49 ASN A O 12
ATOM 22584 N N . LYS A 1 50 ? -11.673 -1.097 4.450 1.00 0.00 50 LYS A N 12
ATOM 22585 C CA . LYS A 1 50 ? -11.952 0.115 5.207 1.00 0.00 50 LYS A CA 12
ATOM 22586 C C . LYS A 1 50 ? -12.311 1.254 4.261 1.00 0.00 50 LYS A C 12
ATOM 22587 O O . LYS A 1 50 ? -12.069 1.175 3.056 1.00 0.00 50 LYS A O 12
ATOM 22606 N N . ASP A 1 51 ? -12.884 2.312 4.816 1.00 0.00 51 ASP A N 12
ATOM 22607 C CA . ASP A 1 51 ? -13.291 3.472 4.027 1.00 0.00 51 ASP A CA 12
ATOM 22608 C C . ASP A 1 51 ? -12.144 4.455 3.854 1.00 0.00 51 ASP A C 12
ATOM 22609 O O . ASP A 1 51 ? -12.335 5.540 3.304 1.00 0.00 51 ASP A O 12
ATOM 22618 N N . ILE A 1 52 ? -10.963 4.079 4.351 1.00 0.00 52 ILE A N 12
ATOM 22619 C CA . ILE A 1 52 ? -9.753 4.903 4.246 1.00 0.00 52 ILE A CA 12
ATOM 22620 C C . ILE A 1 52 ? -9.806 6.120 5.180 1.00 0.00 52 ILE A C 12
ATOM 22621 O O . ILE A 1 52 ? -8.827 6.431 5.860 1.00 0.00 52 ILE A O 12
ATOM 22637 N N . ALA A 1 53 ? -10.958 6.781 5.244 1.00 0.00 53 ALA A N 12
ATOM 22638 C CA . ALA A 1 53 ? -11.152 7.919 6.137 1.00 0.00 53 ALA A CA 12
ATOM 22639 C C . ALA A 1 53 ? -11.393 7.443 7.567 1.00 0.00 53 ALA A C 12
ATOM 22640 O O . ALA A 1 53 ? -11.753 8.221 8.451 1.00 0.00 53 ALA A O 12
ATOM 22647 N N . GLU A 1 54 ? -11.180 6.153 7.776 1.00 0.00 54 GLU A N 12
ATOM 22648 C CA . GLU A 1 54 ? -11.351 5.530 9.076 1.00 0.00 54 GLU A CA 12
ATOM 22649 C C . GLU A 1 54 ? -10.006 4.990 9.559 1.00 0.00 54 GLU A C 12
ATOM 22650 O O . GLU A 1 54 ? -9.930 4.217 10.514 1.00 0.00 54 GLU A O 12
ATOM 22662 N N . LEU A 1 55 ? -8.940 5.410 8.899 1.00 0.00 55 LEU A N 12
ATOM 22663 C CA . LEU A 1 55 ? -7.628 4.843 9.157 1.00 0.00 55 LEU A CA 12
ATOM 22664 C C . LEU A 1 55 ? -6.709 5.822 9.872 1.00 0.00 55 LEU A C 12
ATOM 22665 O O . LEU A 1 55 ? -6.641 7.006 9.534 1.00 0.00 55 LEU A O 12
ATOM 22681 N N . ASP A 1 56 ? -6.016 5.306 10.869 1.00 0.00 56 ASP A N 12
ATOM 22682 C CA . ASP A 1 56 ? -5.011 6.058 11.596 1.00 0.00 56 ASP A CA 12
ATOM 22683 C C . ASP A 1 56 ? -3.633 5.491 11.259 1.00 0.00 56 ASP A C 12
ATOM 22684 O O . ASP A 1 56 ? -3.539 4.395 10.699 1.00 0.00 56 ASP A O 12
ATOM 22693 N N . THR A 1 57 ? -2.579 6.231 11.575 1.00 0.00 57 THR A N 12
ATOM 22694 C CA . THR A 1 57 ? -1.216 5.781 11.324 1.00 0.00 57 THR A CA 12
ATOM 22695 C C . THR A 1 57 ? -0.974 4.389 11.916 1.00 0.00 57 THR A C 12
ATOM 22696 O O . THR A 1 57 ? -0.334 3.542 11.291 1.00 0.00 57 THR A O 12
ATOM 22707 N N . GLY A 1 58 ? -1.519 4.152 13.107 1.00 0.00 58 GLY A N 12
ATOM 22708 C CA . GLY A 1 58 ? -1.358 2.866 13.758 1.00 0.00 58 GLY A CA 12
ATOM 22709 C C . GLY A 1 58 ? -2.061 1.748 13.011 1.00 0.00 58 GLY A C 12
ATOM 22710 O O . GLY A 1 58 ? -1.574 0.619 12.974 1.00 0.00 58 GLY A O 12
ATOM 22714 N N . ASP A 1 59 ? -3.199 2.073 12.398 1.00 0.00 59 ASP A N 12
ATOM 22715 C CA . ASP A 1 59 ? -3.980 1.101 11.631 1.00 0.00 59 ASP A CA 12
ATOM 22716 C C . ASP A 1 59 ? -3.200 0.632 10.416 1.00 0.00 59 ASP A C 12
ATOM 22717 O O . ASP A 1 59 ? -3.323 -0.512 9.991 1.00 0.00 59 ASP A O 12
ATOM 22726 N N . LEU A 1 60 ? -2.403 1.532 9.862 1.00 0.00 60 LEU A N 12
ATOM 22727 C CA . LEU A 1 60 ? -1.563 1.219 8.712 1.00 0.00 60 LEU A CA 12
ATOM 22728 C C . LEU A 1 60 ? -0.341 0.426 9.163 1.00 0.00 60 LEU A C 12
ATOM 22729 O O . LEU A 1 60 ? 0.149 -0.474 8.462 1.00 0.00 60 LEU A O 12
ATOM 22745 N N . LEU A 1 61 ? 0.138 0.756 10.355 1.00 0.00 61 LEU A N 12
ATOM 22746 C CA . LEU A 1 61 ? 1.278 0.074 10.934 1.00 0.00 61 LEU A CA 12
ATOM 22747 C C . LEU A 1 61 ? 0.948 -1.376 11.251 1.00 0.00 61 LEU A C 12
ATOM 22748 O O . LEU A 1 61 ? 1.844 -2.202 11.330 1.00 0.00 61 LEU A O 12
ATOM 22764 N N . VAL A 1 62 ? -0.335 -1.689 11.433 1.00 0.00 62 VAL A N 12
ATOM 22765 C CA . VAL A 1 62 ? -0.736 -3.066 11.711 1.00 0.00 62 VAL A CA 12
ATOM 22766 C C . VAL A 1 62 ? -0.311 -4.007 10.572 1.00 0.00 62 VAL A C 12
ATOM 22767 O O . VAL A 1 62 ? 0.449 -4.940 10.813 1.00 0.00 62 VAL A O 12
ATOM 22780 N N . PRO A 1 63 ? -0.777 -3.783 9.317 1.00 0.00 63 PRO A N 12
ATOM 22781 C CA . PRO A 1 63 ? -0.339 -4.582 8.164 1.00 0.00 63 PRO A CA 12
ATOM 22782 C C . PRO A 1 63 ? 1.177 -4.559 7.986 1.00 0.00 63 PRO A C 12
ATOM 22783 O O . PRO A 1 63 ? 1.788 -5.591 7.710 1.00 0.00 63 PRO A O 12
ATOM 22794 N N . ILE A 1 64 ? 1.784 -3.383 8.153 1.00 0.00 64 ILE A N 12
ATOM 22795 C CA . ILE A 1 64 ? 3.239 -3.263 8.038 1.00 0.00 64 ILE A CA 12
ATOM 22796 C C . ILE A 1 64 ? 3.941 -4.143 9.079 1.00 0.00 64 ILE A C 12
ATOM 22797 O O . ILE A 1 64 ? 4.844 -4.918 8.759 1.00 0.00 64 ILE A O 12
ATOM 22813 N N . LYS A 1 65 ? 3.495 -4.022 10.318 1.00 0.00 65 LYS A N 12
ATOM 22814 C CA . LYS A 1 65 ? 4.037 -4.785 11.435 1.00 0.00 65 LYS A CA 12
ATOM 22815 C C . LYS A 1 65 ? 3.744 -6.275 11.274 1.00 0.00 65 LYS A C 12
ATOM 22816 O O . LYS A 1 65 ? 4.545 -7.124 11.654 1.00 0.00 65 LYS A O 12
ATOM 22835 N N . LYS A 1 66 ? 2.583 -6.575 10.714 1.00 0.00 66 LYS A N 12
ATOM 22836 C CA . LYS A 1 66 ? 2.197 -7.946 10.390 1.00 0.00 66 LYS A CA 12
ATOM 22837 C C . LYS A 1 66 ? 3.243 -8.596 9.479 1.00 0.00 66 LYS A C 12
ATOM 22838 O O . LYS A 1 66 ? 3.522 -9.792 9.581 1.00 0.00 66 LYS A O 12
ATOM 22857 N N . ILE A 1 67 ? 3.826 -7.796 8.592 1.00 0.00 67 ILE A N 12
ATOM 22858 C CA . ILE A 1 67 ? 4.881 -8.275 7.703 1.00 0.00 67 ILE A CA 12
ATOM 22859 C C . ILE A 1 67 ? 6.235 -8.236 8.407 1.00 0.00 67 ILE A C 12
ATOM 22860 O O . ILE A 1 67 ? 7.109 -9.061 8.144 1.00 0.00 67 ILE A O 12
ATOM 22876 N N . GLU A 1 68 ? 6.402 -7.275 9.304 1.00 0.00 68 GLU A N 12
ATOM 22877 C CA . GLU A 1 68 ? 7.599 -7.202 10.129 1.00 0.00 68 GLU A CA 12
ATOM 22878 C C . GLU A 1 68 ? 7.722 -8.467 10.977 1.00 0.00 68 GLU A C 12
ATOM 22879 O O . GLU A 1 68 ? 8.802 -9.046 11.107 1.00 0.00 68 GLU A O 12
ATOM 22891 N N . LYS A 1 69 ? 6.592 -8.900 11.529 1.00 0.00 69 LYS A N 12
ATOM 22892 C CA . LYS A 1 69 ? 6.528 -10.119 12.326 1.00 0.00 69 LYS A CA 12
ATOM 22893 C C . LYS A 1 69 ? 6.759 -11.346 11.444 1.00 0.00 69 LYS A C 12
ATOM 22894 O O . LYS A 1 69 ? 7.092 -12.430 11.932 1.00 0.00 69 LYS A O 12
ATOM 22913 N N . LEU A 1 70 ? 6.578 -11.162 10.141 1.00 0.00 70 LEU A N 12
ATOM 22914 C CA . LEU A 1 70 ? 6.793 -12.224 9.169 1.00 0.00 70 LEU A CA 12
ATOM 22915 C C . LEU A 1 70 ? 8.291 -12.434 8.946 1.00 0.00 70 LEU A C 12
ATOM 22916 O O . LEU A 1 70 ? 8.714 -13.455 8.407 1.00 0.00 70 LEU A O 12
ATOM 22932 N N . GLY A 1 71 ? 9.086 -11.449 9.355 1.00 0.00 71 GLY A N 12
ATOM 22933 C CA . GLY A 1 71 ? 10.528 -11.570 9.265 1.00 0.00 71 GLY A CA 12
ATOM 22934 C C . GLY A 1 71 ? 11.115 -10.743 8.138 1.00 0.00 71 GLY A C 12
ATOM 22935 O O . GLY A 1 71 ? 12.294 -10.386 8.171 1.00 0.00 71 GLY A O 12
ATOM 22939 N N . TYR A 1 72 ? 10.290 -10.424 7.151 1.00 0.00 72 TYR A N 12
ATOM 22940 C CA . TYR A 1 72 ? 10.750 -9.698 5.972 1.00 0.00 72 TYR A CA 12
ATOM 22941 C C . TYR A 1 72 ? 10.645 -8.195 6.183 1.00 0.00 72 TYR A C 12
ATOM 22942 O O . TYR A 1 72 ? 9.562 -7.617 6.092 1.00 0.00 72 TYR A O 12
ATOM 22960 N N . LEU A 1 73 ? 11.779 -7.566 6.454 1.00 0.00 73 LEU A N 12
ATOM 22961 C CA . LEU A 1 73 ? 11.817 -6.137 6.725 1.00 0.00 73 LEU A CA 12
ATOM 22962 C C . LEU A 1 73 ? 11.734 -5.330 5.439 1.00 0.00 73 LEU A C 12
ATOM 22963 O O . LEU A 1 73 ? 11.016 -4.331 5.373 1.00 0.00 73 LEU A O 12
ATOM 22979 N N . GLU A 1 74 ? 12.460 -5.764 4.412 1.00 0.00 74 GLU A N 12
ATOM 22980 C CA . GLU A 1 74 ? 12.419 -5.079 3.126 1.00 0.00 74 GLU A CA 12
ATOM 22981 C C . GLU A 1 74 ? 11.022 -5.138 2.527 1.00 0.00 74 GLU A C 12
ATOM 22982 O O . GLU A 1 74 ? 10.556 -4.164 1.948 1.00 0.00 74 GLU A O 12
ATOM 22994 N N . ILE A 1 75 ? 10.347 -6.268 2.685 1.00 0.00 75 ILE A N 12
ATOM 22995 C CA . ILE A 1 75 ? 8.986 -6.404 2.182 1.00 0.00 75 ILE A CA 12
ATOM 22996 C C . ILE A 1 75 ? 8.039 -5.486 2.949 1.00 0.00 75 ILE A C 12
ATOM 22997 O O . ILE A 1 75 ? 7.192 -4.825 2.352 1.00 0.00 75 ILE A O 12
ATOM 23013 N N . ALA A 1 76 ? 8.207 -5.426 4.267 1.00 0.00 76 ALA A N 12
ATOM 23014 C CA . ALA A 1 76 ? 7.405 -4.535 5.098 1.00 0.00 76 ALA A CA 12
ATOM 23015 C C . ALA A 1 76 ? 7.598 -3.084 4.669 1.00 0.00 76 ALA A C 12
ATOM 23016 O O . ALA A 1 76 ? 6.633 -2.331 4.529 1.00 0.00 76 ALA A O 12
ATOM 23023 N N . MET A 1 77 ? 8.851 -2.704 4.447 1.00 0.00 77 MET A N 12
ATOM 23024 C CA . MET A 1 77 ? 9.170 -1.361 3.979 1.00 0.00 77 MET A CA 12
ATOM 23025 C C . MET A 1 77 ? 8.633 -1.136 2.569 1.00 0.00 77 MET A C 12
ATOM 23026 O O . MET A 1 77 ? 8.144 -0.055 2.254 1.00 0.00 77 MET A O 12
ATOM 23040 N N . ARG A 1 78 ? 8.720 -2.161 1.728 1.00 0.00 78 ARG A N 12
ATOM 23041 C CA . ARG A 1 78 ? 8.221 -2.076 0.360 1.00 0.00 78 ARG A CA 12
ATOM 23042 C C . ARG A 1 78 ? 6.719 -1.850 0.336 1.00 0.00 78 ARG A C 12
ATOM 23043 O O . ARG A 1 78 ? 6.236 -0.979 -0.384 1.00 0.00 78 ARG A O 12
ATOM 23064 N N . VAL A 1 79 ? 5.985 -2.623 1.128 1.00 0.00 79 VAL A N 12
ATOM 23065 C CA . VAL A 1 79 ? 4.537 -2.468 1.216 1.00 0.00 79 VAL A CA 12
ATOM 23066 C C . VAL A 1 79 ? 4.187 -1.078 1.729 1.00 0.00 79 VAL A C 12
ATOM 23067 O O . VAL A 1 79 ? 3.268 -0.430 1.223 1.00 0.00 79 VAL A O 12
ATOM 23080 N N . LYS A 1 80 ? 4.940 -0.618 2.722 1.00 0.00 80 LYS A N 12
ATOM 23081 C CA . LYS A 1 80 ? 4.781 0.736 3.234 1.00 0.00 80 LYS A CA 12
ATOM 23082 C C . LYS A 1 80 ? 5.027 1.751 2.123 1.00 0.00 80 LYS A C 12
ATOM 23083 O O . LYS A 1 80 ? 4.276 2.708 1.970 1.00 0.00 80 LYS A O 12
ATOM 23102 N N . GLN A 1 81 ? 6.080 1.524 1.348 1.00 0.00 81 GLN A N 12
ATOM 23103 C CA . GLN A 1 81 ? 6.451 2.423 0.264 1.00 0.00 81 GLN A CA 12
ATOM 23104 C C . GLN A 1 81 ? 5.368 2.465 -0.810 1.00 0.00 81 GLN A C 12
ATOM 23105 O O . GLN A 1 81 ? 5.003 3.544 -1.286 1.00 0.00 81 GLN A O 12
ATOM 23119 N N . TYR A 1 82 ? 4.853 1.294 -1.189 1.00 0.00 82 TYR A N 12
ATOM 23120 C CA . TYR A 1 82 ? 3.740 1.224 -2.135 1.00 0.00 82 TYR A CA 12
ATOM 23121 C C . TYR A 1 82 ? 2.571 2.037 -1.601 1.00 0.00 82 TYR A C 12
ATOM 23122 O O . TYR A 1 82 ? 2.018 2.893 -2.294 1.00 0.00 82 TYR A O 12
ATOM 23140 N N . ALA A 1 83 ? 2.220 1.768 -0.349 1.00 0.00 83 ALA A N 12
ATOM 23141 C CA . ALA A 1 83 ? 1.104 2.431 0.303 1.00 0.00 83 ALA A CA 12
ATOM 23142 C C . ALA A 1 83 ? 1.327 3.935 0.402 1.00 0.00 83 ALA A C 12
ATOM 23143 O O . ALA A 1 83 ? 0.397 4.708 0.217 1.00 0.00 83 ALA A O 12
ATOM 23150 N N . THR A 1 84 ? 2.564 4.343 0.675 1.00 0.00 84 THR A N 12
ATOM 23151 C CA . THR A 1 84 ? 2.898 5.759 0.796 1.00 0.00 84 THR A CA 12
ATOM 23152 C C . THR A 1 84 ? 2.558 6.513 -0.492 1.00 0.00 84 THR A C 12
ATOM 23153 O O . THR A 1 84 ? 2.046 7.637 -0.452 1.00 0.00 84 THR A O 12
ATOM 23164 N N . ALA A 1 85 ? 2.820 5.879 -1.631 1.00 0.00 85 ALA A N 12
ATOM 23165 C CA . ALA A 1 85 ? 2.493 6.465 -2.922 1.00 0.00 85 ALA A CA 12
ATOM 23166 C C . ALA A 1 85 ? 0.980 6.525 -3.112 1.00 0.00 85 ALA A C 12
ATOM 23167 O O . ALA A 1 85 ? 0.447 7.506 -3.635 1.00 0.00 85 ALA A O 12
ATOM 23174 N N . ILE A 1 86 ? 0.298 5.474 -2.667 1.00 0.00 86 ILE A N 12
ATOM 23175 C CA . ILE A 1 86 ? -1.158 5.411 -2.735 1.00 0.00 86 ILE A CA 12
ATOM 23176 C C . ILE A 1 86 ? -1.779 6.471 -1.829 1.00 0.00 86 ILE A C 12
ATOM 23177 O O . ILE A 1 86 ? -2.751 7.128 -2.197 1.00 0.00 86 ILE A O 12
ATOM 23193 N N . MET A 1 87 ? -1.198 6.639 -0.648 1.00 0.00 87 MET A N 12
ATOM 23194 C CA . MET A 1 87 ? -1.683 7.616 0.318 1.00 0.00 87 MET A CA 12
ATOM 23195 C C . MET A 1 87 ? -1.578 9.028 -0.237 1.00 0.00 87 MET A C 12
ATOM 23196 O O . MET A 1 87 ? -2.460 9.850 -0.014 1.00 0.00 87 MET A O 12
ATOM 23210 N N . ARG A 1 88 ? -0.507 9.310 -0.972 1.00 0.00 88 ARG A N 12
ATOM 23211 C CA . ARG A 1 88 ? -0.339 10.629 -1.570 1.00 0.00 88 ARG A CA 12
ATOM 23212 C C . ARG A 1 88 ? -1.406 10.851 -2.637 1.00 0.00 88 ARG A C 12
ATOM 23213 O O . ARG A 1 88 ? -1.898 11.964 -2.824 1.00 0.00 88 ARG A O 12
ATOM 23234 N N . TYR A 1 89 ? -1.770 9.774 -3.324 1.00 0.00 89 TYR A N 12
ATOM 23235 C CA . TYR A 1 89 ? -2.846 9.813 -4.303 1.00 0.00 89 TYR A CA 12
ATOM 23236 C C . TYR A 1 89 ? -4.180 10.035 -3.588 1.00 0.00 89 TYR A C 12
ATOM 23237 O O . TYR A 1 89 ? -5.047 10.765 -4.073 1.00 0.00 89 TYR A O 12
ATOM 23255 N N . ALA A 1 90 ? -4.314 9.417 -2.419 1.00 0.00 90 ALA A N 12
ATOM 23256 C CA . ALA A 1 90 ? -5.493 9.580 -1.577 1.00 0.00 90 ALA A CA 12
ATOM 23257 C C . ALA A 1 90 ? -5.601 11.011 -1.060 1.00 0.00 90 ALA A C 12
ATOM 23258 O O . ALA A 1 90 ? -6.701 11.552 -0.924 1.00 0.00 90 ALA A O 12
ATOM 23265 N N . VAL A 1 91 ? -4.455 11.612 -0.760 1.00 0.00 91 VAL A N 12
ATOM 23266 C CA . VAL A 1 91 ? -4.395 13.012 -0.351 1.00 0.00 91 VAL A CA 12
ATOM 23267 C C . VAL A 1 91 ? -4.995 13.904 -1.432 1.00 0.00 91 VAL A C 12
ATOM 23268 O O . VAL A 1 91 ? -5.815 14.778 -1.151 1.00 0.00 91 VAL A O 12
ATOM 23281 N N . GLN A 1 92 ? -4.611 13.639 -2.672 1.00 0.00 92 GLN A N 12
ATOM 23282 C CA . GLN A 1 92 ? -5.053 14.437 -3.807 1.00 0.00 92 GLN A CA 12
ATOM 23283 C C . GLN A 1 92 ? -6.516 14.148 -4.157 1.00 0.00 92 GLN A C 12
ATOM 23284 O O . GLN A 1 92 ? -7.086 14.772 -5.053 1.00 0.00 92 GLN A O 12
ATOM 23298 N N . GLN A 1 93 ? -7.110 13.194 -3.449 1.00 0.00 93 GLN A N 12
ATOM 23299 C CA . GLN A 1 93 ? -8.527 12.884 -3.597 1.00 0.00 93 GLN A CA 12
ATOM 23300 C C . GLN A 1 93 ? -9.300 13.281 -2.344 1.00 0.00 93 GLN A C 12
ATOM 23301 O O . GLN A 1 93 ? -10.479 12.955 -2.204 1.00 0.00 93 GLN A O 12
ATOM 23315 N N . LYS A 1 94 ? -8.610 13.966 -1.428 1.00 0.00 94 LYS A N 12
ATOM 23316 C CA . LYS A 1 94 ? -9.218 14.490 -0.202 1.00 0.00 94 LYS A CA 12
ATOM 23317 C C . LYS A 1 94 ? -9.652 13.360 0.739 1.00 0.00 94 LYS A C 12
ATOM 23318 O O . LYS A 1 94 ? -10.400 13.582 1.689 1.00 0.00 94 LYS A O 12
ATOM 23337 N N . MET A 1 95 ? -9.160 12.154 0.500 1.00 0.00 95 MET A N 12
ATOM 23338 C CA . MET A 1 95 ? -9.604 11.000 1.270 1.00 0.00 95 MET A CA 12
ATOM 23339 C C . MET A 1 95 ? -9.034 11.028 2.685 1.00 0.00 95 MET A C 12
ATOM 23340 O O . MET A 1 95 ? -9.775 10.939 3.664 1.00 0.00 95 MET A O 12
ATOM 23354 N N . ILE A 1 96 ? -7.720 11.167 2.793 1.00 0.00 96 ILE A N 12
ATOM 23355 C CA . ILE A 1 96 ? -7.064 11.150 4.097 1.00 0.00 96 ILE A CA 12
ATOM 23356 C C . ILE A 1 96 ? -6.553 12.534 4.492 1.00 0.00 96 ILE A C 12
ATOM 23357 O O . ILE A 1 96 ? -6.029 12.711 5.592 1.00 0.00 96 ILE A O 12
ATOM 23373 N N . ARG A 1 97 ? -6.731 13.508 3.590 1.00 0.00 97 ARG A N 12
ATOM 23374 C CA . ARG A 1 97 ? -6.271 14.891 3.797 1.00 0.00 97 ARG A CA 12
ATOM 23375 C C . ARG A 1 97 ? -4.747 14.990 3.738 1.00 0.00 97 ARG A C 12
ATOM 23376 O O . ARG A 1 97 ? -4.193 15.633 2.851 1.00 0.00 97 ARG A O 12
ATOM 23397 N N . PHE A 1 98 ? -4.082 14.351 4.689 1.00 0.00 98 PHE A N 12
ATOM 23398 C CA . PHE A 1 98 ? -2.628 14.375 4.766 1.00 0.00 98 PHE A CA 12
ATOM 23399 C C . PHE A 1 98 ? -2.095 12.950 4.779 1.00 0.00 98 PHE A C 12
ATOM 23400 O O . PHE A 1 98 ? -2.844 12.010 5.035 1.00 0.00 98 PHE A O 12
ATOM 23417 N N . ASN A 1 99 ? -0.808 12.791 4.504 1.00 0.00 99 ASN A N 12
ATOM 23418 C CA . ASN A 1 99 ? -0.201 11.466 4.466 1.00 0.00 99 ASN A CA 12
ATOM 23419 C C . ASN A 1 99 ? 0.288 11.075 5.857 1.00 0.00 99 ASN A C 12
ATOM 23420 O O . ASN A 1 99 ? 1.235 11.665 6.382 1.00 0.00 99 ASN A O 12
ATOM 23431 N N . PRO A 1 100 ? -0.362 10.075 6.473 1.00 0.00 100 PRO A N 12
ATOM 23432 C CA . PRO A 1 100 ? -0.081 9.673 7.853 1.00 0.00 100 PRO A CA 12
ATOM 23433 C C . PRO A 1 100 ? 1.168 8.803 7.999 1.00 0.00 100 PRO A C 12
ATOM 23434 O O . PRO A 1 100 ? 1.744 8.720 9.082 1.00 0.00 100 PRO A O 12
ATOM 23445 N N . ALA A 1 101 ? 1.589 8.159 6.915 1.00 0.00 101 ALA A N 12
ATOM 23446 C CA . ALA A 1 101 ? 2.762 7.289 6.957 1.00 0.00 101 ALA A CA 12
ATOM 23447 C C . ALA A 1 101 ? 4.027 8.081 6.657 1.00 0.00 101 ALA A C 12
ATOM 23448 O O . ALA A 1 101 ? 5.069 7.878 7.281 1.00 0.00 101 ALA A O 12
ATOM 23455 N N . TYR A 1 102 ? 3.918 8.995 5.705 1.00 0.00 102 TYR A N 12
ATOM 23456 C CA . TYR A 1 102 ? 5.023 9.874 5.344 1.00 0.00 102 TYR A CA 12
ATOM 23457 C C . TYR A 1 102 ? 5.243 10.909 6.448 1.00 0.00 102 TYR A C 12
ATOM 23458 O O . TYR A 1 102 ? 6.276 11.577 6.503 1.00 0.00 102 TYR A O 12
ATOM 23476 N N . ASP A 1 103 ? 4.260 11.006 7.337 1.00 0.00 103 ASP A N 12
ATOM 23477 C CA . ASP A 1 103 ? 4.304 11.942 8.454 1.00 0.00 103 ASP A CA 12
ATOM 23478 C C . ASP A 1 103 ? 5.401 11.563 9.443 1.00 0.00 103 ASP A C 12
ATOM 23479 O O . ASP A 1 103 ? 6.000 12.427 10.085 1.00 0.00 103 ASP A O 12
ATOM 23488 N N . LEU A 1 104 ? 5.673 10.265 9.541 1.00 0.00 104 LEU A N 12
ATOM 23489 C CA . LEU A 1 104 ? 6.675 9.748 10.474 1.00 0.00 104 LEU A CA 12
ATOM 23490 C C . LEU A 1 104 ? 8.034 10.379 10.232 1.00 0.00 104 LEU A C 12
ATOM 23491 O O . LEU A 1 104 ? 8.681 10.858 11.161 1.00 0.00 104 LEU A O 12
ATOM 23507 N N . GLU A 1 105 ? 8.447 10.400 8.975 1.00 0.00 105 GLU A N 12
ATOM 23508 C CA . GLU A 1 105 ? 9.754 10.918 8.608 1.00 0.00 105 GLU A CA 12
ATOM 23509 C C . GLU A 1 105 ? 9.729 12.441 8.522 1.00 0.00 105 GLU A C 12
ATOM 23510 O O . GLU A 1 105 ? 10.697 13.069 8.090 1.00 0.00 105 GLU A O 12
ATOM 23522 N N . GLY A 1 106 ? 8.620 13.027 8.957 1.00 0.00 106 GLY A N 12
ATOM 23523 C CA . GLY A 1 106 ? 8.505 14.469 9.008 1.00 0.00 106 GLY A CA 12
ATOM 23524 C C . GLY A 1 106 ? 8.738 14.995 10.409 1.00 0.00 106 GLY A C 12
ATOM 23525 O O . GLY A 1 106 ? 8.988 16.186 10.604 1.00 0.00 106 GLY A O 12
ATOM 23529 N N . ALA A 1 107 ? 8.671 14.095 11.384 1.00 0.00 107 ALA A N 12
ATOM 23530 C CA . ALA A 1 107 ? 8.863 14.453 12.784 1.00 0.00 107 ALA A CA 12
ATOM 23531 C C . ALA A 1 107 ? 10.348 14.590 13.110 1.00 0.00 107 ALA A C 12
ATOM 23532 O O . ALA A 1 107 ? 11.200 14.037 12.409 1.00 0.00 107 ALA A O 12
ATOM 23539 N N . VAL A 1 108 ? 10.660 15.311 14.186 1.00 0.00 108 VAL A N 12
ATOM 23540 C CA . VAL A 1 108 ? 12.053 15.551 14.570 1.00 0.00 108 VAL A CA 12
ATOM 23541 C C . VAL A 1 108 ? 12.708 14.274 15.090 1.00 0.00 108 VAL A C 12
ATOM 23542 O O . VAL A 1 108 ? 13.932 14.181 15.176 1.00 0.00 108 VAL A O 12
ATOM 23555 N N . GLN A 1 109 ? 11.881 13.285 15.413 1.00 0.00 109 GLN A N 12
ATOM 23556 C CA . GLN A 1 109 ? 12.359 12.005 15.926 1.00 0.00 109 GLN A CA 12
ATOM 23557 C C . GLN A 1 109 ? 13.197 11.269 14.885 1.00 0.00 109 GLN A C 12
ATOM 23558 O O . GLN A 1 109 ? 13.945 10.346 15.213 1.00 0.00 109 GLN A O 12
ATOM 23572 N N . LYS A 1 110 ? 13.070 11.678 13.629 1.00 0.00 110 LYS A N 12
ATOM 23573 C CA . LYS A 1 110 ? 13.794 11.032 12.543 1.00 0.00 110 LYS A CA 12
ATOM 23574 C C . LYS A 1 110 ? 15.074 11.794 12.214 1.00 0.00 110 LYS A C 12
ATOM 23575 O O . LYS A 1 110 ? 15.780 11.471 11.258 1.00 0.00 110 LYS A O 12
ATOM 23594 N N . LEU A 1 111 ? 15.362 12.812 13.012 1.00 0.00 111 LEU A N 12
ATOM 23595 C CA . LEU A 1 111 ? 16.656 13.472 12.966 1.00 0.00 111 LEU A CA 12
ATOM 23596 C C . LEU A 1 111 ? 17.578 12.790 13.964 1.00 0.00 111 LEU A C 12
ATOM 23597 O O . LEU A 1 111 ? 18.799 12.780 13.812 1.00 0.00 111 LEU A O 12
ATOM 23613 N N . GLU A 1 112 ? 16.964 12.203 14.981 1.00 0.00 112 GLU A N 12
ATOM 23614 C CA . GLU A 1 112 ? 17.689 11.460 15.991 1.00 0.00 112 GLU A CA 12
ATOM 23615 C C . GLU A 1 112 ? 18.057 10.085 15.452 1.00 0.00 112 GLU A C 12
ATOM 23616 O O . GLU A 1 112 ? 17.279 9.465 14.723 1.00 0.00 112 GLU A O 12
ATOM 23628 N N . HIS A 1 113 ? 19.232 9.604 15.812 1.00 0.00 113 HIS A N 12
ATOM 23629 C CA . HIS A 1 113 ? 19.685 8.302 15.355 1.00 0.00 113 HIS A CA 12
ATOM 23630 C C . HIS A 1 113 ? 19.402 7.251 16.415 1.00 0.00 113 HIS A C 12
ATOM 23631 O O . HIS A 1 113 ? 20.289 6.842 17.164 1.00 0.00 113 HIS A O 12
ATOM 23646 N N . HIS A 1 114 ? 18.142 6.855 16.507 1.00 0.00 114 HIS A N 12
ATOM 23647 C CA . HIS A 1 114 ? 17.729 5.846 17.472 1.00 0.00 114 HIS A CA 12
ATOM 23648 C C . HIS A 1 114 ? 17.406 4.532 16.770 1.00 0.00 114 HIS A C 12
ATOM 23649 O O . HIS A 1 114 ? 17.359 3.478 17.400 1.00 0.00 114 HIS A O 12
ATOM 23664 N N . HIS A 1 115 ? 17.188 4.602 15.463 1.00 0.00 115 HIS A N 12
ATOM 23665 C CA . HIS A 1 115 ? 16.869 3.419 14.673 1.00 0.00 115 HIS A CA 12
ATOM 23666 C C . HIS A 1 115 ? 17.643 3.437 13.364 1.00 0.00 115 HIS A C 12
ATOM 23667 O O . HIS A 1 115 ? 17.911 4.504 12.815 1.00 0.00 115 HIS A O 12
ATOM 23682 N N . HIS A 1 116 ? 18.004 2.259 12.870 1.00 0.00 116 HIS A N 12
ATOM 23683 C CA . HIS A 1 116 ? 18.749 2.153 11.619 1.00 0.00 116 HIS A CA 12
ATOM 23684 C C . HIS A 1 116 ? 17.835 2.323 10.414 1.00 0.00 116 HIS A C 12
ATOM 23685 O O . HIS A 1 116 ? 18.248 2.872 9.395 1.00 0.00 116 HIS A O 12
ATOM 23700 N N . HIS A 1 117 ? 16.598 1.839 10.525 1.00 0.00 117 HIS A N 12
ATOM 23701 C CA . HIS A 1 117 ? 15.611 2.038 9.462 1.00 0.00 117 HIS A CA 12
ATOM 23702 C C . HIS A 1 117 ? 15.378 3.525 9.256 1.00 0.00 117 HIS A C 12
ATOM 23703 O O . HIS A 1 117 ? 15.740 4.084 8.223 1.00 0.00 117 HIS A O 12
ATOM 23718 N N . HIS A 1 118 ? 14.772 4.139 10.266 1.00 0.00 118 HIS A N 12
ATOM 23719 C CA . HIS A 1 118 ? 14.512 5.572 10.308 1.00 0.00 118 HIS A CA 12
ATOM 23720 C C . HIS A 1 118 ? 13.709 5.882 11.555 1.00 0.00 118 HIS A C 12
ATOM 23721 O O . HIS A 1 118 ? 14.276 6.455 12.500 1.00 0.00 118 HIS A O 12
ATOM 23737 N N . LYS A 1 1 ? -27.491 -1.499 -2.795 1.00 0.00 1 LYS A N 13
ATOM 23738 C CA . LYS A 1 1 ? -26.411 -2.315 -2.197 1.00 0.00 1 LYS A CA 13
ATOM 23739 C C . LYS A 1 1 ? -25.725 -3.144 -3.270 1.00 0.00 1 LYS A C 13
ATOM 23740 O O . LYS A 1 1 ? -26.190 -3.212 -4.407 1.00 0.00 1 LYS A O 13
ATOM 23761 N N . SER A 1 2 ? -24.620 -3.767 -2.904 1.00 0.00 2 SER A N 13
ATOM 23762 C CA . SER A 1 2 ? -23.917 -4.668 -3.796 1.00 0.00 2 SER A CA 13
ATOM 23763 C C . SER A 1 2 ? -24.026 -6.097 -3.269 1.00 0.00 2 SER A C 13
ATOM 23764 O O . SER A 1 2 ? -24.176 -6.310 -2.063 1.00 0.00 2 SER A O 13
ATOM 23772 N N . VAL A 1 3 ? -23.971 -7.069 -4.167 1.00 0.00 3 VAL A N 13
ATOM 23773 C CA . VAL A 1 3 ? -24.080 -8.468 -3.777 1.00 0.00 3 VAL A CA 13
ATOM 23774 C C . VAL A 1 3 ? -22.750 -8.963 -3.228 1.00 0.00 3 VAL A C 13
ATOM 23775 O O . VAL A 1 3 ? -22.696 -9.624 -2.187 1.00 0.00 3 VAL A O 13
ATOM 23788 N N . GLN A 1 4 ? -21.676 -8.622 -3.933 1.00 0.00 4 GLN A N 13
ATOM 23789 C CA . GLN A 1 4 ? -20.331 -9.006 -3.523 1.00 0.00 4 GLN A CA 13
ATOM 23790 C C . GLN A 1 4 ? -19.968 -8.334 -2.200 1.00 0.00 4 GLN A C 13
ATOM 23791 O O . GLN A 1 4 ? -20.069 -8.946 -1.137 1.00 0.00 4 GLN A O 13
ATOM 23805 N N . GLU A 1 5 ? -19.566 -7.072 -2.267 1.00 0.00 5 GLU A N 13
ATOM 23806 C CA . GLU A 1 5 ? -19.306 -6.299 -1.066 1.00 0.00 5 GLU A CA 13
ATOM 23807 C C . GLU A 1 5 ? -20.615 -5.769 -0.501 1.00 0.00 5 GLU A C 13
ATOM 23808 O O . GLU A 1 5 ? -21.231 -4.862 -1.059 1.00 0.00 5 GLU A O 13
ATOM 23820 N N . LYS A 1 6 ? -21.035 -6.355 0.610 1.00 0.00 6 LYS A N 13
ATOM 23821 C CA . LYS A 1 6 ? -22.341 -6.074 1.193 1.00 0.00 6 LYS A CA 13
ATOM 23822 C C . LYS A 1 6 ? -22.322 -4.799 2.032 1.00 0.00 6 LYS A C 13
ATOM 23823 O O . LYS A 1 6 ? -23.268 -4.505 2.763 1.00 0.00 6 LYS A O 13
ATOM 23842 N N . ARG A 1 7 ? -21.236 -4.050 1.924 1.00 0.00 7 ARG A N 13
ATOM 23843 C CA . ARG A 1 7 ? -21.157 -2.724 2.506 1.00 0.00 7 ARG A CA 13
ATOM 23844 C C . ARG A 1 7 ? -20.385 -1.818 1.560 1.00 0.00 7 ARG A C 13
ATOM 23845 O O . ARG A 1 7 ? -19.174 -1.969 1.390 1.00 0.00 7 ARG A O 13
ATOM 23866 N N . ASN A 1 8 ? -21.100 -0.900 0.927 1.00 0.00 8 ASN A N 13
ATOM 23867 C CA . ASN A 1 8 ? -20.519 -0.034 -0.088 1.00 0.00 8 ASN A CA 13
ATOM 23868 C C . ASN A 1 8 ? -19.591 0.994 0.544 1.00 0.00 8 ASN A C 13
ATOM 23869 O O . ASN A 1 8 ? -20.034 1.933 1.208 1.00 0.00 8 ASN A O 13
ATOM 23880 N N . ASN A 1 9 ? -18.301 0.793 0.353 1.00 0.00 9 ASN A N 13
ATOM 23881 C CA . ASN A 1 9 ? -17.302 1.710 0.869 1.00 0.00 9 ASN A CA 13
ATOM 23882 C C . ASN A 1 9 ? -16.742 2.562 -0.257 1.00 0.00 9 ASN A C 13
ATOM 23883 O O . ASN A 1 9 ? -15.922 2.103 -1.051 1.00 0.00 9 ASN A O 13
ATOM 23894 N N . THR A 1 10 ? -17.216 3.793 -0.348 1.00 0.00 10 THR A N 13
ATOM 23895 C CA . THR A 1 10 ? -16.702 4.723 -1.334 1.00 0.00 10 THR A CA 13
ATOM 23896 C C . THR A 1 10 ? -15.367 5.276 -0.857 1.00 0.00 10 THR A C 13
ATOM 23897 O O . THR A 1 10 ? -15.195 5.536 0.334 1.00 0.00 10 THR A O 13
ATOM 23908 N N . ARG A 1 11 ? -14.429 5.423 -1.789 1.00 0.00 11 ARG A N 13
ATOM 23909 C CA . ARG A 1 11 ? -13.078 5.880 -1.478 1.00 0.00 11 ARG A CA 13
ATOM 23910 C C . ARG A 1 11 ? -12.323 4.816 -0.687 1.00 0.00 11 ARG A C 13
ATOM 23911 O O . ARG A 1 11 ? -11.367 5.115 0.025 1.00 0.00 11 ARG A O 13
ATOM 23932 N N . ALA A 1 12 ? -12.750 3.563 -0.839 1.00 0.00 12 ALA A N 13
ATOM 23933 C CA . ALA A 1 12 ? -12.096 2.447 -0.172 1.00 0.00 12 ALA A CA 13
ATOM 23934 C C . ALA A 1 12 ? -10.665 2.288 -0.669 1.00 0.00 12 ALA A C 13
ATOM 23935 O O . ALA A 1 12 ? -10.404 2.379 -1.871 1.00 0.00 12 ALA A O 13
ATOM 23942 N N . PHE A 1 13 ? -9.753 2.032 0.266 1.00 0.00 13 PHE A N 13
ATOM 23943 C CA . PHE A 1 13 ? -8.325 1.953 -0.026 1.00 0.00 13 PHE A CA 13
ATOM 23944 C C . PHE A 1 13 ? -8.033 1.021 -1.198 1.00 0.00 13 PHE A C 13
ATOM 23945 O O . PHE A 1 13 ? -7.326 1.398 -2.120 1.00 0.00 13 PHE A O 13
ATOM 23962 N N . LYS A 1 14 ? -8.589 -0.188 -1.166 1.00 0.00 14 LYS A N 13
ATOM 23963 C CA . LYS A 1 14 ? -8.273 -1.190 -2.185 1.00 0.00 14 LYS A CA 13
ATOM 23964 C C . LYS A 1 14 ? -8.754 -0.752 -3.570 1.00 0.00 14 LYS A C 13
ATOM 23965 O O . LYS A 1 14 ? -8.109 -1.034 -4.577 1.00 0.00 14 LYS A O 13
ATOM 23984 N N . THR A 1 15 ? -9.875 -0.049 -3.608 1.00 0.00 15 THR A N 13
ATOM 23985 C CA . THR A 1 15 ? -10.438 0.430 -4.859 1.00 0.00 15 THR A CA 13
ATOM 23986 C C . THR A 1 15 ? -9.594 1.576 -5.415 1.00 0.00 15 THR A C 13
ATOM 23987 O O . THR A 1 15 ? -9.266 1.614 -6.604 1.00 0.00 15 THR A O 13
ATOM 23998 N N . VAL A 1 16 ? -9.225 2.490 -4.532 1.00 0.00 16 VAL A N 13
ATOM 23999 C CA . VAL A 1 16 ? -8.414 3.640 -4.899 1.00 0.00 16 VAL A CA 13
ATOM 24000 C C . VAL A 1 16 ? -6.981 3.220 -5.215 1.00 0.00 16 VAL A C 13
ATOM 24001 O O . VAL A 1 16 ? -6.323 3.795 -6.083 1.00 0.00 16 VAL A O 13
ATOM 24014 N N . ALA A 1 17 ? -6.503 2.203 -4.519 1.00 0.00 17 ALA A N 13
ATOM 24015 C CA . ALA A 1 17 ? -5.186 1.655 -4.792 1.00 0.00 17 ALA A CA 13
ATOM 24016 C C . ALA A 1 17 ? -5.171 0.948 -6.139 1.00 0.00 17 ALA A C 13
ATOM 24017 O O . ALA A 1 17 ? -4.135 0.863 -6.790 1.00 0.00 17 ALA A O 13
ATOM 24024 N N . LYS A 1 18 ? -6.328 0.446 -6.559 1.00 0.00 18 LYS A N 13
ATOM 24025 C CA . LYS A 1 18 ? -6.441 -0.209 -7.853 1.00 0.00 18 LYS A CA 13
ATOM 24026 C C . LYS A 1 18 ? -6.314 0.812 -8.977 1.00 0.00 18 LYS A C 13
ATOM 24027 O O . LYS A 1 18 ? -5.656 0.558 -9.987 1.00 0.00 18 LYS A O 13
ATOM 24046 N N . SER A 1 19 ? -6.934 1.974 -8.803 1.00 0.00 19 SER A N 13
ATOM 24047 C CA . SER A 1 19 ? -6.815 3.036 -9.791 1.00 0.00 19 SER A CA 13
ATOM 24048 C C . SER A 1 19 ? -5.413 3.640 -9.747 1.00 0.00 19 SER A C 13
ATOM 24049 O O . SER A 1 19 ? -4.845 4.007 -10.778 1.00 0.00 19 SER A O 13
ATOM 24057 N N . TRP A 1 20 ? -4.857 3.717 -8.546 1.00 0.00 20 TRP A N 13
ATOM 24058 C CA . TRP A 1 20 ? -3.465 4.111 -8.348 1.00 0.00 20 TRP A CA 13
ATOM 24059 C C . TRP A 1 20 ? -2.540 3.145 -9.087 1.00 0.00 20 TRP A C 13
ATOM 24060 O O . TRP A 1 20 ? -1.587 3.561 -9.749 1.00 0.00 20 TRP A O 13
ATOM 24081 N N . PHE A 1 21 ? -2.849 1.861 -8.968 1.00 0.00 21 PHE A N 13
ATOM 24082 C CA . PHE A 1 21 ? -2.110 0.799 -9.637 1.00 0.00 21 PHE A CA 13
ATOM 24083 C C . PHE A 1 21 ? -2.223 0.928 -11.154 1.00 0.00 21 PHE A C 13
ATOM 24084 O O . PHE A 1 21 ? -1.232 0.805 -11.871 1.00 0.00 21 PHE A O 13
ATOM 24101 N N . ALA A 1 22 ? -3.433 1.194 -11.632 1.00 0.00 22 ALA A N 13
ATOM 24102 C CA . ALA A 1 22 ? -3.680 1.345 -13.062 1.00 0.00 22 ALA A CA 13
ATOM 24103 C C . ALA A 1 22 ? -3.003 2.601 -13.613 1.00 0.00 22 ALA A C 13
ATOM 24104 O O . ALA A 1 22 ? -2.706 2.690 -14.805 1.00 0.00 22 ALA A O 13
ATOM 24111 N N . THR A 1 23 ? -2.758 3.566 -12.740 1.00 0.00 23 THR A N 13
ATOM 24112 C CA . THR A 1 23 ? -2.105 4.805 -13.130 1.00 0.00 23 THR A CA 13
ATOM 24113 C C . THR A 1 23 ? -0.592 4.716 -12.872 1.00 0.00 23 THR A C 13
ATOM 24114 O O . THR A 1 23 ? 0.148 5.691 -13.008 1.00 0.00 23 THR A O 13
ATOM 24125 N N . LYS A 1 24 ? -0.131 3.531 -12.501 1.00 0.00 24 LYS A N 13
ATOM 24126 C CA . LYS A 1 24 ? 1.288 3.310 -12.268 1.00 0.00 24 LYS A CA 13
ATOM 24127 C C . LYS A 1 24 ? 1.987 2.815 -13.526 1.00 0.00 24 LYS A C 13
ATOM 24128 O O . LYS A 1 24 ? 1.904 1.645 -13.876 1.00 0.00 24 LYS A O 13
ATOM 24147 N N . THR A 1 25 ? 2.658 3.725 -14.210 1.00 0.00 25 THR A N 13
ATOM 24148 C CA . THR A 1 25 ? 3.459 3.372 -15.370 1.00 0.00 25 THR A CA 13
ATOM 24149 C C . THR A 1 25 ? 4.941 3.562 -15.065 1.00 0.00 25 THR A C 13
ATOM 24150 O O . THR A 1 25 ? 5.788 3.565 -15.961 1.00 0.00 25 THR A O 13
ATOM 24161 N N . THR A 1 26 ? 5.240 3.716 -13.781 1.00 0.00 26 THR A N 13
ATOM 24162 C CA . THR A 1 26 ? 6.603 3.907 -13.319 1.00 0.00 26 THR A CA 13
ATOM 24163 C C . THR A 1 26 ? 7.382 2.601 -13.413 1.00 0.00 26 THR A C 13
ATOM 24164 O O . THR A 1 26 ? 8.503 2.561 -13.920 1.00 0.00 26 THR A O 13
ATOM 24175 N N . TRP A 1 27 ? 6.766 1.533 -12.937 1.00 0.00 27 TRP A N 13
ATOM 24176 C CA . TRP A 1 27 ? 7.365 0.211 -12.998 1.00 0.00 27 TRP A CA 13
ATOM 24177 C C . TRP A 1 27 ? 6.858 -0.535 -14.222 1.00 0.00 27 TRP A C 13
ATOM 24178 O O . TRP A 1 27 ? 5.930 -0.079 -14.895 1.00 0.00 27 TRP A O 13
ATOM 24199 N N . SER A 1 28 ? 7.468 -1.667 -14.511 1.00 0.00 28 SER A N 13
ATOM 24200 C CA . SER A 1 28 ? 6.995 -2.534 -15.571 1.00 0.00 28 SER A CA 13
ATOM 24201 C C . SER A 1 28 ? 5.951 -3.497 -15.015 1.00 0.00 28 SER A C 13
ATOM 24202 O O . SER A 1 28 ? 5.894 -3.718 -13.803 1.00 0.00 28 SER A O 13
ATOM 24210 N N . GLU A 1 29 ? 5.132 -4.068 -15.890 1.00 0.00 29 GLU A N 13
ATOM 24211 C CA . GLU A 1 29 ? 4.009 -4.893 -15.459 1.00 0.00 29 GLU A CA 13
ATOM 24212 C C . GLU A 1 29 ? 4.450 -6.131 -14.681 1.00 0.00 29 GLU A C 13
ATOM 24213 O O . GLU A 1 29 ? 3.686 -6.657 -13.876 1.00 0.00 29 GLU A O 13
ATOM 24225 N N . ASP A 1 30 ? 5.669 -6.602 -14.912 1.00 0.00 30 ASP A N 13
ATOM 24226 C CA . ASP A 1 30 ? 6.178 -7.748 -14.166 1.00 0.00 30 ASP A CA 13
ATOM 24227 C C . ASP A 1 30 ? 6.343 -7.372 -12.694 1.00 0.00 30 ASP A C 13
ATOM 24228 O O . ASP A 1 30 ? 5.965 -8.129 -11.792 1.00 0.00 30 ASP A O 13
ATOM 24237 N N . TYR A 1 31 ? 6.873 -6.179 -12.455 1.00 0.00 31 TYR A N 13
ATOM 24238 C CA . TYR A 1 31 ? 7.043 -5.685 -11.101 1.00 0.00 31 TYR A CA 13
ATOM 24239 C C . TYR A 1 31 ? 5.698 -5.228 -10.551 1.00 0.00 31 TYR A C 13
ATOM 24240 O O . TYR A 1 31 ? 5.418 -5.382 -9.368 1.00 0.00 31 TYR A O 13
ATOM 24258 N N . GLN A 1 32 ? 4.859 -4.680 -11.423 1.00 0.00 32 GLN A N 13
ATOM 24259 C CA . GLN A 1 32 ? 3.503 -4.308 -11.040 1.00 0.00 32 GLN A CA 13
ATOM 24260 C C . GLN A 1 32 ? 2.733 -5.531 -10.573 1.00 0.00 32 GLN A C 13
ATOM 24261 O O . GLN A 1 32 ? 1.969 -5.465 -9.613 1.00 0.00 32 GLN A O 13
ATOM 24275 N N . ARG A 1 33 ? 2.945 -6.649 -11.256 1.00 0.00 33 ARG A N 13
ATOM 24276 C CA . ARG A 1 33 ? 2.334 -7.908 -10.872 1.00 0.00 33 ARG A CA 13
ATOM 24277 C C . ARG A 1 33 ? 2.726 -8.281 -9.447 1.00 0.00 33 ARG A C 13
ATOM 24278 O O . ARG A 1 33 ? 1.866 -8.628 -8.637 1.00 0.00 33 ARG A O 13
ATOM 24299 N N . SER A 1 34 ? 4.013 -8.195 -9.128 1.00 0.00 34 SER A N 13
ATOM 24300 C CA . SER A 1 34 ? 4.455 -8.471 -7.768 1.00 0.00 34 SER A CA 13
ATOM 24301 C C . SER A 1 34 ? 3.925 -7.416 -6.795 1.00 0.00 34 SER A C 13
ATOM 24302 O O . SER A 1 34 ? 3.513 -7.751 -5.687 1.00 0.00 34 SER A O 13
ATOM 24310 N N . VAL A 1 35 ? 3.914 -6.149 -7.218 1.00 0.00 35 VAL A N 13
ATOM 24311 C CA . VAL A 1 35 ? 3.336 -5.073 -6.407 1.00 0.00 35 VAL A CA 13
ATOM 24312 C C . VAL A 1 35 ? 1.891 -5.397 -6.039 1.00 0.00 35 VAL A C 13
ATOM 24313 O O . VAL A 1 35 ? 1.528 -5.409 -4.862 1.00 0.00 35 VAL A O 13
ATOM 24326 N N . TRP A 1 36 ? 1.088 -5.684 -7.055 1.00 0.00 36 TRP A N 13
ATOM 24327 C CA . TRP A 1 36 ? -0.325 -5.992 -6.876 1.00 0.00 36 TRP A CA 13
ATOM 24328 C C . TRP A 1 36 ? -0.505 -7.215 -5.978 1.00 0.00 36 TRP A C 13
ATOM 24329 O O . TRP A 1 36 ? -1.339 -7.214 -5.070 1.00 0.00 36 TRP A O 13
ATOM 24350 N N . THR A 1 37 ? 0.300 -8.245 -6.219 1.00 0.00 37 THR A N 13
ATOM 24351 C CA . THR A 1 37 ? 0.237 -9.467 -5.427 1.00 0.00 37 THR A CA 13
ATOM 24352 C C . THR A 1 37 ? 0.595 -9.191 -3.963 1.00 0.00 37 THR A C 13
ATOM 24353 O O . THR A 1 37 ? -0.071 -9.681 -3.052 1.00 0.00 37 THR A O 13
ATOM 24364 N N . ARG A 1 38 ? 1.633 -8.389 -3.741 1.00 0.00 38 ARG A N 13
ATOM 24365 C CA . ARG A 1 38 ? 2.037 -8.022 -2.387 1.00 0.00 38 ARG A CA 13
ATOM 24366 C C . ARG A 1 38 ? 0.931 -7.233 -1.696 1.00 0.00 38 ARG A C 13
ATOM 24367 O O . ARG A 1 38 ? 0.660 -7.429 -0.511 1.00 0.00 38 ARG A O 13
ATOM 24388 N N . LEU A 1 39 ? 0.281 -6.359 -2.451 1.00 0.00 39 LEU A N 13
ATOM 24389 C CA . LEU A 1 39 ? -0.797 -5.539 -1.921 1.00 0.00 39 LEU A CA 13
ATOM 24390 C C . LEU A 1 39 ? -1.963 -6.401 -1.441 1.00 0.00 39 LEU A C 13
ATOM 24391 O O . LEU A 1 39 ? -2.367 -6.308 -0.282 1.00 0.00 39 LEU A O 13
ATOM 24407 N N . GLU A 1 40 ? -2.481 -7.258 -2.320 1.00 0.00 40 GLU A N 13
ATOM 24408 C CA . GLU A 1 40 ? -3.651 -8.075 -1.996 1.00 0.00 40 GLU A CA 13
ATOM 24409 C C . GLU A 1 40 ? -3.340 -9.106 -0.910 1.00 0.00 40 GLU A C 13
ATOM 24410 O O . GLU A 1 40 ? -4.233 -9.541 -0.181 1.00 0.00 40 GLU A O 13
ATOM 24422 N N . THR A 1 41 ? -2.079 -9.495 -0.805 1.00 0.00 41 THR A N 13
ATOM 24423 C CA . THR A 1 41 ? -1.681 -10.504 0.161 1.00 0.00 41 THR A CA 13
ATOM 24424 C C . THR A 1 41 ? -1.460 -9.904 1.551 1.00 0.00 41 THR A C 13
ATOM 24425 O O . THR A 1 41 ? -1.887 -10.476 2.555 1.00 0.00 41 THR A O 13
ATOM 24436 N N . TYR A 1 42 ? -0.825 -8.741 1.610 1.00 0.00 42 TYR A N 13
ATOM 24437 C CA . TYR A 1 42 ? -0.398 -8.192 2.890 1.00 0.00 42 TYR A CA 13
ATOM 24438 C C . TYR A 1 42 ? -1.231 -6.993 3.340 1.00 0.00 42 TYR A C 13
ATOM 24439 O O . TYR A 1 42 ? -1.734 -6.969 4.460 1.00 0.00 42 TYR A O 13
ATOM 24457 N N . LEU A 1 43 ? -1.389 -6.009 2.468 1.00 0.00 43 LEU A N 13
ATOM 24458 C CA . LEU A 1 43 ? -1.904 -4.710 2.889 1.00 0.00 43 LEU A CA 13
ATOM 24459 C C . LEU A 1 43 ? -3.423 -4.587 2.701 1.00 0.00 43 LEU A C 13
ATOM 24460 O O . LEU A 1 43 ? -4.137 -4.151 3.605 1.00 0.00 43 LEU A O 13
ATOM 24476 N N . PHE A 1 44 ? -3.907 -4.987 1.528 1.00 0.00 44 PHE A N 13
ATOM 24477 C CA . PHE A 1 44 ? -5.327 -4.856 1.172 1.00 0.00 44 PHE A CA 13
ATOM 24478 C C . PHE A 1 44 ? -6.302 -5.546 2.148 1.00 0.00 44 PHE A C 13
ATOM 24479 O O . PHE A 1 44 ? -7.342 -4.969 2.459 1.00 0.00 44 PHE A O 13
ATOM 24496 N N . PRO A 1 45 ? -6.006 -6.770 2.649 1.00 0.00 45 PRO A N 13
ATOM 24497 C CA . PRO A 1 45 ? -6.974 -7.541 3.453 1.00 0.00 45 PRO A CA 13
ATOM 24498 C C . PRO A 1 45 ? -7.405 -6.829 4.736 1.00 0.00 45 PRO A C 13
ATOM 24499 O O . PRO A 1 45 ? -8.436 -7.158 5.323 1.00 0.00 45 PRO A O 13
ATOM 24510 N N . ASP A 1 46 ? -6.623 -5.847 5.156 1.00 0.00 46 ASP A N 13
ATOM 24511 C CA . ASP A 1 46 ? -6.897 -5.128 6.393 1.00 0.00 46 ASP A CA 13
ATOM 24512 C C . ASP A 1 46 ? -7.628 -3.817 6.115 1.00 0.00 46 ASP A C 13
ATOM 24513 O O . ASP A 1 46 ? -8.762 -3.612 6.549 1.00 0.00 46 ASP A O 13
ATOM 24522 N N . ILE A 1 47 ? -6.975 -2.949 5.361 1.00 0.00 47 ILE A N 13
ATOM 24523 C CA . ILE A 1 47 ? -7.458 -1.590 5.133 1.00 0.00 47 ILE A CA 13
ATOM 24524 C C . ILE A 1 47 ? -8.396 -1.495 3.934 1.00 0.00 47 ILE A C 13
ATOM 24525 O O . ILE A 1 47 ? -9.111 -0.504 3.774 1.00 0.00 47 ILE A O 13
ATOM 24541 N N . GLY A 1 48 ? -8.393 -2.522 3.097 1.00 0.00 48 GLY A N 13
ATOM 24542 C CA . GLY A 1 48 ? -9.166 -2.489 1.870 1.00 0.00 48 GLY A CA 13
ATOM 24543 C C . GLY A 1 48 ? -10.656 -2.383 2.110 1.00 0.00 48 GLY A C 13
ATOM 24544 O O . GLY A 1 48 ? -11.392 -1.884 1.260 1.00 0.00 48 GLY A O 13
ATOM 24548 N N . ASN A 1 49 ? -11.098 -2.846 3.268 1.00 0.00 49 ASN A N 13
ATOM 24549 C CA . ASN A 1 49 ? -12.515 -2.843 3.599 1.00 0.00 49 ASN A CA 13
ATOM 24550 C C . ASN A 1 49 ? -12.809 -1.807 4.675 1.00 0.00 49 ASN A C 13
ATOM 24551 O O . ASN A 1 49 ? -13.859 -1.839 5.316 1.00 0.00 49 ASN A O 13
ATOM 24562 N N . LYS A 1 50 ? -11.879 -0.880 4.861 1.00 0.00 50 LYS A N 13
ATOM 24563 C CA . LYS A 1 50 ? -12.041 0.176 5.846 1.00 0.00 50 LYS A CA 13
ATOM 24564 C C . LYS A 1 50 ? -12.451 1.477 5.174 1.00 0.00 50 LYS A C 13
ATOM 24565 O O . LYS A 1 50 ? -12.380 1.604 3.952 1.00 0.00 50 LYS A O 13
ATOM 24584 N N . ASP A 1 51 ? -12.867 2.440 5.987 1.00 0.00 51 ASP A N 13
ATOM 24585 C CA . ASP A 1 51 ? -13.403 3.707 5.492 1.00 0.00 51 ASP A CA 13
ATOM 24586 C C . ASP A 1 51 ? -12.311 4.599 4.912 1.00 0.00 51 ASP A C 13
ATOM 24587 O O . ASP A 1 51 ? -12.614 5.610 4.281 1.00 0.00 51 ASP A O 13
ATOM 24596 N N . ILE A 1 52 ? -11.051 4.232 5.162 1.00 0.00 52 ILE A N 13
ATOM 24597 C CA . ILE A 1 52 ? -9.876 4.977 4.680 1.00 0.00 52 ILE A CA 13
ATOM 24598 C C . ILE A 1 52 ? -9.705 6.318 5.418 1.00 0.00 52 ILE A C 13
ATOM 24599 O O . ILE A 1 52 ? -8.599 6.662 5.830 1.00 0.00 52 ILE A O 13
ATOM 24615 N N . ALA A 1 53 ? -10.799 7.048 5.614 1.00 0.00 53 ALA A N 13
ATOM 24616 C CA . ALA A 1 53 ? -10.757 8.346 6.278 1.00 0.00 53 ALA A CA 13
ATOM 24617 C C . ALA A 1 53 ? -10.339 8.201 7.737 1.00 0.00 53 ALA A C 13
ATOM 24618 O O . ALA A 1 53 ? -9.680 9.076 8.296 1.00 0.00 53 ALA A O 13
ATOM 24625 N N . GLU A 1 54 ? -10.709 7.082 8.343 1.00 0.00 54 GLU A N 13
ATOM 24626 C CA . GLU A 1 54 ? -10.399 6.839 9.744 1.00 0.00 54 GLU A CA 13
ATOM 24627 C C . GLU A 1 54 ? -9.253 5.846 9.892 1.00 0.00 54 GLU A C 13
ATOM 24628 O O . GLU A 1 54 ? -9.257 5.008 10.792 1.00 0.00 54 GLU A O 13
ATOM 24640 N N . LEU A 1 55 ? -8.272 5.941 9.009 1.00 0.00 55 LEU A N 13
ATOM 24641 C CA . LEU A 1 55 ? -7.086 5.109 9.119 1.00 0.00 55 LEU A CA 13
ATOM 24642 C C . LEU A 1 55 ? -6.011 5.819 9.929 1.00 0.00 55 LEU A C 13
ATOM 24643 O O . LEU A 1 55 ? -5.370 6.761 9.457 1.00 0.00 55 LEU A O 13
ATOM 24659 N N . ASP A 1 56 ? -5.854 5.379 11.169 1.00 0.00 56 ASP A N 13
ATOM 24660 C CA . ASP A 1 56 ? -4.853 5.934 12.072 1.00 0.00 56 ASP A CA 13
ATOM 24661 C C . ASP A 1 56 ? -3.458 5.512 11.635 1.00 0.00 56 ASP A C 13
ATOM 24662 O O . ASP A 1 56 ? -3.294 4.467 10.999 1.00 0.00 56 ASP A O 13
ATOM 24671 N N . THR A 1 57 ? -2.460 6.326 11.966 1.00 0.00 57 THR A N 13
ATOM 24672 C CA . THR A 1 57 ? -1.071 6.009 11.666 1.00 0.00 57 THR A CA 13
ATOM 24673 C C . THR A 1 57 ? -0.725 4.600 12.144 1.00 0.00 57 THR A C 13
ATOM 24674 O O . THR A 1 57 ? -0.132 3.809 11.411 1.00 0.00 57 THR A O 13
ATOM 24685 N N . GLY A 1 58 ? -1.147 4.278 13.359 1.00 0.00 58 GLY A N 13
ATOM 24686 C CA . GLY A 1 58 ? -0.848 2.986 13.933 1.00 0.00 58 GLY A CA 13
ATOM 24687 C C . GLY A 1 58 ? -1.694 1.879 13.338 1.00 0.00 58 GLY A C 13
ATOM 24688 O O . GLY A 1 58 ? -1.269 0.729 13.289 1.00 0.00 58 GLY A O 13
ATOM 24692 N N . ASP A 1 59 ? -2.881 2.230 12.853 1.00 0.00 59 ASP A N 13
ATOM 24693 C CA . ASP A 1 59 ? -3.804 1.242 12.301 1.00 0.00 59 ASP A CA 13
ATOM 24694 C C . ASP A 1 59 ? -3.293 0.737 10.955 1.00 0.00 59 ASP A C 13
ATOM 24695 O O . ASP A 1 59 ? -3.586 -0.384 10.548 1.00 0.00 59 ASP A O 13
ATOM 24704 N N . LEU A 1 60 ? -2.515 1.578 10.282 1.00 0.00 60 LEU A N 13
ATOM 24705 C CA . LEU A 1 60 ? -1.837 1.198 9.044 1.00 0.00 60 LEU A CA 13
ATOM 24706 C C . LEU A 1 60 ? -0.520 0.489 9.359 1.00 0.00 60 LEU A C 13
ATOM 24707 O O . LEU A 1 60 ? -0.052 -0.383 8.607 1.00 0.00 60 LEU A O 13
ATOM 24723 N N . LEU A 1 61 ? 0.068 0.858 10.486 1.00 0.00 61 LEU A N 13
ATOM 24724 C CA . LEU A 1 61 ? 1.307 0.247 10.930 1.00 0.00 61 LEU A CA 13
ATOM 24725 C C . LEU A 1 61 ? 1.096 -1.215 11.288 1.00 0.00 61 LEU A C 13
ATOM 24726 O O . LEU A 1 61 ? 2.025 -2.002 11.214 1.00 0.00 61 LEU A O 13
ATOM 24742 N N . VAL A 1 62 ? -0.126 -1.578 11.667 1.00 0.00 62 VAL A N 13
ATOM 24743 C CA . VAL A 1 62 ? -0.428 -2.964 12.020 1.00 0.00 62 VAL A CA 13
ATOM 24744 C C . VAL A 1 62 ? -0.275 -3.905 10.812 1.00 0.00 62 VAL A C 13
ATOM 24745 O O . VAL A 1 62 ? 0.396 -4.921 10.927 1.00 0.00 62 VAL A O 13
ATOM 24758 N N . PRO A 1 63 ? -0.901 -3.611 9.648 1.00 0.00 63 PRO A N 13
ATOM 24759 C CA . PRO A 1 63 ? -0.628 -4.354 8.408 1.00 0.00 63 PRO A CA 13
ATOM 24760 C C . PRO A 1 63 ? 0.867 -4.444 8.110 1.00 0.00 63 PRO A C 13
ATOM 24761 O O . PRO A 1 63 ? 1.395 -5.527 7.827 1.00 0.00 63 PRO A O 13
ATOM 24772 N N . ILE A 1 64 ? 1.555 -3.305 8.188 1.00 0.00 64 ILE A N 13
ATOM 24773 C CA . ILE A 1 64 ? 3.005 -3.284 7.996 1.00 0.00 64 ILE A CA 13
ATOM 24774 C C . ILE A 1 64 ? 3.693 -4.188 9.022 1.00 0.00 64 ILE A C 13
ATOM 24775 O O . ILE A 1 64 ? 4.607 -4.949 8.699 1.00 0.00 64 ILE A O 13
ATOM 24791 N N . LYS A 1 65 ? 3.215 -4.112 10.253 1.00 0.00 65 LYS A N 13
ATOM 24792 C CA . LYS A 1 65 ? 3.763 -4.870 11.365 1.00 0.00 65 LYS A CA 13
ATOM 24793 C C . LYS A 1 65 ? 3.399 -6.348 11.257 1.00 0.00 65 LYS A C 13
ATOM 24794 O O . LYS A 1 65 ? 4.062 -7.202 11.835 1.00 0.00 65 LYS A O 13
ATOM 24813 N N . LYS A 1 66 ? 2.338 -6.643 10.525 1.00 0.00 66 LYS A N 13
ATOM 24814 C CA . LYS A 1 66 ? 1.954 -8.018 10.253 1.00 0.00 66 LYS A CA 13
ATOM 24815 C C . LYS A 1 66 ? 3.028 -8.675 9.399 1.00 0.00 66 LYS A C 13
ATOM 24816 O O . LYS A 1 66 ? 3.382 -9.835 9.601 1.00 0.00 66 LYS A O 13
ATOM 24835 N N . ILE A 1 67 ? 3.554 -7.907 8.453 1.00 0.00 67 ILE A N 13
ATOM 24836 C CA . ILE A 1 67 ? 4.671 -8.361 7.634 1.00 0.00 67 ILE A CA 13
ATOM 24837 C C . ILE A 1 67 ? 5.951 -8.390 8.470 1.00 0.00 67 ILE A C 13
ATOM 24838 O O . ILE A 1 67 ? 6.803 -9.266 8.301 1.00 0.00 67 ILE A O 13
ATOM 24854 N N . GLU A 1 68 ? 6.071 -7.425 9.374 1.00 0.00 68 GLU A N 13
ATOM 24855 C CA . GLU A 1 68 ? 7.154 -7.399 10.351 1.00 0.00 68 GLU A CA 13
ATOM 24856 C C . GLU A 1 68 ? 7.159 -8.699 11.154 1.00 0.00 68 GLU A C 13
ATOM 24857 O O . GLU A 1 68 ? 8.186 -9.365 11.286 1.00 0.00 68 GLU A O 13
ATOM 24869 N N . LYS A 1 69 ? 5.984 -9.047 11.662 1.00 0.00 69 LYS A N 13
ATOM 24870 C CA . LYS A 1 69 ? 5.783 -10.254 12.453 1.00 0.00 69 LYS A CA 13
ATOM 24871 C C . LYS A 1 69 ? 5.949 -11.501 11.582 1.00 0.00 69 LYS A C 13
ATOM 24872 O O . LYS A 1 69 ? 6.164 -12.604 12.087 1.00 0.00 69 LYS A O 13
ATOM 24891 N N . LEU A 1 70 ? 5.849 -11.314 10.271 1.00 0.00 70 LEU A N 13
ATOM 24892 C CA . LEU A 1 70 ? 6.040 -12.400 9.317 1.00 0.00 70 LEU A CA 13
ATOM 24893 C C . LEU A 1 70 ? 7.528 -12.722 9.190 1.00 0.00 70 LEU A C 13
ATOM 24894 O O . LEU A 1 70 ? 7.913 -13.858 8.904 1.00 0.00 70 LEU A O 13
ATOM 24910 N N . GLY A 1 71 ? 8.358 -11.710 9.412 1.00 0.00 71 GLY A N 13
ATOM 24911 C CA . GLY A 1 71 ? 9.796 -11.892 9.355 1.00 0.00 71 GLY A CA 13
ATOM 24912 C C . GLY A 1 71 ? 10.438 -11.101 8.234 1.00 0.00 71 GLY A C 13
ATOM 24913 O O . GLY A 1 71 ? 11.658 -10.932 8.205 1.00 0.00 71 GLY A O 13
ATOM 24917 N N . TYR A 1 72 ? 9.620 -10.598 7.322 1.00 0.00 72 TYR A N 13
ATOM 24918 C CA . TYR A 1 72 ? 10.124 -9.879 6.160 1.00 0.00 72 TYR A CA 13
ATOM 24919 C C . TYR A 1 72 ? 10.055 -8.373 6.370 1.00 0.00 72 TYR A C 13
ATOM 24920 O O . TYR A 1 72 ? 9.015 -7.753 6.152 1.00 0.00 72 TYR A O 13
ATOM 24938 N N . LEU A 1 73 ? 11.167 -7.785 6.786 1.00 0.00 73 LEU A N 13
ATOM 24939 C CA . LEU A 1 73 ? 11.216 -6.350 7.029 1.00 0.00 73 LEU A CA 13
ATOM 24940 C C . LEU A 1 73 ? 11.252 -5.580 5.715 1.00 0.00 73 LEU A C 13
ATOM 24941 O O . LEU A 1 73 ? 10.629 -4.525 5.588 1.00 0.00 73 LEU A O 13
ATOM 24957 N N . GLU A 1 74 ? 11.978 -6.112 4.736 1.00 0.00 74 GLU A N 13
ATOM 24958 C CA . GLU A 1 74 ? 12.043 -5.491 3.420 1.00 0.00 74 GLU A CA 13
ATOM 24959 C C . GLU A 1 74 ? 10.672 -5.400 2.778 1.00 0.00 74 GLU A C 13
ATOM 24960 O O . GLU A 1 74 ? 10.289 -4.341 2.292 1.00 0.00 74 GLU A O 13
ATOM 24972 N N . ILE A 1 75 ? 9.932 -6.504 2.768 1.00 0.00 75 ILE A N 13
ATOM 24973 C CA . ILE A 1 75 ? 8.597 -6.509 2.180 1.00 0.00 75 ILE A CA 13
ATOM 24974 C C . ILE A 1 75 ? 7.708 -5.494 2.893 1.00 0.00 75 ILE A C 13
ATOM 24975 O O . ILE A 1 75 ? 6.982 -4.744 2.248 1.00 0.00 75 ILE A O 13
ATOM 24991 N N . ALA A 1 76 ? 7.809 -5.446 4.220 1.00 0.00 76 ALA A N 13
ATOM 24992 C CA . ALA A 1 76 ? 7.063 -4.472 5.011 1.00 0.00 76 ALA A CA 13
ATOM 24993 C C . ALA A 1 76 ? 7.368 -3.049 4.548 1.00 0.00 76 ALA A C 13
ATOM 24994 O O . ALA A 1 76 ? 6.457 -2.274 4.258 1.00 0.00 76 ALA A O 13
ATOM 25001 N N . MET A 1 77 ? 8.653 -2.720 4.464 1.00 0.00 77 MET A N 13
ATOM 25002 C CA . MET A 1 77 ? 9.081 -1.398 4.002 1.00 0.00 77 MET A CA 13
ATOM 25003 C C . MET A 1 77 ? 8.641 -1.137 2.561 1.00 0.00 77 MET A C 13
ATOM 25004 O O . MET A 1 77 ? 8.185 -0.042 2.237 1.00 0.00 77 MET A O 13
ATOM 25018 N N . ARG A 1 78 ? 8.770 -2.144 1.698 1.00 0.00 78 ARG A N 13
ATOM 25019 C CA . ARG A 1 78 ? 8.447 -1.985 0.279 1.00 0.00 78 ARG A CA 13
ATOM 25020 C C . ARG A 1 78 ? 6.945 -1.820 0.064 1.00 0.00 78 ARG A C 13
ATOM 25021 O O . ARG A 1 78 ? 6.517 -1.038 -0.784 1.00 0.00 78 ARG A O 13
ATOM 25042 N N . VAL A 1 79 ? 6.146 -2.553 0.831 1.00 0.00 79 VAL A N 13
ATOM 25043 C CA . VAL A 1 79 ? 4.700 -2.389 0.781 1.00 0.00 79 VAL A CA 13
ATOM 25044 C C . VAL A 1 79 ? 4.326 -1.018 1.331 1.00 0.00 79 VAL A C 13
ATOM 25045 O O . VAL A 1 79 ? 3.401 -0.362 0.846 1.00 0.00 79 VAL A O 13
ATOM 25058 N N . LYS A 1 80 ? 5.079 -0.580 2.333 1.00 0.00 80 LYS A N 13
ATOM 25059 C CA . LYS A 1 80 ? 4.914 0.752 2.892 1.00 0.00 80 LYS A CA 13
ATOM 25060 C C . LYS A 1 80 ? 5.236 1.818 1.844 1.00 0.00 80 LYS A C 13
ATOM 25061 O O . LYS A 1 80 ? 4.616 2.880 1.830 1.00 0.00 80 LYS A O 13
ATOM 25080 N N . GLN A 1 81 ? 6.198 1.531 0.967 1.00 0.00 81 GLN A N 13
ATOM 25081 C CA . GLN A 1 81 ? 6.526 2.443 -0.129 1.00 0.00 81 GLN A CA 13
ATOM 25082 C C . GLN A 1 81 ? 5.298 2.651 -1.008 1.00 0.00 81 GLN A C 13
ATOM 25083 O O . GLN A 1 81 ? 4.919 3.783 -1.312 1.00 0.00 81 GLN A O 13
ATOM 25097 N N . TYR A 1 82 ? 4.677 1.540 -1.403 1.00 0.00 82 TYR A N 13
ATOM 25098 C CA . TYR A 1 82 ? 3.456 1.584 -2.198 1.00 0.00 82 TYR A CA 13
ATOM 25099 C C . TYR A 1 82 ? 2.382 2.362 -1.453 1.00 0.00 82 TYR A C 13
ATOM 25100 O O . TYR A 1 82 ? 1.782 3.289 -1.997 1.00 0.00 82 TYR A O 13
ATOM 25118 N N . ALA A 1 83 ? 2.166 1.978 -0.197 1.00 0.00 83 ALA A N 13
ATOM 25119 C CA . ALA A 1 83 ? 1.149 2.593 0.648 1.00 0.00 83 ALA A CA 13
ATOM 25120 C C . ALA A 1 83 ? 1.331 4.102 0.733 1.00 0.00 83 ALA A C 13
ATOM 25121 O O . ALA A 1 83 ? 0.367 4.851 0.607 1.00 0.00 83 ALA A O 13
ATOM 25128 N N . THR A 1 84 ? 2.569 4.539 0.936 1.00 0.00 84 THR A N 13
ATOM 25129 C CA . THR A 1 84 ? 2.879 5.960 1.037 1.00 0.00 84 THR A CA 13
ATOM 25130 C C . THR A 1 84 ? 2.446 6.702 -0.230 1.00 0.00 84 THR A C 13
ATOM 25131 O O . THR A 1 84 ? 1.862 7.790 -0.162 1.00 0.00 84 THR A O 13
ATOM 25142 N N . ALA A 1 85 ? 2.702 6.098 -1.381 1.00 0.00 85 ALA A N 13
ATOM 25143 C CA . ALA A 1 85 ? 2.323 6.694 -2.653 1.00 0.00 85 ALA A CA 13
ATOM 25144 C C . ALA A 1 85 ? 0.806 6.707 -2.815 1.00 0.00 85 ALA A C 13
ATOM 25145 O O . ALA A 1 85 ? 0.241 7.656 -3.362 1.00 0.00 85 ALA A O 13
ATOM 25152 N N . ILE A 1 86 ? 0.152 5.654 -2.332 1.00 0.00 86 ILE A N 13
ATOM 25153 C CA . ILE A 1 86 ? -1.305 5.567 -2.376 1.00 0.00 86 ILE A CA 13
ATOM 25154 C C . ILE A 1 86 ? -1.929 6.617 -1.460 1.00 0.00 86 ILE A C 13
ATOM 25155 O O . ILE A 1 86 ? -2.925 7.249 -1.805 1.00 0.00 86 ILE A O 13
ATOM 25171 N N . MET A 1 87 ? -1.322 6.805 -0.294 1.00 0.00 87 MET A N 13
ATOM 25172 C CA . MET A 1 87 ? -1.807 7.772 0.683 1.00 0.00 87 MET A CA 13
ATOM 25173 C C . MET A 1 87 ? -1.820 9.178 0.100 1.00 0.00 87 MET A C 13
ATOM 25174 O O . MET A 1 87 ? -2.750 9.941 0.337 1.00 0.00 87 MET A O 13
ATOM 25188 N N . ARG A 1 88 ? -0.798 9.514 -0.680 1.00 0.00 88 ARG A N 13
ATOM 25189 C CA . ARG A 1 88 ? -0.739 10.831 -1.302 1.00 0.00 88 ARG A CA 13
ATOM 25190 C C . ARG A 1 88 ? -1.808 10.956 -2.381 1.00 0.00 88 ARG A C 13
ATOM 25191 O O . ARG A 1 88 ? -2.387 12.023 -2.574 1.00 0.00 88 ARG A O 13
ATOM 25212 N N . TYR A 1 89 ? -2.074 9.855 -3.074 1.00 0.00 89 TYR A N 13
ATOM 25213 C CA . TYR A 1 89 ? -3.144 9.817 -4.062 1.00 0.00 89 TYR A CA 13
ATOM 25214 C C . TYR A 1 89 ? -4.489 9.971 -3.355 1.00 0.00 89 TYR A C 13
ATOM 25215 O O . TYR A 1 89 ? -5.412 10.599 -3.871 1.00 0.00 89 TYR A O 13
ATOM 25233 N N . ALA A 1 90 ? -4.570 9.413 -2.151 1.00 0.00 90 ALA A N 13
ATOM 25234 C CA . ALA A 1 90 ? -5.744 9.560 -1.303 1.00 0.00 90 ALA A CA 13
ATOM 25235 C C . ALA A 1 90 ? -5.927 11.015 -0.887 1.00 0.00 90 ALA A C 13
ATOM 25236 O O . ALA A 1 90 ? -7.040 11.536 -0.904 1.00 0.00 90 ALA A O 13
ATOM 25243 N N . VAL A 1 91 ? -4.829 11.666 -0.509 1.00 0.00 91 VAL A N 13
ATOM 25244 C CA . VAL A 1 91 ? -4.854 13.087 -0.168 1.00 0.00 91 VAL A CA 13
ATOM 25245 C C . VAL A 1 91 ? -5.242 13.917 -1.390 1.00 0.00 91 VAL A C 13
ATOM 25246 O O . VAL A 1 91 ? -5.978 14.898 -1.283 1.00 0.00 91 VAL A O 13
ATOM 25259 N N . GLN A 1 92 ? -4.760 13.496 -2.552 1.00 0.00 92 GLN A N 13
ATOM 25260 C CA . GLN A 1 92 ? -5.055 14.180 -3.803 1.00 0.00 92 GLN A CA 13
ATOM 25261 C C . GLN A 1 92 ? -6.551 14.114 -4.112 1.00 0.00 92 GLN A C 13
ATOM 25262 O O . GLN A 1 92 ? -7.125 15.059 -4.651 1.00 0.00 92 GLN A O 13
ATOM 25276 N N . GLN A 1 93 ? -7.182 13.001 -3.750 1.00 0.00 93 GLN A N 13
ATOM 25277 C CA . GLN A 1 93 ? -8.626 12.858 -3.906 1.00 0.00 93 GLN A CA 13
ATOM 25278 C C . GLN A 1 93 ? -9.355 13.369 -2.665 1.00 0.00 93 GLN A C 13
ATOM 25279 O O . GLN A 1 93 ? -10.575 13.257 -2.560 1.00 0.00 93 GLN A O 13
ATOM 25293 N N . LYS A 1 94 ? -8.580 13.913 -1.729 1.00 0.00 94 LYS A N 13
ATOM 25294 C CA . LYS A 1 94 ? -9.105 14.539 -0.514 1.00 0.00 94 LYS A CA 13
ATOM 25295 C C . LYS A 1 94 ? -9.808 13.517 0.383 1.00 0.00 94 LYS A C 13
ATOM 25296 O O . LYS A 1 94 ? -10.713 13.854 1.148 1.00 0.00 94 LYS A O 13
ATOM 25315 N N . MET A 1 95 ? -9.368 12.268 0.308 1.00 0.00 95 MET A N 13
ATOM 25316 C CA . MET A 1 95 ? -9.958 11.206 1.114 1.00 0.00 95 MET A CA 13
ATOM 25317 C C . MET A 1 95 ? -9.413 11.269 2.533 1.00 0.00 95 MET A C 13
ATOM 25318 O O . MET A 1 95 ? -10.130 11.019 3.499 1.00 0.00 95 MET A O 13
ATOM 25332 N N . ILE A 1 96 ? -8.138 11.611 2.643 1.00 0.00 96 ILE A N 13
ATOM 25333 C CA . ILE A 1 96 ? -7.499 11.790 3.936 1.00 0.00 96 ILE A CA 13
ATOM 25334 C C . ILE A 1 96 ? -6.805 13.145 3.983 1.00 0.00 96 ILE A C 13
ATOM 25335 O O . ILE A 1 96 ? -6.664 13.810 2.952 1.00 0.00 96 ILE A O 13
ATOM 25351 N N . ARG A 1 97 ? -6.376 13.552 5.168 1.00 0.00 97 ARG A N 13
ATOM 25352 C CA . ARG A 1 97 ? -5.739 14.849 5.340 1.00 0.00 97 ARG A CA 13
ATOM 25353 C C . ARG A 1 97 ? -4.280 14.798 4.911 1.00 0.00 97 ARG A C 13
ATOM 25354 O O . ARG A 1 97 ? -3.858 15.533 4.020 1.00 0.00 97 ARG A O 13
ATOM 25375 N N . PHE A 1 98 ? -3.517 13.927 5.552 1.00 0.00 98 PHE A N 13
ATOM 25376 C CA . PHE A 1 98 ? -2.097 13.786 5.260 1.00 0.00 98 PHE A CA 13
ATOM 25377 C C . PHE A 1 98 ? -1.694 12.325 5.335 1.00 0.00 98 PHE A C 13
ATOM 25378 O O . PHE A 1 98 ? -2.449 11.496 5.843 1.00 0.00 98 PHE A O 13
ATOM 25395 N N . ASN A 1 99 ? -0.509 12.018 4.834 1.00 0.00 99 ASN A N 13
ATOM 25396 C CA . ASN A 1 99 ? -0.016 10.648 4.814 1.00 0.00 99 ASN A CA 13
ATOM 25397 C C . ASN A 1 99 ? 0.459 10.227 6.195 1.00 0.00 99 ASN A C 13
ATOM 25398 O O . ASN A 1 99 ? 1.440 10.769 6.707 1.00 0.00 99 ASN A O 13
ATOM 25409 N N . PRO A 1 100 ? -0.219 9.251 6.816 1.00 0.00 100 PRO A N 13
ATOM 25410 C CA . PRO A 1 100 ? 0.191 8.705 8.114 1.00 0.00 100 PRO A CA 13
ATOM 25411 C C . PRO A 1 100 ? 1.576 8.063 8.046 1.00 0.00 100 PRO A C 13
ATOM 25412 O O . PRO A 1 100 ? 2.281 7.970 9.048 1.00 0.00 100 PRO A O 13
ATOM 25423 N N . ALA A 1 101 ? 1.969 7.648 6.846 1.00 0.00 101 ALA A N 13
ATOM 25424 C CA . ALA A 1 101 ? 3.271 7.027 6.637 1.00 0.00 101 ALA A CA 13
ATOM 25425 C C . ALA A 1 101 ? 4.405 8.047 6.747 1.00 0.00 101 ALA A C 13
ATOM 25426 O O . ALA A 1 101 ? 5.571 7.674 6.866 1.00 0.00 101 ALA A O 13
ATOM 25433 N N . TYR A 1 102 ? 4.057 9.331 6.703 1.00 0.00 102 TYR A N 13
ATOM 25434 C CA . TYR A 1 102 ? 5.036 10.399 6.883 1.00 0.00 102 TYR A CA 13
ATOM 25435 C C . TYR A 1 102 ? 4.998 10.924 8.315 1.00 0.00 102 TYR A C 13
ATOM 25436 O O . TYR A 1 102 ? 5.735 11.844 8.668 1.00 0.00 102 TYR A O 13
ATOM 25454 N N . ASP A 1 103 ? 4.130 10.343 9.133 1.00 0.00 103 ASP A N 13
ATOM 25455 C CA . ASP A 1 103 ? 3.962 10.797 10.508 1.00 0.00 103 ASP A CA 13
ATOM 25456 C C . ASP A 1 103 ? 4.992 10.155 11.424 1.00 0.00 103 ASP A C 13
ATOM 25457 O O . ASP A 1 103 ? 5.493 10.791 12.350 1.00 0.00 103 ASP A O 13
ATOM 25466 N N . LEU A 1 104 ? 5.325 8.902 11.155 1.00 0.00 104 LEU A N 13
ATOM 25467 C CA . LEU A 1 104 ? 6.246 8.179 12.013 1.00 0.00 104 LEU A CA 13
ATOM 25468 C C . LEU A 1 104 ? 7.686 8.306 11.519 1.00 0.00 104 LEU A C 13
ATOM 25469 O O . LEU A 1 104 ? 8.096 7.665 10.552 1.00 0.00 104 LEU A O 13
ATOM 25485 N N . GLU A 1 105 ? 8.441 9.163 12.180 1.00 0.00 105 GLU A N 13
ATOM 25486 C CA . GLU A 1 105 ? 9.876 9.252 11.952 1.00 0.00 105 GLU A CA 13
ATOM 25487 C C . GLU A 1 105 ? 10.627 8.798 13.196 1.00 0.00 105 GLU A C 13
ATOM 25488 O O . GLU A 1 105 ? 11.829 8.541 13.152 1.00 0.00 105 GLU A O 13
ATOM 25500 N N . GLY A 1 106 ? 9.906 8.681 14.305 1.00 0.00 106 GLY A N 13
ATOM 25501 C CA . GLY A 1 106 ? 10.527 8.289 15.555 1.00 0.00 106 GLY A CA 13
ATOM 25502 C C . GLY A 1 106 ? 10.087 6.915 16.011 1.00 0.00 106 GLY A C 13
ATOM 25503 O O . GLY A 1 106 ? 10.360 6.512 17.141 1.00 0.00 106 GLY A O 13
ATOM 25507 N N . ALA A 1 107 ? 9.410 6.192 15.126 1.00 0.00 107 ALA A N 13
ATOM 25508 C CA . ALA A 1 107 ? 8.916 4.856 15.442 1.00 0.00 107 ALA A CA 13
ATOM 25509 C C . ALA A 1 107 ? 9.910 3.790 15.003 1.00 0.00 107 ALA A C 13
ATOM 25510 O O . ALA A 1 107 ? 9.675 2.593 15.178 1.00 0.00 107 ALA A O 13
ATOM 25517 N N . VAL A 1 108 ? 11.020 4.231 14.431 1.00 0.00 108 VAL A N 13
ATOM 25518 C CA . VAL A 1 108 ? 12.062 3.325 13.980 1.00 0.00 108 VAL A CA 13
ATOM 25519 C C . VAL A 1 108 ? 13.376 4.080 13.804 1.00 0.00 108 VAL A C 13
ATOM 25520 O O . VAL A 1 108 ? 13.406 5.162 13.214 1.00 0.00 108 VAL A O 13
ATOM 25533 N N . GLN A 1 109 ? 14.451 3.523 14.349 1.00 0.00 109 GLN A N 13
ATOM 25534 C CA . GLN A 1 109 ? 15.768 4.150 14.275 1.00 0.00 109 GLN A CA 13
ATOM 25535 C C . GLN A 1 109 ? 16.332 4.089 12.859 1.00 0.00 109 GLN A C 13
ATOM 25536 O O . GLN A 1 109 ? 16.903 5.058 12.362 1.00 0.00 109 GLN A O 13
ATOM 25550 N N . LYS A 1 110 ? 16.168 2.941 12.218 1.00 0.00 110 LYS A N 13
ATOM 25551 C CA . LYS A 1 110 ? 16.774 2.709 10.916 1.00 0.00 110 LYS A CA 13
ATOM 25552 C C . LYS A 1 110 ? 16.018 3.459 9.822 1.00 0.00 110 LYS A C 13
ATOM 25553 O O . LYS A 1 110 ? 14.825 3.746 9.958 1.00 0.00 110 LYS A O 13
ATOM 25572 N N . LEU A 1 111 ? 16.726 3.783 8.751 1.00 0.00 111 LEU A N 13
ATOM 25573 C CA . LEU A 1 111 ? 16.125 4.436 7.603 1.00 0.00 111 LEU A CA 13
ATOM 25574 C C . LEU A 1 111 ? 15.679 3.374 6.605 1.00 0.00 111 LEU A C 13
ATOM 25575 O O . LEU A 1 111 ? 16.177 2.243 6.638 1.00 0.00 111 LEU A O 13
ATOM 25591 N N . GLU A 1 112 ? 14.760 3.726 5.721 1.00 0.00 112 GLU A N 13
ATOM 25592 C CA . GLU A 1 112 ? 14.309 2.793 4.703 1.00 0.00 112 GLU A CA 13
ATOM 25593 C C . GLU A 1 112 ? 15.357 2.726 3.599 1.00 0.00 112 GLU A C 13
ATOM 25594 O O . GLU A 1 112 ? 15.932 3.754 3.220 1.00 0.00 112 GLU A O 13
ATOM 25606 N N . HIS A 1 113 ? 15.619 1.527 3.095 1.00 0.00 113 HIS A N 13
ATOM 25607 C CA . HIS A 1 113 ? 16.670 1.332 2.099 1.00 0.00 113 HIS A CA 13
ATOM 25608 C C . HIS A 1 113 ? 16.223 1.854 0.735 1.00 0.00 113 HIS A C 13
ATOM 25609 O O . HIS A 1 113 ? 15.951 1.083 -0.190 1.00 0.00 113 HIS A O 13
ATOM 25624 N N . HIS A 1 114 ? 16.148 3.173 0.631 1.00 0.00 114 HIS A N 13
ATOM 25625 C CA . HIS A 1 114 ? 15.692 3.845 -0.578 1.00 0.00 114 HIS A CA 13
ATOM 25626 C C . HIS A 1 114 ? 15.829 5.354 -0.411 1.00 0.00 114 HIS A C 13
ATOM 25627 O O . HIS A 1 114 ? 16.016 6.087 -1.381 1.00 0.00 114 HIS A O 13
ATOM 25642 N N . HIS A 1 115 ? 15.740 5.814 0.830 1.00 0.00 115 HIS A N 13
ATOM 25643 C CA . HIS A 1 115 ? 15.793 7.243 1.114 1.00 0.00 115 HIS A CA 13
ATOM 25644 C C . HIS A 1 115 ? 17.201 7.658 1.507 1.00 0.00 115 HIS A C 13
ATOM 25645 O O . HIS A 1 115 ? 18.104 6.828 1.607 1.00 0.00 115 HIS A O 13
ATOM 25660 N N . HIS A 1 116 ? 17.376 8.950 1.719 1.00 0.00 116 HIS A N 13
ATOM 25661 C CA . HIS A 1 116 ? 18.604 9.484 2.283 1.00 0.00 116 HIS A CA 13
ATOM 25662 C C . HIS A 1 116 ? 18.291 10.250 3.561 1.00 0.00 116 HIS A C 13
ATOM 25663 O O . HIS A 1 116 ? 19.164 10.476 4.392 1.00 0.00 116 HIS A O 13
ATOM 25678 N N . HIS A 1 117 ? 17.033 10.653 3.700 1.00 0.00 117 HIS A N 13
ATOM 25679 C CA . HIS A 1 117 ? 16.565 11.312 4.913 1.00 0.00 117 HIS A CA 13
ATOM 25680 C C . HIS A 1 117 ? 16.109 10.268 5.931 1.00 0.00 117 HIS A C 13
ATOM 25681 O O . HIS A 1 117 ? 16.679 10.155 7.016 1.00 0.00 117 HIS A O 13
ATOM 25696 N N . HIS A 1 118 ? 15.080 9.513 5.576 1.00 0.00 118 HIS A N 13
ATOM 25697 C CA . HIS A 1 118 ? 14.587 8.441 6.425 1.00 0.00 118 HIS A CA 13
ATOM 25698 C C . HIS A 1 118 ? 13.804 7.451 5.580 1.00 0.00 118 HIS A C 13
ATOM 25699 O O . HIS A 1 118 ? 12.709 7.815 5.117 1.00 0.00 118 HIS A O 13
ATOM 25715 N N . LYS A 1 1 ? -23.080 -9.648 3.830 1.00 0.00 1 LYS A N 14
ATOM 25716 C CA . LYS A 1 1 ? -22.715 -11.027 4.235 1.00 0.00 1 LYS A CA 14
ATOM 25717 C C . LYS A 1 1 ? -21.834 -10.990 5.479 1.00 0.00 1 LYS A C 14
ATOM 25718 O O . LYS A 1 1 ? -22.258 -10.505 6.529 1.00 0.00 1 LYS A O 14
ATOM 25739 N N . SER A 1 2 ? -20.612 -11.503 5.362 1.00 0.00 2 SER A N 14
ATOM 25740 C CA . SER A 1 2 ? -19.628 -11.380 6.425 1.00 0.00 2 SER A CA 14
ATOM 25741 C C . SER A 1 2 ? -19.264 -9.911 6.597 1.00 0.00 2 SER A C 14
ATOM 25742 O O . SER A 1 2 ? -19.373 -9.346 7.688 1.00 0.00 2 SER A O 14
ATOM 25750 N N . VAL A 1 3 ? -18.841 -9.298 5.499 1.00 0.00 3 VAL A N 14
ATOM 25751 C CA . VAL A 1 3 ? -18.681 -7.858 5.442 1.00 0.00 3 VAL A CA 14
ATOM 25752 C C . VAL A 1 3 ? -20.058 -7.207 5.380 1.00 0.00 3 VAL A C 14
ATOM 25753 O O . VAL A 1 3 ? -21.022 -7.825 4.910 1.00 0.00 3 VAL A O 14
ATOM 25766 N N . GLN A 1 4 ? -20.157 -5.975 5.857 1.00 0.00 4 GLN A N 14
ATOM 25767 C CA . GLN A 1 4 ? -21.450 -5.314 5.980 1.00 0.00 4 GLN A CA 14
ATOM 25768 C C . GLN A 1 4 ? -22.029 -4.929 4.623 1.00 0.00 4 GLN A C 14
ATOM 25769 O O . GLN A 1 4 ? -23.250 -4.868 4.473 1.00 0.00 4 GLN A O 14
ATOM 25783 N N . GLU A 1 5 ? -21.157 -4.685 3.645 1.00 0.00 5 GLU A N 14
ATOM 25784 C CA . GLU A 1 5 ? -21.587 -4.301 2.300 1.00 0.00 5 GLU A CA 14
ATOM 25785 C C . GLU A 1 5 ? -22.455 -3.044 2.347 1.00 0.00 5 GLU A C 14
ATOM 25786 O O . GLU A 1 5 ? -22.308 -2.217 3.252 1.00 0.00 5 GLU A O 14
ATOM 25798 N N . LYS A 1 6 ? -23.334 -2.897 1.351 1.00 0.00 6 LYS A N 14
ATOM 25799 C CA . LYS A 1 6 ? -24.277 -1.776 1.285 1.00 0.00 6 LYS A CA 14
ATOM 25800 C C . LYS A 1 6 ? -23.547 -0.438 1.270 1.00 0.00 6 LYS A C 14
ATOM 25801 O O . LYS A 1 6 ? -24.059 0.575 1.752 1.00 0.00 6 LYS A O 14
ATOM 25820 N N . ARG A 1 7 ? -22.359 -0.437 0.689 1.00 0.00 7 ARG A N 14
ATOM 25821 C CA . ARG A 1 7 ? -21.556 0.767 0.585 1.00 0.00 7 ARG A CA 14
ATOM 25822 C C . ARG A 1 7 ? -20.952 0.859 -0.805 1.00 0.00 7 ARG A C 14
ATOM 25823 O O . ARG A 1 7 ? -20.692 -0.160 -1.444 1.00 0.00 7 ARG A O 14
ATOM 25844 N N . ASN A 1 8 ? -20.727 2.076 -1.270 1.00 0.00 8 ASN A N 14
ATOM 25845 C CA . ASN A 1 8 ? -20.231 2.294 -2.622 1.00 0.00 8 ASN A CA 14
ATOM 25846 C C . ASN A 1 8 ? -18.757 1.938 -2.728 1.00 0.00 8 ASN A C 14
ATOM 25847 O O . ASN A 1 8 ? -18.309 1.435 -3.759 1.00 0.00 8 ASN A O 14
ATOM 25858 N N . ASN A 1 9 ? -18.010 2.210 -1.658 1.00 0.00 9 ASN A N 14
ATOM 25859 C CA . ASN A 1 9 ? -16.585 1.866 -1.590 1.00 0.00 9 ASN A CA 14
ATOM 25860 C C . ASN A 1 9 ? -15.782 2.645 -2.625 1.00 0.00 9 ASN A C 14
ATOM 25861 O O . ASN A 1 9 ? -14.645 2.293 -2.928 1.00 0.00 9 ASN A O 14
ATOM 25872 N N . THR A 1 10 ? -16.356 3.727 -3.136 1.00 0.00 10 THR A N 14
ATOM 25873 C CA . THR A 1 10 ? -15.730 4.485 -4.211 1.00 0.00 10 THR A CA 14
ATOM 25874 C C . THR A 1 10 ? -14.717 5.484 -3.678 1.00 0.00 10 THR A C 14
ATOM 25875 O O . THR A 1 10 ? -14.270 6.387 -4.383 1.00 0.00 10 THR A O 14
ATOM 25886 N N . ARG A 1 11 ? -14.350 5.288 -2.431 1.00 0.00 11 ARG A N 14
ATOM 25887 C CA . ARG A 1 11 ? -13.337 6.101 -1.781 1.00 0.00 11 ARG A CA 14
ATOM 25888 C C . ARG A 1 11 ? -12.627 5.261 -0.726 1.00 0.00 11 ARG A C 14
ATOM 25889 O O . ARG A 1 11 ? -12.004 5.783 0.199 1.00 0.00 11 ARG A O 14
ATOM 25910 N N . ALA A 1 12 ? -12.720 3.945 -0.889 1.00 0.00 12 ALA A N 14
ATOM 25911 C CA . ALA A 1 12 ? -12.110 3.006 0.041 1.00 0.00 12 ALA A CA 14
ATOM 25912 C C . ALA A 1 12 ? -10.723 2.604 -0.435 1.00 0.00 12 ALA A C 14
ATOM 25913 O O . ALA A 1 12 ? -10.446 2.633 -1.635 1.00 0.00 12 ALA A O 14
ATOM 25920 N N . PHE A 1 13 ? -9.872 2.199 0.506 1.00 0.00 13 PHE A N 14
ATOM 25921 C CA . PHE A 1 13 ? -8.475 1.877 0.215 1.00 0.00 13 PHE A CA 14
ATOM 25922 C C . PHE A 1 13 ? -8.340 0.923 -0.972 1.00 0.00 13 PHE A C 14
ATOM 25923 O O . PHE A 1 13 ? -7.552 1.174 -1.882 1.00 0.00 13 PHE A O 14
ATOM 25940 N N . LYS A 1 14 ? -9.118 -0.155 -0.967 1.00 0.00 14 LYS A N 14
ATOM 25941 C CA . LYS A 1 14 ? -9.005 -1.183 -1.998 1.00 0.00 14 LYS A CA 14
ATOM 25942 C C . LYS A 1 14 ? -9.329 -0.617 -3.383 1.00 0.00 14 LYS A C 14
ATOM 25943 O O . LYS A 1 14 ? -8.652 -0.926 -4.362 1.00 0.00 14 LYS A O 14
ATOM 25962 N N . THR A 1 15 ? -10.342 0.237 -3.449 1.00 0.00 15 THR A N 14
ATOM 25963 C CA . THR A 1 15 ? -10.791 0.795 -4.713 1.00 0.00 15 THR A CA 14
ATOM 25964 C C . THR A 1 15 ? -9.834 1.883 -5.191 1.00 0.00 15 THR A C 14
ATOM 25965 O O . THR A 1 15 ? -9.610 2.063 -6.394 1.00 0.00 15 THR A O 14
ATOM 25976 N N . VAL A 1 16 ? -9.265 2.600 -4.235 1.00 0.00 16 VAL A N 14
ATOM 25977 C CA . VAL A 1 16 ? -8.297 3.643 -4.525 1.00 0.00 16 VAL A CA 14
ATOM 25978 C C . VAL A 1 16 ? -6.993 3.036 -5.009 1.00 0.00 16 VAL A C 14
ATOM 25979 O O . VAL A 1 16 ? -6.458 3.442 -6.036 1.00 0.00 16 VAL A O 14
ATOM 25992 N N . ALA A 1 17 ? -6.496 2.060 -4.263 1.00 0.00 17 ALA A N 14
ATOM 25993 C CA . ALA A 1 17 ? -5.317 1.298 -4.671 1.00 0.00 17 ALA A CA 14
ATOM 25994 C C . ALA A 1 17 ? -5.526 0.681 -6.052 1.00 0.00 17 ALA A C 14
ATOM 25995 O O . ALA A 1 17 ? -4.611 0.645 -6.873 1.00 0.00 17 ALA A O 14
ATOM 26002 N N . LYS A 1 18 ? -6.742 0.204 -6.298 1.00 0.00 18 LYS A N 14
ATOM 26003 C CA . LYS A 1 18 ? -7.113 -0.345 -7.599 1.00 0.00 18 LYS A CA 14
ATOM 26004 C C . LYS A 1 18 ? -6.917 0.696 -8.697 1.00 0.00 18 LYS A C 14
ATOM 26005 O O . LYS A 1 18 ? -6.330 0.410 -9.745 1.00 0.00 18 LYS A O 14
ATOM 26024 N N . SER A 1 19 ? -7.392 1.906 -8.440 1.00 0.00 19 SER A N 14
ATOM 26025 C CA . SER A 1 19 ? -7.253 2.997 -9.390 1.00 0.00 19 SER A CA 14
ATOM 26026 C C . SER A 1 19 ? -5.794 3.444 -9.478 1.00 0.00 19 SER A C 14
ATOM 26027 O O . SER A 1 19 ? -5.303 3.794 -10.548 1.00 0.00 19 SER A O 14
ATOM 26035 N N . TRP A 1 20 ? -5.112 3.412 -8.341 1.00 0.00 20 TRP A N 14
ATOM 26036 C CA . TRP A 1 20 ? -3.699 3.756 -8.260 1.00 0.00 20 TRP A CA 14
ATOM 26037 C C . TRP A 1 20 ? -2.875 2.844 -9.165 1.00 0.00 20 TRP A C 14
ATOM 26038 O O . TRP A 1 20 ? -2.057 3.313 -9.955 1.00 0.00 20 TRP A O 14
ATOM 26059 N N . PHE A 1 21 ? -3.115 1.542 -9.056 1.00 0.00 21 PHE A N 14
ATOM 26060 C CA . PHE A 1 21 ? -2.429 0.557 -9.885 1.00 0.00 21 PHE A CA 14
ATOM 26061 C C . PHE A 1 21 ? -2.698 0.813 -11.366 1.00 0.00 21 PHE A C 14
ATOM 26062 O O . PHE A 1 21 ? -1.802 0.685 -12.204 1.00 0.00 21 PHE A O 14
ATOM 26079 N N . ALA A 1 22 ? -3.927 1.201 -11.677 1.00 0.00 22 ALA A N 14
ATOM 26080 C CA . ALA A 1 22 ? -4.330 1.451 -13.056 1.00 0.00 22 ALA A CA 14
ATOM 26081 C C . ALA A 1 22 ? -3.847 2.817 -13.549 1.00 0.00 22 ALA A C 14
ATOM 26082 O O . ALA A 1 22 ? -4.054 3.174 -14.710 1.00 0.00 22 ALA A O 14
ATOM 26089 N N . THR A 1 23 ? -3.208 3.573 -12.668 1.00 0.00 23 THR A N 14
ATOM 26090 C CA . THR A 1 23 ? -2.684 4.883 -13.027 1.00 0.00 23 THR A CA 14
ATOM 26091 C C . THR A 1 23 ? -1.170 4.941 -12.777 1.00 0.00 23 THR A C 14
ATOM 26092 O O . THR A 1 23 ? -0.529 5.985 -12.930 1.00 0.00 23 THR A O 14
ATOM 26103 N N . LYS A 1 24 ? -0.592 3.808 -12.403 1.00 0.00 24 LYS A N 14
ATOM 26104 C CA . LYS A 1 24 ? 0.833 3.753 -12.130 1.00 0.00 24 LYS A CA 14
ATOM 26105 C C . LYS A 1 24 ? 1.575 3.172 -13.324 1.00 0.00 24 LYS A C 14
ATOM 26106 O O . LYS A 1 24 ? 1.224 2.099 -13.821 1.00 0.00 24 LYS A O 14
ATOM 26125 N N . THR A 1 25 ? 2.583 3.890 -13.790 1.00 0.00 25 THR A N 14
ATOM 26126 C CA . THR A 1 25 ? 3.334 3.488 -14.970 1.00 0.00 25 THR A CA 14
ATOM 26127 C C . THR A 1 25 ? 4.840 3.521 -14.713 1.00 0.00 25 THR A C 14
ATOM 26128 O O . THR A 1 25 ? 5.643 3.463 -15.644 1.00 0.00 25 THR A O 14
ATOM 26139 N N . THR A 1 26 ? 5.217 3.585 -13.444 1.00 0.00 26 THR A N 14
ATOM 26140 C CA . THR A 1 26 ? 6.613 3.762 -13.065 1.00 0.00 26 THR A CA 14
ATOM 26141 C C . THR A 1 26 ? 7.365 2.428 -12.996 1.00 0.00 26 THR A C 14
ATOM 26142 O O . THR A 1 26 ? 8.597 2.395 -13.036 1.00 0.00 26 THR A O 14
ATOM 26153 N N . TRP A 1 27 ? 6.630 1.331 -12.892 1.00 0.00 27 TRP A N 14
ATOM 26154 C CA . TRP A 1 27 ? 7.254 0.022 -12.771 1.00 0.00 27 TRP A CA 14
ATOM 26155 C C . TRP A 1 27 ? 6.959 -0.854 -13.980 1.00 0.00 27 TRP A C 14
ATOM 26156 O O . TRP A 1 27 ? 6.039 -0.578 -14.755 1.00 0.00 27 TRP A O 14
ATOM 26177 N N . SER A 1 28 ? 7.762 -1.899 -14.143 1.00 0.00 28 SER A N 14
ATOM 26178 C CA . SER A 1 28 ? 7.541 -2.892 -15.182 1.00 0.00 28 SER A CA 14
ATOM 26179 C C . SER A 1 28 ? 6.228 -3.615 -14.910 1.00 0.00 28 SER A C 14
ATOM 26180 O O . SER A 1 28 ? 5.855 -3.799 -13.749 1.00 0.00 28 SER A O 14
ATOM 26188 N N . GLU A 1 29 ? 5.535 -4.029 -15.968 1.00 0.00 29 GLU A N 14
ATOM 26189 C CA . GLU A 1 29 ? 4.220 -4.639 -15.819 1.00 0.00 29 GLU A CA 14
ATOM 26190 C C . GLU A 1 29 ? 4.266 -5.857 -14.903 1.00 0.00 29 GLU A C 14
ATOM 26191 O O . GLU A 1 29 ? 3.372 -6.052 -14.088 1.00 0.00 29 GLU A O 14
ATOM 26203 N N . ASP A 1 30 ? 5.319 -6.659 -15.018 1.00 0.00 30 ASP A N 14
ATOM 26204 C CA . ASP A 1 30 ? 5.444 -7.862 -14.199 1.00 0.00 30 ASP A CA 14
ATOM 26205 C C . ASP A 1 30 ? 5.667 -7.504 -12.735 1.00 0.00 30 ASP A C 14
ATOM 26206 O O . ASP A 1 30 ? 4.983 -8.021 -11.850 1.00 0.00 30 ASP A O 14
ATOM 26215 N N . TYR A 1 31 ? 6.616 -6.608 -12.480 1.00 0.00 31 TYR A N 14
ATOM 26216 C CA . TYR A 1 31 ? 6.921 -6.197 -11.116 1.00 0.00 31 TYR A CA 14
ATOM 26217 C C . TYR A 1 31 ? 5.730 -5.484 -10.489 1.00 0.00 31 TYR A C 14
ATOM 26218 O O . TYR A 1 31 ? 5.402 -5.715 -9.331 1.00 0.00 31 TYR A O 14
ATOM 26236 N N . GLN A 1 32 ? 5.073 -4.632 -11.263 1.00 0.00 32 GLN A N 14
ATOM 26237 C CA . GLN A 1 32 ? 3.936 -3.877 -10.761 1.00 0.00 32 GLN A CA 14
ATOM 26238 C C . GLN A 1 32 ? 2.747 -4.805 -10.525 1.00 0.00 32 GLN A C 14
ATOM 26239 O O . GLN A 1 32 ? 1.962 -4.604 -9.600 1.00 0.00 32 GLN A O 14
ATOM 26253 N N . ARG A 1 33 ? 2.624 -5.824 -11.368 1.00 0.00 33 ARG A N 14
ATOM 26254 C CA . ARG A 1 33 ? 1.621 -6.868 -11.178 1.00 0.00 33 ARG A CA 14
ATOM 26255 C C . ARG A 1 33 ? 1.891 -7.606 -9.871 1.00 0.00 33 ARG A C 14
ATOM 26256 O O . ARG A 1 33 ? 0.967 -7.965 -9.136 1.00 0.00 33 ARG A O 14
ATOM 26277 N N . SER A 1 34 ? 3.170 -7.811 -9.586 1.00 0.00 34 SER A N 14
ATOM 26278 C CA . SER A 1 34 ? 3.597 -8.394 -8.326 1.00 0.00 34 SER A CA 14
ATOM 26279 C C . SER A 1 34 ? 3.267 -7.442 -7.175 1.00 0.00 34 SER A C 14
ATOM 26280 O O . SER A 1 34 ? 2.783 -7.869 -6.129 1.00 0.00 34 SER A O 14
ATOM 26288 N N . VAL A 1 35 ? 3.511 -6.148 -7.393 1.00 0.00 35 VAL A N 14
ATOM 26289 C CA . VAL A 1 35 ? 3.156 -5.110 -6.424 1.00 0.00 35 VAL A CA 14
ATOM 26290 C C . VAL A 1 35 ? 1.682 -5.209 -6.051 1.00 0.00 35 VAL A C 14
ATOM 26291 O O . VAL A 1 35 ? 1.327 -5.239 -4.871 1.00 0.00 35 VAL A O 14
ATOM 26304 N N . TRP A 1 36 ? 0.834 -5.276 -7.069 1.00 0.00 36 TRP A N 14
ATOM 26305 C CA . TRP A 1 36 ? -0.602 -5.383 -6.872 1.00 0.00 36 TRP A CA 14
ATOM 26306 C C . TRP A 1 36 ? -0.947 -6.635 -6.072 1.00 0.00 36 TRP A C 14
ATOM 26307 O O . TRP A 1 36 ? -1.684 -6.571 -5.087 1.00 0.00 36 TRP A O 14
ATOM 26328 N N . THR A 1 37 ? -0.385 -7.766 -6.482 1.00 0.00 37 THR A N 14
ATOM 26329 C CA . THR A 1 37 ? -0.628 -9.033 -5.806 1.00 0.00 37 THR A CA 14
ATOM 26330 C C . THR A 1 37 ? -0.148 -8.971 -4.353 1.00 0.00 37 THR A C 14
ATOM 26331 O O . THR A 1 37 ? -0.797 -9.490 -3.441 1.00 0.00 37 THR A O 14
ATOM 26342 N N . ARG A 1 38 ? 0.986 -8.314 -4.148 1.00 0.00 38 ARG A N 14
ATOM 26343 C CA . ARG A 1 38 ? 1.555 -8.128 -2.820 1.00 0.00 38 ARG A CA 14
ATOM 26344 C C . ARG A 1 38 ? 0.602 -7.324 -1.937 1.00 0.00 38 ARG A C 14
ATOM 26345 O O . ARG A 1 38 ? 0.408 -7.645 -0.763 1.00 0.00 38 ARG A O 14
ATOM 26366 N N . LEU A 1 39 ? -0.010 -6.299 -2.515 1.00 0.00 39 LEU A N 14
ATOM 26367 C CA . LEU A 1 39 ? -0.992 -5.490 -1.802 1.00 0.00 39 LEU A CA 14
ATOM 26368 C C . LEU A 1 39 ? -2.196 -6.342 -1.402 1.00 0.00 39 LEU A C 14
ATOM 26369 O O . LEU A 1 39 ? -2.668 -6.270 -0.265 1.00 0.00 39 LEU A O 14
ATOM 26385 N N . GLU A 1 40 ? -2.667 -7.162 -2.337 1.00 0.00 40 GLU A N 14
ATOM 26386 C CA . GLU A 1 40 ? -3.823 -8.028 -2.104 1.00 0.00 40 GLU A CA 14
ATOM 26387 C C . GLU A 1 40 ? -3.536 -9.066 -1.017 1.00 0.00 40 GLU A C 14
ATOM 26388 O O . GLU A 1 40 ? -4.452 -9.552 -0.354 1.00 0.00 40 GLU A O 14
ATOM 26400 N N . THR A 1 41 ? -2.268 -9.400 -0.845 1.00 0.00 41 THR A N 14
ATOM 26401 C CA . THR A 1 41 ? -1.875 -10.468 0.065 1.00 0.00 41 THR A CA 14
ATOM 26402 C C . THR A 1 41 ? -1.683 -9.964 1.502 1.00 0.00 41 THR A C 14
ATOM 26403 O O . THR A 1 41 ? -1.963 -10.684 2.462 1.00 0.00 41 THR A O 14
ATOM 26414 N N . TYR A 1 42 ? -1.214 -8.731 1.650 1.00 0.00 42 TYR A N 14
ATOM 26415 C CA . TYR A 1 42 ? -0.893 -8.213 2.979 1.00 0.00 42 TYR A CA 14
ATOM 26416 C C . TYR A 1 42 ? -1.875 -7.134 3.439 1.00 0.00 42 TYR A C 14
ATOM 26417 O O . TYR A 1 42 ? -2.440 -7.228 4.526 1.00 0.00 42 TYR A O 14
ATOM 26435 N N . LEU A 1 43 ? -2.088 -6.126 2.608 1.00 0.00 43 LEU A N 14
ATOM 26436 C CA . LEU A 1 43 ? -2.861 -4.949 3.009 1.00 0.00 43 LEU A CA 14
ATOM 26437 C C . LEU A 1 43 ? -4.361 -5.141 2.808 1.00 0.00 43 LEU A C 14
ATOM 26438 O O . LEU A 1 43 ? -5.161 -4.794 3.676 1.00 0.00 43 LEU A O 14
ATOM 26454 N N . PHE A 1 44 ? -4.731 -5.692 1.663 1.00 0.00 44 PHE A N 14
ATOM 26455 C CA . PHE A 1 44 ? -6.143 -5.909 1.324 1.00 0.00 44 PHE A CA 14
ATOM 26456 C C . PHE A 1 44 ? -6.920 -6.693 2.396 1.00 0.00 44 PHE A C 14
ATOM 26457 O O . PHE A 1 44 ? -8.048 -6.323 2.708 1.00 0.00 44 PHE A O 14
ATOM 26474 N N . PRO A 1 45 ? -6.361 -7.777 2.977 1.00 0.00 45 PRO A N 14
ATOM 26475 C CA . PRO A 1 45 ? -7.039 -8.518 4.053 1.00 0.00 45 PRO A CA 14
ATOM 26476 C C . PRO A 1 45 ? -7.372 -7.657 5.279 1.00 0.00 45 PRO A C 14
ATOM 26477 O O . PRO A 1 45 ? -8.159 -8.065 6.133 1.00 0.00 45 PRO A O 14
ATOM 26488 N N . ASP A 1 46 ? -6.782 -6.468 5.367 1.00 0.00 46 ASP A N 14
ATOM 26489 C CA . ASP A 1 46 ? -6.997 -5.609 6.527 1.00 0.00 46 ASP A CA 14
ATOM 26490 C C . ASP A 1 46 ? -7.752 -4.333 6.148 1.00 0.00 46 ASP A C 14
ATOM 26491 O O . ASP A 1 46 ? -8.936 -4.190 6.457 1.00 0.00 46 ASP A O 14
ATOM 26500 N N . ILE A 1 47 ? -7.068 -3.411 5.470 1.00 0.00 47 ILE A N 14
ATOM 26501 C CA . ILE A 1 47 ? -7.674 -2.144 5.064 1.00 0.00 47 ILE A CA 14
ATOM 26502 C C . ILE A 1 47 ? -8.338 -2.243 3.691 1.00 0.00 47 ILE A C 14
ATOM 26503 O O . ILE A 1 47 ? -8.889 -1.261 3.190 1.00 0.00 47 ILE A O 14
ATOM 26519 N N . GLY A 1 48 ? -8.311 -3.427 3.094 1.00 0.00 48 GLY A N 14
ATOM 26520 C CA . GLY A 1 48 ? -8.852 -3.602 1.755 1.00 0.00 48 GLY A CA 14
ATOM 26521 C C . GLY A 1 48 ? -10.364 -3.749 1.741 1.00 0.00 48 GLY A C 14
ATOM 26522 O O . GLY A 1 48 ? -10.893 -4.727 1.212 1.00 0.00 48 GLY A O 14
ATOM 26526 N N . ASN A 1 49 ? -11.045 -2.760 2.315 1.00 0.00 49 ASN A N 14
ATOM 26527 C CA . ASN A 1 49 ? -12.509 -2.723 2.387 1.00 0.00 49 ASN A CA 14
ATOM 26528 C C . ASN A 1 49 ? -12.922 -1.543 3.250 1.00 0.00 49 ASN A C 14
ATOM 26529 O O . ASN A 1 49 ? -13.953 -0.909 3.027 1.00 0.00 49 ASN A O 14
ATOM 26540 N N . LYS A 1 50 ? -12.083 -1.260 4.234 1.00 0.00 50 LYS A N 14
ATOM 26541 C CA . LYS A 1 50 ? -12.308 -0.178 5.175 1.00 0.00 50 LYS A CA 14
ATOM 26542 C C . LYS A 1 50 ? -12.158 1.173 4.477 1.00 0.00 50 LYS A C 14
ATOM 26543 O O . LYS A 1 50 ? -11.341 1.317 3.561 1.00 0.00 50 LYS A O 14
ATOM 26562 N N . ASP A 1 51 ? -12.959 2.147 4.895 1.00 0.00 51 ASP A N 14
ATOM 26563 C CA . ASP A 1 51 ? -12.836 3.508 4.384 1.00 0.00 51 ASP A CA 14
ATOM 26564 C C . ASP A 1 51 ? -11.488 4.072 4.814 1.00 0.00 51 ASP A C 14
ATOM 26565 O O . ASP A 1 51 ? -11.127 3.991 5.987 1.00 0.00 51 ASP A O 14
ATOM 26574 N N . ILE A 1 52 ? -10.743 4.630 3.874 1.00 0.00 52 ILE A N 14
ATOM 26575 C CA . ILE A 1 52 ? -9.401 5.104 4.166 1.00 0.00 52 ILE A CA 14
ATOM 26576 C C . ILE A 1 52 ? -9.431 6.397 4.982 1.00 0.00 52 ILE A C 14
ATOM 26577 O O . ILE A 1 52 ? -8.507 6.689 5.738 1.00 0.00 52 ILE A O 14
ATOM 26593 N N . ALA A 1 53 ? -10.522 7.142 4.869 1.00 0.00 53 ALA A N 14
ATOM 26594 C CA . ALA A 1 53 ? -10.700 8.343 5.672 1.00 0.00 53 ALA A CA 14
ATOM 26595 C C . ALA A 1 53 ? -11.185 7.962 7.065 1.00 0.00 53 ALA A C 14
ATOM 26596 O O . ALA A 1 53 ? -11.338 8.810 7.945 1.00 0.00 53 ALA A O 14
ATOM 26603 N N . GLU A 1 54 ? -11.432 6.672 7.242 1.00 0.00 54 GLU A N 14
ATOM 26604 C CA . GLU A 1 54 ? -11.853 6.124 8.521 1.00 0.00 54 GLU A CA 14
ATOM 26605 C C . GLU A 1 54 ? -10.694 5.327 9.129 1.00 0.00 54 GLU A C 14
ATOM 26606 O O . GLU A 1 54 ? -10.825 4.691 10.175 1.00 0.00 54 GLU A O 14
ATOM 26618 N N . LEU A 1 55 ? -9.552 5.378 8.451 1.00 0.00 55 LEU A N 14
ATOM 26619 C CA . LEU A 1 55 ? -8.344 4.707 8.910 1.00 0.00 55 LEU A CA 14
ATOM 26620 C C . LEU A 1 55 ? -7.447 5.684 9.654 1.00 0.00 55 LEU A C 14
ATOM 26621 O O . LEU A 1 55 ? -7.437 6.881 9.359 1.00 0.00 55 LEU A O 14
ATOM 26637 N N . ASP A 1 56 ? -6.706 5.176 10.620 1.00 0.00 56 ASP A N 14
ATOM 26638 C CA . ASP A 1 56 ? -5.739 5.981 11.347 1.00 0.00 56 ASP A CA 14
ATOM 26639 C C . ASP A 1 56 ? -4.338 5.413 11.138 1.00 0.00 56 ASP A C 14
ATOM 26640 O O . ASP A 1 56 ? -4.188 4.301 10.619 1.00 0.00 56 ASP A O 14
ATOM 26649 N N . THR A 1 57 ? -3.322 6.178 11.526 1.00 0.00 57 THR A N 14
ATOM 26650 C CA . THR A 1 57 ? -1.942 5.721 11.471 1.00 0.00 57 THR A CA 14
ATOM 26651 C C . THR A 1 57 ? -1.804 4.351 12.132 1.00 0.00 57 THR A C 14
ATOM 26652 O O . THR A 1 57 ? -1.098 3.477 11.629 1.00 0.00 57 THR A O 14
ATOM 26663 N N . GLY A 1 58 ? -2.510 4.168 13.246 1.00 0.00 58 GLY A N 14
ATOM 26664 C CA . GLY A 1 58 ? -2.492 2.894 13.936 1.00 0.00 58 GLY A CA 14
ATOM 26665 C C . GLY A 1 58 ? -2.982 1.762 13.054 1.00 0.00 58 GLY A C 14
ATOM 26666 O O . GLY A 1 58 ? -2.338 0.718 12.967 1.00 0.00 58 GLY A O 14
ATOM 26670 N N . ASP A 1 59 ? -4.100 1.993 12.365 1.00 0.00 59 ASP A N 14
ATOM 26671 C CA . ASP A 1 59 ? -4.711 0.978 11.503 1.00 0.00 59 ASP A CA 14
ATOM 26672 C C . ASP A 1 59 ? -3.765 0.540 10.398 1.00 0.00 59 ASP A C 14
ATOM 26673 O O . ASP A 1 59 ? -3.816 -0.601 9.955 1.00 0.00 59 ASP A O 14
ATOM 26682 N N . LEU A 1 60 ? -2.915 1.453 9.948 1.00 0.00 60 LEU A N 14
ATOM 26683 C CA . LEU A 1 60 ? -1.979 1.161 8.865 1.00 0.00 60 LEU A CA 14
ATOM 26684 C C . LEU A 1 60 ? -0.710 0.485 9.386 1.00 0.00 60 LEU A C 14
ATOM 26685 O O . LEU A 1 60 ? -0.157 -0.423 8.745 1.00 0.00 60 LEU A O 14
ATOM 26701 N N . LEU A 1 61 ? -0.258 0.914 10.559 1.00 0.00 61 LEU A N 14
ATOM 26702 C CA . LEU A 1 61 ? 0.977 0.398 11.133 1.00 0.00 61 LEU A CA 14
ATOM 26703 C C . LEU A 1 61 ? 0.854 -1.076 11.493 1.00 0.00 61 LEU A C 14
ATOM 26704 O O . LEU A 1 61 ? 1.837 -1.806 11.437 1.00 0.00 61 LEU A O 14
ATOM 26720 N N . VAL A 1 62 ? -0.348 -1.511 11.855 1.00 0.00 62 VAL A N 14
ATOM 26721 C CA . VAL A 1 62 ? -0.567 -2.904 12.245 1.00 0.00 62 VAL A CA 14
ATOM 26722 C C . VAL A 1 62 ? -0.232 -3.876 11.098 1.00 0.00 62 VAL A C 14
ATOM 26723 O O . VAL A 1 62 ? 0.591 -4.770 11.283 1.00 0.00 62 VAL A O 14
ATOM 26736 N N . PRO A 1 63 ? -0.851 -3.727 9.902 1.00 0.00 63 PRO A N 14
ATOM 26737 C CA . PRO A 1 63 ? -0.529 -4.570 8.743 1.00 0.00 63 PRO A CA 14
ATOM 26738 C C . PRO A 1 63 ? 0.949 -4.499 8.370 1.00 0.00 63 PRO A C 14
ATOM 26739 O O . PRO A 1 63 ? 1.566 -5.520 8.066 1.00 0.00 63 PRO A O 14
ATOM 26750 N N . ILE A 1 64 ? 1.518 -3.293 8.398 1.00 0.00 64 ILE A N 14
ATOM 26751 C CA . ILE A 1 64 ? 2.943 -3.129 8.118 1.00 0.00 64 ILE A CA 14
ATOM 26752 C C . ILE A 1 64 ? 3.785 -3.874 9.154 1.00 0.00 64 ILE A C 14
ATOM 26753 O O . ILE A 1 64 ? 4.752 -4.560 8.818 1.00 0.00 64 ILE A O 14
ATOM 26769 N N . LYS A 1 65 ? 3.393 -3.744 10.412 1.00 0.00 65 LYS A N 14
ATOM 26770 C CA . LYS A 1 65 ? 4.092 -4.387 11.514 1.00 0.00 65 LYS A CA 14
ATOM 26771 C C . LYS A 1 65 ? 3.977 -5.903 11.416 1.00 0.00 65 LYS A C 14
ATOM 26772 O O . LYS A 1 65 ? 4.912 -6.621 11.744 1.00 0.00 65 LYS A O 14
ATOM 26791 N N . LYS A 1 66 ? 2.816 -6.375 10.983 1.00 0.00 66 LYS A N 14
ATOM 26792 C CA . LYS A 1 66 ? 2.616 -7.799 10.714 1.00 0.00 66 LYS A CA 14
ATOM 26793 C C . LYS A 1 66 ? 3.690 -8.325 9.762 1.00 0.00 66 LYS A C 14
ATOM 26794 O O . LYS A 1 66 ? 4.273 -9.382 9.993 1.00 0.00 66 LYS A O 14
ATOM 26813 N N . ILE A 1 67 ? 3.955 -7.576 8.696 1.00 0.00 67 ILE A N 14
ATOM 26814 C CA . ILE A 1 67 ? 4.972 -7.964 7.723 1.00 0.00 67 ILE A CA 14
ATOM 26815 C C . ILE A 1 67 ? 6.361 -7.882 8.350 1.00 0.00 67 ILE A C 14
ATOM 26816 O O . ILE A 1 67 ? 7.225 -8.725 8.099 1.00 0.00 67 ILE A O 14
ATOM 26832 N N . GLU A 1 68 ? 6.564 -6.861 9.172 1.00 0.00 68 GLU A N 14
ATOM 26833 C CA . GLU A 1 68 ? 7.803 -6.704 9.926 1.00 0.00 68 GLU A CA 14
ATOM 26834 C C . GLU A 1 68 ? 8.020 -7.913 10.836 1.00 0.00 68 GLU A C 14
ATOM 26835 O O . GLU A 1 68 ? 9.114 -8.476 10.902 1.00 0.00 68 GLU A O 14
ATOM 26847 N N . LYS A 1 69 ? 6.952 -8.309 11.513 1.00 0.00 69 LYS A N 14
ATOM 26848 C CA . LYS A 1 69 ? 6.961 -9.461 12.405 1.00 0.00 69 LYS A CA 14
ATOM 26849 C C . LYS A 1 69 ? 7.152 -10.758 11.618 1.00 0.00 69 LYS A C 14
ATOM 26850 O O . LYS A 1 69 ? 7.614 -11.764 12.155 1.00 0.00 69 LYS A O 14
ATOM 26869 N N . LEU A 1 70 ? 6.817 -10.714 10.335 1.00 0.00 70 LEU A N 14
ATOM 26870 C CA . LEU A 1 70 ? 6.940 -11.873 9.462 1.00 0.00 70 LEU A CA 14
ATOM 26871 C C . LEU A 1 70 ? 8.416 -12.195 9.219 1.00 0.00 70 LEU A C 14
ATOM 26872 O O . LEU A 1 70 ? 8.770 -13.302 8.806 1.00 0.00 70 LEU A O 14
ATOM 26888 N N . GLY A 1 71 ? 9.271 -11.211 9.474 1.00 0.00 71 GLY A N 14
ATOM 26889 C CA . GLY A 1 71 ? 10.699 -11.407 9.338 1.00 0.00 71 GLY A CA 14
ATOM 26890 C C . GLY A 1 71 ? 11.259 -10.704 8.123 1.00 0.00 71 GLY A C 14
ATOM 26891 O O . GLY A 1 71 ? 12.471 -10.506 8.011 1.00 0.00 71 GLY A O 14
ATOM 26895 N N . TYR A 1 72 ? 10.376 -10.319 7.216 1.00 0.00 72 TYR A N 14
ATOM 26896 C CA . TYR A 1 72 ? 10.776 -9.645 5.991 1.00 0.00 72 TYR A CA 14
ATOM 26897 C C . TYR A 1 72 ? 10.807 -8.139 6.216 1.00 0.00 72 TYR A C 14
ATOM 26898 O O . TYR A 1 72 ? 9.776 -7.470 6.147 1.00 0.00 72 TYR A O 14
ATOM 26916 N N . LEU A 1 73 ? 11.989 -7.613 6.498 1.00 0.00 73 LEU A N 14
ATOM 26917 C CA . LEU A 1 73 ? 12.131 -6.206 6.847 1.00 0.00 73 LEU A CA 14
ATOM 26918 C C . LEU A 1 73 ? 12.074 -5.310 5.620 1.00 0.00 73 LEU A C 14
ATOM 26919 O O . LEU A 1 73 ? 11.311 -4.343 5.594 1.00 0.00 73 LEU A O 14
ATOM 26935 N N . GLU A 1 74 ? 12.865 -5.628 4.599 1.00 0.00 74 GLU A N 14
ATOM 26936 C CA . GLU A 1 74 ? 12.862 -4.832 3.379 1.00 0.00 74 GLU A CA 14
ATOM 26937 C C . GLU A 1 74 ? 11.502 -4.914 2.702 1.00 0.00 74 GLU A C 14
ATOM 26938 O O . GLU A 1 74 ? 11.008 -3.926 2.169 1.00 0.00 74 GLU A O 14
ATOM 26950 N N . ILE A 1 75 ? 10.894 -6.095 2.744 1.00 0.00 75 ILE A N 14
ATOM 26951 C CA . ILE A 1 75 ? 9.542 -6.278 2.226 1.00 0.00 75 ILE A CA 14
ATOM 26952 C C . ILE A 1 75 ? 8.569 -5.347 2.944 1.00 0.00 75 ILE A C 14
ATOM 26953 O O . ILE A 1 75 ? 7.842 -4.598 2.301 1.00 0.00 75 ILE A O 14
ATOM 26969 N N . ALA A 1 76 ? 8.583 -5.381 4.274 1.00 0.00 76 ALA A N 14
ATOM 26970 C CA . ALA A 1 76 ? 7.708 -4.528 5.078 1.00 0.00 76 ALA A CA 14
ATOM 26971 C C . ALA A 1 76 ? 7.905 -3.057 4.731 1.00 0.00 76 ALA A C 14
ATOM 26972 O O . ALA A 1 76 ? 6.938 -2.326 4.505 1.00 0.00 76 ALA A O 14
ATOM 26979 N N . MET A 1 77 ? 9.162 -2.633 4.677 1.00 0.00 77 MET A N 14
ATOM 26980 C CA . MET A 1 77 ? 9.488 -1.247 4.352 1.00 0.00 77 MET A CA 14
ATOM 26981 C C . MET A 1 77 ? 9.045 -0.882 2.936 1.00 0.00 77 MET A C 14
ATOM 26982 O O . MET A 1 77 ? 8.539 0.213 2.701 1.00 0.00 77 MET A O 14
ATOM 26996 N N . ARG A 1 78 ? 9.218 -1.801 1.996 1.00 0.00 78 ARG A N 14
ATOM 26997 C CA . ARG A 1 78 ? 8.880 -1.524 0.607 1.00 0.00 78 ARG A CA 14
ATOM 26998 C C . ARG A 1 78 ? 7.378 -1.643 0.360 1.00 0.00 78 ARG A C 14
ATOM 26999 O O . ARG A 1 78 ? 6.836 -0.967 -0.513 1.00 0.00 78 ARG A O 14
ATOM 27020 N N . VAL A 1 79 ? 6.704 -2.485 1.134 1.00 0.00 79 VAL A N 14
ATOM 27021 C CA . VAL A 1 79 ? 5.246 -2.526 1.104 1.00 0.00 79 VAL A CA 14
ATOM 27022 C C . VAL A 1 79 ? 4.697 -1.229 1.680 1.00 0.00 79 VAL A C 14
ATOM 27023 O O . VAL A 1 79 ? 3.716 -0.674 1.178 1.00 0.00 79 VAL A O 14
ATOM 27036 N N . LYS A 1 80 ? 5.358 -0.733 2.722 1.00 0.00 80 LYS A N 14
ATOM 27037 C CA . LYS A 1 80 ? 5.031 0.572 3.275 1.00 0.00 80 LYS A CA 14
ATOM 27038 C C . LYS A 1 80 ? 5.219 1.644 2.209 1.00 0.00 80 LYS A C 14
ATOM 27039 O O . LYS A 1 80 ? 4.423 2.575 2.108 1.00 0.00 80 LYS A O 14
ATOM 27058 N N . GLN A 1 81 ? 6.271 1.498 1.409 1.00 0.00 81 GLN A N 14
ATOM 27059 C CA . GLN A 1 81 ? 6.540 2.428 0.320 1.00 0.00 81 GLN A CA 14
ATOM 27060 C C . GLN A 1 81 ? 5.400 2.415 -0.694 1.00 0.00 81 GLN A C 14
ATOM 27061 O O . GLN A 1 81 ? 4.971 3.475 -1.161 1.00 0.00 81 GLN A O 14
ATOM 27075 N N . TYR A 1 82 ? 4.910 1.220 -1.030 1.00 0.00 82 TYR A N 14
ATOM 27076 C CA . TYR A 1 82 ? 3.747 1.096 -1.904 1.00 0.00 82 TYR A CA 14
ATOM 27077 C C . TYR A 1 82 ? 2.570 1.848 -1.298 1.00 0.00 82 TYR A C 14
ATOM 27078 O O . TYR A 1 82 ? 1.945 2.683 -1.951 1.00 0.00 82 TYR A O 14
ATOM 27096 N N . ALA A 1 83 ? 2.291 1.550 -0.030 1.00 0.00 83 ALA A N 14
ATOM 27097 C CA . ALA A 1 83 ? 1.189 2.169 0.691 1.00 0.00 83 ALA A CA 14
ATOM 27098 C C . ALA A 1 83 ? 1.353 3.680 0.761 1.00 0.00 83 ALA A C 14
ATOM 27099 O O . ALA A 1 83 ? 0.382 4.416 0.654 1.00 0.00 83 ALA A O 14
ATOM 27106 N N . THR A 1 84 ? 2.588 4.138 0.925 1.00 0.00 84 THR A N 14
ATOM 27107 C CA . THR A 1 84 ? 2.872 5.567 0.987 1.00 0.00 84 THR A CA 14
ATOM 27108 C C . THR A 1 84 ? 2.540 6.243 -0.343 1.00 0.00 84 THR A C 14
ATOM 27109 O O . THR A 1 84 ? 2.016 7.354 -0.370 1.00 0.00 84 THR A O 14
ATOM 27120 N N . ALA A 1 85 ? 2.833 5.560 -1.444 1.00 0.00 85 ALA A N 14
ATOM 27121 C CA . ALA A 1 85 ? 2.525 6.086 -2.766 1.00 0.00 85 ALA A CA 14
ATOM 27122 C C . ALA A 1 85 ? 1.015 6.184 -2.962 1.00 0.00 85 ALA A C 14
ATOM 27123 O O . ALA A 1 85 ? 0.507 7.177 -3.484 1.00 0.00 85 ALA A O 14
ATOM 27130 N N . ILE A 1 86 ? 0.305 5.148 -2.529 1.00 0.00 86 ILE A N 14
ATOM 27131 C CA . ILE A 1 86 ? -1.154 5.135 -2.583 1.00 0.00 86 ILE A CA 14
ATOM 27132 C C . ILE A 1 86 ? -1.725 6.191 -1.640 1.00 0.00 86 ILE A C 14
ATOM 27133 O O . ILE A 1 86 ? -2.695 6.875 -1.961 1.00 0.00 86 ILE A O 14
ATOM 27149 N N . MET A 1 87 ? -1.100 6.314 -0.480 1.00 0.00 87 MET A N 14
ATOM 27150 C CA . MET A 1 87 ? -1.523 7.264 0.538 1.00 0.00 87 MET A CA 14
ATOM 27151 C C . MET A 1 87 ? -1.327 8.696 0.047 1.00 0.00 87 MET A C 14
ATOM 27152 O O . MET A 1 87 ? -2.178 9.557 0.253 1.00 0.00 87 MET A O 14
ATOM 27166 N N . ARG A 1 88 ? -0.199 8.945 -0.612 1.00 0.00 88 ARG A N 14
ATOM 27167 C CA . ARG A 1 88 ? 0.063 10.245 -1.217 1.00 0.00 88 ARG A CA 14
ATOM 27168 C C . ARG A 1 88 ? -0.947 10.527 -2.327 1.00 0.00 88 ARG A C 14
ATOM 27169 O O . ARG A 1 88 ? -1.380 11.666 -2.520 1.00 0.00 88 ARG A O 14
ATOM 27190 N N . TYR A 1 89 ? -1.333 9.480 -3.041 1.00 0.00 89 TYR A N 14
ATOM 27191 C CA . TYR A 1 89 ? -2.380 9.578 -4.051 1.00 0.00 89 TYR A CA 14
ATOM 27192 C C . TYR A 1 89 ? -3.717 9.889 -3.377 1.00 0.00 89 TYR A C 14
ATOM 27193 O O . TYR A 1 89 ? -4.548 10.615 -3.920 1.00 0.00 89 TYR A O 14
ATOM 27211 N N . ALA A 1 90 ? -3.897 9.351 -2.177 1.00 0.00 90 ALA A N 14
ATOM 27212 C CA . ALA A 1 90 ? -5.100 9.587 -1.387 1.00 0.00 90 ALA A CA 14
ATOM 27213 C C . ALA A 1 90 ? -5.186 11.039 -0.932 1.00 0.00 90 ALA A C 14
ATOM 27214 O O . ALA A 1 90 ? -6.263 11.641 -0.957 1.00 0.00 90 ALA A O 14
ATOM 27221 N N . VAL A 1 91 ? -4.052 11.594 -0.513 1.00 0.00 91 VAL A N 14
ATOM 27222 C CA . VAL A 1 91 ? -3.986 12.992 -0.098 1.00 0.00 91 VAL A CA 14
ATOM 27223 C C . VAL A 1 91 ? -4.413 13.906 -1.241 1.00 0.00 91 VAL A C 14
ATOM 27224 O O . VAL A 1 91 ? -5.193 14.841 -1.048 1.00 0.00 91 VAL A O 14
ATOM 27237 N N . GLN A 1 92 ? -3.922 13.601 -2.436 1.00 0.00 92 GLN A N 14
ATOM 27238 C CA . GLN A 1 92 ? -4.221 14.397 -3.622 1.00 0.00 92 GLN A CA 14
ATOM 27239 C C . GLN A 1 92 ? -5.685 14.265 -4.032 1.00 0.00 92 GLN A C 14
ATOM 27240 O O . GLN A 1 92 ? -6.224 15.128 -4.720 1.00 0.00 92 GLN A O 14
ATOM 27254 N N . GLN A 1 93 ? -6.327 13.185 -3.606 1.00 0.00 93 GLN A N 14
ATOM 27255 C CA . GLN A 1 93 ? -7.733 12.963 -3.925 1.00 0.00 93 GLN A CA 14
ATOM 27256 C C . GLN A 1 93 ? -8.646 13.534 -2.849 1.00 0.00 93 GLN A C 14
ATOM 27257 O O . GLN A 1 93 ? -9.860 13.316 -2.884 1.00 0.00 93 GLN A O 14
ATOM 27271 N N . LYS A 1 94 ? -8.050 14.241 -1.886 1.00 0.00 94 LYS A N 14
ATOM 27272 C CA . LYS A 1 94 ? -8.800 14.922 -0.828 1.00 0.00 94 LYS A CA 14
ATOM 27273 C C . LYS A 1 94 ? -9.473 13.913 0.109 1.00 0.00 94 LYS A C 14
ATOM 27274 O O . LYS A 1 94 ? -10.343 14.267 0.904 1.00 0.00 94 LYS A O 14
ATOM 27293 N N . MET A 1 95 ? -9.052 12.656 0.029 1.00 0.00 95 MET A N 14
ATOM 27294 C CA . MET A 1 95 ? -9.649 11.609 0.851 1.00 0.00 95 MET A CA 14
ATOM 27295 C C . MET A 1 95 ? -9.102 11.678 2.267 1.00 0.00 95 MET A C 14
ATOM 27296 O O . MET A 1 95 ? -9.847 11.577 3.239 1.00 0.00 95 MET A O 14
ATOM 27310 N N . ILE A 1 96 ? -7.793 11.853 2.376 1.00 0.00 96 ILE A N 14
ATOM 27311 C CA . ILE A 1 96 ? -7.150 11.963 3.673 1.00 0.00 96 ILE A CA 14
ATOM 27312 C C . ILE A 1 96 ? -6.428 13.299 3.790 1.00 0.00 96 ILE A C 14
ATOM 27313 O O . ILE A 1 96 ? -6.166 13.963 2.784 1.00 0.00 96 ILE A O 14
ATOM 27329 N N . ARG A 1 97 ? -6.118 13.686 5.017 1.00 0.00 97 ARG A N 14
ATOM 27330 C CA . ARG A 1 97 ? -5.492 14.976 5.287 1.00 0.00 97 ARG A CA 14
ATOM 27331 C C . ARG A 1 97 ? -4.013 14.959 4.917 1.00 0.00 97 ARG A C 14
ATOM 27332 O O . ARG A 1 97 ? -3.583 15.662 4.001 1.00 0.00 97 ARG A O 14
ATOM 27353 N N . PHE A 1 98 ? -3.239 14.157 5.633 1.00 0.00 98 PHE A N 14
ATOM 27354 C CA . PHE A 1 98 ? -1.815 14.024 5.364 1.00 0.00 98 PHE A CA 14
ATOM 27355 C C . PHE A 1 98 ? -1.443 12.555 5.221 1.00 0.00 98 PHE A C 14
ATOM 27356 O O . PHE A 1 98 ? -2.307 11.683 5.295 1.00 0.00 98 PHE A O 14
ATOM 27373 N N . ASN A 1 99 ? -0.160 12.290 5.013 1.00 0.00 99 ASN A N 14
ATOM 27374 C CA . ASN A 1 99 ? 0.324 10.929 4.809 1.00 0.00 99 ASN A CA 14
ATOM 27375 C C . ASN A 1 99 ? 0.769 10.305 6.131 1.00 0.00 99 ASN A C 14
ATOM 27376 O O . ASN A 1 99 ? 1.831 10.637 6.658 1.00 0.00 99 ASN A O 14
ATOM 27387 N N . PRO A 1 100 ? -0.039 9.385 6.684 1.00 0.00 100 PRO A N 14
ATOM 27388 C CA . PRO A 1 100 ? 0.243 8.738 7.968 1.00 0.00 100 PRO A CA 14
ATOM 27389 C C . PRO A 1 100 ? 1.252 7.599 7.835 1.00 0.00 100 PRO A C 14
ATOM 27390 O O . PRO A 1 100 ? 1.648 6.985 8.823 1.00 0.00 100 PRO A O 14
ATOM 27401 N N . ALA A 1 101 ? 1.677 7.337 6.607 1.00 0.00 101 ALA A N 14
ATOM 27402 C CA . ALA A 1 101 ? 2.577 6.227 6.328 1.00 0.00 101 ALA A CA 14
ATOM 27403 C C . ALA A 1 101 ? 4.039 6.609 6.567 1.00 0.00 101 ALA A C 14
ATOM 27404 O O . ALA A 1 101 ? 4.945 5.866 6.199 1.00 0.00 101 ALA A O 14
ATOM 27411 N N . TYR A 1 102 ? 4.265 7.764 7.186 1.00 0.00 102 TYR A N 14
ATOM 27412 C CA . TYR A 1 102 ? 5.621 8.203 7.513 1.00 0.00 102 TYR A CA 14
ATOM 27413 C C . TYR A 1 102 ? 5.958 7.892 8.971 1.00 0.00 102 TYR A C 14
ATOM 27414 O O . TYR A 1 102 ? 6.885 8.470 9.539 1.00 0.00 102 TYR A O 14
ATOM 27432 N N . ASP A 1 103 ? 5.196 6.965 9.553 1.00 0.00 103 ASP A N 14
ATOM 27433 C CA . ASP A 1 103 ? 5.433 6.476 10.915 1.00 0.00 103 ASP A CA 14
ATOM 27434 C C . ASP A 1 103 ? 5.343 7.599 11.942 1.00 0.00 103 ASP A C 14
ATOM 27435 O O . ASP A 1 103 ? 6.357 8.173 12.343 1.00 0.00 103 ASP A O 14
ATOM 27444 N N . LEU A 1 104 ? 4.125 7.908 12.366 1.00 0.00 104 LEU A N 14
ATOM 27445 C CA . LEU A 1 104 ? 3.900 8.949 13.366 1.00 0.00 104 LEU A CA 14
ATOM 27446 C C . LEU A 1 104 ? 4.426 8.512 14.724 1.00 0.00 104 LEU A C 14
ATOM 27447 O O . LEU A 1 104 ? 5.058 9.288 15.436 1.00 0.00 104 LEU A O 14
ATOM 27463 N N . GLU A 1 105 ? 4.178 7.255 15.069 1.00 0.00 105 GLU A N 14
ATOM 27464 C CA . GLU A 1 105 ? 4.662 6.700 16.331 1.00 0.00 105 GLU A CA 14
ATOM 27465 C C . GLU A 1 105 ? 6.174 6.472 16.282 1.00 0.00 105 GLU A C 14
ATOM 27466 O O . GLU A 1 105 ? 6.777 6.008 17.251 1.00 0.00 105 GLU A O 14
ATOM 27478 N N . GLY A 1 106 ? 6.778 6.798 15.146 1.00 0.00 106 GLY A N 14
ATOM 27479 C CA . GLY A 1 106 ? 8.218 6.716 15.015 1.00 0.00 106 GLY A CA 14
ATOM 27480 C C . GLY A 1 106 ? 8.864 8.079 15.157 1.00 0.00 106 GLY A C 14
ATOM 27481 O O . GLY A 1 106 ? 10.089 8.203 15.148 1.00 0.00 106 GLY A O 14
ATOM 27485 N N . ALA A 1 107 ? 8.031 9.105 15.291 1.00 0.00 107 ALA A N 14
ATOM 27486 C CA . ALA A 1 107 ? 8.509 10.467 15.465 1.00 0.00 107 ALA A CA 14
ATOM 27487 C C . ALA A 1 107 ? 8.681 10.774 16.945 1.00 0.00 107 ALA A C 14
ATOM 27488 O O . ALA A 1 107 ? 7.705 10.858 17.693 1.00 0.00 107 ALA A O 14
ATOM 27495 N N . VAL A 1 108 ? 9.925 10.931 17.367 1.00 0.00 108 VAL A N 14
ATOM 27496 C CA . VAL A 1 108 ? 10.226 11.152 18.771 1.00 0.00 108 VAL A CA 14
ATOM 27497 C C . VAL A 1 108 ? 10.936 12.488 18.969 1.00 0.00 108 VAL A C 14
ATOM 27498 O O . VAL A 1 108 ? 11.852 12.839 18.224 1.00 0.00 108 VAL A O 14
ATOM 27511 N N . GLN A 1 109 ? 10.488 13.239 19.962 1.00 0.00 109 GLN A N 14
ATOM 27512 C CA . GLN A 1 109 ? 11.090 14.522 20.286 1.00 0.00 109 GLN A CA 14
ATOM 27513 C C . GLN A 1 109 ? 11.864 14.418 21.590 1.00 0.00 109 GLN A C 14
ATOM 27514 O O . GLN A 1 109 ? 11.728 13.434 22.323 1.00 0.00 109 GLN A O 14
ATOM 27528 N N . LYS A 1 110 ? 12.680 15.420 21.878 1.00 0.00 110 LYS A N 14
ATOM 27529 C CA . LYS A 1 110 ? 13.375 15.471 23.148 1.00 0.00 110 LYS A CA 14
ATOM 27530 C C . LYS A 1 110 ? 12.701 16.495 24.050 1.00 0.00 110 LYS A C 14
ATOM 27531 O O . LYS A 1 110 ? 12.212 17.528 23.581 1.00 0.00 110 LYS A O 14
ATOM 27550 N N . LEU A 1 111 ? 12.665 16.194 25.337 1.00 0.00 111 LEU A N 14
ATOM 27551 C CA . LEU A 1 111 ? 11.892 16.977 26.287 1.00 0.00 111 LEU A CA 14
ATOM 27552 C C . LEU A 1 111 ? 12.577 18.297 26.603 1.00 0.00 111 LEU A C 14
ATOM 27553 O O . LEU A 1 111 ? 11.902 19.304 26.839 1.00 0.00 111 LEU A O 14
ATOM 27569 N N . GLU A 1 112 ? 13.914 18.274 26.613 1.00 0.00 112 GLU A N 14
ATOM 27570 C CA . GLU A 1 112 ? 14.740 19.447 26.930 1.00 0.00 112 GLU A CA 14
ATOM 27571 C C . GLU A 1 112 ? 14.646 19.800 28.415 1.00 0.00 112 GLU A C 14
ATOM 27572 O O . GLU A 1 112 ? 15.664 19.946 29.091 1.00 0.00 112 GLU A O 14
ATOM 27584 N N . HIS A 1 113 ? 13.427 19.928 28.917 1.00 0.00 113 HIS A N 14
ATOM 27585 C CA . HIS A 1 113 ? 13.205 20.144 30.338 1.00 0.00 113 HIS A CA 14
ATOM 27586 C C . HIS A 1 113 ? 13.439 18.842 31.086 1.00 0.00 113 HIS A C 14
ATOM 27587 O O . HIS A 1 113 ? 13.182 17.763 30.545 1.00 0.00 113 HIS A O 14
ATOM 27602 N N . HIS A 1 114 ? 13.938 18.948 32.316 1.00 0.00 114 HIS A N 14
ATOM 27603 C CA . HIS A 1 114 ? 14.246 17.780 33.143 1.00 0.00 114 HIS A CA 14
ATOM 27604 C C . HIS A 1 114 ? 15.423 17.013 32.548 1.00 0.00 114 HIS A C 14
ATOM 27605 O O . HIS A 1 114 ? 15.577 15.812 32.771 1.00 0.00 114 HIS A O 14
ATOM 27620 N N . HIS A 1 115 ? 16.269 17.724 31.815 1.00 0.00 115 HIS A N 14
ATOM 27621 C CA . HIS A 1 115 ? 17.402 17.107 31.147 1.00 0.00 115 HIS A CA 14
ATOM 27622 C C . HIS A 1 115 ? 18.645 17.971 31.306 1.00 0.00 115 HIS A C 14
ATOM 27623 O O . HIS A 1 115 ? 18.714 19.085 30.786 1.00 0.00 115 HIS A O 14
ATOM 27638 N N . HIS A 1 116 ? 19.617 17.457 32.038 1.00 0.00 116 HIS A N 14
ATOM 27639 C CA . HIS A 1 116 ? 20.873 18.163 32.240 1.00 0.00 116 HIS A CA 14
ATOM 27640 C C . HIS A 1 116 ? 21.973 17.531 31.407 1.00 0.00 116 HIS A C 14
ATOM 27641 O O . HIS A 1 116 ? 21.788 16.465 30.820 1.00 0.00 116 HIS A O 14
ATOM 27656 N N . HIS A 1 117 ? 23.117 18.194 31.347 1.00 0.00 117 HIS A N 14
ATOM 27657 C CA . HIS A 1 117 ? 24.301 17.595 30.756 1.00 0.00 117 HIS A CA 14
ATOM 27658 C C . HIS A 1 117 ? 25.083 16.889 31.855 1.00 0.00 117 HIS A C 14
ATOM 27659 O O . HIS A 1 117 ? 25.720 15.863 31.632 1.00 0.00 117 HIS A O 14
ATOM 27674 N N . HIS A 1 118 ? 25.006 17.447 33.052 1.00 0.00 118 HIS A N 14
ATOM 27675 C CA . HIS A 1 118 ? 25.608 16.846 34.227 1.00 0.00 118 HIS A CA 14
ATOM 27676 C C . HIS A 1 118 ? 24.528 16.574 35.261 1.00 0.00 118 HIS A C 14
ATOM 27677 O O . HIS A 1 118 ? 24.054 15.423 35.344 1.00 0.00 118 HIS A O 14
ATOM 27693 N N . LYS A 1 1 ? -32.352 19.008 -10.714 1.00 0.00 1 LYS A N 15
ATOM 27694 C CA . LYS A 1 1 ? -31.283 19.532 -9.830 1.00 0.00 1 LYS A CA 15
ATOM 27695 C C . LYS A 1 1 ? -30.206 18.480 -9.599 1.00 0.00 1 LYS A C 15
ATOM 27696 O O . LYS A 1 1 ? -29.030 18.707 -9.876 1.00 0.00 1 LYS A O 15
ATOM 27717 N N . SER A 1 2 ? -30.618 17.326 -9.096 1.00 0.00 2 SER A N 15
ATOM 27718 C CA . SER A 1 2 ? -29.685 16.279 -8.715 1.00 0.00 2 SER A CA 15
ATOM 27719 C C . SER A 1 2 ? -29.441 15.310 -9.868 1.00 0.00 2 SER A C 15
ATOM 27720 O O . SER A 1 2 ? -30.369 14.6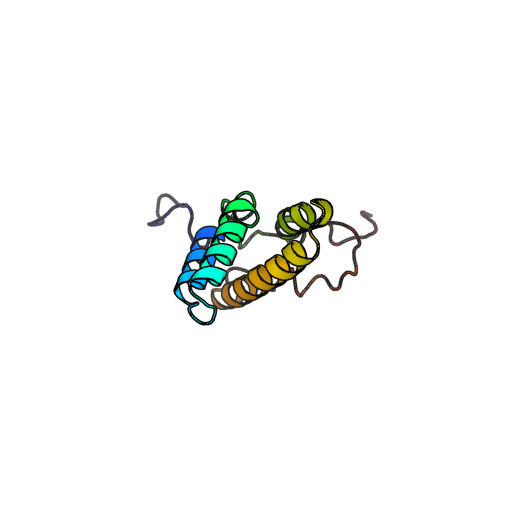65 -10.358 1.00 0.00 2 SER A O 15
ATOM 27728 N N . VAL A 1 3 ? -28.193 15.222 -10.304 1.00 0.00 3 VAL A N 15
ATOM 27729 C CA . VAL A 1 3 ? -27.809 14.262 -11.327 1.00 0.00 3 VAL A CA 15
ATOM 27730 C C . VAL A 1 3 ? -26.950 13.160 -10.716 1.00 0.00 3 VAL A C 15
ATOM 27731 O O . VAL A 1 3 ? -26.277 13.376 -9.705 1.00 0.00 3 VAL A O 15
ATOM 27744 N N . GLN A 1 4 ? -26.991 11.979 -11.312 1.00 0.00 4 GLN A N 15
ATOM 27745 C CA . GLN A 1 4 ? -26.272 10.834 -10.776 1.00 0.00 4 GLN A CA 15
ATOM 27746 C C . GLN A 1 4 ? -25.155 10.388 -11.712 1.00 0.00 4 GLN A C 15
ATOM 27747 O O . GLN A 1 4 ? -25.341 10.305 -12.931 1.00 0.00 4 GLN A O 15
ATOM 27761 N N . GLU A 1 5 ? -23.997 10.107 -11.128 1.00 0.00 5 GLU A N 15
ATOM 27762 C CA . GLU A 1 5 ? -22.869 9.575 -11.874 1.00 0.00 5 GLU A CA 15
ATOM 27763 C C . GLU A 1 5 ? -23.092 8.092 -12.155 1.00 0.00 5 GLU A C 15
ATOM 27764 O O . GLU A 1 5 ? -23.623 7.362 -11.314 1.00 0.00 5 GLU A O 15
ATOM 27776 N N . LYS A 1 6 ? -22.683 7.659 -13.335 1.00 0.00 6 LYS A N 15
ATOM 27777 C CA . LYS A 1 6 ? -22.929 6.297 -13.787 1.00 0.00 6 LYS A CA 15
ATOM 27778 C C . LYS A 1 6 ? -21.643 5.480 -13.761 1.00 0.00 6 LYS A C 15
ATOM 27779 O O . LYS A 1 6 ? -21.653 4.270 -13.991 1.00 0.00 6 LYS A O 15
ATOM 27798 N N . ARG A 1 7 ? -20.538 6.150 -13.476 1.00 0.00 7 ARG A N 15
ATOM 27799 C CA . ARG A 1 7 ? -19.251 5.485 -13.352 1.00 0.00 7 ARG A CA 15
ATOM 27800 C C . ARG A 1 7 ? -18.782 5.578 -11.904 1.00 0.00 7 ARG A C 15
ATOM 27801 O O . ARG A 1 7 ? -18.184 6.572 -11.492 1.00 0.00 7 ARG A O 15
ATOM 27822 N N . ASN A 1 8 ? -19.081 4.547 -11.128 1.00 0.00 8 ASN A N 15
ATOM 27823 C CA . ASN A 1 8 ? -18.879 4.591 -9.684 1.00 0.00 8 ASN A CA 15
ATOM 27824 C C . ASN A 1 8 ? -17.445 4.252 -9.292 1.00 0.00 8 ASN A C 15
ATOM 27825 O O . ASN A 1 8 ? -16.931 3.188 -9.630 1.00 0.00 8 ASN A O 15
ATOM 27836 N N . ASN A 1 9 ? -16.809 5.177 -8.589 1.00 0.00 9 ASN A N 15
ATOM 27837 C CA . ASN A 1 9 ? -15.511 4.926 -7.981 1.00 0.00 9 ASN A CA 15
ATOM 27838 C C . ASN A 1 9 ? -15.600 5.175 -6.481 1.00 0.00 9 ASN A C 15
ATOM 27839 O O . ASN A 1 9 ? -15.612 6.322 -6.029 1.00 0.00 9 ASN A O 15
ATOM 27850 N N . THR A 1 10 ? -15.700 4.096 -5.719 1.00 0.00 10 THR A N 15
ATOM 27851 C CA . THR A 1 10 ? -15.857 4.186 -4.275 1.00 0.00 10 THR A CA 15
ATOM 27852 C C . THR A 1 10 ? -14.557 4.593 -3.587 1.00 0.00 10 THR A C 15
ATOM 27853 O O . THR A 1 10 ? -13.470 4.177 -3.992 1.00 0.00 10 THR A O 15
ATOM 27864 N N . ARG A 1 11 ? -14.679 5.400 -2.539 1.00 0.00 11 ARG A N 15
ATOM 27865 C CA . ARG A 1 11 ? -13.525 5.841 -1.771 1.00 0.00 11 ARG A CA 15
ATOM 27866 C C . ARG A 1 11 ? -13.137 4.804 -0.720 1.00 0.00 11 ARG A C 15
ATOM 27867 O O . ARG A 1 11 ? -13.214 5.050 0.483 1.00 0.00 11 ARG A O 15
ATOM 27888 N N . ALA A 1 12 ? -12.758 3.636 -1.203 1.00 0.00 12 ALA A N 15
ATOM 27889 C CA . ALA A 1 12 ? -12.226 2.571 -0.369 1.00 0.00 12 ALA A CA 15
ATOM 27890 C C . ALA A 1 12 ? -10.811 2.269 -0.816 1.00 0.00 12 ALA A C 15
ATOM 27891 O O . ALA A 1 12 ? -10.466 2.514 -1.973 1.00 0.00 12 ALA A O 15
ATOM 27898 N N . PHE A 1 13 ? -10.003 1.724 0.081 1.00 0.00 13 PHE A N 15
ATOM 27899 C CA . PHE A 1 13 ? -8.598 1.469 -0.212 1.00 0.00 13 PHE A CA 15
ATOM 27900 C C . PHE A 1 13 ? -8.459 0.597 -1.458 1.00 0.00 13 PHE A C 15
ATOM 27901 O O . PHE A 1 13 ? -7.492 0.715 -2.208 1.00 0.00 13 PHE A O 15
ATOM 27918 N N . LYS A 1 14 ? -9.452 -0.251 -1.685 1.00 0.00 14 LYS A N 15
ATOM 27919 C CA . LYS A 1 14 ? -9.430 -1.187 -2.797 1.00 0.00 14 LYS A CA 15
ATOM 27920 C C . LYS A 1 14 ? -9.589 -0.466 -4.134 1.00 0.00 14 LYS A C 15
ATOM 27921 O O . LYS A 1 14 ? -8.729 -0.573 -5.005 1.00 0.00 14 LYS A O 15
ATOM 27940 N N . THR A 1 15 ? -10.687 0.274 -4.289 1.00 0.00 15 THR A N 15
ATOM 27941 C CA . THR A 1 15 ? -10.959 0.997 -5.529 1.00 0.00 15 THR A CA 15
ATOM 27942 C C . THR A 1 15 ? -9.876 2.042 -5.806 1.00 0.00 15 THR A C 15
ATOM 27943 O O . THR A 1 15 ? -9.546 2.329 -6.958 1.00 0.00 15 THR A O 15
ATOM 27954 N N . VAL A 1 16 ? -9.313 2.595 -4.745 1.00 0.00 16 VAL A N 15
ATOM 27955 C CA . VAL A 1 16 ? -8.258 3.586 -4.874 1.00 0.00 16 VAL A CA 15
ATOM 27956 C C . VAL A 1 16 ? -6.945 2.941 -5.301 1.00 0.00 16 VAL A C 15
ATOM 27957 O O . VAL A 1 16 ? -6.270 3.446 -6.192 1.00 0.00 16 VAL A O 15
ATOM 27970 N N . ALA A 1 17 ? -6.594 1.819 -4.680 1.00 0.00 17 ALA A N 15
ATOM 27971 C CA . ALA A 1 17 ? -5.428 1.049 -5.107 1.00 0.00 17 ALA A CA 15
ATOM 27972 C C . ALA A 1 17 ? -5.616 0.574 -6.544 1.00 0.00 17 ALA A C 15
ATOM 27973 O O . ALA A 1 17 ? -4.677 0.559 -7.337 1.00 0.00 17 ALA A O 15
ATOM 27980 N N . LYS A 1 18 ? -6.849 0.192 -6.856 1.00 0.00 18 LYS A N 15
ATOM 27981 C CA . LYS A 1 18 ? -7.256 -0.166 -8.211 1.00 0.00 18 LYS A CA 15
ATOM 27982 C C . LYS A 1 18 ? -6.942 0.975 -9.179 1.00 0.00 18 LYS A C 15
ATOM 27983 O O . LYS A 1 18 ? -6.362 0.763 -10.245 1.00 0.00 18 LYS A O 15
ATOM 28002 N N . SER A 1 19 ? -7.313 2.188 -8.788 1.00 0.00 19 SER A N 15
ATOM 28003 C CA . SER A 1 19 ? -7.044 3.369 -9.595 1.00 0.00 19 SER A CA 15
ATOM 28004 C C . SER A 1 19 ? -5.547 3.663 -9.632 1.00 0.00 19 SER A C 15
ATOM 28005 O O . SER A 1 19 ? -4.992 3.980 -10.681 1.00 0.00 19 SER A O 15
ATOM 28013 N N . TRP A 1 20 ? -4.908 3.536 -8.477 1.00 0.00 20 TRP A N 15
ATOM 28014 C CA . TRP A 1 20 ? -3.474 3.769 -8.328 1.00 0.00 20 TRP A CA 15
ATOM 28015 C C . TRP A 1 20 ? -2.678 2.860 -9.257 1.00 0.00 20 TRP A C 15
ATOM 28016 O O . TRP A 1 20 ? -1.756 3.311 -9.937 1.00 0.00 20 TRP A O 15
ATOM 28037 N N . PHE A 1 21 ? -3.054 1.587 -9.289 1.00 0.00 21 PHE A N 15
ATOM 28038 C CA . PHE A 1 21 ? -2.420 0.605 -10.160 1.00 0.00 21 PHE A CA 15
ATOM 28039 C C . PHE A 1 21 ? -2.569 1.016 -11.623 1.00 0.00 21 PHE A C 15
ATOM 28040 O O . PHE A 1 21 ? -1.622 0.936 -12.403 1.00 0.00 21 PHE A O 15
ATOM 28057 N N . ALA A 1 22 ? -3.756 1.492 -11.975 1.00 0.00 22 ALA A N 15
ATOM 28058 C CA . ALA A 1 22 ? -4.039 1.921 -13.341 1.00 0.00 22 ALA A CA 15
ATOM 28059 C C . ALA A 1 22 ? -3.468 3.312 -13.622 1.00 0.00 22 ALA A C 15
ATOM 28060 O O . ALA A 1 22 ? -3.717 3.894 -14.677 1.00 0.00 22 ALA A O 15
ATOM 28067 N N . THR A 1 23 ? -2.718 3.846 -12.670 1.00 0.00 23 THR A N 15
ATOM 28068 C CA . THR A 1 23 ? -2.074 5.140 -12.837 1.00 0.00 23 THR A CA 15
ATOM 28069 C C . THR A 1 23 ? -0.566 5.009 -12.591 1.00 0.00 23 THR A C 15
ATOM 28070 O O . THR A 1 23 ? 0.166 5.997 -12.540 1.00 0.00 23 THR A O 15
ATOM 28081 N N . LYS A 1 24 ? -0.102 3.775 -12.441 1.00 0.00 24 LYS A N 15
ATOM 28082 C CA . LYS A 1 24 ? 1.302 3.526 -12.163 1.00 0.00 24 LYS A CA 15
ATOM 28083 C C . LYS A 1 24 ? 2.061 3.084 -13.403 1.00 0.00 24 LYS A C 15
ATOM 28084 O O . LYS A 1 24 ? 1.893 1.970 -13.889 1.00 0.00 24 LYS A O 15
ATOM 28103 N N . THR A 1 25 ? 2.885 3.988 -13.907 1.00 0.00 25 THR A N 15
ATOM 28104 C CA . THR A 1 25 ? 3.773 3.702 -15.021 1.00 0.00 25 THR A CA 15
ATOM 28105 C C . THR A 1 25 ? 5.228 3.778 -14.560 1.00 0.00 25 THR A C 15
ATOM 28106 O O . THR A 1 25 ? 6.159 3.803 -15.367 1.00 0.00 25 THR A O 15
ATOM 28117 N N . THR A 1 26 ? 5.407 3.798 -13.244 1.00 0.00 26 THR A N 15
ATOM 28118 C CA . THR A 1 26 ? 6.716 3.979 -12.639 1.00 0.00 26 THR A CA 15
ATOM 28119 C C . THR A 1 26 ? 7.535 2.688 -12.670 1.00 0.00 26 THR A C 15
ATOM 28120 O O . THR A 1 26 ? 8.767 2.722 -12.621 1.00 0.00 26 THR A O 15
ATOM 28131 N N . TRP A 1 27 ? 6.857 1.554 -12.759 1.00 0.00 27 TRP A N 15
ATOM 28132 C CA . TRP A 1 27 ? 7.537 0.269 -12.721 1.00 0.00 27 TRP A CA 15
ATOM 28133 C C . TRP A 1 27 ? 7.213 -0.566 -13.951 1.00 0.00 27 TRP A C 15
ATOM 28134 O O . TRP A 1 27 ? 6.340 -0.209 -14.746 1.00 0.00 27 TRP A O 15
ATOM 28155 N N . SER A 1 28 ? 7.934 -1.669 -14.102 1.00 0.00 28 SER A N 15
ATOM 28156 C CA . SER A 1 28 ? 7.740 -2.582 -15.216 1.00 0.00 28 SER A CA 15
ATOM 28157 C C . SER A 1 28 ? 6.453 -3.386 -15.026 1.00 0.00 28 SER A C 15
ATOM 28158 O O . SER A 1 28 ? 5.930 -3.460 -13.915 1.00 0.00 28 SER A O 15
ATOM 28166 N N . GLU A 1 29 ? 5.968 -3.999 -16.101 1.00 0.00 29 GLU A N 15
ATOM 28167 C CA . GLU A 1 29 ? 4.690 -4.709 -16.087 1.00 0.00 29 GLU A CA 15
ATOM 28168 C C . GLU A 1 29 ? 4.660 -5.795 -15.012 1.00 0.00 29 GLU A C 15
ATOM 28169 O O . GLU A 1 29 ? 3.813 -5.774 -14.115 1.00 0.00 29 GLU A O 15
ATOM 28181 N N . ASP A 1 30 ? 5.596 -6.731 -15.096 1.00 0.00 30 ASP A N 15
ATOM 28182 C CA . ASP A 1 30 ? 5.632 -7.864 -14.176 1.00 0.00 30 ASP A CA 15
ATOM 28183 C C . ASP A 1 30 ? 6.003 -7.400 -12.773 1.00 0.00 30 ASP A C 15
ATOM 28184 O O . ASP A 1 30 ? 5.495 -7.919 -11.778 1.00 0.00 30 ASP A O 15
ATOM 28193 N N . TYR A 1 31 ? 6.879 -6.408 -12.709 1.00 0.00 31 TYR A N 15
ATOM 28194 C CA . TYR A 1 31 ? 7.294 -5.817 -11.441 1.00 0.00 31 TYR A CA 15
ATOM 28195 C C . TYR A 1 31 ? 6.089 -5.197 -10.734 1.00 0.00 31 TYR A C 15
ATOM 28196 O O . TYR A 1 31 ? 5.862 -5.426 -9.544 1.00 0.00 31 TYR A O 15
ATOM 28214 N N . GLN A 1 32 ? 5.308 -4.435 -11.488 1.00 0.00 32 GLN A N 15
ATOM 28215 C CA . GLN A 1 32 ? 4.126 -3.766 -10.965 1.00 0.00 32 GLN A CA 15
ATOM 28216 C C . GLN A 1 32 ? 3.074 -4.789 -10.543 1.00 0.00 32 GLN A C 15
ATOM 28217 O O . GLN A 1 32 ? 2.406 -4.623 -9.520 1.00 0.00 32 GLN A O 15
ATOM 28231 N N . ARG A 1 33 ? 2.946 -5.853 -11.330 1.00 0.00 33 ARG A N 15
ATOM 28232 C CA . ARG A 1 33 ? 2.024 -6.939 -11.014 1.00 0.00 33 ARG A CA 15
ATOM 28233 C C . ARG A 1 33 ? 2.428 -7.612 -9.702 1.00 0.00 33 ARG A C 15
ATOM 28234 O O . ARG A 1 33 ? 1.582 -7.912 -8.854 1.00 0.00 33 ARG A O 15
ATOM 28255 N N . SER A 1 34 ? 3.729 -7.839 -9.543 1.00 0.00 34 SER A N 15
ATOM 28256 C CA . SER A 1 34 ? 4.276 -8.404 -8.311 1.00 0.00 34 SER A CA 15
ATOM 28257 C C . SER A 1 34 ? 3.927 -7.527 -7.112 1.00 0.00 34 SER A C 15
ATOM 28258 O O . SER A 1 34 ? 3.638 -8.027 -6.021 1.00 0.00 34 SER A O 15
ATOM 28266 N N . VAL A 1 35 ? 3.965 -6.217 -7.324 1.00 0.00 35 VAL A N 15
ATOM 28267 C CA . VAL A 1 35 ? 3.579 -5.262 -6.297 1.00 0.00 35 VAL A CA 15
ATOM 28268 C C . VAL A 1 35 ? 2.097 -5.412 -5.963 1.00 0.00 35 VAL A C 15
ATOM 28269 O O . VAL A 1 35 ? 1.736 -5.588 -4.801 1.00 0.00 35 VAL A O 15
ATOM 28282 N N . TRP A 1 36 ? 1.258 -5.371 -6.996 1.00 0.00 36 TRP A N 15
ATOM 28283 C CA . TRP A 1 36 ? -0.194 -5.473 -6.833 1.00 0.00 36 TRP A CA 15
ATOM 28284 C C . TRP A 1 36 ? -0.580 -6.744 -6.080 1.00 0.00 36 TRP A C 15
ATOM 28285 O O . TRP A 1 36 ? -1.410 -6.712 -5.171 1.00 0.00 36 TRP A O 15
ATOM 28306 N N . THR A 1 37 ? 0.040 -7.855 -6.457 1.00 0.00 37 THR A N 15
ATOM 28307 C CA . THR A 1 37 ? -0.228 -9.135 -5.821 1.00 0.00 37 THR A CA 15
ATOM 28308 C C . THR A 1 37 ? 0.051 -9.066 -4.318 1.00 0.00 37 THR A C 15
ATOM 28309 O O . THR A 1 37 ? -0.765 -9.493 -3.498 1.00 0.00 37 THR A O 15
ATOM 28320 N N . ARG A 1 38 ? 1.196 -8.497 -3.958 1.00 0.00 38 ARG A N 15
ATOM 28321 C CA . ARG A 1 38 ? 1.579 -8.375 -2.558 1.00 0.00 38 ARG A CA 15
ATOM 28322 C C . ARG A 1 38 ? 0.718 -7.347 -1.836 1.00 0.00 38 ARG A C 15
ATOM 28323 O O . ARG A 1 38 ? 0.493 -7.459 -0.630 1.00 0.00 38 ARG A O 15
ATOM 28344 N N . LEU A 1 39 ? 0.220 -6.362 -2.574 1.00 0.00 39 LEU A N 15
ATOM 28345 C CA . LEU A 1 39 ? -0.703 -5.387 -2.011 1.00 0.00 39 LEU A CA 15
ATOM 28346 C C . LEU A 1 39 ? -1.970 -6.085 -1.534 1.00 0.00 39 LEU A C 15
ATOM 28347 O O . LEU A 1 39 ? -2.366 -5.939 -0.381 1.00 0.00 39 LEU A O 15
ATOM 28363 N N . GLU A 1 40 ? -2.579 -6.873 -2.415 1.00 0.00 40 GLU A N 15
ATOM 28364 C CA . GLU A 1 40 ? -3.800 -7.600 -2.079 1.00 0.00 40 GLU A CA 15
ATOM 28365 C C . GLU A 1 40 ? -3.562 -8.608 -0.962 1.00 0.00 40 GLU A C 15
ATOM 28366 O O . GLU A 1 40 ? -4.473 -8.930 -0.197 1.00 0.00 40 GLU A O 15
ATOM 28378 N N . THR A 1 41 ? -2.337 -9.104 -0.873 1.00 0.00 41 THR A N 15
ATOM 28379 C CA . THR A 1 41 ? -1.996 -10.123 0.101 1.00 0.00 41 THR A CA 15
ATOM 28380 C C . THR A 1 41 ? -1.787 -9.528 1.496 1.00 0.00 41 THR A C 15
ATOM 28381 O O . THR A 1 41 ? -2.344 -10.021 2.477 1.00 0.00 41 THR A O 15
ATOM 28392 N N . TYR A 1 42 ? -1.001 -8.462 1.585 1.00 0.00 42 TYR A N 15
ATOM 28393 C CA . TYR A 1 42 ? -0.622 -7.912 2.883 1.00 0.00 42 TYR A CA 15
ATOM 28394 C C . TYR A 1 42 ? -1.356 -6.609 3.198 1.00 0.00 42 TYR A C 15
ATOM 28395 O O . TYR A 1 42 ? -1.862 -6.424 4.303 1.00 0.00 42 TYR A O 15
ATOM 28413 N N . LEU A 1 43 ? -1.427 -5.722 2.218 1.00 0.00 43 LEU A N 15
ATOM 28414 C CA . LEU A 1 43 ? -1.879 -4.353 2.448 1.00 0.00 43 LEU A CA 15
ATOM 28415 C C . LEU A 1 43 ? -3.362 -4.187 2.105 1.00 0.00 43 LEU A C 15
ATOM 28416 O O . LEU A 1 43 ? -3.826 -3.089 1.815 1.00 0.00 43 LEU A O 15
ATOM 28432 N N . PHE A 1 44 ? -4.106 -5.277 2.153 1.00 0.00 44 PHE A N 15
ATOM 28433 C CA . PHE A 1 44 ? -5.529 -5.241 1.824 1.00 0.00 44 PHE A CA 15
ATOM 28434 C C . PHE A 1 44 ? -6.425 -5.774 2.951 1.00 0.00 44 PHE A C 15
ATOM 28435 O O . PHE A 1 44 ? -7.351 -5.085 3.361 1.00 0.00 44 PHE A O 15
ATOM 28452 N N . PRO A 1 45 ? -6.169 -6.984 3.493 1.00 0.00 45 PRO A N 15
ATOM 28453 C CA . PRO A 1 45 ? -7.106 -7.639 4.425 1.00 0.00 45 PRO A CA 15
ATOM 28454 C C . PRO A 1 45 ? -7.354 -6.850 5.716 1.00 0.00 45 PRO A C 15
ATOM 28455 O O . PRO A 1 45 ? -8.360 -7.062 6.397 1.00 0.00 45 PRO A O 15
ATOM 28466 N N . ASP A 1 46 ? -6.451 -5.942 6.053 1.00 0.00 46 ASP A N 15
ATOM 28467 C CA . ASP A 1 46 ? -6.536 -5.234 7.327 1.00 0.00 46 ASP A CA 15
ATOM 28468 C C . ASP A 1 46 ? -7.031 -3.794 7.162 1.00 0.00 46 ASP A C 15
ATOM 28469 O O . ASP A 1 46 ? -7.494 -3.177 8.125 1.00 0.00 46 ASP A O 15
ATOM 28478 N N . ILE A 1 47 ? -6.953 -3.262 5.947 1.00 0.00 47 ILE A N 15
ATOM 28479 C CA . ILE A 1 47 ? -7.321 -1.866 5.707 1.00 0.00 47 ILE A CA 15
ATOM 28480 C C . ILE A 1 47 ? -8.308 -1.710 4.552 1.00 0.00 47 ILE A C 15
ATOM 28481 O O . ILE A 1 47 ? -9.027 -0.714 4.478 1.00 0.00 47 ILE A O 15
ATOM 28497 N N . GLY A 1 48 ? -8.354 -2.691 3.662 1.00 0.00 48 GLY A N 15
ATOM 28498 C CA . GLY A 1 48 ? -9.232 -2.611 2.509 1.00 0.00 48 GLY A CA 15
ATOM 28499 C C . GLY A 1 48 ? -10.695 -2.674 2.893 1.00 0.00 48 GLY A C 15
ATOM 28500 O O . GLY A 1 48 ? -11.556 -2.178 2.169 1.00 0.00 48 GLY A O 15
ATOM 28504 N N . ASN A 1 49 ? -10.970 -3.276 4.040 1.00 0.00 49 ASN A N 15
ATOM 28505 C CA . ASN A 1 49 ? -12.334 -3.390 4.538 1.00 0.00 49 ASN A CA 15
ATOM 28506 C C . ASN A 1 49 ? -12.632 -2.275 5.537 1.00 0.00 49 ASN A C 15
ATOM 28507 O O . ASN A 1 49 ? -13.600 -2.341 6.296 1.00 0.00 49 ASN A O 15
ATOM 28518 N N . LYS A 1 50 ? -11.791 -1.253 5.529 1.00 0.00 50 LYS A N 15
ATOM 28519 C CA . LYS A 1 50 ? -11.968 -0.105 6.404 1.00 0.00 50 LYS A CA 15
ATOM 28520 C C . LYS A 1 50 ? -12.592 1.051 5.629 1.00 0.00 50 LYS A C 15
ATOM 28521 O O . LYS A 1 50 ? -12.925 0.913 4.451 1.00 0.00 50 LYS A O 15
ATOM 28540 N N . ASP A 1 51 ? -12.746 2.188 6.291 1.00 0.00 51 ASP A N 15
ATOM 28541 C CA . ASP A 1 51 ? -13.340 3.374 5.671 1.00 0.00 51 ASP A CA 15
ATOM 28542 C C . ASP A 1 51 ? -12.286 4.177 4.922 1.00 0.00 51 ASP A C 15
ATOM 28543 O O . ASP A 1 51 ? -12.612 5.129 4.214 1.00 0.00 51 ASP A O 15
ATOM 28552 N N . ILE A 1 52 ? -11.027 3.771 5.096 1.00 0.00 52 ILE A N 15
ATOM 28553 C CA . ILE A 1 52 ? -9.846 4.496 4.601 1.00 0.00 52 ILE A CA 15
ATOM 28554 C C . ILE A 1 52 ? -9.698 5.881 5.264 1.00 0.00 52 ILE A C 15
ATOM 28555 O O . ILE A 1 52 ? -8.607 6.255 5.686 1.00 0.00 52 ILE A O 15
ATOM 28571 N N . ALA A 1 53 ? -10.798 6.619 5.387 1.00 0.00 53 ALA A N 15
ATOM 28572 C CA . ALA A 1 53 ? -10.775 7.945 5.989 1.00 0.00 53 ALA A CA 15
ATOM 28573 C C . ALA A 1 53 ? -10.540 7.858 7.492 1.00 0.00 53 ALA A C 15
ATOM 28574 O O . ALA A 1 53 ? -10.089 8.816 8.119 1.00 0.00 53 ALA A O 15
ATOM 28581 N N . GLU A 1 54 ? -10.840 6.700 8.061 1.00 0.00 54 GLU A N 15
ATOM 28582 C CA . GLU A 1 54 ? -10.657 6.476 9.487 1.00 0.00 54 GLU A CA 15
ATOM 28583 C C . GLU A 1 54 ? -9.462 5.568 9.746 1.00 0.00 54 GLU A C 15
ATOM 28584 O O . GLU A 1 54 ? -9.373 4.921 10.788 1.00 0.00 54 GLU A O 15
ATOM 28596 N N . LEU A 1 55 ? -8.538 5.526 8.797 1.00 0.00 55 LEU A N 15
ATOM 28597 C CA . LEU A 1 55 ? -7.320 4.755 8.972 1.00 0.00 55 LEU A CA 15
ATOM 28598 C C . LEU A 1 55 ? -6.304 5.541 9.784 1.00 0.00 55 LEU A C 15
ATOM 28599 O O . LEU A 1 55 ? -5.676 6.480 9.292 1.00 0.00 55 LEU A O 15
ATOM 28615 N N . ASP A 1 56 ? -6.171 5.159 11.042 1.00 0.00 56 ASP A N 15
ATOM 28616 C CA . ASP A 1 56 ? -5.252 5.814 11.956 1.00 0.00 56 ASP A CA 15
ATOM 28617 C C . ASP A 1 56 ? -3.825 5.366 11.677 1.00 0.00 56 ASP A C 15
ATOM 28618 O O . ASP A 1 56 ? -3.609 4.314 11.071 1.00 0.00 56 ASP A O 15
ATOM 28627 N N . THR A 1 57 ? -2.860 6.171 12.105 1.00 0.00 57 THR A N 15
ATOM 28628 C CA . THR A 1 57 ? -1.451 5.837 11.975 1.00 0.00 57 THR A CA 15
ATOM 28629 C C . THR A 1 57 ? -1.174 4.421 12.479 1.00 0.00 57 THR A C 15
ATOM 28630 O O . THR A 1 57 ? -0.503 3.635 11.812 1.00 0.00 57 THR A O 15
ATOM 28641 N N . GLY A 1 58 ? -1.736 4.092 13.638 1.00 0.00 58 GLY A N 15
ATOM 28642 C CA . GLY A 1 58 ? -1.510 2.792 14.236 1.00 0.00 58 GLY A CA 15
ATOM 28643 C C . GLY A 1 58 ? -2.246 1.685 13.511 1.00 0.00 58 GLY A C 15
ATOM 28644 O O . GLY A 1 58 ? -1.799 0.539 13.503 1.00 0.00 58 GLY A O 15
ATOM 28648 N N . ASP A 1 59 ? -3.363 2.031 12.879 1.00 0.00 59 ASP A N 15
ATOM 28649 C CA . ASP A 1 59 ? -4.177 1.051 12.172 1.00 0.00 59 ASP A CA 15
ATOM 28650 C C . ASP A 1 59 ? -3.529 0.708 10.835 1.00 0.00 59 ASP A C 15
ATOM 28651 O O . ASP A 1 59 ? -3.703 -0.384 10.304 1.00 0.00 59 ASP A O 15
ATOM 28660 N N . LEU A 1 60 ? -2.763 1.652 10.302 1.00 0.00 60 LEU A N 15
ATOM 28661 C CA . LEU A 1 60 ? -1.948 1.401 9.122 1.00 0.00 60 LEU A CA 15
ATOM 28662 C C . LEU A 1 60 ? -0.664 0.687 9.526 1.00 0.00 60 LEU A C 15
ATOM 28663 O O . LEU A 1 60 ? -0.082 -0.087 8.754 1.00 0.00 60 LEU A O 15
ATOM 28679 N N . LEU A 1 61 ? -0.229 0.944 10.750 1.00 0.00 61 LEU A N 15
ATOM 28680 C CA . LEU A 1 61 ? 0.910 0.244 11.305 1.00 0.00 61 LEU A CA 15
ATOM 28681 C C . LEU A 1 61 ? 0.570 -1.219 11.535 1.00 0.00 61 LEU A C 15
ATOM 28682 O O . LEU A 1 61 ? 1.459 -2.050 11.595 1.00 0.00 61 LEU A O 15
ATOM 28698 N N . VAL A 1 62 ? -0.718 -1.532 11.664 1.00 0.00 62 VAL A N 15
ATOM 28699 C CA . VAL A 1 62 ? -1.147 -2.920 11.831 1.00 0.00 62 VAL A CA 15
ATOM 28700 C C . VAL A 1 62 ? -0.629 -3.806 10.684 1.00 0.00 62 VAL A C 15
ATOM 28701 O O . VAL A 1 62 ? 0.132 -4.738 10.942 1.00 0.00 62 VAL A O 15
ATOM 28714 N N . PRO A 1 63 ? -1.011 -3.544 9.410 1.00 0.00 63 PRO A N 15
ATOM 28715 C CA . PRO A 1 63 ? -0.501 -4.318 8.270 1.00 0.00 63 PRO A CA 15
ATOM 28716 C C . PRO A 1 63 ? 1.010 -4.163 8.076 1.00 0.00 63 PRO A C 15
ATOM 28717 O O . PRO A 1 63 ? 1.694 -5.121 7.711 1.00 0.00 63 PRO A O 15
ATOM 28728 N N . ILE A 1 64 ? 1.535 -2.963 8.324 1.00 0.00 64 ILE A N 15
ATOM 28729 C CA . ILE A 1 64 ? 2.975 -2.733 8.210 1.00 0.00 64 ILE A CA 15
ATOM 28730 C C . ILE A 1 64 ? 3.749 -3.588 9.222 1.00 0.00 64 ILE A C 15
ATOM 28731 O O . ILE A 1 64 ? 4.639 -4.355 8.854 1.00 0.00 64 ILE A O 15
ATOM 28747 N N . LYS A 1 65 ? 3.380 -3.457 10.490 1.00 0.00 65 LYS A N 15
ATOM 28748 C CA . LYS A 1 65 ? 3.962 -4.245 11.574 1.00 0.00 65 LYS A CA 15
ATOM 28749 C C . LYS A 1 65 ? 3.737 -5.731 11.326 1.00 0.00 65 LYS A C 15
ATOM 28750 O O . LYS A 1 65 ? 4.577 -6.565 11.651 1.00 0.00 65 LYS A O 15
ATOM 28769 N N . LYS A 1 66 ? 2.590 -6.040 10.736 1.00 0.00 66 LYS A N 15
ATOM 28770 C CA . LYS A 1 66 ? 2.229 -7.404 10.375 1.00 0.00 66 LYS A CA 15
ATOM 28771 C C . LYS A 1 66 ? 3.311 -8.027 9.497 1.00 0.00 66 LYS A C 15
ATOM 28772 O O . LYS A 1 66 ? 3.659 -9.195 9.658 1.00 0.00 66 LYS A O 15
ATOM 28791 N N . ILE A 1 67 ? 3.851 -7.231 8.580 1.00 0.00 67 ILE A N 15
ATOM 28792 C CA . ILE A 1 67 ? 4.899 -7.698 7.682 1.00 0.00 67 ILE A CA 15
ATOM 28793 C C . ILE A 1 67 ? 6.271 -7.623 8.350 1.00 0.00 67 ILE A C 15
ATOM 28794 O O . ILE A 1 67 ? 7.101 -8.521 8.184 1.00 0.00 67 ILE A O 15
ATOM 28810 N N . GLU A 1 68 ? 6.502 -6.559 9.114 1.00 0.00 68 GLU A N 15
ATOM 28811 C CA . GLU A 1 68 ? 7.772 -6.391 9.818 1.00 0.00 68 GLU A CA 15
ATOM 28812 C C . GLU A 1 68 ? 7.983 -7.523 10.824 1.00 0.00 68 GLU A C 15
ATOM 28813 O O . GLU A 1 68 ? 9.092 -8.035 10.974 1.00 0.00 68 GLU A O 15
ATOM 28825 N N . LYS A 1 69 ? 6.908 -7.924 11.490 1.00 0.00 69 LYS A N 15
ATOM 28826 C CA . LYS A 1 69 ? 6.952 -9.043 12.421 1.00 0.00 69 LYS A CA 15
ATOM 28827 C C . LYS A 1 69 ? 7.002 -10.369 11.660 1.00 0.00 69 LYS A C 15
ATOM 28828 O O . LYS A 1 69 ? 7.498 -11.375 12.170 1.00 0.00 69 LYS A O 15
ATOM 28847 N N . LEU A 1 70 ? 6.505 -10.349 10.427 1.00 0.00 70 LEU A N 15
ATOM 28848 C CA . LEU A 1 70 ? 6.441 -11.547 9.595 1.00 0.00 70 LEU A CA 15
ATOM 28849 C C . LEU A 1 70 ? 7.844 -11.984 9.183 1.00 0.00 70 LEU A C 15
ATOM 28850 O O . LEU A 1 70 ? 8.064 -13.127 8.779 1.00 0.00 70 LEU A O 15
ATOM 28866 N N . GLY A 1 71 ? 8.792 -11.062 9.282 1.00 0.00 71 GLY A N 15
ATOM 28867 C CA . GLY A 1 71 ? 10.176 -11.383 9.001 1.00 0.00 71 GLY A CA 15
ATOM 28868 C C . GLY A 1 71 ? 10.632 -10.868 7.654 1.00 0.00 71 GLY A C 15
ATOM 28869 O O . GLY A 1 71 ? 11.809 -10.978 7.310 1.00 0.00 71 GLY A O 15
ATOM 28873 N N . TYR A 1 72 ? 9.706 -10.308 6.887 1.00 0.00 72 TYR A N 15
ATOM 28874 C CA . TYR A 1 72 ? 10.034 -9.775 5.573 1.00 0.00 72 TYR A CA 15
ATOM 28875 C C . TYR A 1 72 ? 10.351 -8.293 5.674 1.00 0.00 72 TYR A C 15
ATOM 28876 O O . TYR A 1 72 ? 9.478 -7.447 5.483 1.00 0.00 72 TYR A O 15
ATOM 28894 N N . LEU A 1 73 ? 11.600 -7.988 5.992 1.00 0.00 73 LEU A N 15
ATOM 28895 C CA . LEU A 1 73 ? 12.034 -6.610 6.180 1.00 0.00 73 LEU A CA 15
ATOM 28896 C C . LEU A 1 73 ? 11.959 -5.817 4.881 1.00 0.00 73 LEU A C 15
ATOM 28897 O O . LEU A 1 73 ? 11.463 -4.691 4.864 1.00 0.00 73 LEU A O 15
ATOM 28913 N N . GLU A 1 74 ? 12.434 -6.408 3.790 1.00 0.00 74 GLU A N 15
ATOM 28914 C CA . GLU A 1 74 ? 12.415 -5.732 2.502 1.00 0.00 74 GLU A CA 15
ATOM 28915 C C . GLU A 1 74 ? 10.986 -5.492 2.049 1.00 0.00 74 GLU A C 15
ATOM 28916 O O . GLU A 1 74 ? 10.647 -4.404 1.590 1.00 0.00 74 GLU A O 15
ATOM 28928 N N . ILE A 1 75 ? 10.142 -6.503 2.207 1.00 0.00 75 ILE A N 15
ATOM 28929 C CA . ILE A 1 75 ? 8.749 -6.393 1.809 1.00 0.00 75 ILE A CA 15
ATOM 28930 C C . ILE A 1 75 ? 8.015 -5.376 2.677 1.00 0.00 75 ILE A C 15
ATOM 28931 O O . ILE A 1 75 ? 7.201 -4.607 2.179 1.00 0.00 75 ILE A O 15
ATOM 28947 N N . ALA A 1 76 ? 8.324 -5.358 3.967 1.00 0.00 76 ALA A N 15
ATOM 28948 C CA . ALA A 1 76 ? 7.739 -4.379 4.875 1.00 0.00 76 ALA A CA 15
ATOM 28949 C C . ALA A 1 76 ? 8.100 -2.965 4.443 1.00 0.00 76 ALA A C 15
ATOM 28950 O O . ALA A 1 76 ? 7.233 -2.100 4.334 1.00 0.00 76 ALA A O 15
ATOM 28957 N N . MET A 1 77 ? 9.386 -2.740 4.186 1.00 0.00 77 MET A N 15
ATOM 28958 C CA . MET A 1 77 ? 9.852 -1.447 3.697 1.00 0.00 77 MET A CA 15
ATOM 28959 C C . MET A 1 77 ? 9.196 -1.110 2.360 1.00 0.00 77 MET A C 15
ATOM 28960 O O . MET A 1 77 ? 8.804 0.033 2.119 1.00 0.00 77 MET A O 15
ATOM 28974 N N . ARG A 1 78 ? 9.071 -2.117 1.501 1.00 0.00 78 ARG A N 15
ATOM 28975 C CA . ARG A 1 78 ? 8.433 -1.946 0.201 1.00 0.00 78 ARG A CA 15
ATOM 28976 C C . ARG A 1 78 ? 6.970 -1.565 0.355 1.00 0.00 78 ARG A C 15
ATOM 28977 O O . ARG A 1 78 ? 6.540 -0.535 -0.153 1.00 0.00 78 ARG A O 15
ATOM 28998 N N . VAL A 1 79 ? 6.216 -2.395 1.065 1.00 0.00 79 VAL A N 15
ATOM 28999 C CA . VAL A 1 79 ? 4.787 -2.178 1.238 1.00 0.00 79 VAL A CA 15
ATOM 29000 C C . VAL A 1 79 ? 4.519 -0.873 1.987 1.00 0.00 79 VAL A C 15
ATOM 29001 O O . VAL A 1 79 ? 3.528 -0.199 1.724 1.00 0.00 79 VAL A O 15
ATOM 29014 N N . LYS A 1 80 ? 5.412 -0.504 2.901 1.00 0.00 80 LYS A N 15
ATOM 29015 C CA . LYS A 1 80 ? 5.302 0.778 3.588 1.00 0.00 80 LYS A CA 15
ATOM 29016 C C . LYS A 1 80 ? 5.427 1.918 2.580 1.00 0.00 80 LYS A C 15
ATOM 29017 O O . LYS A 1 80 ? 4.683 2.898 2.635 1.00 0.00 80 LYS A O 15
ATOM 29036 N N . GLN A 1 81 ? 6.361 1.770 1.650 1.00 0.00 81 GLN A N 15
ATOM 29037 C CA . GLN A 1 81 ? 6.556 2.754 0.595 1.00 0.00 81 GLN A CA 15
ATOM 29038 C C . GLN A 1 81 ? 5.369 2.750 -0.365 1.00 0.00 81 GLN A C 15
ATOM 29039 O O . GLN A 1 81 ? 4.878 3.810 -0.759 1.00 0.00 81 GLN A O 15
ATOM 29053 N N . TYR A 1 82 ? 4.920 1.553 -0.744 1.00 0.00 82 TYR A N 15
ATOM 29054 C CA . TYR A 1 82 ? 3.746 1.403 -1.598 1.00 0.00 82 TYR A CA 15
ATOM 29055 C C . TYR A 1 82 ? 2.533 2.053 -0.940 1.00 0.00 82 TYR A C 15
ATOM 29056 O O . TYR A 1 82 ? 1.799 2.805 -1.578 1.00 0.00 82 TYR A O 15
ATOM 29074 N N . ALA A 1 83 ? 2.346 1.767 0.346 1.00 0.00 83 ALA A N 15
ATOM 29075 C CA . ALA A 1 83 ? 1.255 2.342 1.122 1.00 0.00 83 ALA A CA 15
ATOM 29076 C C . ALA A 1 83 ? 1.358 3.856 1.157 1.00 0.00 83 ALA A C 15
ATOM 29077 O O . ALA A 1 83 ? 0.363 4.548 1.008 1.00 0.00 83 ALA A O 15
ATOM 29084 N N . THR A 1 84 ? 2.566 4.365 1.351 1.00 0.00 84 THR A N 15
ATOM 29085 C CA . THR A 1 84 ? 2.796 5.801 1.364 1.00 0.00 84 THR A CA 15
ATOM 29086 C C . THR A 1 84 ? 2.442 6.419 0.008 1.00 0.00 84 THR A C 15
ATOM 29087 O O . THR A 1 84 ? 1.910 7.529 -0.059 1.00 0.00 84 THR A O 15
ATOM 29098 N N . ALA A 1 85 ? 2.712 5.681 -1.065 1.00 0.00 85 ALA A N 15
ATOM 29099 C CA . ALA A 1 85 ? 2.381 6.133 -2.407 1.00 0.00 85 ALA A CA 15
ATOM 29100 C C . ALA A 1 85 ? 0.869 6.146 -2.614 1.00 0.00 85 ALA A C 15
ATOM 29101 O O . ALA A 1 85 ? 0.312 7.115 -3.128 1.00 0.00 85 ALA A O 15
ATOM 29108 N N . ILE A 1 86 ? 0.211 5.067 -2.200 1.00 0.00 86 ILE A N 15
ATOM 29109 C CA . ILE A 1 86 ? -1.244 4.971 -2.286 1.00 0.00 86 ILE A CA 15
ATOM 29110 C C . ILE A 1 86 ? -1.897 5.991 -1.357 1.00 0.00 86 ILE A C 15
ATOM 29111 O O . ILE A 1 86 ? -2.932 6.570 -1.679 1.00 0.00 86 ILE A O 15
ATOM 29127 N N . MET A 1 87 ? -1.269 6.216 -0.212 1.00 0.00 87 MET A N 15
ATOM 29128 C CA . MET A 1 87 ? -1.763 7.171 0.769 1.00 0.00 87 MET A CA 15
ATOM 29129 C C . MET A 1 87 ? -1.722 8.583 0.197 1.00 0.00 87 MET A C 15
ATOM 29130 O O . MET A 1 87 ? -2.636 9.374 0.403 1.00 0.00 87 MET A O 15
ATOM 29144 N N . ARG A 1 88 ? -0.657 8.888 -0.539 1.00 0.00 88 ARG A N 15
ATOM 29145 C CA . ARG A 1 88 ? -0.535 10.178 -1.204 1.00 0.00 88 ARG A CA 15
ATOM 29146 C C . ARG A 1 88 ? -1.594 10.294 -2.298 1.00 0.00 88 ARG A C 15
ATOM 29147 O O . ARG A 1 88 ? -2.157 11.365 -2.532 1.00 0.00 88 ARG A O 15
ATOM 29168 N N . TYR A 1 89 ? -1.877 9.169 -2.940 1.00 0.00 89 TYR A N 15
ATOM 29169 C CA . TYR A 1 89 ? -2.923 9.093 -3.950 1.00 0.00 89 TYR A CA 15
ATOM 29170 C C . TYR A 1 89 ? -4.288 9.319 -3.294 1.00 0.00 89 TYR A C 15
ATOM 29171 O O . TYR A 1 89 ? -5.182 9.928 -3.880 1.00 0.00 89 TYR A O 15
ATOM 29189 N N . ALA A 1 90 ? -4.422 8.833 -2.060 1.00 0.00 90 ALA A N 15
ATOM 29190 C CA . ALA A 1 90 ? -5.642 9.003 -1.274 1.00 0.00 90 ALA A CA 15
ATOM 29191 C C . ALA A 1 90 ? -5.917 10.474 -0.990 1.00 0.00 90 ALA A C 15
ATOM 29192 O O . ALA A 1 90 ? -7.070 10.907 -0.988 1.00 0.00 90 ALA A O 15
ATOM 29199 N N . VAL A 1 91 ? -4.855 11.234 -0.749 1.00 0.00 91 VAL A N 15
ATOM 29200 C CA . VAL A 1 91 ? -4.977 12.667 -0.505 1.00 0.00 91 VAL A CA 15
ATOM 29201 C C . VAL A 1 91 ? -5.361 13.379 -1.800 1.00 0.00 91 VAL A C 15
ATOM 29202 O O . VAL A 1 91 ? -6.094 14.366 -1.786 1.00 0.00 91 VAL A O 15
ATOM 29215 N N . GLN A 1 92 ? -4.890 12.844 -2.923 1.00 0.00 92 GLN A N 15
ATOM 29216 C CA . GLN A 1 92 ? -5.198 13.408 -4.233 1.00 0.00 92 GLN A CA 15
ATOM 29217 C C . GLN A 1 92 ? -6.652 13.142 -4.618 1.00 0.00 92 GLN A C 15
ATOM 29218 O O . GLN A 1 92 ? -7.225 13.853 -5.442 1.00 0.00 92 GLN A O 15
ATOM 29232 N N . GLN A 1 93 ? -7.240 12.104 -4.034 1.00 0.00 93 GLN A N 15
ATOM 29233 C CA . GLN A 1 93 ? -8.665 11.839 -4.206 1.00 0.00 93 GLN A CA 15
ATOM 29234 C C . GLN A 1 93 ? -9.437 12.350 -2.998 1.00 0.00 93 GLN A C 15
ATOM 29235 O O . GLN A 1 93 ? -10.643 12.127 -2.868 1.00 0.00 93 GLN A O 15
ATOM 29249 N N . LYS A 1 94 ? -8.709 13.042 -2.125 1.00 0.00 94 LYS A N 15
ATOM 29250 C CA . LYS A 1 94 ? -9.268 13.688 -0.940 1.00 0.00 94 LYS A CA 15
ATOM 29251 C C . LYS A 1 94 ? -10.095 12.727 -0.096 1.00 0.00 94 LYS A C 15
ATOM 29252 O O . LYS A 1 94 ? -11.242 13.008 0.245 1.00 0.00 94 LYS A O 15
ATOM 29271 N N . MET A 1 95 ? -9.510 11.583 0.223 1.00 0.00 95 MET A N 15
ATOM 29272 C CA . MET A 1 95 ? -10.128 10.652 1.154 1.00 0.00 95 MET A CA 15
ATOM 29273 C C . MET A 1 95 ? -9.614 10.921 2.555 1.00 0.00 95 MET A C 15
ATOM 29274 O O . MET A 1 95 ? -10.361 10.879 3.529 1.00 0.00 95 MET A O 15
ATOM 29288 N N . ILE A 1 96 ? -8.322 11.195 2.636 1.00 0.00 96 ILE A N 15
ATOM 29289 C CA . ILE A 1 96 ? -7.671 11.474 3.902 1.00 0.00 96 ILE A CA 15
ATOM 29290 C C . ILE A 1 96 ? -7.072 12.876 3.870 1.00 0.00 96 ILE A C 15
ATOM 29291 O O . ILE A 1 96 ? -7.142 13.557 2.844 1.00 0.00 96 ILE A O 15
ATOM 29307 N N . ARG A 1 97 ? -6.489 13.308 4.977 1.00 0.00 97 ARG A N 15
ATOM 29308 C CA . ARG A 1 97 ? -5.942 14.656 5.062 1.00 0.00 97 ARG A CA 15
ATOM 29309 C C . ARG A 1 97 ? -4.434 14.651 4.839 1.00 0.00 97 ARG A C 15
ATOM 29310 O O . ARG A 1 97 ? -3.908 15.471 4.086 1.00 0.00 97 ARG A O 15
ATOM 29331 N N . PHE A 1 98 ? -3.749 13.729 5.500 1.00 0.00 98 PHE A N 15
ATOM 29332 C CA . PHE A 1 98 ? -2.305 13.587 5.358 1.00 0.00 98 PHE A CA 15
ATOM 29333 C C . PHE A 1 98 ? -1.923 12.113 5.372 1.00 0.00 98 PHE A C 15
ATOM 29334 O O . PHE A 1 98 ? -2.779 11.250 5.567 1.00 0.00 98 PHE A O 15
ATOM 29351 N N . ASN A 1 99 ? -0.638 11.834 5.187 1.00 0.00 99 ASN A N 15
ATOM 29352 C CA . ASN A 1 99 ? -0.147 10.458 5.141 1.00 0.00 99 ASN A CA 15
ATOM 29353 C C . ASN A 1 99 ? 0.369 10.026 6.509 1.00 0.00 99 ASN A C 15
ATOM 29354 O O . ASN A 1 99 ? 1.470 10.405 6.904 1.00 0.00 99 ASN A O 15
ATOM 29365 N N . PRO A 1 100 ? -0.408 9.214 7.247 1.00 0.00 100 PRO A N 15
ATOM 29366 C CA . PRO A 1 100 ? -0.043 8.782 8.604 1.00 0.00 100 PRO A CA 15
ATOM 29367 C C . PRO A 1 100 ? 1.292 8.038 8.645 1.00 0.00 100 PRO A C 15
ATOM 29368 O O . PRO A 1 100 ? 2.089 8.224 9.563 1.00 0.00 100 PRO A O 15
ATOM 29379 N N . ALA A 1 101 ? 1.532 7.201 7.641 1.00 0.00 101 ALA A N 15
ATOM 29380 C CA . ALA A 1 101 ? 2.786 6.458 7.543 1.00 0.00 101 ALA A CA 15
ATOM 29381 C C . ALA A 1 101 ? 3.951 7.403 7.265 1.00 0.00 101 ALA A C 15
ATOM 29382 O O . ALA A 1 101 ? 5.082 7.156 7.680 1.00 0.00 101 ALA A O 15
ATOM 29389 N N . TYR A 1 102 ? 3.654 8.502 6.585 1.00 0.00 102 TYR A N 15
ATOM 29390 C CA . TYR A 1 102 ? 4.671 9.471 6.213 1.00 0.00 102 TYR A CA 15
ATOM 29391 C C . TYR A 1 102 ? 5.069 10.303 7.428 1.00 0.00 102 TYR A C 15
ATOM 29392 O O . TYR A 1 102 ? 6.235 10.641 7.604 1.00 0.00 102 TYR A O 15
ATOM 29410 N N . ASP A 1 103 ? 4.091 10.615 8.270 1.00 0.00 103 ASP A N 15
ATOM 29411 C CA . ASP A 1 103 ? 4.348 11.354 9.505 1.00 0.00 103 ASP A CA 15
ATOM 29412 C C . ASP A 1 103 ? 4.932 10.435 10.571 1.00 0.00 103 ASP A C 15
ATOM 29413 O O . ASP A 1 103 ? 5.522 10.898 11.548 1.00 0.00 103 ASP A O 15
ATOM 29422 N N . LEU A 1 104 ? 4.759 9.131 10.385 1.00 0.00 104 LEU A N 15
ATOM 29423 C CA . LEU A 1 104 ? 5.379 8.148 11.263 1.00 0.00 104 LEU A CA 15
ATOM 29424 C C . LEU A 1 104 ? 6.877 8.112 10.971 1.00 0.00 104 LEU A C 15
ATOM 29425 O O . LEU A 1 104 ? 7.705 8.123 11.879 1.00 0.00 104 LEU A O 15
ATOM 29441 N N . GLU A 1 105 ? 7.217 8.083 9.689 1.00 0.00 105 GLU A N 15
ATOM 29442 C CA . GLU A 1 105 ? 8.606 8.198 9.260 1.00 0.00 105 GLU A CA 15
ATOM 29443 C C . GLU A 1 105 ? 9.122 9.608 9.521 1.00 0.00 105 GLU A C 15
ATOM 29444 O O . GLU A 1 105 ? 10.304 9.811 9.791 1.00 0.00 105 GLU A O 15
ATOM 29456 N N . GLY A 1 106 ? 8.211 10.573 9.458 1.00 0.00 106 GLY A N 15
ATOM 29457 C CA . GLY A 1 106 ? 8.554 11.965 9.684 1.00 0.00 106 GLY A CA 15
ATOM 29458 C C . GLY A 1 106 ? 8.736 12.293 11.153 1.00 0.00 106 GLY A C 15
ATOM 29459 O O . GLY A 1 106 ? 9.059 13.430 11.506 1.00 0.00 106 GLY A O 15
ATOM 29463 N N . ALA A 1 107 ? 8.506 11.305 12.017 1.00 0.00 107 ALA A N 15
ATOM 29464 C CA . ALA A 1 107 ? 8.781 11.458 13.437 1.00 0.00 107 ALA A CA 15
ATOM 29465 C C . ALA A 1 107 ? 10.284 11.524 13.658 1.00 0.00 107 ALA A C 15
ATOM 29466 O O . ALA A 1 107 ? 10.765 12.089 14.641 1.00 0.00 107 ALA A O 15
ATOM 29473 N N . VAL A 1 108 ? 11.018 10.938 12.722 1.00 0.00 108 VAL A N 15
ATOM 29474 C CA . VAL A 1 108 ? 12.466 11.008 12.716 1.00 0.00 108 VAL A CA 15
ATOM 29475 C C . VAL A 1 108 ? 12.916 11.861 11.536 1.00 0.00 108 VAL A C 15
ATOM 29476 O O . VAL A 1 108 ? 12.605 11.552 10.388 1.00 0.00 108 VAL A O 15
ATOM 29489 N N . GLN A 1 109 ? 13.638 12.933 11.821 1.00 0.00 109 GLN A N 15
ATOM 29490 C CA . GLN A 1 109 ? 14.036 13.877 10.787 1.00 0.00 109 GLN A CA 15
ATOM 29491 C C . GLN A 1 109 ? 15.080 13.258 9.861 1.00 0.00 109 GLN A C 15
ATOM 29492 O O . GLN A 1 109 ? 15.111 13.557 8.664 1.00 0.00 109 GLN A O 15
ATOM 29506 N N . LYS A 1 110 ? 15.919 12.387 10.430 1.00 0.00 110 LYS A N 15
ATOM 29507 C CA . LYS A 1 110 ? 16.921 11.643 9.665 1.00 0.00 110 LYS A CA 15
ATOM 29508 C C . LYS A 1 110 ? 17.923 12.591 9.002 1.00 0.00 110 LYS A C 15
ATOM 29509 O O . LYS A 1 110 ? 18.043 13.753 9.399 1.00 0.00 110 LYS A O 15
ATOM 29528 N N . LEU A 1 111 ? 18.666 12.085 8.026 1.00 0.00 111 LEU A N 15
ATOM 29529 C CA . LEU A 1 111 ? 19.672 12.889 7.338 1.00 0.00 111 LEU A CA 15
ATOM 29530 C C . LEU A 1 111 ? 19.917 12.360 5.926 1.00 0.00 111 LEU A C 15
ATOM 29531 O O . LEU A 1 111 ? 20.218 13.124 5.008 1.00 0.00 111 LEU A O 15
ATOM 29547 N N . GLU A 1 112 ? 19.785 11.052 5.759 1.00 0.00 112 GLU A N 15
ATOM 29548 C CA . GLU A 1 112 ? 20.024 10.414 4.472 1.00 0.00 112 GLU A CA 15
ATOM 29549 C C . GLU A 1 112 ? 18.808 10.540 3.564 1.00 0.00 112 GLU A C 15
ATOM 29550 O O . GLU A 1 112 ? 17.741 10.987 3.990 1.00 0.00 112 GLU A O 15
ATOM 29562 N N . HIS A 1 113 ? 18.976 10.143 2.313 1.00 0.00 113 HIS A N 15
ATOM 29563 C CA . HIS A 1 113 ? 17.883 10.136 1.356 1.00 0.00 113 HIS A CA 15
ATOM 29564 C C . HIS A 1 113 ? 17.946 8.874 0.502 1.00 0.00 113 HIS A C 15
ATOM 29565 O O . HIS A 1 113 ? 18.855 8.057 0.660 1.00 0.00 113 HIS A O 15
ATOM 29580 N N . HIS A 1 114 ? 16.997 8.735 -0.412 1.00 0.00 114 HIS A N 15
ATOM 29581 C CA . HIS A 1 114 ? 16.752 7.460 -1.082 1.00 0.00 114 HIS A CA 15
ATOM 29582 C C . HIS A 1 114 ? 17.883 7.037 -2.021 1.00 0.00 114 HIS A C 15
ATOM 29583 O O . HIS A 1 114 ? 18.235 5.862 -2.061 1.00 0.00 114 HIS A O 15
ATOM 29598 N N . HIS A 1 115 ? 18.456 7.969 -2.772 1.00 0.00 115 HIS A N 15
ATOM 29599 C CA . HIS A 1 115 ? 19.391 7.573 -3.823 1.00 0.00 115 HIS A CA 15
ATOM 29600 C C . HIS A 1 115 ? 20.814 8.063 -3.561 1.00 0.00 115 HIS A C 15
ATOM 29601 O O . HIS A 1 115 ? 21.633 8.117 -4.477 1.00 0.00 115 HIS A O 15
ATOM 29616 N N . HIS A 1 116 ? 21.127 8.396 -2.320 1.00 0.00 116 HIS A N 15
ATOM 29617 C CA . HIS A 1 116 ? 22.500 8.739 -1.984 1.00 0.00 116 HIS A CA 15
ATOM 29618 C C . HIS A 1 116 ? 23.080 7.724 -1.009 1.00 0.00 116 HIS A C 15
ATOM 29619 O O . HIS A 1 116 ? 23.177 7.978 0.190 1.00 0.00 116 HIS A O 15
ATOM 29634 N N . HIS A 1 117 ? 23.413 6.557 -1.541 1.00 0.00 117 HIS A N 15
ATOM 29635 C CA . HIS A 1 117 ? 24.141 5.530 -0.800 1.00 0.00 117 HIS A CA 15
ATOM 29636 C C . HIS A 1 117 ? 25.169 4.893 -1.716 1.00 0.00 117 HIS A C 15
ATOM 29637 O O . HIS A 1 117 ? 26.246 4.479 -1.288 1.00 0.00 117 HIS A O 15
ATOM 29652 N N . HIS A 1 118 ? 24.815 4.818 -2.988 1.00 0.00 118 HIS A N 15
ATOM 29653 C CA . HIS A 1 118 ? 25.699 4.313 -4.015 1.00 0.00 118 HIS A CA 15
ATOM 29654 C C . HIS A 1 118 ? 25.433 5.061 -5.312 1.00 0.00 118 HIS A C 15
ATOM 29655 O O . HIS A 1 118 ? 24.480 4.687 -6.020 1.00 0.00 118 HIS A O 15
ATOM 29671 N N . LYS A 1 1 ? -21.323 18.810 -15.712 1.00 0.00 1 LYS A N 16
ATOM 29672 C CA . LYS A 1 1 ? -21.453 18.039 -14.455 1.00 0.00 1 LYS A CA 16
ATOM 29673 C C . LYS A 1 1 ? -22.883 17.549 -14.288 1.00 0.00 1 LYS A C 16
ATOM 29674 O O . LYS A 1 1 ? -23.799 18.057 -14.934 1.00 0.00 1 LYS A O 16
ATOM 29695 N N . SER A 1 2 ? -23.067 16.563 -13.425 1.00 0.00 2 SER A N 16
ATOM 29696 C CA . SER A 1 2 ? -24.391 16.049 -13.125 1.00 0.00 2 SER A CA 16
ATOM 29697 C C . SER A 1 2 ? -24.621 16.076 -11.616 1.00 0.00 2 SER A C 16
ATOM 29698 O O . SER A 1 2 ? -23.669 16.193 -10.842 1.00 0.00 2 SER A O 16
ATOM 29706 N N . VAL A 1 3 ? -25.879 15.977 -11.203 1.00 0.00 3 VAL A N 16
ATOM 29707 C CA . VAL A 1 3 ? -26.223 15.983 -9.786 1.00 0.00 3 VAL A CA 16
ATOM 29708 C C . VAL A 1 3 ? -25.766 14.686 -9.122 1.00 0.00 3 VAL A C 16
ATOM 29709 O O . VAL A 1 3 ? -25.343 14.678 -7.966 1.00 0.00 3 VAL A O 16
ATOM 29722 N N . GLN A 1 4 ? -25.841 13.596 -9.870 1.00 0.00 4 GLN A N 16
ATOM 29723 C CA . GLN A 1 4 ? -25.429 12.292 -9.374 1.00 0.00 4 GLN A CA 16
ATOM 29724 C C . GLN A 1 4 ? -24.293 11.737 -10.222 1.00 0.00 4 GLN A C 16
ATOM 29725 O O . GLN A 1 4 ? -24.356 11.771 -11.454 1.00 0.00 4 GLN A O 16
ATOM 29739 N N . GLU A 1 5 ? -23.253 11.244 -9.564 1.00 0.00 5 GLU A N 16
ATOM 29740 C CA . GLU A 1 5 ? -22.131 10.634 -10.260 1.00 0.00 5 GLU A CA 16
ATOM 29741 C C . GLU A 1 5 ? -22.435 9.181 -10.600 1.00 0.00 5 GLU A C 16
ATOM 29742 O O . GLU A 1 5 ? -22.976 8.436 -9.781 1.00 0.00 5 GLU A O 16
ATOM 29754 N N . LYS A 1 6 ? -22.078 8.790 -11.817 1.00 0.00 6 LYS A N 16
ATOM 29755 C CA . LYS A 1 6 ? -22.324 7.435 -12.302 1.00 0.00 6 LYS A CA 16
ATOM 29756 C C . LYS A 1 6 ? -21.487 6.418 -11.532 1.00 0.00 6 LYS A C 16
ATOM 29757 O O . LYS A 1 6 ? -21.828 5.239 -11.460 1.00 0.00 6 LYS A O 16
ATOM 29776 N N . ARG A 1 7 ? -20.390 6.888 -10.956 1.00 0.00 7 ARG A N 16
ATOM 29777 C CA . ARG A 1 7 ? -19.525 6.046 -10.147 1.00 0.00 7 ARG A CA 16
ATOM 29778 C C . ARG A 1 7 ? -19.195 6.735 -8.834 1.00 0.00 7 ARG A C 16
ATOM 29779 O O . ARG A 1 7 ? -18.404 7.676 -8.807 1.00 0.00 7 ARG A O 16
ATOM 29800 N N . ASN A 1 8 ? -19.814 6.285 -7.756 1.00 0.00 8 ASN A N 16
ATOM 29801 C CA . ASN A 1 8 ? -19.516 6.815 -6.433 1.00 0.00 8 ASN A CA 16
ATOM 29802 C C . ASN A 1 8 ? -18.221 6.208 -5.918 1.00 0.00 8 ASN A C 16
ATOM 29803 O O . ASN A 1 8 ? -18.167 5.023 -5.581 1.00 0.00 8 ASN A O 16
ATOM 29814 N N . ASN A 1 9 ? -17.171 7.011 -5.885 1.00 0.00 9 ASN A N 16
ATOM 29815 C CA . ASN A 1 9 ? -15.862 6.533 -5.469 1.00 0.00 9 ASN A CA 16
ATOM 29816 C C . ASN A 1 9 ? -15.766 6.450 -3.956 1.00 0.00 9 ASN A C 16
ATOM 29817 O O . ASN A 1 9 ? -15.641 7.466 -3.270 1.00 0.00 9 ASN A O 16
ATOM 29828 N N . THR A 1 10 ? -15.870 5.238 -3.437 1.00 0.00 10 THR A N 16
ATOM 29829 C CA . THR A 1 10 ? -15.669 4.992 -2.021 1.00 0.00 10 THR A CA 16
ATOM 29830 C C . THR A 1 10 ? -14.199 5.222 -1.667 1.00 0.00 10 THR A C 16
ATOM 29831 O O . THR A 1 10 ? -13.314 4.891 -2.456 1.00 0.00 10 THR A O 16
ATOM 29842 N N . ARG A 1 11 ? -13.933 5.779 -0.488 1.00 0.00 11 ARG A N 16
ATOM 29843 C CA . ARG A 1 11 ? -12.559 6.028 -0.059 1.00 0.00 11 ARG A CA 16
ATOM 29844 C C . ARG A 1 11 ? -11.937 4.758 0.513 1.00 0.00 11 ARG A C 16
ATOM 29845 O O . ARG A 1 11 ? -10.960 4.811 1.260 1.00 0.00 11 ARG A O 16
ATOM 29866 N N . ALA A 1 12 ? -12.518 3.619 0.162 1.00 0.00 12 ALA A N 16
ATOM 29867 C CA . ALA A 1 12 ? -11.974 2.332 0.551 1.00 0.00 12 ALA A CA 16
ATOM 29868 C C . ALA A 1 12 ? -10.673 2.084 -0.188 1.00 0.00 12 ALA A C 16
ATOM 29869 O O . ALA A 1 12 ? -10.573 2.347 -1.390 1.00 0.00 12 ALA A O 16
ATOM 29876 N N . PHE A 1 13 ? -9.683 1.585 0.535 1.00 0.00 13 PHE A N 16
ATOM 29877 C CA . PHE A 1 13 ? -8.357 1.353 -0.016 1.00 0.00 13 PHE A CA 16
ATOM 29878 C C . PHE A 1 13 ? -8.422 0.478 -1.268 1.00 0.00 13 PHE A C 16
ATOM 29879 O O . PHE A 1 13 ? -7.626 0.646 -2.180 1.00 0.00 13 PHE A O 16
ATOM 29896 N N . LYS A 1 14 ? -9.385 -0.440 -1.308 1.00 0.00 14 LYS A N 16
ATOM 29897 C CA . LYS A 1 14 ? -9.562 -1.324 -2.460 1.00 0.00 14 LYS A CA 16
ATOM 29898 C C . LYS A 1 14 ? -9.785 -0.520 -3.734 1.00 0.00 14 LYS A C 16
ATOM 29899 O O . LYS A 1 14 ? -9.042 -0.650 -4.709 1.00 0.00 14 LYS A O 16
ATOM 29918 N N . THR A 1 15 ? -10.815 0.312 -3.704 1.00 0.00 15 THR A N 16
ATOM 29919 C CA . THR A 1 15 ? -11.213 1.103 -4.855 1.00 0.00 15 THR A CA 16
ATOM 29920 C C . THR A 1 15 ? -10.106 2.067 -5.264 1.00 0.00 15 THR A C 16
ATOM 29921 O O . THR A 1 15 ? -9.843 2.268 -6.451 1.00 0.00 15 THR A O 16
ATOM 29932 N N . VAL A 1 16 ? -9.439 2.634 -4.276 1.00 0.00 16 VAL A N 16
ATOM 29933 C CA . VAL A 1 16 ? -8.414 3.628 -4.530 1.00 0.00 16 VAL A CA 16
ATOM 29934 C C . VAL A 1 16 ? -7.112 2.986 -5.001 1.00 0.00 16 VAL A C 16
ATOM 29935 O O . VAL A 1 16 ? -6.477 3.480 -5.928 1.00 0.00 16 VAL A O 16
ATOM 29948 N N . ALA A 1 17 ? -6.732 1.874 -4.386 1.00 0.00 17 ALA A N 16
ATOM 29949 C CA . ALA A 1 17 ? -5.530 1.153 -4.797 1.00 0.00 17 ALA A CA 16
ATOM 29950 C C . ALA A 1 17 ? -5.669 0.654 -6.226 1.00 0.00 17 ALA A C 16
ATOM 29951 O O . ALA A 1 17 ? -4.709 0.670 -6.991 1.00 0.00 17 ALA A O 16
ATOM 29958 N N . LYS A 1 18 ? -6.874 0.225 -6.588 1.00 0.00 18 LYS A N 16
ATOM 29959 C CA . LYS A 1 18 ? -7.136 -0.228 -7.945 1.00 0.00 18 LYS A CA 16
ATOM 29960 C C . LYS A 1 18 ? -7.014 0.936 -8.920 1.00 0.00 18 LYS A C 16
ATOM 29961 O O . LYS A 1 18 ? -6.427 0.801 -9.994 1.00 0.00 18 LYS A O 16
ATOM 29980 N N . SER A 1 19 ? -7.555 2.082 -8.525 1.00 0.00 19 SER A N 16
ATOM 29981 C CA . SER A 1 19 ? -7.479 3.286 -9.338 1.00 0.00 19 SER A CA 16
ATOM 29982 C C . SER A 1 19 ? -6.030 3.760 -9.443 1.00 0.00 19 SER A C 16
ATOM 29983 O O . SER A 1 19 ? -5.595 4.256 -10.483 1.00 0.00 19 SER A O 16
ATOM 29991 N N . TRP A 1 20 ? -5.289 3.587 -8.357 1.00 0.00 20 TRP A N 16
ATOM 29992 C CA . TRP A 1 20 ? -3.873 3.914 -8.326 1.00 0.00 20 TRP A CA 16
ATOM 29993 C C . TRP A 1 20 ? -3.099 2.984 -9.255 1.00 0.00 20 TRP A C 16
ATOM 29994 O O . TRP A 1 20 ? -2.324 3.440 -10.090 1.00 0.00 20 TRP A O 16
ATOM 30015 N N . PHE A 1 21 ? -3.334 1.685 -9.118 1.00 0.00 21 PHE A N 16
ATOM 30016 C CA . PHE A 1 21 ? -2.654 0.681 -9.934 1.00 0.00 21 PHE A CA 16
ATOM 30017 C C . PHE A 1 21 ? -2.963 0.873 -11.418 1.00 0.00 21 PHE A C 16
ATOM 30018 O O . PHE A 1 21 ? -2.109 0.646 -12.273 1.00 0.00 21 PHE A O 16
ATOM 30035 N N . ALA A 1 22 ? -4.179 1.313 -11.716 1.00 0.00 22 ALA A N 16
ATOM 30036 C CA . ALA A 1 22 ? -4.594 1.539 -13.095 1.00 0.00 22 ALA A CA 16
ATOM 30037 C C . ALA A 1 22 ? -4.087 2.883 -13.620 1.00 0.00 22 ALA A C 16
ATOM 30038 O O . ALA A 1 22 ? -4.407 3.281 -14.739 1.00 0.00 22 ALA A O 16
ATOM 30045 N N . THR A 1 23 ? -3.303 3.578 -12.810 1.00 0.00 23 THR A N 16
ATOM 30046 C CA . THR A 1 23 ? -2.748 4.864 -13.206 1.00 0.00 23 THR A CA 16
ATOM 30047 C C . THR A 1 23 ? -1.225 4.867 -13.066 1.00 0.00 23 THR A C 16
ATOM 30048 O O . THR A 1 23 ? -0.517 5.538 -13.821 1.00 0.00 23 THR A O 16
ATOM 30059 N N . LYS A 1 24 ? -0.723 4.107 -12.103 1.00 0.00 24 LYS A N 16
ATOM 30060 C CA . LYS A 1 24 ? 0.699 4.087 -11.809 1.00 0.00 24 LYS A CA 16
ATOM 30061 C C . LYS A 1 24 ? 1.423 3.070 -12.683 1.00 0.00 24 LYS A C 16
ATOM 30062 O O . LYS A 1 24 ? 1.515 1.892 -12.344 1.00 0.00 24 LYS A O 16
ATOM 30081 N N . THR A 1 25 ? 1.905 3.531 -13.820 1.00 0.00 25 THR A N 16
ATOM 30082 C CA . THR A 1 25 ? 2.702 2.703 -14.703 1.00 0.00 25 THR A CA 16
ATOM 30083 C C . THR A 1 25 ? 4.177 3.089 -14.601 1.00 0.00 25 THR A C 16
ATOM 30084 O O . THR A 1 25 ? 4.665 3.947 -15.341 1.00 0.00 25 THR A O 16
ATOM 30095 N N . THR A 1 26 ? 4.877 2.468 -13.663 1.00 0.00 26 THR A N 16
ATOM 30096 C CA . THR A 1 26 ? 6.248 2.852 -13.367 1.00 0.00 26 THR A CA 16
ATOM 30097 C C . THR A 1 26 ? 7.226 1.694 -13.558 1.00 0.00 26 THR A C 16
ATOM 30098 O O . THR A 1 26 ? 8.092 1.733 -14.433 1.00 0.00 26 THR A O 16
ATOM 30109 N N . TRP A 1 27 ? 7.070 0.665 -12.744 1.00 0.00 27 TRP A N 16
ATOM 30110 C CA . TRP A 1 27 ? 8.030 -0.433 -12.695 1.00 0.00 27 TRP A CA 16
ATOM 30111 C C . TRP A 1 27 ? 7.762 -1.459 -13.790 1.00 0.00 27 TRP A C 16
ATOM 30112 O O . TRP A 1 27 ? 6.812 -1.324 -14.563 1.00 0.00 27 TRP A O 16
ATOM 30133 N N . SER A 1 28 ? 8.613 -2.481 -13.851 1.00 0.00 28 SER A N 16
ATOM 30134 C CA . SER A 1 28 ? 8.450 -3.569 -14.809 1.00 0.00 28 SER A CA 16
ATOM 30135 C C . SER A 1 28 ? 7.128 -4.295 -14.573 1.00 0.00 28 SER A C 16
ATOM 30136 O O . SER A 1 28 ? 6.594 -4.266 -13.462 1.00 0.00 28 SER A O 16
ATOM 30144 N N . GLU A 1 29 ? 6.623 -4.960 -15.608 1.00 0.00 29 GLU A N 16
ATOM 30145 C CA . GLU A 1 29 ? 5.318 -5.612 -15.550 1.00 0.00 29 GLU A CA 16
ATOM 30146 C C . GLU A 1 29 ? 5.228 -6.591 -14.386 1.00 0.00 29 GLU A C 16
ATOM 30147 O O . GLU A 1 29 ? 4.299 -6.520 -13.590 1.00 0.00 29 GLU A O 16
ATOM 30159 N N . ASP A 1 30 ? 6.203 -7.488 -14.276 1.00 0.00 30 ASP A N 16
ATOM 30160 C CA . ASP A 1 30 ? 6.196 -8.497 -13.213 1.00 0.00 30 ASP A CA 16
ATOM 30161 C C . ASP A 1 30 ? 6.389 -7.873 -11.835 1.00 0.00 30 ASP A C 16
ATOM 30162 O O . ASP A 1 30 ? 5.921 -8.417 -10.834 1.00 0.00 30 ASP A O 16
ATOM 30171 N N . TYR A 1 31 ? 7.063 -6.732 -11.771 1.00 0.00 31 TYR A N 16
ATOM 30172 C CA . TYR A 1 31 ? 7.252 -6.056 -10.495 1.00 0.00 31 TYR A CA 16
ATOM 30173 C C . TYR A 1 31 ? 5.969 -5.341 -10.103 1.00 0.00 31 TYR A C 16
ATOM 30174 O O . TYR A 1 31 ? 5.491 -5.483 -8.982 1.00 0.00 31 TYR A O 16
ATOM 30192 N N . GLN A 1 32 ? 5.406 -4.594 -11.048 1.00 0.00 32 GLN A N 16
ATOM 30193 C CA . GLN A 1 32 ? 4.127 -3.917 -10.856 1.00 0.00 32 GLN A CA 16
ATOM 30194 C C . GLN A 1 32 ? 3.059 -4.953 -10.500 1.00 0.00 32 GLN A C 16
ATOM 30195 O O . GLN A 1 32 ? 2.172 -4.713 -9.679 1.00 0.00 32 GLN A O 16
ATOM 30209 N N . ARG A 1 33 ? 3.194 -6.112 -11.129 1.00 0.00 33 ARG A N 16
ATOM 30210 C CA . ARG A 1 33 ? 2.347 -7.273 -10.882 1.00 0.00 33 ARG A CA 16
ATOM 30211 C C . ARG A 1 33 ? 2.438 -7.715 -9.423 1.00 0.00 33 ARG A C 16
ATOM 30212 O O . ARG A 1 33 ? 1.425 -7.822 -8.734 1.00 0.00 33 ARG A O 16
ATOM 30233 N N . SER A 1 34 ? 3.662 -7.959 -8.959 1.00 0.00 34 SER A N 16
ATOM 30234 C CA . SER A 1 34 ? 3.884 -8.433 -7.598 1.00 0.00 34 SER A CA 16
ATOM 30235 C C . SER A 1 34 ? 3.587 -7.342 -6.572 1.00 0.00 34 SER A C 16
ATOM 30236 O O . SER A 1 34 ? 3.307 -7.633 -5.410 1.00 0.00 34 SER A O 16
ATOM 30244 N N . VAL A 1 35 ? 3.648 -6.086 -7.000 1.00 0.00 35 VAL A N 16
ATOM 30245 C CA . VAL A 1 35 ? 3.186 -4.983 -6.168 1.00 0.00 35 VAL A CA 16
ATOM 30246 C C . VAL A 1 35 ? 1.710 -5.175 -5.849 1.00 0.00 35 VAL A C 16
ATOM 30247 O O . VAL A 1 35 ? 1.312 -5.183 -4.685 1.00 0.00 35 VAL A O 16
ATOM 30260 N N . TRP A 1 36 ? 0.918 -5.374 -6.897 1.00 0.00 36 TRP A N 16
ATOM 30261 C CA . TRP A 1 36 ? -0.523 -5.524 -6.763 1.00 0.00 36 TRP A CA 16
ATOM 30262 C C . TRP A 1 36 ? -0.871 -6.758 -5.936 1.00 0.00 36 TRP A C 16
ATOM 30263 O O . TRP A 1 36 ? -1.696 -6.687 -5.023 1.00 0.00 36 TRP A O 16
ATOM 30284 N N . THR A 1 37 ? -0.220 -7.877 -6.235 1.00 0.00 37 THR A N 16
ATOM 30285 C CA . THR A 1 37 ? -0.509 -9.130 -5.553 1.00 0.00 37 THR A CA 16
ATOM 30286 C C . THR A 1 37 ? -0.215 -9.028 -4.055 1.00 0.00 37 THR A C 16
ATOM 30287 O O . THR A 1 37 ? -0.978 -9.536 -3.227 1.00 0.00 37 THR A O 16
ATOM 30298 N N . ARG A 1 38 ? 0.880 -8.356 -3.708 1.00 0.00 38 ARG A N 16
ATOM 30299 C CA . ARG A 1 38 ? 1.237 -8.167 -2.308 1.00 0.00 38 ARG A CA 16
ATOM 30300 C C . ARG A 1 38 ? 0.254 -7.230 -1.618 1.00 0.00 38 ARG A C 16
ATOM 30301 O O . ARG A 1 38 ? -0.057 -7.406 -0.439 1.00 0.00 38 ARG A O 16
ATOM 30322 N N . LEU A 1 39 ? -0.247 -6.247 -2.354 1.00 0.00 39 LEU A N 16
ATOM 30323 C CA . LEU A 1 39 ? -1.258 -5.345 -1.821 1.00 0.00 39 LEU A CA 16
ATOM 30324 C C . LEU A 1 39 ? -2.517 -6.130 -1.460 1.00 0.00 39 LEU A C 16
ATOM 30325 O O . LEU A 1 39 ? -3.096 -5.937 -0.390 1.00 0.00 39 LEU A O 16
ATOM 30341 N N . GLU A 1 40 ? -2.913 -7.033 -2.356 1.00 0.00 40 GLU A N 16
ATOM 30342 C CA . GLU A 1 40 ? -4.096 -7.867 -2.153 1.00 0.00 40 GLU A CA 16
ATOM 30343 C C . GLU A 1 40 ? -3.933 -8.773 -0.938 1.00 0.00 40 GLU A C 16
ATOM 30344 O O . GLU A 1 40 ? -4.882 -9.007 -0.190 1.00 0.00 40 GLU A O 16
ATOM 30356 N N . THR A 1 41 ? -2.724 -9.275 -0.753 1.00 0.00 41 THR A N 16
ATOM 30357 C CA . THR A 1 41 ? -2.468 -10.308 0.238 1.00 0.00 41 THR A CA 16
ATOM 30358 C C . THR A 1 41 ? -2.154 -9.733 1.622 1.00 0.00 41 THR A C 16
ATOM 30359 O O . THR A 1 41 ? -2.601 -10.266 2.635 1.00 0.00 41 THR A O 16
ATOM 30370 N N . TYR A 1 42 ? -1.389 -8.649 1.669 1.00 0.00 42 TYR A N 16
ATOM 30371 C CA . TYR A 1 42 ? -0.904 -8.140 2.947 1.00 0.00 42 TYR A CA 16
ATOM 30372 C C . TYR A 1 42 ? -1.565 -6.826 3.354 1.00 0.00 42 TYR A C 16
ATOM 30373 O O . TYR A 1 42 ? -1.880 -6.629 4.525 1.00 0.00 42 TYR A O 16
ATOM 30391 N N . LEU A 1 43 ? -1.791 -5.936 2.397 1.00 0.00 43 LEU A N 16
ATOM 30392 C CA . LEU A 1 43 ? -2.134 -4.558 2.727 1.00 0.00 43 LEU A CA 16
ATOM 30393 C C . LEU A 1 43 ? -3.641 -4.336 2.867 1.00 0.00 43 LEU A C 16
ATOM 30394 O O . LEU A 1 43 ? -4.126 -4.074 3.968 1.00 0.00 43 LEU A O 16
ATOM 30410 N N . PHE A 1 44 ? -4.397 -4.457 1.777 1.00 0.00 44 PHE A N 16
ATOM 30411 C CA . PHE A 1 44 ? -5.811 -4.092 1.836 1.00 0.00 44 PHE A CA 16
ATOM 30412 C C . PHE A 1 44 ? -6.797 -5.256 2.097 1.00 0.00 44 PHE A C 16
ATOM 30413 O O . PHE A 1 44 ? -7.996 -5.057 1.916 1.00 0.00 44 PHE A O 16
ATOM 30430 N N . PRO A 1 45 ? -6.383 -6.477 2.528 1.00 0.00 45 PRO A N 16
ATOM 30431 C CA . PRO A 1 45 ? -7.343 -7.424 3.109 1.00 0.00 45 PRO A CA 16
ATOM 30432 C C . PRO A 1 45 ? -7.857 -6.920 4.458 1.00 0.00 45 PRO A C 16
ATOM 30433 O O . PRO A 1 45 ? -8.897 -7.359 4.951 1.00 0.00 45 PRO A O 16
ATOM 30444 N N . ASP A 1 46 ? -7.115 -5.984 5.046 1.00 0.00 46 ASP A N 16
ATOM 30445 C CA . ASP A 1 46 ? -7.497 -5.380 6.319 1.00 0.00 46 ASP A CA 16
ATOM 30446 C C . ASP A 1 46 ? -8.114 -4.004 6.086 1.00 0.00 46 ASP A C 16
ATOM 30447 O O . ASP A 1 46 ? -9.279 -3.778 6.395 1.00 0.00 46 ASP A O 16
ATOM 30456 N N . ILE A 1 47 ? -7.333 -3.098 5.505 1.00 0.00 47 ILE A N 16
ATOM 30457 C CA . ILE A 1 47 ? -7.777 -1.721 5.278 1.00 0.00 47 ILE A CA 16
ATOM 30458 C C . ILE A 1 47 ? -8.654 -1.603 4.029 1.00 0.00 47 ILE A C 16
ATOM 30459 O O . ILE A 1 47 ? -8.995 -0.502 3.602 1.00 0.00 47 ILE A O 16
ATOM 30475 N N . GLY A 1 48 ? -9.021 -2.738 3.454 1.00 0.00 48 GLY A N 16
ATOM 30476 C CA . GLY A 1 48 ? -9.796 -2.731 2.230 1.00 0.00 48 GLY A CA 16
ATOM 30477 C C . GLY A 1 48 ? -11.259 -2.420 2.461 1.00 0.00 48 GLY A C 16
ATOM 30478 O O . GLY A 1 48 ? -11.870 -1.676 1.693 1.00 0.00 48 GLY A O 16
ATOM 30482 N N . ASN A 1 49 ? -11.820 -2.983 3.518 1.00 0.00 49 ASN A N 16
ATOM 30483 C CA . ASN A 1 49 ? -13.225 -2.772 3.840 1.00 0.00 49 ASN A CA 16
ATOM 30484 C C . ASN A 1 49 ? -13.370 -1.636 4.842 1.00 0.00 49 ASN A C 16
ATOM 30485 O O . ASN A 1 49 ? -14.442 -1.412 5.408 1.00 0.00 49 ASN A O 16
ATOM 30496 N N . LYS A 1 50 ? -12.280 -0.916 5.038 1.00 0.00 50 LYS A N 16
ATOM 30497 C CA . LYS A 1 50 ? -12.244 0.206 5.957 1.00 0.00 50 LYS A CA 16
ATOM 30498 C C . LYS A 1 50 ? -12.021 1.494 5.175 1.00 0.00 50 LYS A C 16
ATOM 30499 O O . LYS A 1 50 ? -11.333 1.491 4.152 1.00 0.00 50 LYS A O 16
ATOM 30518 N N . ASP A 1 51 ? -12.622 2.584 5.633 1.00 0.00 51 ASP A N 16
ATOM 30519 C CA . ASP A 1 51 ? -12.431 3.875 4.987 1.00 0.00 51 ASP A CA 16
ATOM 30520 C C . ASP A 1 51 ? -11.022 4.386 5.266 1.00 0.00 51 ASP A C 16
ATOM 30521 O O . ASP A 1 51 ? -10.545 4.326 6.400 1.00 0.00 51 ASP A O 16
ATOM 30530 N N . ILE A 1 52 ? -10.373 4.883 4.226 1.00 0.00 52 ILE A N 16
ATOM 30531 C CA . ILE A 1 52 ? -8.984 5.321 4.299 1.00 0.00 52 ILE A CA 16
ATOM 30532 C C . ILE A 1 52 ? -8.784 6.460 5.315 1.00 0.00 52 ILE A C 16
ATOM 30533 O O . ILE A 1 52 ? -7.727 6.565 5.936 1.00 0.00 52 ILE A O 16
ATOM 30549 N N . ALA A 1 53 ? -9.805 7.291 5.503 1.00 0.00 53 ALA A N 16
ATOM 30550 C CA . ALA A 1 53 ? -9.699 8.423 6.419 1.00 0.00 53 ALA A CA 16
ATOM 30551 C C . ALA A 1 53 ? -10.169 8.031 7.808 1.00 0.00 53 ALA A C 16
ATOM 30552 O O . ALA A 1 53 ? -10.080 8.809 8.757 1.00 0.00 53 ALA A O 16
ATOM 30559 N N . GLU A 1 54 ? -10.661 6.812 7.916 1.00 0.00 54 GLU A N 16
ATOM 30560 C CA . GLU A 1 54 ? -11.163 6.292 9.174 1.00 0.00 54 GLU A CA 16
ATOM 30561 C C . GLU A 1 54 ? -10.073 5.455 9.836 1.00 0.00 54 GLU A C 16
ATOM 30562 O O . GLU A 1 54 ? -10.286 4.805 10.861 1.00 0.00 54 GLU A O 16
ATOM 30574 N N . LEU A 1 55 ? -8.896 5.493 9.227 1.00 0.00 55 LEU A N 16
ATOM 30575 C CA . LEU A 1 55 ? -7.739 4.758 9.707 1.00 0.00 55 LEU A CA 16
ATOM 30576 C C . LEU A 1 55 ? -6.808 5.668 10.499 1.00 0.00 55 LEU A C 16
ATOM 30577 O O . LEU A 1 55 ? -6.723 6.868 10.238 1.00 0.00 55 LEU A O 16
ATOM 30593 N N . ASP A 1 56 ? -6.130 5.084 11.469 1.00 0.00 56 ASP A N 16
ATOM 30594 C CA . ASP A 1 56 ? -5.121 5.788 12.243 1.00 0.00 56 ASP A CA 16
ATOM 30595 C C . ASP A 1 56 ? -3.735 5.298 11.832 1.00 0.00 56 ASP A C 16
ATOM 30596 O O . ASP A 1 56 ? -3.615 4.277 11.144 1.00 0.00 56 ASP A O 16
ATOM 30605 N N . THR A 1 57 ? -2.703 6.035 12.234 1.00 0.00 57 THR A N 16
ATOM 30606 C CA . THR A 1 57 ? -1.320 5.648 11.991 1.00 0.00 57 THR A CA 16
ATOM 30607 C C . THR A 1 57 ? -1.096 4.178 12.352 1.00 0.00 57 THR A C 16
ATOM 30608 O O . THR A 1 57 ? -0.474 3.427 11.598 1.00 0.00 57 THR A O 16
ATOM 30619 N N . GLY A 1 58 ? -1.647 3.770 13.492 1.00 0.00 58 GLY A N 16
ATOM 30620 C CA . GLY A 1 58 ? -1.495 2.407 13.955 1.00 0.00 58 GLY A CA 16
ATOM 30621 C C . GLY A 1 58 ? -2.175 1.400 13.046 1.00 0.00 58 GLY A C 16
ATOM 30622 O O . GLY A 1 58 ? -1.618 0.342 12.769 1.00 0.00 58 GLY A O 16
ATOM 30626 N N . ASP A 1 59 ? -3.366 1.743 12.559 1.00 0.00 59 ASP A N 16
ATOM 30627 C CA . ASP A 1 59 ? -4.148 0.830 11.719 1.00 0.00 59 ASP A CA 16
ATOM 30628 C C . ASP A 1 59 ? -3.391 0.459 10.456 1.00 0.00 59 ASP A C 16
ATOM 30629 O O . ASP A 1 59 ? -3.480 -0.668 9.982 1.00 0.00 59 ASP A O 16
ATOM 30638 N N . LEU A 1 60 ? -2.655 1.417 9.914 1.00 0.00 60 LEU A N 16
ATOM 30639 C CA . LEU A 1 60 ? -1.844 1.184 8.723 1.00 0.00 60 LEU A CA 16
ATOM 30640 C C . LEU A 1 60 ? -0.595 0.381 9.077 1.00 0.00 60 LEU A C 16
ATOM 30641 O O . LEU A 1 60 ? -0.158 -0.516 8.334 1.00 0.00 60 LEU A O 16
ATOM 30657 N N . LEU A 1 61 ? -0.037 0.689 10.234 1.00 0.00 61 LEU A N 16
ATOM 30658 C CA . LEU A 1 61 ? 1.193 0.061 10.673 1.00 0.00 61 LEU A CA 16
ATOM 30659 C C . LEU A 1 61 ? 0.986 -1.401 11.044 1.00 0.00 61 LEU A C 16
ATOM 30660 O O . LEU A 1 61 ? 1.952 -2.133 11.150 1.00 0.00 61 LEU A O 16
ATOM 30676 N N . VAL A 1 62 ? -0.258 -1.831 11.246 1.00 0.00 62 VAL A N 16
ATOM 30677 C CA . VAL A 1 62 ? -0.507 -3.227 11.605 1.00 0.00 62 VAL A CA 16
ATOM 30678 C C . VAL A 1 62 ? -0.282 -4.173 10.416 1.00 0.00 62 VAL A C 16
ATOM 30679 O O . VAL A 1 62 ? 0.458 -5.139 10.556 1.00 0.00 62 VAL A O 16
ATOM 30692 N N . PRO A 1 63 ? -0.908 -3.946 9.236 1.00 0.00 63 PRO A N 16
ATOM 30693 C CA . PRO A 1 63 ? -0.573 -4.710 8.027 1.00 0.00 63 PRO A CA 16
ATOM 30694 C C . PRO A 1 63 ? 0.917 -4.612 7.702 1.00 0.00 63 PRO A C 16
ATOM 30695 O O . PRO A 1 63 ? 1.557 -5.607 7.334 1.00 0.00 63 PRO A O 16
ATOM 30706 N N . ILE A 1 64 ? 1.483 -3.417 7.865 1.00 0.00 64 ILE A N 16
ATOM 30707 C CA . ILE A 1 64 ? 2.922 -3.242 7.694 1.00 0.00 64 ILE A CA 16
ATOM 30708 C C . ILE A 1 64 ? 3.683 -4.093 8.716 1.00 0.00 64 ILE A C 16
ATOM 30709 O O . ILE A 1 64 ? 4.707 -4.702 8.407 1.00 0.00 64 ILE A O 16
ATOM 30725 N N . LYS A 1 65 ? 3.143 -4.149 9.924 1.00 0.00 65 LYS A N 16
ATOM 30726 C CA . LYS A 1 65 ? 3.736 -4.905 11.020 1.00 0.00 65 LYS A CA 16
ATOM 30727 C C . LYS A 1 65 ? 3.555 -6.404 10.807 1.00 0.00 65 LYS A C 16
ATOM 30728 O O . LYS A 1 65 ? 4.360 -7.209 11.270 1.00 0.00 65 LYS A O 16
ATOM 30747 N N . LYS A 1 66 ? 2.481 -6.766 10.117 1.00 0.00 66 LYS A N 16
ATOM 30748 C CA . LYS A 1 66 ? 2.243 -8.144 9.715 1.00 0.00 66 LYS A CA 16
ATOM 30749 C C . LYS A 1 66 ? 3.435 -8.656 8.921 1.00 0.00 66 LYS A C 16
ATOM 30750 O O . LYS A 1 66 ? 3.921 -9.767 9.142 1.00 0.00 66 LYS A O 16
ATOM 30769 N N . ILE A 1 67 ? 3.914 -7.824 8.007 1.00 0.00 67 ILE A N 16
ATOM 30770 C CA . ILE A 1 67 ? 5.085 -8.163 7.210 1.00 0.00 67 ILE A CA 16
ATOM 30771 C C . ILE A 1 67 ? 6.365 -7.990 8.034 1.00 0.00 67 ILE A C 16
ATOM 30772 O O . ILE A 1 67 ? 7.323 -8.750 7.884 1.00 0.00 67 ILE A O 16
ATOM 30788 N N . GLU A 1 68 ? 6.364 -6.988 8.911 1.00 0.00 68 GLU A N 16
ATOM 30789 C CA . GLU A 1 68 ? 7.466 -6.764 9.850 1.00 0.00 68 GLU A CA 16
ATOM 30790 C C . GLU A 1 68 ? 7.755 -8.028 10.657 1.00 0.00 68 GLU A C 16
ATOM 30791 O O . GLU A 1 68 ? 8.872 -8.552 10.647 1.00 0.00 68 GLU A O 16
ATOM 30803 N N . LYS A 1 69 ? 6.724 -8.521 11.333 1.00 0.00 69 LYS A N 16
ATOM 30804 C CA . LYS A 1 69 ? 6.848 -9.677 12.211 1.00 0.00 69 LYS A CA 16
ATOM 30805 C C . LYS A 1 69 ? 6.911 -10.964 11.391 1.00 0.00 69 LYS A C 16
ATOM 30806 O O . LYS A 1 69 ? 7.090 -12.055 11.931 1.00 0.00 69 LYS A O 16
ATOM 30825 N N . LEU A 1 70 ? 6.761 -10.823 10.077 1.00 0.00 70 LEU A N 16
ATOM 30826 C CA . LEU A 1 70 ? 6.895 -11.945 9.162 1.00 0.00 70 LEU A CA 16
ATOM 30827 C C . LEU A 1 70 ? 8.375 -12.238 8.930 1.00 0.00 70 LEU A C 16
ATOM 30828 O O . LEU A 1 70 ? 8.746 -13.317 8.468 1.00 0.00 70 LEU A O 16
ATOM 30844 N N . GLY A 1 71 ? 9.213 -11.259 9.259 1.00 0.00 71 GLY A N 16
ATOM 30845 C CA . GLY A 1 71 ? 10.644 -11.413 9.108 1.00 0.00 71 GLY A CA 16
ATOM 30846 C C . GLY A 1 71 ? 11.198 -10.527 8.012 1.00 0.00 71 GLY A C 16
ATOM 30847 O O . GLY A 1 71 ? 12.387 -10.206 7.999 1.00 0.00 71 GLY A O 16
ATOM 30851 N N . TYR A 1 72 ? 10.328 -10.109 7.105 1.00 0.00 72 TYR A N 16
ATOM 30852 C CA . TYR A 1 72 ? 10.745 -9.307 5.967 1.00 0.00 72 TYR A CA 16
ATOM 30853 C C . TYR A 1 72 ? 10.553 -7.821 6.241 1.00 0.00 72 TYR A C 16
ATOM 30854 O O . TYR A 1 72 ? 9.502 -7.254 5.947 1.00 0.00 72 TYR A O 16
ATOM 30872 N N . LEU A 1 73 ? 11.574 -7.196 6.808 1.00 0.00 73 LEU A N 16
ATOM 30873 C CA . LEU A 1 73 ? 11.531 -5.771 7.095 1.00 0.00 73 LEU A CA 16
ATOM 30874 C C . LEU A 1 73 ? 11.630 -4.964 5.809 1.00 0.00 73 LEU A C 16
ATOM 30875 O O . LEU A 1 73 ? 11.007 -3.910 5.676 1.00 0.00 73 LEU A O 16
ATOM 30891 N N . GLU A 1 74 ? 12.399 -5.470 4.854 1.00 0.00 74 GLU A N 16
ATOM 30892 C CA . GLU A 1 74 ? 12.580 -4.780 3.587 1.00 0.00 74 GLU A CA 16
ATOM 30893 C C . GLU A 1 74 ? 11.313 -4.861 2.751 1.00 0.00 74 GLU A C 16
ATOM 30894 O O . GLU A 1 74 ? 10.927 -3.891 2.110 1.00 0.00 74 GLU A O 16
ATOM 30906 N N . ILE A 1 75 ? 10.657 -6.014 2.775 1.00 0.00 75 ILE A N 16
ATOM 30907 C CA . ILE A 1 75 ? 9.386 -6.169 2.082 1.00 0.00 75 ILE A CA 16
ATOM 30908 C C . ILE A 1 75 ? 8.318 -5.318 2.758 1.00 0.00 75 ILE A C 16
ATOM 30909 O O . ILE A 1 75 ? 7.508 -4.685 2.086 1.00 0.00 75 ILE A O 16
ATOM 30925 N N . ALA A 1 76 ? 8.346 -5.276 4.088 1.00 0.00 76 ALA A N 16
ATOM 30926 C CA . ALA A 1 76 ? 7.429 -4.432 4.845 1.00 0.00 76 ALA A CA 16
ATOM 30927 C C . ALA A 1 76 ? 7.589 -2.971 4.440 1.00 0.00 76 ALA A C 16
ATOM 30928 O O . ALA A 1 76 ? 6.607 -2.273 4.186 1.00 0.00 76 ALA A O 16
ATOM 30935 N N . MET A 1 77 ? 8.838 -2.517 4.371 1.00 0.00 77 MET A N 16
ATOM 30936 C CA . MET A 1 77 ? 9.129 -1.158 3.936 1.00 0.00 77 MET A CA 16
ATOM 30937 C C . MET A 1 77 ? 8.730 -0.955 2.479 1.00 0.00 77 MET A C 16
ATOM 30938 O O . MET A 1 77 ? 8.131 0.062 2.137 1.00 0.00 77 MET A O 16
ATOM 30952 N N . ARG A 1 78 ? 9.049 -1.931 1.631 1.00 0.00 78 ARG A N 16
ATOM 30953 C CA . ARG A 1 78 ? 8.691 -1.871 0.216 1.00 0.00 78 ARG A CA 16
ATOM 30954 C C . ARG A 1 78 ? 7.179 -1.765 0.031 1.00 0.00 78 ARG A C 16
ATOM 30955 O O . ARG A 1 78 ? 6.704 -0.970 -0.779 1.00 0.00 78 ARG A O 16
ATOM 30976 N N . VAL A 1 79 ? 6.428 -2.558 0.786 1.00 0.00 79 VAL A N 16
ATOM 30977 C CA . VAL A 1 79 ? 4.972 -2.499 0.737 1.00 0.00 79 VAL A CA 16
ATOM 30978 C C . VAL A 1 79 ? 4.473 -1.160 1.273 1.00 0.00 79 VAL A C 16
ATOM 30979 O O . VAL A 1 79 ? 3.530 -0.575 0.733 1.00 0.00 79 VAL A O 16
ATOM 30992 N N . LYS A 1 80 ? 5.125 -0.659 2.319 1.00 0.00 80 LYS A N 16
ATOM 30993 C CA . LYS A 1 80 ? 4.775 0.644 2.863 1.00 0.00 80 LYS A CA 16
ATOM 30994 C C . LYS A 1 80 ? 5.005 1.721 1.813 1.00 0.00 80 LYS A C 16
ATOM 30995 O O . LYS A 1 80 ? 4.239 2.672 1.723 1.00 0.00 80 LYS A O 16
ATOM 31014 N N . GLN A 1 81 ? 6.070 1.568 1.030 1.00 0.00 81 GLN A N 16
ATOM 31015 C CA . GLN A 1 81 ? 6.369 2.503 -0.050 1.00 0.00 81 GLN A CA 16
ATOM 31016 C C . GLN A 1 81 ? 5.207 2.571 -1.034 1.00 0.00 81 GLN A C 16
ATOM 31017 O O . GLN A 1 81 ? 4.750 3.662 -1.385 1.00 0.00 81 GLN A O 16
ATOM 31031 N N . TYR A 1 82 ? 4.723 1.403 -1.462 1.00 0.00 82 TYR A N 16
ATOM 31032 C CA . TYR A 1 82 ? 3.554 1.333 -2.336 1.00 0.00 82 TYR A CA 16
ATOM 31033 C C . TYR A 1 82 ? 2.381 2.055 -1.688 1.00 0.00 82 TYR A C 16
ATOM 31034 O O . TYR A 1 82 ? 1.750 2.919 -2.298 1.00 0.00 82 TYR A O 16
ATOM 31052 N N . ALA A 1 83 ? 2.113 1.696 -0.436 1.00 0.00 83 ALA A N 16
ATOM 31053 C CA . ALA A 1 83 ? 1.017 2.283 0.324 1.00 0.00 83 ALA A CA 16
ATOM 31054 C C . ALA A 1 83 ? 1.164 3.797 0.427 1.00 0.00 83 ALA A C 16
ATOM 31055 O O . ALA A 1 83 ? 0.196 4.529 0.270 1.00 0.00 83 ALA A O 16
ATOM 31062 N N . THR A 1 84 ? 2.384 4.255 0.675 1.00 0.00 84 THR A N 16
ATOM 31063 C CA . THR A 1 84 ? 2.655 5.678 0.827 1.00 0.00 84 THR A CA 16
ATOM 31064 C C . THR A 1 84 ? 2.408 6.420 -0.489 1.00 0.00 84 THR A C 16
ATOM 31065 O O . THR A 1 84 ? 1.923 7.553 -0.493 1.00 0.00 84 THR A O 16
ATOM 31076 N N . ALA A 1 85 ? 2.715 5.764 -1.604 1.00 0.00 85 ALA A N 16
ATOM 31077 C CA . ALA A 1 85 ? 2.440 6.329 -2.918 1.00 0.00 85 ALA A CA 16
ATOM 31078 C C . ALA A 1 85 ? 0.935 6.439 -3.133 1.00 0.00 85 ALA A C 16
ATOM 31079 O O . ALA A 1 85 ? 0.443 7.419 -3.700 1.00 0.00 85 ALA A O 16
ATOM 31086 N N . ILE A 1 86 ? 0.210 5.427 -2.664 1.00 0.00 86 ILE A N 16
ATOM 31087 C CA . ILE A 1 86 ? -1.247 5.430 -2.720 1.00 0.00 86 ILE A CA 16
ATOM 31088 C C . ILE A 1 86 ? -1.806 6.507 -1.793 1.00 0.00 86 ILE A C 16
ATOM 31089 O O . ILE A 1 86 ? -2.780 7.177 -2.120 1.00 0.00 86 ILE A O 16
ATOM 31105 N N . MET A 1 87 ? -1.164 6.679 -0.644 1.00 0.00 87 MET A N 16
ATOM 31106 C CA . MET A 1 87 ? -1.556 7.707 0.315 1.00 0.00 87 MET A CA 16
ATOM 31107 C C . MET A 1 87 ? -1.358 9.101 -0.274 1.00 0.00 87 MET A C 16
ATOM 31108 O O . MET A 1 87 ? -2.147 10.004 -0.024 1.00 0.00 87 MET A O 16
ATOM 31122 N N . ARG A 1 88 ? -0.300 9.268 -1.057 1.00 0.00 88 ARG A N 16
ATOM 31123 C CA . ARG A 1 88 ? -0.060 10.526 -1.755 1.00 0.00 88 ARG A CA 16
ATOM 31124 C C . ARG A 1 88 ? -1.202 10.796 -2.734 1.00 0.00 88 ARG A C 16
ATOM 31125 O O . ARG A 1 88 ? -1.726 11.912 -2.814 1.00 0.00 88 ARG A O 16
ATOM 31146 N N . TYR A 1 89 ? -1.599 9.749 -3.447 1.00 0.00 89 TYR A N 16
ATOM 31147 C CA . TYR A 1 89 ? -2.741 9.811 -4.351 1.00 0.00 89 TYR A CA 16
ATOM 31148 C C . TYR A 1 89 ? -4.010 10.128 -3.557 1.00 0.00 89 TYR A C 16
ATOM 31149 O O . TYR A 1 89 ? -4.863 10.896 -3.998 1.00 0.00 89 TYR A O 16
ATOM 31167 N N . ALA A 1 90 ? -4.102 9.541 -2.367 1.00 0.00 90 ALA A N 16
ATOM 31168 C CA . ALA A 1 90 ? -5.217 9.774 -1.460 1.00 0.00 90 ALA A CA 16
ATOM 31169 C C . ALA A 1 90 ? -5.317 11.245 -1.067 1.00 0.00 90 ALA A C 16
ATOM 31170 O O . ALA A 1 90 ? -6.405 11.817 -1.060 1.00 0.00 90 ALA A O 16
ATOM 31177 N N . VAL A 1 91 ? -4.178 11.857 -0.746 1.00 0.00 91 VAL A N 16
ATOM 31178 C CA . VAL A 1 91 ? -4.147 13.271 -0.378 1.00 0.00 91 VAL A CA 16
ATOM 31179 C C . VAL A 1 91 ? -4.670 14.132 -1.523 1.00 0.00 91 VAL A C 16
ATOM 31180 O O . VAL A 1 91 ? -5.343 15.139 -1.304 1.00 0.00 91 VAL A O 16
ATOM 31193 N N . GLN A 1 92 ? -4.377 13.717 -2.753 1.00 0.00 92 GLN A N 16
ATOM 31194 C CA . GLN A 1 92 ? -4.811 14.464 -3.929 1.00 0.00 92 GLN A CA 16
ATOM 31195 C C . GLN A 1 92 ? -6.329 14.385 -4.113 1.00 0.00 92 GLN A C 16
ATOM 31196 O O . GLN A 1 92 ? -6.930 15.246 -4.754 1.00 0.00 92 GLN A O 16
ATOM 31210 N N . GLN A 1 93 ? -6.951 13.357 -3.546 1.00 0.00 93 GLN A N 16
ATOM 31211 C CA . GLN A 1 93 ? -8.407 13.228 -3.588 1.00 0.00 93 GLN A CA 16
ATOM 31212 C C . GLN A 1 93 ? -9.020 13.681 -2.265 1.00 0.00 93 GLN A C 16
ATOM 31213 O O . GLN A 1 93 ? -10.222 13.538 -2.041 1.00 0.00 93 GLN A O 16
ATOM 31227 N N . LYS A 1 94 ? -8.167 14.226 -1.398 1.00 0.00 94 LYS A N 16
ATOM 31228 C CA . LYS A 1 94 ? -8.553 14.661 -0.053 1.00 0.00 94 LYS A CA 16
ATOM 31229 C C . LYS A 1 94 ? -9.115 13.494 0.756 1.00 0.00 94 LYS A C 16
ATOM 31230 O O . LYS A 1 94 ? -9.922 13.675 1.668 1.00 0.00 94 LYS A O 16
ATOM 31249 N N . MET A 1 95 ? -8.670 12.294 0.420 1.00 0.00 95 MET A N 16
ATOM 31250 C CA . MET A 1 95 ? -9.045 11.106 1.165 1.00 0.00 95 MET A CA 16
ATOM 31251 C C . MET A 1 95 ? -8.448 11.173 2.558 1.00 0.00 95 MET A C 16
ATOM 31252 O O . MET A 1 95 ? -9.113 10.896 3.550 1.00 0.00 95 MET A O 16
ATOM 31266 N N . ILE A 1 96 ? -7.181 11.551 2.616 1.00 0.00 96 ILE A N 16
ATOM 31267 C CA . ILE A 1 96 ? -6.511 11.786 3.878 1.00 0.00 96 ILE A CA 16
ATOM 31268 C C . ILE A 1 96 ? -5.987 13.215 3.914 1.00 0.00 96 ILE A C 16
ATOM 31269 O O . ILE A 1 96 ? -5.447 13.714 2.924 1.00 0.00 96 ILE A O 16
ATOM 31285 N N . ARG A 1 97 ? -6.180 13.874 5.042 1.00 0.00 97 ARG A N 16
ATOM 31286 C CA . ARG A 1 97 ? -5.776 15.265 5.204 1.00 0.00 97 ARG A CA 16
ATOM 31287 C C . ARG A 1 97 ? -4.259 15.393 5.195 1.00 0.00 97 ARG A C 16
ATOM 31288 O O . ARG A 1 97 ? -3.708 16.362 4.671 1.00 0.00 97 ARG A O 16
ATOM 31309 N N . PHE A 1 98 ? -3.592 14.404 5.768 1.00 0.00 98 PHE A N 16
ATOM 31310 C CA . PHE A 1 98 ? -2.141 14.395 5.847 1.00 0.00 98 PHE A CA 16
ATOM 31311 C C . PHE A 1 98 ? -1.642 12.957 5.843 1.00 0.00 98 PHE A C 16
ATOM 31312 O O . PHE A 1 98 ? -2.366 12.048 6.247 1.00 0.00 98 PHE A O 16
ATOM 31329 N N . ASN A 1 99 ? -0.418 12.753 5.375 1.00 0.00 99 ASN A N 16
ATOM 31330 C CA . ASN A 1 99 ? 0.154 11.416 5.276 1.00 0.00 99 ASN A CA 16
ATOM 31331 C C . ASN A 1 99 ? 0.656 10.939 6.637 1.00 0.00 99 ASN A C 16
ATOM 31332 O O . ASN A 1 99 ? 1.577 11.524 7.206 1.00 0.00 99 ASN A O 16
ATOM 31343 N N . PRO A 1 100 ? 0.060 9.866 7.175 1.00 0.00 100 PRO A N 16
ATOM 31344 C CA . PRO A 1 100 ? 0.413 9.332 8.490 1.00 0.00 100 PRO A CA 16
ATOM 31345 C C . PRO A 1 100 ? 1.678 8.474 8.461 1.00 0.00 100 PRO A C 16
ATOM 31346 O O . PRO A 1 100 ? 2.259 8.176 9.502 1.00 0.00 100 PRO A O 16
ATOM 31357 N N . ALA A 1 101 ? 2.114 8.092 7.267 1.00 0.00 101 ALA A N 16
ATOM 31358 C CA . ALA A 1 101 ? 3.271 7.217 7.124 1.00 0.00 101 ALA A CA 16
ATOM 31359 C C . ALA A 1 101 ? 4.569 7.983 7.361 1.00 0.00 101 ALA A C 16
ATOM 31360 O O . ALA A 1 101 ? 5.520 7.449 7.939 1.00 0.00 101 ALA A O 16
ATOM 31367 N N . TYR A 1 102 ? 4.597 9.243 6.939 1.00 0.00 102 TYR A N 16
ATOM 31368 C CA . TYR A 1 102 ? 5.776 10.085 7.132 1.00 0.00 102 TYR A CA 16
ATOM 31369 C C . TYR A 1 102 ? 5.950 10.464 8.597 1.00 0.00 102 TYR A C 16
ATOM 31370 O O . TYR A 1 102 ? 6.971 11.034 8.979 1.00 0.00 102 TYR A O 16
ATOM 31388 N N . ASP A 1 103 ? 4.957 10.146 9.421 1.00 0.00 103 ASP A N 16
ATOM 31389 C CA . ASP A 1 103 ? 5.050 10.397 10.852 1.00 0.00 103 ASP A CA 16
ATOM 31390 C C . ASP A 1 103 ? 6.079 9.461 11.474 1.00 0.00 103 ASP A C 16
ATOM 31391 O O . ASP A 1 103 ? 6.777 9.823 12.418 1.00 0.00 103 ASP A O 16
ATOM 31400 N N . LEU A 1 104 ? 6.187 8.261 10.913 1.00 0.00 104 LEU A N 16
ATOM 31401 C CA . LEU A 1 104 ? 7.172 7.288 11.368 1.00 0.00 104 LEU A CA 16
ATOM 31402 C C . LEU A 1 104 ? 8.535 7.613 10.779 1.00 0.00 104 LEU A C 16
ATOM 31403 O O . LEU A 1 104 ? 9.561 7.515 11.452 1.00 0.00 104 LEU A O 16
ATOM 31419 N N . GLU A 1 105 ? 8.529 8.023 9.518 1.00 0.00 105 GLU A N 16
ATOM 31420 C CA . GLU A 1 105 ? 9.758 8.367 8.806 1.00 0.00 105 GLU A CA 16
ATOM 31421 C C . GLU A 1 105 ? 10.281 9.740 9.233 1.00 0.00 105 GLU A C 16
ATOM 31422 O O . GLU A 1 105 ? 11.211 10.283 8.633 1.00 0.00 105 GLU A O 16
ATOM 31434 N N . GLY A 1 106 ? 9.671 10.293 10.269 1.00 0.00 106 GLY A N 16
ATOM 31435 C CA . GLY A 1 106 ? 10.134 11.534 10.850 1.00 0.00 106 GLY A CA 16
ATOM 31436 C C . GLY A 1 106 ? 9.796 11.600 12.322 1.00 0.00 106 GLY A C 16
ATOM 31437 O O . GLY A 1 106 ? 9.576 12.677 12.875 1.00 0.00 106 GLY A O 16
ATOM 31441 N N . ALA A 1 107 ? 9.760 10.431 12.953 1.00 0.00 107 ALA A N 16
ATOM 31442 C CA . ALA A 1 107 ? 9.347 10.315 14.346 1.00 0.00 107 ALA A CA 16
ATOM 31443 C C . ALA A 1 107 ? 10.400 10.873 15.294 1.00 0.00 107 ALA A C 16
ATOM 31444 O O . ALA A 1 107 ? 11.598 10.841 15.002 1.00 0.00 107 ALA A O 16
ATOM 31451 N N . VAL A 1 108 ? 9.939 11.378 16.427 1.00 0.00 108 VAL A N 16
ATOM 31452 C CA . VAL A 1 108 ? 10.817 11.945 17.435 1.00 0.00 108 VAL A CA 16
ATOM 31453 C C . VAL A 1 108 ? 11.093 10.918 18.531 1.00 0.00 108 VAL A C 16
ATOM 31454 O O . VAL A 1 108 ? 10.175 10.454 19.212 1.00 0.00 108 VAL A O 16
ATOM 31467 N N . GLN A 1 109 ? 12.361 10.571 18.700 1.00 0.00 109 GLN A N 16
ATOM 31468 C CA . GLN A 1 109 ? 12.767 9.544 19.656 1.00 0.00 109 GLN A CA 16
ATOM 31469 C C . GLN A 1 109 ? 12.646 10.035 21.094 1.00 0.00 109 GLN A C 16
ATOM 31470 O O . GLN A 1 109 ? 12.745 9.254 22.039 1.00 0.00 109 GLN A O 16
ATOM 31484 N N . LYS A 1 110 ? 12.407 11.328 21.253 1.00 0.00 110 LYS A N 16
ATOM 31485 C CA . LYS A 1 110 ? 12.318 11.935 22.574 1.00 0.00 110 LYS A CA 16
ATOM 31486 C C . LYS A 1 110 ? 11.046 11.500 23.295 1.00 0.00 110 LYS A C 16
ATOM 31487 O O . LYS A 1 110 ? 10.941 11.634 24.512 1.00 0.00 110 LYS A O 16
ATOM 31506 N N . LEU A 1 111 ? 10.083 10.980 22.542 1.00 0.00 111 LEU A N 16
ATOM 31507 C CA . LEU A 1 111 ? 8.825 10.523 23.122 1.00 0.00 111 LEU A CA 16
ATOM 31508 C C . LEU A 1 111 ? 8.719 9.001 23.055 1.00 0.00 111 LEU A C 16
ATOM 31509 O O . LEU A 1 111 ? 7.647 8.433 23.258 1.00 0.00 111 LEU A O 16
ATOM 31525 N N . GLU A 1 112 ? 9.841 8.348 22.788 1.00 0.00 112 GLU A N 16
ATOM 31526 C CA . GLU A 1 112 ? 9.872 6.898 22.649 1.00 0.00 112 GLU A CA 16
ATOM 31527 C C . GLU A 1 112 ? 9.984 6.244 24.034 1.00 0.00 112 GLU A C 16
ATOM 31528 O O . GLU A 1 112 ? 10.619 6.792 24.937 1.00 0.00 112 GLU A O 16
ATOM 31540 N N . HIS A 1 113 ? 9.364 5.074 24.190 1.00 0.00 113 HIS A N 16
ATOM 31541 C CA . HIS A 1 113 ? 9.239 4.413 25.494 1.00 0.00 113 HIS A CA 16
ATOM 31542 C C . HIS A 1 113 ? 10.585 3.968 26.067 1.00 0.00 113 HIS A C 16
ATOM 31543 O O . HIS A 1 113 ? 10.844 4.164 27.252 1.00 0.00 113 HIS A O 16
ATOM 31558 N N . HIS A 1 114 ? 11.440 3.378 25.236 1.00 0.00 114 HIS A N 16
ATOM 31559 C CA . HIS A 1 114 ? 12.744 2.894 25.700 1.00 0.00 114 HIS A CA 16
ATOM 31560 C C . HIS A 1 114 ? 13.647 4.060 26.069 1.00 0.00 114 HIS A C 16
ATOM 31561 O O . HIS A 1 114 ? 14.610 3.904 26.820 1.00 0.00 114 HIS A O 16
ATOM 31576 N N . HIS A 1 115 ? 13.322 5.233 25.543 1.00 0.00 115 HIS A N 16
ATOM 31577 C CA . HIS A 1 115 ? 14.049 6.453 25.874 1.00 0.00 115 HIS A CA 16
ATOM 31578 C C . HIS A 1 115 ? 13.566 7.010 27.209 1.00 0.00 115 HIS A C 16
ATOM 31579 O O . HIS A 1 115 ? 14.112 7.981 27.729 1.00 0.00 115 HIS A O 16
ATOM 31594 N N . HIS A 1 116 ? 12.536 6.383 27.754 1.00 0.00 116 HIS A N 16
ATOM 31595 C CA . HIS A 1 116 ? 12.001 6.752 29.055 1.00 0.00 116 HIS A CA 16
ATOM 31596 C C . HIS A 1 116 ? 12.137 5.574 30.005 1.00 0.00 116 HIS A C 16
ATOM 31597 O O . HIS A 1 116 ? 12.855 4.619 29.722 1.00 0.00 116 HIS A O 16
ATOM 31612 N N . HIS A 1 117 ? 11.452 5.645 31.133 1.00 0.00 117 HIS A N 16
ATOM 31613 C CA . HIS A 1 117 ? 11.405 4.528 32.064 1.00 0.00 117 HIS A CA 16
ATOM 31614 C C . HIS A 1 117 ? 10.066 3.819 31.921 1.00 0.00 117 HIS A C 16
ATOM 31615 O O . HIS A 1 117 ? 10.008 2.618 31.658 1.00 0.00 117 HIS A O 16
ATOM 31630 N N . HIS A 1 118 ? 8.992 4.579 32.080 1.00 0.00 118 HIS A N 16
ATOM 31631 C CA . HIS A 1 118 ? 7.646 4.064 31.877 1.00 0.00 118 HIS A CA 16
ATOM 31632 C C . HIS A 1 118 ? 6.982 4.796 30.721 1.00 0.00 118 HIS A C 16
ATOM 31633 O O . HIS A 1 118 ? 6.478 5.914 30.938 1.00 0.00 118 HIS A O 16
ATOM 31649 N N . LYS A 1 1 ? -25.251 13.425 -10.821 1.00 0.00 1 LYS A N 17
ATOM 31650 C CA . LYS A 1 1 ? -25.941 12.403 -9.999 1.00 0.00 1 LYS A CA 17
ATOM 31651 C C . LYS A 1 1 ? -25.447 12.459 -8.557 1.00 0.00 1 LYS A C 17
ATOM 31652 O O . LYS A 1 1 ? -25.548 11.482 -7.819 1.00 0.00 1 LYS A O 17
ATOM 31673 N N . SER A 1 2 ? -24.964 13.628 -8.145 1.00 0.00 2 SER A N 17
ATOM 31674 C CA . SER A 1 2 ? -24.324 13.789 -6.846 1.00 0.00 2 SER A CA 17
ATOM 31675 C C . SER A 1 2 ? -25.339 13.730 -5.702 1.00 0.00 2 SER A C 17
ATOM 31676 O O . SER A 1 2 ? -24.968 13.791 -4.530 1.00 0.00 2 SER A O 17
ATOM 31684 N N . VAL A 1 3 ? -26.618 13.625 -6.045 1.00 0.00 3 VAL A N 17
ATOM 31685 C CA . VAL A 1 3 ? -27.670 13.496 -5.045 1.00 0.00 3 VAL A CA 17
ATOM 31686 C C . VAL A 1 3 ? -27.614 12.112 -4.400 1.00 0.00 3 VAL A C 17
ATOM 31687 O O . VAL A 1 3 ? -27.935 11.940 -3.224 1.00 0.00 3 VAL A O 17
ATOM 31700 N N . GLN A 1 4 ? -27.183 11.129 -5.179 1.00 0.00 4 GLN A N 17
ATOM 31701 C CA . GLN A 1 4 ? -27.097 9.757 -4.705 1.00 0.00 4 GLN A CA 17
ATOM 31702 C C . GLN A 1 4 ? -25.777 9.132 -5.135 1.00 0.00 4 GLN A C 17
ATOM 31703 O O . GLN A 1 4 ? -25.510 8.999 -6.330 1.00 0.00 4 GLN A O 17
ATOM 31717 N N . GLU A 1 5 ? -24.956 8.769 -4.154 1.00 0.00 5 GLU A N 17
ATOM 31718 C CA . GLU A 1 5 ? -23.664 8.143 -4.417 1.00 0.00 5 GLU A CA 17
ATOM 31719 C C . GLU A 1 5 ? -23.838 6.888 -5.272 1.00 0.00 5 GLU A C 17
ATOM 31720 O O . GLU A 1 5 ? -24.855 6.194 -5.175 1.00 0.00 5 GLU A O 17
ATOM 31732 N N . LYS A 1 6 ? -22.846 6.608 -6.108 1.00 0.00 6 LYS A N 17
ATOM 31733 C CA . LYS A 1 6 ? -22.927 5.506 -7.058 1.00 0.00 6 LYS A CA 17
ATOM 31734 C C . LYS A 1 6 ? -23.092 4.170 -6.345 1.00 0.00 6 LYS A C 17
ATOM 31735 O O . LYS A 1 6 ? -23.985 3.387 -6.669 1.00 0.00 6 LYS A O 17
ATOM 31754 N N . ARG A 1 7 ? -22.235 3.925 -5.366 1.00 0.00 7 ARG A N 17
ATOM 31755 C CA . ARG A 1 7 ? -22.208 2.644 -4.676 1.00 0.00 7 ARG A CA 17
ATOM 31756 C C . ARG A 1 7 ? -22.072 2.846 -3.174 1.00 0.00 7 ARG A C 17
ATOM 31757 O O . ARG A 1 7 ? -21.967 3.974 -2.698 1.00 0.00 7 ARG A O 17
ATOM 31778 N N . ASN A 1 8 ? -22.063 1.747 -2.434 1.00 0.00 8 ASN A N 17
ATOM 31779 C CA . ASN A 1 8 ? -21.922 1.804 -0.986 1.00 0.00 8 ASN A CA 17
ATOM 31780 C C . ASN A 1 8 ? -20.451 1.831 -0.601 1.00 0.00 8 ASN A C 17
ATOM 31781 O O . ASN A 1 8 ? -20.054 2.510 0.347 1.00 0.00 8 ASN A O 17
ATOM 31792 N N . ASN A 1 9 ? -19.647 1.087 -1.342 1.00 0.00 9 ASN A N 17
ATOM 31793 C CA . ASN A 1 9 ? -18.222 1.003 -1.072 1.00 0.00 9 ASN A CA 17
ATOM 31794 C C . ASN A 1 9 ? -17.465 1.947 -2.002 1.00 0.00 9 ASN A C 17
ATOM 31795 O O . ASN A 1 9 ? -17.107 1.584 -3.121 1.00 0.00 9 ASN A O 17
ATOM 31806 N N . THR A 1 10 ? -17.267 3.175 -1.543 1.00 0.00 10 THR A N 17
ATOM 31807 C CA . THR A 1 10 ? -16.614 4.198 -2.342 1.00 0.00 10 THR A CA 17
ATOM 31808 C C . THR A 1 10 ? -15.465 4.833 -1.562 1.00 0.00 10 THR A C 17
ATOM 31809 O O . THR A 1 10 ? -15.491 4.867 -0.329 1.00 0.00 10 THR A O 17
ATOM 31820 N N . ARG A 1 11 ? -14.454 5.317 -2.292 1.00 0.00 11 ARG A N 17
ATOM 31821 C CA . ARG A 1 11 ? -13.228 5.863 -1.694 1.00 0.00 11 ARG A CA 17
ATOM 31822 C C . ARG A 1 11 ? -12.540 4.833 -0.804 1.00 0.00 11 ARG A C 17
ATOM 31823 O O . ARG A 1 11 ? -11.739 5.180 0.065 1.00 0.00 11 ARG A O 17
ATOM 31844 N N . ALA A 1 12 ? -12.843 3.565 -1.039 1.00 0.00 12 ALA A N 17
ATOM 31845 C CA . ALA A 1 12 ? -12.240 2.483 -0.286 1.00 0.00 12 ALA A CA 17
ATOM 31846 C C . ALA A 1 12 ? -10.840 2.203 -0.800 1.00 0.00 12 ALA A C 17
ATOM 31847 O O . ALA A 1 12 ? -10.545 2.443 -1.972 1.00 0.00 12 ALA A O 17
ATOM 31854 N N . PHE A 1 13 ? -9.991 1.688 0.082 1.00 0.00 13 PHE A N 17
ATOM 31855 C CA . PHE A 1 13 ? -8.611 1.379 -0.257 1.00 0.00 13 PHE A CA 17
ATOM 31856 C C . PHE A 1 13 ? -8.546 0.506 -1.509 1.00 0.00 13 PHE A C 17
ATOM 31857 O O . PHE A 1 13 ? -7.685 0.703 -2.358 1.00 0.00 13 PHE A O 17
ATOM 31874 N N . LYS A 1 14 ? -9.489 -0.429 -1.632 1.00 0.00 14 LYS A N 17
ATOM 31875 C CA . LYS A 1 14 ? -9.529 -1.341 -2.775 1.00 0.00 14 LYS A CA 17
ATOM 31876 C C . LYS A 1 14 ? -9.641 -0.573 -4.088 1.00 0.00 14 LYS A C 17
ATOM 31877 O O . LYS A 1 14 ? -8.759 -0.647 -4.945 1.00 0.00 14 LYS A O 17
ATOM 31896 N N . THR A 1 15 ? -10.731 0.168 -4.227 1.00 0.00 15 THR A N 17
ATOM 31897 C CA . THR A 1 15 ? -11.038 0.885 -5.455 1.00 0.00 15 THR A CA 17
ATOM 31898 C C . THR A 1 15 ? -9.955 1.909 -5.787 1.00 0.00 15 THR A C 17
ATOM 31899 O O . THR A 1 15 ? -9.551 2.053 -6.942 1.00 0.00 15 THR A O 17
ATOM 31910 N N . VAL A 1 16 ? -9.475 2.602 -4.766 1.00 0.00 16 VAL A N 17
ATOM 31911 C CA . VAL A 1 16 ? -8.476 3.638 -4.961 1.00 0.00 16 VAL A CA 17
ATOM 31912 C C . VAL A 1 16 ? -7.118 3.038 -5.310 1.00 0.00 16 VAL A C 17
ATOM 31913 O O . VAL A 1 16 ? -6.422 3.546 -6.186 1.00 0.00 16 VAL A O 17
ATOM 31926 N N . ALA A 1 17 ? -6.751 1.949 -4.644 1.00 0.00 17 ALA A N 17
ATOM 31927 C CA . ALA A 1 17 ? -5.515 1.241 -4.971 1.00 0.00 17 ALA A CA 17
ATOM 31928 C C . ALA A 1 17 ? -5.545 0.742 -6.414 1.00 0.00 17 ALA A C 17
ATOM 31929 O O . ALA A 1 17 ? -4.536 0.782 -7.111 1.00 0.00 17 ALA A O 17
ATOM 31936 N N . LYS A 1 18 ? -6.710 0.280 -6.859 1.00 0.00 18 LYS A N 17
ATOM 31937 C CA . LYS A 1 18 ? -6.881 -0.148 -8.245 1.00 0.00 18 LYS A CA 17
ATOM 31938 C C . LYS A 1 18 ? -6.748 1.039 -9.195 1.00 0.00 18 LYS A C 17
ATOM 31939 O O . LYS A 1 18 ? -6.107 0.941 -10.244 1.00 0.00 18 LYS A O 17
ATOM 31958 N N . SER A 1 19 ? -7.351 2.161 -8.817 1.00 0.00 19 SER A N 17
ATOM 31959 C CA . SER A 1 19 ? -7.250 3.385 -9.600 1.00 0.00 19 SER A CA 17
ATOM 31960 C C . SER A 1 19 ? -5.795 3.846 -9.658 1.00 0.00 19 SER A C 17
ATOM 31961 O O . SER A 1 19 ? -5.303 4.272 -10.702 1.00 0.00 19 SER A O 17
ATOM 31969 N N . TRP A 1 20 ? -5.116 3.731 -8.524 1.00 0.00 20 TRP A N 17
ATOM 31970 C CA . TRP A 1 20 ? -3.703 4.060 -8.416 1.00 0.00 20 TRP A CA 17
ATOM 31971 C C . TRP A 1 20 ? -2.869 3.126 -9.286 1.00 0.00 20 TRP A C 17
ATOM 31972 O O . TRP A 1 20 ? -2.017 3.572 -10.043 1.00 0.00 20 TRP A O 17
ATOM 31993 N N . PHE A 1 21 ? -3.143 1.832 -9.186 1.00 0.00 21 PHE A N 17
ATOM 31994 C CA . PHE A 1 21 ? -2.412 0.814 -9.935 1.00 0.00 21 PHE A CA 17
ATOM 31995 C C . PHE A 1 21 ? -2.465 1.085 -11.440 1.00 0.00 21 PHE A C 17
ATOM 31996 O O . PHE A 1 21 ? -1.478 0.888 -12.152 1.00 0.00 21 PHE A O 17
ATOM 32013 N N . ALA A 1 22 ? -3.612 1.556 -11.911 1.00 0.00 22 ALA A N 17
ATOM 32014 C CA . ALA A 1 22 ? -3.812 1.820 -13.331 1.00 0.00 22 ALA A CA 17
ATOM 32015 C C . ALA A 1 22 ? -3.244 3.179 -13.740 1.00 0.00 22 ALA A C 17
ATOM 32016 O O . ALA A 1 22 ? -3.137 3.485 -14.925 1.00 0.00 22 ALA A O 17
ATOM 32023 N N . THR A 1 23 ? -2.878 3.988 -12.758 1.00 0.00 23 THR A N 17
ATOM 32024 C CA . THR A 1 23 ? -2.348 5.319 -13.023 1.00 0.00 23 THR A CA 17
ATOM 32025 C C . THR A 1 23 ? -0.843 5.373 -12.732 1.00 0.00 23 THR A C 17
ATOM 32026 O O . THR A 1 23 ? -0.118 6.217 -13.258 1.00 0.00 23 THR A O 17
ATOM 32037 N N . LYS A 1 24 ? -0.380 4.447 -11.905 1.00 0.00 24 LYS A N 17
ATOM 32038 C CA . LYS A 1 24 ? 1.027 4.360 -11.539 1.00 0.00 24 LYS A CA 17
ATOM 32039 C C . LYS A 1 24 ? 1.732 3.340 -12.435 1.00 0.00 24 LYS A C 17
ATOM 32040 O O . LYS A 1 24 ? 2.642 2.628 -12.010 1.00 0.00 24 LYS A O 17
ATOM 32059 N N . THR A 1 25 ? 1.326 3.305 -13.696 1.00 0.00 25 THR A N 17
ATOM 32060 C CA . THR A 1 25 ? 1.855 2.347 -14.658 1.00 0.00 25 THR A CA 17
ATOM 32061 C C . THR A 1 25 ? 3.247 2.738 -15.157 1.00 0.00 25 THR A C 17
ATOM 32062 O O . THR A 1 25 ? 3.692 2.285 -16.211 1.00 0.00 25 THR A O 17
ATOM 32073 N N . THR A 1 26 ? 3.933 3.567 -14.382 1.00 0.00 26 THR A N 17
ATOM 32074 C CA . THR A 1 26 ? 5.260 4.038 -14.733 1.00 0.00 26 THR A CA 17
ATOM 32075 C C . THR A 1 26 ? 6.312 2.975 -14.410 1.00 0.00 26 THR A C 17
ATOM 32076 O O . THR A 1 26 ? 7.444 3.029 -14.893 1.00 0.00 26 THR A O 17
ATOM 32087 N N . TRP A 1 27 ? 5.929 2.005 -13.588 1.00 0.00 27 TRP A N 17
ATOM 32088 C CA . TRP A 1 27 ? 6.802 0.881 -13.281 1.00 0.00 27 TRP A CA 17
ATOM 32089 C C . TRP A 1 27 ? 6.707 -0.164 -14.385 1.00 0.00 27 TRP A C 17
ATOM 32090 O O . TRP A 1 27 ? 5.934 -0.007 -15.331 1.00 0.00 27 TRP A O 17
ATOM 32111 N N . SER A 1 28 ? 7.493 -1.221 -14.268 1.00 0.00 28 SER A N 17
ATOM 32112 C CA . SER A 1 28 ? 7.412 -2.334 -15.198 1.00 0.00 28 SER A CA 17
ATOM 32113 C C . SER A 1 28 ? 6.267 -3.257 -14.794 1.00 0.00 28 SER A C 17
ATOM 32114 O O . SER A 1 28 ? 5.885 -3.297 -13.621 1.00 0.00 28 SER A O 17
ATOM 32122 N N . GLU A 1 29 ? 5.722 -3.993 -15.756 1.00 0.00 29 GLU A N 17
ATOM 32123 C CA . GLU A 1 29 ? 4.562 -4.841 -15.505 1.00 0.00 29 GLU A CA 17
ATOM 32124 C C . GLU A 1 29 ? 4.910 -5.961 -14.526 1.00 0.00 29 GLU A C 17
ATOM 32125 O O . GLU A 1 29 ? 4.107 -6.308 -13.658 1.00 0.00 29 GLU A O 17
ATOM 32137 N N . ASP A 1 30 ? 6.116 -6.501 -14.654 1.00 0.00 30 ASP A N 17
ATOM 32138 C CA . ASP A 1 30 ? 6.596 -7.543 -13.747 1.00 0.00 30 ASP A CA 17
ATOM 32139 C C . ASP A 1 30 ? 6.657 -7.018 -12.316 1.00 0.00 30 ASP A C 17
ATOM 32140 O O . ASP A 1 30 ? 6.237 -7.691 -11.368 1.00 0.00 30 ASP A O 17
ATOM 32149 N N . TYR A 1 31 ? 7.166 -5.802 -12.170 1.00 0.00 31 TYR A N 17
ATOM 32150 C CA . TYR A 1 31 ? 7.275 -5.166 -10.866 1.00 0.00 31 TYR A CA 17
ATOM 32151 C C . TYR A 1 31 ? 5.890 -4.837 -10.315 1.00 0.00 31 TYR A C 17
ATOM 32152 O O . TYR A 1 31 ? 5.588 -5.156 -9.167 1.00 0.00 31 TYR A O 17
ATOM 32170 N N . GLN A 1 32 ? 5.043 -4.226 -11.143 1.00 0.00 32 GLN A N 17
ATOM 32171 C CA . GLN A 1 32 ? 3.692 -3.858 -10.720 1.00 0.00 32 GLN A CA 17
ATOM 32172 C C . GLN A 1 32 ? 2.881 -5.077 -10.301 1.00 0.00 32 GLN A C 17
ATOM 32173 O O . GLN A 1 32 ? 2.148 -5.029 -9.315 1.00 0.00 32 GLN A O 17
ATOM 32187 N N . ARG A 1 33 ? 3.011 -6.167 -11.049 1.00 0.00 33 ARG A N 17
ATOM 32188 C CA . ARG A 1 33 ? 2.301 -7.396 -10.721 1.00 0.00 33 ARG A CA 17
ATOM 32189 C C . ARG A 1 33 ? 2.760 -7.931 -9.366 1.00 0.00 33 ARG A C 17
ATOM 32190 O O . ARG A 1 33 ? 1.953 -8.407 -8.568 1.00 0.00 33 ARG A O 17
ATOM 32211 N N . SER A 1 34 ? 4.058 -7.835 -9.111 1.00 0.00 34 SER A N 17
ATOM 32212 C CA . SER A 1 34 ? 4.617 -8.246 -7.830 1.00 0.00 34 SER A CA 17
ATOM 32213 C C . SER A 1 34 ? 4.086 -7.351 -6.710 1.00 0.00 34 SER A C 17
ATOM 32214 O O . SER A 1 34 ? 3.740 -7.826 -5.625 1.00 0.00 34 SER A O 17
ATOM 32222 N N . VAL A 1 35 ? 4.015 -6.054 -6.993 1.00 0.00 35 VAL A N 17
ATOM 32223 C CA . VAL A 1 35 ? 3.489 -5.082 -6.044 1.00 0.00 35 VAL A CA 17
ATOM 32224 C C . VAL A 1 35 ? 2.035 -5.393 -5.697 1.00 0.00 35 VAL A C 17
ATOM 32225 O O . VAL A 1 35 ? 1.704 -5.632 -4.537 1.00 0.00 35 VAL A O 17
ATOM 32238 N N . TRP A 1 36 ? 1.186 -5.418 -6.721 1.00 0.00 36 TRP A N 17
ATOM 32239 C CA . TRP A 1 36 ? -0.255 -5.559 -6.539 1.00 0.00 36 TRP A CA 17
ATOM 32240 C C . TRP A 1 36 ? -0.614 -6.838 -5.782 1.00 0.00 36 TRP A C 17
ATOM 32241 O O . TRP A 1 36 ? -1.436 -6.811 -4.864 1.00 0.00 36 TRP A O 17
ATOM 32262 N N . THR A 1 37 ? 0.015 -7.944 -6.149 1.00 0.00 37 THR A N 17
ATOM 32263 C CA . THR A 1 37 ? -0.281 -9.226 -5.521 1.00 0.00 37 THR A CA 17
ATOM 32264 C C . THR A 1 37 ? 0.061 -9.208 -4.031 1.00 0.00 37 THR A C 17
ATOM 32265 O O . THR A 1 37 ? -0.717 -9.677 -3.194 1.00 0.00 37 THR A O 17
ATOM 32276 N N . ARG A 1 38 ? 1.213 -8.642 -3.691 1.00 0.00 38 ARG A N 17
ATOM 32277 C CA . ARG A 1 38 ? 1.625 -8.555 -2.298 1.00 0.00 38 ARG A CA 17
ATOM 32278 C C . ARG A 1 38 ? 0.770 -7.544 -1.542 1.00 0.00 38 ARG A C 17
ATOM 32279 O O . ARG A 1 38 ? 0.540 -7.690 -0.339 1.00 0.00 38 ARG A O 17
ATOM 32300 N N . LEU A 1 39 ? 0.278 -6.534 -2.255 1.00 0.00 39 LEU A N 17
ATOM 32301 C CA . LEU A 1 39 ? -0.642 -5.573 -1.664 1.00 0.00 39 LEU A CA 17
ATOM 32302 C C . LEU A 1 39 ? -1.926 -6.274 -1.238 1.00 0.00 39 LEU A C 17
ATOM 32303 O O . LEU A 1 39 ? -2.356 -6.147 -0.099 1.00 0.00 39 LEU A O 17
ATOM 32319 N N . GLU A 1 40 ? -2.517 -7.042 -2.151 1.00 0.00 40 GLU A N 17
ATOM 32320 C CA . GLU A 1 40 ? -3.765 -7.746 -1.862 1.00 0.00 40 GLU A CA 17
ATOM 32321 C C . GLU A 1 40 ? -3.588 -8.743 -0.720 1.00 0.00 40 GLU A C 17
ATOM 32322 O O . GLU A 1 40 ? -4.526 -9.026 0.027 1.00 0.00 40 GLU A O 17
ATOM 32334 N N . THR A 1 41 ? -2.380 -9.267 -0.586 1.00 0.00 41 THR A N 17
ATOM 32335 C CA . THR A 1 41 ? -2.091 -10.263 0.429 1.00 0.00 41 THR A CA 17
ATOM 32336 C C . THR A 1 41 ? -1.954 -9.641 1.824 1.00 0.00 41 THR A C 17
ATOM 32337 O O . THR A 1 41 ? -2.548 -10.127 2.784 1.00 0.00 41 THR A O 17
ATOM 32348 N N . TYR A 1 42 ? -1.181 -8.565 1.939 1.00 0.00 42 TYR A N 17
ATOM 32349 C CA . TYR A 1 42 ? -0.871 -8.002 3.250 1.00 0.00 42 TYR A CA 17
ATOM 32350 C C . TYR A 1 42 ? -1.544 -6.650 3.501 1.00 0.00 42 TYR A C 17
ATOM 32351 O O . TYR A 1 42 ? -1.909 -6.335 4.630 1.00 0.00 42 TYR A O 17
ATOM 32369 N N . LEU A 1 43 ? -1.727 -5.862 2.454 1.00 0.00 43 LEU A N 17
ATOM 32370 C CA . LEU A 1 43 ? -2.162 -4.476 2.609 1.00 0.00 43 LEU A CA 17
ATOM 32371 C C . LEU A 1 43 ? -3.636 -4.303 2.228 1.00 0.00 43 LEU A C 17
ATOM 32372 O O . LEU A 1 43 ? -4.109 -3.192 2.012 1.00 0.00 43 LEU A O 17
ATOM 32388 N N . PHE A 1 44 ? -4.360 -5.407 2.152 1.00 0.00 44 PHE A N 17
ATOM 32389 C CA . PHE A 1 44 ? -5.777 -5.372 1.791 1.00 0.00 44 PHE A CA 17
ATOM 32390 C C . PHE A 1 44 ? -6.704 -6.001 2.850 1.00 0.00 44 PHE A C 17
ATOM 32391 O O . PHE A 1 44 ? -7.787 -5.470 3.086 1.00 0.00 44 PHE A O 17
ATOM 32408 N N . PRO A 1 45 ? -6.324 -7.125 3.507 1.00 0.00 45 PRO A N 17
ATOM 32409 C CA . PRO A 1 45 ? -7.222 -7.820 4.449 1.00 0.00 45 PRO A CA 17
ATOM 32410 C C . PRO A 1 45 ? -7.696 -6.935 5.599 1.00 0.00 45 PRO A C 17
ATOM 32411 O O . PRO A 1 45 ? -8.821 -7.071 6.080 1.00 0.00 45 PRO A O 17
ATOM 32422 N N . ASP A 1 46 ? -6.834 -6.031 6.031 1.00 0.00 46 ASP A N 17
ATOM 32423 C CA . ASP A 1 46 ? -7.108 -5.213 7.203 1.00 0.00 46 ASP A CA 17
ATOM 32424 C C . ASP A 1 46 ? -7.722 -3.866 6.827 1.00 0.00 46 ASP A C 17
ATOM 32425 O O . ASP A 1 46 ? -8.724 -3.447 7.404 1.00 0.00 46 ASP A O 17
ATOM 32434 N N . ILE A 1 47 ? -7.129 -3.200 5.844 1.00 0.00 47 ILE A N 17
ATOM 32435 C CA . ILE A 1 47 ? -7.493 -1.819 5.524 1.00 0.00 47 ILE A CA 17
ATOM 32436 C C . ILE A 1 47 ? -8.304 -1.700 4.236 1.00 0.00 47 ILE A C 17
ATOM 32437 O O . ILE A 1 47 ? -8.783 -0.619 3.901 1.00 0.00 47 ILE A O 17
ATOM 32453 N N . GLY A 1 48 ? -8.468 -2.804 3.524 1.00 0.00 48 GLY A N 17
ATOM 32454 C CA . GLY A 1 48 ? -9.114 -2.761 2.225 1.00 0.00 48 GLY A CA 17
ATOM 32455 C C . GLY A 1 48 ? -10.566 -2.322 2.287 1.00 0.00 48 GLY A C 17
ATOM 32456 O O . GLY A 1 48 ? -11.015 -1.520 1.464 1.00 0.00 48 GLY A O 17
ATOM 32460 N N . ASN A 1 49 ? -11.303 -2.839 3.259 1.00 0.00 49 ASN A N 17
ATOM 32461 C CA . ASN A 1 49 ? -12.734 -2.566 3.354 1.00 0.00 49 ASN A CA 17
ATOM 32462 C C . ASN A 1 49 ? -13.018 -1.506 4.416 1.00 0.00 49 ASN A C 17
ATOM 32463 O O . ASN A 1 49 ? -14.157 -1.082 4.604 1.00 0.00 49 ASN A O 17
ATOM 32474 N N . LYS A 1 50 ? -11.974 -1.071 5.098 1.00 0.00 50 LYS A N 17
ATOM 32475 C CA . LYS A 1 50 ? -12.117 -0.102 6.176 1.00 0.00 50 LYS A CA 17
ATOM 32476 C C . LYS A 1 50 ? -12.018 1.308 5.599 1.00 0.00 50 LYS A C 17
ATOM 32477 O O . LYS A 1 50 ? -11.271 1.527 4.643 1.00 0.00 50 LYS A O 17
ATOM 32496 N N . ASP A 1 51 ? -12.793 2.248 6.147 1.00 0.00 51 ASP A N 17
ATOM 32497 C CA . ASP A 1 51 ? -12.783 3.629 5.656 1.00 0.00 51 ASP A CA 17
ATOM 32498 C C . ASP A 1 51 ? -11.358 4.165 5.637 1.00 0.00 51 ASP A C 17
ATOM 32499 O O . ASP A 1 51 ? -10.681 4.203 6.664 1.00 0.00 51 ASP A O 17
ATOM 32508 N N . ILE A 1 52 ? -10.915 4.574 4.457 1.00 0.00 52 ILE A N 17
ATOM 32509 C CA . ILE A 1 52 ? -9.519 4.916 4.223 1.00 0.00 52 ILE A CA 17
ATOM 32510 C C . ILE A 1 52 ? -9.117 6.191 4.980 1.00 0.00 52 ILE A C 17
ATOM 32511 O O . ILE A 1 52 ? -7.958 6.362 5.349 1.00 0.00 52 ILE A O 17
ATOM 32527 N N . ALA A 1 53 ? -10.081 7.071 5.240 1.00 0.00 53 ALA A N 17
ATOM 32528 C CA . ALA A 1 53 ? -9.801 8.310 5.957 1.00 0.00 53 ALA A CA 17
ATOM 32529 C C . ALA A 1 53 ? -9.857 8.063 7.457 1.00 0.00 53 ALA A C 17
ATOM 32530 O O . ALA A 1 53 ? -9.206 8.751 8.247 1.00 0.00 53 ALA A O 17
ATOM 32537 N N . GLU A 1 54 ? -10.648 7.067 7.826 1.00 0.00 54 GLU A N 17
ATOM 32538 C CA . GLU A 1 54 ? -10.754 6.607 9.200 1.00 0.00 54 GLU A CA 17
ATOM 32539 C C . GLU A 1 54 ? -9.452 5.936 9.633 1.00 0.00 54 GLU A C 17
ATOM 32540 O O . GLU A 1 54 ? -9.102 5.931 10.816 1.00 0.00 54 GLU A O 17
ATOM 32552 N N . LEU A 1 55 ? -8.743 5.379 8.656 1.00 0.00 55 LEU A N 17
ATOM 32553 C CA . LEU A 1 55 ? -7.495 4.668 8.906 1.00 0.00 55 LEU A CA 17
ATOM 32554 C C . LEU A 1 55 ? -6.462 5.568 9.574 1.00 0.00 55 LEU A C 17
ATOM 32555 O O . LEU A 1 55 ? -6.034 6.580 9.015 1.00 0.00 55 LEU A O 17
ATOM 32571 N N . ASP A 1 56 ? -6.073 5.191 10.778 1.00 0.00 56 ASP A N 17
ATOM 32572 C CA . ASP A 1 56 ? -5.057 5.911 11.525 1.00 0.00 56 ASP A CA 17
ATOM 32573 C C . ASP A 1 56 ? -3.707 5.222 11.341 1.00 0.00 56 ASP A C 17
ATOM 32574 O O . ASP A 1 56 ? -3.646 4.114 10.804 1.00 0.00 56 ASP A O 17
ATOM 32583 N N . THR A 1 57 ? -2.637 5.885 11.765 1.00 0.00 57 THR A N 17
ATOM 32584 C CA . THR A 1 57 ? -1.298 5.313 11.734 1.00 0.00 57 THR A CA 17
ATOM 32585 C C . THR A 1 57 ? -1.291 3.906 12.336 1.00 0.00 57 THR A C 17
ATOM 32586 O O . THR A 1 57 ? -0.626 3.008 11.826 1.00 0.00 57 THR A O 17
ATOM 32597 N N . GLY A 1 58 ? -2.061 3.723 13.406 1.00 0.00 58 GLY A N 17
ATOM 32598 C CA . GLY A 1 58 ? -2.150 2.427 14.048 1.00 0.00 58 GLY A CA 17
ATOM 32599 C C . GLY A 1 58 ? -2.747 1.367 13.143 1.00 0.00 58 GLY A C 17
ATOM 32600 O O . GLY A 1 58 ? -2.216 0.257 13.049 1.00 0.00 58 GLY A O 17
ATOM 32604 N N . ASP A 1 59 ? -3.838 1.720 12.465 1.00 0.00 59 ASP A N 17
ATOM 32605 C CA . ASP A 1 59 ? -4.529 0.801 11.558 1.00 0.00 59 ASP A CA 17
ATOM 32606 C C . ASP A 1 59 ? -3.593 0.321 10.460 1.00 0.00 59 ASP A C 17
ATOM 32607 O O . ASP A 1 59 ? -3.627 -0.839 10.060 1.00 0.00 59 ASP A O 17
ATOM 32616 N N . LEU A 1 60 ? -2.758 1.228 9.980 1.00 0.00 60 LEU A N 17
ATOM 32617 C CA . LEU A 1 60 ? -1.829 0.927 8.901 1.00 0.00 60 LEU A CA 17
ATOM 32618 C C . LEU A 1 60 ? -0.615 0.169 9.427 1.00 0.00 60 LEU A C 17
ATOM 32619 O O . LEU A 1 60 ? -0.029 -0.659 8.727 1.00 0.00 60 LEU A O 17
ATOM 32635 N N . LEU A 1 61 ? -0.246 0.442 10.671 1.00 0.00 61 LEU A N 17
ATOM 32636 C CA . LEU A 1 61 ? 0.871 -0.249 11.291 1.00 0.00 61 LEU A CA 17
ATOM 32637 C C . LEU A 1 61 ? 0.541 -1.705 11.555 1.00 0.00 61 LEU A C 17
ATOM 32638 O O . LEU A 1 61 ? 1.443 -2.515 11.704 1.00 0.00 61 LEU A O 17
ATOM 32654 N N . VAL A 1 62 ? -0.744 -2.041 11.626 1.00 0.00 62 VAL A N 17
ATOM 32655 C CA . VAL A 1 62 ? -1.141 -3.431 11.829 1.00 0.00 62 VAL A CA 17
ATOM 32656 C C . VAL A 1 62 ? -0.569 -4.331 10.721 1.00 0.00 62 VAL A C 17
ATOM 32657 O O . VAL A 1 62 ? 0.214 -5.231 11.016 1.00 0.00 62 VAL A O 17
ATOM 32670 N N . PRO A 1 63 ? -0.926 -4.102 9.433 1.00 0.00 63 PRO A N 17
ATOM 32671 C CA . PRO A 1 63 ? -0.356 -4.867 8.320 1.00 0.00 63 PRO A CA 17
ATOM 32672 C C . PRO A 1 63 ? 1.162 -4.702 8.204 1.00 0.00 63 PRO A C 17
ATOM 32673 O O . PRO A 1 63 ? 1.869 -5.657 7.883 1.00 0.00 63 PRO A O 17
ATOM 32684 N N . ILE A 1 64 ? 1.666 -3.497 8.471 1.00 0.00 64 ILE A N 17
ATOM 32685 C CA . ILE A 1 64 ? 3.109 -3.251 8.418 1.00 0.00 64 ILE A CA 17
ATOM 32686 C C . ILE A 1 64 ? 3.844 -4.091 9.469 1.00 0.00 64 ILE A C 17
ATOM 32687 O O . ILE A 1 64 ? 4.823 -4.774 9.164 1.00 0.00 64 ILE A O 17
ATOM 32703 N N . LYS A 1 65 ? 3.346 -4.048 10.699 1.00 0.00 65 LYS A N 17
ATOM 32704 C CA . LYS A 1 65 ? 3.906 -4.827 11.799 1.00 0.00 65 LYS A CA 17
ATOM 32705 C C . LYS A 1 65 ? 3.752 -6.318 11.522 1.00 0.00 65 LYS A C 17
ATOM 32706 O O . LYS A 1 65 ? 4.599 -7.124 11.896 1.00 0.00 65 LYS A O 17
ATOM 32725 N N . LYS A 1 66 ? 2.662 -6.665 10.859 1.00 0.00 66 LYS A N 17
ATOM 32726 C CA . LYS A 1 66 ? 2.367 -8.045 10.502 1.00 0.00 66 LYS A CA 17
ATOM 32727 C C . LYS A 1 66 ? 3.435 -8.605 9.559 1.00 0.00 66 LYS A C 17
ATOM 32728 O O . LYS A 1 66 ? 3.753 -9.793 9.603 1.00 0.00 66 LYS A O 17
ATOM 32747 N N . ILE A 1 67 ? 4.006 -7.742 8.727 1.00 0.00 67 ILE A N 17
ATOM 32748 C CA . ILE A 1 67 ? 5.093 -8.142 7.843 1.00 0.00 67 ILE A CA 17
ATOM 32749 C C . ILE A 1 67 ? 6.424 -8.152 8.602 1.00 0.00 67 ILE A C 17
ATOM 32750 O O . ILE A 1 67 ? 7.274 -9.018 8.379 1.00 0.00 67 ILE A O 17
ATOM 32766 N N . GLU A 1 68 ? 6.592 -7.201 9.514 1.00 0.00 68 GLU A N 17
ATOM 32767 C CA . GLU A 1 68 ? 7.777 -7.162 10.370 1.00 0.00 68 GLU A CA 17
ATOM 32768 C C . GLU A 1 68 ? 7.831 -8.433 11.214 1.00 0.00 68 GLU A C 17
ATOM 32769 O O . GLU A 1 68 ? 8.881 -9.066 11.353 1.00 0.00 68 GLU A O 17
ATOM 32781 N N . LYS A 1 69 ? 6.675 -8.810 11.743 1.00 0.00 69 LYS A N 17
ATOM 32782 C CA . LYS A 1 69 ? 6.514 -10.059 12.473 1.00 0.00 69 LYS A CA 17
ATOM 32783 C C . LYS A 1 69 ? 6.812 -11.252 11.567 1.00 0.00 69 LYS A C 17
ATOM 32784 O O . LYS A 1 69 ? 7.354 -12.263 12.017 1.00 0.00 69 LYS A O 17
ATOM 32803 N N . LEU A 1 70 ? 6.492 -11.110 10.284 1.00 0.00 70 LEU A N 17
ATOM 32804 C CA . LEU A 1 70 ? 6.717 -12.172 9.312 1.00 0.00 70 LEU A CA 17
ATOM 32805 C C . LEU A 1 70 ? 8.216 -12.414 9.140 1.00 0.00 70 LEU A C 17
ATOM 32806 O O . LEU A 1 70 ? 8.650 -13.528 8.850 1.00 0.00 70 LEU A O 17
ATOM 32822 N N . GLY A 1 71 ? 9.003 -11.363 9.345 1.00 0.00 71 GLY A N 17
ATOM 32823 C CA . GLY A 1 71 ? 10.443 -11.489 9.272 1.00 0.00 71 GLY A CA 17
ATOM 32824 C C . GLY A 1 71 ? 11.023 -10.855 8.027 1.00 0.00 71 GLY A C 17
ATOM 32825 O O . GLY A 1 71 ? 12.147 -11.163 7.634 1.00 0.00 71 GLY A O 17
ATOM 32829 N N . TYR A 1 72 ? 10.262 -9.967 7.405 1.00 0.00 72 TYR A N 17
ATOM 32830 C CA . TYR A 1 72 ? 10.720 -9.303 6.197 1.00 0.00 72 TYR A CA 17
ATOM 32831 C C . TYR A 1 72 ? 10.630 -7.793 6.339 1.00 0.00 72 TYR A C 17
ATOM 32832 O O . TYR A 1 72 ? 9.609 -7.187 6.012 1.00 0.00 72 TYR A O 17
ATOM 32850 N N . LEU A 1 73 ? 11.699 -7.195 6.840 1.00 0.00 73 LEU A N 17
ATOM 32851 C CA . LEU A 1 73 ? 11.764 -5.750 6.993 1.00 0.00 73 LEU A CA 17
ATOM 32852 C C . LEU A 1 73 ? 11.786 -5.080 5.631 1.00 0.00 73 LEU A C 17
ATOM 32853 O O . LEU A 1 73 ? 11.146 -4.052 5.423 1.00 0.00 73 LEU A O 17
ATOM 32869 N N . GLU A 1 74 ? 12.523 -5.682 4.704 1.00 0.00 74 GLU A N 17
ATOM 32870 C CA . GLU A 1 74 ? 12.609 -5.184 3.339 1.00 0.00 74 GLU A CA 17
ATOM 32871 C C . GLU A 1 74 ? 11.224 -5.088 2.718 1.00 0.00 74 GLU A C 17
ATOM 32872 O O . GLU A 1 74 ? 10.849 -4.052 2.175 1.00 0.00 74 GLU A O 17
ATOM 32884 N N . ILE A 1 75 ? 10.461 -6.169 2.819 1.00 0.00 75 ILE A N 17
ATOM 32885 C CA . ILE A 1 75 ? 9.117 -6.204 2.265 1.00 0.00 75 ILE A CA 17
ATOM 32886 C C . ILE A 1 75 ? 8.204 -5.226 2.997 1.00 0.00 75 ILE A C 17
ATOM 32887 O O . ILE A 1 75 ? 7.397 -4.544 2.371 1.00 0.00 75 ILE A O 17
ATOM 32903 N N . ALA A 1 76 ? 8.356 -5.141 4.314 1.00 0.00 76 ALA A N 17
ATOM 32904 C CA . ALA A 1 76 ? 7.594 -4.183 5.108 1.00 0.00 76 ALA A CA 17
ATOM 32905 C C . ALA A 1 76 ? 7.845 -2.762 4.617 1.00 0.00 76 ALA A C 17
ATOM 32906 O O . ALA A 1 76 ? 6.910 -1.975 4.452 1.00 0.00 76 ALA A O 17
ATOM 32913 N N . MET A 1 77 ? 9.113 -2.444 4.369 1.00 0.00 77 MET A N 17
ATOM 32914 C CA . MET A 1 77 ? 9.485 -1.139 3.832 1.00 0.00 77 MET A CA 17
ATOM 32915 C C . MET A 1 77 ? 8.896 -0.944 2.439 1.00 0.00 77 MET A C 17
ATOM 32916 O O . MET A 1 77 ? 8.329 0.106 2.141 1.00 0.00 77 MET A O 17
ATOM 32930 N N . ARG A 1 78 ? 9.027 -1.967 1.600 1.00 0.00 78 ARG A N 17
ATOM 32931 C CA . ARG A 1 78 ? 8.524 -1.912 0.230 1.00 0.00 78 ARG A CA 17
ATOM 32932 C C . ARG A 1 78 ? 7.017 -1.694 0.197 1.00 0.00 78 ARG A C 17
ATOM 32933 O O . ARG A 1 78 ? 6.534 -0.782 -0.473 1.00 0.00 78 ARG A O 17
ATOM 32954 N N . VAL A 1 79 ? 6.276 -2.528 0.920 1.00 0.00 79 VAL A N 17
ATOM 32955 C CA . VAL A 1 79 ? 4.821 -2.437 0.940 1.00 0.00 79 VAL A CA 17
ATOM 32956 C C . VAL A 1 79 ? 4.376 -1.082 1.478 1.00 0.00 79 VAL A C 17
ATOM 32957 O O . VAL A 1 79 ? 3.456 -0.464 0.943 1.00 0.00 79 VAL A O 17
ATOM 32970 N N . LYS A 1 80 ? 5.054 -0.610 2.517 1.00 0.00 80 LYS A N 17
ATOM 32971 C CA . LYS A 1 80 ? 4.761 0.698 3.080 1.00 0.00 80 LYS A CA 17
ATOM 32972 C C . LYS A 1 80 ? 5.098 1.798 2.071 1.00 0.00 80 LYS A C 17
ATOM 32973 O O . LYS A 1 80 ? 4.417 2.815 2.011 1.00 0.00 80 LYS A O 17
ATOM 32992 N N . GLN A 1 81 ? 6.138 1.580 1.272 1.00 0.00 81 GLN A N 17
ATOM 32993 C CA . GLN A 1 81 ? 6.501 2.516 0.209 1.00 0.00 81 GLN A CA 17
ATOM 32994 C C . GLN A 1 81 ? 5.396 2.581 -0.846 1.00 0.00 81 GLN A C 17
ATOM 32995 O O . GLN A 1 81 ? 4.989 3.670 -1.260 1.00 0.00 81 GLN A O 17
ATOM 33009 N N . TYR A 1 82 ? 4.921 1.417 -1.281 1.00 0.00 82 TYR A N 17
ATOM 33010 C CA . TYR A 1 82 ? 3.803 1.352 -2.217 1.00 0.00 82 TYR A CA 17
ATOM 33011 C C . TYR A 1 82 ? 2.589 2.039 -1.610 1.00 0.00 82 TYR A C 17
ATOM 33012 O O . TYR A 1 82 ? 1.924 2.847 -2.260 1.00 0.00 82 TYR A O 17
ATOM 33030 N N . ALA A 1 83 ? 2.324 1.720 -0.348 1.00 0.00 83 ALA A N 17
ATOM 33031 C CA . ALA A 1 83 ? 1.217 2.312 0.387 1.00 0.00 83 ALA A CA 17
ATOM 33032 C C . ALA A 1 83 ? 1.363 3.825 0.474 1.00 0.00 83 ALA A C 17
ATOM 33033 O O . ALA A 1 83 ? 0.393 4.553 0.306 1.00 0.00 83 ALA A O 17
ATOM 33040 N N . THR A 1 84 ? 2.581 4.291 0.727 1.00 0.00 84 THR A N 17
ATOM 33041 C CA . THR A 1 84 ? 2.861 5.719 0.809 1.00 0.00 84 THR A CA 17
ATOM 33042 C C . THR A 1 84 ? 2.471 6.427 -0.490 1.00 0.00 84 THR A C 17
ATOM 33043 O O . THR A 1 84 ? 1.907 7.523 -0.466 1.00 0.00 84 THR A O 17
ATOM 33054 N N . ALA A 1 85 ? 2.747 5.785 -1.618 1.00 0.00 85 ALA A N 17
ATOM 33055 C CA . ALA A 1 85 ? 2.373 6.333 -2.911 1.00 0.00 85 ALA A CA 17
ATOM 33056 C C . ALA A 1 85 ? 0.854 6.374 -3.053 1.00 0.00 85 ALA A C 17
ATOM 33057 O O . ALA A 1 85 ? 0.293 7.346 -3.564 1.00 0.00 85 ALA A O 17
ATOM 33064 N N . ILE A 1 86 ? 0.193 5.319 -2.582 1.00 0.00 86 ILE A N 17
ATOM 33065 C CA . ILE A 1 86 ? -1.266 5.252 -2.596 1.00 0.00 86 ILE A CA 17
ATOM 33066 C C . ILE A 1 86 ? -1.860 6.317 -1.678 1.00 0.00 86 ILE A C 17
ATOM 33067 O O . ILE A 1 86 ? -2.825 6.991 -2.032 1.00 0.00 86 ILE A O 17
ATOM 33083 N N . MET A 1 87 ? -1.266 6.469 -0.500 1.00 0.00 87 MET A N 17
ATOM 33084 C CA . MET A 1 87 ? -1.727 7.452 0.476 1.00 0.00 87 MET A CA 17
ATOM 33085 C C . MET A 1 87 ? -1.558 8.862 -0.069 1.00 0.00 87 MET A C 17
ATOM 33086 O O . MET A 1 87 ? -2.418 9.717 0.128 1.00 0.00 87 MET A O 17
ATOM 33100 N N . ARG A 1 88 ? -0.454 9.101 -0.768 1.00 0.00 88 ARG A N 17
ATOM 33101 C CA . ARG A 1 88 ? -0.212 10.408 -1.360 1.00 0.00 88 ARG A CA 17
ATOM 33102 C C . ARG A 1 88 ? -1.245 10.672 -2.447 1.00 0.00 88 ARG A C 17
ATOM 33103 O O . ARG A 1 88 ? -1.744 11.788 -2.590 1.00 0.00 88 ARG A O 17
ATOM 33124 N N . TYR A 1 89 ? -1.574 9.624 -3.196 1.00 0.00 89 TYR A N 17
ATOM 33125 C CA . TYR A 1 89 ? -2.614 9.692 -4.214 1.00 0.00 89 TYR A CA 17
ATOM 33126 C C . TYR A 1 89 ? -3.963 9.981 -3.557 1.00 0.00 89 TYR A C 17
ATOM 33127 O O . TYR A 1 89 ? -4.765 10.761 -4.071 1.00 0.00 89 TYR A O 17
ATOM 33145 N N . ALA A 1 90 ? -4.188 9.358 -2.406 1.00 0.00 90 ALA A N 17
ATOM 33146 C CA . ALA A 1 90 ? -5.391 9.593 -1.619 1.00 0.00 90 ALA A CA 17
ATOM 33147 C C . ALA A 1 90 ? -5.474 11.050 -1.178 1.00 0.00 90 ALA A C 17
ATOM 33148 O O . ALA A 1 90 ? -6.549 11.648 -1.180 1.00 0.00 90 ALA A O 17
ATOM 33155 N N . VAL A 1 91 ? -4.333 11.619 -0.795 1.00 0.00 91 VAL A N 17
ATOM 33156 C CA . VAL A 1 91 ? -4.267 13.032 -0.439 1.00 0.00 91 VAL A CA 17
ATOM 33157 C C . VAL A 1 91 ? -4.665 13.893 -1.634 1.00 0.00 91 VAL A C 17
ATOM 33158 O O . VAL A 1 91 ? -5.399 14.870 -1.487 1.00 0.00 91 VAL A O 17
ATOM 33171 N N . GLN A 1 92 ? -4.207 13.495 -2.818 1.00 0.00 92 GLN A N 17
ATOM 33172 C CA . GLN A 1 92 ? -4.492 14.235 -4.043 1.00 0.00 92 GLN A CA 17
ATOM 33173 C C . GLN A 1 92 ? -5.992 14.253 -4.326 1.00 0.00 92 GLN A C 17
ATOM 33174 O O . GLN A 1 92 ? -6.543 15.271 -4.743 1.00 0.00 92 GLN A O 17
ATOM 33188 N N . GLN A 1 93 ? -6.651 13.123 -4.081 1.00 0.00 93 GLN A N 17
ATOM 33189 C CA . GLN A 1 93 ? -8.085 13.005 -4.330 1.00 0.00 93 GLN A CA 17
ATOM 33190 C C . GLN A 1 93 ? -8.897 13.533 -3.149 1.00 0.00 93 GLN A C 17
ATOM 33191 O O . GLN A 1 93 ? -10.122 13.387 -3.116 1.00 0.00 93 GLN A O 17
ATOM 33205 N N . LYS A 1 94 ? -8.206 14.152 -2.189 1.00 0.00 94 LYS A N 17
ATOM 33206 C CA . LYS A 1 94 ? -8.846 14.750 -1.016 1.00 0.00 94 LYS A CA 17
ATOM 33207 C C . LYS A 1 94 ? -9.533 13.686 -0.165 1.00 0.00 94 LYS A C 17
ATOM 33208 O O . LYS A 1 94 ? -10.585 13.926 0.428 1.00 0.00 94 LYS A O 17
ATOM 33227 N N . MET A 1 95 ? -8.921 12.515 -0.103 1.00 0.00 95 MET A N 17
ATOM 33228 C CA . MET A 1 95 ? -9.469 11.398 0.652 1.00 0.00 95 MET A CA 17
ATOM 33229 C C . MET A 1 95 ? -9.022 11.445 2.107 1.00 0.00 95 MET A C 17
ATOM 33230 O O . MET A 1 95 ? -9.849 11.469 3.016 1.00 0.00 95 MET A O 17
ATOM 33244 N N . ILE A 1 96 ? -7.714 11.454 2.325 1.00 0.00 96 ILE A N 17
ATOM 33245 C CA . ILE A 1 96 ? -7.172 11.444 3.678 1.00 0.00 96 ILE A CA 17
ATOM 33246 C C . ILE A 1 96 ? -6.525 12.778 4.016 1.00 0.00 96 ILE A C 17
ATOM 33247 O O . ILE A 1 96 ? -6.391 13.650 3.155 1.00 0.00 96 ILE A O 17
ATOM 33263 N N . ARG A 1 97 ? -6.127 12.922 5.271 1.00 0.00 97 ARG A N 17
ATOM 33264 C CA . ARG A 1 97 ? -5.479 14.137 5.740 1.00 0.00 97 ARG A CA 17
ATOM 33265 C C . ARG A 1 97 ? -4.051 14.188 5.220 1.00 0.00 97 ARG A C 17
ATOM 33266 O O . ARG A 1 97 ? -3.700 15.023 4.387 1.00 0.00 97 ARG A O 17
ATOM 33287 N N . PHE A 1 98 ? -3.243 13.267 5.715 1.00 0.00 98 PHE A N 17
ATOM 33288 C CA . PHE A 1 98 ? -1.853 13.154 5.324 1.00 0.00 98 PHE A CA 17
ATOM 33289 C C . PHE A 1 98 ? -1.399 11.727 5.578 1.00 0.00 98 PHE A C 17
ATOM 33290 O O . PHE A 1 98 ? -2.016 11.022 6.373 1.00 0.00 98 PHE A O 17
ATOM 33307 N N . ASN A 1 99 ? -0.343 11.307 4.895 1.00 0.00 99 ASN A N 17
ATOM 33308 C CA . ASN A 1 99 ? 0.171 9.942 5.013 1.00 0.00 99 ASN A CA 17
ATOM 33309 C C . ASN A 1 99 ? 0.585 9.636 6.450 1.00 0.00 99 ASN A C 17
ATOM 33310 O O . ASN A 1 99 ? 1.579 10.171 6.939 1.00 0.00 99 ASN A O 17
ATOM 33321 N N . PRO A 1 100 ? -0.167 8.772 7.152 1.00 0.00 100 PRO A N 17
ATOM 33322 C CA . PRO A 1 100 ? 0.143 8.399 8.537 1.00 0.00 100 PRO A CA 17
ATOM 33323 C C . PRO A 1 100 ? 1.444 7.615 8.627 1.00 0.00 100 PRO A C 17
ATOM 33324 O O . PRO A 1 100 ? 2.214 7.764 9.575 1.00 0.00 100 PRO A O 17
ATOM 33335 N N . ALA A 1 101 ? 1.698 6.797 7.612 1.00 0.00 101 ALA A N 17
ATOM 33336 C CA . ALA A 1 101 ? 2.912 5.992 7.559 1.00 0.00 101 ALA A CA 17
ATOM 33337 C C . ALA A 1 101 ? 4.132 6.863 7.283 1.00 0.00 101 ALA A C 17
ATOM 33338 O O . ALA A 1 101 ? 5.270 6.433 7.459 1.00 0.00 101 ALA A O 17
ATOM 33345 N N . TYR A 1 102 ? 3.884 8.098 6.865 1.00 0.00 102 TYR A N 17
ATOM 33346 C CA . TYR A 1 102 ? 4.959 9.028 6.557 1.00 0.00 102 TYR A CA 17
ATOM 33347 C C . TYR A 1 102 ? 5.452 9.687 7.841 1.00 0.00 102 TYR A C 17
ATOM 33348 O O . TYR A 1 102 ? 6.627 10.030 7.969 1.00 0.00 102 TYR A O 17
ATOM 33366 N N . ASP A 1 103 ? 4.541 9.851 8.797 1.00 0.00 103 ASP A N 17
ATOM 33367 C CA . ASP A 1 103 ? 4.888 10.403 10.104 1.00 0.00 103 ASP A CA 17
ATOM 33368 C C . ASP A 1 103 ? 5.539 9.344 10.974 1.00 0.00 103 ASP A C 17
ATOM 33369 O O . ASP A 1 103 ? 6.137 9.653 12.006 1.00 0.00 103 ASP A O 17
ATOM 33378 N N . LEU A 1 104 ? 5.425 8.094 10.551 1.00 0.00 104 LEU A N 17
ATOM 33379 C CA . LEU A 1 104 ? 6.031 6.985 11.270 1.00 0.00 104 LEU A CA 17
ATOM 33380 C C . LEU A 1 104 ? 7.547 7.151 11.275 1.00 0.00 104 LEU A C 17
ATOM 33381 O O . LEU A 1 104 ? 8.200 7.002 12.307 1.00 0.00 104 LEU A O 17
ATOM 33397 N N . GLU A 1 105 ? 8.096 7.501 10.118 1.00 0.00 105 GLU A N 17
ATOM 33398 C CA . GLU A 1 105 ? 9.526 7.750 9.995 1.00 0.00 105 GLU A CA 17
ATOM 33399 C C . GLU A 1 105 ? 9.858 9.175 10.416 1.00 0.00 105 GLU A C 17
ATOM 33400 O O . GLU A 1 105 ? 11.005 9.615 10.321 1.00 0.00 105 GLU A O 17
ATOM 33412 N N . GLY A 1 106 ? 8.840 9.890 10.876 1.00 0.00 106 GLY A N 17
ATOM 33413 C CA . GLY A 1 106 ? 9.040 11.217 11.414 1.00 0.00 106 GLY A CA 17
ATOM 33414 C C . GLY A 1 106 ? 9.537 11.149 12.841 1.00 0.00 106 GLY A C 17
ATOM 33415 O O . GLY A 1 106 ? 10.009 12.141 13.396 1.00 0.00 106 GLY A O 17
ATOM 33419 N N . ALA A 1 107 ? 9.411 9.970 13.436 1.00 0.00 107 ALA A N 17
ATOM 33420 C CA . ALA A 1 107 ? 9.946 9.718 14.762 1.00 0.00 107 ALA A CA 17
ATOM 33421 C C . ALA A 1 107 ? 11.373 9.205 14.645 1.00 0.00 107 ALA A C 17
ATOM 33422 O O . ALA A 1 107 ? 11.602 8.035 14.330 1.00 0.00 107 ALA A O 17
ATOM 33429 N N . VAL A 1 108 ? 12.330 10.089 14.868 1.00 0.00 108 VAL A N 17
ATOM 33430 C CA . VAL A 1 108 ? 13.730 9.741 14.718 1.00 0.00 108 VAL A CA 17
ATOM 33431 C C . VAL A 1 108 ? 14.236 9.002 15.948 1.00 0.00 108 VAL A C 17
ATOM 33432 O O . VAL A 1 108 ? 14.421 9.596 17.015 1.00 0.00 108 VAL A O 17
ATOM 33445 N N . GLN A 1 109 ? 14.418 7.699 15.803 1.00 0.00 109 GLN A N 17
ATOM 33446 C CA . GLN A 1 109 ? 14.977 6.878 16.868 1.00 0.00 109 GLN A CA 17
ATOM 33447 C C . GLN A 1 109 ? 16.494 7.024 16.895 1.00 0.00 109 GLN A C 17
ATOM 33448 O O . GLN A 1 109 ? 17.055 7.918 16.261 1.00 0.00 109 GLN A O 17
ATOM 33462 N N . LYS A 1 110 ? 17.152 6.148 17.635 1.00 0.00 110 LYS A N 17
ATOM 33463 C CA . LYS A 1 110 ? 18.602 6.083 17.620 1.00 0.00 110 LYS A CA 17
ATOM 33464 C C . LYS A 1 110 ? 19.039 5.098 16.552 1.00 0.00 110 LYS A C 17
ATOM 33465 O O . LYS A 1 110 ? 20.056 5.296 15.887 1.00 0.00 110 LYS A O 17
ATOM 33484 N N . LEU A 1 111 ? 18.245 4.034 16.408 1.00 0.00 111 LEU A N 17
ATOM 33485 C CA . LEU A 1 111 ? 18.428 3.040 15.353 1.00 0.00 111 LEU A CA 17
ATOM 33486 C C . LEU A 1 111 ? 19.833 2.444 15.402 1.00 0.00 111 LEU A C 17
ATOM 33487 O O . LEU A 1 111 ? 20.462 2.209 14.367 1.00 0.00 111 LEU A O 17
ATOM 33503 N N . GLU A 1 112 ? 20.321 2.195 16.609 1.00 0.00 112 GLU A N 17
ATOM 33504 C CA . GLU A 1 112 ? 21.633 1.598 16.783 1.00 0.00 112 GLU A CA 17
ATOM 33505 C C . GLU A 1 112 ? 21.667 0.203 16.185 1.00 0.00 112 GLU A C 17
ATOM 33506 O O . GLU A 1 112 ? 20.900 -0.675 16.585 1.00 0.00 112 GLU A O 17
ATOM 33518 N N . HIS A 1 113 ? 22.554 0.012 15.222 1.00 0.00 113 HIS A N 17
ATOM 33519 C CA . HIS A 1 113 ? 22.724 -1.282 14.583 1.00 0.00 113 HIS A CA 17
ATOM 33520 C C . HIS A 1 113 ? 23.331 -2.251 15.579 1.00 0.00 113 HIS A C 17
ATOM 33521 O O . HIS A 1 113 ? 23.106 -3.457 15.512 1.00 0.00 113 HIS A O 17
ATOM 33536 N N . HIS A 1 114 ? 24.091 -1.704 16.517 1.00 0.00 114 HIS A N 17
ATOM 33537 C CA . HIS A 1 114 ? 24.569 -2.476 17.648 1.00 0.00 114 HIS A CA 17
ATOM 33538 C C . HIS A 1 114 ? 23.482 -2.511 18.708 1.00 0.00 114 HIS A C 17
ATOM 33539 O O . HIS A 1 114 ? 23.423 -1.640 19.578 1.00 0.00 114 HIS A O 17
ATOM 33554 N N . HIS A 1 115 ? 22.597 -3.489 18.609 1.00 0.00 115 HIS A N 17
ATOM 33555 C CA . HIS A 1 115 ? 21.481 -3.593 19.533 1.00 0.00 115 HIS A CA 17
ATOM 33556 C C . HIS A 1 115 ? 21.953 -4.159 20.861 1.00 0.00 115 HIS A C 17
ATOM 33557 O O . HIS A 1 115 ? 22.042 -5.374 21.035 1.00 0.00 115 HIS A O 17
ATOM 33572 N N . HIS A 1 116 ? 22.285 -3.268 21.779 1.00 0.00 116 HIS A N 17
ATOM 33573 C CA . HIS A 1 116 ? 22.780 -3.665 23.085 1.00 0.00 116 HIS A CA 17
ATOM 33574 C C . HIS A 1 116 ? 21.720 -3.409 24.148 1.00 0.00 116 HIS A C 17
ATOM 33575 O O . HIS A 1 116 ? 21.515 -2.273 24.567 1.00 0.00 116 HIS A O 17
ATOM 33590 N N . HIS A 1 117 ? 21.041 -4.466 24.561 1.00 0.00 117 HIS A N 17
ATOM 33591 C CA . HIS A 1 117 ? 20.026 -4.365 25.601 1.00 0.00 117 HIS A CA 17
ATOM 33592 C C . HIS A 1 117 ? 20.646 -4.636 26.962 1.00 0.00 117 HIS A C 17
ATOM 33593 O O . HIS A 1 117 ? 21.705 -5.259 27.055 1.00 0.00 117 HIS A O 17
ATOM 33608 N N . HIS A 1 118 ? 19.995 -4.163 28.010 1.00 0.00 118 HIS A N 17
ATOM 33609 C CA . HIS A 1 118 ? 20.499 -4.360 29.362 1.00 0.00 118 HIS A CA 17
ATOM 33610 C C . HIS A 1 118 ? 19.586 -5.311 30.133 1.00 0.00 118 HIS A C 17
ATOM 33611 O O . HIS A 1 118 ? 18.538 -4.868 30.638 1.00 0.00 118 HIS A O 17
ATOM 33627 N N . LYS A 1 1 ? -2.410 1.614 -22.197 1.00 0.00 1 LYS A N 18
ATOM 33628 C CA . LYS A 1 1 ? -3.159 2.878 -22.339 1.00 0.00 1 LYS A CA 18
ATOM 33629 C C . LYS A 1 1 ? -4.070 3.059 -21.131 1.00 0.00 1 LYS A C 18
ATOM 33630 O O . LYS A 1 1 ? -5.086 2.380 -21.002 1.00 0.00 1 LYS A O 18
ATOM 33651 N N . SER A 1 2 ? -3.693 3.965 -20.242 1.00 0.00 2 SER A N 18
ATOM 33652 C CA . SER A 1 2 ? -4.398 4.136 -18.982 1.00 0.00 2 SER A CA 18
ATOM 33653 C C . SER A 1 2 ? -5.612 5.047 -19.131 1.00 0.00 2 SER A C 18
ATOM 33654 O O . SER A 1 2 ? -5.479 6.229 -19.456 1.00 0.00 2 SER A O 18
ATOM 33662 N N . VAL A 1 3 ? -6.792 4.488 -18.901 1.00 0.00 3 VAL A N 18
ATOM 33663 C CA . VAL A 1 3 ? -8.010 5.282 -18.846 1.00 0.00 3 VAL A CA 18
ATOM 33664 C C . VAL A 1 3 ? -8.087 6.002 -17.503 1.00 0.00 3 VAL A C 18
ATOM 33665 O O . VAL A 1 3 ? -7.702 5.450 -16.471 1.00 0.00 3 VAL A O 18
ATOM 33678 N N . GLN A 1 4 ? -8.554 7.240 -17.518 1.00 0.00 4 GLN A N 18
ATOM 33679 C CA . GLN A 1 4 ? -8.547 8.061 -16.318 1.00 0.00 4 GLN A CA 18
ATOM 33680 C C . GLN A 1 4 ? -9.960 8.421 -15.878 1.00 0.00 4 GLN A C 18
ATOM 33681 O O . GLN A 1 4 ? -10.730 9.004 -16.642 1.00 0.00 4 GLN A O 18
ATOM 33695 N N . GLU A 1 5 ? -10.295 8.059 -14.652 1.00 0.00 5 GLU A N 18
ATOM 33696 C CA . GLU A 1 5 ? -11.547 8.482 -14.050 1.00 0.00 5 GLU A CA 18
ATOM 33697 C C . GLU A 1 5 ? -11.333 9.815 -13.352 1.00 0.00 5 GLU A C 18
ATOM 33698 O O . GLU A 1 5 ? -10.367 9.979 -12.607 1.00 0.00 5 GLU A O 18
ATOM 33710 N N . LYS A 1 6 ? -12.227 10.762 -13.598 1.00 0.00 6 LYS A N 18
ATOM 33711 C CA . LYS A 1 6 ? -12.036 12.128 -13.126 1.00 0.00 6 LYS A CA 18
ATOM 33712 C C . LYS A 1 6 ? -12.195 12.227 -11.611 1.00 0.00 6 LYS A C 18
ATOM 33713 O O . LYS A 1 6 ? -11.594 13.093 -10.970 1.00 0.00 6 LYS A O 18
ATOM 33732 N N . ARG A 1 7 ? -13.007 11.347 -11.044 1.00 0.00 7 ARG A N 18
ATOM 33733 C CA . ARG A 1 7 ? -13.185 11.287 -9.602 1.00 0.00 7 ARG A CA 18
ATOM 33734 C C . ARG A 1 7 ? -13.325 9.841 -9.157 1.00 0.00 7 ARG A C 18
ATOM 33735 O O . ARG A 1 7 ? -13.733 8.980 -9.939 1.00 0.00 7 ARG A O 18
ATOM 33756 N N . ASN A 1 8 ? -12.984 9.580 -7.905 1.00 0.00 8 ASN A N 18
ATOM 33757 C CA . ASN A 1 8 ? -13.047 8.230 -7.365 1.00 0.00 8 ASN A CA 18
ATOM 33758 C C . ASN A 1 8 ? -14.484 7.888 -6.990 1.00 0.00 8 ASN A C 18
ATOM 33759 O O . ASN A 1 8 ? -15.279 8.775 -6.663 1.00 0.00 8 ASN A O 18
ATOM 33770 N N . ASN A 1 9 ? -14.815 6.609 -7.045 1.00 0.00 9 ASN A N 18
ATOM 33771 C CA . ASN A 1 9 ? -16.165 6.154 -6.752 1.00 0.00 9 ASN A CA 18
ATOM 33772 C C . ASN A 1 9 ? -16.301 5.817 -5.274 1.00 0.00 9 ASN A C 18
ATOM 33773 O O . ASN A 1 9 ? -17.217 6.287 -4.599 1.00 0.00 9 ASN A O 18
ATOM 33784 N N . THR A 1 10 ? -15.377 5.016 -4.775 1.00 0.00 10 THR A N 18
ATOM 33785 C CA . THR A 1 10 ? -15.347 4.664 -3.369 1.00 0.00 10 THR A CA 18
ATOM 33786 C C . THR A 1 10 ? -13.973 4.964 -2.788 1.00 0.00 10 THR A C 18
ATOM 33787 O O . THR A 1 10 ? -12.953 4.686 -3.414 1.00 0.00 10 THR A O 18
ATOM 33798 N N . ARG A 1 11 ? -13.946 5.531 -1.590 1.00 0.00 11 ARG A N 18
ATOM 33799 C CA . ARG A 1 11 ? -12.691 5.903 -0.953 1.00 0.00 11 ARG A CA 18
ATOM 33800 C C . ARG A 1 11 ? -12.076 4.711 -0.226 1.00 0.00 11 ARG A C 18
ATOM 33801 O O . ARG A 1 11 ? -11.166 4.869 0.591 1.00 0.00 11 ARG A O 18
ATOM 33822 N N . ALA A 1 12 ? -12.584 3.523 -0.525 1.00 0.00 12 ALA A N 18
ATOM 33823 C CA . ALA A 1 12 ? -12.010 2.293 -0.008 1.00 0.00 12 ALA A CA 18
ATOM 33824 C C . ALA A 1 12 ? -10.646 2.064 -0.641 1.00 0.00 12 ALA A C 18
ATOM 33825 O O . ALA A 1 12 ? -10.491 2.215 -1.854 1.00 0.00 12 ALA A O 18
ATOM 33832 N N . PHE A 1 13 ? -9.672 1.689 0.181 1.00 0.00 13 PHE A N 18
ATOM 33833 C CA . PHE A 1 13 ? -8.285 1.549 -0.258 1.00 0.00 13 PHE A CA 18
ATOM 33834 C C . PHE A 1 13 ? -8.164 0.689 -1.517 1.00 0.00 13 PHE A C 18
ATOM 33835 O O . PHE A 1 13 ? -7.352 0.985 -2.391 1.00 0.00 13 PHE A O 18
ATOM 33852 N N . LYS A 1 14 ? -8.984 -0.358 -1.619 1.00 0.00 14 LYS A N 18
ATOM 33853 C CA . LYS A 1 14 ? -8.897 -1.282 -2.746 1.00 0.00 14 LYS A CA 18
ATOM 33854 C C . LYS A 1 14 ? -9.168 -0.559 -4.068 1.00 0.00 14 LYS A C 18
ATOM 33855 O O . LYS A 1 14 ? -8.504 -0.812 -5.066 1.00 0.00 14 LYS A O 18
ATOM 33874 N N . THR A 1 15 ? -10.124 0.364 -4.055 1.00 0.00 15 THR A N 18
ATOM 33875 C CA . THR A 1 15 ? -10.520 1.074 -5.259 1.00 0.00 15 THR A CA 18
ATOM 33876 C C . THR A 1 15 ? -9.506 2.166 -5.582 1.00 0.00 15 THR A C 18
ATOM 33877 O O . THR A 1 15 ? -9.206 2.448 -6.746 1.00 0.00 15 THR A O 18
ATOM 33888 N N . VAL A 1 16 ? -8.969 2.759 -4.531 1.00 0.00 16 VAL A N 18
ATOM 33889 C CA . VAL A 1 16 ? -7.997 3.830 -4.658 1.00 0.00 16 VAL A CA 18
ATOM 33890 C C . VAL A 1 16 ? -6.669 3.298 -5.173 1.00 0.00 16 VAL A C 18
ATOM 33891 O O . VAL A 1 16 ? -6.138 3.786 -6.170 1.00 0.00 16 VAL A O 18
ATOM 33904 N N . ALA A 1 17 ? -6.146 2.288 -4.489 1.00 0.00 17 ALA A N 18
ATOM 33905 C CA . ALA A 1 17 ? -4.917 1.629 -4.913 1.00 0.00 17 ALA A CA 18
ATOM 33906 C C . ALA A 1 17 ? -5.061 1.078 -6.328 1.00 0.00 17 ALA A C 18
ATOM 33907 O O . ALA A 1 17 ? -4.108 1.075 -7.102 1.00 0.00 17 ALA A O 18
ATOM 33914 N N . LYS A 1 18 ? -6.266 0.633 -6.663 1.00 0.00 18 LYS A N 18
ATOM 33915 C CA . LYS A 1 18 ? -6.548 0.112 -7.993 1.00 0.00 18 LYS A CA 18
ATOM 33916 C C . LYS A 1 18 ? -6.472 1.229 -9.032 1.00 0.00 18 LYS A C 18
ATOM 33917 O O . LYS A 1 18 ? -5.930 1.039 -10.121 1.00 0.00 18 LYS A O 18
ATOM 33936 N N . SER A 1 19 ? -6.994 2.400 -8.685 1.00 0.00 19 SER A N 18
ATOM 33937 C CA . SER A 1 19 ? -6.933 3.548 -9.577 1.00 0.00 19 SER A CA 18
ATOM 33938 C C . SER A 1 19 ? -5.497 4.060 -9.680 1.00 0.00 19 SER A C 18
ATOM 33939 O O . SER A 1 19 ? -5.063 4.532 -10.731 1.00 0.00 19 SER A O 18
ATOM 33947 N N . TRP A 1 20 ? -4.762 3.945 -8.580 1.00 0.00 20 TRP A N 18
ATOM 33948 C CA . TRP A 1 20 ? -3.344 4.285 -8.549 1.00 0.00 20 TRP A CA 18
ATOM 33949 C C . TRP A 1 20 ? -2.555 3.341 -9.455 1.00 0.00 20 TRP A C 18
ATOM 33950 O O . TRP A 1 20 ? -1.717 3.774 -10.245 1.00 0.00 20 TRP A O 18
ATOM 33971 N N . PHE A 1 21 ? -2.852 2.054 -9.340 1.00 0.00 21 PHE A N 18
ATOM 33972 C CA . PHE A 1 21 ? -2.229 1.018 -10.158 1.00 0.00 21 PHE A CA 18
ATOM 33973 C C . PHE A 1 21 ? -2.421 1.301 -11.648 1.00 0.00 21 PHE A C 18
ATOM 33974 O O . PHE A 1 21 ? -1.485 1.174 -12.439 1.00 0.00 21 PHE A O 18
ATOM 33991 N N . ALA A 1 22 ? -3.633 1.690 -12.019 1.00 0.00 22 ALA A N 18
ATOM 33992 C CA . ALA A 1 22 ? -3.963 1.947 -13.416 1.00 0.00 22 ALA A CA 18
ATOM 33993 C C . ALA A 1 22 ? -3.313 3.232 -13.925 1.00 0.00 22 ALA A C 18
ATOM 33994 O O . ALA A 1 22 ? -2.908 3.310 -15.086 1.00 0.00 22 ALA A O 18
ATOM 34001 N N . THR A 1 23 ? -3.209 4.233 -13.058 1.00 0.00 23 THR A N 18
ATOM 34002 C CA . THR A 1 23 ? -2.671 5.527 -13.457 1.00 0.00 23 THR A CA 18
ATOM 34003 C C . THR A 1 23 ? -1.145 5.534 -13.455 1.00 0.00 23 THR A C 18
ATOM 34004 O O . THR A 1 23 ? -0.524 6.366 -14.118 1.00 0.00 23 THR A O 18
ATOM 34015 N N . LYS A 1 24 ? -0.541 4.607 -12.724 1.00 0.00 24 LYS A N 18
ATOM 34016 C CA . LYS A 1 24 ? 0.909 4.560 -12.607 1.00 0.00 24 LYS A CA 18
ATOM 34017 C C . LYS A 1 24 ? 1.495 3.451 -13.475 1.00 0.00 24 LYS A C 18
ATOM 34018 O O . LYS A 1 24 ? 1.225 2.273 -13.263 1.00 0.00 24 LYS A O 18
ATOM 34037 N N . THR A 1 25 ? 2.307 3.837 -14.446 1.00 0.00 25 THR A N 18
ATOM 34038 C CA . THR A 1 25 ? 2.933 2.881 -15.355 1.00 0.00 25 THR A CA 18
ATOM 34039 C C . THR A 1 25 ? 4.453 2.999 -15.290 1.00 0.00 25 THR A C 18
ATOM 34040 O O . THR A 1 25 ? 5.168 2.608 -16.213 1.00 0.00 25 THR A O 18
ATOM 34051 N N . THR A 1 26 ? 4.935 3.529 -14.176 1.00 0.00 26 THR A N 18
ATOM 34052 C CA . THR A 1 26 ? 6.353 3.815 -13.994 1.00 0.00 26 THR A CA 18
ATOM 34053 C C . THR A 1 26 ? 7.146 2.559 -13.623 1.00 0.00 26 THR A C 18
ATOM 34054 O O . THR A 1 26 ? 8.362 2.611 -13.445 1.00 0.00 26 THR A O 18
ATOM 34065 N N . TRP A 1 27 ? 6.449 1.441 -13.489 1.00 0.00 27 TRP A N 18
ATOM 34066 C CA . TRP A 1 27 ? 7.093 0.176 -13.177 1.00 0.00 27 TRP A CA 18
ATOM 34067 C C . TRP A 1 27 ? 6.848 -0.822 -14.297 1.00 0.00 27 TRP A C 18
ATOM 34068 O O . TRP A 1 27 ? 5.924 -0.650 -15.092 1.00 0.00 27 TRP A O 18
ATOM 34089 N N . SER A 1 28 ? 7.687 -1.845 -14.364 1.00 0.00 28 SER A N 18
ATOM 34090 C CA . SER A 1 28 ? 7.565 -2.873 -15.387 1.00 0.00 28 SER A CA 18
ATOM 34091 C C . SER A 1 28 ? 6.246 -3.635 -15.256 1.00 0.00 28 SER A C 18
ATOM 34092 O O . SER A 1 28 ? 5.624 -3.636 -14.194 1.00 0.00 28 SER A O 18
ATOM 34100 N N . GLU A 1 29 ? 5.841 -4.294 -16.337 1.00 0.00 29 GLU A N 18
ATOM 34101 C CA . GLU A 1 29 ? 4.533 -4.938 -16.420 1.00 0.00 29 GLU A CA 18
ATOM 34102 C C . GLU A 1 29 ? 4.375 -6.005 -15.334 1.00 0.00 29 GLU A C 18
ATOM 34103 O O . GLU A 1 29 ? 3.437 -5.957 -14.535 1.00 0.00 29 GLU A O 18
ATOM 34115 N N . ASP A 1 30 ? 5.309 -6.949 -15.291 1.00 0.00 30 ASP A N 18
ATOM 34116 C CA . ASP A 1 30 ? 5.250 -8.039 -14.319 1.00 0.00 30 ASP A CA 18
ATOM 34117 C C . ASP A 1 30 ? 5.439 -7.519 -12.902 1.00 0.00 30 ASP A C 18
ATOM 34118 O O . ASP A 1 30 ? 4.778 -7.981 -11.971 1.00 0.00 30 ASP A O 18
ATOM 34127 N N . TYR A 1 31 ? 6.343 -6.560 -12.739 1.00 0.00 31 TYR A N 18
ATOM 34128 C CA . TYR A 1 31 ? 6.609 -5.976 -11.428 1.00 0.00 31 TYR A CA 18
ATOM 34129 C C . TYR A 1 31 ? 5.372 -5.258 -10.896 1.00 0.00 31 TYR A C 18
ATOM 34130 O O . TYR A 1 31 ? 4.961 -5.490 -9.761 1.00 0.00 31 TYR A O 18
ATOM 34148 N N . GLN A 1 32 ? 4.772 -4.410 -11.727 1.00 0.00 32 GLN A N 18
ATOM 34149 C CA . GLN A 1 32 ? 3.566 -3.676 -11.349 1.00 0.00 32 GLN A CA 18
ATOM 34150 C C . GLN A 1 32 ? 2.452 -4.646 -10.957 1.00 0.00 32 GLN A C 18
ATOM 34151 O O . GLN A 1 32 ? 1.773 -4.457 -9.945 1.00 0.00 32 GLN A O 18
ATOM 34165 N N . ARG A 1 33 ? 2.287 -5.694 -11.758 1.00 0.00 33 ARG A N 18
ATOM 34166 C CA . ARG A 1 33 ? 1.314 -6.744 -11.470 1.00 0.00 33 ARG A CA 18
ATOM 34167 C C . ARG A 1 33 ? 1.581 -7.354 -10.095 1.00 0.00 33 ARG A C 18
ATOM 34168 O O . ARG A 1 33 ? 0.665 -7.555 -9.297 1.00 0.00 33 ARG A O 18
ATOM 34189 N N . SER A 1 34 ? 2.852 -7.633 -9.828 1.00 0.00 34 SER A N 18
ATOM 34190 C CA . SER A 1 34 ? 3.258 -8.258 -8.580 1.00 0.00 34 SER A CA 18
ATOM 34191 C C . SER A 1 34 ? 3.016 -7.329 -7.394 1.00 0.00 34 SER A C 18
ATOM 34192 O O . SER A 1 34 ? 2.641 -7.786 -6.317 1.00 0.00 34 SER A O 18
ATOM 34200 N N . VAL A 1 35 ? 3.221 -6.029 -7.600 1.00 0.00 35 VAL A N 18
ATOM 34201 C CA . VAL A 1 35 ? 2.969 -5.038 -6.557 1.00 0.00 35 VAL A CA 18
ATOM 34202 C C . VAL A 1 35 ? 1.505 -5.077 -6.134 1.00 0.00 35 VAL A C 18
ATOM 34203 O O . VAL A 1 35 ? 1.195 -5.096 -4.942 1.00 0.00 35 VAL A O 18
ATOM 34216 N N . TRP A 1 36 ? 0.614 -5.118 -7.121 1.00 0.00 36 TRP A N 18
ATOM 34217 C CA . TRP A 1 36 ? -0.822 -5.158 -6.869 1.00 0.00 36 TRP A CA 18
ATOM 34218 C C . TRP A 1 36 ? -1.199 -6.382 -6.039 1.00 0.00 36 TRP A C 18
ATOM 34219 O O . TRP A 1 36 ? -1.861 -6.266 -5.005 1.00 0.00 36 TRP A O 18
ATOM 34240 N N . THR A 1 37 ? -0.763 -7.552 -6.487 1.00 0.00 37 THR A N 18
ATOM 34241 C CA . THR A 1 37 ? -1.037 -8.789 -5.775 1.00 0.00 37 THR A CA 18
ATOM 34242 C C . THR A 1 37 ? -0.403 -8.770 -4.383 1.00 0.00 37 THR A C 18
ATOM 34243 O O . THR A 1 37 ? -1.007 -9.216 -3.408 1.00 0.00 37 THR A O 18
ATOM 34254 N N . ARG A 1 38 ? 0.804 -8.221 -4.296 1.00 0.00 38 ARG A N 18
ATOM 34255 C CA . ARG A 1 38 ? 1.531 -8.137 -3.032 1.00 0.00 38 ARG A CA 18
ATOM 34256 C C . ARG A 1 38 ? 0.777 -7.261 -2.035 1.00 0.00 38 ARG A C 18
ATOM 34257 O O . ARG A 1 38 ? 0.776 -7.531 -0.831 1.00 0.00 38 ARG A O 18
ATOM 34278 N N . LEU A 1 39 ? 0.119 -6.228 -2.544 1.00 0.00 39 LEU A N 18
ATOM 34279 C CA . LEU A 1 39 ? -0.724 -5.381 -1.714 1.00 0.00 39 LEU A CA 18
ATOM 34280 C C . LEU A 1 39 ? -1.867 -6.200 -1.131 1.00 0.00 39 LEU A C 18
ATOM 34281 O O . LEU A 1 39 ? -2.144 -6.132 0.067 1.00 0.00 39 LEU A O 18
ATOM 34297 N N . GLU A 1 40 ? -2.511 -6.997 -1.980 1.00 0.00 40 GLU A N 18
ATOM 34298 C CA . GLU A 1 40 ? -3.615 -7.844 -1.548 1.00 0.00 40 GLU A CA 18
ATOM 34299 C C . GLU A 1 40 ? -3.144 -8.891 -0.542 1.00 0.00 40 GLU A C 18
ATOM 34300 O O . GLU A 1 40 ? -3.900 -9.297 0.341 1.00 0.00 40 GLU A O 18
ATOM 34312 N N . THR A 1 41 ? -1.895 -9.319 -0.676 1.00 0.00 41 THR A N 18
ATOM 34313 C CA . THR A 1 41 ? -1.329 -10.319 0.215 1.00 0.00 41 THR A CA 18
ATOM 34314 C C . THR A 1 41 ? -1.078 -9.760 1.617 1.00 0.00 41 THR A C 18
ATOM 34315 O O . THR A 1 41 ? -1.527 -10.336 2.608 1.00 0.00 41 THR A O 18
ATOM 34326 N N . TYR A 1 42 ? -0.377 -8.634 1.700 1.00 0.00 42 TYR A N 18
ATOM 34327 C CA . TYR A 1 42 ? 0.137 -8.159 2.984 1.00 0.00 42 TYR A CA 18
ATOM 34328 C C . TYR A 1 42 ? -0.652 -6.981 3.565 1.00 0.00 42 TYR A C 18
ATOM 34329 O O . TYR A 1 42 ? -0.766 -6.857 4.782 1.00 0.00 42 TYR A O 18
ATOM 34347 N N . LEU A 1 43 ? -1.197 -6.126 2.714 1.00 0.00 43 LEU A N 18
ATOM 34348 C CA . LEU A 1 43 ? -1.768 -4.866 3.188 1.00 0.00 43 LEU A CA 18
ATOM 34349 C C . LEU A 1 43 ? -3.300 -4.896 3.182 1.00 0.00 43 LEU A C 18
ATOM 34350 O O . LEU A 1 43 ? -3.943 -4.446 4.132 1.00 0.00 43 LEU A O 18
ATOM 34366 N N . PHE A 1 44 ? -3.870 -5.443 2.117 1.00 0.00 44 PHE A N 18
ATOM 34367 C CA . PHE A 1 44 ? -5.325 -5.501 1.941 1.00 0.00 44 PHE A CA 18
ATOM 34368 C C . PHE A 1 44 ? -6.081 -6.281 3.039 1.00 0.00 44 PHE A C 18
ATOM 34369 O O . PHE A 1 44 ? -7.214 -5.920 3.337 1.00 0.00 44 PHE A O 18
ATOM 34386 N N . PRO A 1 45 ? -5.513 -7.366 3.637 1.00 0.00 45 PRO A N 18
ATOM 34387 C CA . PRO A 1 45 ? -6.188 -8.128 4.704 1.00 0.00 45 PRO A CA 18
ATOM 34388 C C . PRO A 1 45 ? -6.942 -7.260 5.719 1.00 0.00 45 PRO A C 18
ATOM 34389 O O . PRO A 1 45 ? -8.062 -7.591 6.113 1.00 0.00 45 PRO A O 18
ATOM 34400 N N . ASP A 1 46 ? -6.339 -6.151 6.127 1.00 0.00 46 ASP A N 18
ATOM 34401 C CA . ASP A 1 46 ? -6.940 -5.286 7.140 1.00 0.00 46 ASP A CA 18
ATOM 34402 C C . ASP A 1 46 ? -7.719 -4.125 6.524 1.00 0.00 46 ASP A C 18
ATOM 34403 O O . ASP A 1 46 ? -8.890 -3.915 6.845 1.00 0.00 46 ASP A O 18
ATOM 34412 N N . ILE A 1 47 ? -7.076 -3.375 5.636 1.00 0.00 47 ILE A N 18
ATOM 34413 C CA . ILE A 1 47 ? -7.680 -2.163 5.076 1.00 0.00 47 ILE A CA 18
ATOM 34414 C C . ILE A 1 47 ? -8.620 -2.459 3.906 1.00 0.00 47 ILE A C 18
ATOM 34415 O O . ILE A 1 47 ? -9.231 -1.546 3.346 1.00 0.00 47 ILE A O 18
ATOM 34431 N N . GLY A 1 48 ? -8.726 -3.726 3.537 1.00 0.00 48 GLY A N 18
ATOM 34432 C CA . GLY A 1 48 ? -9.607 -4.126 2.456 1.00 0.00 48 GLY A CA 18
ATOM 34433 C C . GLY A 1 48 ? -11.049 -3.742 2.714 1.00 0.00 48 GLY A C 18
ATOM 34434 O O . GLY A 1 48 ? -11.644 -4.179 3.699 1.00 0.00 48 GLY A O 18
ATOM 34438 N N . ASN A 1 49 ? -11.590 -2.893 1.842 1.00 0.00 49 ASN A N 18
ATOM 34439 C CA . ASN A 1 49 ? -12.968 -2.401 1.955 1.00 0.00 49 ASN A CA 18
ATOM 34440 C C . ASN A 1 49 ? -13.175 -1.571 3.216 1.00 0.00 49 ASN A C 18
ATOM 34441 O O . ASN A 1 49 ? -14.309 -1.278 3.593 1.00 0.00 49 ASN A O 18
ATOM 34452 N N . LYS A 1 50 ? -12.088 -1.180 3.859 1.00 0.00 50 LYS A N 18
ATOM 34453 C CA . LYS A 1 50 ? -12.181 -0.324 5.024 1.00 0.00 50 LYS A CA 18
ATOM 34454 C C . LYS A 1 50 ? -11.962 1.113 4.588 1.00 0.00 50 LYS A C 18
ATOM 34455 O O . LYS A 1 50 ? -11.026 1.400 3.837 1.00 0.00 50 LYS A O 18
ATOM 34474 N N . ASP A 1 51 ? -12.844 2.000 5.026 1.00 0.00 51 ASP A N 18
ATOM 34475 C CA . ASP A 1 51 ? -12.766 3.403 4.651 1.00 0.00 51 ASP A CA 18
ATOM 34476 C C . ASP A 1 51 ? -11.434 3.985 5.101 1.00 0.00 51 ASP A C 18
ATOM 34477 O O . ASP A 1 51 ? -11.067 3.897 6.275 1.00 0.00 51 ASP A O 18
ATOM 34486 N N . ILE A 1 52 ? -10.715 4.567 4.159 1.00 0.00 52 ILE A N 18
ATOM 34487 C CA . ILE A 1 52 ? -9.377 5.066 4.415 1.00 0.00 52 ILE A CA 18
ATOM 34488 C C . ILE A 1 52 ? -9.405 6.278 5.348 1.00 0.00 52 ILE A C 18
ATOM 34489 O O . ILE A 1 52 ? -8.418 6.592 6.012 1.00 0.00 52 ILE A O 18
ATOM 34505 N N . ALA A 1 53 ? -10.549 6.943 5.410 1.00 0.00 53 ALA A N 18
ATOM 34506 C CA . ALA A 1 53 ? -10.713 8.095 6.284 1.00 0.00 53 ALA A CA 18
ATOM 34507 C C . ALA A 1 53 ? -10.963 7.648 7.718 1.00 0.00 53 ALA A C 18
ATOM 34508 O O . ALA A 1 53 ? -10.971 8.459 8.640 1.00 0.00 53 ALA A O 18
ATOM 34515 N N . GLU A 1 54 ? -11.169 6.351 7.899 1.00 0.00 54 GLU A N 18
ATOM 34516 C CA . GLU A 1 54 ? -11.325 5.783 9.230 1.00 0.00 54 GLU A CA 18
ATOM 34517 C C . GLU A 1 54 ? -9.995 5.227 9.719 1.00 0.00 54 GLU A C 18
ATOM 34518 O O . GLU A 1 54 ? -9.862 4.818 10.872 1.00 0.00 54 GLU A O 18
ATOM 34530 N N . LEU A 1 55 ? -9.012 5.209 8.831 1.00 0.00 55 LEU A N 18
ATOM 34531 C CA . LEU A 1 55 ? -7.723 4.611 9.137 1.00 0.00 55 LEU A CA 18
ATOM 34532 C C . LEU A 1 55 ? -6.825 5.579 9.898 1.00 0.00 55 LEU A C 18
ATOM 34533 O O . LEU A 1 55 ? -6.624 6.725 9.488 1.00 0.00 55 LEU A O 18
ATOM 34549 N N . ASP A 1 56 ? -6.321 5.110 11.025 1.00 0.00 56 ASP A N 18
ATOM 34550 C CA . ASP A 1 56 ? -5.325 5.837 11.795 1.00 0.00 56 ASP A CA 18
ATOM 34551 C C . ASP A 1 56 ? -3.945 5.257 11.501 1.00 0.00 56 ASP A C 18
ATOM 34552 O O . ASP A 1 56 ? -3.838 4.204 10.864 1.00 0.00 56 ASP A O 18
ATOM 34561 N N . THR A 1 57 ? -2.899 5.942 11.947 1.00 0.00 57 THR A N 18
ATOM 34562 C CA . THR A 1 57 ? -1.544 5.427 11.839 1.00 0.00 57 THR A CA 18
ATOM 34563 C C . THR A 1 57 ? -1.478 4.016 12.427 1.00 0.00 57 THR A C 18
ATOM 34564 O O . THR A 1 57 ? -0.831 3.132 11.874 1.00 0.00 57 THR A O 18
ATOM 34575 N N . GLY A 1 58 ? -2.200 3.809 13.529 1.00 0.00 58 GLY A N 18
ATOM 34576 C CA . GLY A 1 58 ? -2.246 2.507 14.163 1.00 0.00 58 GLY A CA 18
ATOM 34577 C C . GLY A 1 58 ? -2.859 1.446 13.270 1.00 0.00 58 GLY A C 18
ATOM 34578 O O . GLY A 1 58 ? -2.338 0.336 13.182 1.00 0.00 58 GLY A O 18
ATOM 34582 N N . ASP A 1 59 ? -3.956 1.797 12.596 1.00 0.00 59 ASP A N 18
ATOM 34583 C CA . ASP A 1 59 ? -4.635 0.877 11.673 1.00 0.00 59 ASP A CA 18
ATOM 34584 C C . ASP A 1 59 ? -3.661 0.314 10.657 1.00 0.00 59 ASP A C 18
ATOM 34585 O O . ASP A 1 59 ? -3.635 -0.886 10.398 1.00 0.00 59 ASP A O 18
ATOM 34594 N N . LEU A 1 60 ? -2.861 1.198 10.088 1.00 0.00 60 LEU A N 18
ATOM 34595 C CA . LEU A 1 60 ? -1.930 0.831 9.034 1.00 0.00 60 LEU A CA 18
ATOM 34596 C C . LEU A 1 60 ? -0.675 0.176 9.601 1.00 0.00 60 LEU A C 18
ATOM 34597 O O . LEU A 1 60 ? -0.081 -0.707 8.972 1.00 0.00 60 LEU A O 18
ATOM 34613 N N . LEU A 1 61 ? -0.283 0.594 10.798 1.00 0.00 61 LEU A N 18
ATOM 34614 C CA . LEU A 1 61 ? 0.891 0.032 11.448 1.00 0.00 61 LEU A CA 18
ATOM 34615 C C . LEU A 1 61 ? 0.684 -1.434 11.795 1.00 0.00 61 LEU A C 18
ATOM 34616 O O . LEU A 1 61 ? 1.651 -2.172 11.930 1.00 0.00 61 LEU A O 18
ATOM 34632 N N . VAL A 1 62 ? -0.568 -1.864 11.938 1.00 0.00 62 VAL A N 18
ATOM 34633 C CA . VAL A 1 62 ? -0.844 -3.264 12.247 1.00 0.00 62 VAL A CA 18
ATOM 34634 C C . VAL A 1 62 ? -0.311 -4.191 11.143 1.00 0.00 62 VAL A C 18
ATOM 34635 O O . VAL A 1 62 ? 0.544 -5.031 11.420 1.00 0.00 62 VAL A O 18
ATOM 34648 N N . PRO A 1 63 ? -0.790 -4.058 9.883 1.00 0.00 63 PRO A N 18
ATOM 34649 C CA . PRO A 1 63 ? -0.272 -4.851 8.759 1.00 0.00 63 PRO A CA 18
ATOM 34650 C C . PRO A 1 63 ? 1.238 -4.700 8.589 1.00 0.00 63 PRO A C 18
ATOM 34651 O O . PRO A 1 63 ? 1.940 -5.682 8.355 1.00 0.00 63 PRO A O 18
ATOM 34662 N N . ILE A 1 64 ? 1.737 -3.473 8.722 1.00 0.00 64 ILE A N 18
ATOM 34663 C CA . ILE A 1 64 ? 3.174 -3.214 8.602 1.00 0.00 64 ILE A CA 18
ATOM 34664 C C . ILE A 1 64 ? 3.955 -3.983 9.673 1.00 0.00 64 ILE A C 18
ATOM 34665 O O . ILE A 1 64 ? 4.897 -4.717 9.367 1.00 0.00 64 ILE A O 18
ATOM 34681 N N . LYS A 1 65 ? 3.532 -3.819 10.922 1.00 0.00 65 LYS A N 18
ATOM 34682 C CA . LYS A 1 65 ? 4.146 -4.498 12.059 1.00 0.00 65 LYS A CA 18
ATOM 34683 C C . LYS A 1 65 ? 4.061 -6.012 11.889 1.00 0.00 65 LYS A C 18
ATOM 34684 O O . LYS A 1 65 ? 4.983 -6.747 12.246 1.00 0.00 65 LYS A O 18
ATOM 34703 N N . LYS A 1 66 ? 2.941 -6.459 11.335 1.00 0.00 66 LYS A N 18
ATOM 34704 C CA . LYS A 1 66 ? 2.720 -7.869 11.047 1.00 0.00 66 LYS A CA 18
ATOM 34705 C C . LYS A 1 66 ? 3.810 -8.418 10.131 1.00 0.00 66 LYS A C 18
ATOM 34706 O O . LYS A 1 66 ? 4.337 -9.502 10.367 1.00 0.00 66 LYS A O 18
ATOM 34725 N N . ILE A 1 67 ? 4.157 -7.655 9.099 1.00 0.00 67 ILE A N 18
ATOM 34726 C CA . ILE A 1 67 ? 5.176 -8.077 8.147 1.00 0.00 67 ILE A CA 18
ATOM 34727 C C . ILE A 1 67 ? 6.559 -8.066 8.798 1.00 0.00 67 ILE A C 18
ATOM 34728 O O . ILE A 1 67 ? 7.391 -8.939 8.529 1.00 0.00 67 ILE A O 18
ATOM 34744 N N . GLU A 1 68 ? 6.798 -7.082 9.662 1.00 0.00 68 GLU A N 18
ATOM 34745 C CA . GLU A 1 68 ? 8.052 -7.003 10.405 1.00 0.00 68 GLU A CA 18
ATOM 34746 C C . GLU A 1 68 ? 8.273 -8.278 11.202 1.00 0.00 68 GLU A C 18
ATOM 34747 O O . GLU A 1 68 ? 9.314 -8.928 11.094 1.00 0.00 68 GLU A O 18
ATOM 34759 N N . LYS A 1 69 ? 7.272 -8.638 11.989 1.00 0.00 69 LYS A N 18
ATOM 34760 C CA . LYS A 1 69 ? 7.354 -9.812 12.846 1.00 0.00 69 LYS A CA 18
ATOM 34761 C C . LYS A 1 69 ? 7.129 -11.085 12.037 1.00 0.00 69 LYS A C 18
ATOM 34762 O O . LYS A 1 69 ? 7.262 -12.194 12.551 1.00 0.00 69 LYS A O 18
ATOM 34781 N N . LEU A 1 70 ? 6.795 -10.911 10.766 1.00 0.00 70 LEU A N 18
ATOM 34782 C CA . LEU A 1 70 ? 6.659 -12.029 9.848 1.00 0.00 70 LEU A CA 18
ATOM 34783 C C . LEU A 1 70 ? 8.041 -12.457 9.370 1.00 0.00 70 LEU A C 18
ATOM 34784 O O . LEU A 1 70 ? 8.216 -13.544 8.817 1.00 0.00 70 LEU A O 18
ATOM 34800 N N . GLY A 1 71 ? 9.022 -11.586 9.594 1.00 0.00 71 GLY A N 18
ATOM 34801 C CA . GLY A 1 71 ? 10.397 -11.900 9.262 1.00 0.00 71 GLY A CA 18
ATOM 34802 C C . GLY A 1 71 ? 10.889 -11.169 8.028 1.00 0.00 71 GLY A C 18
ATOM 34803 O O . GLY A 1 71 ? 12.051 -11.299 7.642 1.00 0.00 71 GLY A O 18
ATOM 34807 N N . TYR A 1 72 ? 10.015 -10.386 7.417 1.00 0.00 72 TYR A N 18
ATOM 34808 C CA . TYR A 1 72 ? 10.351 -9.717 6.169 1.00 0.00 72 TYR A CA 18
ATOM 34809 C C . TYR A 1 72 ? 10.391 -8.207 6.351 1.00 0.00 72 TYR A C 18
ATOM 34810 O O . TYR A 1 72 ? 9.384 -7.521 6.179 1.00 0.00 72 TYR A O 18
ATOM 34828 N N . LEU A 1 73 ? 11.560 -7.693 6.704 1.00 0.00 73 LEU A N 18
ATOM 34829 C CA . LEU A 1 73 ? 11.722 -6.264 6.940 1.00 0.00 73 LEU A CA 18
ATOM 34830 C C . LEU A 1 73 ? 11.750 -5.491 5.626 1.00 0.00 73 LEU A C 18
ATOM 34831 O O . LEU A 1 73 ? 11.149 -4.425 5.519 1.00 0.00 73 LEU A O 18
ATOM 34847 N N . GLU A 1 74 ? 12.429 -6.040 4.621 1.00 0.00 74 GLU A N 18
ATOM 34848 C CA . GLU A 1 74 ? 12.477 -5.409 3.308 1.00 0.00 74 GLU A CA 18
ATOM 34849 C C . GLU A 1 74 ? 11.085 -5.352 2.702 1.00 0.00 74 GLU A C 18
ATOM 34850 O O . GLU A 1 74 ? 10.685 -4.335 2.139 1.00 0.00 74 GLU A O 18
ATOM 34862 N N . ILE A 1 75 ? 10.338 -6.436 2.849 1.00 0.00 75 ILE A N 18
ATOM 34863 C CA . ILE A 1 75 ? 8.967 -6.480 2.366 1.00 0.00 75 ILE A CA 18
ATOM 34864 C C . ILE A 1 75 ? 8.123 -5.433 3.089 1.00 0.00 75 ILE A C 18
ATOM 34865 O O . ILE A 1 75 ? 7.403 -4.667 2.453 1.00 0.00 75 ILE A O 18
ATOM 34881 N N . ALA A 1 76 ? 8.251 -5.382 4.412 1.00 0.00 76 ALA A N 18
ATOM 34882 C CA . ALA A 1 76 ? 7.503 -4.424 5.222 1.00 0.00 76 ALA A CA 18
ATOM 34883 C C . ALA A 1 76 ? 7.777 -2.988 4.785 1.00 0.00 76 ALA A C 18
ATOM 34884 O O . ALA A 1 76 ? 6.849 -2.202 4.592 1.00 0.00 76 ALA A O 18
ATOM 34891 N N . MET A 1 77 ? 9.052 -2.655 4.620 1.00 0.00 77 MET A N 18
ATOM 34892 C CA . MET A 1 77 ? 9.446 -1.304 4.232 1.00 0.00 77 MET A CA 18
ATOM 34893 C C . MET A 1 77 ? 8.941 -0.967 2.832 1.00 0.00 77 MET A C 18
ATOM 34894 O O . MET A 1 77 ? 8.400 0.115 2.602 1.00 0.00 77 MET A O 18
ATOM 34908 N N . ARG A 1 78 ? 9.106 -1.902 1.905 1.00 0.00 78 ARG A N 18
ATOM 34909 C CA . ARG A 1 78 ? 8.720 -1.674 0.516 1.00 0.00 78 ARG A CA 18
ATOM 34910 C C . ARG A 1 78 ? 7.205 -1.612 0.358 1.00 0.00 78 ARG A C 18
ATOM 34911 O O . ARG A 1 78 ? 6.695 -0.782 -0.393 1.00 0.00 78 ARG A O 18
ATOM 34932 N N . VAL A 1 79 ? 6.483 -2.476 1.069 1.00 0.00 79 VAL A N 18
ATOM 34933 C CA . VAL A 1 79 ? 5.022 -2.454 1.030 1.00 0.00 79 VAL A CA 18
ATOM 34934 C C . VAL A 1 79 ? 4.500 -1.166 1.656 1.00 0.00 79 VAL A C 18
ATOM 34935 O O . VAL A 1 79 ? 3.546 -0.562 1.161 1.00 0.00 79 VAL A O 18
ATOM 34948 N N . LYS A 1 80 ? 5.152 -0.732 2.728 1.00 0.00 80 LYS A N 18
ATOM 34949 C CA . LYS A 1 80 ? 4.819 0.537 3.355 1.00 0.00 80 LYS A CA 18
ATOM 34950 C C . LYS A 1 80 ? 5.056 1.673 2.368 1.00 0.00 80 LYS A C 18
ATOM 34951 O O . LYS A 1 80 ? 4.259 2.604 2.276 1.00 0.00 80 LYS A O 18
ATOM 34970 N N . GLN A 1 81 ? 6.153 1.579 1.627 1.00 0.00 81 GLN A N 18
ATOM 34971 C CA . GLN A 1 81 ? 6.481 2.568 0.606 1.00 0.00 81 GLN A CA 18
ATOM 34972 C C . GLN A 1 81 ? 5.436 2.574 -0.512 1.00 0.00 81 GLN A C 18
ATOM 34973 O O . GLN A 1 81 ? 4.988 3.645 -0.930 1.00 0.00 81 GLN A O 18
ATOM 34987 N N . TYR A 1 82 ? 5.059 1.385 -1.003 1.00 0.00 82 TYR A N 18
ATOM 34988 C CA . TYR A 1 82 ? 3.961 1.269 -1.967 1.00 0.00 82 TYR A CA 18
ATOM 34989 C C . TYR A 1 82 ? 2.736 1.999 -1.437 1.00 0.00 82 TYR A C 18
ATOM 34990 O O . TYR A 1 82 ? 2.169 2.865 -2.106 1.00 0.00 82 TYR A O 18
ATOM 35008 N N . ALA A 1 83 ? 2.354 1.645 -0.215 1.00 0.00 83 ALA A N 18
ATOM 35009 C CA . ALA A 1 83 ? 1.185 2.216 0.435 1.00 0.00 83 ALA A CA 18
ATOM 35010 C C . ALA A 1 83 ? 1.300 3.728 0.565 1.00 0.00 83 ALA A C 18
ATOM 35011 O O . ALA A 1 83 ? 0.340 4.451 0.311 1.00 0.00 83 ALA A O 18
ATOM 35018 N N . THR A 1 84 ? 2.479 4.200 0.952 1.00 0.00 84 THR A N 18
ATOM 35019 C CA . THR A 1 84 ? 2.720 5.628 1.119 1.00 0.00 84 THR A CA 18
ATOM 35020 C C . THR A 1 84 ? 2.475 6.381 -0.190 1.00 0.00 84 THR A C 18
ATOM 35021 O O . THR A 1 84 ? 1.908 7.477 -0.191 1.00 0.00 84 THR A O 18
ATOM 35032 N N . ALA A 1 85 ? 2.873 5.775 -1.304 1.00 0.00 85 ALA A N 18
ATOM 35033 C CA . ALA A 1 85 ? 2.657 6.371 -2.616 1.00 0.00 85 ALA A CA 18
ATOM 35034 C C . ALA A 1 85 ? 1.167 6.417 -2.940 1.00 0.00 85 ALA A C 18
ATOM 35035 O O . ALA A 1 85 ? 0.667 7.404 -3.484 1.00 0.00 85 ALA A O 18
ATOM 35042 N N . ILE A 1 86 ? 0.466 5.348 -2.581 1.00 0.00 86 ILE A N 18
ATOM 35043 C CA . ILE A 1 86 ? -0.976 5.267 -2.777 1.00 0.00 86 ILE A CA 18
ATOM 35044 C C . ILE A 1 86 ? -1.686 6.305 -1.910 1.00 0.00 86 ILE A C 18
ATOM 35045 O O . ILE A 1 86 ? -2.621 6.972 -2.351 1.00 0.00 86 ILE A O 18
ATOM 35061 N N . MET A 1 87 ? -1.219 6.446 -0.677 1.00 0.00 87 MET A N 18
ATOM 35062 C CA . MET A 1 87 ? -1.797 7.403 0.257 1.00 0.00 87 MET A CA 18
ATOM 35063 C C . MET A 1 87 ? -1.545 8.832 -0.202 1.00 0.00 87 MET A C 18
ATOM 35064 O O . MET A 1 87 ? -2.354 9.719 0.046 1.00 0.00 87 MET A O 18
ATOM 35078 N N . ARG A 1 88 ? -0.421 9.053 -0.874 1.00 0.00 88 ARG A N 18
ATOM 35079 C CA . ARG A 1 88 ? -0.125 10.361 -1.446 1.00 0.00 88 ARG A CA 18
ATOM 35080 C C . ARG A 1 88 ? -1.157 10.698 -2.520 1.00 0.00 88 ARG A C 18
ATOM 35081 O O . ARG A 1 88 ? -1.623 11.835 -2.621 1.00 0.00 88 ARG A O 18
ATOM 35102 N N . TYR A 1 89 ? -1.527 9.689 -3.298 1.00 0.00 89 TYR A N 18
ATOM 35103 C CA . TYR A 1 89 ? -2.579 9.824 -4.297 1.00 0.00 89 TYR A CA 18
ATOM 35104 C C . TYR A 1 89 ? -3.920 10.068 -3.600 1.00 0.00 89 TYR A C 18
ATOM 35105 O O . TYR A 1 89 ? -4.765 10.820 -4.087 1.00 0.00 89 TYR A O 18
ATOM 35123 N N . ALA A 1 90 ? -4.086 9.439 -2.439 1.00 0.00 90 ALA A N 18
ATOM 35124 C CA . ALA A 1 90 ? -5.272 9.621 -1.610 1.00 0.00 90 ALA A CA 18
ATOM 35125 C C . ALA A 1 90 ? -5.370 11.054 -1.088 1.00 0.00 90 ALA A C 18
ATOM 35126 O O . ALA A 1 90 ? -6.465 11.599 -0.937 1.00 0.00 90 ALA A O 18
ATOM 35133 N N . VAL A 1 91 ? -4.221 11.659 -0.803 1.00 0.00 91 VAL A N 18
ATOM 35134 C CA . VAL A 1 91 ? -4.176 13.053 -0.376 1.00 0.00 91 VAL A CA 18
ATOM 35135 C C . VAL A 1 91 ? -4.650 13.957 -1.509 1.00 0.00 91 VAL A C 18
ATOM 35136 O O . VAL A 1 91 ? -5.382 14.922 -1.286 1.00 0.00 91 VAL A O 18
ATOM 35149 N N . GLN A 1 92 ? -4.256 13.608 -2.729 1.00 0.00 92 GLN A N 18
ATOM 35150 C CA . GLN A 1 92 ? -4.641 14.366 -3.914 1.00 0.00 92 GLN A CA 18
ATOM 35151 C C . GLN A 1 92 ? -6.149 14.309 -4.137 1.00 0.00 92 GLN A C 18
ATOM 35152 O O . GLN A 1 92 ? -6.752 15.270 -4.615 1.00 0.00 92 GLN A O 18
ATOM 35166 N N . GLN A 1 93 ? -6.759 13.179 -3.792 1.00 0.00 93 GLN A N 18
ATOM 35167 C CA . GLN A 1 93 ? -8.205 13.024 -3.920 1.00 0.00 93 GLN A CA 18
ATOM 35168 C C . GLN A 1 93 ? -8.917 13.541 -2.672 1.00 0.00 93 GLN A C 18
ATOM 35169 O O . GLN A 1 93 ? -10.127 13.357 -2.518 1.00 0.00 93 GLN A O 18
ATOM 35183 N N . LYS A 1 94 ? -8.150 14.182 -1.781 1.00 0.00 94 LYS A N 18
ATOM 35184 C CA . LYS A 1 94 ? -8.689 14.805 -0.567 1.00 0.00 94 LYS A CA 18
ATOM 35185 C C . LYS A 1 94 ? -9.347 13.773 0.338 1.00 0.00 94 LYS A C 18
ATOM 35186 O O . LYS A 1 94 ? -10.254 14.087 1.108 1.00 0.00 94 LYS A O 18
ATOM 35205 N N . MET A 1 95 ? -8.861 12.548 0.256 1.00 0.00 95 MET A N 18
ATOM 35206 C CA . MET A 1 95 ? -9.421 11.449 1.021 1.00 0.00 95 MET A CA 18
ATOM 35207 C C . MET A 1 95 ? -8.950 11.487 2.468 1.00 0.00 95 MET A C 18
ATOM 35208 O O . MET A 1 95 ? -9.758 11.488 3.394 1.00 0.00 95 MET A O 18
ATOM 35222 N N . ILE A 1 96 ? -7.640 11.529 2.656 1.00 0.00 96 ILE A N 18
ATOM 35223 C CA . ILE A 1 96 ? -7.064 11.461 3.995 1.00 0.00 96 ILE A CA 18
ATOM 35224 C C . ILE A 1 96 ? -6.449 12.787 4.428 1.00 0.00 96 ILE A C 18
ATOM 35225 O O . ILE A 1 96 ? -6.235 13.009 5.621 1.00 0.00 96 ILE A O 18
ATOM 35241 N N . ARG A 1 97 ? -6.177 13.660 3.453 1.00 0.00 97 ARG A N 18
ATOM 35242 C CA . ARG A 1 97 ? -5.549 14.971 3.688 1.00 0.00 97 ARG A CA 18
ATOM 35243 C C . ARG A 1 97 ? -4.071 14.843 4.071 1.00 0.00 97 ARG A C 18
ATOM 35244 O O . ARG A 1 97 ? -3.227 15.571 3.554 1.00 0.00 97 ARG A O 18
ATOM 35265 N N . PHE A 1 98 ? -3.763 13.926 4.975 1.00 0.00 98 PHE A N 18
ATOM 35266 C CA . PHE A 1 98 ? -2.391 13.712 5.412 1.00 0.00 98 PHE A CA 18
ATOM 35267 C C . PHE A 1 98 ? -2.048 12.228 5.364 1.00 0.00 98 PHE A C 18
ATOM 35268 O O . PHE A 1 98 ? -2.934 11.381 5.466 1.00 0.00 98 PHE A O 18
ATOM 35285 N N . ASN A 1 99 ? -0.767 11.923 5.206 1.00 0.00 99 ASN A N 18
ATOM 35286 C CA . ASN A 1 99 ? -0.307 10.539 5.125 1.00 0.00 99 ASN A CA 18
ATOM 35287 C C . ASN A 1 99 ? -0.130 9.939 6.517 1.00 0.00 99 ASN A C 18
ATOM 35288 O O . ASN A 1 99 ? 0.689 10.413 7.302 1.00 0.00 99 ASN A O 18
ATOM 35299 N N . PRO A 1 100 ? -0.897 8.887 6.839 1.00 0.00 100 PRO A N 18
ATOM 35300 C CA . PRO A 1 100 ? -0.794 8.180 8.111 1.00 0.00 100 PRO A CA 18
ATOM 35301 C C . PRO A 1 100 ? 0.259 7.072 8.071 1.00 0.00 100 PRO A C 18
ATOM 35302 O O . PRO A 1 100 ? 0.349 6.254 8.982 1.00 0.00 100 PRO A O 18
ATOM 35313 N N . ALA A 1 101 ? 1.049 7.045 7.001 1.00 0.00 101 ALA A N 18
ATOM 35314 C CA . ALA A 1 101 ? 2.119 6.063 6.868 1.00 0.00 101 ALA A CA 18
ATOM 35315 C C . ALA A 1 101 ? 3.446 6.664 7.248 1.00 0.00 101 ALA A C 18
ATOM 35316 O O . ALA A 1 101 ? 4.504 6.075 7.014 1.00 0.00 101 ALA A O 18
ATOM 35323 N N . TYR A 1 102 ? 3.388 7.842 7.829 1.00 0.00 102 TYR A N 18
ATOM 35324 C CA . TYR A 1 102 ? 4.543 8.384 8.481 1.00 0.00 102 TYR A CA 18
ATOM 35325 C C . TYR A 1 102 ? 4.659 7.720 9.837 1.00 0.00 102 TYR A C 18
ATOM 35326 O O . TYR A 1 102 ? 3.712 7.701 10.615 1.00 0.00 102 TYR A O 18
ATOM 35344 N N . ASP A 1 103 ? 5.787 7.083 10.048 1.00 0.00 103 ASP A N 18
ATOM 35345 C CA . ASP A 1 103 ? 6.114 6.408 11.298 1.00 0.00 103 ASP A CA 18
ATOM 35346 C C . ASP A 1 103 ? 6.232 7.409 12.444 1.00 0.00 103 ASP A C 18
ATOM 35347 O O . ASP A 1 103 ? 7.302 7.579 13.028 1.00 0.00 103 ASP A O 18
ATOM 35356 N N . LEU A 1 104 ? 5.131 8.091 12.728 1.00 0.00 104 LEU A N 18
ATOM 35357 C CA . LEU A 1 104 ? 5.064 9.046 13.832 1.00 0.00 104 LEU A CA 18
ATOM 35358 C C . LEU A 1 104 ? 5.448 8.387 15.149 1.00 0.00 104 LEU A C 18
ATOM 35359 O O . LEU A 1 104 ? 6.414 8.804 15.789 1.00 0.00 104 LEU A O 18
ATOM 35375 N N . GLU A 1 105 ? 4.684 7.359 15.535 1.00 0.00 105 GLU A N 18
ATOM 35376 C CA . GLU A 1 105 ? 4.889 6.632 16.797 1.00 0.00 105 GLU A CA 18
ATOM 35377 C C . GLU A 1 105 ? 4.570 7.524 18.000 1.00 0.00 105 GLU A C 18
ATOM 35378 O O . GLU A 1 105 ? 3.596 7.297 18.720 1.00 0.00 105 GLU A O 18
ATOM 35390 N N . GLY A 1 106 ? 5.395 8.539 18.194 1.00 0.00 106 GLY A N 18
ATOM 35391 C CA . GLY A 1 106 ? 5.229 9.459 19.298 1.00 0.00 106 GLY A CA 18
ATOM 35392 C C . GLY A 1 106 ? 6.065 10.702 19.089 1.00 0.00 106 GLY A C 18
ATOM 35393 O O . GLY A 1 106 ? 6.706 11.200 20.016 1.00 0.00 106 GLY A O 18
ATOM 35397 N N . ALA A 1 107 ? 6.068 11.188 17.855 1.00 0.00 107 ALA A N 18
ATOM 35398 C CA . ALA A 1 107 ? 6.884 12.329 17.475 1.00 0.00 107 ALA A CA 18
ATOM 35399 C C . ALA A 1 107 ? 6.143 13.642 17.704 1.00 0.00 107 ALA A C 18
ATOM 35400 O O . ALA A 1 107 ? 5.039 13.657 18.248 1.00 0.00 107 ALA A O 18
ATOM 35407 N N . VAL A 1 108 ? 6.768 14.742 17.289 1.00 0.00 108 VAL A N 18
ATOM 35408 C CA . VAL A 1 108 ? 6.172 16.068 17.418 1.00 0.00 108 VAL A CA 18
ATOM 35409 C C . VAL A 1 108 ? 4.893 16.161 16.593 1.00 0.00 108 VAL A C 18
ATOM 35410 O O . VAL A 1 108 ? 3.906 16.762 17.018 1.00 0.00 108 VAL A O 18
ATOM 35423 N N . GLN A 1 109 ? 4.919 15.555 15.413 1.00 0.00 109 GLN A N 18
ATOM 35424 C CA . GLN A 1 109 ? 3.755 15.532 14.542 1.00 0.00 109 GLN A CA 18
ATOM 35425 C C . GLN A 1 109 ? 2.725 14.539 15.066 1.00 0.00 109 GLN A C 18
ATOM 35426 O O . GLN A 1 109 ? 2.793 13.342 14.785 1.00 0.00 109 GLN A O 18
ATOM 35440 N N . LYS A 1 110 ? 1.797 15.039 15.861 1.00 0.00 110 LYS A N 18
ATOM 35441 C CA . LYS A 1 110 ? 0.734 14.216 16.404 1.00 0.00 110 LYS A CA 18
ATOM 35442 C C . LYS A 1 110 ? -0.549 14.449 15.626 1.00 0.00 110 LYS A C 18
ATOM 35443 O O . LYS A 1 110 ? -1.082 15.561 15.610 1.00 0.00 110 LYS A O 18
ATOM 35462 N N . LEU A 1 111 ? -1.028 13.407 14.966 1.00 0.00 111 LEU A N 18
ATOM 35463 C CA . LEU A 1 111 ? -2.240 13.501 14.168 1.00 0.00 111 LEU A CA 18
ATOM 35464 C C . LEU A 1 111 ? -3.465 13.604 15.064 1.00 0.00 111 LEU A C 18
ATOM 35465 O O . LEU A 1 111 ? -3.743 12.706 15.861 1.00 0.00 111 LEU A O 18
ATOM 35481 N N . GLU A 1 112 ? -4.180 14.712 14.940 1.00 0.00 112 GLU A N 18
ATOM 35482 C CA . GLU A 1 112 ? -5.392 14.932 15.708 1.00 0.00 112 GLU A CA 18
ATOM 35483 C C . GLU A 1 112 ? -6.481 13.966 15.253 1.00 0.00 112 GLU A C 18
ATOM 35484 O O . GLU A 1 112 ? -6.881 13.967 14.088 1.00 0.00 112 GLU A O 18
ATOM 35496 N N . HIS A 1 113 ? -6.953 13.144 16.177 1.00 0.00 113 HIS A N 18
ATOM 35497 C CA . HIS A 1 113 ? -7.922 12.108 15.855 1.00 0.00 113 HIS A CA 18
ATOM 35498 C C . HIS A 1 113 ? -9.318 12.686 15.710 1.00 0.00 113 HIS A C 18
ATOM 35499 O O . HIS A 1 113 ? -9.804 13.400 16.588 1.00 0.00 113 HIS A O 18
ATOM 35514 N N . HIS A 1 114 ? -9.950 12.382 14.588 1.00 0.00 114 HIS A N 18
ATOM 35515 C CA . HIS A 1 114 ? -11.305 12.841 14.321 1.00 0.00 114 HIS A CA 18
ATOM 35516 C C . HIS A 1 114 ? -12.221 11.652 14.088 1.00 0.00 114 HIS A C 18
ATOM 35517 O O . HIS A 1 114 ? -11.833 10.678 13.445 1.00 0.00 114 HIS A O 18
ATOM 35532 N N . HIS A 1 115 ? -13.425 11.726 14.618 1.00 0.00 115 HIS A N 18
ATOM 35533 C CA . HIS A 1 115 ? -14.433 10.714 14.343 1.00 0.00 115 HIS A CA 18
ATOM 35534 C C . HIS A 1 115 ? -15.469 11.295 13.399 1.00 0.00 115 HIS A C 18
ATOM 35535 O O . HIS A 1 115 ? -16.300 10.586 12.837 1.00 0.00 115 HIS A O 18
ATOM 35550 N N . HIS A 1 116 ? -15.403 12.609 13.244 1.00 0.00 116 HIS A N 18
ATOM 35551 C CA . HIS A 1 116 ? -16.169 13.318 12.234 1.00 0.00 116 HIS A CA 18
ATOM 35552 C C . HIS A 1 116 ? -15.242 14.264 11.492 1.00 0.00 116 HIS A C 18
ATOM 35553 O O . HIS A 1 116 ? -14.566 15.078 12.118 1.00 0.00 116 HIS A O 18
ATOM 35568 N N . HIS A 1 117 ? -15.208 14.138 10.167 1.00 0.00 117 HIS A N 18
ATOM 35569 C CA . HIS A 1 117 ? -14.337 14.958 9.313 1.00 0.00 117 HIS A CA 18
ATOM 35570 C C . HIS A 1 117 ? -12.870 14.636 9.594 1.00 0.00 117 HIS A C 18
ATOM 35571 O O . HIS A 1 117 ? -12.255 15.242 10.466 1.00 0.00 117 HIS A O 18
ATOM 35586 N N . HIS A 1 118 ? -12.323 13.670 8.862 1.00 0.00 118 HIS A N 18
ATOM 35587 C CA . HIS A 1 118 ? -10.960 13.197 9.106 1.00 0.00 118 HIS A CA 18
ATOM 35588 C C . HIS A 1 118 ? -9.933 14.272 8.765 1.00 0.00 118 HIS A C 18
ATOM 35589 O O . HIS A 1 118 ? -9.379 14.875 9.702 1.00 0.00 118 HIS A O 18
ATOM 35605 N N . LYS A 1 1 ? -18.292 3.136 4.484 1.00 0.00 1 LYS A N 19
ATOM 35606 C CA . LYS A 1 1 ? -18.723 2.261 3.380 1.00 0.00 1 LYS A CA 19
ATOM 35607 C C . LYS A 1 1 ? -19.721 3.011 2.512 1.00 0.00 1 LYS A C 19
ATOM 35608 O O . LYS A 1 1 ? -20.844 3.284 2.938 1.00 0.00 1 LYS A O 19
ATOM 35629 N N . SER A 1 2 ? -19.302 3.355 1.304 1.00 0.00 2 SER A N 19
ATOM 35630 C CA . SER A 1 2 ? -20.071 4.254 0.462 1.00 0.00 2 SER A CA 19
ATOM 35631 C C . SER A 1 2 ? -21.197 3.530 -0.269 1.00 0.00 2 SER A C 19
ATOM 35632 O O . SER A 1 2 ? -20.992 2.893 -1.303 1.00 0.00 2 SER A O 19
ATOM 35640 N N . VAL A 1 3 ? -22.383 3.603 0.310 1.00 0.00 3 VAL A N 19
ATOM 35641 C CA . VAL A 1 3 ? -23.589 3.137 -0.349 1.00 0.00 3 VAL A CA 19
ATOM 35642 C C . VAL A 1 3 ? -24.413 4.338 -0.795 1.00 0.00 3 VAL A C 19
ATOM 35643 O O . VAL A 1 3 ? -24.647 5.260 -0.011 1.00 0.00 3 VAL A O 19
ATOM 35656 N N . GLN A 1 4 ? -24.834 4.323 -2.059 1.00 0.00 4 GLN A N 19
ATOM 35657 C CA . GLN A 1 4 ? -25.493 5.469 -2.682 1.00 0.00 4 GLN A CA 19
ATOM 35658 C C . GLN A 1 4 ? -24.580 6.692 -2.588 1.00 0.00 4 GLN A C 19
ATOM 35659 O O . GLN A 1 4 ? -24.759 7.568 -1.737 1.00 0.00 4 GLN A O 19
ATOM 35673 N N . GLU A 1 5 ? -23.590 6.726 -3.463 1.00 0.00 5 GLU A N 19
ATOM 35674 C CA . GLU A 1 5 ? -22.501 7.687 -3.367 1.00 0.00 5 GLU A CA 19
ATOM 35675 C C . GLU A 1 5 ? -22.881 9.021 -3.998 1.00 0.00 5 GLU A C 19
ATOM 35676 O O . GLU A 1 5 ? -23.716 9.078 -4.901 1.00 0.00 5 GLU A O 19
ATOM 35688 N N . LYS A 1 6 ? -22.276 10.092 -3.504 1.00 0.00 6 LYS A N 19
ATOM 35689 C CA . LYS A 1 6 ? -22.427 11.412 -4.110 1.00 0.00 6 LYS A CA 19
ATOM 35690 C C . LYS A 1 6 ? -21.734 11.410 -5.466 1.00 0.00 6 LYS A C 19
ATOM 35691 O O . LYS A 1 6 ? -22.326 11.740 -6.492 1.00 0.00 6 LYS A O 19
ATOM 35710 N N . ARG A 1 7 ? -20.470 11.030 -5.447 1.00 0.00 7 ARG A N 19
ATOM 35711 C CA . ARG A 1 7 ? -19.743 10.698 -6.656 1.00 0.00 7 ARG A CA 19
ATOM 35712 C C . ARG A 1 7 ? -19.401 9.226 -6.592 1.00 0.00 7 ARG A C 19
ATOM 35713 O O . ARG A 1 7 ? -19.102 8.720 -5.510 1.00 0.00 7 ARG A O 19
ATOM 35734 N N . ASN A 1 8 ? -19.465 8.531 -7.716 1.00 0.00 8 ASN A N 19
ATOM 35735 C CA . ASN A 1 8 ? -19.072 7.128 -7.749 1.00 0.00 8 ASN A CA 19
ATOM 35736 C C . ASN A 1 8 ? -17.566 7.018 -7.611 1.00 0.00 8 ASN A C 19
ATOM 35737 O O . ASN A 1 8 ? -16.829 6.901 -8.594 1.00 0.00 8 ASN A O 19
ATOM 35748 N N . ASN A 1 9 ? -17.129 7.107 -6.372 1.00 0.00 9 ASN A N 19
ATOM 35749 C CA . ASN A 1 9 ? -15.727 7.132 -6.026 1.00 0.00 9 ASN A CA 19
ATOM 35750 C C . ASN A 1 9 ? -15.554 6.508 -4.652 1.00 0.00 9 ASN A C 19
ATOM 35751 O O . ASN A 1 9 ? -15.553 7.201 -3.632 1.00 0.00 9 ASN A O 19
ATOM 35762 N N . THR A 1 10 ? -15.490 5.190 -4.628 1.00 0.00 10 THR A N 19
ATOM 35763 C CA . THR A 1 10 ? -15.331 4.457 -3.391 1.00 0.00 10 THR A CA 19
ATOM 35764 C C . THR A 1 10 ? -13.936 4.687 -2.822 1.00 0.00 10 THR A C 19
ATOM 35765 O O . THR A 1 10 ? -12.935 4.319 -3.436 1.00 0.00 10 THR A O 19
ATOM 35776 N N . ARG A 1 11 ? -13.877 5.304 -1.649 1.00 0.00 11 ARG A N 19
ATOM 35777 C CA . ARG A 1 11 ? -12.604 5.675 -1.039 1.00 0.00 11 ARG A CA 19
ATOM 35778 C C . ARG A 1 11 ? -12.011 4.511 -0.248 1.00 0.00 11 ARG A C 19
ATOM 35779 O O . ARG A 1 11 ? -11.077 4.690 0.532 1.00 0.00 11 ARG A O 19
ATOM 35800 N N . ALA A 1 12 ? -12.552 3.320 -0.473 1.00 0.00 12 ALA A N 19
ATOM 35801 C CA . ALA A 1 12 ? -12.031 2.111 0.144 1.00 0.00 12 ALA A CA 19
ATOM 35802 C C . ALA A 1 12 ? -10.647 1.804 -0.412 1.00 0.00 12 ALA A C 19
ATOM 35803 O O . ALA A 1 12 ? -10.420 1.914 -1.620 1.00 0.00 12 ALA A O 19
ATOM 35810 N N . PHE A 1 13 ? -9.736 1.409 0.471 1.00 0.00 13 PHE A N 19
ATOM 35811 C CA . PHE A 1 13 ? -8.332 1.210 0.115 1.00 0.00 13 PHE A CA 19
ATOM 35812 C C . PHE A 1 13 ? -8.177 0.286 -1.093 1.00 0.00 13 PHE A C 19
ATOM 35813 O O . PHE A 1 13 ? -7.380 0.561 -1.989 1.00 0.00 13 PHE A O 19
ATOM 35830 N N . LYS A 1 14 ? -8.956 -0.792 -1.127 1.00 0.00 14 LYS A N 19
ATOM 35831 C CA . LYS A 1 14 ? -8.846 -1.786 -2.191 1.00 0.00 14 LYS A CA 19
ATOM 35832 C C . LYS A 1 14 ? -9.128 -1.165 -3.563 1.00 0.00 14 LYS A C 19
ATOM 35833 O O . LYS A 1 14 ? -8.423 -1.438 -4.535 1.00 0.00 14 LYS A O 19
ATOM 35852 N N . THR A 1 15 ? -10.138 -0.308 -3.625 1.00 0.00 15 THR A N 19
ATOM 35853 C CA . THR A 1 15 ? -10.548 0.305 -4.878 1.00 0.00 15 THR A CA 19
ATOM 35854 C C . THR A 1 15 ? -9.589 1.423 -5.269 1.00 0.00 15 THR A C 19
ATOM 35855 O O . THR A 1 15 ? -9.244 1.588 -6.443 1.00 0.00 15 THR A O 19
ATOM 35866 N N . VAL A 1 16 ? -9.144 2.173 -4.275 1.00 0.00 16 VAL A N 19
ATOM 35867 C CA . VAL A 1 16 ? -8.229 3.277 -4.506 1.00 0.00 16 VAL A CA 19
ATOM 35868 C C . VAL A 1 16 ? -6.857 2.768 -4.928 1.00 0.00 16 VAL A C 19
ATOM 35869 O O . VAL A 1 16 ? -6.235 3.323 -5.833 1.00 0.00 16 VAL A O 19
ATOM 35882 N N . ALA A 1 17 ? -6.399 1.694 -4.294 1.00 0.00 17 ALA A N 19
ATOM 35883 C CA . ALA A 1 17 ? -5.128 1.084 -4.658 1.00 0.00 17 ALA A CA 19
ATOM 35884 C C . ALA A 1 17 ? -5.181 0.550 -6.084 1.00 0.00 17 ALA A C 19
ATOM 35885 O O . ALA A 1 17 ? -4.208 0.646 -6.828 1.00 0.00 17 ALA A O 19
ATOM 35892 N N . LYS A 1 18 ? -6.329 0.001 -6.465 1.00 0.00 18 LYS A N 19
ATOM 35893 C CA . LYS A 1 18 ? -6.517 -0.494 -7.822 1.00 0.00 18 LYS A CA 19
ATOM 35894 C C . LYS A 1 18 ? -6.506 0.670 -8.810 1.00 0.00 18 LYS A C 19
ATOM 35895 O O . LYS A 1 18 ? -5.878 0.596 -9.866 1.00 0.00 18 LYS A O 19
ATOM 35914 N N . SER A 1 19 ? -7.194 1.749 -8.449 1.00 0.00 19 SER A N 19
ATOM 35915 C CA . SER A 1 19 ? -7.225 2.949 -9.274 1.00 0.00 19 SER A CA 19
ATOM 35916 C C . SER A 1 19 ? -5.822 3.541 -9.402 1.00 0.00 19 SER A C 19
ATOM 35917 O O . SER A 1 19 ? -5.410 3.976 -10.478 1.00 0.00 19 SER A O 19
ATOM 35925 N N . TRP A 1 20 ? -5.098 3.538 -8.291 1.00 0.00 20 TRP A N 19
ATOM 35926 C CA . TRP A 1 20 ? -3.718 4.000 -8.249 1.00 0.00 20 TRP A CA 19
ATOM 35927 C C . TRP A 1 20 ? -2.835 3.154 -9.164 1.00 0.00 20 TRP A C 19
ATOM 35928 O O . TRP A 1 20 ? -2.068 3.684 -9.966 1.00 0.00 20 TRP A O 19
ATOM 35949 N N . PHE A 1 21 ? -2.971 1.840 -9.048 1.00 0.00 21 PHE A N 19
ATOM 35950 C CA . PHE A 1 21 ? -2.202 0.891 -9.851 1.00 0.00 21 PHE A CA 19
ATOM 35951 C C . PHE A 1 21 ? -2.466 1.080 -11.347 1.00 0.00 21 PHE A C 19
ATOM 35952 O O . PHE A 1 21 ? -1.573 0.896 -12.176 1.00 0.00 21 PHE A O 19
ATOM 35969 N N . ALA A 1 22 ? -3.692 1.454 -11.685 1.00 0.00 22 ALA A N 19
ATOM 35970 C CA . ALA A 1 22 ? -4.066 1.677 -13.077 1.00 0.00 22 ALA A CA 19
ATOM 35971 C C . ALA A 1 22 ? -3.605 3.049 -13.566 1.00 0.00 22 ALA A C 19
ATOM 35972 O O . ALA A 1 22 ? -3.482 3.282 -14.771 1.00 0.00 22 ALA A O 19
ATOM 35979 N N . THR A 1 23 ? -3.344 3.948 -12.629 1.00 0.00 23 THR A N 19
ATOM 35980 C CA . THR A 1 23 ? -2.964 5.313 -12.962 1.00 0.00 23 THR A CA 19
ATOM 35981 C C . THR A 1 23 ? -1.442 5.480 -12.974 1.00 0.00 23 THR A C 19
ATOM 35982 O O . THR A 1 23 ? -0.894 6.204 -13.806 1.00 0.00 23 THR A O 19
ATOM 35993 N N . LYS A 1 24 ? -0.767 4.805 -12.057 1.00 0.00 24 LYS A N 19
ATOM 35994 C CA . LYS A 1 24 ? 0.677 4.931 -11.921 1.00 0.00 24 LYS A CA 19
ATOM 35995 C C . LYS A 1 24 ? 1.399 3.771 -12.601 1.00 0.00 24 LYS A C 19
ATOM 35996 O O . LYS A 1 24 ? 1.245 2.614 -12.213 1.00 0.00 24 LYS A O 19
ATOM 36015 N N . THR A 1 25 ? 2.195 4.097 -13.607 1.00 0.00 25 THR A N 19
ATOM 36016 C CA . THR A 1 25 ? 2.922 3.101 -14.382 1.00 0.00 25 THR A CA 19
ATOM 36017 C C . THR A 1 25 ? 4.423 3.390 -14.361 1.00 0.00 25 THR A C 19
ATOM 36018 O O . THR A 1 25 ? 5.076 3.472 -15.402 1.00 0.00 25 THR A O 19
ATOM 36029 N N . THR A 1 26 ? 4.969 3.542 -13.164 1.00 0.00 26 THR A N 19
ATOM 36030 C CA . THR A 1 26 ? 6.366 3.915 -13.004 1.00 0.00 26 THR A CA 19
ATOM 36031 C C . THR A 1 26 ? 7.284 2.691 -13.051 1.00 0.00 26 THR A C 19
ATOM 36032 O O . THR A 1 26 ? 8.463 2.796 -13.392 1.00 0.00 26 THR A O 19
ATOM 36043 N N . TRP A 1 27 ? 6.738 1.532 -12.720 1.00 0.00 27 TRP A N 19
ATOM 36044 C CA . TRP A 1 27 ? 7.532 0.316 -12.646 1.00 0.00 27 TRP A CA 19
ATOM 36045 C C . TRP A 1 27 ? 7.296 -0.562 -13.867 1.00 0.00 27 TRP A C 19
ATOM 36046 O O . TRP A 1 27 ? 6.455 -0.257 -14.714 1.00 0.00 27 TRP A O 19
ATOM 36067 N N . SER A 1 28 ? 8.045 -1.651 -13.947 1.00 0.00 28 SER A N 19
ATOM 36068 C CA . SER A 1 28 ? 7.929 -2.587 -15.053 1.00 0.00 28 SER A CA 19
ATOM 36069 C C . SER A 1 28 ? 6.676 -3.450 -14.907 1.00 0.00 28 SER A C 19
ATOM 36070 O O . SER A 1 28 ? 6.089 -3.530 -13.823 1.00 0.00 28 SER A O 19
ATOM 36078 N N . GLU A 1 29 ? 6.285 -4.096 -16.002 1.00 0.00 29 GLU A N 19
ATOM 36079 C CA . GLU A 1 29 ? 5.097 -4.945 -16.039 1.00 0.00 29 GLU A CA 19
ATOM 36080 C C . GLU A 1 29 ? 5.183 -6.025 -14.962 1.00 0.00 29 GLU A C 19
ATOM 36081 O O . GLU A 1 29 ? 4.282 -6.160 -14.129 1.00 0.00 29 GLU A O 19
ATOM 36093 N N . ASP A 1 30 ? 6.287 -6.768 -14.973 1.00 0.00 30 ASP A N 19
ATOM 36094 C CA . ASP A 1 30 ? 6.505 -7.850 -14.013 1.00 0.00 30 ASP A CA 19
ATOM 36095 C C . ASP A 1 30 ? 6.510 -7.321 -12.589 1.00 0.00 30 ASP A C 19
ATOM 36096 O O . ASP A 1 30 ? 5.952 -7.937 -11.681 1.00 0.00 30 ASP A O 19
ATOM 36105 N N . TYR A 1 31 ? 7.136 -6.166 -12.406 1.00 0.00 31 TYR A N 19
ATOM 36106 C CA . TYR A 1 31 ? 7.285 -5.582 -11.083 1.00 0.00 31 TYR A CA 19
ATOM 36107 C C . TYR A 1 31 ? 5.928 -5.184 -10.521 1.00 0.00 31 TYR A C 19
ATOM 36108 O O . TYR A 1 31 ? 5.593 -5.533 -9.390 1.00 0.00 31 TYR A O 19
ATOM 36126 N N . GLN A 1 32 ? 5.135 -4.476 -11.319 1.00 0.00 32 GLN A N 19
ATOM 36127 C CA . GLN A 1 32 ? 3.819 -4.029 -10.878 1.00 0.00 32 GLN A CA 19
ATOM 36128 C C . GLN A 1 32 ? 2.899 -5.215 -10.619 1.00 0.00 32 GLN A C 19
ATOM 36129 O O . GLN A 1 32 ? 2.059 -5.174 -9.721 1.00 0.00 32 GLN A O 19
ATOM 36143 N N . ARG A 1 33 ? 3.071 -6.275 -11.404 1.00 0.00 33 ARG A N 19
ATOM 36144 C CA . ARG A 1 33 ? 2.315 -7.505 -11.209 1.00 0.00 33 ARG A CA 19
ATOM 36145 C C . ARG A 1 33 ? 2.597 -8.085 -9.825 1.00 0.00 33 ARG A C 19
ATOM 36146 O O . ARG A 1 33 ? 1.690 -8.559 -9.135 1.00 0.00 33 ARG A O 19
ATOM 36167 N N . SER A 1 34 ? 3.857 -8.027 -9.415 1.00 0.00 34 SER A N 19
ATOM 36168 C CA . SER A 1 34 ? 4.238 -8.473 -8.088 1.00 0.00 34 SER A CA 19
ATOM 36169 C C . SER A 1 34 ? 3.682 -7.520 -7.033 1.00 0.00 34 SER A C 19
ATOM 36170 O O . SER A 1 34 ? 3.084 -7.959 -6.053 1.00 0.00 34 SER A O 19
ATOM 36178 N N . VAL A 1 35 ? 3.862 -6.217 -7.260 1.00 0.00 35 VAL A N 19
ATOM 36179 C CA . VAL A 1 35 ? 3.375 -5.188 -6.338 1.00 0.00 35 VAL A CA 19
ATOM 36180 C C . VAL A 1 35 ? 1.892 -5.373 -6.039 1.00 0.00 35 VAL A C 19
ATOM 36181 O O . VAL A 1 35 ? 1.487 -5.424 -4.875 1.00 0.00 35 VAL A O 19
ATOM 36194 N N . TRP A 1 36 ? 1.094 -5.488 -7.093 1.00 0.00 36 TRP A N 19
ATOM 36195 C CA . TRP A 1 36 ? -0.345 -5.654 -6.956 1.00 0.00 36 TRP A CA 19
ATOM 36196 C C . TRP A 1 36 ? -0.667 -6.900 -6.132 1.00 0.00 36 TRP A C 19
ATOM 36197 O O . TRP A 1 36 ? -1.496 -6.857 -5.219 1.00 0.00 36 TRP A O 19
ATOM 36218 N N . THR A 1 37 ? 0.014 -7.995 -6.443 1.00 0.00 37 THR A N 19
ATOM 36219 C CA . THR A 1 37 ? -0.178 -9.244 -5.722 1.00 0.00 37 THR A CA 19
ATOM 36220 C C . THR A 1 37 ? 0.203 -9.085 -4.247 1.00 0.00 37 THR A C 19
ATOM 36221 O O . THR A 1 37 ? -0.513 -9.552 -3.358 1.00 0.00 37 THR A O 19
ATOM 36232 N N . ARG A 1 38 ? 1.323 -8.407 -3.993 1.00 0.00 38 ARG A N 19
ATOM 36233 C CA . ARG A 1 38 ? 1.772 -8.150 -2.626 1.00 0.00 38 ARG A CA 19
ATOM 36234 C C . ARG A 1 38 ? 0.716 -7.364 -1.863 1.00 0.00 38 ARG A C 19
ATOM 36235 O O . ARG A 1 38 ? 0.395 -7.685 -0.717 1.00 0.00 38 ARG A O 19
ATOM 36256 N N . LEU A 1 39 ? 0.174 -6.342 -2.517 1.00 0.00 39 LEU A N 19
ATOM 36257 C CA . LEU A 1 39 ? -0.840 -5.490 -1.916 1.00 0.00 39 LEU A CA 19
ATOM 36258 C C . LEU A 1 39 ? -2.057 -6.303 -1.488 1.00 0.00 39 LEU A C 19
ATOM 36259 O O . LEU A 1 39 ? -2.433 -6.285 -0.318 1.00 0.00 39 LEU A O 19
ATOM 36275 N N . GLU A 1 40 ? -2.648 -7.039 -2.428 1.00 0.00 40 GLU A N 19
ATOM 36276 C CA . GLU A 1 40 ? -3.856 -7.815 -2.149 1.00 0.00 40 GLU A CA 19
ATOM 36277 C C . GLU A 1 40 ? -3.633 -8.828 -1.024 1.00 0.00 40 GLU A C 19
ATOM 36278 O O . GLU A 1 40 ? -4.559 -9.160 -0.283 1.00 0.00 40 GLU A O 19
ATOM 36290 N N . THR A 1 41 ? -2.407 -9.305 -0.889 1.00 0.00 41 THR A N 19
ATOM 36291 C CA . THR A 1 41 ? -2.101 -10.339 0.087 1.00 0.00 41 THR A CA 19
ATOM 36292 C C . THR A 1 41 ? -1.877 -9.758 1.490 1.00 0.00 41 THR A C 19
ATOM 36293 O O . THR A 1 41 ? -2.389 -10.290 2.479 1.00 0.00 41 THR A O 19
ATOM 36304 N N . TYR A 1 42 ? -1.122 -8.669 1.580 1.00 0.00 42 TYR A N 19
ATOM 36305 C CA . TYR A 1 42 ? -0.703 -8.153 2.881 1.00 0.00 42 TYR A CA 19
ATOM 36306 C C . TYR A 1 42 ? -1.427 -6.863 3.272 1.00 0.00 42 TYR A C 19
ATOM 36307 O O . TYR A 1 42 ? -1.813 -6.689 4.426 1.00 0.00 42 TYR A O 19
ATOM 36325 N N . LEU A 1 43 ? -1.625 -5.972 2.310 1.00 0.00 43 LEU A N 19
ATOM 36326 C CA . LEU A 1 43 ? -2.079 -4.616 2.609 1.00 0.00 43 LEU A CA 19
ATOM 36327 C C . LEU A 1 43 ? -3.544 -4.415 2.208 1.00 0.00 43 LEU A C 19
ATOM 36328 O O . LEU A 1 43 ? -4.024 -3.291 2.100 1.00 0.00 43 LEU A O 19
ATOM 36344 N N . PHE A 1 44 ? -4.250 -5.511 1.999 1.00 0.00 44 PHE A N 19
ATOM 36345 C CA . PHE A 1 44 ? -5.660 -5.456 1.619 1.00 0.00 44 PHE A CA 19
ATOM 36346 C C . PHE A 1 44 ? -6.609 -6.087 2.656 1.00 0.00 44 PHE A C 19
ATOM 36347 O O . PHE A 1 44 ? -7.682 -5.542 2.894 1.00 0.00 44 PHE A O 19
ATOM 36364 N N . PRO A 1 45 ? -6.255 -7.227 3.304 1.00 0.00 45 PRO A N 19
ATOM 36365 C CA . PRO A 1 45 ? -7.209 -7.967 4.151 1.00 0.00 45 PRO A CA 19
ATOM 36366 C C . PRO A 1 45 ? -7.674 -7.187 5.381 1.00 0.00 45 PRO A C 19
ATOM 36367 O O . PRO A 1 45 ? -8.694 -7.523 5.984 1.00 0.00 45 PRO A O 19
ATOM 36378 N N . ASP A 1 46 ? -6.932 -6.150 5.749 1.00 0.00 46 ASP A N 19
ATOM 36379 C CA . ASP A 1 46 ? -7.239 -5.386 6.954 1.00 0.00 46 ASP A CA 19
ATOM 36380 C C . ASP A 1 46 ? -7.839 -4.021 6.624 1.00 0.00 46 ASP A C 19
ATOM 36381 O O . ASP A 1 46 ? -8.850 -3.623 7.202 1.00 0.00 46 ASP A O 19
ATOM 36390 N N . ILE A 1 47 ? -7.222 -3.313 5.692 1.00 0.00 47 ILE A N 19
ATOM 36391 C CA . ILE A 1 47 ? -7.613 -1.940 5.388 1.00 0.00 47 ILE A CA 19
ATOM 36392 C C . ILE A 1 47 ? -8.387 -1.828 4.078 1.00 0.00 47 ILE A C 19
ATOM 36393 O O . ILE A 1 47 ? -8.954 -0.777 3.781 1.00 0.00 47 ILE A O 19
ATOM 36409 N N . GLY A 1 48 ? -8.420 -2.910 3.311 1.00 0.00 48 GLY A N 19
ATOM 36410 C CA . GLY A 1 48 ? -8.984 -2.871 1.972 1.00 0.00 48 GLY A CA 19
ATOM 36411 C C . GLY A 1 48 ? -10.432 -2.424 1.931 1.00 0.00 48 GLY A C 19
ATOM 36412 O O . GLY A 1 48 ? -10.818 -1.639 1.062 1.00 0.00 48 GLY A O 19
ATOM 36416 N N . ASN A 1 49 ? -11.231 -2.908 2.871 1.00 0.00 49 ASN A N 19
ATOM 36417 C CA . ASN A 1 49 ? -12.661 -2.611 2.885 1.00 0.00 49 ASN A CA 19
ATOM 36418 C C . ASN A 1 49 ? -12.968 -1.375 3.725 1.00 0.00 49 ASN A C 19
ATOM 36419 O O . ASN A 1 49 ? -14.129 -0.982 3.861 1.00 0.00 49 ASN A O 19
ATOM 36430 N N . LYS A 1 50 ? -11.935 -0.763 4.282 1.00 0.00 50 LYS A N 19
ATOM 36431 C CA . LYS A 1 50 ? -12.122 0.384 5.158 1.00 0.00 50 LYS A CA 19
ATOM 36432 C C . LYS A 1 50 ? -12.270 1.664 4.345 1.00 0.00 50 LYS A C 19
ATOM 36433 O O . LYS A 1 50 ? -11.820 1.735 3.201 1.00 0.00 50 LYS A O 19
ATOM 36452 N N . ASP A 1 51 ? -12.884 2.675 4.952 1.00 0.00 51 ASP A N 19
ATOM 36453 C CA . ASP A 1 51 ? -13.138 3.953 4.280 1.00 0.00 51 ASP A CA 19
ATOM 36454 C C . ASP A 1 51 ? -11.863 4.764 4.127 1.00 0.00 51 ASP A C 19
ATOM 36455 O O . ASP A 1 51 ? -11.886 5.854 3.549 1.00 0.00 51 ASP A O 19
ATOM 36464 N N . ILE A 1 52 ? -10.767 4.249 4.684 1.00 0.00 52 ILE A N 19
ATOM 36465 C CA . ILE A 1 52 ? -9.469 4.924 4.650 1.00 0.00 52 ILE A CA 19
ATOM 36466 C C . ILE A 1 52 ? -9.434 6.117 5.615 1.00 0.00 52 ILE A C 19
ATOM 36467 O O . ILE A 1 52 ? -8.440 6.334 6.302 1.00 0.00 52 ILE A O 19
ATOM 36483 N N . ALA A 1 53 ? -10.534 6.861 5.687 1.00 0.00 53 ALA A N 19
ATOM 36484 C CA . ALA A 1 53 ? -10.653 7.977 6.619 1.00 0.00 53 ALA A CA 19
ATOM 36485 C C . ALA A 1 53 ? -10.691 7.464 8.054 1.00 0.00 53 ALA A C 19
ATOM 36486 O O . ALA A 1 53 ? -10.484 8.213 9.007 1.00 0.00 53 ALA A O 19
ATOM 36493 N N . GLU A 1 54 ? -10.962 6.173 8.187 1.00 0.00 54 GLU A N 19
ATOM 36494 C CA . GLU A 1 54 ? -10.976 5.512 9.483 1.00 0.00 54 GLU A CA 19
ATOM 36495 C C . GLU A 1 54 ? -9.556 5.147 9.887 1.00 0.00 54 GLU A C 19
ATOM 36496 O O . GLU A 1 54 ? -9.257 4.957 11.065 1.00 0.00 54 GLU A O 19
ATOM 36508 N N . LEU A 1 55 ? -8.685 5.060 8.892 1.00 0.00 55 LEU A N 19
ATOM 36509 C CA . LEU A 1 55 ? -7.350 4.527 9.082 1.00 0.00 55 LEU A CA 19
ATOM 36510 C C . LEU A 1 55 ? -6.356 5.638 9.374 1.00 0.00 55 LEU A C 19
ATOM 36511 O O . LEU A 1 55 ? -5.937 6.360 8.471 1.00 0.00 55 LEU A O 19
ATOM 36527 N N . ASP A 1 56 ? -5.998 5.793 10.636 1.00 0.00 56 ASP A N 19
ATOM 36528 C CA . ASP A 1 56 ? -4.926 6.705 10.993 1.00 0.00 56 ASP A CA 19
ATOM 36529 C C . ASP A 1 56 ? -3.610 5.942 10.947 1.00 0.00 56 ASP A C 19
ATOM 36530 O O . ASP A 1 56 ? -3.567 4.808 10.459 1.00 0.00 56 ASP A O 19
ATOM 36539 N N . THR A 1 57 ? -2.545 6.545 11.454 1.00 0.00 57 THR A N 19
ATOM 36540 C CA . THR A 1 57 ? -1.243 5.911 11.436 1.00 0.00 57 THR A CA 19
ATOM 36541 C C . THR A 1 57 ? -1.297 4.526 12.085 1.00 0.00 57 THR A C 19
ATOM 36542 O O . THR A 1 57 ? -0.707 3.578 11.577 1.00 0.00 57 THR A O 19
ATOM 36553 N N . GLY A 1 58 ? -2.041 4.412 13.180 1.00 0.00 58 GLY A N 19
ATOM 36554 C CA . GLY A 1 58 ? -2.130 3.152 13.891 1.00 0.00 58 GLY A CA 19
ATOM 36555 C C . GLY A 1 58 ? -2.733 2.043 13.045 1.00 0.00 58 GLY A C 19
ATOM 36556 O O . GLY A 1 58 ? -2.163 0.960 12.940 1.00 0.00 58 GLY A O 19
ATOM 36560 N N . ASP A 1 59 ? -3.865 2.328 12.408 1.00 0.00 59 ASP A N 19
ATOM 36561 C CA . ASP A 1 59 ? -4.581 1.323 11.618 1.00 0.00 59 ASP A CA 19
ATOM 36562 C C . ASP A 1 59 ? -3.791 0.911 10.382 1.00 0.00 59 ASP A C 19
ATOM 36563 O O . ASP A 1 59 ? -4.022 -0.158 9.820 1.00 0.00 59 ASP A O 19
ATOM 36572 N N . LEU A 1 60 ? -2.867 1.758 9.959 1.00 0.00 60 LEU A N 19
ATOM 36573 C CA . LEU A 1 60 ? -1.997 1.445 8.829 1.00 0.00 60 LEU A CA 19
ATOM 36574 C C . LEU A 1 60 ? -0.736 0.717 9.295 1.00 0.00 60 LEU A C 19
ATOM 36575 O O . LEU A 1 60 ? -0.246 -0.212 8.634 1.00 0.00 60 LEU A O 19
ATOM 36591 N N . LEU A 1 61 ? -0.221 1.130 10.445 1.00 0.00 61 LEU A N 19
ATOM 36592 C CA . LEU A 1 61 ? 0.989 0.543 10.991 1.00 0.00 61 LEU A CA 19
ATOM 36593 C C . LEU A 1 61 ? 0.789 -0.919 11.346 1.00 0.00 61 LEU A C 19
ATOM 36594 O O . LEU A 1 61 ? 1.723 -1.690 11.258 1.00 0.00 61 LEU A O 19
ATOM 36610 N N . VAL A 1 62 ? -0.423 -1.302 11.733 1.00 0.00 62 VAL A N 19
ATOM 36611 C CA . VAL A 1 62 ? -0.673 -2.683 12.143 1.00 0.00 62 VAL A CA 19
ATOM 36612 C C . VAL A 1 62 ? -0.453 -3.676 10.992 1.00 0.00 62 VAL A C 19
ATOM 36613 O O . VAL A 1 62 ? 0.319 -4.618 11.150 1.00 0.00 62 VAL A O 19
ATOM 36626 N N . PRO A 1 63 ? -1.116 -3.511 9.821 1.00 0.00 63 PRO A N 19
ATOM 36627 C CA . PRO A 1 63 ? -0.852 -4.372 8.666 1.00 0.00 63 PRO A CA 19
ATOM 36628 C C . PRO A 1 63 ? 0.622 -4.361 8.261 1.00 0.00 63 PRO A C 19
ATOM 36629 O O . PRO A 1 63 ? 1.188 -5.406 7.926 1.00 0.00 63 PRO A O 19
ATOM 36640 N N . ILE A 1 64 ? 1.253 -3.189 8.304 1.00 0.00 64 ILE A N 19
ATOM 36641 C CA . ILE A 1 64 ? 2.684 -3.103 8.015 1.00 0.00 64 ILE A CA 19
ATOM 36642 C C . ILE A 1 64 ? 3.490 -3.861 9.075 1.00 0.00 64 ILE A C 19
ATOM 36643 O O . ILE A 1 64 ? 4.413 -4.612 8.758 1.00 0.00 64 ILE A O 19
ATOM 36659 N N . LYS A 1 65 ? 3.100 -3.675 10.327 1.00 0.00 65 LYS A N 19
ATOM 36660 C CA . LYS A 1 65 ? 3.725 -4.337 11.468 1.00 0.00 65 LYS A CA 19
ATOM 36661 C C . LYS A 1 65 ? 3.541 -5.847 11.369 1.00 0.00 65 LYS A C 19
ATOM 36662 O O . LYS A 1 65 ? 4.392 -6.620 11.800 1.00 0.00 65 LYS A O 19
ATOM 36681 N N . LYS A 1 66 ? 2.413 -6.248 10.800 1.00 0.00 66 LYS A N 19
ATOM 36682 C CA . LYS A 1 66 ? 2.127 -7.649 10.529 1.00 0.00 66 LYS A CA 19
ATOM 36683 C C . LYS A 1 66 ? 3.158 -8.224 9.563 1.00 0.00 66 LYS A C 19
ATOM 36684 O O . LYS A 1 66 ? 3.574 -9.376 9.695 1.00 0.00 66 LYS A O 19
ATOM 36703 N N . ILE A 1 67 ? 3.573 -7.412 8.599 1.00 0.00 67 ILE A N 19
ATOM 36704 C CA . ILE A 1 67 ? 4.604 -7.818 7.654 1.00 0.00 67 ILE A CA 19
ATOM 36705 C C . ILE A 1 67 ? 5.977 -7.816 8.330 1.00 0.00 67 ILE A C 19
ATOM 36706 O O . ILE A 1 67 ? 6.807 -8.690 8.076 1.00 0.00 67 ILE A O 19
ATOM 36722 N N . GLU A 1 68 ? 6.207 -6.841 9.206 1.00 0.00 68 GLU A N 19
ATOM 36723 C CA . GLU A 1 68 ? 7.437 -6.801 9.998 1.00 0.00 68 GLU A CA 19
ATOM 36724 C C . GLU A 1 68 ? 7.526 -8.046 10.876 1.00 0.00 68 GLU A C 19
ATOM 36725 O O . GLU A 1 68 ? 8.583 -8.667 11.006 1.00 0.00 68 GLU A O 19
ATOM 36737 N N . LYS A 1 69 ? 6.395 -8.400 11.468 1.00 0.00 69 LYS A N 19
ATOM 36738 C CA . LYS A 1 69 ? 6.279 -9.590 12.299 1.00 0.00 69 LYS A CA 19
ATOM 36739 C C . LYS A 1 69 ? 6.444 -10.853 11.457 1.00 0.00 69 LYS A C 19
ATOM 36740 O O . LYS A 1 69 ? 6.848 -11.905 11.956 1.00 0.00 69 LYS A O 19
ATOM 36759 N N . LEU A 1 70 ? 6.138 -10.731 10.173 1.00 0.00 70 LEU A N 19
ATOM 36760 C CA . LEU A 1 70 ? 6.214 -11.855 9.254 1.00 0.00 70 LEU A CA 19
ATOM 36761 C C . LEU A 1 70 ? 7.669 -12.265 9.036 1.00 0.00 70 LEU A C 19
ATOM 36762 O O . LEU A 1 70 ? 7.967 -13.429 8.768 1.00 0.00 70 LEU A O 19
ATOM 36778 N N . GLY A 1 71 ? 8.570 -11.299 9.154 1.00 0.00 71 GLY A N 19
ATOM 36779 C CA . GLY A 1 71 ? 9.984 -11.580 9.014 1.00 0.00 71 GLY A CA 19
ATOM 36780 C C . GLY A 1 71 ? 10.583 -10.897 7.806 1.00 0.00 71 GLY A C 19
ATOM 36781 O O . GLY A 1 71 ? 11.772 -10.582 7.788 1.00 0.00 71 GLY A O 19
ATOM 36785 N N . TYR A 1 72 ? 9.758 -10.654 6.800 1.00 0.00 72 TYR A N 19
ATOM 36786 C CA . TYR A 1 72 ? 10.221 -10.025 5.570 1.00 0.00 72 TYR A CA 19
ATOM 36787 C C . TYR A 1 72 ? 10.306 -8.514 5.731 1.00 0.00 72 TYR A C 19
ATOM 36788 O O . TYR A 1 72 ? 9.350 -7.789 5.446 1.00 0.00 72 TYR A O 19
ATOM 36806 N N . LEU A 1 73 ? 11.454 -8.043 6.194 1.00 0.00 73 LEU A N 19
ATOM 36807 C CA . LEU A 1 73 ? 11.656 -6.621 6.416 1.00 0.00 73 LEU A CA 19
ATOM 36808 C C . LEU A 1 73 ? 11.728 -5.870 5.094 1.00 0.00 73 LEU A C 19
ATOM 36809 O O . LEU A 1 73 ? 11.276 -4.731 4.998 1.00 0.00 73 LEU A O 19
ATOM 36825 N N . GLU A 1 74 ? 12.282 -6.515 4.069 1.00 0.00 74 GLU A N 19
ATOM 36826 C CA . GLU A 1 74 ? 12.351 -5.905 2.746 1.00 0.00 74 GLU A CA 19
ATOM 36827 C C . GLU A 1 74 ? 10.952 -5.693 2.183 1.00 0.00 74 GLU A C 19
ATOM 36828 O O . GLU A 1 74 ? 10.664 -4.653 1.593 1.00 0.00 74 GLU A O 19
ATOM 36840 N N . ILE A 1 75 ? 10.081 -6.671 2.388 1.00 0.00 75 ILE A N 19
ATOM 36841 C CA . ILE A 1 75 ? 8.708 -6.568 1.921 1.00 0.00 75 ILE A CA 19
ATOM 36842 C C . ILE A 1 75 ? 7.952 -5.518 2.729 1.00 0.00 75 ILE A C 19
ATOM 36843 O O . ILE A 1 75 ? 7.175 -4.746 2.174 1.00 0.00 75 ILE A O 19
ATOM 36859 N N . ALA A 1 76 ? 8.212 -5.472 4.034 1.00 0.00 76 ALA A N 19
ATOM 36860 C CA . ALA A 1 76 ? 7.606 -4.465 4.901 1.00 0.00 76 ALA A CA 19
ATOM 36861 C C . ALA A 1 76 ? 7.956 -3.061 4.420 1.00 0.00 76 ALA A C 19
ATOM 36862 O O . ALA A 1 76 ? 7.089 -2.190 4.320 1.00 0.00 76 ALA A O 19
ATOM 36869 N N . MET A 1 77 ? 9.234 -2.852 4.110 1.00 0.00 77 MET A N 19
ATOM 36870 C CA . MET A 1 77 ? 9.695 -1.570 3.586 1.00 0.00 77 MET A CA 19
ATOM 36871 C C . MET A 1 77 ? 9.083 -1.300 2.216 1.00 0.00 77 MET A C 19
ATOM 36872 O O . MET A 1 77 ? 8.630 -0.188 1.942 1.00 0.00 77 MET A O 19
ATOM 36886 N N . ARG A 1 78 ? 9.066 -2.325 1.368 1.00 0.00 78 ARG A N 19
ATOM 36887 C CA . ARG A 1 78 ? 8.472 -2.218 0.039 1.00 0.00 78 ARG A CA 19
ATOM 36888 C C . ARG A 1 78 ? 7.010 -1.794 0.124 1.00 0.00 78 ARG A C 19
ATOM 36889 O O . ARG A 1 78 ? 6.611 -0.797 -0.481 1.00 0.00 78 ARG A O 19
ATOM 36910 N N . VAL A 1 79 ? 6.225 -2.547 0.887 1.00 0.00 79 VAL A N 19
ATOM 36911 C CA . VAL A 1 79 ? 4.797 -2.290 1.015 1.00 0.00 79 VAL A CA 19
ATOM 36912 C C . VAL A 1 79 ? 4.532 -0.902 1.593 1.00 0.00 79 VAL A C 19
ATOM 36913 O O . VAL A 1 79 ? 3.602 -0.218 1.168 1.00 0.00 79 VAL A O 19
ATOM 36926 N N . LYS A 1 80 ? 5.364 -0.478 2.540 1.00 0.00 80 LYS A N 19
ATOM 36927 C CA . LYS A 1 80 ? 5.210 0.843 3.138 1.00 0.00 80 LYS A CA 19
ATOM 36928 C C . LYS A 1 80 ? 5.399 1.931 2.084 1.00 0.00 80 LYS A C 19
ATOM 36929 O O . LYS A 1 80 ? 4.680 2.928 2.076 1.00 0.00 80 LYS A O 19
ATOM 36948 N N . GLN A 1 81 ? 6.354 1.724 1.182 1.00 0.00 81 GLN A N 19
ATOM 36949 C CA . GLN A 1 81 ? 6.609 2.681 0.113 1.00 0.00 81 GLN A CA 19
ATOM 36950 C C . GLN A 1 81 ? 5.466 2.679 -0.895 1.00 0.00 81 GLN A C 19
ATOM 36951 O O . GLN A 1 81 ? 5.014 3.739 -1.333 1.00 0.00 81 GLN A O 19
ATOM 36965 N N . TYR A 1 82 ? 4.994 1.484 -1.256 1.00 0.00 82 TYR A N 19
ATOM 36966 C CA . TYR A 1 82 ? 3.829 1.356 -2.123 1.00 0.00 82 TYR A CA 19
ATOM 36967 C C . TYR A 1 82 ? 2.645 2.087 -1.502 1.00 0.00 82 TYR A C 19
ATOM 36968 O O . TYR A 1 82 ? 1.965 2.872 -2.164 1.00 0.00 82 TYR A O 19
ATOM 36986 N N . ALA A 1 83 ? 2.426 1.834 -0.215 1.00 0.00 83 ALA A N 19
ATOM 36987 C CA . ALA A 1 83 ? 1.338 2.456 0.525 1.00 0.00 83 ALA A CA 19
ATOM 36988 C C . ALA A 1 83 ? 1.487 3.970 0.557 1.00 0.00 83 ALA A C 19
ATOM 36989 O O . ALA A 1 83 ? 0.515 4.688 0.366 1.00 0.00 83 ALA A O 19
ATOM 36996 N N . THR A 1 84 ? 2.705 4.447 0.791 1.00 0.00 84 THR A N 19
ATOM 36997 C CA . THR A 1 84 ? 2.973 5.881 0.842 1.00 0.00 84 THR A CA 19
ATOM 36998 C C . THR A 1 84 ? 2.567 6.562 -0.466 1.00 0.00 84 THR A C 19
ATOM 36999 O O . THR A 1 84 ? 1.973 7.645 -0.456 1.00 0.00 84 THR A O 19
ATOM 37010 N N . ALA A 1 85 ? 2.861 5.909 -1.586 1.00 0.00 85 ALA A N 19
ATOM 37011 C CA . ALA A 1 85 ? 2.475 6.424 -2.893 1.00 0.00 85 ALA A CA 19
ATOM 37012 C C . ALA A 1 85 ? 0.958 6.464 -3.025 1.00 0.00 85 ALA A C 19
ATOM 37013 O O . ALA A 1 85 ? 0.393 7.431 -3.542 1.00 0.00 85 ALA A O 19
ATOM 37020 N N . ILE A 1 86 ? 0.303 5.414 -2.540 1.00 0.00 86 ILE A N 19
ATOM 37021 C CA . ILE A 1 86 ? -1.154 5.350 -2.542 1.00 0.00 86 ILE A CA 19
ATOM 37022 C C . ILE A 1 86 ? -1.735 6.421 -1.621 1.00 0.00 86 ILE A C 19
ATOM 37023 O O . ILE A 1 86 ? -2.731 7.060 -1.945 1.00 0.00 86 ILE A O 19
ATOM 37039 N N . MET A 1 87 ? -1.093 6.619 -0.477 1.00 0.00 87 MET A N 19
ATOM 37040 C CA . MET A 1 87 ? -1.529 7.618 0.490 1.00 0.00 87 MET A CA 19
ATOM 37041 C C . MET A 1 87 ? -1.434 9.017 -0.102 1.00 0.00 87 MET A C 19
ATOM 37042 O O . MET A 1 87 ? -2.290 9.858 0.148 1.00 0.00 87 MET A O 19
ATOM 37056 N N . ARG A 1 88 ? -0.396 9.259 -0.897 1.00 0.00 88 ARG A N 19
ATOM 37057 C CA . ARG A 1 88 ? -0.247 10.544 -1.572 1.00 0.00 88 ARG A CA 19
ATOM 37058 C C . ARG A 1 88 ? -1.401 10.752 -2.545 1.00 0.00 88 ARG A C 19
ATOM 37059 O O . ARG A 1 88 ? -1.954 11.848 -2.653 1.00 0.00 88 ARG A O 19
ATOM 37080 N N . TYR A 1 89 ? -1.770 9.682 -3.233 1.00 0.00 89 TYR A N 19
ATOM 37081 C CA . TYR A 1 89 ? -2.916 9.699 -4.127 1.00 0.00 89 TYR A CA 19
ATOM 37082 C C . TYR A 1 89 ? -4.197 9.930 -3.325 1.00 0.00 89 TYR A C 19
ATOM 37083 O O . TYR A 1 89 ? -5.080 10.673 -3.747 1.00 0.00 89 TYR A O 19
ATOM 37101 N N . ALA A 1 90 ? -4.266 9.307 -2.150 1.00 0.00 90 ALA A N 19
ATOM 37102 C CA . ALA A 1 90 ? -5.393 9.474 -1.238 1.00 0.00 90 ALA A CA 19
ATOM 37103 C C . ALA A 1 90 ? -5.518 10.924 -0.773 1.00 0.00 90 ALA A C 19
ATOM 37104 O O . ALA A 1 90 ? -6.622 11.424 -0.570 1.00 0.00 90 ALA A O 19
ATOM 37111 N N . VAL A 1 91 ? -4.382 11.593 -0.596 1.00 0.00 91 VAL A N 19
ATOM 37112 C CA . VAL A 1 91 ? -4.377 13.001 -0.210 1.00 0.00 91 VAL A CA 19
ATOM 37113 C C . VAL A 1 91 ? -4.948 13.862 -1.333 1.00 0.00 91 VAL A C 19
ATOM 37114 O O . VAL A 1 91 ? -5.740 14.770 -1.094 1.00 0.00 91 VAL A O 19
ATOM 37127 N N . GLN A 1 92 ? -4.557 13.554 -2.566 1.00 0.00 92 GLN A N 19
ATOM 37128 C CA . GLN A 1 92 ? -5.047 14.285 -3.730 1.00 0.00 92 GLN A CA 19
ATOM 37129 C C . GLN A 1 92 ? -6.525 13.985 -3.969 1.00 0.00 92 GLN A C 19
ATOM 37130 O O . GLN A 1 92 ? -7.266 14.821 -4.486 1.00 0.00 92 GLN A O 19
ATOM 37144 N N . GLN A 1 93 ? -6.942 12.786 -3.585 1.00 0.00 93 GLN A N 19
ATOM 37145 C CA . GLN A 1 93 ? -8.332 12.371 -3.716 1.00 0.00 93 GLN A CA 19
ATOM 37146 C C . GLN A 1 93 ? -9.130 12.835 -2.494 1.00 0.00 93 GLN A C 19
ATOM 37147 O O . GLN A 1 93 ? -10.332 12.589 -2.389 1.00 0.00 93 GLN A O 19
ATOM 37161 N N . LYS A 1 94 ? -8.431 13.508 -1.573 1.00 0.00 94 LYS A N 19
ATOM 37162 C CA . LYS A 1 94 ? -9.045 14.109 -0.386 1.00 0.00 94 LYS A CA 19
ATOM 37163 C C . LYS A 1 94 ? -9.699 13.052 0.498 1.00 0.00 94 LYS A C 19
ATOM 37164 O O . LYS A 1 94 ? -10.686 13.308 1.191 1.00 0.00 94 LYS A O 19
ATOM 37183 N N . MET A 1 95 ? -9.107 11.869 0.489 1.00 0.00 95 MET A N 19
ATOM 37184 C CA . MET A 1 95 ? -9.564 10.763 1.310 1.00 0.00 95 MET A CA 19
ATOM 37185 C C . MET A 1 95 ? -9.064 10.928 2.738 1.00 0.00 95 MET A C 19
ATOM 37186 O O . MET A 1 95 ? -9.800 10.700 3.700 1.00 0.00 95 MET A O 19
ATOM 37200 N N . ILE A 1 96 ? -7.810 11.343 2.861 1.00 0.00 96 ILE A N 19
ATOM 37201 C CA . ILE A 1 96 ? -7.178 11.526 4.161 1.00 0.00 96 ILE A CA 19
ATOM 37202 C C . ILE A 1 96 ? -6.612 12.936 4.281 1.00 0.00 96 ILE A C 19
ATOM 37203 O O . ILE A 1 96 ? -6.632 13.702 3.317 1.00 0.00 96 ILE A O 19
ATOM 37219 N N . ARG A 1 97 ? -6.118 13.278 5.465 1.00 0.00 97 ARG A N 19
ATOM 37220 C CA . ARG A 1 97 ? -5.511 14.585 5.691 1.00 0.00 97 ARG A CA 19
ATOM 37221 C C . ARG A 1 97 ? -4.148 14.656 5.007 1.00 0.00 97 ARG A C 19
ATOM 37222 O O . ARG A 1 97 ? -3.895 15.534 4.180 1.00 0.00 97 ARG A O 19
ATOM 37243 N N . PHE A 1 98 ? -3.287 13.708 5.352 1.00 0.00 98 PHE A N 19
ATOM 37244 C CA . PHE A 1 98 ? -1.940 13.639 4.810 1.00 0.00 98 PHE A CA 19
ATOM 37245 C C . PHE A 1 98 ? -1.401 12.234 5.050 1.00 0.00 98 PHE A C 19
ATOM 37246 O O . PHE A 1 98 ? -2.066 11.434 5.703 1.00 0.00 98 PHE A O 19
ATOM 37263 N N . ASN A 1 99 ? -0.224 11.937 4.511 1.00 0.00 99 ASN A N 19
ATOM 37264 C CA . ASN A 1 99 ? 0.411 10.630 4.689 1.00 0.00 99 ASN A CA 19
ATOM 37265 C C . ASN A 1 99 ? 0.659 10.352 6.172 1.00 0.00 99 ASN A C 19
ATOM 37266 O O . ASN A 1 99 ? 1.562 10.936 6.770 1.00 0.00 99 ASN A O 19
ATOM 37277 N N . PRO A 1 100 ? -0.121 9.446 6.787 1.00 0.00 100 PRO A N 19
ATOM 37278 C CA . PRO A 1 100 ? -0.017 9.160 8.220 1.00 0.00 100 PRO A CA 19
ATOM 37279 C C . PRO A 1 100 ? 1.328 8.549 8.580 1.00 0.00 100 PRO A C 19
ATOM 37280 O O . PRO A 1 100 ? 1.798 8.682 9.708 1.00 0.00 100 PRO A O 19
ATOM 37291 N N . ALA A 1 101 ? 1.945 7.893 7.607 1.00 0.00 101 ALA A N 19
ATOM 37292 C CA . ALA A 1 101 ? 3.261 7.296 7.791 1.00 0.00 101 ALA A CA 19
ATOM 37293 C C . ALA A 1 101 ? 4.320 8.373 8.022 1.00 0.00 101 ALA A C 19
ATOM 37294 O O . ALA A 1 101 ? 5.326 8.140 8.692 1.00 0.00 101 ALA A O 19
ATOM 37301 N N . TYR A 1 102 ? 4.080 9.560 7.475 1.00 0.00 102 TYR A N 19
ATOM 37302 C CA . TYR A 1 102 ? 4.995 10.680 7.647 1.00 0.00 102 TYR A CA 19
ATOM 37303 C C . TYR A 1 102 ? 4.512 11.615 8.748 1.00 0.00 102 TYR A C 19
ATOM 37304 O O . TYR A 1 102 ? 5.318 12.240 9.437 1.00 0.00 102 TYR A O 19
ATOM 37322 N N . ASP A 1 103 ? 3.194 11.695 8.924 1.00 0.00 103 ASP A N 19
ATOM 37323 C CA . ASP A 1 103 ? 2.615 12.476 10.015 1.00 0.00 103 ASP A CA 19
ATOM 37324 C C . ASP A 1 103 ? 2.953 11.843 11.355 1.00 0.00 103 ASP A C 19
ATOM 37325 O O . ASP A 1 103 ? 2.910 12.500 12.393 1.00 0.00 103 ASP A O 19
ATOM 37334 N N . LEU A 1 104 ? 3.287 10.559 11.317 1.00 0.00 104 LEU A N 19
ATOM 37335 C CA . LEU A 1 104 ? 3.757 9.846 12.497 1.00 0.00 104 LEU A CA 19
ATOM 37336 C C . LEU A 1 104 ? 5.023 10.513 13.022 1.00 0.00 104 LEU A C 19
ATOM 37337 O O . LEU A 1 104 ? 5.166 10.748 14.219 1.00 0.00 104 LEU A O 19
ATOM 37353 N N . GLU A 1 105 ? 5.923 10.848 12.106 1.00 0.00 105 GLU A N 19
ATOM 37354 C CA . GLU A 1 105 ? 7.177 11.498 12.463 1.00 0.00 105 GLU A CA 19
ATOM 37355 C C . GLU A 1 105 ? 6.931 12.950 12.848 1.00 0.00 105 GLU A C 19
ATOM 37356 O O . GLU A 1 105 ? 7.784 13.602 13.452 1.00 0.00 105 GLU A O 19
ATOM 37368 N N . GLY A 1 106 ? 5.753 13.446 12.494 1.00 0.00 106 GLY A N 19
ATOM 37369 C CA . GLY A 1 106 ? 5.358 14.780 12.889 1.00 0.00 106 GLY A CA 19
ATOM 37370 C C . GLY A 1 106 ? 4.925 14.820 14.341 1.00 0.00 106 GLY A C 19
ATOM 37371 O O . GLY A 1 106 ? 4.789 15.894 14.930 1.00 0.00 106 GLY A O 19
ATOM 37375 N N . ALA A 1 107 ? 4.703 13.643 14.912 1.00 0.00 107 ALA A N 19
ATOM 37376 C CA . ALA A 1 107 ? 4.370 13.519 16.321 1.00 0.00 107 ALA A CA 19
ATOM 37377 C C . ALA A 1 107 ? 5.633 13.243 17.126 1.00 0.00 107 ALA A C 19
ATOM 37378 O O . ALA A 1 107 ? 6.121 12.113 17.173 1.00 0.00 107 ALA A O 19
ATOM 37385 N N . VAL A 1 108 ? 6.167 14.293 17.729 1.00 0.00 108 VAL A N 19
ATOM 37386 C CA . VAL A 1 108 ? 7.419 14.209 18.466 1.00 0.00 108 VAL A CA 19
ATOM 37387 C C . VAL A 1 108 ? 7.238 13.400 19.751 1.00 0.00 108 VAL A C 19
ATOM 37388 O O . VAL A 1 108 ? 6.241 13.564 20.455 1.00 0.00 108 VAL A O 19
ATOM 37401 N N . GLN A 1 109 ? 8.197 12.522 20.043 1.00 0.00 109 GLN A N 19
ATOM 37402 C CA . GLN A 1 109 ? 8.142 11.691 21.245 1.00 0.00 109 GLN A CA 19
ATOM 37403 C C . GLN A 1 109 ? 8.244 12.565 22.486 1.00 0.00 109 GLN A C 19
ATOM 37404 O O . GLN A 1 109 ? 7.602 12.307 23.506 1.00 0.00 109 GLN A O 19
ATOM 37418 N N . LYS A 1 110 ? 9.065 13.597 22.387 1.00 0.00 110 LYS A N 19
ATOM 37419 C CA . LYS A 1 110 ? 9.165 14.595 23.432 1.00 0.00 110 LYS A CA 19
ATOM 37420 C C . LYS A 1 110 ? 8.317 15.798 23.035 1.00 0.00 110 LYS A C 19
ATOM 37421 O O . LYS A 1 110 ? 8.752 16.647 22.254 1.00 0.00 110 LYS A O 19
ATOM 37440 N N . LEU A 1 111 ? 7.097 15.849 23.565 1.00 0.00 111 LEU A N 19
ATOM 37441 C CA . LEU A 1 111 ? 6.068 16.782 23.089 1.00 0.00 111 LEU A CA 19
ATOM 37442 C C . LEU A 1 111 ? 6.289 18.222 23.564 1.00 0.00 111 LEU A C 19
ATOM 37443 O O . LEU A 1 111 ? 5.366 18.854 24.085 1.00 0.00 111 LEU A O 19
ATOM 37459 N N . GLU A 1 112 ? 7.503 18.730 23.360 1.00 0.00 112 GLU A N 19
ATOM 37460 C CA . GLU A 1 112 ? 7.828 20.145 23.562 1.00 0.00 112 GLU A CA 19
ATOM 37461 C C . GLU A 1 112 ? 7.734 20.587 25.023 1.00 0.00 112 GLU A C 19
ATOM 37462 O O . GLU A 1 112 ? 8.749 20.700 25.716 1.00 0.00 112 GLU A O 19
ATOM 37474 N N . HIS A 1 113 ? 6.516 20.825 25.483 1.00 0.00 113 HIS A N 19
ATOM 37475 C CA . HIS A 1 113 ? 6.291 21.490 26.758 1.00 0.00 113 HIS A CA 19
ATOM 37476 C C . HIS A 1 113 ? 6.349 20.520 27.925 1.00 0.00 113 HIS A C 19
ATOM 37477 O O . HIS A 1 113 ? 6.113 19.320 27.774 1.00 0.00 113 HIS A O 19
ATOM 37492 N N . HIS A 1 114 ? 6.664 21.061 29.093 1.00 0.00 114 HIS A N 19
ATOM 37493 C CA . HIS A 1 114 ? 6.744 20.276 30.314 1.00 0.00 114 HIS A CA 19
ATOM 37494 C C . HIS A 1 114 ? 5.541 20.576 31.193 1.00 0.00 114 HIS A C 19
ATOM 37495 O O . HIS A 1 114 ? 5.527 21.568 31.925 1.00 0.00 114 HIS A O 19
ATOM 37510 N N . HIS A 1 115 ? 4.524 19.735 31.094 1.00 0.00 115 HIS A N 19
ATOM 37511 C CA . HIS A 1 115 ? 3.321 19.895 31.899 1.00 0.00 115 HIS A CA 19
ATOM 37512 C C . HIS A 1 115 ? 3.629 19.525 33.343 1.00 0.00 115 HIS A C 19
ATOM 37513 O O . HIS A 1 115 ? 3.124 20.145 34.282 1.00 0.00 115 HIS A O 19
ATOM 37528 N N . HIS A 1 116 ? 4.462 18.510 33.514 1.00 0.00 116 HIS A N 19
ATOM 37529 C CA . HIS A 1 116 ? 4.964 18.162 34.829 1.00 0.00 116 HIS A CA 19
ATOM 37530 C C . HIS A 1 116 ? 6.291 18.867 35.055 1.00 0.00 116 HIS A C 19
ATOM 37531 O O . HIS A 1 116 ? 7.294 18.551 34.412 1.00 0.00 116 HIS A O 19
ATOM 37546 N N . HIS A 1 117 ? 6.283 19.831 35.956 1.00 0.00 117 HIS A N 19
ATOM 37547 C CA . HIS A 1 117 ? 7.458 20.647 36.215 1.00 0.00 117 HIS A CA 19
ATOM 37548 C C . HIS A 1 117 ? 8.344 20.005 37.273 1.00 0.00 117 HIS A C 19
ATOM 37549 O O . HIS A 1 117 ? 8.020 18.939 37.800 1.00 0.00 117 HIS A O 19
ATOM 37564 N N . HIS A 1 118 ? 9.458 20.674 37.566 1.00 0.00 118 HIS A N 19
ATOM 37565 C CA . HIS A 1 118 ? 10.414 20.233 38.578 1.00 0.00 118 HIS A CA 19
ATOM 37566 C C . HIS A 1 118 ? 11.097 18.937 38.150 1.00 0.00 118 HIS A C 19
ATOM 37567 O O . HIS A 1 118 ? 10.664 17.848 38.586 1.00 0.00 118 HIS A O 19
ATOM 37583 N N . LYS A 1 1 ? -22.649 5.103 9.353 1.00 0.00 1 LYS A N 20
ATOM 37584 C CA . LYS A 1 1 ? -23.673 4.739 8.346 1.00 0.00 1 LYS A CA 20
ATOM 37585 C C . LYS A 1 1 ? -23.928 5.880 7.363 1.00 0.00 1 LYS A C 20
ATOM 37586 O O . LYS A 1 1 ? -23.403 5.879 6.253 1.00 0.00 1 LYS A O 20
ATOM 37607 N N . SER A 1 2 ? -24.718 6.861 7.788 1.00 0.00 2 SER A N 20
ATOM 37608 C CA . SER A 1 2 ? -25.200 7.911 6.898 1.00 0.00 2 SER A CA 20
ATOM 37609 C C . SER A 1 2 ? -24.130 8.971 6.627 1.00 0.00 2 SER A C 20
ATOM 37610 O O . SER A 1 2 ? -23.993 9.451 5.500 1.00 0.00 2 SER A O 20
ATOM 37618 N N . VAL A 1 3 ? -23.383 9.336 7.663 1.00 0.00 3 VAL A N 20
ATOM 37619 C CA . VAL A 1 3 ? -22.353 10.366 7.543 1.00 0.00 3 VAL A CA 20
ATOM 37620 C C . VAL A 1 3 ? -21.219 9.899 6.633 1.00 0.00 3 VAL A C 20
ATOM 37621 O O . VAL A 1 3 ? -20.632 10.687 5.889 1.00 0.00 3 VAL A O 20
ATOM 37634 N N . GLN A 1 4 ? -20.934 8.609 6.684 1.00 0.00 4 GLN A N 20
ATOM 37635 C CA . GLN A 1 4 ? -19.893 8.024 5.858 1.00 0.00 4 GLN A CA 20
ATOM 37636 C C . GLN A 1 4 ? -20.498 7.374 4.624 1.00 0.00 4 GLN A C 20
ATOM 37637 O O . GLN A 1 4 ? -21.657 7.619 4.284 1.00 0.00 4 GLN A O 20
ATOM 37651 N N . GLU A 1 5 ? -19.715 6.551 3.952 1.00 0.00 5 GLU A N 20
ATOM 37652 C CA . GLU A 1 5 ? -20.192 5.851 2.779 1.00 0.00 5 GLU A CA 20
ATOM 37653 C C . GLU A 1 5 ? -20.733 4.485 3.179 1.00 0.00 5 GLU A C 20
ATOM 37654 O O . GLU A 1 5 ? -19.994 3.619 3.644 1.00 0.00 5 GLU A O 20
ATOM 37666 N N . LYS A 1 6 ? -22.041 4.327 3.013 1.00 0.00 6 LYS A N 20
ATOM 37667 C CA . LYS A 1 6 ? -22.765 3.149 3.489 1.00 0.00 6 LYS A CA 20
ATOM 37668 C C . LYS A 1 6 ? -22.222 1.864 2.875 1.00 0.00 6 LYS A C 20
ATOM 37669 O O . LYS A 1 6 ? -22.263 0.804 3.496 1.00 0.00 6 LYS A O 20
ATOM 37688 N N . ARG A 1 7 ? -21.729 1.954 1.654 1.00 0.00 7 ARG A N 20
ATOM 37689 C CA . ARG A 1 7 ? -21.093 0.816 1.021 1.00 0.00 7 ARG A CA 20
ATOM 37690 C C . ARG A 1 7 ? -19.608 1.078 0.853 1.00 0.00 7 ARG A C 20
ATOM 37691 O O . ARG A 1 7 ? -19.206 2.019 0.167 1.00 0.00 7 ARG A O 20
ATOM 37712 N N . ASN A 1 8 ? -18.800 0.231 1.474 1.00 0.00 8 ASN A N 20
ATOM 37713 C CA . ASN A 1 8 ? -17.349 0.398 1.479 1.00 0.00 8 ASN A CA 20
ATOM 37714 C C . ASN A 1 8 ? -16.734 -0.087 0.164 1.00 0.00 8 ASN A C 20
ATOM 37715 O O . ASN A 1 8 ? -15.768 -0.852 0.146 1.00 0.00 8 ASN A O 20
ATOM 37726 N N . ASN A 1 9 ? -17.301 0.385 -0.936 1.00 0.00 9 ASN A N 20
ATOM 37727 C CA . ASN A 1 9 ? -16.800 0.068 -2.264 1.00 0.00 9 ASN A CA 20
ATOM 37728 C C . ASN A 1 9 ? -16.011 1.251 -2.806 1.00 0.00 9 ASN A C 20
ATOM 37729 O O . ASN A 1 9 ? -14.988 1.082 -3.472 1.00 0.00 9 ASN A O 20
ATOM 37740 N N . THR A 1 10 ? -16.488 2.448 -2.499 1.00 0.00 10 THR A N 20
ATOM 37741 C CA . THR A 1 10 ? -15.857 3.669 -2.962 1.00 0.00 10 THR A CA 20
ATOM 37742 C C . THR A 1 10 ? -14.833 4.177 -1.949 1.00 0.00 10 THR A C 20
ATOM 37743 O O . THR A 1 10 ? -15.070 4.139 -0.745 1.00 0.00 10 THR A O 20
ATOM 37754 N N . ARG A 1 11 ? -13.678 4.604 -2.464 1.00 0.00 11 ARG A N 20
ATOM 37755 C CA . ARG A 1 11 ? -12.559 5.094 -1.647 1.00 0.00 11 ARG A CA 20
ATOM 37756 C C . ARG A 1 11 ? -11.960 3.996 -0.765 1.00 0.00 11 ARG A C 20
ATOM 37757 O O . ARG A 1 11 ? -11.045 4.255 0.015 1.00 0.00 11 ARG A O 20
ATOM 37778 N N . ALA A 1 12 ? -12.471 2.776 -0.898 1.00 0.00 12 ALA A N 20
ATOM 37779 C CA . ALA A 1 12 ? -11.870 1.624 -0.249 1.00 0.00 12 ALA A CA 20
ATOM 37780 C C . ALA A 1 12 ? -10.452 1.443 -0.758 1.00 0.00 12 ALA A C 20
ATOM 37781 O O . ALA A 1 12 ? -10.204 1.576 -1.959 1.00 0.00 12 ALA A O 20
ATOM 37788 N N . PHE A 1 13 ? -9.532 1.154 0.152 1.00 0.00 13 PHE A N 20
ATOM 37789 C CA . PHE A 1 13 ? -8.121 1.015 -0.193 1.00 0.00 13 PHE A CA 20
ATOM 37790 C C . PHE A 1 13 ? -7.938 0.030 -1.347 1.00 0.00 13 PHE A C 20
ATOM 37791 O O . PHE A 1 13 ? -7.080 0.218 -2.205 1.00 0.00 13 PHE A O 20
ATOM 37808 N N . LYS A 1 14 ? -8.769 -1.008 -1.368 1.00 0.00 14 LYS A N 20
ATOM 37809 C CA . LYS A 1 14 ? -8.720 -2.014 -2.423 1.00 0.00 14 LYS A CA 20
ATOM 37810 C C . LYS A 1 14 ? -9.042 -1.377 -3.777 1.00 0.00 14 LYS A C 20
ATOM 37811 O O . LYS A 1 14 ? -8.329 -1.575 -4.760 1.00 0.00 14 LYS A O 20
ATOM 37830 N N . THR A 1 15 ? -10.113 -0.596 -3.805 1.00 0.00 15 THR A N 20
ATOM 37831 C CA . THR A 1 15 ? -10.590 0.022 -5.033 1.00 0.00 15 THR A CA 20
ATOM 37832 C C . THR A 1 15 ? -9.666 1.151 -5.483 1.00 0.00 15 THR A C 20
ATOM 37833 O O . THR A 1 15 ? -9.379 1.295 -6.672 1.00 0.00 15 THR A O 20
ATOM 37844 N N . VAL A 1 16 ? -9.198 1.944 -4.530 1.00 0.00 16 VAL A N 20
ATOM 37845 C CA . VAL A 1 16 ? -8.341 3.078 -4.843 1.00 0.00 16 VAL A CA 20
ATOM 37846 C C . VAL A 1 16 ? -6.986 2.612 -5.353 1.00 0.00 16 VAL A C 20
ATOM 37847 O O . VAL A 1 16 ? -6.415 3.214 -6.263 1.00 0.00 16 VAL A O 20
ATOM 37860 N N . ALA A 1 17 ? -6.481 1.532 -4.783 1.00 0.00 17 ALA A N 20
ATOM 37861 C CA . ALA A 1 17 ? -5.241 0.953 -5.259 1.00 0.00 17 ALA A CA 20
ATOM 37862 C C . ALA A 1 17 ? -5.413 0.416 -6.677 1.00 0.00 17 ALA A C 20
ATOM 37863 O O . ALA A 1 17 ? -4.481 0.451 -7.474 1.00 0.00 17 ALA A O 20
ATOM 37870 N N . LYS A 1 18 ? -6.617 -0.066 -6.988 1.00 0.00 18 LYS A N 20
ATOM 37871 C CA . LYS A 1 18 ? -6.942 -0.476 -8.351 1.00 0.00 18 LYS A CA 20
ATOM 37872 C C . LYS A 1 18 ? -6.769 0.692 -9.316 1.00 0.00 18 LYS A C 20
ATOM 37873 O O . LYS A 1 18 ? -6.117 0.560 -10.353 1.00 0.00 18 LYS A O 20
ATOM 37892 N N . SER A 1 19 ? -7.351 1.837 -8.972 1.00 0.00 19 SER A N 20
ATOM 37893 C CA . SER A 1 19 ? -7.228 3.021 -9.806 1.00 0.00 19 SER A CA 20
ATOM 37894 C C . SER A 1 19 ? -5.789 3.535 -9.810 1.00 0.00 19 SER A C 20
ATOM 37895 O O . SER A 1 19 ? -5.299 4.005 -10.830 1.00 0.00 19 SER A O 20
ATOM 37903 N N . TRP A 1 20 ? -5.114 3.410 -8.671 1.00 0.00 20 TRP A N 20
ATOM 37904 C CA . TRP A 1 20 ? -3.708 3.790 -8.550 1.00 0.00 20 TRP A CA 20
ATOM 37905 C C . TRP A 1 20 ? -2.853 2.955 -9.502 1.00 0.00 20 TRP A C 20
ATOM 37906 O O . TRP A 1 20 ? -1.961 3.475 -10.173 1.00 0.00 20 TRP A O 20
ATOM 37927 N N . PHE A 1 21 ? -3.156 1.663 -9.560 1.00 0.00 21 PHE A N 20
ATOM 37928 C CA . PHE A 1 21 ? -2.473 0.730 -10.448 1.00 0.00 21 PHE A CA 20
ATOM 37929 C C . PHE A 1 21 ? -2.668 1.132 -11.909 1.00 0.00 21 PHE A C 20
ATOM 37930 O O . PHE A 1 21 ? -1.759 1.009 -12.724 1.00 0.00 21 PHE A O 20
ATOM 37947 N N . ALA A 1 22 ? -3.861 1.623 -12.229 1.00 0.00 22 ALA A N 20
ATOM 37948 C CA . ALA A 1 22 ? -4.174 2.048 -13.588 1.00 0.00 22 ALA A CA 20
ATOM 37949 C C . ALA A 1 22 ? -3.579 3.422 -13.890 1.00 0.00 22 ALA A C 20
ATOM 37950 O O . ALA A 1 22 ? -3.256 3.732 -15.038 1.00 0.00 22 ALA A O 20
ATOM 37957 N N . THR A 1 23 ? -3.452 4.247 -12.858 1.00 0.00 23 THR A N 20
ATOM 37958 C CA . THR A 1 23 ? -2.875 5.575 -13.003 1.00 0.00 23 THR A CA 20
ATOM 37959 C C . THR A 1 23 ? -1.365 5.491 -13.197 1.00 0.00 23 THR A C 20
ATOM 37960 O O . THR A 1 23 ? -0.803 6.117 -14.101 1.00 0.00 23 THR A O 20
ATOM 37971 N N . LYS A 1 24 ? -0.716 4.696 -12.361 1.00 0.00 24 LYS A N 20
ATOM 37972 C CA . LYS A 1 24 ? 0.731 4.627 -12.359 1.00 0.00 24 LYS A CA 20
ATOM 37973 C C . LYS A 1 24 ? 1.251 3.668 -13.417 1.00 0.00 24 LYS A C 20
ATOM 37974 O O . LYS A 1 24 ? 1.022 2.463 -13.361 1.00 0.00 24 LYS A O 20
ATOM 37993 N N . THR A 1 25 ? 1.962 4.224 -14.377 1.00 0.00 25 THR A N 20
ATOM 37994 C CA . THR A 1 25 ? 2.628 3.440 -15.394 1.00 0.00 25 THR A CA 20
ATOM 37995 C C . THR A 1 25 ? 4.103 3.811 -15.430 1.00 0.00 25 THR A C 20
ATOM 37996 O O . THR A 1 25 ? 4.542 4.633 -16.238 1.00 0.00 25 THR A O 20
ATOM 38007 N N . THR A 1 26 ? 4.859 3.232 -14.508 1.00 0.00 26 THR A N 20
ATOM 38008 C CA . THR A 1 26 ? 6.259 3.582 -14.340 1.00 0.00 26 THR A CA 20
ATOM 38009 C C . THR A 1 26 ? 7.136 2.337 -14.352 1.00 0.00 26 THR A C 20
ATOM 38010 O O . THR A 1 26 ? 8.044 2.207 -15.173 1.00 0.00 26 THR A O 20
ATOM 38021 N N . TRP A 1 27 ? 6.850 1.432 -13.431 1.00 0.00 27 TRP A N 20
ATOM 38022 C CA . TRP A 1 27 ? 7.589 0.186 -13.324 1.00 0.00 27 TRP A CA 20
ATOM 38023 C C . TRP A 1 27 ? 7.153 -0.780 -14.414 1.00 0.00 27 TRP A C 20
ATOM 38024 O O . TRP A 1 27 ? 6.122 -0.571 -15.057 1.00 0.00 27 TRP A O 20
ATOM 38045 N N . SER A 1 28 ? 7.936 -1.830 -14.616 1.00 0.00 28 SER A N 20
ATOM 38046 C CA . SER A 1 28 ? 7.577 -2.877 -15.561 1.00 0.00 28 SER A CA 20
ATOM 38047 C C . SER A 1 28 ? 6.278 -3.551 -15.130 1.00 0.00 28 SER A C 20
ATOM 38048 O O . SER A 1 28 ? 5.961 -3.601 -13.938 1.00 0.00 28 SER A O 20
ATOM 38056 N N . GLU A 1 29 ? 5.541 -4.076 -16.097 1.00 0.00 29 GLU A N 20
ATOM 38057 C CA . GLU A 1 29 ? 4.215 -4.632 -15.856 1.00 0.00 29 GLU A CA 20
ATOM 38058 C C . GLU A 1 29 ? 4.236 -5.745 -14.812 1.00 0.00 29 GLU A C 20
ATOM 38059 O O . GLU A 1 29 ? 3.347 -5.831 -13.969 1.00 0.00 29 GLU A O 20
ATOM 38071 N N . ASP A 1 30 ? 5.254 -6.590 -14.860 1.00 0.00 30 ASP A N 20
ATOM 38072 C CA . ASP A 1 30 ? 5.348 -7.709 -13.929 1.00 0.00 30 ASP A CA 20
ATOM 38073 C C . ASP A 1 30 ? 5.848 -7.264 -12.562 1.00 0.00 30 ASP A C 20
ATOM 38074 O O . ASP A 1 30 ? 5.566 -7.909 -11.551 1.00 0.00 30 ASP A O 20
ATOM 38083 N N . TYR A 1 31 ? 6.572 -6.156 -12.517 1.00 0.00 31 TYR A N 20
ATOM 38084 C CA . TYR A 1 31 ? 6.974 -5.590 -11.241 1.00 0.00 31 TYR A CA 20
ATOM 38085 C C . TYR A 1 31 ? 5.759 -4.935 -10.595 1.00 0.00 31 TYR A C 20
ATOM 38086 O O . TYR A 1 31 ? 5.600 -4.952 -9.379 1.00 0.00 31 TYR A O 20
ATOM 38104 N N . GLN A 1 32 ? 4.891 -4.379 -11.429 1.00 0.00 32 GLN A N 20
ATOM 38105 C CA . GLN A 1 32 ? 3.600 -3.891 -10.973 1.00 0.00 32 GLN A CA 20
ATOM 38106 C C . GLN A 1 32 ? 2.722 -5.058 -10.541 1.00 0.00 32 GLN A C 20
ATOM 38107 O O . GLN A 1 32 ? 1.995 -4.965 -9.556 1.00 0.00 32 GLN A O 20
ATOM 38121 N N . ARG A 1 33 ? 2.812 -6.162 -11.277 1.00 0.00 33 ARG A N 20
ATOM 38122 C CA . ARG A 1 33 ? 2.055 -7.368 -10.958 1.00 0.00 33 ARG A CA 20
ATOM 38123 C C . ARG A 1 33 ? 2.416 -7.874 -9.564 1.00 0.00 33 ARG A C 20
ATOM 38124 O O . ARG A 1 33 ? 1.537 -8.182 -8.756 1.00 0.00 33 ARG A O 20
ATOM 38145 N N . SER A 1 34 ? 3.713 -7.960 -9.291 1.00 0.00 34 SER A N 20
ATOM 38146 C CA . SER A 1 34 ? 4.190 -8.448 -8.007 1.00 0.00 34 SER A CA 20
ATOM 38147 C C . SER A 1 34 ? 3.827 -7.478 -6.882 1.00 0.00 34 SER A C 20
ATOM 38148 O O . SER A 1 34 ? 3.393 -7.905 -5.813 1.00 0.00 34 SER A O 20
ATOM 38156 N N . VAL A 1 35 ? 3.991 -6.176 -7.128 1.00 0.00 35 VAL A N 20
ATOM 38157 C CA . VAL A 1 35 ? 3.586 -5.157 -6.160 1.00 0.00 35 VAL A CA 20
ATOM 38158 C C . VAL A 1 35 ? 2.090 -5.261 -5.870 1.00 0.00 35 VAL A C 20
ATOM 38159 O O . VAL A 1 35 ? 1.677 -5.306 -4.711 1.00 0.00 35 VAL A O 20
ATOM 38172 N N . TRP A 1 36 ? 1.293 -5.326 -6.932 1.00 0.00 36 TRP A N 20
ATOM 38173 C CA . TRP A 1 36 ? -0.159 -5.418 -6.817 1.00 0.00 36 TRP A CA 20
ATOM 38174 C C . TRP A 1 36 ? -0.571 -6.630 -5.980 1.00 0.00 36 TRP A C 20
ATOM 38175 O O . TRP A 1 36 ? -1.329 -6.504 -5.017 1.00 0.00 36 TRP A O 20
ATOM 38196 N N . THR A 1 37 ? -0.047 -7.795 -6.339 1.00 0.00 37 THR A N 20
ATOM 38197 C CA . THR A 1 37 ? -0.369 -9.029 -5.633 1.00 0.00 37 THR A CA 20
ATOM 38198 C C . THR A 1 37 ? 0.121 -8.973 -4.184 1.00 0.00 37 THR A C 20
ATOM 38199 O O . THR A 1 37 ? -0.547 -9.457 -3.265 1.00 0.00 37 THR A O 20
ATOM 38210 N N . ARG A 1 38 ? 1.282 -8.359 -3.989 1.00 0.00 38 ARG A N 20
ATOM 38211 C CA . ARG A 1 38 ? 1.873 -8.215 -2.666 1.00 0.00 38 ARG A CA 20
ATOM 38212 C C . ARG A 1 38 ? 0.955 -7.393 -1.768 1.00 0.00 38 ARG A C 20
ATOM 38213 O O . ARG A 1 38 ? 0.694 -7.756 -0.619 1.00 0.00 38 ARG A O 20
ATOM 38234 N N . LEU A 1 39 ? 0.456 -6.292 -2.315 1.00 0.00 39 LEU A N 20
ATOM 38235 C CA . LEU A 1 39 ? -0.424 -5.397 -1.578 1.00 0.00 39 LEU A CA 20
ATOM 38236 C C . LEU A 1 39 ? -1.711 -6.107 -1.165 1.00 0.00 39 LEU A C 20
ATOM 38237 O O . LEU A 1 39 ? -2.106 -6.051 0.001 1.00 0.00 39 LEU A O 20
ATOM 38253 N N . GLU A 1 40 ? -2.348 -6.791 -2.116 1.00 0.00 40 GLU A N 20
ATOM 38254 C CA . GLU A 1 40 ? -3.616 -7.478 -1.855 1.00 0.00 40 GLU A CA 20
ATOM 38255 C C . GLU A 1 40 ? -3.486 -8.504 -0.734 1.00 0.00 40 GLU A C 20
ATOM 38256 O O . GLU A 1 40 ? -4.407 -8.682 0.065 1.00 0.00 40 GLU A O 20
ATOM 38268 N N . THR A 1 41 ? -2.342 -9.166 -0.677 1.00 0.00 41 THR A N 20
ATOM 38269 C CA . THR A 1 41 ? -2.145 -10.269 0.251 1.00 0.00 41 THR A CA 20
ATOM 38270 C C . THR A 1 41 ? -1.921 -9.794 1.690 1.00 0.00 41 THR A C 20
ATOM 38271 O O . THR A 1 41 ? -2.509 -10.333 2.626 1.00 0.00 41 THR A O 20
ATOM 38282 N N . TYR A 1 42 ? -1.084 -8.782 1.867 1.00 0.00 42 TYR A N 20
ATOM 38283 C CA . TYR A 1 42 ? -0.639 -8.411 3.205 1.00 0.00 42 TYR A CA 20
ATOM 38284 C C . TYR A 1 42 ? -1.268 -7.110 3.698 1.00 0.00 42 TYR A C 20
ATOM 38285 O O . TYR A 1 42 ? -1.674 -7.014 4.856 1.00 0.00 42 TYR A O 20
ATOM 38303 N N . LEU A 1 43 ? -1.361 -6.122 2.821 1.00 0.00 43 LEU A N 20
ATOM 38304 C CA . LEU A 1 43 ? -1.751 -4.773 3.225 1.00 0.00 43 LEU A CA 20
ATOM 38305 C C . LEU A 1 43 ? -3.266 -4.579 3.152 1.00 0.00 43 LEU A C 20
ATOM 38306 O O . LEU A 1 43 ? -3.886 -4.088 4.093 1.00 0.00 43 LEU A O 20
ATOM 38322 N N . PHE A 1 44 ? -3.852 -4.994 2.037 1.00 0.00 44 PHE A N 20
ATOM 38323 C CA . PHE A 1 44 ? -5.280 -4.775 1.764 1.00 0.00 44 PHE A CA 20
ATOM 38324 C C . PHE A 1 44 ? -6.233 -5.346 2.832 1.00 0.00 44 PHE A C 20
ATOM 38325 O O . PHE A 1 44 ? -7.145 -4.640 3.257 1.00 0.00 44 PHE A O 20
ATOM 38342 N N . PRO A 1 45 ? -6.061 -6.612 3.281 1.00 0.00 45 PRO A N 20
ATOM 38343 C CA . PRO A 1 45 ? -7.063 -7.304 4.118 1.00 0.00 45 PRO A CA 20
ATOM 38344 C C . PRO A 1 45 ? -7.421 -6.570 5.414 1.00 0.00 45 PRO A C 20
ATOM 38345 O O . PRO A 1 45 ? -8.505 -6.768 5.962 1.00 0.00 45 PRO A O 20
ATOM 38356 N N . ASP A 1 46 ? -6.527 -5.723 5.899 1.00 0.00 46 ASP A N 20
ATOM 38357 C CA . ASP A 1 46 ? -6.730 -5.080 7.194 1.00 0.00 46 ASP A CA 20
ATOM 38358 C C . ASP A 1 46 ? -7.226 -3.639 7.063 1.00 0.00 46 ASP A C 20
ATOM 38359 O O . ASP A 1 46 ? -7.758 -3.075 8.021 1.00 0.00 46 ASP A O 20
ATOM 38368 N N . ILE A 1 47 ? -7.074 -3.045 5.883 1.00 0.00 47 ILE A N 20
ATOM 38369 C CA . ILE A 1 47 ? -7.457 -1.642 5.686 1.00 0.00 47 ILE A CA 20
ATOM 38370 C C . ILE A 1 47 ? -8.469 -1.461 4.559 1.00 0.00 47 ILE A C 20
ATOM 38371 O O . ILE A 1 47 ? -9.240 -0.502 4.557 1.00 0.00 47 ILE A O 20
ATOM 38387 N N . GLY A 1 48 ? -8.471 -2.386 3.612 1.00 0.00 48 GLY A N 20
ATOM 38388 C CA . GLY A 1 48 ? -9.249 -2.215 2.401 1.00 0.00 48 GLY A CA 20
ATOM 38389 C C . GLY A 1 48 ? -10.746 -2.279 2.624 1.00 0.00 48 GLY A C 20
ATOM 38390 O O . GLY A 1 48 ? -11.520 -1.946 1.730 1.00 0.00 48 GLY A O 20
ATOM 38394 N N . ASN A 1 49 ? -11.153 -2.702 3.809 1.00 0.00 49 ASN A N 20
ATOM 38395 C CA . ASN A 1 49 ? -12.568 -2.838 4.121 1.00 0.00 49 ASN A CA 20
ATOM 38396 C C . ASN A 1 49 ? -13.070 -1.634 4.908 1.00 0.00 49 ASN A C 20
ATOM 38397 O O . ASN A 1 49 ? -14.234 -1.582 5.302 1.00 0.00 49 ASN A O 20
ATOM 38408 N N . LYS A 1 50 ? -12.194 -0.660 5.126 1.00 0.00 50 LYS A N 20
ATOM 38409 C CA . LYS A 1 50 ? -12.568 0.540 5.865 1.00 0.00 50 LYS A CA 20
ATOM 38410 C C . LYS A 1 50 ? -12.683 1.740 4.928 1.00 0.00 50 LYS A C 20
ATOM 38411 O O . LYS A 1 50 ? -12.255 1.682 3.777 1.00 0.00 50 LYS A O 20
ATOM 38430 N N . ASP A 1 51 ? -13.246 2.829 5.451 1.00 0.00 51 ASP A N 20
ATOM 38431 C CA . ASP A 1 51 ? -13.491 4.049 4.680 1.00 0.00 51 ASP A CA 20
ATOM 38432 C C . ASP A 1 51 ? -12.192 4.770 4.341 1.00 0.00 51 ASP A C 20
ATOM 38433 O O . ASP A 1 51 ? -12.220 5.821 3.703 1.00 0.00 51 ASP A O 20
ATOM 38442 N N . ILE A 1 52 ? -11.065 4.226 4.814 1.00 0.00 52 ILE A N 20
ATOM 38443 C CA . ILE A 1 52 ? -9.742 4.818 4.594 1.00 0.00 52 ILE A CA 20
ATOM 38444 C C . ILE A 1 52 ? -9.541 6.077 5.458 1.00 0.00 52 ILE A C 20
ATOM 38445 O O . ILE A 1 52 ? -8.451 6.317 5.970 1.00 0.00 52 ILE A O 20
ATOM 38461 N N . ALA A 1 53 ? -10.608 6.853 5.648 1.00 0.00 53 ALA A N 20
ATOM 38462 C CA . ALA A 1 53 ? -10.542 8.090 6.420 1.00 0.00 53 ALA A CA 20
ATOM 38463 C C . ALA A 1 53 ? -10.383 7.815 7.913 1.00 0.00 53 ALA A C 20
ATOM 38464 O O . ALA A 1 53 ? -9.869 8.651 8.657 1.00 0.00 53 ALA A O 20
ATOM 38471 N N . GLU A 1 54 ? -10.825 6.643 8.351 1.00 0.00 54 GLU A N 20
ATOM 38472 C CA . GLU A 1 54 ? -10.703 6.264 9.753 1.00 0.00 54 GLU A CA 20
ATOM 38473 C C . GLU A 1 54 ? -9.480 5.391 9.975 1.00 0.00 54 GLU A C 20
ATOM 38474 O O . GLU A 1 54 ? -9.369 4.702 10.990 1.00 0.00 54 GLU A O 20
ATOM 38486 N N . LEU A 1 55 ? -8.561 5.418 9.028 1.00 0.00 55 LEU A N 20
ATOM 38487 C CA . LEU A 1 55 ? -7.318 4.695 9.177 1.00 0.00 55 LEU A CA 20
ATOM 38488 C C . LEU A 1 55 ? -6.288 5.592 9.839 1.00 0.00 55 LEU A C 20
ATOM 38489 O O . LEU A 1 55 ? -5.701 6.466 9.204 1.00 0.00 55 LEU A O 20
ATOM 38505 N N . ASP A 1 56 ? -6.110 5.389 11.134 1.00 0.00 56 ASP A N 20
ATOM 38506 C CA . ASP A 1 56 ? -5.190 6.189 11.926 1.00 0.00 56 ASP A CA 20
ATOM 38507 C C . ASP A 1 56 ? -3.763 5.744 11.639 1.00 0.00 56 ASP A C 20
ATOM 38508 O O . ASP A 1 56 ? -3.546 4.798 10.875 1.00 0.00 56 ASP A O 20
ATOM 38517 N N . THR A 1 57 ? -2.796 6.403 12.255 1.00 0.00 57 THR A N 20
ATOM 38518 C CA . THR A 1 57 ? -1.407 6.021 12.099 1.00 0.00 57 THR A CA 20
ATOM 38519 C C . THR A 1 57 ? -1.224 4.567 12.515 1.00 0.00 57 THR A C 20
ATOM 38520 O O . THR A 1 57 ? -0.600 3.775 11.809 1.00 0.00 57 THR A O 20
ATOM 38531 N N . GLY A 1 58 ? -1.820 4.219 13.650 1.00 0.00 58 GLY A N 20
ATOM 38532 C CA . GLY A 1 58 ? -1.736 2.868 14.157 1.00 0.00 58 GLY A CA 20
ATOM 38533 C C . GLY A 1 58 ? -2.428 1.866 13.258 1.00 0.00 58 GLY A C 20
ATOM 38534 O O . GLY A 1 58 ? -1.916 0.771 13.046 1.00 0.00 58 GLY A O 20
ATOM 38538 N N . ASP A 1 59 ? -3.578 2.248 12.709 1.00 0.00 59 ASP A N 20
ATOM 38539 C CA . ASP A 1 59 ? -4.368 1.348 11.867 1.00 0.00 59 ASP A CA 20
ATOM 38540 C C . ASP A 1 59 ? -3.578 0.904 10.644 1.00 0.00 59 ASP A C 20
ATOM 38541 O O . ASP A 1 59 ? -3.735 -0.217 10.171 1.00 0.00 59 ASP A O 20
ATOM 38550 N N . LEU A 1 60 ? -2.732 1.788 10.138 1.00 0.00 60 LEU A N 20
ATOM 38551 C CA . LEU A 1 60 ? -1.897 1.469 8.986 1.00 0.00 60 LEU A CA 20
ATOM 38552 C C . LEU A 1 60 ? -0.599 0.798 9.427 1.00 0.00 60 LEU A C 20
ATOM 38553 O O . LEU A 1 60 ? -0.011 -0.011 8.696 1.00 0.00 60 LEU A O 20
ATOM 38569 N N . LEU A 1 61 ? -0.166 1.115 10.639 1.00 0.00 61 LEU A N 20
ATOM 38570 C CA . LEU A 1 61 ? 1.002 0.472 11.212 1.00 0.00 61 LEU A CA 20
ATOM 38571 C C . LEU A 1 61 ? 0.733 -1.003 11.463 1.00 0.00 61 LEU A C 20
ATOM 38572 O O . LEU A 1 61 ? 1.652 -1.807 11.430 1.00 0.00 61 LEU A O 20
ATOM 38588 N N . VAL A 1 62 ? -0.527 -1.357 11.704 1.00 0.00 62 VAL A N 20
ATOM 38589 C CA . VAL A 1 62 ? -0.892 -2.747 11.959 1.00 0.00 62 VAL A CA 20
ATOM 38590 C C . VAL A 1 62 ? -0.478 -3.663 10.795 1.00 0.00 62 VAL A C 20
ATOM 38591 O O . VAL A 1 62 ? 0.278 -4.606 11.013 1.00 0.00 62 VAL A O 20
ATOM 38604 N N . PRO A 1 63 ? -0.956 -3.421 9.551 1.00 0.00 63 PRO A N 20
ATOM 38605 C CA . PRO A 1 63 ? -0.549 -4.224 8.388 1.00 0.00 63 PRO A CA 20
ATOM 38606 C C . PRO A 1 63 ? 0.943 -4.101 8.060 1.00 0.00 63 PRO A C 20
ATOM 38607 O O . PRO A 1 63 ? 1.558 -5.067 7.606 1.00 0.00 63 PRO A O 20
ATOM 38618 N N . ILE A 1 64 ? 1.532 -2.926 8.283 1.00 0.00 64 ILE A N 20
ATOM 38619 C CA . ILE A 1 64 ? 2.975 -2.768 8.089 1.00 0.00 64 ILE A CA 20
ATOM 38620 C C . ILE A 1 64 ? 3.748 -3.623 9.096 1.00 0.00 64 ILE A C 20
ATOM 38621 O O . ILE A 1 64 ? 4.644 -4.388 8.729 1.00 0.00 64 ILE A O 20
ATOM 38637 N N . LYS A 1 65 ? 3.370 -3.499 10.361 1.00 0.00 65 LYS A N 20
ATOM 38638 C CA . LYS A 1 65 ? 3.951 -4.289 11.440 1.00 0.00 65 LYS A CA 20
ATOM 38639 C C . LYS A 1 65 ? 3.655 -5.769 11.234 1.00 0.00 65 LYS A C 20
ATOM 38640 O O . LYS A 1 65 ? 4.450 -6.629 11.596 1.00 0.00 65 LYS A O 20
ATOM 38659 N N . LYS A 1 66 ? 2.495 -6.043 10.662 1.00 0.00 66 LYS A N 20
ATOM 38660 C CA . LYS A 1 66 ? 2.089 -7.393 10.287 1.00 0.00 66 LYS A CA 20
ATOM 38661 C C . LYS A 1 66 ? 3.172 -8.073 9.448 1.00 0.00 66 LYS A C 20
ATOM 38662 O O . LYS A 1 66 ? 3.565 -9.202 9.723 1.00 0.00 66 LYS A O 20
ATOM 38681 N N . ILE A 1 67 ? 3.653 -7.365 8.432 1.00 0.00 67 ILE A N 20
ATOM 38682 C CA . ILE A 1 67 ? 4.712 -7.877 7.566 1.00 0.00 67 ILE A CA 20
ATOM 38683 C C . ILE A 1 67 ? 6.056 -7.865 8.294 1.00 0.00 67 ILE A C 20
ATOM 38684 O O . ILE A 1 67 ? 6.868 -8.783 8.146 1.00 0.00 67 ILE A O 20
ATOM 38700 N N . GLU A 1 68 ? 6.272 -6.825 9.089 1.00 0.00 68 GLU A N 20
ATOM 38701 C CA . GLU A 1 68 ? 7.477 -6.700 9.903 1.00 0.00 68 GLU A CA 20
ATOM 38702 C C . GLU A 1 68 ? 7.613 -7.900 10.848 1.00 0.00 68 GLU A C 20
ATOM 38703 O O . GLU A 1 68 ? 8.666 -8.531 10.931 1.00 0.00 68 GLU A O 20
ATOM 38715 N N . LYS A 1 69 ? 6.522 -8.221 11.528 1.00 0.00 69 LYS A N 20
ATOM 38716 C CA . LYS A 1 69 ? 6.477 -9.336 12.465 1.00 0.00 69 LYS A CA 20
ATOM 38717 C C . LYS A 1 69 ? 6.409 -10.666 11.713 1.00 0.00 69 LYS A C 20
ATOM 38718 O O . LYS A 1 69 ? 6.659 -11.733 12.279 1.00 0.00 69 LYS A O 20
ATOM 38737 N N . LEU A 1 70 ? 6.075 -10.586 10.431 1.00 0.00 70 LEU A N 20
ATOM 38738 C CA . LEU A 1 70 ? 5.978 -11.767 9.582 1.00 0.00 70 LEU A CA 20
ATOM 38739 C C . LEU A 1 70 ? 7.374 -12.272 9.237 1.00 0.00 70 LEU A C 20
ATOM 38740 O O . LEU A 1 70 ? 7.547 -13.406 8.788 1.00 0.00 70 LEU A O 20
ATOM 38756 N N . GLY A 1 71 ? 8.367 -11.416 9.450 1.00 0.00 71 GLY A N 20
ATOM 38757 C CA . GLY A 1 71 ? 9.743 -11.794 9.204 1.00 0.00 71 GLY A CA 20
ATOM 38758 C C . GLY A 1 71 ? 10.319 -11.106 7.986 1.00 0.00 71 GLY A C 20
ATOM 38759 O O . GLY A 1 71 ? 11.527 -11.124 7.767 1.00 0.00 71 GLY A O 20
ATOM 38763 N N . TYR A 1 72 ? 9.462 -10.484 7.193 1.00 0.00 72 TYR A N 20
ATOM 38764 C CA . TYR A 1 72 ? 9.912 -9.841 5.971 1.00 0.00 72 TYR A CA 20
ATOM 38765 C C . TYR A 1 72 ? 10.101 -8.345 6.188 1.00 0.00 72 TYR A C 20
ATOM 38766 O O . TYR A 1 72 ? 9.260 -7.543 5.794 1.00 0.00 72 TYR A O 20
ATOM 38784 N N . LEU A 1 73 ? 11.203 -7.980 6.834 1.00 0.00 73 LEU A N 20
ATOM 38785 C CA . LEU A 1 73 ? 11.520 -6.575 7.082 1.00 0.00 73 LEU A CA 20
ATOM 38786 C C . LEU A 1 73 ? 11.729 -5.825 5.774 1.00 0.00 73 LEU A C 20
ATOM 38787 O O . LEU A 1 73 ? 11.256 -4.703 5.606 1.00 0.00 73 LEU A O 20
ATOM 38803 N N . GLU A 1 74 ? 12.424 -6.470 4.848 1.00 0.00 74 GLU A N 20
ATOM 38804 C CA . GLU A 1 74 ? 12.720 -5.878 3.553 1.00 0.00 74 GLU A CA 20
ATOM 38805 C C . GLU A 1 74 ? 11.418 -5.633 2.789 1.00 0.00 74 GLU A C 20
ATOM 38806 O O . GLU A 1 74 ? 11.228 -4.579 2.183 1.00 0.00 74 GLU A O 20
ATOM 38818 N N . ILE A 1 75 ? 10.504 -6.593 2.867 1.00 0.00 75 ILE A N 20
ATOM 38819 C CA . ILE A 1 75 ? 9.207 -6.467 2.220 1.00 0.00 75 ILE A CA 20
ATOM 38820 C C . ILE A 1 75 ? 8.335 -5.437 2.935 1.00 0.00 75 ILE A C 20
ATOM 38821 O O . ILE A 1 75 ? 7.619 -4.673 2.291 1.00 0.00 75 ILE A O 20
ATOM 38837 N N . ALA A 1 76 ? 8.408 -5.412 4.263 1.00 0.00 76 ALA A N 20
ATOM 38838 C CA . ALA A 1 76 ? 7.667 -4.435 5.058 1.00 0.00 76 ALA A CA 20
ATOM 38839 C C . ALA A 1 76 ? 8.028 -3.018 4.635 1.00 0.00 76 ALA A C 20
ATOM 38840 O O . ALA A 1 76 ? 7.152 -2.166 4.469 1.00 0.00 76 ALA A O 20
ATOM 38847 N N . MET A 1 77 ? 9.322 -2.774 4.454 1.00 0.00 77 MET A N 20
ATOM 38848 C CA . MET A 1 77 ? 9.792 -1.477 3.980 1.00 0.00 77 MET A CA 20
ATOM 38849 C C . MET A 1 77 ? 9.232 -1.179 2.589 1.00 0.00 77 MET A C 20
ATOM 38850 O O . MET A 1 77 ? 8.772 -0.069 2.321 1.00 0.00 77 MET A O 20
ATOM 38864 N N . ARG A 1 78 ? 9.255 -2.185 1.716 1.00 0.00 78 ARG A N 20
ATOM 38865 C CA . ARG A 1 78 ? 8.745 -2.029 0.357 1.00 0.00 78 ARG A CA 20
ATOM 38866 C C . ARG A 1 78 ? 7.257 -1.713 0.353 1.00 0.00 78 ARG A C 20
ATOM 38867 O O . ARG A 1 78 ? 6.822 -0.757 -0.289 1.00 0.00 78 ARG A O 20
ATOM 38888 N N . VAL A 1 79 ? 6.482 -2.517 1.071 1.00 0.00 79 VAL A N 20
ATOM 38889 C CA . VAL A 1 79 ? 5.037 -2.343 1.118 1.00 0.00 79 VAL A CA 20
ATOM 38890 C C . VAL A 1 79 ? 4.674 -0.990 1.718 1.00 0.00 79 VAL A C 20
ATOM 38891 O O . VAL A 1 79 ? 3.759 -0.323 1.245 1.00 0.00 79 VAL A O 20
ATOM 38904 N N . LYS A 1 80 ? 5.409 -0.580 2.745 1.00 0.00 80 LYS A N 20
ATOM 38905 C CA . LYS A 1 80 ? 5.203 0.729 3.347 1.00 0.00 80 LYS A CA 20
ATOM 38906 C C . LYS A 1 80 ? 5.451 1.830 2.319 1.00 0.00 80 LYS A C 20
ATOM 38907 O O . LYS A 1 80 ? 4.730 2.825 2.286 1.00 0.00 80 LYS A O 20
ATOM 38926 N N . GLN A 1 81 ? 6.455 1.642 1.469 1.00 0.00 81 GLN A N 20
ATOM 38927 C CA . GLN A 1 81 ? 6.754 2.608 0.415 1.00 0.00 81 GLN A CA 20
ATOM 38928 C C . GLN A 1 81 ? 5.660 2.624 -0.646 1.00 0.00 81 GLN A C 20
ATOM 38929 O O . GLN A 1 81 ? 5.197 3.697 -1.044 1.00 0.00 81 GLN A O 20
ATOM 38943 N N . TYR A 1 82 ? 5.248 1.443 -1.101 1.00 0.00 82 TYR A N 20
ATOM 38944 C CA . TYR A 1 82 ? 4.138 1.334 -2.044 1.00 0.00 82 TYR A CA 20
ATOM 38945 C C . TYR A 1 82 ? 2.897 1.998 -1.460 1.00 0.00 82 TYR A C 20
ATOM 38946 O O . TYR A 1 82 ? 2.219 2.775 -2.131 1.00 0.00 82 TYR A O 20
ATOM 38964 N N . ALA A 1 83 ? 2.627 1.697 -0.193 1.00 0.00 83 ALA A N 20
ATOM 38965 C CA . ALA A 1 83 ? 1.490 2.265 0.512 1.00 0.00 83 ALA A CA 20
ATOM 38966 C C . ALA A 1 83 ? 1.601 3.781 0.594 1.00 0.00 83 ALA A C 20
ATOM 38967 O O . ALA A 1 83 ? 0.630 4.482 0.355 1.00 0.00 83 ALA A O 20
ATOM 38974 N N . THR A 1 84 ? 2.792 4.279 0.921 1.00 0.00 84 THR A N 20
ATOM 38975 C CA . THR A 1 84 ? 3.019 5.720 1.047 1.00 0.00 84 THR A CA 20
ATOM 38976 C C . THR A 1 84 ? 2.713 6.447 -0.265 1.00 0.00 84 THR A C 20
ATOM 38977 O O . THR A 1 84 ? 2.169 7.555 -0.261 1.00 0.00 84 THR A O 20
ATOM 38988 N N . ALA A 1 85 ? 3.041 5.810 -1.384 1.00 0.00 85 ALA A N 20
ATOM 38989 C CA . ALA A 1 85 ? 2.726 6.364 -2.693 1.00 0.00 85 ALA A CA 20
ATOM 38990 C C . ALA A 1 85 ? 1.213 6.452 -2.876 1.00 0.00 85 ALA A C 20
ATOM 38991 O O . ALA A 1 85 ? 0.695 7.419 -3.437 1.00 0.00 85 ALA A O 20
ATOM 38998 N N . ILE A 1 86 ? 0.512 5.442 -2.374 1.00 0.00 86 ILE A N 20
ATOM 38999 C CA . ILE A 1 86 ? -0.945 5.417 -2.420 1.00 0.00 86 ILE A CA 20
ATOM 39000 C C . ILE A 1 86 ? -1.524 6.433 -1.434 1.00 0.00 86 ILE A C 20
ATOM 39001 O O . ILE A 1 86 ? -2.561 7.036 -1.692 1.00 0.00 86 ILE A O 20
ATOM 39017 N N . MET A 1 87 ? -0.837 6.625 -0.312 1.00 0.00 87 MET A N 20
ATOM 39018 C CA . MET A 1 87 ? -1.263 7.590 0.702 1.00 0.00 87 MET A CA 20
ATOM 39019 C C . MET A 1 87 ? -1.340 8.989 0.112 1.00 0.00 87 MET A C 20
ATOM 39020 O O . MET A 1 87 ? -2.335 9.689 0.282 1.00 0.00 87 MET A O 20
ATOM 39034 N N . ARG A 1 88 ? -0.287 9.395 -0.592 1.00 0.00 88 ARG A N 20
ATOM 39035 C CA . ARG A 1 88 ? -0.265 10.713 -1.212 1.00 0.00 88 ARG A CA 20
ATOM 39036 C C . ARG A 1 88 ? -1.332 10.797 -2.297 1.00 0.00 88 ARG A C 20
ATOM 39037 O O . ARG A 1 88 ? -1.968 11.837 -2.480 1.00 0.00 88 ARG A O 20
ATOM 39058 N N . TYR A 1 89 ? -1.530 9.687 -2.998 1.00 0.00 89 TYR A N 20
ATOM 39059 C CA . TYR A 1 89 ? -2.579 9.586 -4.003 1.00 0.00 89 TYR A CA 20
ATOM 39060 C C . TYR A 1 89 ? -3.942 9.799 -3.344 1.00 0.00 89 TYR A C 20
ATOM 39061 O O . TYR A 1 89 ? -4.800 10.497 -3.881 1.00 0.00 89 TYR A O 20
ATOM 39079 N N . ALA A 1 90 ? -4.110 9.212 -2.160 1.00 0.00 90 ALA A N 20
ATOM 39080 C CA . ALA A 1 90 ? -5.336 9.346 -1.380 1.00 0.00 90 ALA A CA 20
ATOM 39081 C C . ALA A 1 90 ? -5.579 10.796 -0.970 1.00 0.00 90 ALA A C 20
ATOM 39082 O O . ALA A 1 90 ? -6.706 11.290 -1.048 1.00 0.00 90 ALA A O 20
ATOM 39089 N N . VAL A 1 91 ? -4.523 11.474 -0.534 1.00 0.00 91 VAL A N 20
ATOM 39090 C CA . VAL A 1 91 ? -4.621 12.876 -0.135 1.00 0.00 91 VAL A CA 20
ATOM 39091 C C . VAL A 1 91 ? -5.095 13.733 -1.309 1.00 0.00 91 VAL A C 20
ATOM 39092 O O . VAL A 1 91 ? -5.974 14.583 -1.163 1.00 0.00 91 VAL A O 20
ATOM 39105 N N . GLN A 1 92 ? -4.530 13.477 -2.482 1.00 0.00 92 GLN A N 20
ATOM 39106 C CA . GLN A 1 92 ? -4.884 14.221 -3.686 1.00 0.00 92 GLN A CA 20
ATOM 39107 C C . GLN A 1 92 ? -6.263 13.809 -4.198 1.00 0.00 92 GLN A C 20
ATOM 39108 O O . GLN A 1 92 ? -6.890 14.524 -4.981 1.00 0.00 92 GLN A O 20
ATOM 39122 N N . GLN A 1 93 ? -6.735 12.657 -3.744 1.00 0.00 93 GLN A N 20
ATOM 39123 C CA . GLN A 1 93 ? -8.008 12.115 -4.198 1.00 0.00 93 GLN A CA 20
ATOM 39124 C C . GLN A 1 93 ? -9.130 12.488 -3.226 1.00 0.00 93 GLN A C 20
ATOM 39125 O O . GLN A 1 93 ? -10.272 12.055 -3.389 1.00 0.00 93 GLN A O 20
ATOM 39139 N N . LYS A 1 94 ? -8.794 13.305 -2.223 1.00 0.00 94 LYS A N 20
ATOM 39140 C CA . LYS A 1 94 ? -9.755 13.741 -1.203 1.00 0.00 94 LYS A CA 20
ATOM 39141 C C . LYS A 1 94 ? -10.228 12.558 -0.361 1.00 0.00 94 LYS A C 20
ATOM 39142 O O . LYS A 1 94 ? -11.394 12.468 0.026 1.00 0.00 94 LYS A O 20
ATOM 39161 N N . MET A 1 95 ? -9.302 11.656 -0.073 1.00 0.00 95 MET A N 20
ATOM 39162 C CA . MET A 1 95 ? -9.584 10.506 0.771 1.00 0.00 95 MET A CA 20
ATOM 39163 C C . MET A 1 95 ? -9.130 10.779 2.197 1.00 0.00 95 MET A C 20
ATOM 39164 O O . MET A 1 95 ? -9.921 10.709 3.136 1.00 0.00 95 MET A O 20
ATOM 39178 N N . ILE A 1 96 ? -7.852 11.099 2.344 1.00 0.00 96 ILE A N 20
ATOM 39179 C CA . ILE A 1 96 ? -7.283 11.404 3.647 1.00 0.00 96 ILE A CA 20
ATOM 39180 C C . ILE A 1 96 ? -6.694 12.809 3.637 1.00 0.00 96 ILE A C 20
ATOM 39181 O O . ILE A 1 96 ? -6.258 13.293 2.594 1.00 0.00 96 ILE A O 20
ATOM 39197 N N . ARG A 1 97 ? -6.702 13.467 4.787 1.00 0.00 97 ARG A N 20
ATOM 39198 C CA . ARG A 1 97 ? -6.234 14.846 4.878 1.00 0.00 97 ARG A CA 20
ATOM 39199 C C . ARG A 1 97 ? -4.713 14.915 4.959 1.00 0.00 97 ARG A C 20
ATOM 39200 O O . ARG A 1 97 ? -4.093 15.824 4.410 1.00 0.00 97 ARG A O 20
ATOM 39221 N N . PHE A 1 98 ? -4.119 13.951 5.647 1.00 0.00 98 PHE A N 20
ATOM 39222 C CA . PHE A 1 98 ? -2.673 13.910 5.816 1.00 0.00 98 PHE A CA 20
ATOM 39223 C C . PHE A 1 98 ? -2.175 12.478 5.678 1.00 0.00 98 PHE A C 20
ATOM 39224 O O . PHE A 1 98 ? -2.976 11.548 5.601 1.00 0.00 98 PHE A O 20
ATOM 39241 N N . ASN A 1 99 ? -0.860 12.307 5.656 1.00 0.00 99 ASN A N 20
ATOM 39242 C CA . ASN A 1 99 ? -0.263 10.988 5.468 1.00 0.00 99 ASN A CA 20
ATOM 39243 C C . ASN A 1 99 ? 0.137 10.376 6.815 1.00 0.00 99 ASN A C 20
ATOM 39244 O O . ASN A 1 99 ? 1.048 10.863 7.481 1.00 0.00 99 ASN A O 20
ATOM 39255 N N . PRO A 1 100 ? -0.552 9.305 7.236 1.00 0.00 100 PRO A N 20
ATOM 39256 C CA . PRO A 1 100 ? -0.276 8.622 8.504 1.00 0.00 100 PRO A CA 20
ATOM 39257 C C . PRO A 1 100 ? 0.935 7.685 8.423 1.00 0.00 100 PRO A C 20
ATOM 39258 O O . PRO A 1 100 ? 1.382 7.146 9.437 1.00 0.00 100 PRO A O 20
ATOM 39269 N N . ALA A 1 101 ? 1.481 7.510 7.221 1.00 0.00 101 ALA A N 20
ATOM 39270 C CA . ALA A 1 101 ? 2.646 6.648 7.015 1.00 0.00 101 ALA A CA 20
ATOM 39271 C C . ALA A 1 101 ? 3.934 7.356 7.425 1.00 0.00 101 ALA A C 20
ATOM 39272 O O . ALA A 1 101 ? 5.025 6.963 7.013 1.00 0.00 101 ALA A O 20
ATOM 39279 N N . TYR A 1 102 ? 3.807 8.396 8.235 1.00 0.00 102 TYR A N 20
ATOM 39280 C CA . TYR A 1 102 ? 4.969 9.063 8.800 1.00 0.00 102 TYR A CA 20
ATOM 39281 C C . TYR A 1 102 ? 5.307 8.464 10.161 1.00 0.00 102 TYR A C 20
ATOM 39282 O O . TYR A 1 102 ? 6.262 8.885 10.815 1.00 0.00 102 TYR A O 20
ATOM 39300 N N . ASP A 1 103 ? 4.507 7.473 10.570 1.00 0.00 103 ASP A N 20
ATOM 39301 C CA . ASP A 1 103 ? 4.767 6.685 11.782 1.00 0.00 103 ASP A CA 20
ATOM 39302 C C . ASP A 1 103 ? 4.786 7.584 13.017 1.00 0.00 103 ASP A C 20
ATOM 39303 O O . ASP A 1 103 ? 5.647 7.447 13.888 1.00 0.00 103 ASP A O 20
ATOM 39312 N N . LEU A 1 104 ? 3.810 8.478 13.101 1.00 0.00 104 LEU A N 20
ATOM 39313 C CA . LEU A 1 104 ? 3.792 9.504 14.137 1.00 0.00 104 LEU A CA 20
ATOM 39314 C C . LEU A 1 104 ? 2.908 9.123 15.325 1.00 0.00 104 LEU A C 20
ATOM 39315 O O . LEU A 1 104 ? 2.480 9.996 16.084 1.00 0.00 104 LEU A O 20
ATOM 39331 N N . GLU A 1 105 ? 2.648 7.834 15.506 1.00 0.00 105 GLU A N 20
ATOM 39332 C CA . GLU A 1 105 ? 1.824 7.391 16.626 1.00 0.00 105 GLU A CA 20
ATOM 39333 C C . GLU A 1 105 ? 2.571 7.593 17.940 1.00 0.00 105 GLU A C 20
ATOM 39334 O O . GLU A 1 105 ? 3.479 6.831 18.281 1.00 0.00 105 GLU A O 20
ATOM 39346 N N . GLY A 1 106 ? 2.191 8.635 18.659 1.00 0.00 106 GLY A N 20
ATOM 39347 C CA . GLY A 1 106 ? 2.868 8.988 19.886 1.00 0.00 106 GLY A CA 20
ATOM 39348 C C . GLY A 1 106 ? 3.091 10.479 19.975 1.00 0.00 106 GLY A C 20
ATOM 39349 O O . GLY A 1 106 ? 3.492 10.999 21.016 1.00 0.00 106 GLY A O 20
ATOM 39353 N N . ALA A 1 107 ? 2.825 11.166 18.869 1.00 0.00 107 ALA A N 20
ATOM 39354 C CA . ALA A 1 107 ? 2.951 12.615 18.817 1.00 0.00 107 ALA A CA 20
ATOM 39355 C C . ALA A 1 107 ? 1.812 13.276 19.582 1.00 0.00 107 ALA A C 20
ATOM 39356 O O . ALA A 1 107 ? 1.987 14.339 20.181 1.00 0.00 107 ALA A O 20
ATOM 39363 N N . VAL A 1 108 ? 0.643 12.648 19.546 1.00 0.00 108 VAL A N 20
ATOM 39364 C CA . VAL A 1 108 ? -0.496 13.113 20.321 1.00 0.00 108 VAL A CA 20
ATOM 39365 C C . VAL A 1 108 ? -0.518 12.408 21.669 1.00 0.00 108 VAL A C 20
ATOM 39366 O O . VAL A 1 108 ? -0.848 11.222 21.757 1.00 0.00 108 VAL A O 20
ATOM 39379 N N . GLN A 1 109 ? -0.148 13.133 22.711 1.00 0.00 109 GLN A N 20
ATOM 39380 C CA . GLN A 1 109 ? -0.033 12.554 24.036 1.00 0.00 109 GLN A CA 20
ATOM 39381 C C . GLN A 1 109 ? -1.378 12.542 24.744 1.00 0.00 109 GLN A C 20
ATOM 39382 O O . GLN A 1 109 ? -1.778 13.529 25.367 1.00 0.00 109 GLN A O 20
ATOM 39396 N N . LYS A 1 110 ? -2.092 11.433 24.609 1.00 0.00 110 LYS A N 20
ATOM 39397 C CA . LYS A 1 110 ? -3.339 11.234 25.329 1.00 0.00 110 LYS A CA 20
ATOM 39398 C C . LYS A 1 110 ? -3.054 11.195 26.825 1.00 0.00 110 LYS A C 20
ATOM 39399 O O . LYS A 1 110 ? -2.391 10.277 27.313 1.00 0.00 110 LYS A O 20
ATOM 39418 N N . LEU A 1 111 ? -3.529 12.204 27.538 1.00 0.00 111 LEU A N 20
ATOM 39419 C CA . LEU A 1 111 ? -3.238 12.339 28.957 1.00 0.00 111 LEU A CA 20
ATOM 39420 C C . LEU A 1 111 ? -3.878 11.221 29.767 1.00 0.00 111 LEU A C 20
ATOM 39421 O O . LEU A 1 111 ? -5.100 11.102 29.833 1.00 0.00 111 LEU A O 20
ATOM 39437 N N . GLU A 1 112 ? -3.032 10.394 30.361 1.00 0.00 112 GLU A N 20
ATOM 39438 C CA . GLU A 1 112 ? -3.481 9.342 31.258 1.00 0.00 112 GLU A CA 20
ATOM 39439 C C . GLU A 1 112 ? -3.867 9.953 32.603 1.00 0.00 112 GLU A C 20
ATOM 39440 O O . GLU A 1 112 ? -5.025 9.890 33.017 1.00 0.00 112 GLU A O 20
ATOM 39452 N N . HIS A 1 113 ? -2.898 10.570 33.267 1.00 0.00 113 HIS A N 20
ATOM 39453 C CA . HIS A 1 113 ? -3.161 11.288 34.506 1.00 0.00 113 HIS A CA 20
ATOM 39454 C C . HIS A 1 113 ? -3.813 12.628 34.201 1.00 0.00 113 HIS A C 20
ATOM 39455 O O . HIS A 1 113 ? -3.238 13.467 33.506 1.00 0.00 113 HIS A O 20
ATOM 39470 N N . HIS A 1 114 ? -5.015 12.825 34.712 1.00 0.00 114 HIS A N 20
ATOM 39471 C CA . HIS A 1 114 ? -5.759 14.045 34.443 1.00 0.00 114 HIS A CA 20
ATOM 39472 C C . HIS A 1 114 ? -5.673 15.019 35.602 1.00 0.00 114 HIS A C 20
ATOM 39473 O O . HIS A 1 114 ? -6.000 14.685 36.738 1.00 0.00 114 HIS A O 20
ATOM 39488 N N . HIS A 1 115 ? -5.218 16.222 35.302 1.00 0.00 115 HIS A N 20
ATOM 39489 C CA . HIS A 1 115 ? -5.204 17.305 36.271 1.00 0.00 115 HIS A CA 20
ATOM 39490 C C . HIS A 1 115 ? -5.769 18.558 35.627 1.00 0.00 115 HIS A C 20
ATOM 39491 O O . HIS A 1 115 ? -5.292 18.991 34.575 1.00 0.00 115 HIS A O 20
ATOM 39506 N N . HIS A 1 116 ? -6.804 19.114 36.236 1.00 0.00 116 HIS A N 20
ATOM 39507 C CA . HIS A 1 116 ? -7.423 20.328 35.724 1.00 0.00 116 HIS A CA 20
ATOM 39508 C C . HIS A 1 116 ? -6.479 21.506 35.911 1.00 0.00 116 HIS A C 20
ATOM 39509 O O . HIS A 1 116 ? -6.501 22.466 35.141 1.00 0.00 116 HIS A O 20
ATOM 39524 N N . HIS A 1 117 ? -5.657 21.425 36.945 1.00 0.00 117 HIS A N 20
ATOM 39525 C CA . HIS A 1 117 ? -4.624 22.416 37.189 1.00 0.00 117 HIS A CA 20
ATOM 39526 C C . HIS A 1 117 ? -3.300 21.941 36.599 1.00 0.00 117 HIS A C 20
ATOM 39527 O O . HIS A 1 117 ? -2.831 20.846 36.908 1.00 0.00 117 HIS A O 20
ATOM 39542 N N . HIS A 1 118 ? -2.711 22.759 35.743 1.00 0.00 118 HIS A N 20
ATOM 39543 C CA . HIS A 1 118 ? -1.408 22.453 35.182 1.00 0.00 118 HIS A CA 20
ATOM 39544 C C . HIS A 1 118 ? -0.367 23.384 35.784 1.00 0.00 118 HIS A C 20
ATOM 39545 O O . HIS A 1 118 ? 0.310 22.979 36.743 1.00 0.00 118 HIS A O 20
#

Foldseek 3Di:
DVVADPQLCPQQPLNLVVVVLVVDDDDDPVVSVCLNVLCVPQQRVQGRSDLLQPCALVSNVCSLVSCVVVVPPVVSVVNLVVVQVSQVVCCVVVRYVDRSSVSCVPVDDDDPDDDPPD

Nearest PDB structures (foldseek):
  2kj9-assembly1_A  TM=7.985E-01  e=3.837E-15  Pectobacterium atrosepticum
  2kiw-assembly1_A  TM=6.870E-01  e=4.794E-03  Staphylococcus haemolyticus JCSC1435
  1z19-assembly1_B-2  TM=7.892E-01  e=5.244E-02  Lambdavirus lambda
  1z19-assembly1_A-2  TM=7.944E-01  e=2.896E-01  Lambdavirus lambda
  6emy-assembly1_A  TM=7.419E-01  e=1.735E-01  Enterococcus faecalis